Protein 8XTE (pdb70)

Radius of gyration: 47.85 Å; Cα contacts (8 Å, |Δi|>4): 4382; chains: 6; bounding box: 114×132×115 Å

Structure (mmCIF, N/CA/C/O backbone):
data_8XTE
#
_entry.id   8XTE
#
_cell.length_a   208.769
_cell.length_b   208.769
_cell.length_c   67.217
_cell.angle_alpha   90.000
_cell.angle_beta   90.000
_cell.angle_gamma   120.000
#
_symmetry.space_group_name_H-M   'P 32'
#
loop_
_entity.id
_entity.type
_entity.pdbx_description
1 polymer "O-methyltransferase mpaG'"
2 non-polymer S-ADENOSYL-L-HOMOCYSTEINE
3 non-polymer 4-farnesyl-3,5-dihydroxy-6-methylphthalide
4 water water
#
loop_
_atom_site.group_PDB
_atom_site.id
_atom_site.type_symbol
_atom_site.label_atom_id
_atom_site.label_alt_id
_atom_site.label_comp_id
_atom_site.label_asym_id
_atom_site.label_entity_id
_atom_site.label_seq_id
_atom_site.pdbx_PDB_ins_code
_atom_site.Cartn_x
_atom_site.Cartn_y
_atom_site.Cartn_z
_atom_site.occupancy
_atom_site.B_iso_or_equiv
_atom_site.auth_seq_id
_atom_site.auth_comp_id
_atom_site.auth_asym_id
_atom_site.auth_atom_id
_atom_site.pdbx_PDB_model_num
ATOM 1 N N . ALA A 1 6 ? -19.71713 111.66245 -2.69253 1.000 60.66825 4 ALA A N 1
ATOM 2 C CA . ALA A 1 6 ? -18.59711 112.50541 -3.09800 1.000 62.75660 4 ALA A CA 1
ATOM 3 C C . ALA A 1 6 ? -18.87600 113.16835 -4.44339 1.000 63.79447 4 ALA A C 1
ATOM 4 O O . ALA A 1 6 ? -19.73518 112.71767 -5.20360 1.000 67.73777 4 ALA A O 1
ATOM 6 N N . SER A 1 7 ? -18.14270 114.24305 -4.73486 1.000 55.00068 5 SER A N 1
ATOM 7 C CA . SER A 1 7 ? -18.35804 114.91350 -6.00693 1.000 53.09331 5 SER A CA 1
ATOM 8 C C . SER A 1 7 ? -17.42250 114.35691 -7.07757 1.000 54.03804 5 SER A C 1
ATOM 9 O O . SER A 1 7 ? -16.30640 113.91969 -6.77113 1.000 50.15952 5 SER A O 1
ATOM 12 N N . PRO A 1 8 ? -17.87021 114.34247 -8.33924 1.000 52.05337 6 PRO A N 1
ATOM 13 C CA . PRO A 1 8 ? -16.97698 113.90330 -9.42660 1.000 47.63390 6 PRO A CA 1
ATOM 14 C C . PRO A 1 8 ? -15.66363 114.66945 -9.47801 1.000 47.05310 6 PRO A C 1
ATOM 15 O O . PRO A 1 8 ? -14.60314 114.05770 -9.65712 1.000 42.99448 6 PRO A O 1
ATOM 19 N N . ALA A 1 9 ? -15.70555 115.99574 -9.31043 1.000 51.01301 7 ALA A N 1
ATOM 20 C CA . ALA A 1 9 ? -14.48200 116.79208 -9.34756 1.000 54.18463 7 ALA A CA 1
ATOM 21 C C . ALA A 1 9 ? -13.53567 116.43076 -8.20891 1.000 53.40944 7 ALA A C 1
ATOM 22 O O . ALA A 1 9 ? -12.31899 116.61442 -8.33230 1.000 54.30773 7 ALA A O 1
ATOM 24 N N . SER A 1 10 ? -14.07001 115.92085 -7.09678 1.000 45.78690 8 SER A N 1
ATOM 25 C CA . SER A 1 10 ? -13.22318 115.47172 -5.99857 1.000 47.02504 8 SER A CA 1
ATOM 26 C C . SER A 1 10 ? -12.70378 114.05523 -6.21879 1.000 49.62145 8 SER A C 1
ATOM 27 O O . SER A 1 10 ? -11.58308 113.74089 -5.79988 1.000 49.55969 8 SER A O 1
ATOM 30 N N . ILE A 1 11 ? -13.49649 113.18926 -6.85845 1.000 45.38002 9 ILE A N 1
ATOM 31 C CA . ILE A 1 11 ? -12.99951 111.86429 -7.21744 1.000 39.33212 9 ILE A CA 1
ATOM 32 C C . ILE A 1 11 ? -11.95953 111.97009 -8.32207 1.000 42.77007 9 ILE A C 1
ATOM 33 O O . ILE A 1 11 ? -10.99811 111.19078 -8.35775 1.000 41.34407 9 ILE A O 1
ATOM 38 N N . ILE A 1 12 ? -12.12747 112.93392 -9.23199 1.000 42.54811 10 ILE A N 1
ATOM 39 C CA . ILE A 1 12 ? -11.13849 113.16792 -10.28142 1.000 42.91209 10 ILE A CA 1
ATOM 40 C C . ILE A 1 12 ? -9.76366 113.42889 -9.67441 1.000 43.58183 10 ILE A C 1
ATOM 41 O O . ILE A 1 12 ? -8.74463 112.93519 -10.17456 1.000 39.14168 10 ILE A O 1
ATOM 46 N N . GLN A 1 13 ? -9.71538 114.18304 -8.57028 1.000 44.38252 11 GLN A N 1
ATOM 47 C CA . GLN A 1 13 ? -8.43421 114.50035 -7.94532 1.000 42.58935 11 GLN A CA 1
ATOM 48 C C . GLN A 1 13 ? -7.85648 113.29416 -7.21183 1.000 45.11284 11 GLN A C 1
ATOM 49 O O . GLN A 1 13 ? -6.65849 113.00863 -7.32754 1.000 48.42730 11 GLN A O 1
ATOM 55 N N . GLU A 1 14 ? -8.68624 112.57974 -6.44403 1.000 41.66718 12 GLU A N 1
ATOM 56 C CA . GLU A 1 14 ? -8.20531 111.38400 -5.75560 1.000 43.29373 12 GLU A CA 1
ATOM 57 C C . GLU A 1 14 ? -7.70717 110.33966 -6.74616 1.000 48.03212 12 GLU A C 1
ATOM 58 O O . GLU A 1 14 ? -6.66590 109.70815 -6.52228 1.000 46.11002 12 GLU A O 1
ATOM 64 N N . LEU A 1 15 ? -8.43570 110.14986 -7.85046 1.000 45.03961 13 LEU A N 1
ATOM 65 C CA . LEU A 1 15 ? -7.97213 109.25273 -8.90457 1.000 42.75945 13 LEU A CA 1
ATOM 66 C C . LEU A 1 15 ? -6.61483 109.69514 -9.44083 1.000 43.90455 13 LEU A C 1
ATOM 67 O O . LEU A 1 15 ? -5.73613 108.86110 -9.69077 1.000 44.29354 13 LEU A O 1
ATOM 72 N N . ALA A 1 16 ? -6.42214 111.00656 -9.61733 1.000 42.09722 14 ALA A N 1
ATOM 73 C CA . ALA A 1 16 ? -5.12841 111.50724 -10.07205 1.000 46.75624 14 ALA A CA 1
ATOM 74 C C . ALA A 1 16 ? -4.06159 111.33930 -8.99649 1.000 50.41311 14 ALA A C 1
ATOM 75 O O . ALA A 1 16 ? -2.89998 111.04932 -9.30744 1.000 53.92402 14 ALA A O 1
ATOM 77 N N . SER A 1 17 ? -4.43497 111.51422 -7.72658 1.000 55.02865 15 SER A N 1
ATOM 78 C CA . SER A 1 17 ? -3.48085 111.30906 -6.64073 1.000 56.67270 15 SER A CA 1
ATOM 79 C C . SER A 1 17 ? -3.04811 109.84923 -6.56254 1.000 58.06768 15 SER A C 1
ATOM 80 O O . SER A 1 17 ? -1.84894 109.54818 -6.51616 1.000 62.48383 15 SER A O 1
ATOM 83 N N . ALA A 1 18 ? -4.01457 108.92507 -6.55537 1.000 56.56519 16 ALA A N 1
ATOM 84 C CA . ALA A 1 18 ? -3.67724 107.50587 -6.52621 1.000 53.71725 16 ALA A CA 1
ATOM 85 C C . ALA A 1 18 ? -2.92829 107.08283 -7.78254 1.000 52.04822 16 ALA A C 1
ATOM 86 O O . ALA A 1 18 ? -2.16742 106.10855 -7.75010 1.000 52.16382 16 ALA A O 1
ATOM 88 N N . ALA A 1 19 ? -3.12833 107.79736 -8.89482 1.000 51.54811 17 ALA A N 1
ATOM 89 C CA . ALA A 1 19 ? -2.35578 107.51782 -10.10184 1.000 53.43798 17 ALA A CA 1
ATOM 90 C C . ALA A 1 19 ? -0.87330 107.78801 -9.87799 1.000 58.07279 17 ALA A C 1
ATOM 91 O O . ALA A 1 19 ? -0.02102 106.98829 -10.28367 1.000 60.53509 17 ALA A O 1
ATOM 93 N N . LYS A 1 20 ? -0.54746 108.91301 -9.23502 1.000 59.07549 18 LYS A N 1
ATOM 94 C CA . LYS A 1 20 ? 0.84006 109.19623 -8.87949 1.000 60.60744 18 LYS A CA 1
ATOM 95 C C . LYS A 1 20 ? 1.40610 108.10409 -7.98228 1.000 59.79931 18 LYS A C 1
ATOM 96 O O . LYS A 1 20 ? 2.53451 107.64050 -8.18176 1.000 64.22254 18 LYS A O 1
ATOM 102 N N . GLN A 1 21 ? 0.63049 107.68459 -6.98102 1.000 55.93178 19 GLN A N 1
ATOM 103 C CA . GLN A 1 21 ? 1.07627 106.62356 -6.08509 1.000 58.75668 19 GLN A CA 1
ATOM 104 C C . GLN A 1 21 ? 1.27881 105.31311 -6.83876 1.000 60.00146 19 GLN A C 1
ATOM 105 O O . GLN A 1 21 ? 2.21127 104.55564 -6.54300 1.000 57.35880 19 GLN A O 1
ATOM 111 N N . TYR A 1 22 ? 0.41747 105.03315 -7.82286 1.000 50.89205 20 TYR A N 1
ATOM 112 C CA . TYR A 1 22 ? 0.56026 103.81733 -8.61938 1.000 49.93514 20 TYR A CA 1
ATOM 113 C C . TYR A 1 22 ? 1.82304 103.85658 -9.46677 1.000 55.11182 20 TYR A C 1
ATOM 114 O O . TYR A 1 22 ? 2.50631 102.83814 -9.62602 1.000 50.70053 20 TYR A O 1
ATOM 123 N N . GLU A 1 23 ? 2.15117 105.02375 -10.01281 1.000 68.26544 21 GLU A N 1
ATOM 124 C CA . GLU A 1 23 ? 3.32086 105.15353 -10.86742 1.000 70.03314 21 GLU A CA 1
ATOM 125 C C . GLU A 1 23 ? 4.61952 105.16816 -10.06889 1.000 67.73328 21 GLU A C 1
ATOM 126 O O . GLU A 1 23 ? 5.69212 104.96656 -10.64855 1.000 78.69739 21 GLU A O 1
ATOM 132 N N . ASN A 1 24 ? 4.54116 105.38599 -8.75559 1.000 59.29768 22 ASN A N 1
ATOM 133 C CA . ASN A 1 24 ? 5.66257 105.20538 -7.84198 1.000 54.08663 22 ASN A CA 1
ATOM 134 C C . ASN A 1 24 ? 5.75350 103.78675 -7.29633 1.000 53.37799 22 ASN A C 1
ATOM 135 O O . ASN A 1 24 ? 6.63237 103.51288 -6.47124 1.000 50.54004 22 ASN A O 1
ATOM 140 N N . ASN A 1 25 ? 4.86008 102.89180 -7.72609 1.000 52.07702 23 ASN A N 1
ATOM 141 C CA . ASN A 1 25 ? 4.83281 101.49911 -7.27273 1.000 52.10542 23 ASN A CA 1
ATOM 142 C C . ASN A 1 25 ? 4.64953 101.40968 -5.75757 1.000 50.62487 23 ASN A C 1
ATOM 143 O O . ASN A 1 25 ? 5.37826 100.70268 -5.05824 1.000 46.52337 23 ASN A O 1
ATOM 148 N N . GLU A 1 26 ? 3.65735 102.13613 -5.25185 1.000 53.72188 24 GLU A N 1
ATOM 149 C CA . GLU A 1 26 ? 3.32410 102.10236 -3.83667 1.000 50.00664 24 GLU A CA 1
ATOM 150 C C . GLU A 1 26 ? 2.35533 100.95989 -3.55557 1.000 50.67889 24 GLU A C 1
ATOM 151 O O . GLU A 1 26 ? 1.52304 100.60395 -4.39561 1.000 52.68518 24 GLU A O 1
ATOM 157 N N . SER A 1 27 ? 2.48257 100.37979 -2.36276 1.000 46.65440 25 SER A N 1
ATOM 158 C CA . SER A 1 27 ? 1.71950 99.18640 -2.01371 1.000 40.84684 25 SER A CA 1
ATOM 159 C C . SER A 1 27 ? 0.22166 99.46036 -2.06277 1.000 32.75371 25 SER A C 1
ATOM 160 O O . SER A 1 27 ? -0.26855 100.41565 -1.45466 1.000 30.84201 25 SER A O 1
ATOM 163 N N . GLY A 1 28 ? -0.50621 98.61431 -2.79056 1.000 33.00784 26 GLY A N 1
ATOM 164 C CA . GLY A 1 28 ? -1.94237 98.75016 -2.90552 1.000 31.55158 26 GLY A CA 1
ATOM 165 C C . GLY A 1 28 ? -2.41970 99.85253 -3.82654 1.000 37.76898 26 GLY A C 1
ATOM 166 O O . GLY A 1 28 ? -3.63665 100.03650 -3.96370 1.000 32.78791 26 GLY A O 1
ATOM 167 N N . ALA A 1 29 ? -1.50671 100.58828 -4.46761 1.000 39.91427 27 ALA A N 1
ATOM 168 C CA . ALA A 1 29 ? -1.91250 101.72119 -5.29329 1.000 38.13359 27 ALA A CA 1
ATOM 169 C C . ALA A 1 29 ? -2.63113 101.27540 -6.55999 1.000 32.08290 27 ALA A C 1
ATOM 170 O O . ALA A 1 29 ? -3.49363 102.00193 -7.06586 1.000 33.62119 27 ALA A O 1
ATOM 172 N N . ARG A 1 30 ? -2.28744 100.09949 -7.09130 1.000 30.54739 28 ARG A N 1
ATOM 173 C CA . ARG A 1 30 ? -3.04664 99.54117 -8.20628 1.000 32.22528 28 ARG A CA 1
ATOM 174 C C . ARG A 1 30 ? -4.49809 99.31495 -7.80790 1.000 30.39452 28 ARG A C 1
ATOM 175 O O . ARG A 1 30 ? -5.42502 99.66743 -8.54683 1.000 25.68248 28 ARG A O 1
ATOM 183 N N . GLU A 1 31 ? -4.70878 98.73761 -6.62350 1.000 29.47993 29 GLU A N 1
ATOM 184 C CA . GLU A 1 31 ? -6.05402 98.42268 -6.15850 1.000 32.83950 29 GLU A CA 1
ATOM 185 C C . GLU A 1 31 ? -6.84571 99.68003 -5.81410 1.000 30.15835 29 GLU A C 1
ATOM 186 O O . GLU A 1 31 ? -8.06830 99.70867 -5.99823 1.000 28.86063 29 GLU A O 1
ATOM 192 N N . ALA A 1 32 ? -6.17129 100.72602 -5.32719 1.000 31.18009 30 ALA A N 1
ATOM 193 C CA . ALA A 1 32 ? -6.86007 101.97307 -5.00923 1.000 29.52288 30 ALA A CA 1
ATOM 194 C C . ALA A 1 32 ? -7.25340 102.74252 -6.26400 1.000 29.76714 30 ALA A C 1
ATOM 195 O O . ALA A 1 32 ? -8.22314 103.50919 -6.23956 1.000 29.78608 30 ALA A O 1
ATOM 197 N N . LEU A 1 33 ? -6.51232 102.56798 -7.36097 1.000 31.78066 31 LEU A N 1
ATOM 198 C CA . LEU A 1 33 ? -6.86523 103.25652 -8.59837 1.000 29.85785 31 LEU A CA 1
ATOM 199 C C . LEU A 1 33 ? -8.10292 102.63707 -9.23546 1.000 26.57542 31 LEU A C 1
ATOM 200 O O . LEU A 1 33 ? -8.97314 103.35731 -9.73860 1.000 24.83548 31 LEU A O 1
ATOM 205 N N . ILE A 1 34 ? -8.20539 101.30450 -9.21492 1.000 27.36453 32 ILE A N 1
ATOM 206 C CA . ILE A 1 34 ? -9.43548 100.64639 -9.65125 1.000 22.32691 32 ILE A CA 1
ATOM 207 C C . ILE A 1 34 ? -10.61549 101.12206 -8.81404 1.000 27.83022 32 ILE A C 1
ATOM 208 O O . ILE A 1 34 ? -11.70172 101.39533 -9.34109 1.000 27.37319 32 ILE A O 1
ATOM 213 N N . ALA A 1 35 ? -10.41429 101.24745 -7.49844 1.000 30.92715 33 ALA A N 1
ATOM 214 C CA . ALA A 1 35 ? -11.49525 101.66565 -6.61011 1.000 28.42763 33 ALA A CA 1
ATOM 215 C C . ALA A 1 35 ? -11.93154 103.09685 -6.89216 1.000 24.82788 33 ALA A C 1
ATOM 216 O O . ALA A 1 35 ? -13.13257 103.39189 -6.89484 1.000 24.25407 33 ALA A O 1
ATOM 218 N N . GLN A 1 36 ? -10.97488 104.00445 -7.11208 1.000 23.17939 34 GLN A N 1
ATOM 219 C CA . GLN A 1 36 ? -11.33691 105.37615 -7.46106 1.000 27.20751 34 GLN A CA 1
ATOM 220 C C . GLN A 1 36 ? -11.98672 105.44849 -8.83701 1.000 25.06847 34 GLN A C 1
ATOM 221 O O . GLN A 1 36 ? -12.83320 106.31920 -9.07648 1.000 22.40155 34 GLN A O 1
ATOM 227 N N . SER A 1 37 ? -11.60399 104.54776 -9.74850 1.000 24.98862 35 SER A N 1
ATOM 228 C CA . SER A 1 37 ? -12.23404 104.50274 -11.06537 1.000 27.60803 35 SER A CA 1
ATOM 229 C C . SER A 1 37 ? -13.68257 104.04617 -10.96723 1.000 23.91179 35 SER A C 1
ATOM 230 O O . SER A 1 37 ? -14.55945 104.58962 -11.64843 1.000 21.21334 35 SER A O 1
ATOM 233 N N . ARG A 1 38 ? -13.94912 103.04295 -10.12921 1.000 21.27602 36 ARG A N 1
ATOM 234 C CA . ARG A 1 38 ? -15.31685 102.58113 -9.93416 1.000 23.60147 36 ARG A CA 1
ATOM 235 C C . ARG A 1 38 ? -16.15109 103.61066 -9.18376 1.000 23.24933 36 ARG A C 1
ATOM 236 O O . ARG A 1 38 ? -17.37522 103.64902 -9.34634 1.000 23.10661 36 ARG A O 1
ATOM 244 N N . ALA A 1 39 ? -15.50955 104.45152 -8.36648 1.000 22.88421 37 ALA A N 1
ATOM 245 C CA . ALA A 1 39 ? -16.22383 105.50106 -7.64486 1.000 22.15123 37 ALA A CA 1
ATOM 246 C C . ALA A 1 39 ? -16.58716 106.66825 -8.55670 1.000 25.72598 37 ALA A C 1
ATOM 247 O O . ALA A 1 39 ? -17.66018 107.26337 -8.40594 1.000 24.78296 37 ALA A O 1
ATOM 249 N N . LEU A 1 40 ? -15.70562 107.01715 -9.49858 1.000 24.47785 38 LEU A N 1
ATOM 250 C CA . LEU A 1 40 ? -16.02064 108.07730 -10.45220 1.000 26.04691 38 LEU A CA 1
ATOM 251 C C . LEU A 1 40 ? -17.18371 107.67970 -11.35641 1.000 23.39804 38 LEU A C 1
ATOM 252 O O . LEU A 1 40 ? -18.10434 108.47393 -11.57954 1.000 24.38473 38 LEU A O 1
ATOM 257 N N . ILE A 1 41 ? -17.15029 106.45410 -11.89098 1.000 18.64017 39 ILE A N 1
ATOM 258 C CA . ILE A 1 41 ? -18.24337 105.94672 -12.72008 1.000 20.49907 39 ILE A CA 1
ATOM 259 C C . ILE A 1 41 ? -19.56790 106.02218 -11.97336 1.000 22.92960 39 ILE A C 1
ATOM 260 O O . ILE A 1 41 ? -20.61415 106.33232 -12.55960 1.000 19.24117 39 ILE A O 1
ATOM 265 N N . ALA A 1 42 ? -19.54581 105.72543 -10.67191 1.000 21.69165 40 ALA A N 1
ATOM 266 C CA . ALA A 1 42 ? -20.76258 105.77997 -9.86945 1.000 22.85734 40 ALA A CA 1
ATOM 267 C C . ALA A 1 42 ? -21.27106 107.20721 -9.72745 1.000 25.89752 40 ALA A C 1
ATOM 268 O O . ALA A 1 42 ? -22.48627 107.43987 -9.69320 1.000 26.79857 40 ALA A O 1
ATOM 270 N N . SER A 1 43 ? -20.35371 108.17422 -9.63325 1.000 27.61256 41 SER A N 1
ATOM 271 C CA . SER A 1 43 ? -20.71777 109.57824 -9.49626 1.000 26.06913 41 SER A CA 1
ATOM 272 C C . SER A 1 43 ? -21.20408 110.19697 -10.80083 1.000 25.46375 41 SER A C 1
ATOM 273 O O . SER A 1 43 ? -21.84968 111.25090 -10.76673 1.000 30.67080 41 SER A O 1
ATOM 276 N N . LEU A 1 44 ? -20.90661 109.57970 -11.94322 1.000 24.14612 42 LEU A N 1
ATOM 277 C CA . LEU A 1 44 ? -21.28150 110.12487 -13.24258 1.000 24.48792 42 LEU A CA 1
ATOM 278 C C . LEU A 1 44 ? -22.50502 109.44962 -13.84517 1.000 25.50173 42 LEU A C 1
ATOM 279 O O . LEU A 1 44 ? -23.31991 110.11903 -14.48877 1.000 30.00840 42 LEU A O 1
ATOM 284 N N . GLU A 1 45 ? -22.64906 108.14116 -13.65206 1.000 18.57076 43 GLU A N 1
ATOM 285 C CA . GLU A 1 45 ? -23.69485 107.38456 -14.32724 1.000 23.04553 43 GLU A CA 1
ATOM 286 C C . GLU A 1 45 ? -25.07766 107.74441 -13.79579 1.000 23.16199 43 GLU A C 1
ATOM 287 O O . GLU A 1 45 ? -25.30773 107.75626 -12.58150 1.000 22.83126 43 GLU A O 1
ATOM 293 N N . VAL A 1 46 ? -25.99524 108.04044 -14.71481 1.000 21.22698 44 VAL A N 1
ATOM 294 C CA . VAL A 1 46 ? -27.40246 108.25641 -14.38733 1.000 20.71844 44 VAL A CA 1
ATOM 295 C C . VAL A 1 46 ? -28.05678 106.89602 -14.17367 1.000 19.63779 44 VAL A C 1
ATOM 296 O O . VAL A 1 46 ? -27.52437 105.87916 -14.64343 1.000 18.67879 44 VAL A O 1
ATOM 300 N N . PRO A 1 47 ? -29.19562 106.82621 -13.46804 1.000 21.11802 45 PRO A N 1
ATOM 301 C CA . PRO A 1 47 ? -29.80770 105.51561 -13.17735 1.000 19.07622 45 PRO A CA 1
ATOM 302 C C . PRO A 1 47 ? -30.05948 104.62673 -14.39084 1.000 17.15411 45 PRO A C 1
ATOM 303 O O . PRO A 1 47 ? -29.90581 103.40438 -14.27596 1.000 20.25825 45 PRO A O 1
ATOM 307 N N . SER A 1 48 ? -30.44646 105.18470 -15.54196 1.000 17.41118 46 SER A N 1
ATOM 308 C CA . SER A 1 48 ? -30.68542 104.34090 -16.71274 1.000 17.02487 46 SER A CA 1
ATOM 309 C C . SER A 1 48 ? -29.40261 103.65349 -17.17943 1.000 19.57687 46 SER A C 1
ATOM 310 O O . SER A 1 48 ? -29.43481 102.49652 -17.61695 1.000 19.00260 46 SER A O 1
ATOM 313 N N . GLU A 1 49 ? -28.26297 104.34837 -17.09349 1.000 17.27047 47 GLU A N 1
ATOM 314 C CA . GLU A 1 49 ? -26.98771 103.72246 -17.43105 1.000 15.96008 47 GLU A CA 1
ATOM 315 C C . GLU A 1 49 ? -26.62035 102.63487 -16.42837 1.000 20.07075 47 GLU A C 1
ATOM 316 O O . GLU A 1 49 ? -26.08855 101.58602 -16.81313 1.000 21.03509 47 GLU A O 1
ATOM 322 N N . PHE A 1 50 ? -26.88440 102.86866 -15.13802 1.000 15.47151 48 PHE A N 1
ATOM 323 C CA . PHE A 1 50 ? -26.65449 101.83158 -14.13678 1.000 16.55887 48 PHE A CA 1
ATOM 324 C C . PHE A 1 50 ? -27.50691 100.60117 -14.41624 1.000 15.95186 48 PHE A C 1
ATOM 325 O O . PHE A 1 50 ? -27.04768 99.46749 -14.24297 1.000 17.76162 48 PHE A O 1
ATOM 333 N N . ILE A 1 51 ? -28.75563 100.80760 -14.84169 1.000 16.35733 49 ILE A N 1
ATOM 334 C CA . ILE A 1 51 ? -29.64689 99.68774 -15.13780 1.000 14.71454 49 ILE A CA 1
ATOM 335 C C . ILE A 1 51 ? -29.08779 98.85793 -16.28629 1.000 16.27123 49 ILE A C 1
ATOM 336 O O . ILE A 1 51 ? -29.01348 97.62443 -16.20957 1.000 17.84140 49 ILE A O 1
ATOM 341 N N . GLN A 1 52 ? -28.67738 99.52783 -17.36745 1.000 14.83469 50 GLN A N 1
ATOM 342 C CA . GLN A 1 52 ? -28.15717 98.82127 -18.53693 1.000 17.28246 50 GLN A CA 1
ATOM 343 C C . GLN A 1 52 ? -26.84498 98.10261 -18.23422 1.000 16.29774 50 GLN A C 1
ATOM 344 O O . GLN A 1 52 ? -26.58799 97.02503 -18.77850 1.000 16.63185 50 GLN A O 1
ATOM 350 N N . HIS A 1 53 ? -25.99138 98.67806 -17.38389 1.000 16.98910 51 HIS A N 1
ATOM 351 C CA . HIS A 1 53 ? -24.72251 98.01761 -17.08356 1.000 14.20380 51 HIS A CA 1
ATOM 352 C C . HIS A 1 53 ? -24.93288 96.82516 -16.15904 1.000 16.49487 51 HIS A C 1
ATOM 353 O O . HIS A 1 53 ? -24.44900 95.72010 -16.43314 1.000 17.01984 51 HIS A O 1
ATOM 360 N N . THR A 1 54 ? -25.67515 97.02920 -15.06694 1.000 16.91609 52 THR A N 1
ATOM 361 C CA . THR A 1 54 ? -25.89415 95.96986 -14.08613 1.000 15.46131 52 THR A CA 1
ATOM 362 C C . THR A 1 54 ? -26.73136 94.82852 -14.65706 1.000 16.32738 52 THR A C 1
ATOM 363 O O . THR A 1 54 ? -26.44907 93.65271 -14.39419 1.000 18.82564 52 THR A O 1
ATOM 367 N N . PHE A 1 55 ? -27.75703 95.14560 -15.44666 1.000 18.02969 53 PHE A N 1
ATOM 368 C CA . PHE A 1 55 ? -28.73287 94.14492 -15.85505 1.000 18.24108 53 PHE A CA 1
ATOM 369 C C . PHE A 1 55 ? -28.61982 93.70432 -17.31126 1.000 16.24047 53 PHE A C 1
ATOM 370 O O . PHE A 1 55 ? -29.23183 92.69408 -17.67596 1.000 17.79977 53 PHE A O 1
ATOM 378 N N . TRP A 1 56 ? -27.86535 94.41842 -18.15089 1.000 17.26081 54 TRP A N 1
ATOM 379 C CA . TRP A 1 56 ? -27.62075 93.99697 -19.52909 1.000 16.48007 54 TRP A CA 1
ATOM 380 C C . TRP A 1 56 ? -26.15243 93.65556 -19.75919 1.000 18.26729 54 TRP A C 1
ATOM 381 O O . TRP A 1 56 ? -25.83275 92.51493 -20.10226 1.000 16.79121 54 TRP A O 1
ATOM 392 N N . SER A 1 57 ? -25.24476 94.62107 -19.56846 1.000 15.56854 55 SER A N 1
ATOM 393 C CA . SER A 1 57 ? -23.84019 94.42572 -19.92893 1.000 16.57027 55 SER A CA 1
ATOM 394 C C . SER A 1 57 ? -23.21228 93.26008 -19.17245 1.000 18.27951 55 SER A C 1
ATOM 395 O O . SER A 1 57 ? -22.49978 92.43572 -19.75975 1.000 16.76313 55 SER A O 1
ATOM 398 N N . GLN A 1 58 ? -23.44765 93.18316 -17.86644 1.000 16.32263 56 GLN A N 1
ATOM 399 C CA . GLN A 1 58 ? -22.74088 92.21551 -17.03449 1.000 16.53113 56 GLN A CA 1
ATOM 400 C C . GLN A 1 58 ? -23.30393 90.80070 -17.18615 1.000 13.37595 56 GLN A C 1
ATOM 401 O O . GLN A 1 58 ? -22.52260 89.85875 -17.36875 1.000 16.13175 56 GLN A O 1
ATOM 407 N N . PRO A 1 59 ? -24.62397 90.58458 -17.12058 1.000 16.90203 57 PRO A N 1
ATOM 408 C CA . PRO A 1 59 ? -25.13119 89.22936 -17.40712 1.000 17.83380 57 PRO A CA 1
ATOM 409 C C . PRO A 1 59 ? -24.81152 88.75724 -18.81500 1.000 18.55282 57 PRO A C 1
ATOM 410 O O . PRO A 1 59 ? -24.58520 87.55576 -19.02641 1.000 16.21838 57 PRO A O 1
ATOM 414 N N . ALA A 1 60 ? -24.79818 89.66979 -19.79128 1.000 16.53734 58 ALA A N 1
ATOM 415 C CA . ALA A 1 60 ? -24.37557 89.29857 -21.13585 1.000 13.22775 58 ALA A CA 1
ATOM 416 C C . ALA A 1 60 ? -22.88955 88.97068 -21.16720 1.000 17.04573 58 ALA A C 1
ATOM 417 O O . ALA A 1 60 ? -22.47991 87.99330 -21.80206 1.000 17.23463 58 ALA A O 1
ATOM 419 N N . LEU A 1 61 ? -22.07156 89.77117 -20.47714 1.000 15.48791 59 LEU A N 1
ATOM 420 C CA . LEU A 1 61 ? -20.64225 89.48918 -20.38233 1.000 15.53096 59 LEU A CA 1
ATOM 421 C C . LEU A 1 61 ? -20.38236 88.11999 -19.76092 1.000 18.23697 59 LEU A C 1
ATOM 422 O O . LEU A 1 61 ? -19.56027 87.34589 -20.26622 1.000 17.71799 59 LEU A O 1
ATOM 427 N N . SER A 1 62 ? -21.06570 87.81031 -18.65290 1.000 13.77962 60 SER A N 1
ATOM 428 C CA . SER A 1 62 ? -20.87328 86.52262 -17.98629 1.000 17.14607 60 SER A CA 1
ATOM 429 C C . SER A 1 62 ? -21.12974 85.36518 -18.94201 1.000 18.27085 60 SER A C 1
ATOM 430 O O . SER A 1 62 ? -20.34276 84.41463 -19.01114 1.000 15.23940 60 SER A O 1
ATOM 433 N N . ALA A 1 63 ? -22.22991 85.43583 -19.69532 1.000 16.76369 61 ALA A N 1
ATOM 434 C CA . ALA A 1 63 ? -22.61508 84.33138 -20.56898 1.000 14.44598 61 ALA A CA 1
ATOM 435 C C . ALA A 1 63 ? -21.65929 84.18275 -21.74511 1.000 16.13024 61 ALA A C 1
ATOM 436 O O . ALA A 1 63 ? -21.34611 83.05842 -22.15331 1.000 17.00386 61 ALA A O 1
ATOM 438 N N . ILE A 1 64 ? -21.19707 85.30087 -22.31585 1.000 18.28497 62 ILE A N 1
ATOM 439 C CA . ILE A 1 64 ? -20.26494 85.22320 -23.43996 1.000 17.83655 62 ILE A CA 1
ATOM 440 C C . ILE A 1 64 ? -18.91704 84.67122 -22.98478 1.000 15.70282 62 ILE A C 1
ATOM 441 O O . ILE A 1 64 ? -18.27334 83.90125 -23.70749 1.000 19.16250 62 ILE A O 1
ATOM 446 N N . VAL A 1 65 ? -18.46890 85.04679 -21.78295 1.000 18.77103 63 VAL A N 1
ATOM 447 C CA . VAL A 1 65 ? -17.24156 84.46860 -21.24044 1.000 18.49866 63 VAL A CA 1
ATOM 448 C C . VAL A 1 65 ? -17.43596 82.98041 -20.96440 1.000 20.61636 63 VAL A C 1
ATOM 449 O O . VAL A 1 65 ? -16.52695 82.16917 -21.17989 1.000 19.86018 63 VAL A O 1
ATOM 453 N N . ARG A 1 66 ? -18.62855 82.59673 -20.49991 1.000 15.09797 64 ARG A N 1
ATOM 454 C CA . ARG A 1 66 ? -18.95464 81.18145 -20.34664 1.000 17.95219 64 ARG A CA 1
ATOM 455 C C . ARG A 1 66 ? -18.96231 80.46699 -21.69591 1.000 19.07304 64 ARG A C 1
ATOM 456 O O . ARG A 1 66 ? -18.36628 79.39168 -21.84855 1.000 16.18543 64 ARG A O 1
ATOM 464 N N . LEU A 1 67 ? -19.64920 81.04925 -22.68719 1.000 18.58983 65 LEU A N 1
ATOM 465 C CA . LEU A 1 67 ? -19.68911 80.45933 -24.02316 1.000 18.58573 65 LEU A CA 1
ATOM 466 C C . LEU A 1 67 ? -18.29489 80.36022 -24.63145 1.000 18.18612 65 LEU A C 1
ATOM 467 O O . LEU A 1 67 ? -18.01795 79.43521 -25.40470 1.000 18.21504 65 LEU A O 1
ATOM 472 N N . ALA A 1 68 ? -17.40802 81.30078 -24.29171 1.000 17.80661 66 ALA A N 1
ATOM 473 C CA . ALA A 1 68 ? -16.05122 81.28108 -24.82921 1.000 18.88929 66 ALA A CA 1
ATOM 474 C C . ALA A 1 68 ? -15.32162 79.98952 -24.47275 1.000 15.94063 66 ALA A C 1
ATOM 475 O O . ALA A 1 68 ? -14.54218 79.47437 -25.28006 1.000 16.78336 66 ALA A O 1
ATOM 477 N N . THR A 1 69 ? -15.55661 79.44977 -23.26848 1.000 18.38819 67 THR A N 1
ATOM 478 C CA . THR A 1 69 ? -14.87507 78.22129 -22.86219 1.000 19.21957 67 THR A CA 1
ATOM 479 C C . THR A 1 69 ? -15.37196 76.99865 -23.62477 1.000 19.49084 67 THR A C 1
ATOM 480 O O . THR A 1 69 ? -14.67381 75.97900 -23.65633 1.000 19.15004 67 THR A O 1
ATOM 484 N N . ASP A 1 70 ? -16.55533 77.06977 -24.23847 1.000 19.13643 68 ASP A N 1
ATOM 485 C CA . ASP A 1 70 ? -17.03639 75.95330 -25.04431 1.000 18.15824 68 ASP A CA 1
ATOM 486 C C . ASP A 1 70 ? -16.40388 75.90138 -26.42881 1.000 19.28114 68 ASP A C 1
ATOM 487 O O . ASP A 1 70 ? -16.35716 74.82165 -27.02833 1.000 23.59902 68 ASP A O 1
ATOM 492 N N . VAL A 1 71 ? -15.92497 77.02991 -26.95768 1.000 20.16863 69 VAL A N 1
ATOM 493 C CA . VAL A 1 71 ? -15.47803 77.10160 -28.34348 1.000 20.75562 69 VAL A CA 1
ATOM 494 C C . VAL A 1 71 ? -14.00989 77.50138 -28.46242 1.000 22.17779 69 VAL A C 1
ATOM 495 O O . VAL A 1 71 ? -13.55790 77.85668 -29.55424 1.000 20.37002 69 VAL A O 1
ATOM 499 N N . ASN A 1 72 ? -13.25557 77.45666 -27.35791 1.000 18.29758 70 ASN A N 1
ATOM 500 C CA . ASN A 1 72 ? -11.79853 77.64390 -27.37247 1.000 21.33087 70 ASN A CA 1
ATOM 501 C C . ASN A 1 72 ? -11.39411 79.04997 -27.81534 1.000 18.62388 70 ASN A C 1
ATOM 502 O O . ASN A 1 72 ? -10.33668 79.23521 -28.42227 1.000 18.41814 70 ASN A O 1
ATOM 507 N N . LEU A 1 73 ? -12.21024 80.05575 -27.48459 1.000 17.14470 71 LEU A N 1
ATOM 508 C CA . LEU A 1 73 ? -12.02482 81.39193 -28.04834 1.000 17.07156 71 LEU A CA 1
ATOM 509 C C . LEU A 1 73 ? -10.73274 82.03980 -27.56134 1.000 17.85153 71 LEU A C 1
ATOM 510 O O . LEU A 1 73 ? -9.88266 82.43451 -28.36792 1.000 18.30739 71 LEU A O 1
ATOM 515 N N . PHE A 1 74 ? -10.57894 82.18146 -26.24007 1.000 16.80938 72 PHE A N 1
ATOM 516 C CA . PHE A 1 74 ? -9.40535 82.85733 -25.69455 1.000 16.46525 72 PHE A CA 1
ATOM 517 C C . PHE A 1 74 ? -8.11711 82.14746 -26.08113 1.000 18.29869 72 PHE A C 1
ATOM 518 O O . PHE A 1 74 ? -7.07916 82.79491 -26.26112 1.000 20.59545 72 PHE A O 1
ATOM 526 N N . GLN A 1 75 ? -8.16542 80.82232 -26.21832 1.000 20.21495 73 GLN A N 1
ATOM 527 C CA . GLN A 1 75 ? -6.99390 80.07395 -26.65444 1.000 19.12945 73 GLN A CA 1
ATOM 528 C C . GLN A 1 75 ? -6.63471 80.40204 -28.10101 1.000 21.29686 73 GLN A C 1
ATOM 529 O O . GLN A 1 75 ? -5.45909 80.61228 -28.41916 1.000 21.53637 73 GLN A O 1
ATOM 535 N N . TYR A 1 76 ? -7.62995 80.46745 -28.99154 1.000 21.80247 74 TYR A N 1
ATOM 536 C CA . TYR A 1 76 ? -7.34673 80.84632 -30.37493 1.000 20.09207 74 TYR A CA 1
ATOM 537 C C . TYR A 1 76 ? -6.76221 82.25140 -30.45578 1.000 20.14550 74 TYR A C 1
ATOM 538 O O . TYR A 1 76 ? -5.85206 82.50531 -31.25200 1.000 22.73372 74 TYR A O 1
ATOM 547 N N . LEU A 1 77 ? -7.27914 83.18303 -29.64744 1.000 19.58290 75 LEU A N 1
ATOM 548 C CA . LEU A 1 77 ? -6.73478 84.53802 -29.64437 1.000 20.18728 75 LEU A CA 1
ATOM 549 C C . LEU A 1 77 ? -5.34235 84.58493 -29.02687 1.000 22.98825 75 LEU A C 1
ATOM 550 O O . LEU A 1 77 ? -4.52265 85.43264 -29.40261 1.000 22.18609 75 LEU A O 1
ATOM 555 N N . LYS A 1 78 ? -5.05535 83.68939 -28.08406 1.000 20.57973 76 LYS A N 1
ATOM 556 C CA . LYS A 1 78 ? -3.69704 83.58854 -27.56810 1.000 23.20288 76 LYS A CA 1
ATOM 557 C C . LYS A 1 78 ? -2.74273 83.05298 -28.62843 1.000 24.94653 76 LYS A C 1
ATOM 558 O O . LYS A 1 78 ? -1.63272 83.57695 -28.78730 1.000 26.23454 76 LYS A O 1
ATOM 564 N N . ASP A 1 79 ? -3.15567 82.01353 -29.36521 1.000 23.46809 77 ASP A N 1
ATOM 565 C CA . ASP A 1 79 ? -2.30486 81.46306 -30.42176 1.000 24.90025 77 ASP A CA 1
ATOM 566 C C . ASP A 1 79 ? -2.00072 82.50531 -31.49292 1.000 26.99708 77 ASP A C 1
ATOM 567 O O . ASP A 1 79 ? -0.88094 82.56351 -32.01237 1.000 28.67916 77 ASP A O 1
ATOM 572 N N . ALA A 1 80 ? -2.99098 83.32636 -31.84803 1.000 25.86200 78 ALA A N 1
ATOM 573 C CA . ALA A 1 80 ? -2.81614 84.33954 -32.88213 1.000 25.60928 78 ALA A CA 1
ATOM 574 C C . ALA A 1 80 ? -1.83347 85.43510 -32.48684 1.000 26.65083 78 ALA A C 1
ATOM 575 O O . ALA A 1 80 ? -1.40116 86.19144 -33.36233 1.000 28.97976 78 ALA A O 1
ATOM 577 N N . GLN A 1 81 ? -1.47607 85.53554 -31.20364 1.000 26.57877 79 GLN A N 1
ATOM 578 C CA . GLN A 1 81 ? -0.58277 86.57534 -30.69607 1.000 32.33874 79 GLN A CA 1
ATOM 579 C C . GLN A 1 81 ? -0.92999 87.94932 -31.26372 1.000 31.97293 79 GLN A C 1
ATOM 580 O O . GLN A 1 81 ? -2.09241 88.36365 -31.20992 1.000 33.71608 79 GLN A O 1
ATOM 586 N N . GLU A 1 82 ? 0.05155 88.66643 -31.80654 1.000 27.32804 80 GLU A N 1
ATOM 587 C CA . GLU A 1 82 ? -0.21875 90.01692 -32.28624 1.000 28.58252 80 GLU A CA 1
ATOM 588 C C . GLU A 1 82 ? -0.79797 90.05617 -33.69674 1.000 32.81790 80 GLU A C 1
ATOM 589 O O . GLU A 1 82 ? -1.09624 91.14831 -34.19096 1.000 39.55548 80 GLU A O 1
ATOM 595 N N . GLU A 1 83 ? -0.97958 88.90879 -34.35395 1.000 33.32631 81 GLU A N 1
ATOM 596 C CA . GLU A 1 83 ? -1.63491 88.90731 -35.65823 1.000 30.26528 81 GLU A CA 1
ATOM 597 C C . GLU A 1 83 ? -3.14899 89.02677 -35.53784 1.000 33.30472 81 GLU A C 1
ATOM 598 O O . GLU A 1 83 ? -3.79590 89.58692 -36.43035 1.000 31.40278 81 GLU A O 1
ATOM 604 N N . GLY A 1 84 ? -3.72648 88.51129 -34.45725 1.000 33.33917 82 GLY A N 1
ATOM 605 C CA . GLY A 1 84 ? -5.16669 88.53438 -34.28212 1.000 30.50627 82 GLY A CA 1
ATOM 606 C C . GLY A 1 84 ? -5.87519 87.62051 -35.26896 1.000 27.56733 82 GLY A C 1
ATOM 607 O O . GLY A 1 84 ? -5.26360 86.87848 -36.03718 1.000 25.13326 82 GLY A O 1
ATOM 608 N N . LEU A 1 85 ? -7.20759 87.67874 -35.22465 1.000 27.39281 83 LEU A N 1
ATOM 609 C CA . LEU A 1 85 ? -8.06382 86.94577 -36.15096 1.000 30.23180 83 LEU A CA 1
ATOM 610 C C . LEU A 1 85 ? -9.30943 87.77776 -36.42536 1.000 24.81881 83 LEU A C 1
ATOM 611 O O . LEU A 1 85 ? -9.87197 88.37428 -35.50392 1.000 21.26060 83 LEU A O 1
ATOM 616 N N . ASN A 1 86 ? -9.73832 87.81940 -37.68771 1.000 23.01037 84 ASN A N 1
ATOM 617 C CA . ASN A 1 86 ? -10.97620 88.51727 -38.00193 1.000 22.78921 84 ASN A CA 1
ATOM 618 C C . ASN A 1 86 ? -12.16958 87.60795 -37.70982 1.000 22.24518 84 ASN A C 1
ATOM 619 O O . ASN A 1 86 ? -12.02009 86.44256 -37.33207 1.000 23.80434 84 ASN A O 1
ATOM 624 N N . ALA A 1 87 ? -13.37675 88.15141 -37.87819 1.000 22.92976 85 ALA A N 1
ATOM 625 C CA . ALA A 1 87 ? -14.57750 87.42230 -37.47592 1.000 23.94325 85 ALA A CA 1
ATOM 626 C C . ALA A 1 87 ? -14.74949 86.13674 -38.27710 1.000 22.36287 85 ALA A C 1
ATOM 627 O O . ALA A 1 87 ? -15.08409 85.08854 -37.71338 1.000 25.18958 85 ALA A O 1
ATOM 629 N N . GLU A 1 88 ? -14.52621 86.19416 -39.59274 1.000 23.45078 86 GLU A N 1
ATOM 630 C CA . GLU A 1 88 ? -14.66450 84.99506 -40.41271 1.000 24.38302 86 GLU A CA 1
ATOM 631 C C . GLU A 1 88 ? -13.70669 83.89633 -39.96400 1.000 25.42435 86 GLU A C 1
ATOM 632 O O . GLU A 1 88 ? -14.07417 82.71501 -39.94801 1.000 28.50904 86 GLU A O 1
ATOM 638 N N . ALA A 1 89 ? -12.47438 84.26177 -39.59511 1.000 24.27553 87 ALA A N 1
ATOM 639 C CA . ALA A 1 89 ? -11.50625 83.25527 -39.16526 1.000 24.66181 87 ALA A CA 1
ATOM 640 C C . ALA A 1 89 ? -11.92558 82.61734 -37.84611 1.000 24.31282 87 ALA A C 1
ATOM 641 O O . ALA A 1 89 ? -11.97387 81.38655 -37.73024 1.000 23.57122 87 ALA A O 1
ATOM 643 N N . LEU A 1 90 ? -12.24641 83.44118 -36.84120 1.000 23.19806 88 LEU A N 1
ATOM 644 C CA . LEU A 1 90 ? -12.63016 82.90488 -35.53536 1.000 25.61347 88 LEU A CA 1
ATOM 645 C C . LEU A 1 90 ? -13.93835 82.12596 -35.60965 1.000 26.11412 88 LEU A C 1
ATOM 646 O O . LEU A 1 90 ? -14.07538 81.07380 -34.97344 1.000 22.73554 88 LEU A O 1
ATOM 651 N N . ALA A 1 91 ? -14.91256 82.62585 -36.37170 1.000 26.92567 89 ALA A N 1
ATOM 652 C CA . ALA A 1 91 ? -16.13771 81.86430 -36.58730 1.000 23.39201 89 ALA A CA 1
ATOM 653 C C . ALA A 1 91 ? -15.82277 80.48633 -37.14895 1.000 24.56038 89 ALA A C 1
ATOM 654 O O . ALA A 1 91 ? -16.35939 79.47469 -36.68400 1.000 24.83554 89 ALA A O 1
ATOM 656 N N . SER A 1 92 ? -14.93573 80.43195 -38.14552 1.000 25.54858 90 SER A N 1
ATOM 657 C CA . SER A 1 92 ? -14.50465 79.15412 -38.70535 1.000 26.32815 90 SER A CA 1
ATOM 658 C C . SER A 1 92 ? -13.86301 78.27395 -37.63767 1.000 24.27752 90 SER A C 1
ATOM 659 O O . SER A 1 92 ? -14.18782 77.08811 -37.51420 1.000 24.67473 90 SER A O 1
ATOM 662 N N . LYS A 1 93 ? -12.95457 78.84518 -36.84621 1.000 23.61417 91 LYS A N 1
ATOM 663 C CA . LYS A 1 93 ? -12.24713 78.05841 -35.84200 1.000 23.22787 91 LYS A CA 1
ATOM 664 C C . LYS A 1 93 ? -13.18736 77.58401 -34.74006 1.000 24.24617 91 LYS A C 1
ATOM 665 O O . LYS A 1 93 ? -13.10977 76.42886 -34.30464 1.000 27.49617 91 LYS A O 1
ATOM 671 N N . THR A 1 94 ? -14.07816 78.46065 -34.27083 1.000 25.86305 92 THR A N 1
ATOM 672 C CA . THR A 1 94 ? -14.97806 78.11097 -33.17695 1.000 24.50447 92 THR A CA 1
ATOM 673 C C . THR A 1 94 ? -16.19177 77.31280 -33.63736 1.000 26.82957 92 THR A C 1
ATOM 674 O O . THR A 1 94 ? -16.88000 76.71941 -32.79756 1.000 27.27306 92 THR A O 1
ATOM 678 N N . GLY A 1 95 ? -16.46841 77.28861 -34.93949 1.000 23.78860 93 GLY A N 1
ATOM 679 C CA . GLY A 1 95 ? -17.66302 76.64403 -35.44569 1.000 22.90557 93 GLY A CA 1
ATOM 680 C C . GLY A 1 95 ? -18.94592 77.41461 -35.22632 1.000 25.12145 93 GLY A C 1
ATOM 681 O O . GLY A 1 95 ? -20.01783 76.80773 -35.14394 1.000 27.65987 93 GLY A O 1
ATOM 682 N N . MET A 1 96 ? -18.87374 78.73683 -35.12957 1.000 26.38233 94 MET A N 1
ATOM 683 C CA . MET A 1 96 ? -20.05129 79.57560 -34.96599 1.000 24.02200 94 MET A CA 1
ATOM 684 C C . MET A 1 96 ? -20.37217 80.29942 -36.26375 1.000 27.13516 94 MET A C 1
ATOM 685 O O . MET A 1 96 ? -19.49118 80.54555 -37.09027 1.000 30.06023 94 MET A O 1
ATOM 690 N N . ASP A 1 97 ? -21.64979 80.62585 -36.43784 1.000 26.50748 95 ASP A N 1
ATOM 691 C CA . ASP A 1 97 ? -22.04289 81.56543 -37.47870 1.000 30.99438 95 ASP A CA 1
ATOM 692 C C . ASP A 1 97 ? -21.29089 82.88045 -37.28428 1.000 24.38004 95 ASP A C 1
ATOM 693 O O . ASP A 1 97 ? -21.20220 83.39649 -36.16691 1.000 21.59283 95 ASP A O 1
ATOM 698 N N . VAL A 1 98 ? -20.71390 83.40369 -38.37231 1.000 22.59225 96 VAL A N 1
ATOM 699 C CA . VAL A 1 98 ? -19.83347 84.56645 -38.25966 1.000 22.15590 96 VAL A CA 1
ATOM 700 C C . VAL A 1 98 ? -20.60096 85.78996 -37.77373 1.000 21.68916 96 VAL A C 1
ATOM 701 O O . VAL A 1 98 ? -20.04540 86.64626 -37.07334 1.000 21.46804 96 VAL A O 1
ATOM 705 N N . SER A 1 99 ? -21.88314 85.89145 -38.12284 1.000 21.82957 97 SER A N 1
ATOM 706 C CA . SER A 1 99 ? -22.68944 87.01128 -37.65369 1.000 21.30228 97 SER A CA 1
ATOM 707 C C . SER A 1 99 ? -22.87393 86.94838 -36.14406 1.000 24.55215 97 SER A C 1
ATOM 708 O O . SER A 1 99 ? -22.69474 87.95134 -35.44335 1.000 20.90875 97 SER A O 1
ATOM 711 N N . LEU A 1 100 ? -23.22642 85.76937 -35.62577 1.000 26.27155 98 LEU A N 1
ATOM 712 C CA . LEU A 1 100 ? -23.38698 85.60864 -34.18544 1.000 22.08508 98 LEU A CA 1
ATOM 713 C C . LEU A 1 100 ? -22.07332 85.85424 -33.46327 1.000 22.41184 98 LEU A C 1
ATOM 714 O O . LEU A 1 100 ? -22.03825 86.54777 -32.44052 1.000 22.48500 98 LEU A O 1
ATOM 719 N N . PHE A 1 101 ? -20.97674 85.28902 -33.97837 1.000 20.34143 99 PHE A N 1
ATOM 720 C CA . PHE A 1 101 ? -19.69667 85.45691 -33.30010 1.000 19.93113 99 PHE A CA 1
ATOM 721 C C . PHE A 1 101 ? -19.33207 86.92992 -33.16727 1.000 17.87722 99 PHE A C 1
ATOM 722 O O . PHE A 1 101 ? -18.99757 87.39891 -32.07325 1.000 19.73726 99 PHE A O 1
ATOM 730 N N . ALA A 1 102 ? -19.36449 87.66916 -34.28061 1.000 18.54159 100 ALA A N 1
ATOM 731 C CA . ALA A 1 102 ? -18.95838 89.07187 -34.25278 1.000 18.42219 100 ALA A CA 1
ATOM 732 C C . ALA A 1 102 ? -19.78783 89.87008 -33.25526 1.000 20.62122 100 ALA A C 1
ATOM 733 O O . ALA A 1 102 ? -19.24481 90.69138 -32.50661 1.000 19.80262 100 ALA A O 1
ATOM 735 N N . ARG A 1 103 ? -21.10488 89.63609 -33.22306 1.000 21.14206 101 ARG A N 1
ATOM 736 C CA . ARG A 1 103 ? -21.95652 90.31819 -32.25177 1.000 18.82028 101 ARG A CA 1
ATOM 737 C C . ARG A 1 103 ? -21.53108 90.00876 -30.82276 1.000 17.65858 101 ARG A C 1
ATOM 738 O O . ARG A 1 103 ? -21.46818 90.91164 -29.97771 1.000 19.87383 101 ARG A O 1
ATOM 746 N N . LEU A 1 104 ? -21.25044 88.73732 -30.52252 1.000 16.08706 102 LEU A N 1
ATOM 747 C CA . LEU A 1 104 ? -20.79267 88.40518 -29.17659 1.000 18.19734 102 LEU A CA 1
ATOM 748 C C . LEU A 1 104 ? -19.37502 88.91378 -28.93864 1.000 18.56616 102 LEU A C 1
ATOM 749 O O . LEU A 1 104 ? -19.06282 89.40691 -27.84796 1.000 20.01993 102 LEU A O 1
ATOM 754 N N . ALA A 1 105 ? -18.50460 88.81449 -29.95004 1.000 18.48019 103 ALA A N 1
ATOM 755 C CA . ALA A 1 105 ? -17.14168 89.31650 -29.80383 1.000 15.85062 103 ALA A CA 1
ATOM 756 C C . ALA A 1 105 ? -17.10391 90.83366 -29.64930 1.000 19.72493 103 ALA A C 1
ATOM 757 O O . ALA A 1 105 ? -16.22122 91.35736 -28.96064 1.000 23.16294 103 ALA A O 1
ATOM 759 N N . ARG A 1 106 ? -18.03582 91.55924 -30.27989 1.000 17.35143 104 ARG A N 1
ATOM 760 C CA . ARG A 1 106 ? -18.04170 93.01456 -30.14042 1.000 17.81239 104 ARG A CA 1
ATOM 761 C C . ARG A 1 106 ? -18.43581 93.45070 -28.73063 1.000 16.05495 104 ARG A C 1
ATOM 762 O O . ARG A 1 106 ? -17.99833 94.51081 -28.26836 1.000 15.41051 104 ARG A O 1
ATOM 770 N N . HIS A 1 107 ? -19.24681 92.65450 -28.02853 1.000 14.92161 105 HIS A N 1
ATOM 771 C CA . HIS A 1 107 ? -19.50502 92.94624 -26.62210 1.000 14.32662 105 HIS A CA 1
ATOM 772 C C . HIS A 1 107 ? -18.26437 92.71321 -25.75994 1.000 16.29782 105 HIS A C 1
ATOM 773 O O . HIS A 1 107 ? -18.03529 93.44954 -24.79256 1.000 16.39780 105 HIS A O 1
ATOM 780 N N . LEU A 1 108 ? -17.44555 91.71056 -26.08989 1.000 16.20286 106 LEU A N 1
ATOM 781 C CA . LEU A 1 108 ? -16.17480 91.55582 -25.38421 1.000 15.74864 106 LEU A CA 1
ATOM 782 C C . LEU A 1 108 ? -15.24405 92.73061 -25.65933 1.000 17.87655 106 LEU A C 1
ATOM 783 O O . LEU A 1 108 ? -14.46624 93.12283 -24.78242 1.000 21.19614 106 LEU A O 1
ATOM 788 N N . VAL A 1 109 ? -15.30781 93.29579 -26.86838 1.000 16.84064 107 VAL A N 1
ATOM 789 C CA . VAL A 1 109 ? -14.53123 94.48934 -27.19036 1.000 19.02582 107 VAL A CA 1
ATOM 790 C C . VAL A 1 109 ? -15.02518 95.68064 -26.38124 1.000 25.86925 107 VAL A C 1
ATOM 791 O O . VAL A 1 109 ? -14.23574 96.39434 -25.74917 1.000 25.60794 107 VAL A O 1
ATOM 795 N N . ALA A 1 110 ? -16.34180 95.91772 -26.39915 1.000 22.31372 108 ALA A N 1
ATOM 796 C CA . ALA A 1 110 ? -16.91128 97.05166 -25.67833 1.000 21.07057 108 ALA A CA 1
ATOM 797 C C . ALA A 1 110 ? -16.69814 96.92734 -24.17547 1.000 20.20362 108 ALA A C 1
ATOM 798 O O . ALA A 1 110 ? -16.60550 97.94318 -23.47637 1.000 24.37307 108 ALA A O 1
ATOM 800 N N . MET A 1 111 ? -16.61228 95.70137 -23.66219 1.000 20.39236 109 MET A N 1
ATOM 801 C CA . MET A 1 111 ? -16.41773 95.47072 -22.23935 1.000 22.16379 109 MET A CA 1
ATOM 802 C C . MET A 1 111 ? -14.94546 95.36657 -21.86541 1.000 22.57422 109 MET A C 1
ATOM 803 O O . MET A 1 111 ? -14.63689 95.09034 -20.70167 1.000 19.28867 109 MET A O 1
ATOM 808 N N . ASN A 1 112 ? -14.04213 95.55743 -22.83216 1.000 24.51890 110 ASN A N 1
ATOM 809 C CA . ASN A 1 112 ? -12.59490 95.63166 -22.63010 1.000 24.05852 110 ASN A CA 1
ATOM 810 C C . ASN A 1 112 ? -11.96049 94.26887 -22.36686 1.000 21.50443 110 ASN A C 1
ATOM 811 O O . ASN A 1 112 ? -10.86315 94.19528 -21.80500 1.000 23.82505 110 ASN A O 1
ATOM 816 N N . VAL A 1 113 ? -12.61687 93.18318 -22.78134 1.000 17.77359 111 VAL A N 1
ATOM 817 C CA . VAL A 1 113 ? -12.04828 91.85438 -22.57668 1.000 19.88386 111 VAL A CA 1
ATOM 818 C C . VAL A 1 113 ? -11.09246 91.49595 -23.71358 1.000 19.73505 111 VAL A C 1
ATOM 819 O O . VAL A 1 113 ? -10.06346 90.84077 -23.49530 1.000 18.60780 111 VAL A O 1
ATOM 823 N N . ILE A 1 114 ? -11.42163 91.91199 -24.93861 1.000 17.55237 112 ILE A N 1
ATOM 824 C CA . ILE A 1 114 ? -10.54164 91.82395 -26.09677 1.000 21.63963 112 ILE A CA 1
ATOM 825 C C . ILE A 1 114 ? -10.57269 93.17825 -26.79686 1.000 19.48665 112 ILE A C 1
ATOM 826 O O . ILE A 1 114 ? -11.36328 94.05641 -26.45290 1.000 19.14352 112 ILE A O 1
ATOM 831 N N . THR A 1 115 ? -9.69887 93.34844 -27.78510 1.000 17.49572 113 THR A N 1
ATOM 832 C CA . THR A 1 115 ? -9.64846 94.59263 -28.54432 1.000 22.73568 113 THR A CA 1
ATOM 833 C C . THR A 1 115 ? -9.95574 94.32656 -30.01291 1.000 22.82228 113 THR A C 1
ATOM 834 O O . THR A 1 115 ? -9.94629 93.18445 -30.47749 1.000 25.55271 113 THR A O 1
ATOM 838 N N . SER A 1 116 ? -10.23869 95.41056 -30.73944 1.000 21.57643 114 SER A N 1
ATOM 839 C CA . SER A 1 116 ? -10.51442 95.36385 -32.16879 1.000 23.37053 114 SER A CA 1
ATOM 840 C C . SER A 1 116 ? -9.91729 96.58148 -32.86164 1.000 25.87514 114 SER A C 1
ATOM 841 O O . SER A 1 116 ? -9.95014 97.69093 -32.32011 1.000 28.58967 114 SER A O 1
ATOM 844 N N . ARG A 1 117 ? -9.35692 96.35984 -34.05395 1.000 24.70689 115 ARG A N 1
ATOM 845 C CA . ARG A 1 117 ? -8.92644 97.42573 -34.95511 1.000 24.92011 115 ARG A CA 1
ATOM 846 C C . ARG A 1 117 ? -9.08140 96.93275 -36.38596 1.000 26.43426 115 ARG A C 1
ATOM 847 O O . ARG A 1 117 ? -8.52762 95.88706 -36.73857 1.000 32.98254 115 ARG A O 1
ATOM 855 N N . ASN A 1 118 ? -9.80911 97.69284 -37.20527 1.000 28.48739 116 ASN A N 1
ATOM 856 C CA . ASN A 1 118 ? -9.96164 97.40031 -38.63535 1.000 34.42656 116 ASN A CA 1
ATOM 857 C C . ASN A 1 118 ? -10.47390 95.98138 -38.86796 1.000 31.81654 116 ASN A C 1
ATOM 858 O O . ASN A 1 118 ? -9.96840 95.24761 -39.72068 1.000 37.46088 116 ASN A O 1
ATOM 863 N N . GLY A 1 119 ? -11.48378 95.58831 -38.09628 1.000 30.88129 117 GLY A N 1
ATOM 864 C CA . GLY A 1 119 ? -12.10871 94.29433 -38.27315 1.000 31.72857 117 GLY A CA 1
ATOM 865 C C . GLY A 1 119 ? -11.32606 93.10756 -37.75908 1.000 27.59744 117 GLY A C 1
ATOM 866 O O . GLY A 1 119 ? -11.73281 91.96689 -38.01255 1.000 27.21182 117 GLY A O 1
ATOM 867 N N . VAL A 1 120 ? -10.22142 93.32968 -37.04709 1.000 25.24226 118 VAL A N 1
ATOM 868 C CA . VAL A 1 120 ? -9.41330 92.25609 -36.47911 1.000 26.35911 118 VAL A CA 1
ATOM 869 C C . VAL A 1 120 ? -9.58775 92.27272 -34.96780 1.000 24.63815 118 VAL A C 1
ATOM 870 O O . VAL A 1 120 ? -9.58192 93.34093 -34.34854 1.000 25.47827 118 VAL A O 1
ATOM 874 N N . PHE A 1 121 ? -9.75920 91.09263 -34.37822 1.000 22.86086 119 PHE A N 1
ATOM 875 C CA . PHE A 1 121 ? -9.83731 90.94562 -32.93148 1.000 21.63768 119 PHE A CA 1
ATOM 876 C C . PHE A 1 121 ? -8.49812 90.45892 -32.39220 1.000 26.10703 119 PHE A C 1
ATOM 877 O O . PHE A 1 121 ? -7.83177 89.62561 -33.01385 1.000 24.38195 119 PHE A O 1
ATOM 885 N N . TYR A 1 122 ? -8.11169 90.97560 -31.22688 1.000 22.99824 120 TYR A N 1
ATOM 886 C CA . TYR A 1 122 ? -6.84376 90.62842 -30.60330 1.000 26.31478 120 TYR A CA 1
ATOM 887 C C . TYR A 1 122 ? -7.06839 90.27029 -29.14623 1.000 24.03598 120 TYR A C 1
ATOM 888 O O . TYR A 1 122 ? -7.90034 90.87975 -28.46749 1.000 21.84257 120 TYR A O 1
ATOM 897 N N . GLY A 1 123 ? -6.31893 89.27968 -28.67137 1.000 23.90392 121 GLY A N 1
ATOM 898 C CA . GLY A 1 123 ? -6.32371 88.97178 -27.26168 1.000 18.02099 121 GLY A CA 1
ATOM 899 C C . GLY A 1 123 ? -5.58859 90.02047 -26.44951 1.000 23.45357 121 GLY A C 1
ATOM 900 O O . GLY A 1 123 ? -4.74089 90.76424 -26.94814 1.000 22.48639 121 GLY A O 1
ATOM 901 N N . THR A 1 124 ? -5.93573 90.08472 -25.17061 1.000 19.29217 122 THR A N 1
ATOM 902 C CA . THR A 1 124 ? -5.30891 90.98745 -24.21885 1.000 21.09670 122 THR A CA 1
ATOM 903 C C . THR A 1 124 ? -4.57923 90.16785 -23.16365 1.000 21.06776 122 THR A C 1
ATOM 904 O O . THR A 1 124 ? -4.60547 88.93582 -23.17293 1.000 19.45983 122 THR A O 1
ATOM 908 N N . ALA A 1 125 ? -3.91983 90.86321 -22.23858 1.000 19.86082 123 ALA A N 1
ATOM 909 C CA . ALA A 1 125 ? -3.38900 90.16706 -21.07487 1.000 20.81992 123 ALA A CA 1
ATOM 910 C C . ALA A 1 125 ? -4.50238 89.44305 -20.32703 1.000 18.63829 123 ALA A C 1
ATOM 911 O O . ALA A 1 125 ? -4.30273 88.32744 -19.83286 1.000 21.09395 123 ALA A O 1
ATOM 913 N N . LEU A 1 126 ? -5.69418 90.04467 -20.26159 1.000 18.29464 124 LEU A N 1
ATOM 914 C CA . LEU A 1 126 ? -6.81324 89.39496 -19.58498 1.000 15.43898 124 LEU A CA 1
ATOM 915 C C . LEU A 1 126 ? -7.25203 88.13617 -20.32537 1.000 15.28560 124 LEU A C 1
ATOM 916 O O . LEU A 1 126 ? -7.26494 87.03957 -19.75489 1.000 15.44610 124 LEU A O 1
ATOM 921 N N . SER A 1 127 ? -7.63373 88.27648 -21.59929 1.000 16.94800 125 SER A N 1
ATOM 922 C CA . SER A 1 127 ? -8.15208 87.12950 -22.33923 1.000 16.17913 125 SER A CA 1
ATOM 923 C C . SER A 1 127 ? -7.09813 86.03124 -22.46471 1.000 21.37862 125 SER A C 1
ATOM 924 O O . SER A 1 127 ? -7.42253 84.84020 -22.38549 1.000 17.83061 125 SER A O 1
ATOM 927 N N . ASN A 1 128 ? -5.82760 86.41208 -22.64817 1.000 19.96833 126 ASN A N 1
ATOM 928 C CA . ASN A 1 128 ? -4.75537 85.42081 -22.67612 1.000 19.24762 126 ASN A CA 1
ATOM 929 C C . ASN A 1 128 ? -4.66394 84.67217 -21.35164 1.000 19.94265 126 ASN A C 1
ATOM 930 O O . ASN A 1 128 ? -4.44956 83.45461 -21.33081 1.000 21.84063 126 ASN A O 1
ATOM 935 N N . GLY A 1 129 ? -4.82486 85.38506 -20.23502 1.000 20.25726 127 GLY A N 1
ATOM 936 C CA . GLY A 1 129 ? -4.80029 84.72719 -18.93960 1.000 22.87040 127 GLY A CA 1
ATOM 937 C C . GLY A 1 129 ? -5.98750 83.80595 -18.72654 1.000 16.77710 127 GLY A C 1
ATOM 938 O O . GLY A 1 129 ? -5.85602 82.74707 -18.10815 1.000 15.86178 127 GLY A O 1
ATOM 939 N N . LEU A 1 130 ? -7.16010 84.19191 -19.23974 1.000 17.58251 128 LEU A N 1
ATOM 940 C CA . LEU A 1 130 ? -8.36999 83.38509 -19.09910 1.000 14.85450 128 LEU A CA 1
ATOM 941 C C . LEU A 1 130 ? -8.33732 82.11365 -19.93679 1.000 19.84147 128 LEU A C 1
ATOM 942 O O . LEU A 1 130 ? -9.18302 81.23628 -19.72666 1.000 15.73369 128 LEU A O 1
ATOM 947 N N . ALA A 1 131 ? -7.39886 82.00114 -20.88464 1.000 21.40636 129 ALA A N 1
ATOM 948 C CA . ALA A 1 131 ? -7.26874 80.79151 -21.68653 1.000 16.36884 129 ALA A CA 1
ATOM 949 C C . ALA A 1 131 ? -6.72554 79.61680 -20.88252 1.000 17.20694 129 ALA A C 1
ATOM 950 O O . ALA A 1 131 ? -6.95236 78.46570 -21.26791 1.000 22.71004 129 ALA A O 1
ATOM 952 N N . ALA A 1 132 ? -6.01409 79.88106 -19.78629 1.000 18.00527 130 ALA A N 1
ATOM 953 C CA . ALA A 1 132 ? -5.45373 78.81585 -18.96471 1.000 17.25139 130 ALA A CA 1
ATOM 954 C C . ALA A 1 132 ? -6.56273 77.94423 -18.38906 1.000 16.72248 130 ALA A C 1
ATOM 955 O O . ALA A 1 132 ? -7.65086 78.42385 -18.06345 1.000 16.04350 130 ALA A O 1
ATOM 957 N N . GLU A 1 133 ? -6.26954 76.64754 -18.24741 1.000 17.28688 131 GLU A N 1
ATOM 958 C CA . GLU A 1 133 ? -7.30934 75.69238 -17.86798 1.000 17.27782 131 GLU A CA 1
ATOM 959 C C . GLU A 1 133 ? -7.93331 76.03021 -16.51608 1.000 17.87993 131 GLU A C 1
ATOM 960 O O . GLU A 1 133 ? -9.14911 75.89304 -16.34177 1.000 16.15061 131 GLU A O 1
ATOM 966 N N . ASN A 1 134 ? -7.12986 76.47702 -15.54359 1.000 17.03041 132 ASN A N 1
ATOM 967 C CA . ASN A 1 134 ? -7.70775 76.70806 -14.22301 1.000 17.41919 132 ASN A CA 1
ATOM 968 C C . ASN A 1 134 ? -8.69469 77.87116 -14.24197 1.000 16.95025 132 ASN A C 1
ATOM 969 O O . ASN A 1 134 ? -9.67456 77.85269 -13.48879 1.000 15.03639 132 ASN A O 1
ATOM 974 N N . TYR A 1 135 ? -8.50359 78.84827 -15.13586 1.000 15.22055 133 TYR A N 1
ATOM 975 C CA . TYR A 1 135 ? -9.49945 79.90665 -15.27625 1.000 14.60024 133 TYR A CA 1
ATOM 976 C C . TYR A 1 135 ? -10.68965 79.44220 -16.09652 1.000 14.75983 133 TYR A C 1
ATOM 977 O O . TYR A 1 135 ? -11.82691 79.83445 -15.81579 1.000 14.70056 133 TYR A O 1
ATOM 986 N N . GLN A 1 136 ? -10.44620 78.61494 -17.11530 1.000 16.98110 134 GLN A N 1
ATOM 987 C CA . GLN A 1 136 ? -11.54558 78.02778 -17.87412 1.000 18.90215 134 GLN A CA 1
ATOM 988 C C . GLN A 1 136 ? -12.51031 77.29984 -16.94790 1.000 17.65851 134 GLN A C 1
ATOM 989 O O . GLN A 1 136 ? -13.73312 77.45367 -17.04905 1.000 19.01577 134 GLN A O 1
ATOM 995 N N . GLN A 1 137 ? -11.96903 76.51682 -16.01666 1.000 15.20054 135 GLN A N 1
ATOM 996 C CA . GLN A 1 137 ? -12.82079 75.75241 -15.11623 1.000 20.00116 135 GLN A CA 1
ATOM 997 C C . GLN A 1 137 ? -13.46209 76.63997 -14.05494 1.000 15.06199 135 GLN A C 1
ATOM 998 O O . GLN A 1 137 ? -14.59641 76.37338 -13.63866 1.000 17.71119 135 GLN A O 1
ATOM 1004 N N . SER A 1 138 ? -12.76085 77.69112 -13.61016 1.000 14.22967 136 SER A N 1
ATOM 1005 C CA . SER A 1 138 ? -13.37524 78.69229 -12.73807 1.000 15.14701 136 SER A CA 1
ATOM 1006 C C . SER A 1 138 ? -14.60910 79.30069 -13.39188 1.000 17.15757 136 SER A C 1
ATOM 1007 O O . SER A 1 138 ? -15.67661 79.39426 -12.77347 1.000 16.80771 136 SER A O 1
ATOM 1010 N N . ILE A 1 139 ? -14.46632 79.74250 -14.64409 1.000 22.55264 137 ILE A N 1
ATOM 1011 C CA . ILE A 1 139 ? -15.58612 80.31996 -15.38302 1.000 14.80226 137 ILE A CA 1
ATOM 1012 C C . ILE A 1 139 ? -16.74700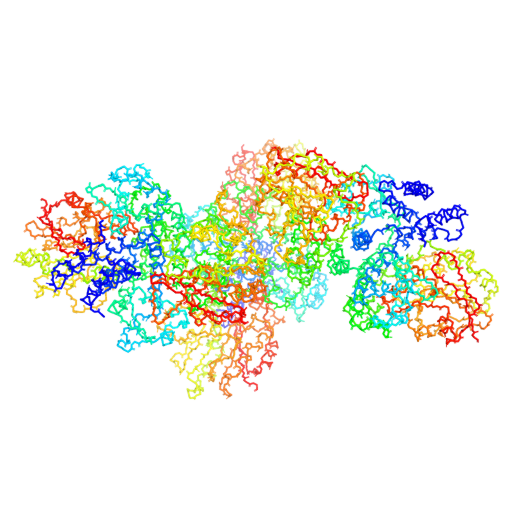 79.33520 -15.44211 1.000 16.21643 137 ILE A C 1
ATOM 1013 O O . ILE A 1 139 ? -17.90583 79.70013 -15.21191 1.000 19.48781 137 ILE A O 1
ATOM 1018 N N . ARG A 1 140 ? -16.45321 78.06816 -15.74690 1.000 17.56055 138 ARG A N 1
ATOM 1019 C CA . ARG A 1 140 ? -17.51246 77.06475 -15.81018 1.000 17.99411 138 ARG A CA 1
ATOM 1020 C C . ARG A 1 140 ? -18.19536 76.90689 -14.45708 1.000 17.64077 138 ARG A C 1
ATOM 1021 O O . ARG A 1 140 ? -19.42816 76.89696 -14.37034 1.000 15.92511 138 ARG A O 1
ATOM 1029 N N . PHE A 1 141 ? -17.40692 76.79644 -13.38518 1.000 15.14183 139 PHE A N 1
ATOM 1030 C CA . PHE A 1 141 ? -17.98799 76.69233 -12.05070 1.000 15.57036 139 PHE A CA 1
ATOM 1031 C C . PHE A 1 141 ? -18.85846 77.90268 -11.73011 1.000 17.84119 139 PHE A C 1
ATOM 1032 O O . PHE A 1 141 ? -19.97550 77.75946 -11.22188 1.000 17.91197 139 PHE A O 1
ATOM 1040 N N . CYS A 1 142 ? -18.36054 79.10817 -12.02311 1.000 18.76562 140 CYS A N 1
ATOM 1041 C CA . CYS A 1 142 ? -19.04893 80.32207 -11.58970 1.000 16.21241 140 CYS A CA 1
ATOM 1042 C C . CYS A 1 142 ? -20.37288 80.52177 -12.31564 1.000 17.30113 140 CYS A C 1
ATOM 1043 O O . CYS A 1 142 ? -21.36404 80.92428 -11.69795 1.000 15.83602 140 CYS A O 1
ATOM 1046 N N . HIS A 1 143 ? -20.41315 80.26414 -13.62432 1.000 17.42438 141 HIS A N 1
ATOM 1047 C CA . HIS A 1 143 ? -21.64936 80.48496 -14.36879 1.000 16.42986 141 HIS A CA 1
ATOM 1048 C C . HIS A 1 143 ? -22.65181 79.35067 -14.16710 1.000 16.29842 141 HIS A C 1
ATOM 1049 O O . HIS A 1 143 ? -23.86331 79.59057 -14.20045 1.000 14.27983 141 HIS A O 1
ATOM 1056 N N . ASP A 1 144 ? -22.17751 78.12059 -13.94716 1.000 16.79501 142 ASP A N 1
ATOM 1057 C CA . ASP A 1 144 ? -23.06939 76.97532 -13.79092 1.000 16.89788 142 ASP A CA 1
ATOM 1058 C C . ASP A 1 144 ? -23.54794 76.76672 -12.36132 1.000 16.82067 142 ASP A C 1
ATOM 1059 O O . ASP A 1 144 ? -24.66618 76.28178 -12.15820 1.000 16.14256 142 ASP A O 1
ATOM 1064 N N . VAL A 1 145 ? -22.72898 77.08891 -11.36684 1.000 17.23570 143 VAL A N 1
ATOM 1065 C CA . VAL A 1 145 ? -22.98741 76.71623 -9.98089 1.000 18.89793 143 VAL A CA 1
ATOM 1066 C C . VAL A 1 145 ? -23.31183 77.93525 -9.12042 1.000 18.56031 143 VAL A C 1
ATOM 1067 O O . VAL A 1 145 ? -24.32057 77.95384 -8.41192 1.000 17.29404 143 VAL A O 1
ATOM 1071 N N . SER A 1 146 ? -22.46667 78.96921 -9.17795 1.000 19.77088 144 SER A N 1
ATOM 1072 C CA . SER A 1 146 ? -22.64316 80.14097 -8.32423 1.000 15.08418 144 SER A CA 1
ATOM 1073 C C . SER A 1 146 ? -23.71250 81.07999 -8.86408 1.000 19.74157 144 SER A C 1
ATOM 1074 O O . SER A 1 146 ? -24.50726 81.62773 -8.09074 1.000 16.04135 144 SER A O 1
ATOM 1077 N N . ARG A 1 147 ? -23.72054 81.29271 -10.18152 1.000 17.56485 145 ARG A N 1
ATOM 1078 C CA . ARG A 1 147 ? -24.68902 82.17456 -10.83124 1.000 16.21518 145 ARG A CA 1
ATOM 1079 C C . ARG A 1 147 ? -26.13234 81.88272 -10.43689 1.000 19.41022 145 ARG A C 1
ATOM 1080 O O . ARG A 1 147 ? -26.82975 82.82113 -10.01688 1.000 18.31546 145 ARG A O 1
ATOM 1088 N N . PRO A 1 148 ? -26.64159 80.64438 -10.52484 1.000 18.64554 146 PRO A N 1
ATOM 1089 C CA . PRO A 1 148 ? -28.02388 80.40571 -10.07731 1.000 17.14048 146 PRO A CA 1
ATOM 1090 C C . PRO A 1 148 ? -28.22664 80.62111 -8.58567 1.000 17.33975 146 PRO A C 1
ATOM 1091 O O . PRO A 1 148 ? -29.33400 80.98123 -8.16614 1.000 15.17999 146 PRO A O 1
ATOM 1095 N N . SER A 1 149 ? -27.19767 80.40904 -7.76500 1.000 14.41298 147 SER A N 1
ATOM 1096 C CA . SER A 1 149 ? -27.35846 80.63700 -6.33352 1.000 18.01621 147 SER A CA 1
ATOM 1097 C C . SER A 1 149 ? -27.68443 82.09838 -6.05008 1.000 20.15187 147 SER A C 1
ATOM 1098 O O . SER A 1 149 ? -28.66563 82.40067 -5.36131 1.000 19.72189 147 SER A O 1
ATOM 1101 N N . PHE A 1 150 ? -26.87178 83.02280 -6.58190 1.000 18.90723 148 PHE A N 1
ATOM 1102 C CA . PHE A 1 150 ? -27.18872 84.44627 -6.46843 1.000 17.81096 148 PHE A CA 1
ATOM 1103 C C . PHE A 1 150 ? -28.55012 84.75463 -7.08069 1.000 20.99581 148 PHE A C 1
ATOM 1104 O O . PHE A 1 150 ? -29.33827 85.52069 -6.51087 1.000 22.75589 148 PHE A O 1
ATOM 1112 N N . GLY A 1 151 ? -28.84763 84.15987 -8.23986 1.000 19.26755 149 GLY A N 1
ATOM 1113 C CA . GLY A 1 151 ? -30.12107 84.39457 -8.90105 1.000 21.31483 149 GLY A CA 1
ATOM 1114 C C . GLY A 1 151 ? -31.33025 83.99084 -8.08147 1.000 17.09709 149 GLY A C 1
ATOM 1115 O O . GLY A 1 151 ? -32.42933 84.49646 -8.32691 1.000 15.30040 149 GLY A O 1
ATOM 1116 N N . ALA A 1 152 ? -31.15432 83.09481 -7.11042 1.000 19.75614 150 ALA A N 1
ATOM 1117 C CA . ALA A 1 152 ? -32.23447 82.66699 -6.23061 1.000 17.92731 150 ALA A CA 1
ATOM 1118 C C . ALA A 1 152 ? -32.31382 83.46988 -4.93765 1.000 17.51797 150 ALA A C 1
ATOM 1119 O O . ALA A 1 152 ? -33.18572 83.18321 -4.11210 1.000 21.48552 150 ALA A O 1
ATOM 1121 N N . PHE A 1 153 ? -31.43160 84.45696 -4.73786 1.000 16.02573 151 PHE A N 1
ATOM 1122 C CA . PHE A 1 153 ? -31.47572 85.25656 -3.51250 1.000 19.45449 151 PHE A CA 1
ATOM 1123 C C . PHE A 1 153 ? -32.83421 85.91139 -3.28123 1.000 18.86463 151 PHE A C 1
ATOM 1124 O O . PHE A 1 153 ? -33.37056 85.78182 -2.16521 1.000 21.93558 151 PHE A O 1
ATOM 1132 N N . PRO A 1 154 ? -33.43799 86.62309 -4.24851 1.000 17.24906 152 PRO A N 1
ATOM 1133 C CA . PRO A 1 154 ? -34.73422 87.26881 -3.96011 1.000 17.20294 152 PRO A CA 1
ATOM 1134 C C . PRO A 1 154 ? -35.81600 86.29818 -3.51982 1.000 20.37908 152 PRO A C 1
ATOM 1135 O O . PRO A 1 154 ? -36.45271 86.51526 -2.47956 1.000 20.68876 152 PRO A O 1
ATOM 1139 N N . SER A 1 155 ? -36.04220 85.22559 -4.28220 1.000 19.76704 153 SER A N 1
ATOM 1140 C CA . SER A 1 155 ? -37.11475 84.29654 -3.94108 1.000 21.19272 153 SER A CA 1
ATOM 1141 C C . SER A 1 155 ? -36.80326 83.52434 -2.66283 1.000 18.88729 153 SER A C 1
ATOM 1142 O O . SER A 1 155 ? -37.70094 83.28157 -1.84663 1.000 19.80063 153 SER A O 1
ATOM 1145 N N . PHE A 1 156 ? -35.54059 83.13846 -2.45770 1.000 19.63875 154 PHE A N 1
ATOM 1146 C CA . PHE A 1 156 ? -35.21934 82.32962 -1.28597 1.000 19.82038 154 PHE A CA 1
ATOM 1147 C C . PHE A 1 156 ? -35.45021 83.10221 0.00799 1.000 19.84289 154 PHE A C 1
ATOM 1148 O O . PHE A 1 156 ? -36.06275 82.58742 0.95048 1.000 23.19505 154 PHE A O 1
ATOM 1156 N N . PHE A 1 157 ? -34.95272 84.33496 0.08413 1.000 20.61303 155 PHE A N 1
ATOM 1157 C CA . PHE A 1 157 ? -35.08529 85.07544 1.33236 1.000 22.13846 155 PHE A CA 1
ATOM 1158 C C . PHE A 1 157 ? -36.48926 85.63319 1.51978 1.000 20.13627 155 PHE A C 1
ATOM 1159 O O . PHE A 1 157 ? -36.93842 85.78003 2.65889 1.000 20.98176 155 PHE A O 1
ATOM 1167 N N . LYS A 1 158 ? -37.19201 85.94348 0.42749 1.000 21.38986 156 LYS A N 1
ATOM 1168 C CA . LYS A 1 158 ? -38.63093 86.17535 0.50815 1.000 20.88511 156 LYS A CA 1
ATOM 1169 C C . LYS A 1 158 ? -39.32162 85.00937 1.20143 1.000 21.85152 156 LYS A C 1
ATOM 1170 O O . LYS A 1 158 ? -40.11856 85.20005 2.12646 1.000 26.02106 156 LYS A O 1
ATOM 1176 N N . GLY A 1 159 ? -38.99288 83.78507 0.78542 1.000 23.77183 157 GLY A N 1
ATOM 1177 C CA . GLY A 1 159 ? -39.67715 82.61894 1.31935 1.000 22.66799 157 GLY A CA 1
ATOM 1178 C C . GLY A 1 159 ? -39.26826 82.26626 2.73847 1.000 25.61968 157 GLY A C 1
ATOM 1179 O O . GLY A 1 159 ? -40.11446 81.90602 3.56188 1.000 26.00618 157 GLY A O 1
ATOM 1180 N N . ASN A 1 160 ? -37.97484 82.35658 3.05112 1.000 22.47413 158 ASN A N 1
ATOM 1181 C CA . ASN A 1 160 ? -37.52958 81.90709 4.36626 1.000 23.05021 158 ASN A CA 1
ATOM 1182 C C . ASN A 1 160 ? -37.73617 82.95263 5.45811 1.000 26.65453 158 ASN A C 1
ATOM 1183 O O . ASN A 1 160 ? -37.43395 82.67120 6.62296 1.000 29.47031 158 ASN A O 1
ATOM 1188 N N . GLY A 1 161 ? -38.25906 84.13026 5.11969 1.000 26.12474 159 GLY A N 1
ATOM 1189 C CA . GLY A 1 161 ? -38.53700 85.16971 6.08866 1.000 24.12475 159 GLY A CA 1
ATOM 1190 C C . GLY A 1 161 ? -37.48854 86.25347 6.20175 1.000 26.71590 159 GLY A C 1
ATOM 1191 O O . GLY A 1 161 ? -37.52658 87.02498 7.16953 1.000 24.61570 159 GLY A O 1
ATOM 1192 N N . TYR A 1 162 ? -36.56439 86.34285 5.24320 1.000 24.75254 160 TYR A N 1
ATOM 1193 C CA . TYR A 1 162 ? -35.42104 87.25880 5.31064 1.000 26.55366 160 TYR A CA 1
ATOM 1194 C C . TYR A 1 162 ? -34.59258 86.99589 6.56464 1.000 29.79746 160 TYR A C 1
ATOM 1195 O O . TYR A 1 162 ? -34.23345 87.90922 7.31112 1.000 29.10642 160 TYR A O 1
ATOM 1204 N N . LYS A 1 163 ? -34.28666 85.72164 6.78716 1.000 26.29851 161 LYS A N 1
ATOM 1205 C CA . LYS A 1 163 ? -33.53131 85.28557 7.94733 1.000 25.11689 161 LYS A CA 1
ATOM 1206 C C . LYS A 1 163 ? -32.20877 84.68311 7.50081 1.000 30.30041 161 LYS A C 1
ATOM 1207 O O . LYS A 1 163 ? -32.09597 84.13497 6.39914 1.000 28.34573 161 LYS A O 1
ATOM 1213 N N . THR A 1 164 ? -31.20363 84.81502 8.35706 1.000 30.86725 162 THR A N 1
ATOM 1214 C CA . THR A 1 164 ? -29.95331 84.11024 8.13537 1.000 32.36544 162 THR A CA 1
ATOM 1215 C C . THR A 1 164 ? -30.21767 82.60706 8.13109 1.000 31.86353 162 THR A C 1
ATOM 1216 O O . THR A 1 164 ? -30.99798 82.11622 8.95627 1.000 30.00499 162 THR A O 1
ATOM 1220 N N . PRO A 1 165 ? -29.62960 81.85255 7.18842 1.000 38.73131 163 PRO A N 1
ATOM 1221 C CA . PRO A 1 165 ? -29.74110 80.38773 7.24195 1.000 37.50446 163 PRO A CA 1
ATOM 1222 C C . PRO A 1 165 ? -29.34713 79.83678 8.60574 1.000 40.03086 163 PRO A C 1
ATOM 1223 O O . PRO A 1 165 ? -28.20904 80.02338 9.05065 1.000 43.36602 163 PRO A O 1
ATOM 1227 N N . ALA A 1 166 ? -30.28976 79.16551 9.27545 1.000 42.65063 164 ALA A N 1
ATOM 1228 C CA . ALA A 1 166 ? -30.08356 78.73857 10.65788 1.000 42.91613 164 ALA A CA 1
ATOM 1229 C C . ALA A 1 166 ? -28.92801 77.75175 10.76893 1.000 41.93146 164 ALA A C 1
ATOM 1230 O O . ALA A 1 166 ? -27.95532 77.99051 11.49423 1.000 46.33192 164 ALA A O 1
ATOM 1232 N N . LEU A 1 167 ? -29.02588 76.62380 10.06450 1.000 41.01816 165 LEU A N 1
ATOM 1233 C CA . LEU A 1 167 ? -27.92700 75.66786 10.02001 1.000 43.78846 165 LEU A CA 1
ATOM 1234 C C . LEU A 1 167 ? -26.84218 76.07574 9.03269 1.000 51.76774 165 LEU A C 1
ATOM 1235 O O . LEU A 1 167 ? -25.69362 75.64140 9.17737 1.000 51.00670 165 LEU A O 1
ATOM 1240 N N . GLY A 1 168 ? -27.17999 76.89419 8.03764 1.000 44.88840 166 GLY A N 1
ATOM 1241 C CA . GLY A 1 168 ? -26.21833 77.32589 7.04481 1.000 40.93850 166 GLY A CA 1
ATOM 1242 C C . GLY A 1 168 ? -25.99719 76.31223 5.94022 1.000 46.27446 166 GLY A C 1
ATOM 1243 O O . GLY A 1 168 ? -26.18753 76.62034 4.75913 1.000 41.84525 166 GLY A O 1
ATOM 1244 N N . THR A 1 169 ? -25.61297 75.08913 6.31779 1.000 57.80506 167 THR A N 1
ATOM 1245 C CA . THR A 1 169 ? -25.18571 74.09982 5.33086 1.000 56.91835 167 THR A CA 1
ATOM 1246 C C . THR A 1 169 ? -26.35151 73.58127 4.49076 1.000 53.49105 167 THR A C 1
ATOM 1247 O O . THR A 1 169 ? -26.21711 73.42798 3.27085 1.000 51.63861 167 THR A O 1
ATOM 1251 N N . THR A 1 170 ? -27.50173 73.31011 5.11395 1.000 46.95256 168 THR A N 1
ATOM 1252 C CA . THR A 1 170 ? -28.60731 72.64903 4.43000 1.000 42.56550 168 THR A CA 1
ATOM 1253 C C . THR A 1 170 ? -29.80552 73.54832 4.15792 1.000 38.94164 168 THR A C 1
ATOM 1254 O O . THR A 1 170 ? -30.73576 73.11495 3.46814 1.000 33.89515 168 THR A O 1
ATOM 1258 N N . ASP A 1 171 ? -29.81298 74.77758 4.66824 1.000 37.96094 169 ASP A N 1
ATOM 1259 C CA . ASP A 1 171 ? -30.98539 75.63558 4.54619 1.000 37.01240 169 ASP A CA 1
ATOM 1260 C C . ASP A 1 171 ? -30.64534 76.97444 3.89948 1.000 31.25112 169 ASP A C 1
ATOM 1261 O O . ASP A 1 171 ? -30.93730 78.03202 4.46722 1.000 34.33541 169 ASP A O 1
ATOM 1266 N N . GLY A 1 172 ? -30.04926 76.94590 2.70757 1.000 30.63557 170 GLY A N 1
ATOM 1267 C CA . GLY A 1 172 ? -29.56243 78.15314 2.07921 1.000 25.08988 170 GLY A CA 1
ATOM 1268 C C . GLY A 1 172 ? -29.99523 78.31947 0.63403 1.000 25.17496 170 GLY A C 1
ATOM 1269 O O . GLY A 1 172 ? -30.68001 77.46599 0.06004 1.000 24.26239 170 GLY A O 1
ATOM 1270 N N . PRO A 1 173 ? -29.60923 79.44280 0.01803 1.000 19.61644 171 PRO A N 1
ATOM 1271 C CA . PRO A 1 173 ? -29.98684 79.65862 -1.38793 1.000 18.04815 171 PRO A CA 1
ATOM 1272 C C . PRO A 1 173 ? -29.34148 78.67256 -2.34642 1.000 22.40162 171 PRO A C 1
ATOM 1273 O O . PRO A 1 173 ? -29.90503 78.42917 -3.42053 1.000 22.87233 171 PRO A O 1
ATOM 1277 N N . PHE A 1 174 ? -28.17908 78.10280 -2.01098 1.000 20.54032 172 PHE A N 1
ATOM 1278 C CA . PHE A 1 174 ? -27.60614 77.07770 -2.87871 1.000 22.08734 172 PHE A CA 1
ATOM 1279 C C . PHE A 1 174 ? -28.56357 75.90591 -3.04003 1.000 25.05890 172 PHE A C 1
ATOM 1280 O O . PHE A 1 174 ? -28.81047 75.43988 -4.15929 1.000 20.85789 172 PHE A O 1
ATOM 1288 N N . GLN A 1 175 ? -29.09588 75.40310 -1.92157 1.000 23.43947 173 GLN A N 1
ATOM 1289 C CA . GLN A 1 175 ? -30.02344 74.27969 -1.97860 1.000 24.61768 173 GLN A CA 1
ATOM 1290 C C . GLN A 1 175 ? -31.29692 74.65378 -2.72038 1.000 24.92566 173 GLN A C 1
ATOM 1291 O O . GLN A 1 175 ? -31.89085 73.81109 -3.40413 1.000 25.15429 173 GLN A O 1
ATOM 1297 N N . SER A 1 176 ? -31.72472 75.91230 -2.60785 1.000 21.29736 174 SER A N 1
ATOM 1298 C CA . SER A 1 176 ? -32.93384 76.34113 -3.29898 1.000 21.67064 174 SER A CA 1
ATOM 1299 C C . SER A 1 176 ? -32.69492 76.46363 -4.79857 1.000 24.33051 174 SER A C 1
ATOM 1300 O O . SER A 1 176 ? -33.53653 76.04533 -5.60132 1.000 30.73569 174 SER A O 1
ATOM 1303 N N . ALA A 1 177 ? -31.54812 77.02308 -5.19622 1.000 21.65387 175 ALA A N 1
ATOM 1304 C CA . ALA A 1 177 ? -31.25444 77.18707 -6.61698 1.000 24.82596 175 ALA A CA 1
ATOM 1305 C C . ALA A 1 177 ? -31.05749 75.84224 -7.30838 1.000 25.62659 175 ALA A C 1
ATOM 1306 O O . ALA A 1 177 ? -31.55476 75.63085 -8.42198 1.000 26.22720 175 ALA A O 1
ATOM 1308 N N . HIS A 1 178 ? -30.33770 74.92147 -6.67112 1.000 18.94325 176 HIS A N 1
ATOM 1309 C CA . HIS A 1 178 ? -29.98764 73.65599 -7.29800 1.000 22.74359 176 HIS A CA 1
ATOM 1310 C C . HIS A 1 178 ? -30.93530 72.52657 -6.92581 1.000 24.09235 176 HIS A C 1
ATOM 1311 O O . HIS A 1 178 ? -30.66140 71.37118 -7.26263 1.000 27.77820 176 HIS A O 1
ATOM 1318 N N . LYS A 1 179 ? -32.04455 72.83711 -6.24998 1.000 25.57494 177 LYS A N 1
ATOM 1319 C CA . LYS A 1 179 ? -33.14370 71.88955 -6.04036 1.000 29.00767 177 LYS A CA 1
ATOM 1320 C C . LYS A 1 179 ? -32.66439 70.61772 -5.33900 1.000 33.83020 177 LYS A C 1
ATOM 1321 O O . LYS A 1 179 ? -32.90679 69.49806 -5.79533 1.000 32.32660 177 LYS A O 1
ATOM 1327 N N . VAL A 1 180 ? -31.96448 70.79955 -4.21917 1.000 30.49168 178 VAL A N 1
ATOM 1328 C CA . VAL A 1 180 ? -31.43629 69.69935 -3.42178 1.000 31.46083 178 VAL A CA 1
ATOM 1329 C C . VAL A 1 180 ? -31.60189 70.05179 -1.94917 1.000 35.83035 178 VAL A C 1
ATOM 1330 O O . VAL A 1 180 ? -31.94708 71.17923 -1.59110 1.000 34.37964 178 VAL A O 1
ATOM 1334 N N . ASP A 1 181 ? -31.36091 69.05995 -1.08809 1.000 32.92200 179 ASP A N 1
ATOM 1335 C CA . ASP A 1 181 ? -31.34830 69.28254 0.35295 1.000 35.92749 179 ASP A CA 1
ATOM 1336 C C . ASP A 1 181 ? -30.10077 68.67803 0.98424 1.000 38.04137 179 ASP A C 1
ATOM 1337 O O . ASP A 1 181 ? -30.12292 68.26088 2.14560 1.000 44.31277 179 ASP A O 1
ATOM 1342 N N . ILE A 1 182 ? -29.01187 68.61057 0.22669 1.000 31.67426 180 ILE A N 1
ATOM 1343 C CA . ILE A 1 182 ? -27.72607 68.17931 0.74697 1.000 29.03495 180 ILE A CA 1
ATOM 1344 C C . ILE A 1 182 ? -26.79368 69.38594 0.80263 1.000 28.04854 180 ILE A C 1
ATOM 1345 O O . ILE A 1 182 ? -27.06880 70.44263 0.23446 1.000 27.63629 180 ILE A O 1
ATOM 1350 N N . SER A 1 183 ? -25.67562 69.21520 1.50099 1.000 26.02392 181 SER A N 1
ATOM 1351 C CA . SER A 1 183 ? -24.70049 70.28418 1.63984 1.000 22.37916 181 SER A CA 1
ATOM 1352 C C . SER A 1 183 ? -23.99970 70.55670 0.31027 1.000 27.04841 181 SER A C 1
ATOM 1353 O O . SER A 1 183 ? -23.96880 69.71533 -0.59480 1.000 24.71620 181 SER A O 1
ATOM 1356 N N . PHE A 1 184 ? -23.44206 71.76563 0.19750 1.000 19.31529 182 PHE A N 1
ATOM 1357 C CA . PHE A 1 184 ? -22.62130 72.10072 -0.96536 1.000 19.24344 182 PHE A CA 1
ATOM 1358 C C . PHE A 1 184 ? -21.44353 71.14732 -1.13157 1.000 18.97668 182 PHE A C 1
ATOM 1359 O O . PHE A 1 184 ? -21.22828 70.66370 -2.25638 1.000 18.08681 182 PHE A O 1
ATOM 1367 N N . PRO A 1 185 ? -20.66309 70.81804 -0.09027 1.000 21.42706 183 PRO A N 1
ATOM 1368 C CA . PRO A 1 185 ? -19.59762 69.81509 -0.28154 1.000 19.09652 183 PRO A CA 1
ATOM 1369 C C . PRO A 1 185 ? -20.10420 68.47306 -0.78182 1.000 22.43115 183 PRO A C 1
ATOM 1370 O O . PRO A 1 185 ? -19.44622 67.84324 -1.62009 1.000 24.38002 183 PRO A O 1
ATOM 1374 N N . GLN A 1 186 ? -21.25061 68.00699 -0.27956 1.000 20.44862 184 GLN A N 1
ATOM 1375 C CA . GLN A 1 186 ? -21.82858 66.76647 -0.78756 1.000 20.02250 184 GLN A CA 1
ATOM 1376 C C . GLN A 1 186 ? -22.32230 66.92610 -2.22006 1.000 21.64739 184 GLN A C 1
ATOM 1377 O O . GLN A 1 186 ? -22.16883 66.00962 -3.03733 1.000 23.23597 184 GLN A O 1
ATOM 1383 N N . TRP A 1 187 ? -22.93448 68.07331 -2.53772 1.000 22.61686 185 TRP A N 1
ATOM 1384 C CA . TRP A 1 187 ? -23.35892 68.33698 -3.91161 1.000 23.78672 185 TRP A CA 1
ATOM 1385 C C . TRP A 1 187 ? -22.17909 68.25991 -4.87141 1.000 21.29563 185 TRP A C 1
ATOM 1386 O O . TRP A 1 187 ? -22.30134 67.72007 -5.97719 1.000 21.76181 185 TRP A O 1
ATOM 1397 N N . LEU A 1 188 ? -21.02770 68.79831 -4.46126 1.000 23.34859 186 LEU A N 1
ATOM 1398 C CA . LEU A 1 188 ? -19.83472 68.76144 -5.30107 1.000 20.91239 186 LEU A CA 1
ATOM 1399 C C . LEU A 1 188 ? -19.45218 67.32588 -5.63934 1.000 21.34088 186 LEU A C 1
ATOM 1400 O O . LEU A 1 188 ? -19.21732 66.98846 -6.80630 1.000 22.25141 186 LEU A O 1
ATOM 1405 N N . VAL A 1 189 ? -19.39643 66.46297 -4.62161 1.000 21.91492 187 VAL A N 1
ATOM 1406 C CA . VAL A 1 189 ? -19.01709 65.06818 -4.83124 1.000 23.46723 187 VAL A CA 1
ATOM 1407 C C . VAL A 1 189 ? -20.03758 64.36651 -5.71887 1.000 27.19915 187 VAL A C 1
ATOM 1408 O O . VAL A 1 189 ? -19.68522 63.51638 -6.54777 1.000 28.61117 187 VAL A O 1
ATOM 1412 N N . GLY A 1 190 ? -21.31226 64.72036 -5.57458 1.000 24.83210 188 GLY A N 1
ATOM 1413 C CA . GLY A 1 190 ? -22.36638 64.08462 -6.33492 1.000 22.00635 188 GLY A CA 1
ATOM 1414 C C . GLY A 1 190 ? -22.62225 64.63860 -7.71719 1.000 27.68039 188 GLY A C 1
ATOM 1415 O O . GLY A 1 190 ? -23.51314 64.13818 -8.41015 1.000 21.77098 188 GLY A O 1
ATOM 1416 N N . ASN A 1 191 ? -21.87508 65.65148 -8.15512 1.000 23.29139 189 ASN A N 1
ATOM 1417 C CA . ASN A 1 191 ? -22.13270 66.31689 -9.43430 1.000 24.26742 189 ASN A CA 1
ATOM 1418 C C . ASN A 1 191 ? -20.82750 66.58665 -10.17078 1.000 21.79438 189 ASN A C 1
ATOM 1419 O O . ASN A 1 191 ? -20.42338 67.74189 -10.34354 1.000 19.56365 189 ASN A O 1
ATOM 1424 N N . PRO A 1 192 ? -20.15474 65.53987 -10.64989 1.000 25.06076 190 PRO A N 1
ATOM 1425 C CA . PRO A 1 192 ? -18.98712 65.76004 -11.49804 1.000 22.83606 190 PRO A CA 1
ATOM 1426 C C . PRO A 1 192 ? -19.38231 66.50747 -12.75457 1.000 22.63919 190 PRO A C 1
ATOM 1427 O O . PRO A 1 192 ? -20.52444 66.38660 -13.23714 1.000 23.55524 190 PRO A O 1
ATOM 1431 N N . PRO A 1 193 ? -18.46641 67.30017 -13.32671 1.000 22.79438 191 PRO A N 1
ATOM 1432 C CA . PRO A 1 193 ? -17.06195 67.49951 -12.95495 1.000 20.40386 191 PRO A CA 1
ATOM 1433 C C . PRO A 1 193 ? -16.83046 68.67550 -12.01577 1.000 20.25161 191 PRO A C 1
ATOM 1434 O O . PRO A 1 193 ? -15.71793 69.19528 -11.95415 1.000 20.55088 191 PRO A O 1
ATOM 1438 N N . TYR A 1 194 ? -17.83989 69.12262 -11.26314 1.000 19.00234 192 TYR A N 1
ATOM 1439 C CA . TYR A 1 194 ? -17.72206 70.40038 -10.57039 1.000 18.04720 192 TYR A CA 1
ATOM 1440 C C . TYR A 1 194 ? -16.84422 70.34048 -9.32736 1.000 17.39297 192 TYR A C 1
ATOM 1441 O O . TYR A 1 194 ? -16.28077 71.37236 -8.94586 1.000 15.62411 192 TYR A O 1
ATOM 1450 N N . LEU A 1 195 ? -16.68759 69.17340 -8.69617 1.000 18.71479 193 LEU A N 1
ATOM 1451 C CA . LEU A 1 195 ? -15.70403 69.07279 -7.62186 1.000 15.72637 193 LEU A CA 1
ATOM 1452 C C . LEU A 1 195 ? -14.31504 69.43455 -8.13307 1.000 15.42630 193 LEU A C 1
ATOM 1453 O O . LEU A 1 195 ? -13.62937 70.28702 -7.55731 1.000 12.29810 193 LEU A O 1
ATOM 1458 N N . GLN A 1 196 ? -13.89251 68.81122 -9.23501 1.000 14.67222 194 GLN A N 1
ATOM 1459 C CA . GLN A 1 196 ? -12.55827 69.07993 -9.75995 1.000 14.46765 194 GLN A CA 1
ATOM 1460 C C . GLN A 1 196 ? -12.46651 70.46141 -10.39803 1.000 14.18428 194 GLN A C 1
ATOM 1461 O O . GLN A 1 196 ? -11.39397 71.07528 -10.37388 1.000 15.97279 194 GLN A O 1
ATOM 1467 N N . TYR A 1 197 ? -13.56431 70.96626 -10.97539 1.000 15.37251 195 TYR A N 1
ATOM 1468 C CA . TYR A 1 197 ? -13.60386 72.37217 -11.37658 1.000 13.39886 195 TYR A CA 1
ATOM 1469 C C . TYR A 1 197 ? -13.30825 73.27486 -10.18630 1.000 15.19175 195 TYR A C 1
ATOM 1470 O O . TYR A 1 197 ? -12.47982 74.18850 -10.27116 1.000 13.47247 195 TYR A O 1
ATOM 1479 N N . PHE A 1 198 ? -13.99581 73.03346 -9.06566 1.000 15.77898 196 PHE A N 1
ATOM 1480 C CA . PHE A 1 198 ? -13.74312 73.78625 -7.84160 1.000 13.45600 196 PHE A CA 1
ATOM 1481 C C . PHE A 1 198 ? -12.27920 73.70232 -7.42727 1.000 15.29091 196 PHE A C 1
ATOM 1482 O O . PHE A 1 198 ? -11.68541 74.70597 -7.01812 1.000 17.92220 196 PHE A O 1
ATOM 1490 N N . ASN A 1 199 ? -11.67753 72.51348 -7.52637 1.000 14.08649 197 ASN A N 1
ATOM 1491 C CA . ASN A 1 199 ? -10.30440 72.34232 -7.06085 1.000 12.32298 197 ASN A CA 1
ATOM 1492 C C . ASN A 1 199 ? -9.31815 73.12233 -7.92569 1.000 17.88392 197 ASN A C 1
ATOM 1493 O O . ASN A 1 199 ? -8.33641 73.67120 -7.40909 1.000 15.75669 197 ASN A O 1
ATOM 1498 N N . SER A 1 200 ? -9.55758 73.18243 -9.24324 1.000 17.17846 198 SER A N 1
ATOM 1499 C CA . SER A 1 200 ? -8.77729 74.07478 -10.10024 1.000 16.44844 198 SER A CA 1
ATOM 1500 C C . SER A 1 200 ? -9.06368 75.53060 -9.76394 1.000 15.45738 198 SER A C 1
ATOM 1501 O O . SER A 1 200 ? -8.15209 76.36722 -9.72398 1.000 14.22969 198 SER A O 1
ATOM 1504 N N . TYR A 1 201 ? -10.33992 75.83826 -9.53882 1.000 14.41882 199 TYR A N 1
ATOM 1505 C CA . TYR A 1 201 ? -10.78828 77.17912 -9.18931 1.000 15.72856 199 TYR A CA 1
ATOM 1506 C C . TYR A 1 201 ? -10.02986 77.74341 -7.98940 1.000 16.42576 199 TYR A C 1
ATOM 1507 O O . TYR A 1 201 ? -9.75419 78.94673 -7.94077 1.000 16.07375 199 TYR A O 1
ATOM 1516 N N . MET A 1 202 ? -9.64738 76.89855 -7.02644 1.000 15.83761 200 MET A N 1
ATOM 1517 C CA . MET A 1 202 ? -8.97310 77.45807 -5.85762 1.000 18.15363 200 MET A CA 1
ATOM 1518 C C . MET A 1 202 ? -7.55577 77.92017 -6.15146 1.000 16.21318 200 MET A C 1
ATOM 1519 O O . MET A 1 202 ? -6.96423 78.60002 -5.30587 1.000 15.81627 200 MET A O 1
ATOM 1524 N N . SER A 1 203 ? -7.00348 77.59235 -7.31634 1.000 17.78244 201 SER A N 1
ATOM 1525 C CA . SER A 1 203 ? -5.72623 78.16551 -7.71145 1.000 16.29920 201 SER A CA 1
ATOM 1526 C C . SER A 1 203 ? -5.89148 79.49153 -8.43968 1.000 16.33423 201 SER A C 1
ATOM 1527 O O . SER A 1 203 ? -4.89616 80.18109 -8.67603 1.000 13.71119 201 SER A O 1
ATOM 1530 N N . ALA A 1 204 ? -7.12303 79.87753 -8.76997 1.000 17.13026 202 ALA A N 1
ATOM 1531 C CA . ALA A 1 204 ? -7.37279 81.08859 -9.53774 1.000 16.84917 202 ALA A CA 1
ATOM 1532 C C . ALA A 1 204 ? -8.06005 82.20057 -8.75674 1.000 14.59041 202 ALA A C 1
ATOM 1533 O O . ALA A 1 204 ? -7.81898 83.36977 -9.05660 1.000 14.48632 202 ALA A O 1
ATOM 1535 N N . TYR A 1 205 ? -8.88427 81.87970 -7.74996 1.000 15.97215 203 TYR A N 1
ATOM 1536 C CA . TYR A 1 205 ? -9.83377 82.86677 -7.23013 1.000 15.50693 203 TYR A CA 1
ATOM 1537 C C . TYR A 1 205 ? -9.16030 84.10202 -6.63731 1.000 14.22395 203 TYR A C 1
ATOM 1538 O O . TYR A 1 205 ? -9.80762 85.14905 -6.53668 1.000 17.71841 203 TYR A O 1
ATOM 1547 N N . ARG A 1 206 ? -7.88516 84.01298 -6.24329 1.000 13.50703 204 ARG A N 1
ATOM 1548 C CA . ARG A 1 206 ? -7.14272 85.19245 -5.80717 1.000 13.70734 204 ARG A CA 1
ATOM 1549 C C . ARG A 1 206 ? -5.71217 85.18410 -6.34629 1.000 19.19015 204 ARG A C 1
ATOM 1550 O O . ARG A 1 206 ? -4.82782 85.81761 -5.75176 1.000 17.06352 204 ARG A O 1
ATOM 1558 N N . ALA A 1 207 ? -5.47830 84.49826 -7.46553 1.000 12.31190 205 ALA A N 1
ATOM 1559 C CA . ALA A 1 207 ? -4.16145 84.43904 -8.08268 1.000 16.20824 205 ALA A CA 1
ATOM 1560 C C . ALA A 1 207 ? -3.72958 85.81150 -8.58760 1.000 17.51037 205 ALA A C 1
ATOM 1561 O O . ALA A 1 207 ? -4.54959 86.64433 -8.98434 1.000 17.18620 205 ALA A O 1
ATOM 1563 N N . GLY A 1 208 ? -2.41879 86.03602 -8.59611 1.000 17.84636 206 GLY A N 1
ATOM 1564 C CA . GLY A 1 208 ? -1.89229 87.31697 -9.01801 1.000 19.06306 206 GLY A CA 1
ATOM 1565 C C . GLY A 1 208 ? -1.92162 88.38662 -7.95450 1.000 19.52470 206 GLY A C 1
ATOM 1566 O O . GLY A 1 208 ? -1.70863 89.56257 -8.26964 1.000 17.63923 206 GLY A O 1
ATOM 1567 N N . LYS A 1 209 ? -2.18568 88.01710 -6.70731 1.000 19.12223 207 LYS A N 1
ATOM 1568 C CA . LYS A 1 209 ? -2.19753 88.93919 -5.59205 1.000 16.34509 207 LYS A CA 1
ATOM 1569 C C . LYS A 1 209 ? -1.11485 88.55989 -4.58937 1.000 19.71854 207 LYS A C 1
ATOM 1570 O O . LYS A 1 209 ? -0.70823 87.39358 -4.52333 1.000 16.50036 207 LYS A O 1
ATOM 1576 N N . PRO A 1 210 ? -0.60822 89.52454 -3.82103 1.000 19.94849 208 PRO A N 1
ATOM 1577 C CA . PRO A 1 210 ? 0.41042 89.20930 -2.81001 1.000 21.16282 208 PRO A CA 1
ATOM 1578 C C . PRO A 1 210 ? -0.05413 88.11562 -1.85803 1.000 16.84022 208 PRO A C 1
ATOM 1579 O O . PRO A 1 210 ? -1.18351 88.13285 -1.36025 1.000 13.73215 208 PRO A O 1
ATOM 1583 N N . ASN A 1 211 ? 0.82514 87.14724 -1.62565 1.000 13.90303 209 ASN A N 1
ATOM 1584 C CA . ASN A 1 211 ? 0.55189 86.04346 -0.72459 1.000 15.37275 209 ASN A CA 1
ATOM 1585 C C . ASN A 1 211 ? 0.91238 86.43712 0.70090 1.000 13.28742 209 ASN A C 1
ATOM 1586 O O . ASN A 1 211 ? 1.69423 87.36123 0.93569 1.000 12.72847 209 ASN A O 1
ATOM 1591 N N . TRP A 1 212 ? 0.33683 85.70087 1.65694 1.000 14.33479 210 TRP A N 1
ATOM 1592 C CA . TRP A 1 212 ? 0.60948 85.93530 3.07124 1.000 14.39967 210 TRP A CA 1
ATOM 1593 C C . TRP A 1 212 ? 2.09921 85.94917 3.37653 1.000 15.90935 210 TRP A C 1
ATOM 1594 O O . TRP A 1 212 ? 2.54357 86.66284 4.28201 1.000 15.78198 210 TRP A O 1
ATOM 1605 N N . CYS A 1 213 ? 2.88594 85.17488 2.63999 1.000 15.61091 211 CYS A N 1
ATOM 1606 C CA . CYS A 1 213 ? 4.29567 84.99820 2.94370 1.000 14.02241 211 CYS A CA 1
ATOM 1607 C C . CYS A 1 213 ? 5.20888 85.91090 2.13131 1.000 21.43555 211 CYS A C 1
ATOM 1608 O O . CYS A 1 213 ? 6.42820 85.86366 2.32047 1.000 20.76162 211 CYS A O 1
ATOM 1611 N N . ASP A 1 214 ? 4.65619 86.74387 1.24737 1.000 22.87262 212 ASP A N 1
ATOM 1612 C CA . ASP A 1 214 ? 5.46852 87.61678 0.41055 1.000 22.50723 212 ASP A CA 1
ATOM 1613 C C . ASP A 1 214 ? 6.18138 88.66750 1.26257 1.000 20.28942 212 ASP A C 1
ATOM 1614 O O . ASP A 1 214 ? 5.85032 88.89174 2.42846 1.000 18.61072 212 ASP A O 1
ATOM 1619 N N . ASN A 1 215 ? 7.17094 89.32609 0.65218 1.000 24.94458 213 ASN A N 1
ATOM 1620 C CA . ASN A 1 215 ? 7.93474 90.36067 1.34358 1.000 23.11723 213 ASN A CA 1
ATOM 1621 C C . ASN A 1 215 ? 7.03162 91.52138 1.73777 1.000 23.76697 213 ASN A C 1
ATOM 1622 O O . ASN A 1 215 ? 6.25202 92.01976 0.92224 1.000 26.97870 213 ASN A O 1
ATOM 1627 N N . GLY A 1 216 ? 7.14726 91.96086 2.98956 1.000 21.90001 214 GLY A N 1
ATOM 1628 C CA . GLY A 1 216 ? 6.32125 93.03952 3.48968 1.000 19.23737 214 GLY A CA 1
ATOM 1629 C C . GLY A 1 216 ? 4.95735 92.62393 3.99491 1.000 22.03851 214 GLY A C 1
ATOM 1630 O O . GLY A 1 216 ? 4.15981 93.49757 4.36570 1.000 23.08674 214 GLY A O 1
ATOM 1631 N N . PHE A 1 217 ? 4.65635 91.32491 4.00823 1.000 19.09761 215 PHE A N 1
ATOM 1632 C CA . PHE A 1 217 ? 3.41795 90.81464 4.58065 1.000 16.84647 215 PHE A CA 1
ATOM 1633 C C . PHE A 1 217 ? 3.75380 90.09649 5.88821 1.000 21.35065 215 PHE A C 1
ATOM 1634 O O . PHE A 1 217 ? 4.09937 90.74779 6.87869 1.000 25.96007 215 PHE A O 1
ATOM 1642 N N . TYR A 1 218 ? 3.67804 88.75651 5.91186 1.000 16.37253 216 TYR A N 1
ATOM 1643 C CA . TYR A 1 218 ? 4.01655 88.06685 7.15746 1.000 14.21628 216 TYR A CA 1
ATOM 1644 C C . TYR A 1 218 ? 5.51569 87.78229 7.20102 1.000 20.17237 216 TYR A C 1
ATOM 1645 O O . TYR A 1 218 ? 6.07796 87.30483 6.20673 1.000 18.16769 216 TYR A O 1
ATOM 1654 N N . PRO A 1 219 ? 6.20165 88.07944 8.31767 1.000 22.10403 217 PRO A N 1
ATOM 1655 C CA . PRO A 1 219 ? 7.66196 87.84077 8.41219 1.000 17.15189 217 PRO A CA 1
ATOM 1656 C C . PRO A 1 219 ? 7.99583 86.36978 8.63734 1.000 16.39534 217 PRO A C 1
ATOM 1657 O O . PRO A 1 219 ? 8.40621 85.94852 9.72759 1.000 13.07301 217 PRO A O 1
ATOM 1661 N N . VAL A 1 220 ? 7.82394 85.57273 7.57269 1.000 13.07714 218 VAL A N 1
ATOM 1662 C CA . VAL A 1 220 ? 8.02966 84.12331 7.64743 1.000 14.34076 218 VAL A CA 1
ATOM 1663 C C . VAL A 1 220 ? 9.40708 83.79003 8.20201 1.000 15.86334 218 VAL A C 1
ATOM 1664 O O . VAL A 1 220 ? 9.55296 82.90344 9.05240 1.000 15.30879 218 VAL A O 1
ATOM 1668 N N . ALA A 1 221 ? 10.43998 84.49303 7.73344 1.000 13.32260 219 ALA A N 1
ATOM 1669 C CA . ALA A 1 221 ? 11.80485 84.12724 8.10341 1.000 14.92838 219 ALA A CA 1
ATOM 1670 C C . ALA A 1 221 ? 12.04297 84.31397 9.59628 1.000 15.45999 219 ALA A C 1
ATOM 1671 O O . ALA A 1 221 ? 12.56469 83.41759 10.26869 1.000 16.69174 219 ALA A O 1
ATOM 1673 N N . ASP A 1 222 ? 11.65177 85.46874 10.14027 1.000 16.27206 220 ASP A N 1
ATOM 1674 C CA . ASP A 1 222 ? 11.92431 85.73239 11.54928 1.000 15.27946 220 ASP A CA 1
ATOM 1675 C C . ASP A 1 222 ? 11.03897 84.89674 12.46531 1.000 18.65836 220 ASP A C 1
ATOM 1676 O O . ASP A 1 222 ? 11.48996 84.45213 13.52823 1.000 19.84415 220 ASP A O 1
ATOM 1681 N N . ARG A 1 223 ? 9.78114 84.67113 12.08064 1.000 17.37538 221 ARG A N 1
ATOM 1682 C CA . ARG A 1 223 ? 8.85200 83.95836 12.95401 1.000 13.48655 221 ARG A CA 1
ATOM 1683 C C . ARG A 1 223 ? 8.96228 82.44087 12.83772 1.000 15.82738 221 ARG A C 1
ATOM 1684 O O . ARG A 1 223 ? 8.83183 81.74005 13.84839 1.000 16.74482 221 ARG A O 1
ATOM 1692 N N . LEU A 1 224 ? 9.20797 81.91005 11.63449 1.000 17.12090 222 LEU A N 1
ATOM 1693 C CA . LEU A 1 224 ? 9.18940 80.46619 11.39699 1.000 15.20205 222 LEU A CA 1
ATOM 1694 C C . LEU A 1 224 ? 10.58228 79.87821 11.20091 1.000 16.91639 222 LEU A C 1
ATOM 1695 O O . LEU A 1 224 ? 10.97574 78.97307 11.94163 1.000 15.60417 222 LEU A O 1
ATOM 1700 N N . LEU A 1 225 ? 11.34022 80.35601 10.20733 1.000 16.12009 223 LEU A N 1
ATOM 1701 C CA . LEU A 1 225 ? 12.65522 79.78077 9.92737 1.000 13.33545 223 LEU A CA 1
ATOM 1702 C C . LEU A 1 225 ? 13.61900 80.01968 11.08416 1.000 17.58671 223 LEU A C 1
ATOM 1703 O O . LEU A 1 225 ? 14.28577 79.08905 11.55292 1.000 16.80548 223 LEU A O 1
ATOM 1708 N N . ASN A 1 226 ? 13.71582 81.26495 11.54499 1.000 14.26573 224 ASN A N 1
ATOM 1709 C CA . ASN A 1 226 ? 14.43879 81.57299 12.77098 1.000 15.16154 224 ASN A CA 1
ATOM 1710 C C . ASN A 1 226 ? 13.80078 80.83259 13.94305 1.000 14.50383 224 ASN A C 1
ATOM 1711 O O . ASN A 1 226 ? 12.61572 81.01582 14.23332 1.000 14.05665 224 ASN A O 1
ATOM 1716 N N . GLY A 1 227 ? 14.59000 79.97973 14.60335 1.000 15.15823 225 GLY A N 1
ATOM 1717 C CA . GLY A 1 227 ? 14.11704 79.16244 15.69920 1.000 14.79477 225 GLY A CA 1
ATOM 1718 C C . GLY A 1 227 ? 13.57640 77.80155 15.31160 1.000 15.84312 225 GLY A C 1
ATOM 1719 O O . GLY A 1 227 ? 13.17137 77.04054 16.20280 1.000 14.39377 225 GLY A O 1
ATOM 1720 N N . PHE A 1 228 ? 13.53284 77.47289 14.01893 1.000 18.54710 226 PHE A N 1
ATOM 1721 C CA . PHE A 1 228 ? 13.11715 76.13520 13.61141 1.000 18.92963 226 PHE A CA 1
ATOM 1722 C C . PHE A 1 228 ? 14.01256 75.10629 14.28798 1.000 15.94207 226 PHE A C 1
ATOM 1723 O O . PHE A 1 228 ? 15.23601 75.25758 14.31739 1.000 14.93886 226 PHE A O 1
ATOM 1731 N N . ASP A 1 229 ? 13.39694 74.06152 14.83970 1.000 18.48161 227 ASP A N 1
ATOM 1732 C CA . ASP A 1 229 ? 14.09003 73.12034 15.72078 1.000 17.74844 227 ASP A CA 1
ATOM 1733 C C . ASP A 1 229 ? 13.68438 71.70772 15.31284 1.000 19.81208 227 ASP A C 1
ATOM 1734 O O . ASP A 1 229 ? 12.62421 71.22157 15.71890 1.000 18.78419 227 ASP A O 1
ATOM 1739 N N . ALA A 1 230 ? 14.53552 71.04727 14.52227 1.000 19.84704 228 ALA A N 1
ATOM 1740 C CA . ALA A 1 230 ? 14.22078 69.69927 14.05871 1.000 23.53721 228 ALA A CA 1
ATOM 1741 C C . ALA A 1 230 ? 14.15837 68.69309 15.20178 1.000 23.30269 228 ALA A C 1
ATOM 1742 O O . ALA A 1 230 ? 13.56570 67.61998 15.03756 1.000 22.56747 228 ALA A O 1
ATOM 1744 N N . SER A 1 231 ? 14.74797 69.01198 16.35549 1.000 21.17596 229 SER A N 1
ATOM 1745 C CA . SER A 1 231 ? 14.63290 68.12306 17.50506 1.000 23.98690 229 SER A CA 1
ATOM 1746 C C . SER A 1 231 ? 13.23789 68.16426 18.11580 1.000 25.63565 229 SER A C 1
ATOM 1747 O O . SER A 1 231 ? 12.85339 67.22149 18.81536 1.000 25.35104 229 SER A O 1
ATOM 1750 N N . VAL A 1 232 ? 12.48095 69.23662 17.87352 1.000 21.56654 230 VAL A N 1
ATOM 1751 C CA . VAL A 1 232 ? 11.07351 69.27410 18.25837 1.000 18.50473 230 VAL A CA 1
ATOM 1752 C C . VAL A 1 232 ? 10.23316 68.49310 17.25696 1.000 22.33816 230 VAL A C 1
ATOM 1753 O O . VAL A 1 232 ? 9.43059 67.62916 17.63002 1.000 20.87013 230 VAL A O 1
ATOM 1757 N N . SER A 1 233 ? 10.41878 68.78446 15.97169 1.000 19.16357 231 SER A N 1
ATOM 1758 C CA . SER A 1 233 ? 9.72319 68.15295 14.85918 1.000 21.81157 231 SER A CA 1
ATOM 1759 C C . SER A 1 233 ? 10.46235 68.52148 13.58059 1.000 21.73962 231 SER A C 1
ATOM 1760 O O . SER A 1 233 ? 11.04755 69.60540 13.48519 1.000 18.94594 231 SER A O 1
ATOM 1763 N N . ASP A 1 234 ? 10.43993 67.61620 12.60422 1.000 18.59866 232 ASP A N 1
ATOM 1764 C CA . ASP A 1 234 ? 11.07308 67.88816 11.31879 1.000 19.18230 232 ASP A CA 1
ATOM 1765 C C . ASP A 1 234 ? 10.11871 68.51300 10.30616 1.000 17.88478 232 ASP A C 1
ATOM 1766 O O . ASP A 1 234 ? 10.46682 68.61227 9.12370 1.000 19.43467 232 ASP A O 1
ATOM 1771 N N . VAL A 1 235 ? 8.94262 68.95730 10.74510 1.000 15.47187 233 VAL A N 1
ATOM 1772 C CA . VAL A 1 235 ? 7.93908 69.55809 9.87032 1.000 13.75477 233 VAL A CA 1
ATOM 1773 C C . VAL A 1 235 ? 7.95468 71.07112 10.07078 1.000 13.36956 233 VAL A C 1
ATOM 1774 O O . VAL A 1 235 ? 7.80516 71.56524 11.19647 1.000 14.25739 233 VAL A O 1
ATOM 1778 N N . LEU A 1 236 ? 8.13971 71.80593 8.97201 1.000 13.94376 234 LEU A N 1
ATOM 1779 C CA . LEU A 1 236 ? 8.14643 73.26404 9.01328 1.000 12.39175 234 LEU A CA 1
ATOM 1780 C C . LEU A 1 236 ? 6.73809 73.84122 8.92271 1.000 12.79369 234 LEU A C 1
ATOM 1781 O O . LEU A 1 236 ? 6.40761 74.78639 9.64887 1.000 14.12328 234 LEU A O 1
ATOM 1786 N N . LEU A 1 237 ? 5.89400 73.30000 8.04253 1.000 12.42849 235 LEU A N 1
ATOM 1787 C CA . LEU A 1 237 ? 4.56587 73.87045 7.84244 1.000 13.34983 235 LEU A CA 1
ATOM 1788 C C . LEU A 1 237 ? 3.58607 72.80788 7.36906 1.000 16.65487 235 LEU A C 1
ATOM 1789 O O . LEU A 1 237 ? 3.88705 72.04076 6.44793 1.000 16.46391 235 LEU A O 1
ATOM 1794 N N . VAL A 1 238 ? 2.41349 72.78029 7.99927 1.000 15.03916 236 VAL A N 1
ATOM 1795 C CA . VAL A 1 238 ? 1.26926 71.99970 7.54445 1.000 12.51762 236 VAL A CA 1
ATOM 1796 C C . VAL A 1 238 ? 0.24865 72.97449 6.97848 1.000 13.21958 236 VAL A C 1
ATOM 1797 O O . VAL A 1 238 ? -0.12618 73.94317 7.65113 1.000 13.06758 236 VAL A O 1
ATOM 1801 N N . ASP A 1 239 ? -0.18435 72.74026 5.73714 1.000 13.60919 237 ASP A N 1
ATOM 1802 C CA . ASP A 1 239 ? -1.26549 73.52448 5.13405 1.000 16.30164 237 ASP A CA 1
ATOM 1803 C C . ASP A 1 239 ? -2.53896 72.70231 5.31430 1.000 12.53340 237 ASP A C 1
ATOM 1804 O O . ASP A 1 239 ? -2.75533 71.71095 4.61390 1.000 14.23282 237 ASP A O 1
ATOM 1809 N N . VAL A 1 240 ? -3.36746 73.11527 6.26989 1.000 10.57485 238 VAL A N 1
ATOM 1810 C CA . VAL A 1 240 ? -4.58495 72.39990 6.64157 1.000 11.00156 238 VAL A CA 1
ATOM 1811 C C . VAL A 1 240 ? -5.70875 72.88018 5.72928 1.000 12.20827 238 VAL A C 1
ATOM 1812 O O . VAL A 1 240 ? -6.17427 74.01637 5.85258 1.000 16.42084 238 VAL A O 1
ATOM 1816 N N . GLY A 1 241 ? -6.14810 72.01525 4.81874 1.000 14.51648 239 GLY A N 1
ATOM 1817 C CA . GLY A 1 241 ? -7.14641 72.39464 3.83192 1.000 13.09887 239 GLY A CA 1
ATOM 1818 C C . GLY A 1 241 ? -6.58678 73.16190 2.65327 1.000 15.40252 239 GLY A C 1
ATOM 1819 O O . GLY A 1 241 ? -7.24046 74.08413 2.14897 1.000 12.84151 239 GLY A O 1
ATOM 1820 N N . GLY A 1 242 ? -5.38641 72.80535 2.19598 1.000 12.44822 240 GLY A N 1
ATOM 1821 C CA . GLY A 1 242 ? -4.68683 73.50097 1.13912 1.000 12.72437 240 GLY A CA 1
ATOM 1822 C C . GLY A 1 242 ? -5.04557 73.10095 -0.27378 1.000 15.31885 240 GLY A C 1
ATOM 1823 O O . GLY A 1 242 ? -4.33052 73.47147 -1.21060 1.000 13.56485 240 GLY A O 1
ATOM 1824 N N . GLY A 1 243 ? -6.13458 72.36047 -0.45880 1.000 12.22414 241 GLY A N 1
ATOM 1825 C CA . GLY A 1 243 ? -6.55479 71.99999 -1.79888 1.000 12.57463 241 GLY A CA 1
ATOM 1826 C C . GLY A 1 243 ? -5.51405 71.14865 -2.49464 1.000 19.67702 241 GLY A C 1
ATOM 1827 O O . GLY A 1 243 ? -4.94779 70.21386 -1.91480 1.000 16.22038 241 GLY A O 1
ATOM 1828 N N . ARG A 1 244 ? -5.25059 71.47762 -3.76154 1.000 18.60362 242 ARG A N 1
ATOM 1829 C CA . ARG A 1 244 ? -4.25185 70.77556 -4.55786 1.000 14.39189 242 ARG A CA 1
ATOM 1830 C C . ARG A 1 244 ? -2.82871 71.23675 -4.26502 1.000 13.28262 242 ARG A C 1
ATOM 1831 O O . ARG A 1 244 ? -1.89804 70.79221 -4.94757 1.000 15.45402 242 ARG A O 1
ATOM 1839 N N . GLY A 1 245 ? -2.64027 72.12003 -3.28751 1.000 15.18122 243 GLY A N 1
ATOM 1840 C CA . GLY A 1 245 ? -1.31715 72.46884 -2.81179 1.000 14.37751 243 GLY A CA 1
ATOM 1841 C C . GLY A 1 245 ? -0.68005 73.69266 -3.43118 1.000 15.74802 243 GLY A C 1
ATOM 1842 O O . GLY A 1 245 ? 0.52336 73.90013 -3.23575 1.000 16.56433 243 GLY A O 1
ATOM 1843 N N . HIS A 1 246 ? -1.43903 74.51334 -4.16343 1.000 14.04924 244 HIS A N 1
ATOM 1844 C CA . HIS A 1 246 ? -0.84675 75.68440 -4.80536 1.000 13.59363 244 HIS A CA 1
ATOM 1845 C C . HIS A 1 246 ? -0.20904 76.62353 -3.78629 1.000 16.41375 244 HIS A C 1
ATOM 1846 O O . HIS A 1 246 ? 0.87710 77.16393 -4.02919 1.000 19.26211 244 HIS A O 1
ATOM 1853 N N . ASP A 1 247 ? -0.86532 76.82932 -2.63878 1.000 12.01603 245 ASP A N 1
ATOM 1854 C CA . ASP A 1 247 ? -0.33431 77.73884 -1.62404 1.000 12.79847 245 ASP A CA 1
ATOM 1855 C C . ASP A 1 247 ? 0.94368 77.19314 -1.00382 1.000 16.24740 245 ASP A C 1
ATOM 1856 O O . ASP A 1 247 ? 1.92445 77.92824 -0.82777 1.000 16.54356 245 ASP A O 1
ATOM 1861 N N . ILE A 1 248 ? 0.94085 75.90929 -0.63564 1.000 12.55527 246 ILE A N 1
ATOM 1862 C CA . ILE A 1 248 ? 2.11464 75.33059 0.01069 1.000 14.12168 246 ILE A CA 1
ATOM 1863 C C . ILE A 1 248 ? 3.25988 75.19793 -0.98774 1.000 11.98190 246 ILE A C 1
ATOM 1864 O O . ILE A 1 248 ? 4.43381 75.25698 -0.60620 1.000 14.33690 246 ILE A O 1
ATOM 1869 N N . ALA A 1 249 ? 2.94354 75.04863 -2.27728 1.000 15.89919 247 ALA A N 1
ATOM 1870 C CA . ALA A 1 249 ? 3.97877 75.04277 -3.30591 1.000 16.70807 247 ALA A CA 1
ATOM 1871 C C . ALA A 1 249 ? 4.61701 76.41922 -3.45548 1.000 19.33358 247 ALA A C 1
ATOM 1872 O O . ALA A 1 249 ? 5.84453 76.53036 -3.57254 1.000 21.84629 247 ALA A O 1
ATOM 1874 N N . THR A 1 250 ? 3.79770 77.47688 -3.46833 1.000 17.40962 248 THR A N 1
ATOM 1875 C CA . THR A 1 250 ? 4.33144 78.83519 -3.48043 1.000 19.82448 248 THR A CA 1
ATOM 1876 C C . THR A 1 250 ? 5.25910 79.06758 -2.29530 1.000 22.42269 248 THR A C 1
ATOM 1877 O O . THR A 1 250 ? 6.33125 79.66805 -2.44195 1.000 23.08214 248 THR A O 1
ATOM 1881 N N . PHE A 1 251 ? 4.86144 78.59545 -1.11198 1.000 15.52532 249 PHE A N 1
ATOM 1882 C CA . PHE A 1 251 ? 5.68814 78.76376 0.07875 1.000 17.80570 249 PHE A CA 1
ATOM 1883 C C . PHE A 1 251 ? 7.03760 78.07255 -0.08764 1.000 19.25281 249 PHE A C 1
ATOM 1884 O O . PHE A 1 251 ? 8.09157 78.67263 0.15871 1.000 16.66488 249 PHE A O 1
ATOM 1892 N N . GLY A 1 252 ? 7.02253 76.80972 -0.52109 1.000 17.75710 250 GLY A N 1
ATOM 1893 C CA . GLY A 1 252 ? 8.26539 76.06267 -0.64956 1.000 20.88862 250 GLY A CA 1
ATOM 1894 C C . GLY A 1 252 ? 9.25763 76.71475 -1.59334 1.000 23.23091 250 GLY A C 1
ATOM 1895 O O . GLY A 1 252 ? 10.46485 76.72185 -1.33334 1.000 21.55553 250 GLY A O 1
ATOM 1896 N N . SER A 1 253 ? 8.76290 77.28791 -2.69330 1.000 22.53798 251 SER A N 1
ATOM 1897 C CA . SER A 1 253 ? 9.65942 77.87843 -3.67990 1.000 24.38331 251 SER A CA 1
ATOM 1898 C C . SER A 1 253 ? 10.28134 79.18164 -3.18255 1.000 25.15220 251 SER A C 1
ATOM 1899 O O . SER A 1 253 ? 11.43492 79.47765 -3.51652 1.000 30.13370 251 SER A O 1
ATOM 1902 N N . GLN A 1 254 ? 9.55085 79.96777 -2.38412 1.000 18.30460 252 GLN A N 1
ATOM 1903 C CA . GLN A 1 254 ? 10.09523 81.22632 -1.88243 1.000 21.37182 252 GLN A CA 1
ATOM 1904 C C . GLN A 1 254 ? 11.10632 81.04251 -0.75653 1.000 19.55946 252 GLN A C 1
ATOM 1905 O O . GLN A 1 254 ? 11.89791 81.95700 -0.50942 1.000 23.62558 252 GLN A O 1
ATOM 1911 N N . PHE A 1 255 ? 11.09772 79.90502 -0.05602 1.000 20.15580 253 PHE A N 1
ATOM 1912 C CA . PHE A 1 255 ? 11.91444 79.74630 1.14493 1.000 23.24514 253 PHE A CA 1
ATOM 1913 C C . PHE A 1 255 ? 12.84388 78.53815 1.06728 1.000 19.54645 253 PHE A C 1
ATOM 1914 O O . PHE A 1 255 ? 13.23068 77.97583 2.09320 1.000 18.14150 253 PHE A O 1
ATOM 1922 N N . SER A 1 256 ? 13.23054 78.15078 -0.14016 1.000 18.97383 254 SER A N 1
ATOM 1923 C CA . SER A 1 256 ? 14.16361 77.05381 -0.31380 1.000 17.87038 254 SER A CA 1
ATOM 1924 C C . SER A 1 256 ? 15.59724 77.55091 -0.12816 1.000 21.67056 254 SER A C 1
ATOM 1925 O O . SER A 1 256 ? 15.88198 78.73313 -0.34695 1.000 18.97788 254 SER A O 1
ATOM 1928 N N . PRO A 1 257 ? 16.52311 76.67278 0.30533 1.000 18.66369 255 PRO A N 1
ATOM 1929 C CA . PRO A 1 257 ? 16.33118 75.27086 0.72283 1.000 21.42275 255 PRO A CA 1
ATOM 1930 C C . PRO A 1 257 ? 15.58912 75.16224 2.05198 1.000 22.22523 255 PRO A C 1
ATOM 1931 O O . PRO A 1 257 ? 15.96913 75.78652 3.04290 1.000 21.55936 255 PRO A O 1
ATOM 1935 N N . LEU A 1 258 ? 14.53060 74.35651 2.08586 1.000 20.18976 256 LEU A N 1
ATOM 1936 C CA . LEU A 1 258 ? 13.66923 74.28441 3.25841 1.000 17.32140 256 LEU A CA 1
ATOM 1937 C C . LEU A 1 258 ? 14.35763 73.52735 4.39439 1.000 21.56219 256 LEU A C 1
ATOM 1938 O O . LEU A 1 258 ? 14.99831 72.49960 4.15934 1.000 19.46197 256 LEU A O 1
ATOM 1943 N N . PRO A 1 259 ? 14.23235 74.00211 5.63855 1.000 19.33673 257 PRO A N 1
ATOM 1944 C CA . PRO A 1 259 ? 14.86342 73.30348 6.76794 1.000 16.88323 257 PRO A CA 1
ATOM 1945 C C . PRO A 1 259 ? 14.03847 72.15470 7.32442 1.000 19.79356 257 PRO A C 1
ATOM 1946 O O . PRO A 1 259 ? 14.56652 71.36918 8.12389 1.000 18.82405 257 PRO A O 1
ATOM 1950 N N . GLY A 1 260 ? 12.76860 72.03683 6.93658 1.000 21.68606 258 GLY A N 1
ATOM 1951 C CA . GLY A 1 260 ? 11.90377 70.97414 7.40269 1.000 16.27396 258 GLY A CA 1
ATOM 1952 C C . GLY A 1 260 ? 10.84156 70.66771 6.36763 1.000 19.50650 258 GLY A C 1
ATOM 1953 O O . GLY A 1 260 ? 10.77323 71.29995 5.31027 1.000 18.84461 258 GLY A O 1
ATOM 1954 N N . ARG A 1 261 ? 9.99255 69.69706 6.69576 1.000 17.15250 259 ARG A N 1
ATOM 1955 C CA . ARG A 1 261 ? 9.00499 69.18490 5.75530 1.000 14.29520 259 ARG A CA 1
ATOM 1956 C C . ARG A 1 261 ? 7.80720 70.11628 5.61692 1.000 13.19071 259 ARG A C 1
ATOM 1957 O O . ARG A 1 261 ? 7.40773 70.79702 6.56550 1.000 12.08345 259 ARG A O 1
ATOM 1965 N N . LEU A 1 262 ? 7.22475 70.12054 4.41621 1.000 14.98216 260 LEU A N 1
ATOM 1966 C CA . LEU A 1 262 ? 5.93726 70.74590 4.13665 1.000 13.41704 260 LEU A CA 1
ATOM 1967 C C . LEU A 1 262 ? 4.89954 69.65504 3.91523 1.000 14.83764 260 LEU A C 1
ATOM 1968 O O . LEU A 1 262 ? 5.09523 68.77457 3.06895 1.000 17.94804 260 LEU A O 1
ATOM 1973 N N . VAL A 1 263 ? 3.79975 69.71111 4.66325 1.000 12.30116 261 VAL A N 1
ATOM 1974 C CA . VAL A 1 263 ? 2.75511 68.69225 4.59456 1.000 15.34519 261 VAL A CA 1
ATOM 1975 C C . VAL A 1 263 ? 1.44097 69.35381 4.19805 1.000 13.15790 261 VAL A C 1
ATOM 1976 O O . VAL A 1 263 ? 0.97235 70.27938 4.87329 1.000 10.37581 261 VAL A O 1
ATOM 1980 N N . LEU A 1 264 ? 0.85003 68.87044 3.10844 1.000 11.14097 262 LEU A N 1
ATOM 1981 C CA . LEU A 1 264 ? -0.47296 69.28250 2.66312 1.000 12.35801 262 LEU A CA 1
ATOM 1982 C C . LEU A 1 264 ? -1.51755 68.32027 3.21528 1.000 14.50997 262 LEU A C 1
ATOM 1983 O O . LEU A 1 264 ? -1.27831 67.11121 3.28808 1.000 12.04750 262 LEU A O 1
ATOM 1988 N N . GLN A 1 265 ? -2.67860 68.85910 3.59949 1.000 16.05891 263 GLN A N 1
ATOM 1989 C CA . GLN A 1 265 ? -3.78487 68.04447 4.09845 1.000 12.33592 263 GLN A CA 1
ATOM 1990 C C . GLN A 1 265 ? -5.09404 68.50827 3.47922 1.000 13.15535 263 GLN A C 1
ATOM 1991 O O . GLN A 1 265 ? -5.42308 69.69605 3.53682 1.000 11.02616 263 GLN A O 1
ATOM 1997 N N . ASP A 1 266 ? -5.84371 67.57376 2.90521 1.000 10.99749 264 ASP A N 1
ATOM 1998 C CA . ASP A 1 266 ? -7.17844 67.86503 2.39120 1.000 12.68635 264 ASP A CA 1
ATOM 1999 C C . ASP A 1 266 ? -7.96144 66.55599 2.34489 1.000 15.18897 264 ASP A C 1
ATOM 2000 O O . ASP A 1 266 ? -7.51188 65.52778 2.86128 1.000 15.33231 264 ASP A O 1
ATOM 2005 N N . ARG A 1 267 ? -9.14037 66.59689 1.72995 1.000 13.67350 265 ARG A N 1
ATOM 2006 C CA . ARG A 1 267 ? -9.92551 65.38999 1.50885 1.000 18.88880 265 ARG A CA 1
ATOM 2007 C C . ARG A 1 267 ? -9.26439 64.50468 0.45659 1.000 15.18025 265 ARG A C 1
ATOM 2008 O O . ARG A 1 267 ? -8.60446 64.98959 -0.46566 1.000 14.84088 265 ARG A O 1
ATOM 2016 N N . GLU A 1 268 ? -9.46364 63.18841 0.59236 1.000 13.63999 266 GLU A N 1
ATOM 2017 C CA . GLU A 1 268 ? -8.80487 62.24895 -0.31210 1.000 20.43258 266 GLU A CA 1
ATOM 2018 C C . GLU A 1 268 ? -9.19405 62.50253 -1.76563 1.000 18.36915 266 GLU A C 1
ATOM 2019 O O . GLU A 1 268 ? -8.36692 62.34484 -2.67207 1.000 17.23766 266 GLU A O 1
ATOM 2025 N N . GLN A 1 269 ? -10.44756 62.90127 -2.00631 1.000 18.07201 267 GLN A N 1
ATOM 2026 C CA . GLN A 1 269 ? -10.91251 63.18327 -3.36211 1.000 20.62124 267 GLN A CA 1
ATOM 2027 C C . GLN A 1 269 ? -10.25997 64.42903 -3.94950 1.000 20.65616 267 GLN A C 1
ATOM 2028 O O . GLN A 1 269 ? -10.33820 64.64353 -5.16528 1.000 18.96871 267 GLN A O 1
ATOM 2034 N N . VAL A 1 270 ? -9.64690 65.26112 -3.11324 1.000 15.64877 268 VAL A N 1
ATOM 2035 C CA . VAL A 1 270 ? -8.85727 66.39235 -3.58381 1.000 13.77832 268 VAL A CA 1
ATOM 2036 C C . VAL A 1 270 ? -7.40014 65.99716 -3.76605 1.000 14.42235 268 VAL A C 1
ATOM 2037 O O . VAL A 1 270 ? -6.80742 66.23279 -4.82318 1.000 17.06305 268 VAL A O 1
ATOM 2041 N N . ILE A 1 271 ? -6.82529 65.36602 -2.73932 1.000 12.57975 269 ILE A N 1
ATOM 2042 C CA . ILE A 1 271 ? -5.42700 64.93777 -2.77817 1.000 14.35131 269 ILE A CA 1
ATOM 2043 C C . ILE A 1 271 ? -5.15373 64.04074 -3.98308 1.000 17.66357 269 ILE A C 1
ATOM 2044 O O . ILE A 1 271 ? -4.11839 64.17290 -4.64803 1.000 16.88885 269 ILE A O 1
ATOM 2049 N N . ASN A 1 272 ? -6.05381 63.10011 -4.27341 1.000 16.71114 270 ASN A N 1
ATOM 2050 C CA . ASN A 1 272 ? -5.79909 62.16816 -5.36817 1.000 18.75803 270 ASN A CA 1
ATOM 2051 C C . ASN A 1 272 ? -6.07395 62.76979 -6.74498 1.000 20.53986 270 ASN A C 1
ATOM 2052 O O . ASN A 1 272 ? -5.96035 62.05627 -7.74636 1.000 21.11509 270 ASN A O 1
ATOM 2057 N N . SER A 1 273 ? -6.41065 64.05950 -6.81641 1.000 17.73963 271 SER A N 1
ATOM 2058 C CA . SER A 1 273 ? -6.53205 64.78703 -8.07276 1.000 23.38764 271 SER A CA 1
ATOM 2059 C C . SER A 1 273 ? -5.28311 65.59717 -8.41271 1.000 25.78178 271 SER A C 1
ATOM 2060 O O . SER A 1 273 ? -5.24177 66.23888 -9.46899 1.000 25.35543 271 SER A O 1
ATOM 2063 N N . ILE A 1 274 ? -4.27025 65.57626 -7.55643 1.000 22.99508 272 ILE A N 1
ATOM 2064 C CA . ILE A 1 274 ? -3.04472 66.33961 -7.80128 1.000 25.48650 272 ILE A CA 1
ATOM 2065 C C . ILE A 1 274 ? -2.20495 65.60391 -8.84272 1.000 27.70956 272 ILE A C 1
ATOM 2066 O O . ILE A 1 274 ? -1.94961 64.39960 -8.67954 1.000 20.98370 272 ILE A O 1
ATOM 2071 N N . PRO A 1 275 ? -1.77540 66.27560 -9.91431 1.000 31.25819 273 PRO A N 1
ATOM 2072 C CA . PRO A 1 275 ? -0.92049 65.61636 -10.91127 1.000 26.92519 273 PRO A CA 1
ATOM 2073 C C . PRO A 1 275 ? 0.38909 65.15994 -10.28758 1.000 36.03526 273 PRO A C 1
ATOM 2074 O O . PRO A 1 275 ? 1.03471 65.90648 -9.54668 1.000 38.95641 273 PRO A O 1
ATOM 2078 N N . ALA A 1 276 ? 0.77755 63.92146 -10.59053 1.000 36.75042 274 ALA A N 1
ATOM 2079 C CA . ALA A 1 276 ? 2.04047 63.39272 -10.09075 1.000 36.97497 274 ALA A CA 1
ATOM 2080 C C . ALA A 1 276 ? 3.19954 64.25493 -10.57720 1.000 40.86838 274 ALA A C 1
ATOM 2081 O O . ALA A 1 276 ? 3.26559 64.62170 -11.75457 1.000 40.54446 274 ALA A O 1
ATOM 2083 N N . ASP A 1 277 ? 4.11098 64.58654 -9.66428 1.000 38.10025 275 ASP A N 1
ATOM 2084 C CA . ASP A 1 277 ? 5.17536 65.53986 -9.96244 1.000 41.78667 275 ASP A CA 1
ATOM 2085 C C . ASP A 1 277 ? 6.37461 65.22389 -9.08153 1.000 39.51727 275 ASP A C 1
ATOM 2086 O O . ASP A 1 277 ? 6.29013 65.34086 -7.85540 1.000 37.56476 275 ASP A O 1
ATOM 2091 N N . GLU A 1 278 ? 7.48906 64.83015 -9.70117 1.000 43.17328 276 GLU A N 1
ATOM 2092 C CA . GLU A 1 278 ? 8.68746 64.48594 -8.94390 1.000 49.81795 276 GLU A CA 1
ATOM 2093 C C . GLU A 1 278 ? 9.44295 65.70431 -8.42201 1.000 39.27348 276 GLU A C 1
ATOM 2094 O O . GLU A 1 278 ? 10.33631 65.54139 -7.58515 1.000 40.86875 276 GLU A O 1
ATOM 2100 N N . SER A 1 279 ? 9.11369 66.90927 -8.88448 1.000 37.51043 277 SER A N 1
ATOM 2101 C CA . SER A 1 279 ? 9.74320 68.13014 -8.39671 1.000 33.54084 277 SER A CA 1
ATOM 2102 C C . SER A 1 279 ? 8.96266 68.78879 -7.26241 1.000 38.67412 277 SER A C 1
ATOM 2103 O O . SER A 1 279 ? 9.42019 69.80112 -6.71864 1.000 30.56579 277 SER A O 1
ATOM 2106 N N . ARG A 1 280 ? 7.80226 68.24117 -6.90327 1.000 28.99623 278 ARG A N 1
ATOM 2107 C CA . ARG A 1 280 ? 6.99566 68.77914 -5.81615 1.000 28.90371 278 ARG A CA 1
ATOM 2108 C C . ARG A 1 280 ? 7.79016 68.80607 -4.51110 1.000 25.72558 278 ARG A C 1
ATOM 2109 O O . ARG A 1 280 ? 8.58791 67.90759 -4.23119 1.000 26.97026 278 ARG A O 1
ATOM 2117 N N . GLN A 1 281 ? 7.58082 69.85463 -3.71284 1.000 24.80397 279 GLN A N 1
ATOM 2118 C CA . GLN A 1 281 ? 8.30745 70.03762 -2.45969 1.000 20.47112 279 GLN A CA 1
ATOM 2119 C C . GLN A 1 281 ? 7.48261 69.70882 -1.22228 1.000 24.48240 279 GLN A C 1
ATOM 2120 O O . GLN A 1 281 ? 7.98959 69.85075 -0.10516 1.000 24.50077 279 GLN A O 1
ATOM 2126 N N . PHE A 1 282 ? 6.23421 69.27966 -1.38292 1.000 22.26334 280 PHE A N 1
ATOM 2127 C CA . PHE A 1 282 ? 5.37437 68.97827 -0.25182 1.000 20.20615 280 PHE A CA 1
ATOM 2128 C C . PHE A 1 282 ? 4.91203 67.52678 -0.30901 1.000 21.78571 280 PHE A C 1
ATOM 2129 O O . PHE A 1 282 ? 4.96764 66.86863 -1.35214 1.000 20.24953 280 PHE A O 1
ATOM 2137 N N . GLU A 1 283 ? 4.46867 67.03069 0.84035 1.000 19.06215 281 GLU A N 1
ATOM 2138 C CA . GLU A 1 283 ? 3.89850 65.69713 0.96289 1.000 16.22528 281 GLU A CA 1
ATOM 2139 C C . GLU A 1 283 ? 2.38230 65.83528 0.98478 1.000 17.81591 281 GLU A C 1
ATOM 2140 O O . GLU A 1 283 ? 1.83921 66.58522 1.80310 1.000 21.08757 281 GLU A O 1
ATOM 2146 N N . ALA A 1 284 ? 1.70379 65.12950 0.08129 1.000 18.36333 282 ALA A N 1
ATOM 2147 C CA . ALA A 1 284 ? 0.25524 65.24650 -0.07572 1.000 15.14065 282 ALA A CA 1
ATOM 2148 C C . ALA A 1 284 ? -0.42348 64.15286 0.74419 1.000 17.99046 282 ALA A C 1
ATOM 2149 O O . ALA A 1 284 ? -0.26874 62.96326 0.45038 1.000 19.72957 282 ALA A O 1
ATOM 2151 N N . THR A 1 285 ? -1.18036 64.55393 1.77002 1.000 15.71878 283 THR A N 1
ATOM 2152 C CA . THR A 1 285 ? -1.82068 63.62125 2.69089 1.000 15.48321 283 THR A CA 1
ATOM 2153 C C . THR A 1 285 ? -3.30560 63.93129 2.83597 1.000 16.99593 283 THR A C 1
ATOM 2154 O O . THR A 1 285 ? -3.74452 65.06985 2.65385 1.000 14.74616 283 THR A O 1
ATOM 2158 N N . THR A 1 286 ? -4.06908 62.89540 3.18175 1.000 15.24408 284 THR A N 1
ATOM 2159 C CA . THR A 1 286 ? -5.48727 63.01467 3.48956 1.000 14.56575 284 THR A CA 1
ATOM 2160 C C . THR A 1 286 ? -5.66062 63.25991 4.98573 1.000 16.66080 284 THR A C 1
ATOM 2161 O O . THR A 1 286 ? -5.05394 62.56315 5.80545 1.000 17.93580 284 THR A O 1
ATOM 2165 N N . HIS A 1 287 ? -6.48426 64.24536 5.34071 1.000 14.83347 285 HIS A N 1
ATOM 2166 C CA . HIS A 1 287 ? -6.79493 64.49724 6.74422 1.000 16.33213 285 HIS A CA 1
ATOM 2167 C C . HIS A 1 287 ? -8.08213 65.30699 6.83280 1.000 19.72852 285 HIS A C 1
ATOM 2168 O O . HIS A 1 287 ? -8.25557 66.28546 6.09849 1.000 16.26704 285 HIS A O 1
ATOM 2175 N N . ASP A 1 288 ? -8.96982 64.89101 7.73603 1.000 17.13522 286 ASP A N 1
ATOM 2176 C CA . ASP A 1 288 ? -10.24828 65.54847 7.99120 1.000 15.99755 286 ASP A CA 1
ATOM 2177 C C . ASP A 1 288 ? -10.06557 66.63234 9.05296 1.000 14.43187 286 ASP A C 1
ATOM 2178 O O . ASP A 1 288 ? -9.65342 66.33407 10.17916 1.000 16.81487 286 ASP A O 1
ATOM 2183 N N . ILE A 1 289 ? -10.39793 67.88177 8.71036 1.000 14.61420 287 ILE A N 1
ATOM 2184 C CA . ILE A 1 289 ? -10.23153 68.99245 9.64647 1.000 18.01782 287 ILE A CA 1
ATOM 2185 C C . ILE A 1 289 ? -11.09881 68.85576 10.89158 1.000 16.36145 287 ILE A C 1
ATOM 2186 O O . ILE A 1 289 ? -10.88510 69.58185 11.86775 1.000 19.77428 287 ILE A O 1
ATOM 2191 N N . PHE A 1 290 ? -12.07069 67.94815 10.89200 1.000 16.72657 288 PHE A N 1
ATOM 2192 C CA . PHE A 1 290 ? -12.90385 67.72612 12.06444 1.000 17.67485 288 PHE A CA 1
ATOM 2193 C C . PHE A 1 290 ? -12.40569 66.57317 12.93017 1.000 19.40705 288 PHE A C 1
ATOM 2194 O O . PHE A 1 290 ? -13.09617 66.17093 13.87209 1.000 17.90101 288 PHE A O 1
ATOM 2202 N N . THR A 1 291 ? -11.21338 66.05383 12.64710 1.000 18.20014 289 THR A N 1
ATOM 2203 C CA . THR A 1 291 ? -10.50917 65.13802 13.53197 1.000 18.82971 289 THR A CA 1
ATOM 2204 C C . THR A 1 291 ? -9.23818 65.80496 14.04961 1.000 17.58556 289 THR A C 1
ATOM 2205 O O . THR A 1 291 ? -8.74615 66.78570 13.48011 1.000 15.17561 289 THR A O 1
ATOM 2209 N N . THR A 1 292 ? -8.71861 65.26255 15.14943 1.000 15.33318 290 THR A N 1
ATOM 2210 C CA . THR A 1 292 ? -7.50057 65.78598 15.75525 1.000 15.43579 290 THR A CA 1
ATOM 2211 C C . THR A 1 292 ? -6.35169 65.80430 14.75126 1.000 19.43105 290 THR A C 1
ATOM 2212 O O . THR A 1 292 ? -6.12431 64.83215 14.02508 1.000 16.68072 290 THR A O 1
ATOM 2216 N N . GLN A 1 293 ? -5.63310 66.92063 14.71993 1.000 16.94000 291 GLN A N 1
ATOM 2217 C CA . GLN A 1 293 ? -4.49309 67.11748 13.83541 1.000 15.25986 291 GLN A CA 1
ATOM 2218 C C . GLN A 1 293 ? -3.43526 66.03680 14.06326 1.000 17.70694 291 GLN A C 1
ATOM 2219 O O . GLN A 1 293 ? -2.87106 65.95691 15.16541 1.000 20.06399 291 GLN A O 1
ATOM 2225 N N . PRO A 1 294 ? -3.13091 65.19234 13.05964 1.000 18.93146 292 PRO A N 1
ATOM 2226 C CA . PRO A 1 294 ? -2.22422 64.05811 13.29448 1.000 18.77459 292 PRO A CA 1
ATOM 2227 C C . PRO A 1 294 ? -0.74637 64.42824 13.32673 1.000 19.83967 292 PRO A C 1
ATOM 2228 O O . PRO A 1 294 ? 0.03288 63.77534 14.02780 1.000 22.35477 292 PRO A O 1
ATOM 2232 N N . VAL A 1 295 ? -0.33447 65.44419 12.57339 1.000 19.79975 293 VAL A N 1
ATOM 2233 C CA . VAL A 1 295 ? 1.06018 65.87743 12.59315 1.000 19.40140 293 VAL A CA 1
ATOM 2234 C C . VAL A 1 295 ? 1.29527 66.67415 13.86951 1.000 14.90956 293 VAL A C 1
ATOM 2235 O O . VAL A 1 295 ? 0.60769 67.66763 14.12563 1.000 15.03070 293 VAL A O 1
ATOM 2239 N N . LYS A 1 296 ? 2.27587 66.24751 14.66217 1.000 15.75582 294 LYS A N 1
ATOM 2240 C CA . LYS A 1 296 ? 2.47868 66.74344 16.01812 1.000 17.39101 294 LYS A CA 1
ATOM 2241 C C . LYS A 1 296 ? 3.68969 67.66752 16.09441 1.000 17.67317 294 LYS A C 1
ATOM 2242 O O . LYS A 1 296 ? 4.77001 67.32477 15.60181 1.000 13.85067 294 LYS A O 1
ATOM 2248 N N . HIS A 1 297 ? 3.49835 68.83324 16.72219 1.000 13.74179 295 HIS A N 1
ATOM 2249 C CA . HIS A 1 297 ? 4.57674 69.72458 17.15562 1.000 16.77993 295 HIS A CA 1
ATOM 2250 C C . HIS A 1 297 ? 5.27705 70.42973 15.99251 1.000 15.78188 295 HIS A C 1
ATOM 2251 O O . HIS A 1 297 ? 6.44635 70.80044 16.10318 1.000 17.04237 295 HIS A O 1
ATOM 2258 N N . ALA A 1 298 ? 4.56977 70.66178 14.88895 1.000 17.32488 296 ALA A N 1
ATOM 2259 C CA . ALA A 1 298 ? 5.16574 71.33529 13.74407 1.000 13.58634 296 ALA A CA 1
ATOM 2260 C C . ALA A 1 298 ? 5.38641 72.81731 14.04483 1.000 17.03643 296 ALA A C 1
ATOM 2261 O O . ALA A 1 298 ? 4.79729 73.38980 14.96767 1.000 13.32439 296 ALA A O 1
ATOM 2263 N N . ARG A 1 299 ? 6.25955 73.44099 13.24672 1.000 13.31571 297 ARG A N 1
ATOM 2264 C CA . ARG A 1 299 ? 6.56666 74.84982 13.46110 1.000 14.47347 297 ARG A CA 1
ATOM 2265 C C . ARG A 1 299 ? 5.38166 75.73957 13.11368 1.000 17.63189 297 ARG A C 1
ATOM 2266 O O . ARG A 1 299 ? 5.21802 76.80927 13.71099 1.000 13.91431 297 ARG A O 1
ATOM 2274 N N . ALA A 1 300 ? 4.54441 75.31624 12.16832 1.000 14.58491 298 ALA A N 1
ATOM 2275 C CA . ALA A 1 300 ? 3.42634 76.13167 11.72163 1.000 17.73004 298 ALA A CA 1
ATOM 2276 C C . ALA A 1 300 ? 2.30728 75.23047 11.22926 1.000 17.21916 298 ALA A C 1
ATOM 2277 O O . ALA A 1 300 ? 2.56035 74.21420 10.57561 1.000 14.43894 298 ALA A O 1
ATOM 2279 N N . TYR A 1 301 ? 1.07593 75.61505 11.56458 1.000 15.41263 299 TYR A N 1
ATOM 2280 C CA . TYR A 1 301 ? -0.15050 75.02443 11.03693 1.000 13.84431 299 TYR A CA 1
ATOM 2281 C C . TYR A 1 301 ? -0.91337 76.14518 10.34781 1.000 16.86288 299 TYR A C 1
ATOM 2282 O O . TYR A 1 301 ? -1.37338 77.08329 11.00771 1.000 19.40894 299 TYR A O 1
ATOM 2291 N N . TYR A 1 302 ? -1.04123 76.05487 9.02895 1.000 11.59596 300 TYR A N 1
ATOM 2292 C CA . TYR A 1 302 ? -1.54884 77.14996 8.21832 1.000 13.42720 300 TYR A CA 1
ATOM 2293 C C . TYR A 1 302 ? -2.90602 76.78355 7.63139 1.000 11.20193 300 TYR A C 1
ATOM 2294 O O . TYR A 1 302 ? -3.12835 75.64175 7.22131 1.000 13.62935 300 TYR A O 1
ATOM 2303 N N . MET A 1 303 ? -3.81195 77.75959 7.60609 1.000 12.76797 301 MET A N 1
ATOM 2304 C CA . MET A 1 303 ? -5.15048 77.60173 7.04852 1.000 13.81243 301 MET A CA 1
ATOM 2305 C C . MET A 1 303 ? -5.48541 78.81320 6.19347 1.000 15.07967 301 MET A C 1
ATOM 2306 O O . MET A 1 303 ? -5.31734 79.95111 6.63920 1.000 15.51946 301 MET A O 1
ATOM 2311 N N . HIS A 1 304 ? -5.97873 78.57066 4.98171 1.000 14.04727 302 HIS A N 1
ATOM 2312 C CA . HIS A 1 304 ? -6.37511 79.63457 4.06495 1.000 13.46423 302 HIS A CA 1
ATOM 2313 C C . HIS A 1 304 ? -7.77007 79.33265 3.54234 1.000 14.41424 302 HIS A C 1
ATOM 2314 O O . HIS A 1 304 ? -7.98754 78.27640 2.93882 1.000 13.37069 302 HIS A O 1
ATOM 2321 N N . SER A 1 305 ? -8.70581 80.25719 3.76919 1.000 13.04159 303 SER A N 1
ATOM 2322 C CA . SER A 1 305 ? -10.08390 80.13576 3.28014 1.000 15.22706 303 SER A CA 1
ATOM 2323 C C . SER A 1 305 ? -10.71748 78.80861 3.68896 1.000 13.73002 303 SER A C 1
ATOM 2324 O O . SER A 1 305 ? -11.31393 78.10522 2.87042 1.000 13.16819 303 SER A O 1
ATOM 2327 N N . VAL A 1 306 ? -10.59612 78.45891 4.96745 1.000 13.04586 304 VAL A N 1
ATOM 2328 C CA . VAL A 1 306 ? -11.17901 77.19308 5.41075 1.000 13.43140 304 VAL A CA 1
ATOM 2329 C C . VAL A 1 306 ? -12.29072 77.45708 6.42979 1.000 14.56542 304 VAL A C 1
ATOM 2330 O O . VAL A 1 306 ? -13.46367 77.30597 6.06162 1.000 12.39421 304 VAL A O 1
ATOM 2334 N N . PRO A 1 307 ? -12.02793 77.86096 7.68651 1.000 17.39879 305 PRO A N 1
ATOM 2335 C CA . PRO A 1 307 ? -13.15326 78.03252 8.62708 1.000 15.84338 305 PRO A CA 1
ATOM 2336 C C . PRO A 1 307 ? -14.10776 79.17369 8.27265 1.000 15.36951 305 PRO A C 1
ATOM 2337 O O . PRO A 1 307 ? -15.15259 79.29983 8.92606 1.000 13.96298 305 PRO A O 1
ATOM 2341 N N . HIS A 1 308 ? -13.80150 80.00861 7.27622 1.000 15.49156 306 HIS A N 1
ATOM 2342 C CA . HIS A 1 308 ? -14.78047 81.01091 6.86979 1.000 15.51068 306 HIS A CA 1
ATOM 2343 C C . HIS A 1 308 ? -16.01391 80.38239 6.23371 1.000 16.65564 306 HIS A C 1
ATOM 2344 O O . HIS A 1 308 ? -17.05467 81.04218 6.14303 1.000 13.76896 306 HIS A O 1
ATOM 2351 N N . GLY A 1 309 ? -15.92354 79.12863 5.79827 1.000 16.71401 307 GLY A N 1
ATOM 2352 C CA . GLY A 1 309 ? -17.04825 78.44274 5.20542 1.000 15.65813 307 GLY A CA 1
ATOM 2353 C C . GLY A 1 309 ? -17.95182 77.73349 6.18149 1.000 17.29481 307 GLY A C 1
ATOM 2354 O O . GLY A 1 309 ? -18.91721 77.08626 5.76218 1.000 17.14662 307 GLY A O 1
ATOM 2355 N N . PHE A 1 310 ? -17.69476 77.86137 7.48098 1.000 15.71386 308 PHE A N 1
ATOM 2356 C CA . PHE A 1 310 ? -18.39611 77.08786 8.49167 1.000 16.73904 308 PHE A CA 1
ATOM 2357 C C . PHE A 1 310 ? -18.94989 78.01005 9.56921 1.000 17.92634 308 PHE A C 1
ATOM 2358 O O . PHE A 1 310 ? -18.42181 79.09986 9.80677 1.000 15.20811 308 PHE A O 1
ATOM 2366 N N . GLY A 1 311 ? -20.02434 77.56262 10.21718 1.000 16.18701 309 GLY A N 1
ATOM 2367 C CA . GLY A 1 311 ? -20.58095 78.29106 11.33893 1.000 16.80602 309 GLY A CA 1
ATOM 2368 C C . GLY A 1 311 ? -19.65949 78.27572 12.54671 1.000 18.83677 309 GLY A C 1
ATOM 2369 O O . GLY A 1 311 ? -18.61739 77.62014 12.56869 1.000 23.43985 309 GLY A O 1
ATOM 2370 N N . ASP A 1 312 ? -20.07224 79.01018 13.58491 1.000 17.34557 310 ASP A N 1
ATOM 2371 C CA . ASP A 1 312 ? -19.20178 79.22896 14.74146 1.000 18.71995 310 ASP A CA 1
ATOM 2372 C C . ASP A 1 312 ? -18.80227 77.91517 15.40751 1.000 20.18071 310 ASP A C 1
ATOM 2373 O O . ASP A 1 312 ? -17.62219 77.69352 15.70022 1.000 21.10994 310 ASP A O 1
ATOM 2378 N N . GLU A 1 313 ? -19.77516 77.03364 15.66452 1.000 20.34248 311 GLU A N 1
ATOM 2379 C CA . GLU A 1 313 ? -19.48144 75.79673 16.38606 1.000 20.92533 311 GLU A CA 1
ATOM 2380 C C . GLU A 1 313 ? -18.51615 74.91135 15.60914 1.000 23.05223 311 GLU A C 1
ATOM 2381 O O . GLU A 1 313 ? -17.63352 74.27541 16.19964 1.000 23.46727 311 GLU A O 1
ATOM 2387 N N . ASP A 1 314 ? -18.67517 74.84237 14.28570 1.000 18.92517 312 ASP A N 1
ATOM 2388 C CA . ASP A 1 314 ? -17.74475 74.06023 13.47905 1.000 18.82253 312 ASP A CA 1
ATOM 2389 C C . ASP A 1 314 ? -16.37491 74.72433 13.42656 1.000 18.09144 312 ASP A C 1
ATOM 2390 O O . ASP A 1 314 ? -15.34781 74.06337 13.62078 1.000 19.21068 312 ASP A O 1
ATOM 2395 N N . ALA A 1 315 ? -16.34096 76.03572 13.16322 1.000 16.55410 313 ALA A N 1
ATOM 2396 C CA . ALA A 1 315 ? -15.06604 76.74229 13.07441 1.000 16.55438 313 ALA A CA 1
ATOM 2397 C C . ALA A 1 315 ? -14.26237 76.62006 14.36689 1.000 17.80835 313 ALA A C 1
ATOM 2398 O O . ALA A 1 315 ? -13.02761 76.55190 14.32469 1.000 17.67865 313 ALA A O 1
ATOM 2400 N N . VAL A 1 316 ? -14.93727 76.57843 15.51987 1.000 16.93309 314 VAL A N 1
ATOM 2401 C CA . VAL A 1 316 ? -14.23076 76.35316 16.77930 1.000 17.27463 314 VAL A CA 1
ATOM 2402 C C . VAL A 1 316 ? -13.58971 74.96863 16.78435 1.000 18.16923 314 VAL A C 1
ATOM 2403 O O . VAL A 1 316 ? -12.41927 74.81132 17.14888 1.000 18.31216 314 VAL A O 1
ATOM 2407 N N . LYS A 1 317 ? -14.34011 73.94687 16.35748 1.000 17.46268 315 LYS A N 1
ATOM 2408 C CA . LYS A 1 317 ? -13.78504 72.59634 16.28438 1.000 15.14213 315 LYS A CA 1
ATOM 2409 C C . LYS A 1 317 ? -12.60048 72.52986 15.32622 1.000 18.96594 315 LYS A C 1
ATOM 2410 O O . LYS A 1 317 ? -11.63278 71.80474 15.58104 1.000 17.50307 315 LYS A O 1
ATOM 2416 N N . ILE A 1 318 ? -12.66719 73.26313 14.20858 1.000 13.49982 316 ILE A N 1
ATOM 2417 C CA . ILE A 1 318 ? -11.58281 73.23589 13.22619 1.000 14.93904 316 ILE A CA 1
ATOM 2418 C C . ILE A 1 318 ? -10.29399 73.77025 13.84132 1.000 16.51996 316 ILE A C 1
ATOM 2419 O O . ILE A 1 318 ? -9.21955 73.16934 13.70683 1.000 17.84527 316 ILE A O 1
ATOM 2424 N N . MET A 1 319 ? -10.38588 74.91789 14.51804 1.000 20.08322 317 MET A N 1
ATOM 2425 C CA . MET A 1 319 ? -9.23692 75.48470 15.22017 1.000 17.96546 317 MET A CA 1
ATOM 2426 C C . MET A 1 319 ? -8.83999 74.63756 16.42601 1.000 15.95082 317 MET A C 1
ATOM 2427 O O . MET A 1 319 ? -7.64716 74.41888 16.67073 1.000 19.77103 317 MET A O 1
ATOM 2432 N N . ALA A 1 320 ? -9.82448 74.15952 17.19662 1.000 18.56820 318 ALA A N 1
ATOM 2433 C CA . ALA A 1 320 ? -9.52760 73.39099 18.40526 1.000 15.51686 318 ALA A CA 1
ATOM 2434 C C . ALA A 1 320 ? -8.82151 72.07917 18.09222 1.000 19.95575 318 ALA A C 1
ATOM 2435 O O . ALA A 1 320 ? -8.02687 71.59291 18.90588 1.000 19.67469 318 ALA A O 1
ATOM 2437 N N . ASN A 1 321 ? -9.09856 71.48539 16.93082 1.000 21.23690 319 ASN A N 1
ATOM 2438 C CA . ASN A 1 321 ? -8.47623 70.21270 16.59389 1.000 19.32545 319 ASN A CA 1
ATOM 2439 C C . ASN A 1 321 ? -6.97794 70.34353 16.32936 1.000 18.55622 319 ASN A C 1
ATOM 2440 O O . ASN A 1 321 ? -6.28675 69.32090 16.28780 1.000 20.67631 319 ASN A O 1
ATOM 2445 N N . LEU A 1 322 ? -6.45538 71.56722 16.17932 1.000 19.52514 320 LEU A N 1
ATOM 2446 C CA . LEU A 1 322 ? -5.01017 71.77799 16.13820 1.000 18.36195 320 LEU A CA 1
ATOM 2447 C C . LEU A 1 322 ? -4.38183 71.79343 17.52699 1.000 20.22436 320 LEU A C 1
ATOM 2448 O O . LEU A 1 322 ? -3.18235 71.51661 17.65581 1.000 15.63663 320 LEU A O 1
ATOM 2453 N N . VAL A 1 323 ? -5.16780 72.11871 18.55823 1.000 16.73095 321 VAL A N 1
ATOM 2454 C CA . VAL A 1 323 ? -4.59881 72.36181 19.88680 1.000 18.31556 321 VAL A CA 1
ATOM 2455 C C . VAL A 1 323 ? -3.81484 71.16693 20.42340 1.000 21.52688 321 VAL A C 1
ATOM 2456 O O . VAL A 1 323 ? -2.69197 71.36767 20.91796 1.000 22.09473 321 VAL A O 1
ATOM 2460 N N . PRO A 1 324 ? -4.31837 69.92596 20.36811 1.000 19.56551 322 PRO A N 1
ATOM 2461 C CA . PRO A 1 324 ? -3.52887 68.80563 20.91383 1.000 17.07552 322 PRO A CA 1
ATOM 2462 C C . PRO A 1 324 ? -2.18806 68.59363 20.22137 1.000 20.81520 322 PRO A C 1
ATOM 2463 O O . PRO A 1 324 ? -1.30396 67.95868 20.80959 1.000 20.85314 322 PRO A O 1
ATOM 2467 N N . ALA A 1 325 ? -1.99998 69.11174 19.00504 1.000 19.87091 323 ALA A N 1
ATOM 2468 C CA . ALA A 1 325 ? -0.76823 68.90904 18.24958 1.000 16.47460 323 ALA A CA 1
ATOM 2469 C C . ALA A 1 325 ? 0.26571 70.00970 18.45530 1.000 16.83334 323 ALA A C 1
ATOM 2470 O O . ALA A 1 325 ? 1.41694 69.83751 18.03752 1.000 17.41976 323 ALA A O 1
ATOM 2472 N N . LEU A 1 326 ? -0.10725 71.12578 19.08131 1.000 18.30838 324 LEU A N 1
ATOM 2473 C CA . LEU A 1 326 ? 0.76939 72.28768 19.17232 1.000 18.74255 324 LEU A CA 1
ATOM 2474 C C . LEU A 1 326 ? 1.82067 72.10315 20.26017 1.000 22.21135 324 LEU A C 1
ATOM 2475 O O . LEU A 1 326 ? 1.50133 71.69905 21.38393 1.000 21.23634 324 LEU A O 1
ATOM 2480 N N . ALA A 1 327 ? 3.07257 72.42109 19.93260 1.000 18.20114 325 ALA A N 1
ATOM 2481 C CA . ALA A 1 327 ? 4.15145 72.41965 20.91501 1.000 21.25469 325 ALA A CA 1
ATOM 2482 C C . ALA A 1 327 ? 4.21828 73.79319 21.57701 1.000 18.35980 325 ALA A C 1
ATOM 2483 O O . ALA A 1 327 ? 4.50401 74.79358 20.91054 1.000 15.70233 325 ALA A O 1
ATOM 2485 N N . LYS A 1 328 ? 3.94941 73.83631 22.88246 1.000 23.03675 326 LYS A N 1
ATOM 2486 C CA . LYS A 1 328 ? 3.91428 75.09475 23.62305 1.000 27.72856 326 LYS A CA 1
ATOM 2487 C C . LYS A 1 328 ? 5.20241 75.88950 23.43667 1.000 23.03030 326 LYS A C 1
ATOM 2488 O O . LYS A 1 328 ? 6.30520 75.35869 23.59353 1.000 21.51782 326 LYS A O 1
ATOM 2494 N N . GLY A 1 329 ? 5.05188 77.17008 23.09843 1.000 18.89296 327 GLY A N 1
ATOM 2495 C CA . GLY A 1 329 ? 6.19241 78.03027 22.85767 1.000 23.78850 327 GLY A CA 1
ATOM 2496 C C . GLY A 1 329 ? 6.90186 77.81302 21.53936 1.000 22.09573 327 GLY A C 1
ATOM 2497 O O . GLY A 1 329 ? 7.95401 78.41951 21.31027 1.000 21.72704 327 GLY A O 1
ATOM 2498 N N . TYR A 1 330 ? 6.36227 76.97340 20.65945 1.000 19.16806 328 TYR A N 1
ATOM 2499 C CA . TYR A 1 330 ? 7.04787 76.64596 19.41590 1.000 19.10093 328 TYR A CA 1
ATOM 2500 C C . TYR A 1 330 ? 6.08980 76.67278 18.22524 1.000 17.27382 328 TYR A C 1
ATOM 2501 O O . TYR A 1 330 ? 6.36390 77.33449 17.21898 1.000 16.32657 328 TYR A O 1
ATOM 2510 N N . SER A 1 331 ? 4.96034 75.97594 18.32849 1.000 15.29841 329 SER A N 1
ATOM 2511 C CA . SER A 1 331 ? 4.05687 75.84469 17.19143 1.000 15.21162 329 SER A CA 1
ATOM 2512 C C . SER A 1 331 ? 3.27951 77.13534 16.95367 1.000 16.11067 329 SER A C 1
ATOM 2513 O O . SER A 1 331 ? 2.65774 77.67688 17.87302 1.000 17.74410 329 SER A O 1
ATOM 2516 N N . ARG A 1 332 ? 3.31704 77.62418 15.71361 1.000 15.67695 330 ARG A N 1
ATOM 2517 C CA . ARG A 1 332 ? 2.54095 78.77940 15.28243 1.000 14.62301 330 ARG A CA 1
ATOM 2518 C C . ARG A 1 332 ? 1.28444 78.30983 14.55955 1.000 17.40104 330 ARG A C 1
ATOM 2519 O O . ARG A 1 332 ? 1.33061 77.36265 13.77164 1.000 18.87859 330 ARG A O 1
ATOM 2527 N N . VAL A 1 333 ? 0.16337 78.97367 14.82921 1.000 16.39464 331 VAL A N 1
ATOM 2528 C CA . VAL A 1 333 ? -1.07667 78.77460 14.08293 1.000 14.24144 331 VAL A CA 1
ATOM 2529 C C . VAL A 1 333 ? -1.27235 79.99372 13.19063 1.000 18.61266 331 VAL A C 1
ATOM 2530 O O . VAL A 1 333 ? -1.33531 81.12671 13.68420 1.000 16.64090 331 VAL A O 1
ATOM 2534 N N . LEU A 1 334 ? -1.36228 79.76588 11.87956 1.000 15.33541 332 LEU A N 1
ATOM 2535 C CA . LEU A 1 334 ? -1.43651 80.83678 10.88852 1.000 14.78614 332 LEU A CA 1
ATOM 2536 C C . LEU A 1 334 ? -2.76096 80.73118 10.14283 1.000 14.84379 332 LEU A C 1
ATOM 2537 O O . LEU A 1 334 ? -2.93319 79.84988 9.29526 1.000 13.52635 332 LEU A O 1
ATOM 2542 N N . LEU A 1 335 ? -3.69420 81.62696 10.45508 1.000 13.85127 333 LEU A N 1
ATOM 2543 C CA . LEU A 1 335 ? -5.02628 81.62324 9.85940 1.000 16.32410 333 LEU A CA 1
ATOM 2544 C C . LEU A 1 335 ? -5.10395 82.76118 8.84851 1.000 14.83569 333 LEU A C 1
ATOM 2545 O O . LEU A 1 335 ? -5.01623 83.93702 9.21924 1.000 15.42375 333 LEU A O 1
ATOM 2550 N N . ASN A 1 336 ? -5.26279 82.40993 7.57798 1.000 14.72100 334 ASN A N 1
ATOM 2551 C CA . ASN A 1 336 ? -5.15587 83.35513 6.47147 1.000 15.67890 334 ASN A CA 1
ATOM 2552 C C . ASN A 1 336 ? -6.58266 83.57288 5.95810 1.000 17.15963 334 ASN A C 1
ATOM 2553 O O . ASN A 1 336 ? -7.05893 82.86389 5.06960 1.000 15.35805 334 ASN A O 1
ATOM 2558 N N . GLU A 1 337 ? -7.28123 84.53943 6.55720 1.000 20.57299 335 GLU A N 1
ATOM 2559 C CA . GLU A 1 337 ? -8.69273 84.76000 6.27111 1.000 16.29416 335 GLU A CA 1
ATOM 2560 C C . GLU A 1 337 ? -8.99274 86.24884 6.23225 1.000 15.95784 335 GLU A C 1
ATOM 2561 O O . GLU A 1 337 ? -8.26491 87.07102 6.79714 1.000 14.98298 335 GLU A O 1
ATOM 2567 N N . ILE A 1 338 ? -10.10029 86.57511 5.56571 1.000 13.85689 336 ILE A N 1
ATOM 2568 C CA . ILE A 1 338 ? -10.60703 87.93877 5.54440 1.000 16.21072 336 ILE A CA 1
ATOM 2569 C C . ILE A 1 338 ? -11.03352 88.35125 6.94595 1.000 19.24460 336 ILE A C 1
ATOM 2570 O O . ILE A 1 338 ? -11.68901 87.58703 7.67027 1.000 15.03030 336 ILE A O 1
ATOM 2575 N N . VAL A 1 339 ? -10.64177 89.55855 7.34196 1.000 15.15567 337 VAL A N 1
ATOM 2576 C CA . VAL A 1 339 ? -11.06453 90.16580 8.59785 1.000 19.38369 337 VAL A CA 1
ATOM 2577 C C . VAL A 1 339 ? -11.91384 91.37438 8.21873 1.000 21.24829 337 VAL A C 1
ATOM 2578 O O . VAL A 1 339 ? -11.38983 92.42855 7.83573 1.000 22.39322 337 VAL A O 1
ATOM 2582 N N . VAL A 1 340 ? -13.23503 91.21413 8.30475 1.000 19.54835 338 VAL A N 1
ATOM 2583 C CA . VAL A 1 340 ? -14.15646 92.26660 7.89479 1.000 21.26022 338 VAL A CA 1
ATOM 2584 C C . VAL A 1 340 ? -14.00149 93.47134 8.81053 1.000 26.54657 338 VAL A C 1
ATOM 2585 O O . VAL A 1 340 ? -14.01309 93.34452 10.04276 1.000 22.60778 338 VAL A O 1
ATOM 2589 N N . ASP A 1 341 ? -13.84155 94.64691 8.20616 1.000 23.35353 339 ASP A N 1
ATOM 2590 C CA . ASP A 1 341 ? -13.85888 95.92576 8.91168 1.000 26.91453 339 ASP A CA 1
ATOM 2591 C C . ASP A 1 341 ? -15.23751 96.52478 8.66004 1.000 33.33597 339 ASP A C 1
ATOM 2592 O O . ASP A 1 341 ? -15.48269 97.12318 7.60888 1.000 31.91441 339 ASP A O 1
ATOM 2597 N N . GLU A 1 342 ? -16.15292 96.34961 9.61013 1.000 31.78825 340 GLU A N 1
ATOM 2598 C CA . GLU A 1 342 ? -17.50186 96.84024 9.35688 1.000 39.01732 340 GLU A CA 1
ATOM 2599 C C . GLU A 1 342 ? -17.62485 98.35130 9.50309 1.000 32.13603 340 GLU A C 1
ATOM 2600 O O . GLU A 1 342 ? -18.70451 98.89251 9.25037 1.000 35.93365 340 GLU A O 1
ATOM 2606 N N . GLU A 1 343 ? -16.54858 99.04432 9.86695 1.000 42.15606 341 GLU A N 1
ATOM 2607 C CA . GLU A 1 343 ? -16.48465 100.48914 9.70329 1.000 48.58610 341 GLU A CA 1
ATOM 2608 C C . GLU A 1 343 ? -15.98324 100.90533 8.32396 1.000 50.22696 341 GLU A C 1
ATOM 2609 O O . GLU A 1 343 ? -15.97203 102.10336 8.02107 1.000 48.52899 341 GLU A O 1
ATOM 2615 N N . ARG A 1 344 ? -15.57071 99.95501 7.48579 1.000 39.61127 342 ARG A N 1
ATOM 2616 C CA . ARG A 1 344 ? -15.09835 100.26328 6.13548 1.000 39.83265 342 ARG A CA 1
ATOM 2617 C C . ARG A 1 344 ? -15.43257 99.09205 5.22146 1.000 28.57240 342 ARG A C 1
ATOM 2618 O O . ARG A 1 344 ? -14.63252 98.16113 5.05418 1.000 30.69300 342 ARG A O 1
ATOM 2626 N N . PRO A 1 345 ? -16.62143 99.09855 4.61795 1.000 26.44425 343 PRO A N 1
ATOM 2627 C CA . PRO A 1 345 ? -16.97673 98.03378 3.66753 1.000 30.31711 343 PRO A CA 1
ATOM 2628 C C . PRO A 1 345 ? -16.13022 98.12522 2.40382 1.000 28.92902 343 PRO A C 1
ATOM 2629 O O . PRO A 1 345 ? -15.99508 99.19733 1.80766 1.000 26.54073 343 PRO A O 1
ATOM 2633 N N . VAL A 1 346 ? -15.56205 96.98977 1.99303 1.000 26.06856 344 VAL A N 1
ATOM 2634 C CA . VAL A 1 346 ? -14.76072 96.92334 0.77685 1.000 23.42728 344 VAL A CA 1
ATOM 2635 C C . VAL A 1 346 ? -15.17400 95.70626 -0.03462 1.000 19.02412 344 VAL A C 1
ATOM 2636 O O . VAL A 1 346 ? -15.53633 94.66058 0.51592 1.000 15.84319 344 VAL A O 1
ATOM 2640 N N . MET A 1 347 ? -15.10665 95.85855 -1.36307 1.000 17.73924 345 MET A N 1
ATOM 2641 C CA . MET A 1 347 ? -15.52965 94.80684 -2.28938 1.000 18.04859 345 MET A CA 1
ATOM 2642 C C . MET A 1 347 ? -14.85730 93.47086 -2.00483 1.000 16.90390 345 MET A C 1
ATOM 2643 O O . MET A 1 347 ? -15.47819 92.41439 -2.15956 1.000 15.45594 345 MET A O 1
ATOM 2648 N N . SER A 1 348 ? -13.58139 93.49368 -1.60775 1.000 14.56231 346 SER A N 1
ATOM 2649 C CA . SER A 1 348 ? -12.84558 92.24615 -1.40804 1.000 20.22676 346 SER A CA 1
ATOM 2650 C C . SER A 1 348 ? -13.50022 91.37541 -0.33828 1.000 20.48032 346 SER A C 1
ATOM 2651 O O . SER A 1 348 ? -13.50766 90.14166 -0.44714 1.000 20.47221 346 SER A O 1
ATOM 2654 N N . ALA A 1 349 ? -14.06718 92.00028 0.69514 1.000 15.43621 347 ALA A N 1
ATOM 2655 C CA . ALA A 1 349 ? -14.73253 91.27081 1.76695 1.000 14.08897 347 ALA A CA 1
ATOM 2656 C C . ALA A 1 349 ? -16.19983 91.00272 1.45861 1.000 15.95533 347 ALA A C 1
ATOM 2657 O O . ALA A 1 349 ? -16.69685 89.91208 1.75977 1.000 14.07375 347 ALA A O 1
ATOM 2659 N N . THR A 1 350 ? -16.90277 91.96836 0.84922 1.000 14.53233 348 THR A N 1
ATOM 2660 C CA . THR A 1 350 ? -18.31043 91.74915 0.52024 1.000 18.54215 348 THR A CA 1
ATOM 2661 C C . THR A 1 350 ? -18.46236 90.69837 -0.57370 1.000 16.38968 348 THR A C 1
ATOM 2662 O O . THR A 1 350 ? -19.41671 89.91509 -0.54836 1.000 16.35262 348 THR A O 1
ATOM 2666 N N . ASN A 1 351 ? -17.53885 90.66845 -1.54341 1.000 17.07098 349 ASN A N 1
ATOM 2667 C CA . ASN A 1 351 ? -17.51627 89.59166 -2.53493 1.000 19.22560 349 ASN A CA 1
ATOM 2668 C C . ASN A 1 351 ? -17.54809 88.22883 -1.86298 1.000 19.19608 349 ASN A C 1
ATOM 2669 O O . ASN A 1 351 ? -18.44136 87.41065 -2.11189 1.000 17.65664 349 ASN A O 1
ATOM 2674 N N . MET A 1 352 ? -16.55394 87.96687 -1.01140 1.000 15.87819 350 MET A N 1
ATOM 2675 C CA . MET A 1 352 ? -16.38310 86.62760 -0.47336 1.000 15.99878 350 MET A CA 1
ATOM 2676 C C . MET A 1 352 ? -17.41355 86.33861 0.61233 1.000 14.01546 350 MET A C 1
ATOM 2677 O O . MET A 1 352 ? -17.80916 85.18227 0.79782 1.000 15.27679 350 MET A O 1
ATOM 2682 N N . ASP A 1 353 ? -17.87138 87.37271 1.32294 1.000 13.86914 351 ASP A N 1
ATOM 2683 C CA . ASP A 1 353 ? -18.97093 87.19069 2.26365 1.000 14.59299 351 ASP A CA 1
ATOM 2684 C C . ASP A 1 353 ? -20.20832 86.64178 1.56190 1.000 13.93585 351 ASP A C 1
ATOM 2685 O O . ASP A 1 353 ? -20.82063 85.67000 2.02168 1.000 13.33933 351 ASP A O 1
ATOM 2690 N N . LEU A 1 354 ? -20.58599 87.25220 0.43587 1.000 14.47394 352 LEU A N 1
ATOM 2691 C CA . LEU A 1 354 ? -21.77507 86.81498 -0.28845 1.000 13.89886 352 LEU A CA 1
ATOM 2692 C C . LEU A 1 354 ? -21.54542 85.47322 -0.97724 1.000 13.63847 352 LEU A C 1
ATOM 2693 O O . LEU A 1 354 ? -22.45370 84.63634 -1.03226 1.000 17.30435 352 LEU A O 1
ATOM 2698 N N . ILE A 1 355 ? -20.34133 85.24968 -1.50856 1.000 13.47450 353 ILE A N 1
ATOM 2699 C CA . ILE A 1 355 ? -19.97560 83.92012 -1.99270 1.000 16.64037 353 ILE A CA 1
ATOM 2700 C C . ILE A 1 355 ? -20.14047 82.89040 -0.88002 1.000 18.54743 353 ILE A C 1
ATOM 2701 O O . ILE A 1 355 ? -20.62228 81.77260 -1.11001 1.000 18.26788 353 ILE A O 1
ATOM 2706 N N . MET A 1 356 ? -19.76697 83.25877 0.34988 1.000 16.86119 354 MET A N 1
ATOM 2707 C CA . MET A 1 356 ? -19.88271 82.31580 1.45402 1.000 18.53918 354 MET A CA 1
ATOM 2708 C C . MET A 1 356 ? -21.35322 82.01844 1.73141 1.000 18.89187 354 MET A C 1
ATOM 2709 O O . MET A 1 356 ? -21.72198 80.87695 2.03337 1.000 17.45844 354 MET A O 1
ATOM 2714 N N . LEU A 1 357 ? -22.20735 83.04111 1.60121 1.000 17.73723 355 LEU A N 1
ATOM 2715 C CA . LEU A 1 357 ? -23.64058 82.88511 1.82631 1.000 19.39211 355 LEU A CA 1
ATOM 2716 C C . LEU A 1 357 ? -24.29746 82.04315 0.73737 1.000 18.03562 355 LEU A C 1
ATOM 2717 O O . LEU A 1 357 ? -25.17969 81.22712 1.02825 1.000 19.30119 355 LEU A O 1
ATOM 2722 N N . ALA A 1 358 ? -23.89364 82.23295 -0.52149 1.000 19.02619 356 ALA A N 1
ATOM 2723 C CA . ALA A 1 358 ? -24.55022 81.58144 -1.64989 1.000 16.73110 356 ALA A CA 1
ATOM 2724 C C . ALA A 1 358 ? -24.12360 80.12946 -1.85569 1.000 20.41825 356 ALA A C 1
ATOM 2725 O O . ALA A 1 358 ? -24.77425 79.41703 -2.62770 1.000 20.48076 356 ALA A O 1
ATOM 2727 N N . HIS A 1 359 ? -23.05734 79.67123 -1.20232 1.000 19.11786 357 HIS A N 1
ATOM 2728 C CA . HIS A 1 359 ? -22.60431 78.28884 -1.32172 1.000 19.61749 357 HIS A CA 1
ATOM 2729 C C . HIS A 1 359 ? -22.70577 77.52605 -0.01147 1.000 18.70976 357 HIS A C 1
ATOM 2730 O O . HIS A 1 359 ? -23.26219 76.42236 0.02169 1.000 17.08836 357 HIS A O 1
ATOM 2737 N N . MET A 1 360 ? -22.18576 78.09428 1.07416 1.000 19.47951 358 MET A N 1
ATOM 2738 C CA . MET A 1 360 ? -22.04053 77.40484 2.34442 1.000 19.01574 358 MET A CA 1
ATOM 2739 C C . MET A 1 360 ? -23.05083 77.86357 3.38616 1.000 21.89069 358 MET A C 1
ATOM 2740 O O . MET A 1 360 ? -23.13861 77.25128 4.45831 1.000 21.24932 358 MET A O 1
ATOM 2745 N N . GLY A 1 361 ? -23.79432 78.93480 3.11084 1.000 20.21095 359 GLY A N 1
ATOM 2746 C CA . GLY A 1 361 ? -24.65410 79.54916 4.10360 1.000 16.68140 359 GLY A CA 1
ATOM 2747 C C . GLY A 1 361 ? -23.84831 80.21192 5.20190 1.000 22.08212 359 GLY A C 1
ATOM 2748 O O . GLY A 1 361 ? -24.38994 80.56205 6.25577 1.000 31.38864 359 GLY A O 1
ATOM 2749 N N . ALA A 1 362 ? -22.54868 80.39749 4.96464 1.000 21.23965 360 ALA A N 1
ATOM 2750 C CA . ALA A 1 362 ? -21.61938 80.91448 5.95518 1.000 18.21740 360 ALA A CA 1
ATOM 2751 C C . ALA A 1 362 ? -21.35112 82.40355 5.71531 1.000 18.66599 360 ALA A C 1
ATOM 2752 O O . ALA A 1 362 ? -22.04610 83.06515 4.93703 1.000 18.96511 360 ALA A O 1
ATOM 2754 N N . LYS A 1 363 ? -20.32440 82.94109 6.38142 1.000 20.82162 361 LYS A N 1
ATOM 2755 C CA . LYS A 1 363 ? -20.05739 84.37564 6.34219 1.000 16.42745 361 LYS A CA 1
ATOM 2756 C C . LYS A 1 363 ? -18.58846 84.65291 6.63360 1.000 19.46024 361 LYS A C 1
ATOM 2757 O O . LYS A 1 363 ? -17.87478 83.81659 7.19613 1.000 21.55337 361 LYS A O 1
ATOM 2763 N N . GLU A 1 364 ? -18.15230 85.85621 6.25934 1.000 17.92731 362 GLU A N 1
ATOM 2764 C CA . GLU A 1 364 ? -16.87519 86.37060 6.73164 1.000 17.11403 362 GLU A CA 1
ATOM 2765 C C . GLU A 1 364 ? -17.04968 87.02772 8.10302 1.000 18.60989 362 GLU A C 1
ATOM 2766 O O . GLU A 1 364 ? -18.15960 87.37666 8.52129 1.000 15.11079 362 GLU A O 1
ATOM 2772 N N . ARG A 1 365 ? -15.92937 87.21031 8.80110 1.000 20.96306 363 ARG A N 1
ATOM 2773 C CA . ARG A 1 365 ? -15.95638 87.56579 10.21218 1.000 20.68578 363 ARG A CA 1
ATOM 2774 C C . ARG A 1 365 ? -15.11244 88.79914 10.49846 1.000 17.47811 363 ARG A C 1
ATOM 2775 O O . ARG A 1 365 ? -14.12264 89.07438 9.81734 1.000 15.52455 363 ARG A O 1
ATOM 2783 N N . THR A 1 366 ? -15.51249 89.52658 11.53682 1.000 20.14996 364 THR A N 1
ATOM 2784 C CA . THR A 1 366 ? -14.74831 90.64622 12.05920 1.000 18.48080 364 THR A CA 1
ATOM 2785 C C . THR A 1 366 ? -13.59573 90.14589 12.92680 1.000 22.59805 364 THR A C 1
ATOM 2786 O O . THR A 1 366 ? -13.48461 88.95488 13.23588 1.000 19.14898 364 THR A O 1
ATOM 2790 N N . GLU A 1 367 ? -12.73022 91.07986 13.33733 1.000 17.23142 365 GLU A N 1
ATOM 2791 C CA . GLU A 1 367 ? -11.65403 90.70770 14.24945 1.000 21.74252 365 GLU A CA 1
ATOM 2792 C C . GLU A 1 367 ? -12.20761 90.24871 15.59208 1.000 20.22476 365 GLU A C 1
ATOM 2793 O O . GLU A 1 367 ? -11.64681 89.34214 16.21976 1.000 21.27497 365 GLU A O 1
ATOM 2799 N N . ALA A 1 368 ? -13.31270 90.84913 16.03946 1.000 21.77544 366 ALA A N 1
ATOM 2800 C CA . ALA A 1 368 ? -13.95555 90.39706 17.26918 1.000 19.35769 366 ALA A CA 1
ATOM 2801 C C . ALA A 1 368 ? -14.47634 88.97101 17.12366 1.000 21.66577 366 ALA A C 1
ATOM 2802 O O . ALA A 1 368 ? -14.28218 88.13874 18.01674 1.000 24.04447 366 ALA A O 1
ATOM 2804 N N . ASP A 1 369 ? -15.14337 88.67129 15.99998 1.000 23.46707 367 ASP A N 1
ATOM 2805 C CA . ASP A 1 369 ? -15.62921 87.31313 15.75039 1.000 20.59352 367 ASP A CA 1
ATOM 2806 C C . ASP A 1 369 ? -14.49560 86.29611 15.79501 1.000 18.09580 367 ASP A C 1
ATOM 2807 O O . ASP A 1 369 ? -14.62570 85.23878 16.42297 1.000 21.30370 367 ASP A O 1
ATOM 2812 N N . TRP A 1 370 ? -13.38582 86.58384 15.10190 1.000 15.41716 368 TRP A N 1
ATOM 2813 C CA . TRP A 1 370 ? -12.28347 85.62623 15.02959 1.000 16.52669 368 TRP A CA 1
ATOM 2814 C C . TRP A 1 370 ? -11.63581 85.42591 16.39193 1.000 19.53354 368 TRP A C 1
ATOM 2815 O O . TRP A 1 370 ? -11.31061 84.29462 16.77010 1.000 22.02169 368 TRP A O 1
ATOM 2826 N N . ARG A 1 371 ? -11.42947 86.51449 17.13780 1.000 19.90735 369 ARG A N 1
ATOM 2827 C CA . ARG A 1 371 ? -10.87214 86.39332 18.48089 1.000 19.88828 369 ARG A CA 1
ATOM 2828 C C . ARG A 1 371 ? -11.76023 85.52789 19.36676 1.000 19.13031 369 ARG A C 1
ATOM 2829 O O . ARG A 1 371 ? -11.26287 84.73884 20.17867 1.000 19.36524 369 ARG A O 1
ATOM 2837 N N . SER A 1 372 ? -13.07939 85.64535 19.21033 1.000 21.30802 370 SER A N 1
ATOM 2838 C CA . SER A 1 372 ? -13.99006 84.85983 20.03580 1.000 20.73672 370 SER A CA 1
ATOM 2839 C C . SER A 1 372 ? -13.94519 83.38068 19.65544 1.000 19.78476 370 SER A C 1
ATOM 2840 O O . SER A 1 372 ? -13.98474 82.50829 20.53133 1.000 22.22197 370 SER A O 1
ATOM 2843 N N . ILE A 1 373 ? -13.84768 83.07609 18.35816 1.000 19.27042 371 ILE A N 1
ATOM 2844 C CA . ILE A 1 373 ? -13.70774 81.68335 17.92818 1.000 19.29528 371 ILE A CA 1
ATOM 2845 C C . ILE A 1 373 ? -12.38724 81.10403 18.41544 1.000 17.10601 371 ILE A C 1
ATOM 2846 O O . ILE A 1 373 ? -12.33723 79.98921 18.94919 1.000 17.34857 371 ILE A O 1
ATOM 2851 N N . LEU A 1 374 ? -11.29629 81.85286 18.23199 1.000 17.93167 372 LEU A N 1
ATOM 2852 C CA . LEU A 1 374 ? -9.98007 81.36284 18.63251 1.000 18.65792 372 LEU A CA 1
ATOM 2853 C C . LEU A 1 374 ? -9.90751 81.13920 20.13916 1.000 17.21751 372 LEU A C 1
ATOM 2854 O O . LEU A 1 374 ? -9.38722 80.11574 20.59809 1.000 17.24331 372 LEU A O 1
ATOM 2859 N N . THR A 1 375 ? -10.44173 82.07595 20.92417 1.000 18.12493 373 THR A N 1
ATOM 2860 C CA . THR A 1 375 ? -10.45789 81.90227 22.37316 1.000 19.32757 373 THR A CA 1
ATOM 2861 C C . THR A 1 375 ? -11.25331 80.66306 22.76992 1.000 19.17238 373 THR A C 1
ATOM 2862 O O . THR A 1 375 ? -10.85190 79.91931 23.67419 1.000 24.12473 373 THR A O 1
ATOM 2866 N N . ARG A 1 376 ? -12.38009 80.41691 22.09509 1.000 22.05771 374 ARG A N 1
ATOM 2867 C CA . ARG A 1 376 ? -13.18317 79.23645 22.39833 1.000 22.18910 374 ARG A CA 1
ATOM 2868 C C . ARG A 1 376 ? -12.46358 77.94919 22.01034 1.000 21.22031 374 ARG A C 1
ATOM 2869 O O . ARG A 1 376 ? -12.69026 76.90268 22.62911 1.000 20.76642 374 ARG A O 1
ATOM 2877 N N . ALA A 1 377 ? -11.59348 78.00654 21.00398 1.000 18.22752 375 ALA A N 1
ATOM 2878 C CA . ALA A 1 377 ? -10.79555 76.85743 20.59806 1.000 17.44606 375 ALA A CA 1
ATOM 2879 C C . ALA A 1 377 ? -9.58406 76.62951 21.49283 1.000 21.04381 375 ALA A C 1
ATOM 2880 O O . ALA A 1 377 ? -8.85842 75.65211 21.28085 1.000 19.49656 375 ALA A O 1
ATOM 2882 N N . GLY A 1 378 ? -9.35123 77.49347 22.48054 1.000 20.16490 376 GLY A N 1
ATOM 2883 C CA . GLY A 1 378 ? -8.17248 77.37707 23.31540 1.000 17.35440 376 GLY A CA 1
ATOM 2884 C C . GLY A 1 378 ? -6.93545 78.02419 22.73584 1.000 19.28547 376 GLY A C 1
ATOM 2885 O O . GLY A 1 378 ? -5.81918 77.59389 23.03918 1.000 16.26075 376 GLY A O 1
ATOM 2886 N N . LEU A 1 379 ? -7.10132 79.05047 21.90621 1.000 20.39703 377 LEU A N 1
ATOM 2887 C CA . LEU A 1 379 ? -5.99570 79.75776 21.27986 1.000 18.66749 377 LEU A CA 1
ATOM 2888 C C . LEU A 1 379 ? -6.07144 81.23977 21.63295 1.000 22.77503 377 LEU A C 1
ATOM 2889 O O . LEU A 1 379 ? -7.12427 81.74846 22.03167 1.000 21.93681 377 LEU A O 1
ATOM 2894 N N . LYS A 1 380 ? -4.93919 81.93633 21.49949 1.000 18.75048 378 LYS A N 1
ATOM 2895 C CA . LYS A 1 380 ? -4.90659 83.38514 21.66581 1.000 21.07385 378 LYS A CA 1
ATOM 2896 C C . LYS A 1 380 ? -4.09077 84.01569 20.54369 1.000 21.19218 378 LYS A C 1
ATOM 2897 O O . LYS A 1 380 ? -3.13147 83.42275 20.04368 1.000 16.83312 378 LYS A O 1
ATOM 2903 N N . VAL A 1 381 ? -4.49091 85.22588 20.15262 1.000 19.98121 379 VAL A N 1
ATOM 2904 C CA . VAL A 1 381 ? -3.92009 85.90514 18.99040 1.000 19.60630 379 VAL A CA 1
ATOM 2905 C C . VAL A 1 381 ? -2.60815 86.57565 19.37689 1.000 19.51502 379 VAL A C 1
ATOM 2906 O O . VAL A 1 381 ? -2.55329 87.36450 20.32777 1.000 18.75326 379 VAL A O 1
ATOM 2910 N N . VAL A 1 382 ? -1.54902 86.27572 18.62681 1.000 17.08497 380 VAL A N 1
ATOM 2911 C CA . VAL A 1 382 ? -0.27215 86.94975 18.83503 1.000 18.10162 380 VAL A CA 1
ATOM 2912 C C . VAL A 1 382 ? -0.26313 88.30343 18.13681 1.000 22.98827 380 VAL A C 1
ATOM 2913 O O . VAL A 1 382 ? 0.04711 89.33368 18.74618 1.000 21.43005 380 VAL A O 1
ATOM 2917 N N . ASN A 1 383 ? -0.61703 88.31594 16.85380 1.000 20.74580 381 ASN A N 1
ATOM 2918 C CA . ASN A 1 383 ? -0.60824 89.51024 16.01845 1.000 22.22508 381 ASN A CA 1
ATOM 2919 C C . ASN A 1 383 ? -1.47946 89.23973 14.80210 1.000 20.63477 381 ASN A C 1
ATOM 2920 O O . ASN A 1 383 ? -1.74855 88.08766 14.45356 1.000 20.08731 381 ASN A O 1
ATOM 2925 N N . ILE A 1 384 ? -1.91438 90.31651 14.15703 1.000 21.03368 382 ILE A N 1
ATOM 2926 C CA . ILE A 1 384 ? -2.67098 90.23793 12.91312 1.000 21.47077 382 ILE A CA 1
ATOM 2927 C C . ILE A 1 384 ? -1.94307 91.06392 11.86289 1.000 23.04398 382 ILE A C 1
ATOM 2928 O O . ILE A 1 384 ? -1.62558 92.23648 12.09652 1.000 23.40056 382 ILE A O 1
ATOM 2933 N N . TYR A 1 385 ? -1.66882 90.44858 10.71800 1.000 17.54450 383 TYR A N 1
ATOM 2934 C CA . TYR A 1 385 ? -0.93011 91.08508 9.64012 1.000 16.74653 383 TYR A CA 1
ATOM 2935 C C . TYR A 1 385 ? -1.86314 91.32863 8.46438 1.000 15.70742 383 TYR A C 1
ATOM 2936 O O . TYR A 1 385 ? -2.72501 90.49949 8.16275 1.000 17.50053 383 TYR A O 1
ATOM 2945 N N . SER A 1 386 ? -1.68659 92.46536 7.80220 1.000 15.88229 384 SER A N 1
ATOM 2946 C CA . SER A 1 386 ? -2.46958 92.79901 6.62562 1.000 17.00473 384 SER A CA 1
ATOM 2947 C C . SER A 1 386 ? -1.54717 93.40981 5.57703 1.000 19.37204 384 SER A C 1
ATOM 2948 O O . SER A 1 386 ? -0.37907 93.71461 5.83778 1.000 18.66765 384 SER A O 1
ATOM 2951 N N . TYR A 1 387 ? -2.08692 93.59222 4.37458 1.000 16.31540 385 TYR A N 1
ATOM 2952 C CA . TYR A 1 387 ? -1.29942 94.07607 3.26457 1.000 16.02734 385 TYR A CA 1
ATOM 2953 C C . TYR A 1 387 ? -2.20128 94.93185 2.38979 1.000 22.05253 385 TYR A C 1
ATOM 2954 O O . TYR A 1 387 ? -3.34541 94.53255 2.12645 1.000 18.76548 385 TYR A O 1
ATOM 2963 N N . PRO A 1 388 ? -1.72945 96.09464 1.93382 1.000 20.09740 386 PRO A N 1
ATOM 2964 C CA . PRO A 1 388 ? -2.57686 96.96351 1.10458 1.000 24.68666 386 PRO A CA 1
ATOM 2965 C C . PRO A 1 388 ? -3.07067 96.23782 -0.13918 1.000 25.22178 386 PRO A C 1
ATOM 2966 O O . PRO A 1 388 ? -2.29425 95.61440 -0.86892 1.000 22.65092 386 PRO A O 1
ATOM 2970 N N . GLY A 1 389 ? -4.38273 96.30655 -0.36243 1.000 22.76949 387 GLY A N 1
ATOM 2971 C CA . GLY A 1 389 ? -4.99451 95.70986 -1.52649 1.000 23.87960 387 GLY A CA 1
ATOM 2972 C C . GLY A 1 389 ? -5.25722 94.21999 -1.44881 1.000 23.30396 387 GLY A C 1
ATOM 2973 O O . GLY A 1 389 ? -5.89588 93.67647 -2.35792 1.000 25.08799 387 GLY A O 1
ATOM 2974 N N . VAL A 1 390 ? -4.79629 93.53289 -0.40880 1.000 21.72682 388 VAL A N 1
ATOM 2975 C CA . VAL A 1 390 ? -4.99731 92.09447 -0.28035 1.000 16.72540 388 VAL A CA 1
ATOM 2976 C C . VAL A 1 390 ? -6.21288 91.85314 0.60108 1.000 17.85589 388 VAL A C 1
ATOM 2977 O O . VAL A 1 390 ? -6.30988 92.40753 1.70339 1.000 17.12067 388 VAL A O 1
ATOM 2981 N N . ALA A 1 391 ? -7.13883 91.01853 0.11577 1.000 18.20024 389 ALA A N 1
ATOM 2982 C CA . ALA A 1 391 ? -8.39324 90.78843 0.82878 1.000 14.93701 389 ALA A CA 1
ATOM 2983 C C . ALA A 1 391 ? -8.16087 90.19363 2.21439 1.000 17.82851 389 ALA A C 1
ATOM 2984 O O . ALA A 1 391 ? -8.77714 90.62956 3.19610 1.000 20.41622 389 ALA A O 1
ATOM 2986 N N . GLU A 1 392 ? -7.27695 89.20355 2.31514 1.000 12.90557 390 GLU A N 1
ATOM 2987 C CA . GLU A 1 392 ? -7.09956 88.43175 3.53614 1.000 11.84904 390 GLU A CA 1
ATOM 2988 C C . GLU A 1 392 ? -6.06952 89.06801 4.46223 1.000 17.36322 390 GLU A C 1
ATOM 2989 O O . GLU A 1 392 ? -5.15063 89.76753 4.02574 1.000 15.61044 390 GLU A O 1
ATOM 2995 N N . SER A 1 393 ? -6.23181 88.80705 5.75363 1.000 14.90659 391 SER A N 1
ATOM 2996 C CA . SER A 1 393 ? -5.21416 89.08999 6.75041 1.000 17.55342 391 SER A CA 1
ATOM 2997 C C . SER A 1 393 ? -4.49530 87.79505 7.10958 1.000 17.97441 391 SER A C 1
ATOM 2998 O O . SER A 1 393 ? -4.87881 86.70278 6.68297 1.000 21.22228 391 SER A O 1
ATOM 3001 N N . LEU A 1 394 ? -3.43603 87.92715 7.90372 1.000 19.34125 392 LEU A N 1
ATOM 3002 C CA . LEU A 1 394 ? -2.73395 86.78080 8.47316 1.000 15.47603 392 LEU A CA 1
ATOM 3003 C C . LEU A 1 394 ? -2.78915 86.91473 9.99132 1.000 15.87284 392 LEU A C 1
ATOM 3004 O O . LEU A 1 394 ? -2.10650 87.76691 10.57028 1.000 15.84024 392 LEU A O 1
ATOM 3009 N N . ILE A 1 395 ? -3.60184 86.07789 10.63117 1.000 17.82080 393 ILE A N 1
ATOM 3010 C CA . ILE A 1 395 ? -3.69917 86.03849 12.08781 1.000 16.13599 393 ILE A CA 1
ATOM 3011 C C . ILE A 1 395 ? -2.72482 84.98572 12.60525 1.000 12.83279 393 ILE A C 1
ATOM 3012 O O . ILE A 1 395 ? -2.83316 83.80808 12.25114 1.000 15.08356 393 ILE A O 1
ATOM 3017 N N . GLU A 1 396 ? -1.76753 85.39539 13.43646 1.000 17.09267 394 GLU A N 1
ATOM 3018 C CA . GLU A 1 396 ? -0.90870 84.43832 14.12690 1.000 15.16906 394 GLU A CA 1
ATOM 3019 C C . GLU A 1 396 ? -1.48873 84.17322 15.50735 1.000 14.08133 394 GLU A C 1
ATOM 3020 O O . GLU A 1 396 ? -1.76011 85.11208 16.26083 1.000 17.24177 394 GLU A O 1
ATOM 3026 N N . ALA A 1 397 ? -1.68349 82.89937 15.83249 1.000 16.62377 395 ALA A N 1
ATOM 3027 C CA . ALA A 1 397 ? -2.21942 82.50312 17.12404 1.000 15.34709 395 ALA A CA 1
ATOM 3028 C C . ALA A 1 397 ? -1.29039 81.48122 17.76649 1.000 17.20822 395 ALA A C 1
ATOM 3029 O O . ALA A 1 397 ? -0.36586 80.95211 17.14037 1.000 17.57897 395 ALA A O 1
ATOM 3031 N N . GLU A 1 398 ? -1.55690 81.20963 19.03916 1.000 18.58945 396 GLU A N 1
ATOM 3032 C CA . GLU A 1 398 ? -0.72927 80.32611 19.84347 1.000 21.73959 396 GLU A CA 1
ATOM 3033 C C . GLU A 1 398 ? -1.62323 79.67597 20.88751 1.000 17.76428 396 GLU A C 1
ATOM 3034 O O . GLU A 1 398 ? -2.73976 80.13705 21.14222 1.000 18.34851 396 GLU A O 1
ATOM 3040 N N . LEU A 1 399 ? -1.12581 78.59222 21.48196 1.000 19.80639 397 LEU A N 1
ATOM 3041 C CA . LEU A 1 399 ? -1.82591 77.94580 22.58611 1.000 19.64533 397 LEU A CA 1
ATOM 3042 C C . LEU A 1 399 ? -2.18770 78.96086 23.66272 1.000 24.41620 397 LEU A C 1
ATOM 3043 O O . LEU A 1 399 ? -1.36083 79.78790 24.05640 1.000 21.48426 397 LEU A O 1
ATOM 3048 N N . ALA A 1 400 ? -3.42791 78.89633 24.13532 1.000 22.15431 398 ALA A N 1
ATOM 3049 C CA . ALA A 1 400 ? -3.87283 79.78314 25.20335 1.000 26.10920 398 ALA A CA 1
ATOM 3050 C C . ALA A 1 400 ? -3.15909 79.43288 26.50502 1.000 31.06756 398 ALA A C 1
ATOM 3051 O O . ALA A 1 400 ? -2.84773 78.26585 26.76086 1.000 31.80269 398 ALA A O 1
ATOM 3054 N N . ALA B 1 6 ? -2.99460 100.43553 -25.27713 1.000 53.06867 4 ALA B N 1
ATOM 3055 C CA . ALA B 1 6 ? -3.05463 101.56030 -24.35158 1.000 47.34965 4 ALA B CA 1
ATOM 3056 C C . ALA B 1 6 ? -2.59742 101.14282 -22.95599 1.000 51.28259 4 ALA B C 1
ATOM 3057 O O . ALA B 1 6 ? -3.26381 100.35666 -22.28127 1.000 59.61618 4 ALA B O 1
ATOM 3059 N N . SER B 1 7 ? -1.45256 101.67286 -22.53088 1.000 48.99169 5 SER B N 1
ATOM 3060 C CA . SER B 1 7 ? -0.93103 101.38284 -21.20736 1.000 45.25396 5 SER B CA 1
ATOM 3061 C C . SER B 1 7 ? -1.74716 102.11164 -20.14144 1.000 44.96595 5 SER B C 1
ATOM 3062 O O . SER B 1 7 ? -2.47739 103.05828 -20.44516 1.000 47.11352 5 SER B O 1
ATOM 3065 N N . PRO B 1 8 ? -1.66116 101.66566 -18.88144 1.000 50.29047 6 PRO B N 1
ATOM 3066 C CA . PRO B 1 8 ? -2.32841 102.41324 -17.80281 1.000 43.24714 6 PRO B CA 1
ATOM 3067 C C . PRO B 1 8 ? -1.90180 103.87014 -17.72176 1.000 42.93450 6 PRO B C 1
ATOM 3068 O O . PRO B 1 8 ? -2.74048 104.74108 -17.45699 1.000 38.63909 6 PRO B O 1
ATOM 3072 N N . ALA B 1 9 ? -0.61716 104.16189 -17.94893 1.000 43.74867 7 ALA B N 1
ATOM 3073 C CA . ALA B 1 9 ? -0.16451 105.55029 -17.95147 1.000 48.59847 7 ALA B CA 1
ATOM 3074 C C . ALA B 1 9 ? -0.81315 106.33933 -19.08290 1.000 46.46633 7 ALA B C 1
ATOM 3075 O O . ALA B 1 9 ? -1.13555 107.52274 -18.92086 1.000 42.91609 7 ALA B O 1
ATOM 3077 N N . SER B 1 10 ? -1.01847 105.69652 -20.23557 1.000 43.25724 8 SER B N 1
ATOM 3078 C CA . SER B 1 10 ? -1.67613 106.36357 -21.35395 1.000 41.78175 8 SER B CA 1
ATOM 3079 C C . SER B 1 10 ? -3.15032 106.63192 -21.05725 1.000 45.44491 8 SER B C 1
ATOM 3080 O O . SER B 1 10 ? -3.67284 107.69949 -21.40275 1.000 45.35601 8 SER B O 1
ATOM 3083 N N . ILE B 1 11 ? -3.83687 105.67997 -20.41699 1.000 41.96902 9 ILE B N 1
ATOM 3084 C CA . ILE B 1 11 ? -5.24921 105.87103 -20.09256 1.000 38.35248 9 ILE B CA 1
ATOM 3085 C C . ILE B 1 11 ? -5.41494 106.92885 -19.00632 1.000 41.01731 9 ILE B C 1
ATOM 3086 O O . ILE B 1 11 ? -6.35423 107.73388 -19.04583 1.000 40.15925 9 ILE B O 1
ATOM 3091 N N . ILE B 1 12 ? -4.50831 106.94653 -18.02287 1.000 42.80270 10 ILE B N 1
ATOM 3092 C CA . ILE B 1 12 ? -4.56738 107.94974 -16.96017 1.000 40.56125 10 ILE B CA 1
ATOM 3093 C C . ILE B 1 12 ? -4.52854 109.35588 -17.54946 1.000 39.64663 10 ILE B C 1
ATOM 3094 O O . ILE B 1 12 ? -5.23019 110.26081 -17.07939 1.000 41.46113 10 ILE B O 1
ATOM 3099 N N . GLN B 1 13 ? -3.72657 109.55717 -18.60144 1.000 41.58199 11 GLN B N 1
ATOM 3100 C CA . GLN B 1 13 ? -3.70514 110.84969 -19.28292 1.000 38.77788 11 GLN B CA 1
ATOM 3101 C C . GLN B 1 13 ? -5.00966 111.11215 -20.02724 1.000 41.67278 11 GLN B C 1
ATOM 3102 O O . GLN B 1 13 ? -5.54452 112.22654 -19.97715 1.000 40.58632 11 GLN B O 1
ATOM 3108 N N . GLU B 1 14 ? -5.52724 110.10731 -20.74003 1.000 39.19552 12 GLU B N 1
ATOM 3109 C CA . GLU B 1 14 ? -6.75588 110.30682 -21.50173 1.000 37.58395 12 GLU B CA 1
ATOM 3110 C C . GLU B 1 14 ? -7.95547 110.50222 -20.58760 1.000 37.67911 12 GLU B C 1
ATOM 3111 O O . GLU B 1 14 ? -8.92585 111.16678 -20.96952 1.000 41.78280 12 GLU B O 1
ATOM 3117 N N . LEU B 1 15 ? -7.91115 109.93215 -19.38485 1.000 38.35134 13 LEU B N 1
ATOM 3118 C CA . LEU B 1 15 ? -8.94567 110.21776 -18.39975 1.000 35.81455 13 LEU B CA 1
ATOM 3119 C C . LEU B 1 15 ? -8.84625 111.66064 -17.91382 1.000 39.15763 13 LEU B C 1
ATOM 3120 O O . LEU B 1 15 ? -9.85874 112.36715 -17.83017 1.000 36.49851 13 LEU B O 1
ATOM 3125 N N . ALA B 1 16 ? -7.62742 112.12005 -17.61229 1.000 35.67886 14 ALA B N 1
ATOM 3126 C CA . ALA B 1 16 ? -7.43620 113.49231 -17.15729 1.000 40.13478 14 ALA B CA 1
ATOM 3127 C C . ALA B 1 16 ? -7.84412 114.50494 -18.21916 1.000 41.23785 14 ALA B C 1
ATOM 3128 O O . ALA B 1 16 ? -8.30640 115.60059 -17.88087 1.000 44.24718 14 ALA B O 1
ATOM 3130 N N . SER B 1 17 ? -7.67734 114.16796 -19.50165 1.000 42.57149 15 SER B N 1
ATOM 3131 C CA . SER B 1 17 ? -8.12798 115.06283 -20.56257 1.000 40.03813 15 SER B CA 1
ATOM 3132 C C . SER B 1 17 ? -9.64100 115.02511 -20.73033 1.000 40.11905 15 SER B C 1
ATOM 3133 O O . SER B 1 17 ? -10.24844 116.05592 -21.03786 1.000 40.47615 15 SER B O 1
ATOM 3136 N N . ALA B 1 18 ? -10.26052 113.85618 -20.53404 1.000 40.85025 16 ALA B N 1
ATOM 3137 C CA . ALA B 1 18 ? -11.71735 113.76984 -20.55873 1.000 42.90544 16 ALA B CA 1
ATOM 3138 C C . ALA B 1 18 ? -12.34193 114.48208 -19.36661 1.000 43.84951 16 ALA B C 1
ATOM 3139 O O . ALA B 1 18 ? -13.43549 115.04684 -19.48842 1.000 45.40395 16 ALA B O 1
ATOM 3141 N N . ALA B 1 19 ? -11.67169 114.46045 -18.21111 1.000 38.73291 17 ALA B N 1
ATOM 3142 C CA . ALA B 1 19 ? -12.17938 115.18054 -17.04855 1.000 39.88518 17 ALA B CA 1
ATOM 3143 C C . ALA B 1 19 ? -12.25739 116.67809 -17.31946 1.000 47.29624 17 ALA B C 1
ATOM 3144 O O . ALA B 1 19 ? -13.23031 117.33611 -16.93266 1.000 51.47179 17 ALA B O 1
ATOM 3146 N N . LYS B 1 20 ? -11.24269 117.23127 -17.99180 1.000 48.13463 18 LYS B N 1
ATOM 3147 C CA . LYS B 1 20 ? -11.23794 118.65742 -18.30856 1.000 49.32410 18 LYS B CA 1
ATOM 3148 C C . LYS B 1 20 ? -12.39877 119.02746 -19.22602 1.000 52.27486 18 LYS B C 1
ATOM 3149 O O . LYS B 1 20 ? -13.02834 120.07790 -19.05236 1.000 49.16061 18 LYS B O 1
ATOM 3155 N N . GLN B 1 21 ? -12.69802 118.17320 -20.20690 1.000 50.67320 19 GLN B N 1
ATOM 3156 C CA . GLN B 1 21 ? -13.82567 118.42294 -21.10010 1.000 49.70155 19 GLN B CA 1
ATOM 3157 C C . GLN B 1 21 ? -15.15214 118.29527 -20.36100 1.000 53.10578 19 GLN B C 1
ATOM 3158 O O . GLN B 1 21 ? -16.09787 119.04491 -20.63395 1.000 53.28277 19 GLN B O 1
ATOM 3164 N N . TYR B 1 22 ? -15.23956 117.34228 -19.42847 1.000 53.16856 20 TYR B N 1
ATOM 3165 C CA . TYR B 1 22 ? -16.40735 117.24435 -18.55812 1.000 53.16053 20 TYR B CA 1
ATOM 3166 C C . TYR B 1 22 ? -16.56570 118.50170 -17.71150 1.000 58.79458 20 TYR B C 1
ATOM 3167 O O . TYR B 1 22 ? -17.68809 118.96345 -17.46868 1.000 56.15157 20 TYR B O 1
ATOM 3176 N N . GLU B 1 23 ? -15.44719 119.07228 -17.25901 1.000 58.66225 21 GLU B N 1
ATOM 3177 C CA . GLU B 1 23 ? -15.49753 120.31884 -16.50477 1.000 61.81822 21 GLU B CA 1
ATOM 3178 C C . GLU B 1 23 ? -15.90744 121.47942 -17.40265 1.000 64.23074 21 GLU B C 1
ATOM 3179 O O . GLU B 1 23 ? -16.61241 122.39496 -16.96358 1.000 65.61752 21 GLU B O 1
ATOM 3185 N N . ASN B 1 24 ? -15.48200 121.44988 -18.66847 1.000 67.60674 22 ASN B N 1
ATOM 3186 C CA . ASN B 1 24 ? -15.92024 122.40581 -19.67950 1.000 66.96808 22 ASN B CA 1
ATOM 3187 C C . ASN B 1 24 ? -17.34908 122.15389 -20.14649 1.000 63.62410 22 ASN B C 1
ATOM 3188 O O . ASN B 1 24 ? -17.85372 122.92413 -20.97151 1.000 64.75677 22 ASN B O 1
ATOM 3193 N N . ASN B 1 25 ? -17.99439 121.09192 -19.65505 1.000 63.60506 23 ASN B N 1
ATOM 3194 C CA . ASN B 1 25 ? -19.40184 120.79555 -19.92415 1.000 64.00785 23 ASN B CA 1
ATOM 3195 C C . ASN B 1 25 ? -19.66069 120.47056 -21.39461 1.000 61.80766 23 ASN B C 1
ATOM 3196 O O . ASN B 1 25 ? -20.75762 120.71084 -21.90675 1.000 55.75825 23 ASN B O 1
ATOM 3201 N N . GLU B 1 26 ? -18.66507 119.91199 -22.07873 1.000 56.31835 24 GLU B N 1
ATOM 3202 C CA . GLU B 1 26 ? -18.82975 119.52540 -23.47266 1.000 48.76537 24 GLU B CA 1
ATOM 3203 C C . GLU B 1 26 ? -19.75989 118.32117 -23.59094 1.000 47.43174 24 GLU B C 1
ATOM 3204 O O . GLU B 1 26 ? -19.85359 117.48793 -22.68506 1.000 43.55471 24 GLU B O 1
ATOM 3210 N N . SER B 1 27 ? -20.45521 118.23688 -24.72466 1.000 45.14106 25 SER B N 1
ATOM 3211 C CA . SER B 1 27 ? -21.44526 117.18384 -24.91865 1.000 42.20564 25 SER B CA 1
ATOM 3212 C C . SER B 1 27 ? -20.76751 115.81976 -24.96939 1.000 37.74946 25 SER B C 1
ATOM 3213 O O . SER B 1 27 ? -19.75297 115.64077 -25.65113 1.000 40.92009 25 SER B O 1
ATOM 3216 N N . GLY B 1 28 ? -21.32684 114.85870 -24.23765 1.000 35.28634 26 GLY B N 1
ATOM 3217 C CA . GLY B 1 28 ? -20.79240 113.51443 -24.20950 1.000 31.68103 26 GLY B CA 1
ATOM 3218 C C . GLY B 1 28 ? -19.51648 113.33236 -23.41645 1.000 35.95483 26 GLY B C 1
ATOM 3219 O O . GLY B 1 28 ? -18.98506 112.21491 -23.38764 1.000 34.44991 26 GLY B O 1
ATOM 3220 N N . ALA B 1 29 ? -19.00121 114.38516 -22.77168 1.000 31.97824 27 ALA B N 1
ATOM 3221 C CA . ALA B 1 29 ? -17.76306 114.24491 -22.00953 1.000 35.53888 27 ALA B CA 1
ATOM 3222 C C . ALA B 1 29 ? -17.97319 113.42513 -20.74200 1.000 36.99104 27 ALA B C 1
ATOM 3223 O O . ALA B 1 29 ? -17.04914 112.73631 -20.29046 1.000 33.52522 27 ALA B O 1
ATOM 3225 N N . ARG B 1 30 ? -19.17147 113.48907 -20.15379 1.000 37.89820 28 ARG B N 1
ATOM 3226 C CA . ARG B 1 30 ? -19.49343 112.61347 -19.03178 1.000 32.46862 28 ARG B CA 1
ATOM 3227 C C . ARG B 1 30 ? -19.41088 111.15114 -19.45110 1.000 35.58989 28 ARG B C 1
ATOM 3228 O O . ARG B 1 30 ? -18.80530 110.32448 -18.75877 1.000 34.13967 28 ARG B O 1
ATOM 3236 N N . GLU B 1 31 ? -20.01132 110.81864 -20.59740 1.000 34.92587 29 GLU B N 1
ATOM 3237 C CA . GLU B 1 31 ? -19.97254 109.44829 -21.09704 1.000 34.10616 29 GLU B CA 1
ATOM 3238 C C . GLU B 1 31 ? -18.55558 109.03488 -21.47746 1.000 31.29979 29 GLU B C 1
ATOM 3239 O O . GLU B 1 31 ? -18.15710 107.88625 -21.25056 1.000 27.29030 29 GLU B O 1
ATOM 3245 N N . ALA B 1 32 ? -17.77935 109.95483 -22.05669 1.000 29.90004 30 ALA B N 1
ATOM 3246 C CA . ALA B 1 32 ? -16.38751 109.64689 -22.37222 1.000 29.84424 30 ALA B CA 1
ATOM 3247 C C . ALA B 1 32 ? -15.56910 109.42412 -21.10362 1.000 29.17331 30 ALA B C 1
ATOM 3248 O O . ALA B 1 32 ? -14.70875 108.53567 -21.06175 1.000 27.43570 30 ALA B O 1
ATOM 3250 N N . LEU B 1 33 ? -15.82638 110.21856 -20.05831 1.000 28.56871 31 LEU B N 1
ATOM 3251 C CA . LEU B 1 33 ? -15.11641 110.04073 -18.79389 1.000 29.25424 31 LEU B CA 1
ATOM 3252 C C . LEU B 1 33 ? -15.42767 108.68637 -18.17080 1.000 26.80798 31 LEU B C 1
ATOM 3253 O O . LEU B 1 33 ? -14.55286 108.06039 -17.56082 1.000 25.47565 31 LEU B O 1
ATOM 3258 N N . ILE B 1 34 ? -16.67085 108.21815 -18.31611 1.000 28.82695 32 ILE B N 1
ATOM 3259 C CA . ILE B 1 34 ? -17.04085 106.89333 -17.82374 1.000 26.70833 32 ILE B CA 1
ATOM 3260 C C . ILE B 1 34 ? -16.29308 105.80491 -18.58466 1.000 23.80297 32 ILE B C 1
ATOM 3261 O O . ILE B 1 34 ? -15.78036 104.85429 -17.98402 1.000 21.76312 32 ILE B O 1
ATOM 3266 N N . ALA B 1 35 ? -16.21121 105.92511 -19.91281 1.000 22.77651 33 ALA B N 1
ATOM 3267 C CA . ALA B 1 35 ? -15.57032 104.88048 -20.70812 1.000 26.74989 33 ALA B CA 1
ATOM 3268 C C . ALA B 1 35 ? -14.06165 104.84212 -20.49144 1.000 28.39588 33 ALA B C 1
ATOM 3269 O O . ALA B 1 35 ? -13.45301 103.76941 -20.58394 1.000 31.69128 33 ALA B O 1
ATOM 3271 N N . GLN B 1 36 ? -13.43967 105.99342 -20.22422 1.000 26.07064 34 GLN B N 1
ATOM 3272 C CA . GLN B 1 36 ? -12.02535 105.99681 -19.86328 1.000 26.59897 34 GLN B CA 1
ATOM 3273 C C . GLN B 1 36 ? -11.80598 105.34222 -18.50432 1.000 28.95501 34 GLN B C 1
ATOM 3274 O O . GLN B 1 36 ? -10.82278 104.61597 -18.30643 1.000 26.43806 34 GLN B O 1
ATOM 3280 N N . SER B 1 37 ? -12.71095 105.58990 -17.55533 1.000 24.03802 35 SER B N 1
ATOM 3281 C CA . SER B 1 37 ? -12.61290 104.94120 -16.25407 1.000 22.66503 35 SER B CA 1
ATOM 3282 C C . SER B 1 37 ? -12.74492 103.42716 -16.37178 1.000 21.28401 35 SER B C 1
ATOM 3283 O O . SER B 1 37 ? -12.09776 102.68732 -15.62186 1.000 26.16501 35 SER B O 1
ATOM 3286 N N . ARG B 1 38 ? -13.56881 102.94653 -17.30587 1.000 21.32640 36 ARG B N 1
ATOM 3287 C CA . ARG B 1 38 ? -13.72177 101.50540 -17.47794 1.000 26.55100 36 ARG B CA 1
ATOM 3288 C C . ARG B 1 38 ? -12.49958 100.90441 -18.15939 1.000 25.15868 36 ARG B C 1
ATOM 3289 O O . ARG B 1 38 ? -12.06617 99.79973 -17.81163 1.000 22.73138 36 ARG B O 1
ATOM 3297 N N . ALA B 1 39 ? -11.93227 101.61702 -19.13465 1.000 25.12672 37 ALA B N 1
ATOM 3298 C CA . ALA B 1 39 ? -10.70936 101.14593 -19.77030 1.000 24.52493 37 ALA B CA 1
ATOM 3299 C C . ALA B 1 39 ? -9.54674 101.11012 -18.78585 1.000 26.20152 37 ALA B C 1
ATOM 3300 O O . ALA B 1 39 ? -8.67301 100.24203 -18.89448 1.000 27.29101 37 ALA B O 1
ATOM 3302 N N . LEU B 1 40 ? -9.51866 102.03387 -17.81931 1.000 23.00811 38 LEU B N 1
ATOM 3303 C CA . LEU B 1 40 ? -8.45207 102.02680 -16.82150 1.000 24.29588 38 LEU B CA 1
ATOM 3304 C C . LEU B 1 40 ? -8.57784 100.82946 -15.88952 1.000 24.87614 38 LEU B C 1
ATOM 3305 O O . LEU B 1 40 ? -7.56915 100.22860 -15.50377 1.000 24.03426 38 LEU B O 1
ATOM 3310 N N . ILE B 1 41 ? -9.80795 100.47582 -15.51268 1.000 27.02387 39 ILE B N 1
ATOM 3311 C CA . ILE B 1 41 ? -10.03035 99.30778 -14.66492 1.000 22.40940 39 ILE B CA 1
ATOM 3312 C C . ILE B 1 41 ? -9.52272 98.04685 -15.35344 1.000 24.29191 39 ILE B C 1
ATOM 3313 O O . ILE B 1 41 ? -8.84840 97.20926 -14.74268 1.000 26.92214 39 ILE B O 1
ATOM 3318 N N . ALA B 1 42 ? -9.83877 97.89315 -16.63906 1.000 24.16166 40 ALA B N 1
ATOM 3319 C CA . ALA B 1 42 ? -9.45135 96.68014 -17.35034 1.000 25.38713 40 ALA B CA 1
ATOM 3320 C C . ALA B 1 42 ? -7.94569 96.60511 -17.56923 1.000 26.50572 40 ALA B C 1
ATOM 3321 O O . ALA B 1 42 ? -7.38115 95.50663 -17.60837 1.000 27.97761 40 ALA B O 1
ATOM 3323 N N . SER B 1 43 ? -7.27872 97.75074 -17.71075 1.000 26.22481 41 SER B N 1
ATOM 3324 C CA . SER B 1 43 ? -5.83020 97.75580 -17.87667 1.000 28.87080 41 SER B CA 1
ATOM 3325 C C . SER B 1 43 ? -5.08784 97.46497 -16.57869 1.000 29.66470 41 SER B C 1
ATOM 3326 O O . SER B 1 43 ? -3.86161 97.30807 -16.61107 1.000 31.25331 41 SER B O 1
ATOM 3329 N N . LEU B 1 44 ? -5.79294 97.37983 -15.45211 1.000 26.32121 42 LEU B N 1
ATOM 3330 C CA . LEU B 1 44 ? -5.18123 97.20936 -14.13860 1.000 28.89394 42 LEU B CA 1
ATOM 3331 C C . LEU B 1 44 ? -5.55977 95.90570 -13.45312 1.000 25.38859 42 LEU B C 1
ATOM 3332 O O . LEU B 1 44 ? -4.71566 95.30475 -12.78837 1.000 29.04151 42 LEU B O 1
ATOM 3337 N N . GLU B 1 45 ? -6.80305 95.44751 -13.59442 1.000 23.13173 43 GLU B N 1
ATOM 3338 C CA . GLU B 1 45 ? -7.23651 94.24665 -12.89109 1.000 24.75409 43 GLU B CA 1
ATOM 3339 C C . GLU B 1 45 ? -6.46357 93.02552 -13.36872 1.000 24.57511 43 GLU B C 1
ATOM 3340 O O . GLU B 1 45 ? -6.27351 92.82087 -14.57124 1.000 27.24567 43 GLU B O 1
ATOM 3346 N N . VAL B 1 46 ? -6.01573 92.21631 -12.41446 1.000 22.83324 44 VAL B N 1
ATOM 3347 C CA . VAL B 1 46 ? -5.43645 90.91009 -12.70746 1.000 17.97715 44 VAL B CA 1
ATOM 3348 C C . VAL B 1 46 ? -6.61047 89.99002 -13.03007 1.000 15.58553 44 VAL B C 1
ATOM 3349 O O . VAL B 1 46 ? -7.75523 90.33050 -12.69881 1.000 17.45156 44 VAL B O 1
ATOM 3353 N N . PRO B 1 47 ? -6.40047 88.85377 -13.70231 1.000 18.77789 45 PRO B N 1
ATOM 3354 C CA . PRO B 1 47 ? -7.54994 88.01053 -14.07805 1.000 15.18822 45 PRO B CA 1
ATOM 3355 C C . PRO B 1 47 ? -8.41677 87.55727 -12.90907 1.000 17.23821 45 PRO B C 1
ATOM 3356 O O . PRO B 1 47 ? -9.64092 87.45390 -13.07828 1.000 14.47094 45 PRO B O 1
ATOM 3360 N N . SER B 1 48 ? -7.83867 87.28944 -11.72839 1.000 14.46915 46 SER B N 1
ATOM 3361 C CA . SER B 1 48 ? -8.66485 86.83384 -10.60994 1.000 13.70183 46 SER B CA 1
ATOM 3362 C C . SER B 1 48 ? -9.66282 87.90631 -10.19357 1.000 15.05498 46 SER B C 1
ATOM 3363 O O . SER B 1 48 ? -10.80535 87.59550 -9.83936 1.000 13.44953 46 SER B O 1
ATOM 3366 N N . GLU B 1 49 ? -9.24911 89.17698 -10.23112 1.000 16.73636 47 GLU B N 1
ATOM 3367 C CA . GLU B 1 49 ? -10.16147 90.26329 -9.88833 1.000 15.13214 47 GLU B CA 1
ATOM 3368 C C . GLU B 1 49 ? -11.26883 90.40729 -10.92740 1.000 14.70582 47 GLU B C 1
ATOM 3369 O O . GLU B 1 49 ? -12.40454 90.75122 -10.58502 1.000 15.49963 47 GLU B O 1
ATOM 3375 N N . PHE B 1 50 ? -10.95781 90.16397 -12.20254 1.000 14.50667 48 PHE B N 1
ATOM 3376 C CA . PHE B 1 50 ? -12.00173 90.16518 -13.22076 1.000 14.78752 48 PHE B CA 1
ATOM 3377 C C . PHE B 1 50 ? -13.00905 89.05591 -12.96215 1.000 14.38747 48 PHE B C 1
ATOM 3378 O O . PHE B 1 50 ? -14.21108 89.23312 -13.18533 1.000 18.33337 48 PHE B O 1
ATOM 3386 N N . ILE B 1 51 ? -12.53530 87.89675 -12.50724 1.000 14.10237 49 ILE B N 1
ATOM 3387 C CA . ILE B 1 51 ? -13.44267 86.79344 -12.20196 1.000 16.92336 49 ILE B CA 1
ATOM 3388 C C . ILE B 1 51 ? -14.35284 87.16897 -11.03937 1.000 16.47839 49 ILE B C 1
ATOM 3389 O O . ILE B 1 51 ? -15.57293 86.96455 -11.08669 1.000 13.62361 49 ILE B O 1
ATOM 3394 N N . GLN B 1 52 ? -13.76850 87.73149 -9.97722 1.000 14.01569 50 GLN B N 1
ATOM 3395 C CA . GLN B 1 52 ? -14.55625 88.10096 -8.80503 1.000 17.49112 50 GLN B CA 1
ATOM 3396 C C . GLN B 1 52 ? -15.55989 89.20382 -9.12471 1.000 17.03008 50 GLN B C 1
ATOM 3397 O O . GLN B 1 52 ? -16.69369 89.17663 -8.63515 1.000 17.39731 50 GLN B O 1
ATOM 3403 N N . HIS B 1 53 ? -15.17415 90.18594 -9.94078 1.000 16.05127 51 HIS B N 1
ATOM 3404 C CA . HIS B 1 53 ? -16.12968 91.24436 -10.26230 1.000 15.52778 51 HIS B CA 1
ATOM 3405 C C . HIS B 1 53 ? -17.23815 90.73915 -11.18095 1.000 17.37405 51 HIS B C 1
ATOM 3406 O O . HIS B 1 53 ? -18.41349 91.06167 -10.97607 1.000 16.70679 51 HIS B O 1
ATOM 3413 N N . THR B 1 54 ? -16.88762 89.94029 -12.19292 1.000 17.88299 52 THR B N 1
ATOM 3414 C CA . THR B 1 54 ? -17.87586 89.51938 -13.18401 1.000 16.05251 52 THR B CA 1
ATOM 3415 C C . THR B 1 54 ? -18.84686 88.48772 -12.61806 1.000 16.17222 52 THR B C 1
ATOM 3416 O O . THR B 1 54 ? -20.05686 88.57100 -12.86102 1.000 14.25856 52 THR B O 1
ATOM 3420 N N . PHE B 1 55 ? -18.34409 87.51178 -11.85920 1.000 16.13782 53 PHE B N 1
ATOM 3421 C CA . PHE B 1 55 ? -19.15947 86.38378 -11.43165 1.000 15.75955 53 PHE B CA 1
ATOM 3422 C C . PHE B 1 55 ? -19.52163 86.38609 -9.95115 1.000 17.24935 53 PHE B C 1
ATOM 3423 O O . PHE B 1 55 ? -20.38312 85.59671 -9.54840 1.000 16.53193 53 PHE B O 1
ATOM 3431 N N . TRP B 1 56 ? -18.89772 87.23241 -9.12996 1.000 16.50230 54 TRP B N 1
ATOM 3432 C CA . TRP B 1 56 ? -19.29853 87.38707 -7.73499 1.000 16.62168 54 TRP B CA 1
ATOM 3433 C C . TRP B 1 56 ? -20.00253 88.71789 -7.49867 1.000 18.92730 54 TRP B C 1
ATOM 3434 O O . TRP B 1 56 ? -21.16701 88.74429 -7.08610 1.000 17.41645 54 TRP B O 1
ATOM 3445 N N . SER B 1 57 ? -19.31569 89.83501 -7.75516 1.000 15.03077 55 SER B N 1
ATOM 3446 C CA . SER B 1 57 ? -19.83139 91.14043 -7.35291 1.000 16.83948 55 SER B CA 1
ATOM 3447 C C . SER B 1 57 ? -21.09778 91.50510 -8.11358 1.000 17.16168 55 SER B C 1
ATOM 3448 O O . SER B 1 57 ? -22.09194 91.92664 -7.51284 1.000 17.17048 55 SER B O 1
ATOM 3451 N N . GLN B 1 58 ? -21.07988 91.36031 -9.44182 1.000 15.28227 56 GLN B N 1
ATOM 3452 C CA . GLN B 1 58 ? -22.22125 91.82125 -10.23133 1.000 16.46205 56 GLN B CA 1
ATOM 3453 C C . GLN B 1 58 ? -23.44885 90.93765 -10.05160 1.000 15.38545 56 GLN B C 1
ATOM 3454 O O . GLN B 1 58 ? -24.55332 91.48536 -9.89030 1.000 15.01502 56 GLN B O 1
ATOM 3460 N N . PRO B 1 59 ? -23.35683 89.60082 -10.08336 1.000 16.04863 57 PRO B N 1
ATOM 3461 C CA . PRO B 1 59 ? -24.57071 88.80573 -9.82365 1.000 17.87308 57 PRO B CA 1
ATOM 3462 C C . PRO B 1 59 ? -25.15323 89.04823 -8.44369 1.000 17.49168 57 PRO B C 1
ATOM 3463 O O . PRO B 1 59 ? -26.38048 89.04296 -8.27892 1.000 16.10919 57 PRO B O 1
ATOM 3467 N N . ALA B 1 60 ? -24.29935 89.27209 -7.44403 1.000 14.72016 58 ALA B N 1
ATOM 3468 C CA . ALA B 1 60 ? -24.79468 89.57845 -6.10746 1.000 14.86931 58 ALA B CA 1
ATOM 3469 C C . ALA B 1 60 ? -25.44209 90.95955 -6.06354 1.000 18.23486 58 ALA B C 1
ATOM 3470 O O . ALA B 1 60 ? -26.46850 91.14977 -5.39810 1.000 16.03855 58 ALA B O 1
ATOM 3472 N N . LEU B 1 61 ? -24.86174 91.93326 -6.77166 1.000 15.82899 59 LEU B N 1
ATOM 3473 C CA . LEU B 1 61 ? -25.48830 93.24709 -6.88571 1.000 14.93001 59 LEU B CA 1
ATOM 3474 C C . LEU B 1 61 ? -26.86445 93.14135 -7.53092 1.000 16.35820 59 LEU B C 1
ATOM 3475 O O . LEU B 1 61 ? -27.84012 93.71818 -7.03470 1.000 14.98710 59 LEU B O 1
ATOM 3480 N N . SER B 1 62 ? -26.95801 92.41139 -8.64927 1.000 16.09886 60 SER B N 1
ATOM 3481 C CA . SER B 1 62 ? -28.24853 92.20970 -9.30667 1.000 17.07759 60 SER B CA 1
ATOM 3482 C C . SER B 1 62 ? -29.26910 91.61520 -8.34407 1.000 16.95847 60 SER B C 1
ATOM 3483 O O . SER B 1 62 ? -30.41687 92.07144 -8.27733 1.000 14.28553 60 SER B O 1
ATOM 3486 N N . ALA B 1 63 ? -28.86085 90.58964 -7.58867 1.000 17.24692 61 ALA B N 1
ATOM 3487 C CA . ALA B 1 63 ? -29.77545 89.90813 -6.67691 1.000 18.20923 61 ALA B CA 1
ATOM 3488 C C . ALA B 1 63 ? -30.24069 90.83063 -5.55739 1.000 14.57745 61 ALA B C 1
ATOM 3489 O O . ALA B 1 63 ? -31.43156 90.86336 -5.22514 1.000 18.22394 61 ALA B O 1
ATOM 3491 N N . ILE B 1 64 ? -29.31419 91.57883 -4.95284 1.000 16.67219 62 ILE B N 1
ATOM 3492 C CA . ILE B 1 64 ? -29.67448 92.44905 -3.83360 1.000 15.68172 62 ILE B CA 1
ATOM 3493 C C . ILE B 1 64 ? -30.56907 93.59215 -4.29915 1.000 14.35525 62 ILE B C 1
ATOM 3494 O O . ILE B 1 64 ? -31.57348 93.90900 -3.65365 1.000 15.12844 62 ILE B O 1
ATOM 3499 N N . VAL B 1 65 ? -30.22340 94.22850 -5.42225 1.000 16.44757 63 VAL B N 1
ATOM 3500 C CA . VAL B 1 65 ? -31.03695 95.32979 -5.93621 1.000 16.53232 63 VAL B CA 1
ATOM 3501 C C . VAL B 1 65 ? -32.44617 94.84492 -6.26400 1.000 18.20535 63 VAL B C 1
ATOM 3502 O O . VAL B 1 65 ? -33.43564 95.53816 -5.99589 1.000 16.78647 63 VAL B O 1
ATOM 3506 N N . ARG B 1 66 ? -32.56112 93.64363 -6.83812 1.000 17.17551 64 ARG B N 1
ATOM 3507 C CA . ARG B 1 66 ? -33.87355 93.03117 -7.02884 1.000 17.13264 64 ARG B CA 1
ATOM 3508 C C . ARG B 1 66 ? -34.58229 92.84070 -5.69119 1.000 16.66379 64 ARG B C 1
ATOM 3509 O O . ARG B 1 66 ? -35.74530 93.23009 -5.52986 1.000 15.29079 64 ARG B O 1
ATOM 3517 N N . LEU B 1 67 ? -33.88323 92.26014 -4.71018 1.000 14.47356 65 LEU B N 1
ATOM 3518 C CA . LEU B 1 67 ? -34.46205 92.08193 -3.38088 1.000 15.15477 65 LEU B CA 1
ATOM 3519 C C . LEU B 1 67 ? -34.85157 93.41751 -2.75205 1.000 17.05739 65 LEU B C 1
ATOM 3520 O O . LEU B 1 67 ? -35.80302 93.47813 -1.96156 1.000 17.27654 65 LEU B O 1
ATOM 3525 N N . ALA B 1 68 ? -34.13560 94.49388 -3.09261 1.000 15.42194 66 ALA B N 1
ATOM 3526 C CA . ALA B 1 68 ? -34.49628 95.82326 -2.60248 1.000 19.22711 66 ALA B CA 1
ATOM 3527 C C . ALA B 1 68 ? -35.92681 96.20286 -2.98232 1.000 20.14363 66 ALA B C 1
ATOM 3528 O O . ALA B 1 68 ? -36.64768 96.80321 -2.17671 1.000 16.69659 66 ALA B O 1
ATOM 3530 N N . THR B 1 69 ? -36.36015 95.87437 -4.20593 1.000 17.90763 67 THR B N 1
ATOM 3531 C CA . THR B 1 69 ? -37.72359 96.22961 -4.60159 1.000 20.53402 67 THR B CA 1
ATOM 3532 C C . THR B 1 69 ? -38.78590 95.45648 -3.82262 1.000 19.88051 67 THR B C 1
ATOM 3533 O O . THR B 1 69 ? -39.94040 95.89349 -3.78580 1.000 22.42888 67 THR B O 1
ATOM 3537 N N . ASP B 1 70 ? -38.43513 94.32478 -3.20378 1.000 18.75665 68 ASP B N 1
ATOM 3538 C CA . ASP B 1 70 ? -39.41903 93.58638 -2.41454 1.000 20.70497 68 ASP B CA 1
ATOM 3539 C C . ASP B 1 70 ? -39.63089 94.17923 -1.02771 1.000 19.42657 68 ASP B C 1
ATOM 3540 O O . ASP B 1 70 ? -40.70762 93.99485 -0.44721 1.000 19.22619 68 ASP B O 1
ATOM 3545 N N . VAL B 1 71 ? -38.63007 94.87141 -0.47394 1.000 19.11273 69 VAL B N 1
ATOM 3546 C CA . VAL B 1 71 ? -38.65473 95.29846 0.91942 1.000 17.45352 69 VAL B CA 1
ATOM 3547 C C . VAL B 1 71 ? -38.56859 96.81364 1.07536 1.000 21.22322 69 VAL B C 1
ATOM 3548 O O . VAL B 1 71 ? -38.32760 97.29900 2.18304 1.000 22.73568 69 VAL B O 1
ATOM 3552 N N . ASN B 1 72 ? -38.73872 97.57543 -0.00972 1.000 22.19641 70 ASN B N 1
ATOM 3553 C CA . ASN B 1 72 ? -38.89551 99.03000 0.06921 1.000 23.69378 70 ASN B CA 1
ATOM 3554 C C . ASN B 1 72 ? -37.60840 99.73216 0.51649 1.000 23.47918 70 ASN B C 1
ATOM 3555 O O . ASN B 1 72 ? -37.65855 100.82640 1.08480 1.000 22.42588 70 ASN B O 1
ATOM 3560 N N . LEU B 1 73 ? -36.44801 99.12247 0.24951 1.000 20.70015 71 LEU B N 1
ATOM 3561 C CA . LEU B 1 73 ? -35.18548 99.62602 0.79430 1.000 19.95717 71 LEU B CA 1
ATOM 3562 C C . LEU B 1 73 ? -34.86198 101.02527 0.27741 1.000 21.66778 71 LEU B C 1
ATOM 3563 O O . LEU B 1 73 ? -34.51879 101.92378 1.05717 1.000 20.80775 71 LEU B O 1
ATOM 3568 N N . PHE B 1 74 ? -34.94919 101.22662 -1.04050 1.000 20.27581 72 PHE B N 1
ATOM 3569 C CA . PHE B 1 74 ? -34.56880 102.51666 -1.60753 1.000 23.73606 72 PHE B CA 1
ATOM 3570 C C . PHE B 1 74 ? -35.58054 103.60746 -1.27101 1.000 22.04549 72 PHE B C 1
ATOM 3571 O O . PHE B 1 74 ? -35.22085 104.79049 -1.22857 1.000 22.95010 72 PHE B O 1
ATOM 3579 N N . GLN B 1 75 ? -36.83941 103.23740 -1.02390 1.000 22.58817 73 GLN B N 1
ATOM 3580 C CA . GLN B 1 75 ? -37.82161 104.22473 -0.58122 1.000 24.09785 73 GLN B CA 1
ATOM 3581 C C . GLN B 1 75 ? -37.58594 104.64761 0.86972 1.000 24.45952 73 GLN B C 1
ATOM 3582 O O . GLN B 1 75 ? -37.76916 105.82034 1.21237 1.000 25.79596 73 GLN B O 1
ATOM 3588 N N . TYR B 1 76 ? -37.17207 103.71864 1.73592 1.000 23.56425 74 TYR B N 1
ATOM 3589 C CA . TYR B 1 76 ? -36.85625 104.09600 3.11345 1.000 26.32381 74 TYR B CA 1
ATOM 3590 C C . TYR B 1 76 ? -35.63737 105.01295 3.17974 1.000 25.44673 74 TYR B C 1
ATOM 3591 O O . TYR B 1 76 ? -35.61836 105.97192 3.95942 1.000 25.35756 74 TYR B O 1
ATOM 3600 N N . LEU B 1 77 ? -34.60115 104.72751 2.38738 1.000 23.02022 75 LEU B N 1
ATOM 3601 C CA . LEU B 1 77 ? -33.41828 105.58190 2.40628 1.000 23.30632 75 LEU B CA 1
ATOM 3602 C C . LEU B 1 77 ? -33.69135 106.94254 1.77225 1.000 24.72662 75 LEU B C 1
ATOM 3603 O O . LEU B 1 77 ? -33.10455 107.94655 2.18991 1.000 28.10259 75 LEU B O 1
ATOM 3608 N N . LYS B 1 78 ? -34.56532 106.99891 0.76593 1.000 24.95332 76 LYS B N 1
ATOM 3609 C CA . LYS B 1 78 ? -34.97745 108.28525 0.21382 1.000 26.68042 76 LYS B CA 1
ATOM 3610 C C . LYS B 1 78 ? -35.70365 109.12016 1.26224 1.000 28.44194 76 LYS B C 1
ATOM 3611 O O . LYS B 1 78 ? -35.39718 110.30306 1.45255 1.000 30.10455 76 LYS B O 1
ATOM 3617 N N . ASP B 1 79 ? -36.66866 108.51084 1.96247 1.000 28.39331 77 ASP B N 1
ATOM 3618 C CA . ASP B 1 79 ? -37.43208 109.22627 2.98296 1.000 30.31274 77 ASP B CA 1
ATOM 3619 C C . ASP B 1 79 ? -36.57120 109.60835 4.18356 1.000 30.77677 77 ASP B C 1
ATOM 3620 O O . ASP B 1 79 ? -36.88289 110.58023 4.88121 1.000 32.89090 77 ASP B O 1
ATOM 3625 N N . ALA B 1 80 ? -35.49573 108.86210 4.44671 1.000 29.12129 78 ALA B N 1
ATOM 3626 C CA . ALA B 1 80 ? -34.60637 109.19658 5.55108 1.000 31.32570 78 ALA B CA 1
ATOM 3627 C C . ALA B 1 80 ? -33.69673 110.37532 5.23144 1.000 33.24055 78 ALA B C 1
ATOM 3628 O O . ALA B 1 80 ? -33.14689 110.98216 6.15782 1.000 36.65133 78 ALA B O 1
ATOM 3630 N N . GLN B 1 81 ? -33.52288 110.69733 3.94803 1.000 30.76095 79 GLN B N 1
ATOM 3631 C CA . GLN B 1 81 ? -32.78294 111.87116 3.49071 1.000 37.77707 79 GLN B CA 1
ATOM 3632 C C . GLN B 1 81 ? -31.39335 111.95996 4.11198 1.000 37.58755 79 GLN B C 1
ATOM 3633 O O . GLN B 1 81 ? -30.72290 110.93814 4.28959 1.000 36.45140 79 GLN B O 1
ATOM 3639 N N . GLU B 1 82 ? -30.95141 113.17354 4.44937 1.000 36.17581 80 GLU B N 1
ATOM 3640 C CA . GLU B 1 82 ? -29.61070 113.35975 4.99193 1.000 37.69708 80 GLU B CA 1
ATOM 3641 C C . GLU B 1 82 ? -29.43037 112.70649 6.35845 1.000 42.37392 80 GLU B C 1
ATOM 3642 O O . GLU B 1 82 ? -28.30648 112.68812 6.87216 1.000 38.08054 80 GLU B O 1
ATOM 3648 N N . GLU B 1 83 ? -30.50054 112.16558 6.94935 1.000 39.72436 81 GLU B N 1
ATOM 3649 C CA . GLU B 1 83 ? -30.41417 111.52301 8.25728 1.000 40.60618 81 GLU B CA 1
ATOM 3650 C C . GLU B 1 83 ? -29.95971 110.07113 8.14711 1.000 36.57999 81 GLU B C 1
ATOM 3651 O O . GLU B 1 83 ? -29.19474 109.58958 8.99110 1.000 33.09201 81 GLU B O 1
ATOM 3657 N N . GLY B 1 84 ? -30.43238 109.35617 7.13365 1.000 32.67007 82 GLY B N 1
ATOM 3658 C CA . GLY B 1 84 ? -30.06825 107.96526 6.97738 1.000 30.31538 82 GLY B CA 1
ATOM 3659 C C . GLY B 1 84 ? -30.70706 107.06817 8.02874 1.000 30.28510 82 GLY B C 1
ATOM 3660 O O . GLY B 1 84 ? -31.54030 107.48326 8.83542 1.000 35.07125 82 GLY B O 1
ATOM 3661 N N . LEU B 1 85 ? -30.28768 105.80318 8.00216 1.000 29.92895 83 LEU B N 1
ATOM 3662 C CA . LEU B 1 85 ? -30.80436 104.79372 8.91959 1.000 30.31511 83 LEU B CA 1
ATOM 3663 C C . LEU B 1 85 ? -29.72298 103.75262 9.16896 1.000 27.13794 83 LEU B C 1
ATOM 3664 O O . LEU B 1 85 ? -29.08985 103.28389 8.21831 1.000 26.46892 83 LEU B O 1
ATOM 3669 N N . ASN B 1 86 ? -29.52093 103.37819 10.43226 1.000 26.69350 84 ASN B N 1
ATOM 3670 C CA . ASN B 1 86 ? -28.55006 102.33503 10.72600 1.000 25.47318 84 ASN B CA 1
ATOM 3671 C C . ASN B 1 86 ? -29.14407 100.96496 10.39980 1.000 24.09590 84 ASN B C 1
ATOM 3672 O O . ASN B 1 86 ? -30.30930 100.83818 10.01039 1.000 23.43960 84 ASN B O 1
ATOM 3677 N N . ALA B 1 87 ? -28.32512 99.92028 10.55154 1.000 23.49698 85 ALA B N 1
ATOM 3678 C CA . ALA B 1 87 ? -28.76646 98.58066 10.17451 1.000 23.43996 85 ALA B CA 1
ATOM 3679 C C . ALA B 1 87 ? -29.97011 98.13706 10.99691 1.000 23.42603 85 ALA B C 1
ATOM 3680 O O . ALA B 1 87 ? -30.88933 97.50399 10.46719 1.000 25.36035 85 ALA B O 1
ATOM 3682 N N . GLU B 1 88 ? -29.98519 98.46207 12.29228 1.000 24.75877 86 GLU B N 1
ATOM 3683 C CA . GLU B 1 88 ? -31.10632 98.07282 13.14221 1.000 25.76624 86 GLU B CA 1
ATOM 3684 C C . GLU B 1 88 ? -32.40644 98.71712 12.67656 1.000 27.14022 86 GLU B C 1
ATOM 3685 O O . GLU B 1 88 ? -33.44457 98.05119 12.58469 1.000 31.70748 86 GLU B O 1
ATOM 3691 N N . ALA B 1 89 ? -32.37256 100.02039 12.39144 1.000 25.83189 87 ALA B N 1
ATOM 3692 C CA . ALA B 1 89 ? -33.57698 100.71105 11.93882 1.000 26.12099 87 ALA B CA 1
ATOM 3693 C C . ALA B 1 89 ? -34.07975 100.13417 10.62020 1.000 27.76114 87 ALA B C 1
ATOM 3694 O O . ALA B 1 89 ? -35.24539 99.73520 10.51218 1.000 30.02685 87 ALA B O 1
ATOM 3696 N N . LEU B 1 90 ? -33.20313 100.06260 9.60914 1.000 25.43814 88 LEU B N 1
ATOM 3697 C CA . LEU B 1 90 ? -33.60563 99.54722 8.30067 1.000 22.44853 88 LEU B CA 1
ATOM 3698 C C . LEU B 1 90 ? -34.04398 98.09141 8.37317 1.000 22.38523 88 LEU B C 1
ATOM 3699 O O . LEU B 1 90 ? -34.95081 97.67754 7.64329 1.000 22.30258 88 LEU B O 1
ATOM 3704 N N . ALA B 1 91 ? -33.40347 97.29178 9.22951 1.000 22.68818 89 ALA B N 1
ATOM 3705 C CA . ALA B 1 91 ? -33.85479 95.91584 9.41158 1.000 26.42593 89 ALA B CA 1
ATOM 3706 C C . ALA B 1 91 ? -35.25089 95.88111 10.01577 1.000 26.94901 89 ALA B C 1
ATOM 3707 O O . ALA B 1 91 ? -36.06576 95.01530 9.67526 1.000 27.39306 89 ALA B O 1
ATOM 3709 N N . SER B 1 92 ? -35.55069 96.83019 10.90265 1.000 33.80294 90 SER B N 1
ATOM 3710 C CA . SER B 1 92 ? -36.87173 96.87804 11.51528 1.000 32.08983 90 SER B CA 1
ATOM 3711 C C . SER B 1 92 ? -37.93545 97.27860 10.49666 1.000 34.94126 90 SER B C 1
ATOM 3712 O O . SER B 1 92 ? -39.02829 96.69991 10.47331 1.000 37.95388 90 SER B O 1
ATOM 3715 N N . LYS B 1 93 ? -37.63202 98.25468 9.63559 1.000 25.78495 91 LYS B N 1
ATOM 3716 C CA . LYS B 1 93 ? -38.60349 98.67057 8.62728 1.000 27.52738 91 LYS B CA 1
ATOM 3717 C C . LYS B 1 93 ? -38.79017 97.60386 7.55435 1.000 25.52394 91 LYS B C 1
ATOM 3718 O O . LYS B 1 93 ? -39.91979 97.33523 7.12923 1.000 26.36692 91 LYS B O 1
ATOM 3724 N N . THR B 1 94 ? -37.69736 96.99686 7.09345 1.000 23.85579 92 THR B N 1
ATOM 3725 C CA . THR B 1 94 ? -37.76356 96.02730 6.00674 1.000 26.65561 92 THR B CA 1
ATOM 3726 C C . THR B 1 94 ? -38.22776 94.64386 6.45442 1.000 25.77922 92 THR B C 1
ATOM 3727 O O . THR B 1 94 ? -38.52612 93.80496 5.59612 1.000 24.44564 92 THR B O 1
ATOM 3731 N N . GLY B 1 95 ? -38.30881 94.38897 7.75867 1.000 25.30728 93 GLY B N 1
ATOM 3732 C CA . GLY B 1 95 ? -38.64711 93.06289 8.23977 1.000 26.51781 93 GLY B CA 1
ATOM 3733 C C . GLY B 1 95 ? -37.55543 92.03627 8.03279 1.000 26.14321 93 GLY B C 1
ATOM 3734 O O . GLY B 1 95 ? -37.84856 90.84089 7.91403 1.000 27.07530 93 GLY B O 1
ATOM 3735 N N . MET B 1 96 ? -36.29945 92.47204 7.99108 1.000 24.71185 94 MET B N 1
ATOM 3736 C CA . MET B 1 96 ? -35.16540 91.61060 7.70754 1.000 24.31760 94 MET B CA 1
ATOM 3737 C C . MET B 1 96 ? -34.36065 91.34566 8.97123 1.000 26.53815 94 MET B C 1
ATOM 3738 O O . MET B 1 96 ? -34.30947 92.17333 9.88532 1.000 27.58980 94 MET B O 1
ATOM 3743 N N . ASP B 1 97 ? -33.73617 90.17337 9.01008 1.000 27.22421 95 ASP B N 1
ATOM 3744 C CA . ASP B 1 97 ? -32.73154 89.88985 10.02237 1.000 27.17644 95 ASP B CA 1
ATOM 3745 C C . ASP B 1 97 ? -31.62098 90.93235 9.92600 1.000 26.06748 95 ASP B C 1
ATOM 3746 O O . ASP B 1 97 ? -31.17045 91.27087 8.82774 1.000 23.69962 95 ASP B O 1
ATOM 3751 N N . VAL B 1 98 ? -31.19793 91.46200 11.07827 1.000 25.01764 96 VAL B N 1
ATOM 3752 C CA . VAL B 1 98 ? -30.26741 92.59090 11.07847 1.000 25.48861 96 VAL B CA 1
ATOM 3753 C C . VAL B 1 98 ? -28.93612 92.19582 10.45465 1.000 23.78321 96 VAL B C 1
ATOM 3754 O O . VAL B 1 98 ? -28.35417 92.95778 9.67172 1.000 22.77033 96 VAL B O 1
ATOM 3758 N N . SER B 1 99 ? -28.42554 91.00831 10.79497 1.000 21.34395 97 SER B N 1
ATOM 3759 C CA . SER B 1 99 ? -27.13663 90.58433 10.25061 1.000 24.47593 97 SER B CA 1
ATOM 3760 C C . SER B 1 99 ? -27.22696 90.35053 8.74898 1.000 24.54976 97 SER B C 1
ATOM 3761 O O . SER B 1 99 ? -26.32609 90.74729 7.99703 1.000 23.45033 97 SER B O 1
ATOM 3764 N N . LEU B 1 100 ? -28.30522 89.70341 8.29717 1.000 24.30019 98 LEU B N 1
ATOM 3765 C CA . LEU B 1 100 ? -28.55381 89.56513 6.86794 1.000 22.42255 98 LEU B CA 1
ATOM 3766 C C . LEU B 1 100 ? -28.56494 90.92608 6.18459 1.000 24.50532 98 LEU B C 1
ATOM 3767 O O . LEU B 1 100 ? -27.82135 91.15900 5.22276 1.000 20.77629 98 LEU B O 1
ATOM 3772 N N . PHE B 1 101 ? -29.40942 91.84180 6.67693 1.000 22.56380 99 PHE B N 1
ATOM 3773 C CA . PHE B 1 101 ? -29.51134 93.16289 6.06414 1.000 21.03955 99 PHE B CA 1
ATOM 3774 C C . PHE B 1 101 ? -28.15923 93.85159 5.98730 1.000 20.47100 99 PHE B C 1
ATOM 3775 O O . PHE B 1 101 ? -27.78042 94.38300 4.93678 1.000 21.10030 99 PHE B O 1
ATOM 3783 N N . ALA B 1 102 ? -27.44414 93.89997 7.11392 1.000 18.26045 100 ALA B N 1
ATOM 3784 C CA . ALA B 1 102 ? -26.16537 94.59957 7.15109 1.000 19.84781 100 ALA B CA 1
ATOM 3785 C C . ALA B 1 102 ? -25.21717 94.04844 6.09626 1.000 17.40551 100 ALA B C 1
ATOM 3786 O O . ALA B 1 102 ? -24.59172 94.80922 5.35277 1.000 19.52937 100 ALA B O 1
ATOM 3788 N N . ARG B 1 103 ? -25.13258 92.71822 5.99332 1.000 18.37177 101 ARG B N 1
ATOM 3789 C CA . ARG B 1 103 ? -24.25123 92.08748 5.01401 1.000 17.78904 101 ARG B CA 1
ATOM 3790 C C . ARG B 1 103 ? -24.63448 92.46498 3.58830 1.000 19.82125 101 ARG B C 1
ATOM 3791 O O . ARG B 1 103 ? -23.76281 92.72768 2.74862 1.000 18.36866 101 ARG B O 1
ATOM 3799 N N . LEU B 1 104 ? -25.93569 92.47150 3.28839 1.000 18.65832 102 LEU B N 1
ATOM 3800 C CA . LEU B 1 104 ? -26.37997 92.81639 1.94230 1.000 17.71595 102 LEU B CA 1
ATOM 3801 C C . LEU B 1 104 ? -26.17161 94.29904 1.66319 1.000 19.61051 102 LEU B C 1
ATOM 3802 O O . LEU B 1 104 ? -25.67289 94.67018 0.59557 1.000 19.57589 102 LEU B O 1
ATOM 3807 N N . ALA B 1 105 ? -26.53184 95.15839 2.62218 1.000 17.12454 103 ALA B N 1
ATOM 3808 C CA . ALA B 1 105 ? -26.31813 96.59316 2.46801 1.000 18.30746 103 ALA B CA 1
ATOM 3809 C C . ALA B 1 105 ? -24.83807 96.93888 2.36816 1.000 19.90088 103 ALA B C 1
ATOM 3810 O O . ALA B 1 105 ? -24.47289 97.91606 1.70494 1.000 19.23711 103 ALA B O 1
ATOM 3812 N N A ARG B 1 106 ? -23.97178 96.15690 3.01458 0.681 18.74812 104 ARG B N 1
ATOM 3813 N N B ARG B 1 106 ? -23.97271 96.16368 3.02412 0.319 19.15883 104 ARG B N 1
ATOM 3814 C CA A ARG B 1 106 ? -22.54381 96.43655 2.93140 0.681 19.92429 104 ARG B CA 1
ATOM 3815 C CA B ARG B 1 106 ? -22.54283 96.43067 2.92604 0.319 19.93774 104 ARG B CA 1
ATOM 3816 C C A ARG B 1 106 ? -22.00518 96.17077 1.52864 0.681 18.96040 104 ARG B C 1
ATOM 3817 C C B ARG B 1 106 ? -22.02647 96.19067 1.51444 0.319 19.27720 104 ARG B C 1
ATOM 3818 O O A ARG B 1 106 ? -21.07120 96.85133 1.08835 0.681 21.51176 104 ARG B O 1
ATOM 3819 O O B ARG B 1 106 ? -21.12156 96.90000 1.05892 0.319 20.31705 104 ARG B O 1
ATOM 3834 N N . HIS B 1 107 ? -22.58501 95.20490 0.80758 1.000 17.70424 105 HIS B N 1
ATOM 3835 C CA . HIS B 1 107 ? -22.23237 95.02786 -0.59784 1.000 18.08557 105 HIS B CA 1
ATOM 3836 C C . HIS B 1 107 ? -22.69301 96.22053 -1.42673 1.000 19.80345 105 HIS B C 1
ATOM 3837 O O . HIS B 1 107 ? -21.97233 96.67458 -2.32304 1.000 18.69909 105 HIS B O 1
ATOM 3844 N N . LEU B 1 108 ? -23.88789 96.74725 -1.13440 1.000 16.18010 106 LEU B N 1
ATOM 3845 C CA . LEU B 1 108 ? -24.36235 97.95151 -1.81401 1.000 19.47033 106 LEU B CA 1
ATOM 3846 C C . LEU B 1 108 ? -23.40998 99.12190 -1.59277 1.000 19.64105 106 LEU B C 1
ATOM 3847 O O . LEU B 1 108 ? -23.08937 99.85566 -2.53420 1.000 16.92138 106 LEU B O 1
ATOM 3852 N N . VAL B 1 109 ? -22.95838 99.31580 -0.35019 1.000 17.51412 107 VAL B N 1
ATOM 3853 C CA . VAL B 1 109 ? -21.93705 100.32102 -0.06194 1.000 20.93084 107 VAL B CA 1
ATOM 3854 C C . VAL B 1 109 ? -20.70503 100.08276 -0.92604 1.000 22.07119 107 VAL B C 1
ATOM 3855 O O . VAL B 1 109 ? -20.21809 100.99070 -1.61156 1.000 19.97479 107 VAL B O 1
ATOM 3859 N N . ALA B 1 110 ? -20.19282 98.84668 -0.91226 1.000 18.50691 108 ALA B N 1
ATOM 3860 C CA . ALA B 1 110 ? -18.97862 98.51810 -1.65192 1.000 19.61988 108 ALA B CA 1
ATOM 3861 C C . ALA B 1 110 ? -19.14744 98.73484 -3.15026 1.000 20.96340 108 ALA B C 1
ATOM 3862 O O . ALA B 1 110 ? -18.19034 99.12098 -3.82836 1.000 25.51372 108 ALA B O 1
ATOM 3864 N N . MET B 1 111 ? -20.34749 98.48650 -3.68244 1.000 21.82434 109 MET B N 1
ATOM 3865 C CA . MET B 1 111 ? -20.65892 98.66631 -5.09642 1.000 17.35975 109 MET B CA 1
ATOM 3866 C C . MET B 1 111 ? -21.03203 100.09764 -5.45119 1.000 17.84311 109 MET B C 1
ATOM 3867 O O . MET B 1 111 ? -21.35723 100.35692 -6.61364 1.000 22.60047 109 MET B O 1
ATOM 3872 N N . ASN B 1 112 ? -21.01627 101.01471 -4.48161 1.000 19.20486 110 ASN B N 1
ATOM 3873 C CA . ASN B 1 112 ? -21.26563 102.44021 -4.70126 1.000 21.04334 110 ASN B CA 1
ATOM 3874 C C . ASN B 1 112 ? -22.73209 102.74435 -5.02061 1.000 18.82108 110 ASN B C 1
ATOM 3875 O O . ASN B 1 112 ? -23.02437 103.70611 -5.73132 1.000 21.23139 110 ASN B O 1
ATOM 3880 N N . VAL B 1 113 ? -23.66853 101.95160 -4.50721 1.000 18.03724 111 VAL B N 1
ATOM 3881 C CA . VAL B 1 113 ? -25.09268 102.18027 -4.73485 1.000 19.32964 111 VAL B CA 1
ATOM 3882 C C . VAL B 1 113 ? -25.72175 102.97097 -3.59270 1.000 22.17166 111 VAL B C 1
ATOM 3883 O O . VAL B 1 113 ? -26.61389 103.79206 -3.81460 1.000 19.06508 111 VAL B O 1
ATOM 3887 N N . ILE B 1 114 ? -25.27452 102.71387 -2.36392 1.000 18.04477 112 ILE B N 1
ATOM 3888 C CA . ILE B 1 114 ? -25.59100 103.51953 -1.19409 1.000 19.26102 112 ILE B CA 1
ATOM 3889 C C . ILE B 1 114 ? -24.27034 103.80882 -0.48855 1.000 18.50572 112 ILE B C 1
ATOM 3890 O O . ILE B 1 114 ? -23.22889 103.24845 -0.83104 1.000 17.69278 112 ILE B O 1
ATOM 3895 N N . THR B 1 115 ? -24.31323 104.70485 0.49647 1.000 21.47534 113 THR B N 1
ATOM 3896 C CA . THR B 1 115 ? -23.12469 105.04761 1.26552 1.000 18.37619 113 THR B CA 1
ATOM 3897 C C . THR B 1 115 ? -23.33642 104.72484 2.73870 1.000 21.66779 113 THR B C 1
ATOM 3898 O O . THR B 1 115 ? -24.46365 104.52039 3.20162 1.000 23.91313 113 THR B O 1
ATOM 3902 N N . SER B 1 116 ? -22.22839 104.67322 3.47273 1.000 21.05815 114 SER B N 1
ATOM 3903 C CA . SER B 1 116 ? -22.26909 104.44832 4.90692 1.000 23.29246 114 SER B CA 1
ATOM 3904 C C . SER B 1 116 ? -21.25984 105.35214 5.59643 1.000 27.31370 114 SER B C 1
ATOM 3905 O O . SER B 1 116 ? -20.26739 105.77256 4.99820 1.000 27.61851 114 SER B O 1
ATOM 3908 N N . ARG B 1 117 ? -21.53487 105.64558 6.86682 1.000 25.32633 115 ARG B N 1
ATOM 3909 C CA . ARG B 1 117 ? -20.67284 106.49932 7.67822 1.000 29.87162 115 ARG B CA 1
ATOM 3910 C C . ARG B 1 117 ? -21.03362 106.25159 9.13652 1.000 31.69271 115 ARG B C 1
ATOM 3911 O O . ARG B 1 117 ? -22.15844 106.55330 9.54879 1.000 35.80459 115 ARG B O 1
ATOM 3919 N N . ASN B 1 118 ? -20.09037 105.70274 9.90535 1.000 35.09961 116 ASN B N 1
ATOM 3920 C CA . ASN B 1 118 ? -20.27581 105.47118 11.33929 1.000 39.50819 116 ASN B CA 1
ATOM 3921 C C . ASN B 1 118 ? -21.51882 104.62191 11.61266 1.000 39.26959 116 ASN B C 1
ATOM 3922 O O . ASN B 1 118 ? -22.32923 104.92592 12.49247 1.000 36.42805 116 ASN B O 1
ATOM 3927 N N . GLY B 1 119 ? -21.66845 103.54777 10.83514 1.000 39.76045 117 GLY B N 1
ATOM 3928 C CA . GLY B 1 119 ? -22.76332 102.61400 11.00017 1.000 32.68102 117 GLY B CA 1
ATOM 3929 C C . GLY B 1 119 ? -24.07118 103.00947 10.35022 1.000 29.61391 117 GLY B C 1
ATOM 3930 O O . GLY B 1 119 ? -24.99280 102.18274 10.30629 1.000 29.13304 117 GLY B O 1
ATOM 3931 N N . VAL B 1 120 ? -24.18743 104.23236 9.83492 1.000 27.09838 118 VAL B N 1
ATOM 3932 C CA . VAL B 1 120 ? -25.42580 104.72970 9.24689 1.000 25.34170 118 VAL B CA 1
ATOM 3933 C C . VAL B 1 120 ? -25.36506 104.54992 7.73720 1.000 27.70433 118 VAL B C 1
ATOM 3934 O O . VAL B 1 120 ? -24.30480 104.71289 7.12391 1.000 26.88942 118 VAL B O 1
ATOM 3938 N N . PHE B 1 121 ? -26.50149 104.20588 7.13578 1.000 25.62826 119 PHE B N 1
ATOM 3939 C CA . PHE B 1 121 ? -26.63193 104.06300 5.69158 1.000 22.03525 119 PHE B CA 1
ATOM 3940 C C . PHE B 1 121 ? -27.40437 105.24615 5.12137 1.000 22.03308 119 PHE B C 1
ATOM 3941 O O . PHE B 1 121 ? -28.35644 105.73142 5.73915 1.000 22.50658 119 PHE B O 1
ATOM 3949 N N . TYR B 1 122 ? -26.99301 105.70447 3.93924 1.000 19.42972 120 TYR B N 1
ATOM 3950 C CA . TYR B 1 122 ? -27.52967 106.91736 3.33933 1.000 19.95990 120 TYR B CA 1
ATOM 3951 C C . TYR B 1 122 ? -27.84719 106.68321 1.87345 1.000 19.75714 120 TYR B C 1
ATOM 3952 O O . TYR B 1 122 ? -27.09001 106.01753 1.16253 1.000 19.17128 120 TYR B O 1
ATOM 3961 N N . GLY B 1 123 ? -28.96131 107.24902 1.42512 1.000 21.78553 121 GLY B N 1
ATOM 3962 C CA . GLY B 1 123 ? -29.28958 107.20197 0.02046 1.000 19.55123 121 GLY B CA 1
ATOM 3963 C C . GLY B 1 123 ? -28.30771 107.99054 -0.82320 1.000 19.87116 121 GLY B C 1
ATOM 3964 O O . GLY B 1 123 ? -27.59485 108.87758 -0.35205 1.000 21.38656 121 GLY B O 1
ATOM 3965 N N . THR B 1 124 ? -28.25587 107.62651 -2.09768 1.000 23.67918 122 THR B N 1
ATOM 3966 C CA . THR B 1 124 ? -27.52515 108.35559 -3.12011 1.000 19.37780 122 THR B CA 1
ATOM 3967 C C . THR B 1 124 ? -28.52026 108.85533 -4.15645 1.000 18.80921 122 THR B C 1
ATOM 3968 O O . THR B 1 124 ? -29.69161 108.47225 -4.15324 1.000 22.96014 122 THR B O 1
ATOM 3972 N N . ALA B 1 125 ? -28.04890 109.73237 -5.04559 1.000 20.93708 123 ALA B N 1
ATOM 3973 C CA . ALA B 1 125 ? -28.86215 110.10571 -6.19798 1.000 19.63944 123 ALA B CA 1
ATOM 3974 C C . ALA B 1 125 ? -29.28796 108.86984 -6.97853 1.000 20.89692 123 ALA B C 1
ATOM 3975 O O . ALA B 1 125 ? -30.42487 108.78783 -7.45569 1.000 23.17613 123 ALA B O 1
ATOM 3977 N N . LEU B 1 126 ? -28.38952 107.88547 -7.09584 1.000 19.15551 124 LEU B N 1
ATOM 3978 C CA . LEU B 1 126 ? -28.72979 106.62874 -7.75712 1.000 19.96904 124 LEU B CA 1
ATOM 3979 C C . LEU B 1 126 ? -29.81898 105.87681 -6.99993 1.000 18.88276 124 LEU B C 1
ATOM 3980 O O . LEU B 1 126 ? -30.84289 105.50051 -7.58180 1.000 17.78852 124 LEU B O 1
ATOM 3985 N N . SER B 1 127 ? -29.61004 105.63465 -5.70003 1.000 18.12810 125 SER B N 1
ATOM 3986 C CA . SER B 1 127 ? -30.58288 104.86016 -4.93147 1.000 22.65918 125 SER B CA 1
ATOM 3987 C C . SER B 1 127 ? -31.89726 105.61989 -4.77669 1.000 20.08933 125 SER B C 1
ATOM 3988 O O . SER B 1 127 ? -32.97498 105.01326 -4.80944 1.000 18.94216 125 SER B O 1
ATOM 3991 N N . ASN B 1 128 ? -31.83170 106.94573 -4.60240 1.000 21.04849 126 ASN B N 1
ATOM 3992 C CA . ASN B 1 128 ? -33.05354 107.74724 -4.61707 1.000 19.70569 126 ASN B CA 1
ATOM 3993 C C . ASN B 1 128 ? -33.76261 107.63752 -5.96216 1.000 23.12543 126 ASN B C 1
ATOM 3994 O O . ASN B 1 128 ? -34.99447 107.54137 -6.01740 1.000 19.18811 126 ASN B O 1
ATOM 3999 N N . GLY B 1 129 ? -33.00111 107.65260 -7.05836 1.000 21.97418 127 GLY B N 1
ATOM 4000 C CA . GLY B 1 129 ? -33.60977 107.49400 -8.36944 1.000 16.97559 127 GLY B CA 1
ATOM 4001 C C . GLY B 1 129 ? -34.20974 106.11611 -8.57267 1.000 17.63669 127 GLY B C 1
ATOM 4002 O O . GLY B 1 129 ? -35.25917 105.97529 -9.20606 1.000 20.47089 127 GLY B O 1
ATOM 4003 N N . LEU B 1 130 ? -33.56152 105.08253 -8.03033 1.000 15.20316 128 LEU B N 1
ATOM 4004 C CA . LEU B 1 130 ? -34.06421 103.71893 -8.15543 1.000 20.23559 128 LEU B CA 1
ATOM 4005 C C . LEU B 1 130 ? -35.30063 103.46407 -7.30433 1.000 19.58479 128 LEU B C 1
ATOM 4006 O O . LEU B 1 130 ? -35.92258 102.40749 -7.45672 1.000 17.16895 128 LEU B O 1
ATOM 4011 N N . ALA B 1 131 ? -35.66889 104.39816 -6.42119 1.000 18.18256 129 ALA B N 1
ATOM 4012 C CA . ALA B 1 131 ? -36.87472 104.26160 -5.61438 1.000 18.47994 129 ALA B CA 1
ATOM 4013 C C . ALA B 1 131 ? -38.15081 104.56921 -6.38941 1.000 23.91148 129 ALA B C 1
ATOM 4014 O O . ALA B 1 131 ? -39.23962 104.20728 -5.92532 1.000 18.91777 129 ALA B O 1
ATOM 4016 N N . ALA B 1 132 ? -38.04943 105.23197 -7.54227 1.000 17.24672 130 ALA B N 1
ATOM 4017 C CA . ALA B 1 132 ? -39.23165 105.50916 -8.34756 1.000 19.98817 130 ALA B CA 1
ATOM 4018 C C . ALA B 1 132 ? -39.83663 104.21294 -8.87337 1.000 21.79862 130 ALA B C 1
ATOM 4019 O O . ALA B 1 132 ? -39.13382 103.23001 -9.12923 1.000 20.91422 130 ALA B O 1
ATOM 4021 N N . GLU B 1 133 ? -41.15927 104.22789 -9.05353 1.000 21.25568 131 GLU B N 1
ATOM 4022 C CA . GLU B 1 133 ? -41.87643 103.00559 -9.40054 1.000 20.63534 131 GLU B CA 1
ATOM 4023 C C . GLU B 1 133 ? -41.51189 102.49968 -10.79668 1.000 19.11966 131 GLU B C 1
ATOM 4024 O O . GLU B 1 133 ? -41.55250 101.28792 -11.03819 1.000 19.51948 131 GLU B O 1
ATOM 4030 N N . ASN B 1 134 ? -41.14146 103.38826 -11.72688 1.000 15.82944 132 ASN B N 1
ATOM 4031 C CA . ASN B 1 134 ? -40.76689 102.89391 -13.04916 1.000 17.71326 132 ASN B CA 1
ATOM 4032 C C . ASN B 1 134 ? -39.42916 102.16201 -13.00919 1.000 16.45916 132 ASN B C 1
ATOM 4033 O O . ASN B 1 134 ? -39.23669 101.19230 -13.75014 1.000 17.06625 132 ASN B O 1
ATOM 4038 N N . TYR B 1 135 ? -38.51640 102.57181 -12.12301 1.000 18.22157 133 TYR B N 1
ATOM 4039 C CA . TYR B 1 135 ? -37.27120 101.83362 -11.93829 1.000 15.03527 133 TYR B CA 1
ATOM 4040 C C . TYR B 1 135 ? -37.46862 100.57136 -11.10920 1.000 16.42069 133 TYR B C 1
ATOM 4041 O O . TYR B 1 135 ? -36.79150 99.56506 -11.35533 1.000 14.12545 133 TYR B O 1
ATOM 4050 N N . GLN B 1 136 ? -38.37356 100.60351 -10.12737 1.000 15.64875 134 GLN B N 1
ATOM 4051 C CA . GLN B 1 136 ? -38.71398 99.38564 -9.39607 1.000 19.83146 134 GLN B CA 1
ATOM 4052 C C . GLN B 1 136 ? -39.16836 98.28897 -10.35271 1.000 21.08170 134 GLN B C 1
ATOM 4053 O O . GLN B 1 136 ? -38.71247 97.14280 -10.26788 1.000 23.26359 134 GLN B O 1
ATOM 4059 N N . GLN B 1 137 ? -40.05694 98.63549 -11.28709 1.000 15.85652 135 GLN B N 1
ATOM 4060 C CA . GLN B 1 137 ? -40.59309 97.65835 -12.22647 1.000 15.56819 135 GLN B CA 1
ATOM 4061 C C . GLN B 1 137 ? -39.57208 97.28896 -13.29808 1.000 17.15447 135 GLN B C 1
ATOM 4062 O O . GLN B 1 137 ? -39.61909 96.17705 -13.83473 1.000 19.12685 135 GLN B O 1
ATOM 4068 N N . SER B 1 138 ? -38.64113 98.19574 -13.61779 1.000 13.70474 136 SER B N 1
ATOM 4069 C CA . SER B 1 138 ? -37.54977 97.84537 -14.52681 1.000 18.91967 136 SER B CA 1
ATOM 4070 C C . SER B 1 138 ? -36.63626 96.79600 -13.90663 1.000 18.81451 136 SER B C 1
ATOM 4071 O O . SER B 1 138 ? -36.24313 95.82847 -14.57298 1.000 18.08311 136 SER B O 1
ATOM 4074 N N . ILE B 1 139 ? -36.28373 96.98150 -12.63157 1.000 17.15842 137 ILE B N 1
ATOM 4075 C CA . ILE B 1 139 ? -35.43492 96.02618 -11.92503 1.000 12.60563 137 ILE B CA 1
ATOM 4076 C C . ILE B 1 139 ? -36.10269 94.65941 -11.87583 1.000 15.68218 137 ILE B C 1
ATOM 4077 O O . ILE B 1 139 ? -35.45445 93.62767 -12.09603 1.000 16.23823 137 ILE B O 1
ATOM 4082 N N . ARG B 1 140 ? -37.40999 94.62996 -11.59291 1.000 13.26907 138 ARG B N 1
ATOM 4083 C CA . ARG B 1 140 ? -38.14177 93.36420 -11.54471 1.000 16.46177 138 ARG B CA 1
ATOM 4084 C C . ARG B 1 140 ? -38.16024 92.67756 -12.90518 1.000 15.63378 138 ARG B C 1
ATOM 4085 O O . ARG B 1 140 ? -37.88973 91.47576 -13.00723 1.000 17.34954 138 ARG B O 1
ATOM 4093 N N . PHE B 1 141 ? -38.48632 93.42158 -13.96425 1.000 16.78781 139 PHE B N 1
ATOM 4094 C CA . PHE B 1 141 ? -38.44542 92.84270 -15.30405 1.000 16.97396 139 PHE B CA 1
ATOM 4095 C C . PHE B 1 141 ? -37.05813 92.29398 -15.62104 1.000 19.19136 139 PHE B C 1
ATOM 4096 O O . PHE B 1 141 ? -36.91920 91.15467 -16.07941 1.000 18.11013 139 PHE B O 1
ATOM 4104 N N . CYS B 1 142 ? -36.01536 93.09329 -15.37480 1.000 17.85790 140 CYS B N 1
ATOM 4105 C CA . CYS B 1 142 ? -34.66531 92.69167 -15.75777 1.000 15.59441 140 CYS B CA 1
ATOM 4106 C C . CYS B 1 142 ? -34.21888 91.43017 -15.02886 1.000 17.54553 140 CYS B C 1
ATOM 4107 O O . CYS B 1 142 ? -33.59120 90.54992 -15.62924 1.000 20.43299 140 CYS B O 1
ATOM 4110 N N . HIS B 1 143 ? -34.51553 91.32311 -13.73422 1.000 16.06326 141 HIS B N 1
ATOM 4111 C CA . HIS B 1 143 ? -34.00846 90.18078 -12.97948 1.000 14.12639 141 HIS B CA 1
ATOM 4112 C C . HIS B 1 143 ? -34.85578 88.92426 -13.16533 1.000 17.74162 141 HIS B C 1
ATOM 4113 O O . HIS B 1 143 ? -34.30570 87.81556 -13.17302 1.000 17.04401 141 HIS B O 1
ATOM 4120 N N . ASP B 1 144 ? -36.17600 89.06488 -13.32231 1.000 19.46965 142 ASP B N 1
ATOM 4121 C CA . ASP B 1 144 ? -37.06267 87.91181 -13.48183 1.000 18.78032 142 ASP B CA 1
ATOM 4122 C C . ASP B 1 144 ? -37.18671 87.42771 -14.91888 1.000 18.68830 142 ASP B C 1
ATOM 4123 O O . ASP B 1 144 ? -37.50077 86.25139 -15.13694 1.000 18.26227 142 ASP B O 1
ATOM 4128 N N . VAL B 1 145 ? -36.96846 88.29641 -15.90526 1.000 18.15939 143 VAL B N 1
ATOM 4129 C CA . VAL B 1 145 ? -37.25456 87.98719 -17.30630 1.000 17.81148 143 VAL B CA 1
ATOM 4130 C C . VAL B 1 145 ? -35.97677 87.92853 -18.14511 1.000 18.39153 143 VAL B C 1
ATOM 4131 O O . VAL B 1 145 ? -35.68216 86.90798 -18.76937 1.000 19.99831 143 VAL B O 1
ATOM 4135 N N . SER B 1 146 ? -35.20495 89.01956 -18.17221 1.000 19.90885 144 SER B N 1
ATOM 4136 C CA . SER B 1 146 ? -34.02734 89.09045 -19.03460 1.000 16.64079 144 SER B CA 1
ATOM 4137 C C . SER B 1 146 ? -32.87343 88.24008 -18.51797 1.000 17.35493 144 SER B C 1
ATOM 4138 O O . SER B 1 146 ? -32.22837 87.53569 -19.30111 1.000 17.57567 144 SER B O 1
ATOM 4141 N N . ARG B 1 147 ? -32.58902 88.30349 -17.21699 1.000 16.81711 145 ARG B N 1
ATOM 4142 C CA . ARG B 1 147 ? -31.45410 87.57697 -16.64356 1.000 16.98963 145 ARG B CA 1
ATOM 4143 C C . ARG B 1 147 ? -31.43596 86.08893 -16.98163 1.000 18.02455 145 ARG B C 1
ATOM 4144 O O . ARG B 1 147 ? -30.37199 85.58966 -17.38350 1.000 17.69526 145 ARG B O 1
ATOM 4152 N N . PRO B 1 148 ? -32.53049 85.32665 -16.84098 1.000 16.44680 146 PRO B N 1
ATOM 4153 C CA . PRO B 1 148 ? -32.46373 83.90821 -17.23720 1.000 15.83447 146 PRO B CA 1
ATOM 4154 C C . PRO B 1 148 ? -32.19976 83.70987 -18.71894 1.000 18.14886 146 PRO B C 1
ATOM 4155 O O . PRO B 1 148 ? -31.56856 82.71291 -19.09544 1.000 19.40789 146 PRO B O 1
ATOM 4159 N N . SER B 1 149 ? -32.65879 84.62885 -19.57463 1.000 15.31406 147 SER B N 1
ATOM 4160 C CA . SER B 1 149 ? -32.37264 84.50817 -21.00087 1.000 16.93419 147 SER B CA 1
ATOM 4161 C C . SER B 1 149 ? -30.88153 84.62684 -21.27798 1.000 15.57772 147 SER B C 1
ATOM 4162 O O . SER B 1 149 ? -30.33441 83.88097 -22.09877 1.000 19.04653 147 SER B O 1
ATOM 4165 N N . PHE B 1 150 ? -30.20877 85.56648 -20.61126 1.000 13.69813 148 PHE B N 1
ATOM 4166 C CA . PHE B 1 150 ? -28.75868 85.66345 -20.73875 1.000 14.46527 148 PHE B CA 1
ATOM 4167 C C . PHE B 1 150 ? -28.07109 84.43121 -20.16203 1.000 17.60858 148 PHE B C 1
ATOM 4168 O O . PHE B 1 150 ? -27.08939 83.94088 -20.72914 1.000 19.23698 148 PHE B O 1
ATOM 4176 N N . GLY B 1 151 ? -28.56886 83.91414 -19.03606 1.000 17.62676 149 GLY B N 1
ATOM 4177 C CA . GLY B 1 151 ? -27.97643 82.72103 -18.45447 1.000 19.63450 149 GLY B CA 1
ATOM 4178 C C . GLY B 1 151 ? -28.05060 81.50988 -19.35764 1.000 19.29480 149 GLY B C 1
ATOM 4179 O O . GLY B 1 151 ? -27.25419 80.57676 -19.20486 1.000 17.67569 149 GLY B O 1
ATOM 4180 N N . ALA B 1 152 ? -28.97850 81.51383 -20.30942 1.000 19.63706 150 ALA B N 1
ATOM 4181 C CA . ALA B 1 152 ? -29.18207 80.39771 -21.21344 1.000 17.01140 150 ALA B CA 1
ATOM 4182 C C . ALA B 1 152 ? -28.40814 80.52538 -22.51727 1.000 14.63340 150 ALA B C 1
ATOM 4183 O O . ALA B 1 152 ? -28.44079 79.58661 -23.31573 1.000 21.80207 150 ALA B O 1
ATOM 4185 N N . PHE B 1 153 ? -27.73248 81.65283 -22.76561 1.000 15.40606 151 PHE B N 1
ATOM 4186 C CA . PHE B 1 153 ? -26.93262 81.79278 -23.98559 1.000 17.91003 151 PHE B CA 1
ATOM 4187 C C . PHE B 1 153 ? -25.97874 80.62326 -24.21365 1.000 16.98060 151 PHE B C 1
ATOM 4188 O O . PHE B 1 153 ? -25.97531 80.07340 -25.32525 1.000 17.28932 151 PHE B O 1
ATOM 4196 N N . PRO B 1 154 ? -25.15786 80.19511 -23.24083 1.000 20.20054 152 PRO B N 1
ATOM 4197 C CA . PRO B 1 154 ? -24.18968 79.12111 -23.53639 1.000 17.94953 152 PRO B CA 1
ATOM 4198 C C . PRO B 1 154 ? -24.83022 77.78906 -23.89481 1.000 20.58787 152 PRO B C 1
ATOM 4199 O O . PRO B 1 154 ? -24.38000 77.12271 -24.83960 1.000 18.82922 152 PRO B O 1
ATOM 4203 N N . SER B 1 155 ? -25.86278 77.36978 -23.15840 1.000 19.48488 153 SER B N 1
ATOM 4204 C CA . SER B 1 155 ? -26.48924 76.08560 -23.45590 1.000 21.88816 153 SER B CA 1
ATOM 4205 C C . SER B 1 155 ? -27.33465 76.16541 -24.71872 1.000 22.69751 153 SER B C 1
ATOM 4206 O O . SER B 1 155 ? -27.33692 75.22794 -25.52671 1.000 23.56793 153 SER B O 1
ATOM 4209 N N . PHE B 1 156 ? -28.05927 77.27177 -24.91022 1.000 20.47776 154 PHE B N 1
ATOM 4210 C CA . PHE B 1 156 ? -28.88601 77.39551 -26.10618 1.000 22.25935 154 PHE B CA 1
ATOM 4211 C C . PHE B 1 156 ? -28.03480 77.36179 -27.36610 1.000 19.04539 154 PHE B C 1
ATOM 4212 O O . PHE B 1 156 ? -28.32953 76.61684 -28.30624 1.000 20.15472 154 PHE B O 1
ATOM 4220 N N . PHE B 1 157 ? -26.98406 78.18627 -27.41302 1.000 20.20296 155 PHE B N 1
ATOM 4221 C CA . PHE B 1 157 ? -26.19067 78.29535 -28.63324 1.000 18.65805 155 PHE B CA 1
ATOM 4222 C C . PHE B 1 157 ? -25.31754 77.06756 -28.85804 1.000 21.06710 155 PHE B C 1
ATOM 4223 O O . PHE B 1 157 ? -25.03707 76.71974 -30.01070 1.000 21.85819 155 PHE B O 1
ATOM 4231 N N . LYS B 1 158 ? -24.89237 76.38551 -27.79010 1.000 21.41901 156 LYS B N 1
ATOM 4232 C CA . LYS B 1 158 ? -24.31807 75.05713 -27.98210 1.000 20.71253 156 LYS B CA 1
ATOM 4233 C C . LYS B 1 158 ? -25.34954 74.10970 -28.58125 1.000 22.43598 156 LYS B C 1
ATOM 4234 O O . LYS B 1 158 ? -25.02342 73.28547 -29.44373 1.000 26.63352 156 LYS B O 1
ATOM 4240 N N . GLY B 1 159 ? -26.61018 74.23728 -28.15700 1.000 22.53991 157 GLY B N 1
ATOM 4241 C CA . GLY B 1 159 ? -27.64330 73.32281 -28.60941 1.000 19.17313 157 GLY B CA 1
ATOM 4242 C C . GLY B 1 159 ? -28.15231 73.57174 -30.01433 1.000 24.31891 157 GLY B C 1
ATOM 4243 O O . GLY B 1 159 ? -28.64474 72.64423 -30.66235 1.000 25.32256 157 GLY B O 1
ATOM 4244 N N . ASN B 1 160 ? -28.05735 74.80664 -30.50767 1.000 26.51432 158 ASN B N 1
ATOM 4245 C CA . ASN B 1 160 ? -28.53162 75.13641 -31.84662 1.000 25.20134 158 ASN B CA 1
ATOM 4246 C C . ASN B 1 160 ? -27.40334 75.19410 -32.88028 1.000 29.62765 158 ASN B C 1
ATOM 4247 O O . ASN B 1 160 ? -27.63191 75.63015 -34.01423 1.000 27.08056 158 ASN B O 1
ATOM 4252 N N . GLY B 1 161 ? -26.20499 74.73202 -32.52597 1.000 25.12615 159 GLY B N 1
ATOM 4253 C CA . GLY B 1 161 ? -25.09045 74.75295 -33.45076 1.000 25.66655 159 GLY B CA 1
ATOM 4254 C C . GLY B 1 161 ? -24.40892 76.09247 -33.59320 1.000 25.91384 159 GLY B C 1
ATOM 4255 O O . GLY B 1 161 ? -23.74428 76.32708 -34.60914 1.000 25.35269 159 GLY B O 1
ATOM 4256 N N . TYR B 1 162 ? -24.54246 76.97194 -32.59531 1.000 22.72416 160 TYR B N 1
ATOM 4257 C CA . TYR B 1 162 ? -24.00891 78.33491 -32.63972 1.000 21.73080 160 TYR B CA 1
ATOM 4258 C C . TYR B 1 162 ? -24.50461 79.06589 -33.88561 1.000 25.67680 160 TYR B C 1
ATOM 4259 O O . TYR B 1 162 ? -23.74353 79.68682 -34.63349 1.000 24.12082 160 TYR B O 1
ATOM 4268 N N . LYS B 1 163 ? -25.81474 78.97698 -34.09490 1.000 23.57736 161 LYS B N 1
ATOM 4269 C CA . LYS B 1 163 ? -26.49686 79.61305 -35.20782 1.000 25.77316 161 LYS B CA 1
ATOM 4270 C C . LYS B 1 163 ? -27.24722 80.83745 -34.70496 1.000 31.02645 161 LYS B C 1
ATOM 4271 O O . LYS B 1 163 ? -27.79871 80.83055 -33.59901 1.000 27.18574 161 LYS B O 1
ATOM 4277 N N . THR B 1 164 ? -27.25711 81.88890 -35.51063 1.000 26.58606 162 THR B N 1
ATOM 4278 C CA . THR B 1 164 ? -28.16136 82.99389 -35.24491 1.000 32.16479 162 THR B CA 1
ATOM 4279 C C . THR B 1 164 ? -29.59550 82.48638 -35.37083 1.000 36.36762 162 THR B C 1
ATOM 4280 O O . THR B 1 164 ? -29.90771 81.77329 -36.33595 1.000 36.42279 162 THR B O 1
ATOM 4284 N N . PRO B 1 165 ? -30.47384 82.78310 -34.41109 1.000 38.20417 163 PRO B N 1
ATOM 4285 C CA . PRO B 1 165 ? -31.86202 82.30252 -34.49773 1.000 38.95117 163 PRO B CA 1
ATOM 4286 C C . PRO B 1 165 ? -32.49790 82.64058 -35.84038 1.000 40.61778 163 PRO B C 1
ATOM 4287 O O . PRO B 1 165 ? -32.44559 83.78173 -36.30701 1.000 41.95309 163 PRO B O 1
ATOM 4291 N N . ALA B 1 166 ? -33.09726 81.62448 -36.46656 1.000 41.57099 164 ALA B N 1
ATOM 4292 C CA . ALA B 1 166 ? -33.55200 81.75005 -37.84939 1.000 46.63427 164 ALA B CA 1
ATOM 4293 C C . ALA B 1 166 ? -34.71925 82.72283 -37.96954 1.000 51.43450 164 ALA B C 1
ATOM 4294 O O . ALA B 1 166 ? -34.63260 83.73018 -38.68091 1.000 57.25235 164 ALA B O 1
ATOM 4296 N N . LEU B 1 167 ? -35.83063 82.42865 -37.29228 1.000 52.72042 165 LEU B N 1
ATOM 4297 C CA . LEU B 1 167 ? -36.98637 83.31856 -37.32098 1.000 59.02106 165 LEU B CA 1
ATOM 4298 C C . LEU B 1 167 ? -36.90891 84.40963 -36.26270 1.000 59.13388 165 LEU B C 1
ATOM 4299 O O . LEU B 1 167 ? -37.62105 85.41580 -36.37339 1.000 58.67875 165 LEU B O 1
ATOM 4304 N N . GLY B 1 168 ? -36.07365 84.23174 -35.24303 1.000 45.13760 166 GLY B N 1
ATOM 4305 C CA . GLY B 1 168 ? -35.94629 85.22254 -34.19695 1.000 42.43106 166 GLY B CA 1
ATOM 4306 C C . GLY B 1 168 ? -37.09816 85.17844 -33.21660 1.000 44.71652 166 GLY B C 1
ATOM 4307 O O . GLY B 1 168 ? -36.88625 85.11530 -32.00114 1.000 48.16599 166 GLY B O 1
ATOM 4308 N N . THR B 1 169 ? -38.32765 85.17059 -33.74135 1.000 53.87466 167 THR B N 1
ATOM 4309 C CA . THR B 1 169 ? -39.50530 85.33667 -32.89484 1.000 51.24284 167 THR B CA 1
ATOM 4310 C C . THR B 1 169 ? -39.71164 84.14678 -31.96276 1.000 51.17152 167 THR B C 1
ATOM 4311 O O . THR B 1 169 ? -40.14436 84.32593 -30.81824 1.000 47.43159 167 THR B O 1
ATOM 4315 N N . THR B 1 170 ? -39.41024 82.92253 -32.42280 1.000 44.49619 168 THR B N 1
ATOM 4316 C CA . THR B 1 170 ? -39.79162 81.74505 -31.64941 1.000 43.34329 168 THR B CA 1
ATOM 4317 C C . THR B 1 170 ? -38.70415 80.68312 -31.51103 1.000 45.28676 168 THR B C 1
ATOM 4318 O O . THR B 1 170 ? -39.01969 79.56118 -31.09360 1.000 49.78666 168 THR B O 1
ATOM 4322 N N . ASP B 1 171 ? -37.44651 80.98138 -31.83121 1.000 44.65801 169 ASP B N 1
ATOM 4323 C CA . ASP B 1 171 ? -36.37985 79.97875 -31.77924 1.000 43.28951 169 ASP B CA 1
ATOM 4324 C C . ASP B 1 171 ? -35.10296 80.59765 -31.22356 1.000 33.03120 169 ASP B C 1
ATOM 4325 O O . ASP B 1 171 ? -34.03788 80.54079 -31.83774 1.000 35.45909 169 ASP B O 1
ATOM 4330 N N . GLY B 1 172 ? -35.19736 81.19478 -30.03906 1.000 35.64638 170 GLY B N 1
ATOM 4331 C CA . GLY B 1 172 ? -34.07899 81.90351 -29.46660 1.000 28.84598 170 GLY B CA 1
ATOM 4332 C C . GLY B 1 172 ? -33.80742 81.54070 -28.02132 1.000 26.42770 170 GLY B C 1
ATOM 4333 O O . GLY B 1 172 ? -34.36717 80.58599 -27.47385 1.000 22.34058 170 GLY B O 1
ATOM 4334 N N . PRO B 1 173 ? -32.91765 82.30155 -27.37636 1.000 27.59626 171 PRO B N 1
ATOM 4335 C CA . PRO B 1 173 ? -32.62664 82.03173 -25.95896 1.000 24.65119 171 PRO B CA 1
ATOM 4336 C C . PRO B 1 173 ? -33.78003 82.36053 -25.02547 1.000 19.93131 171 PRO B C 1
ATOM 4337 O O . PRO B 1 173 ? -33.89771 81.71277 -23.97775 1.000 26.71037 171 PRO B O 1
ATOM 4341 N N . PHE B 1 174 ? -34.62974 83.33961 -25.35960 1.000 19.21506 172 PHE B N 1
ATOM 4342 C CA . PHE B 1 174 ? -35.76310 83.66067 -24.49071 1.000 23.98782 172 PHE B CA 1
ATOM 4343 C C . PHE B 1 174 ? -36.67767 82.46014 -24.30159 1.000 21.30114 172 PHE B C 1
ATOM 4344 O O . PHE B 1 174 ? -37.08968 82.15222 -23.17857 1.000 20.34837 172 PHE B O 1
ATOM 4352 N N . GLN B 1 175 ? -37.02778 81.78830 -25.40020 1.000 24.62608 173 GLN B N 1
ATOM 4353 C CA . GLN B 1 175 ? -37.96190 80.67008 -25.33382 1.000 22.68691 173 GLN B CA 1
ATOM 4354 C C . GLN B 1 175 ? -37.37606 79.49073 -24.57157 1.000 23.61973 173 GLN B C 1
ATOM 4355 O O . GLN B 1 175 ? -38.10432 78.78770 -23.86246 1.000 26.26018 173 GLN B O 1
ATOM 4361 N N . SER B 1 176 ? -36.06814 79.26762 -24.69304 1.000 22.16677 174 SER B N 1
ATOM 4362 C CA . SER B 1 176 ? -35.43437 78.16536 -23.97788 1.000 23.86819 174 SER B CA 1
ATOM 4363 C C . SER B 1 176 ? -35.31571 78.46211 -22.48718 1.000 21.31853 174 SER B C 1
ATOM 4364 O O . SER B 1 176 ? -35.48276 77.56269 -21.65682 1.000 22.18574 174 SER B O 1
ATOM 4367 N N . ALA B 1 177 ? -35.02984 79.71661 -22.12644 1.000 20.81367 175 ALA B N 1
ATOM 4368 C CA . ALA B 1 177 ? -34.87493 80.06118 -20.71551 1.000 23.86522 175 ALA B CA 1
ATOM 4369 C C . ALA B 1 177 ? -36.20120 79.96995 -19.96891 1.000 25.59133 175 ALA B C 1
ATOM 4370 O O . ALA B 1 177 ? -36.25837 79.45085 -18.84669 1.000 20.92894 175 ALA B O 1
ATOM 4372 N N . HIS B 1 178 ? -37.27775 80.46060 -20.57656 1.000 23.06315 176 HIS B N 1
ATOM 4373 C CA . HIS B 1 178 ? -38.57519 80.53517 -19.92598 1.000 23.43321 176 HIS B CA 1
ATOM 4374 C C . HIS B 1 178 ? -39.48030 79.36915 -20.29622 1.000 26.95398 176 HIS B C 1
ATOM 4375 O O . HIS B 1 178 ? -40.66974 79.39238 -19.96112 1.000 23.02229 176 HIS B O 1
ATOM 4382 N N . LYS B 1 179 ? -38.93795 78.35497 -20.97686 1.000 31.13816 177 LYS B N 1
ATOM 4383 C CA . LYS B 1 179 ? -39.62400 77.08840 -21.24597 1.000 29.89171 177 LYS B CA 1
ATOM 4384 C C . LYS B 1 179 ? -40.96408 77.31107 -21.95352 1.000 31.38793 177 LYS B C 1
ATOM 4385 O O . LYS B 1 179 ? -42.02266 76.87374 -21.49345 1.000 27.36670 177 LYS B O 1
ATOM 4391 N N . VAL B 1 180 ? -40.90166 78.00739 -23.09276 1.000 27.54760 178 VAL B N 1
ATOM 4392 C CA . VAL B 1 180 ? -42.08211 78.29909 -23.89847 1.000 30.51920 178 VAL B CA 1
ATOM 4393 C C . VAL B 1 180 ? -41.73498 78.15792 -25.37578 1.000 35.65229 178 VAL B C 1
ATOM 4394 O O . VAL B 1 180 ? -40.56629 78.15323 -25.76853 1.000 35.82563 178 VAL B O 1
ATOM 4398 N N . ASP B 1 181 ? -42.77797 78.03301 -26.20071 1.000 35.25131 179 ASP B N 1
ATOM 4399 C CA . ASP B 1 181 ? -42.63738 78.05567 -27.65301 1.000 37.67781 179 ASP B CA 1
ATOM 4400 C C . ASP B 1 181 ? -43.45060 79.19012 -28.26746 1.000 29.48090 179 ASP B C 1
ATOM 4401 O O . ASP B 1 181 ? -43.92064 79.08714 -29.40170 1.000 35.23103 179 ASP B O 1
ATOM 4406 N N . ILE B 1 182 ? -43.61862 80.28062 -27.52401 1.000 31.17535 180 ILE B N 1
ATOM 4407 C CA . ILE B 1 182 ? -44.33161 81.45723 -27.99680 1.000 27.85178 180 ILE B CA 1
ATOM 4408 C C . ILE B 1 182 ? -43.36416 82.63273 -28.01362 1.000 26.70277 180 ILE B C 1
ATOM 4409 O O . ILE B 1 182 ? -42.35819 82.65060 -27.30134 1.000 28.21872 180 ILE B O 1
ATOM 4414 N N . SER B 1 183 ? -43.68164 83.62430 -28.84226 1.000 26.43809 181 SER B N 1
ATOM 4415 C CA . SER B 1 183 ? -42.82164 84.79074 -28.97677 1.000 26.58969 181 SER B CA 1
ATOM 4416 C C . SER B 1 183 ? -42.83112 85.62634 -27.69583 1.000 26.95538 181 SER B C 1
ATOM 4417 O O . SER B 1 183 ? -43.70369 85.48640 -26.83293 1.000 28.03689 181 SER B O 1
ATOM 4420 N N . PHE B 1 184 ? -41.83518 86.50705 -27.58200 1.000 22.13866 182 PHE B N 1
ATOM 4421 C CA . PHE B 1 184 ? -41.72396 87.35523 -26.39648 1.000 22.07446 182 PHE B CA 1
ATOM 4422 C C . PHE B 1 184 ? -42.91685 88.28986 -26.21240 1.000 20.19755 182 PHE B C 1
ATOM 4423 O O . PHE B 1 184 ? -43.38322 88.42433 -25.06645 1.000 20.81587 182 PHE B O 1
ATOM 4431 N N . PRO B 1 185 ? -43.44874 88.95769 -27.24591 1.000 19.93565 183 PRO B N 1
ATOM 4432 C CA . PRO B 1 185 ? -44.67201 89.75210 -27.02533 1.000 19.10826 183 PRO B CA 1
ATOM 4433 C C . PRO B 1 185 ? -45.84599 88.91643 -26.54311 1.000 19.40499 183 PRO B C 1
ATOM 4434 O O . PRO B 1 185 ? -46.56554 89.33522 -25.62904 1.000 19.09837 183 PRO B O 1
ATOM 4438 N N . GLN B 1 186 ? -46.05129 87.73315 -27.12970 1.000 23.83304 184 GLN B N 1
ATOM 4439 C CA . GLN B 1 186 ? -47.10840 86.84135 -26.66080 1.000 22.05712 184 GLN B CA 1
ATOM 4440 C C . GLN B 1 186 ? -46.84551 86.37524 -25.23269 1.000 25.75188 184 GLN B C 1
ATOM 4441 O O . GLN B 1 186 ? -47.78185 86.23426 -24.43612 1.000 24.98511 184 GLN B O 1
ATOM 4447 N N . TRP B 1 187 ? -45.57633 86.12278 -24.89326 1.000 24.14263 185 TRP B N 1
ATOM 4448 C CA . TRP B 1 187 ? -45.22688 85.79944 -23.51295 1.000 21.80768 185 TRP B CA 1
ATOM 4449 C C . TRP B 1 187 ? -45.62513 86.92545 -22.57068 1.000 22.54283 185 TRP B C 1
ATOM 4450 O O . TRP B 1 187 ? -46.15347 86.67373 -21.48149 1.000 23.42178 185 TRP B O 1
ATOM 4461 N N . LEU B 1 188 ? -45.36539 88.17485 -22.97344 1.000 18.31468 186 LEU B N 1
ATOM 4462 C CA . LEU B 1 188 ? -45.70534 89.32870 -22.14475 1.000 23.48479 186 LEU B CA 1
ATOM 4463 C C . LEU B 1 188 ? -47.19631 89.34976 -21.82460 1.000 25.80800 186 LEU B C 1
ATOM 4464 O O . LEU B 1 188 ? -47.59689 89.48827 -20.66157 1.000 25.23145 186 LEU B O 1
ATOM 4469 N N . VAL B 1 189 ? -48.03329 89.20010 -22.85387 1.000 20.48418 187 VAL B N 1
ATOM 4470 C CA . VAL B 1 189 ? -49.48214 89.20735 -22.67163 1.000 23.03257 187 VAL B CA 1
ATOM 4471 C C . VAL B 1 189 ? -49.93071 88.02848 -21.81701 1.000 24.86823 187 VAL B C 1
ATOM 4472 O O . VAL B 1 189 ? -50.89555 88.13554 -21.04789 1.000 31.13802 187 VAL B O 1
ATOM 4476 N N . GLY B 1 190 ? -49.23471 86.90002 -21.91054 1.000 24.83050 188 GLY B N 1
ATOM 4477 C CA . GLY B 1 190 ? -49.63798 85.72075 -21.17124 1.000 27.41313 188 GLY B CA 1
ATOM 4478 C C . GLY B 1 190 ? -49.08554 85.59201 -19.77162 1.000 26.59625 188 GLY B C 1
ATOM 4479 O O . GLY B 1 190 ? -49.48831 84.68191 -19.04290 1.000 24.70592 188 GLY B O 1
ATOM 4480 N N . ASN B 1 191 ? -48.18316 86.47994 -19.35986 1.000 25.39871 189 ASN B N 1
ATOM 4481 C CA . ASN B 1 191 ? -47.50355 86.37388 -18.06906 1.000 24.74912 189 ASN B CA 1
ATOM 4482 C C . ASN B 1 191 ? -47.53604 87.70457 -17.32605 1.000 32.59242 189 ASN B C 1
ATOM 4483 O O . ASN B 1 191 ? -46.49361 88.34414 -17.13136 1.000 29.24556 189 ASN B O 1
ATOM 4488 N N . PRO B 1 192 ? -48.71163 88.14450 -16.87835 1.000 27.87102 190 PRO B N 1
ATOM 4489 C CA . PRO B 1 192 ? -48.75460 89.29162 -15.98048 1.000 27.30026 190 PRO B CA 1
ATOM 4490 C C . PRO B 1 192 ? -47.96989 88.99586 -14.71684 1.000 32.71185 190 PRO B C 1
ATOM 4491 O O . PRO B 1 192 ? -47.84822 87.82768 -14.29947 1.000 25.18266 190 PRO B O 1
ATOM 4495 N N . PRO B 1 193 ? -47.41116 90.02878 -14.07269 1.000 29.91229 191 PRO B N 1
ATOM 4496 C CA . PRO B 1 193 ? -47.52750 91.46063 -14.37604 1.000 23.47175 191 PRO B CA 1
ATOM 4497 C C . PRO B 1 193 ? -46.47154 91.99528 -15.34205 1.000 24.52020 191 PRO B C 1
ATOM 4498 O O . PRO B 1 193 ? -46.21881 93.19749 -15.35227 1.000 19.73089 191 PRO B O 1
ATOM 4502 N N . TYR B 1 194 ? -45.84920 91.15559 -16.17311 1.000 22.16701 192 TYR B N 1
ATOM 4503 C CA . TYR B 1 194 ? -44.64376 91.57588 -16.87992 1.000 20.56764 192 TYR B CA 1
ATOM 4504 C C . TYR B 1 194 ? -44.91352 92.42292 -18.11542 1.000 19.51590 192 TYR B C 1
ATOM 4505 O O . TYR B 1 194 ? -44.03048 93.19094 -18.51002 1.000 19.78288 192 TYR B O 1
ATOM 4514 N N . LEU B 1 195 ? -46.09502 92.32769 -18.72870 1.000 16.53448 193 LEU B N 1
ATOM 4515 C CA . LEU B 1 195 ? -46.45669 93.32707 -19.73320 1.000 21.46529 193 LEU B CA 1
ATOM 4516 C C . LEU B 1 195 ? -46.44024 94.72671 -19.13019 1.000 19.06515 193 LEU B C 1
ATOM 4517 O O . LEU B 1 195 ? -45.85522 95.65769 -19.69866 1.000 19.69412 193 LEU B O 1
ATOM 4522 N N . GLN B 1 196 ? -47.06150 94.88625 -17.96005 1.000 15.55618 194 GLN B N 1
ATOM 4523 C CA . GLN B 1 196 ? -47.11902 96.19844 -17.32645 1.000 16.09920 194 GLN B CA 1
ATOM 4524 C C . GLN B 1 196 ? -45.74662 96.65334 -16.84239 1.000 17.03447 194 GLN B C 1
ATOM 4525 O O . GLN B 1 196 ? -45.42126 97.84210 -16.94059 1.000 17.17169 194 GLN B O 1
ATOM 4531 N N . TYR B 1 197 ? -44.92884 95.73189 -16.31399 1.000 15.77359 195 TYR B N 1
ATOM 4532 C CA . TYR B 1 197 ? -43.55702 96.09176 -15.94801 1.000 17.02564 195 TYR B CA 1
ATOM 4533 C C . TYR B 1 197 ? -42.77454 96.55894 -17.16708 1.000 14.55475 195 TYR B C 1
ATOM 4534 O O . TYR B 1 197 ? -42.00650 97.52456 -17.08991 1.000 16.46949 195 TYR B O 1
ATOM 4543 N N . PHE B 1 198 ? -42.94498 95.87470 -18.30002 1.000 13.75809 196 PHE B N 1
ATOM 4544 C CA . PHE B 1 198 ? -42.28370 96.30793 -19.52806 1.000 18.36938 196 PHE B CA 1
ATOM 4545 C C . PHE B 1 198 ? -42.73389 97.71087 -19.92828 1.000 17.25233 196 PHE B C 1
ATOM 4546 O O . PHE B 1 198 ? -41.90635 98.55214 -20.29962 1.000 19.02295 196 PHE B O 1
ATOM 4554 N N . ASN B 1 199 ? -44.04046 97.98537 -19.84780 1.000 13.75762 197 ASN B N 1
ATOM 4555 C CA . ASN B 1 199 ? -44.54475 99.31550 -20.18850 1.000 17.47556 197 ASN B CA 1
ATOM 4556 C C . ASN B 1 199 ? -43.94292 100.39427 -19.28658 1.000 16.26815 197 ASN B C 1
ATOM 4557 O O . ASN B 1 199 ? -43.60243 101.48658 -19.75791 1.000 16.62313 197 ASN B O 1
ATOM 4562 N N . SER B 1 200 ? -43.80170 100.10904 -17.98766 1.000 13.81581 198 SER B N 1
ATOM 4563 C CA . SER B 1 200 ? -43.10317 101.03626 -17.09805 1.000 17.92764 198 SER B CA 1
ATOM 4564 C C . SER B 1 200 ? -41.62724 101.12590 -17.45459 1.000 16.15195 198 SER B C 1
ATOM 4565 O O . SER B 1 200 ? -41.05364 102.22171 -17.49337 1.000 15.91363 198 SER B O 1
ATOM 4568 N N . TYR B 1 201 ? -41.00595 99.96753 -17.70119 1.000 16.13729 199 TYR B N 1
ATOM 4569 C CA . TYR B 1 201 ? -39.60318 99.86605 -18.09635 1.000 15.82309 199 TYR B CA 1
ATOM 4570 C C . TYR B 1 201 ? -39.27222 100.74058 -19.30083 1.000 14.83227 199 TYR B C 1
ATOM 4571 O O . TYR B 1 201 ? -38.15176 101.25812 -19.40274 1.000 15.35802 199 TYR B O 1
ATOM 4580 N N . MET B 1 202 ? -40.22596 100.93865 -20.21900 1.000 15.67895 200 MET B N 1
ATOM 4581 C CA . MET B 1 202 ? -39.85291 101.65698 -21.42746 1.000 16.86989 200 MET B CA 1
ATOM 4582 C C . MET B 1 202 ? -39.63821 103.13714 -21.14957 1.000 18.29626 200 MET B C 1
ATOM 4583 O O . MET B 1 202 ? -38.91388 103.80001 -21.89978 1.000 17.07036 200 MET B O 1
ATOM 4588 N N . SER B 1 203 ? -40.23375 103.66327 -20.07846 1.000 18.98452 201 SER B N 1
ATOM 4589 C CA . SER B 1 203 ? -39.99435 105.03737 -19.66297 1.000 16.69584 201 SER B CA 1
ATOM 4590 C C . SER B 1 203 ? -38.70290 105.19525 -18.87218 1.000 20.88964 201 SER B C 1
ATOM 4591 O O . SER B 1 203 ? -38.39796 106.30875 -18.43557 1.000 27.22697 201 SER B O 1
ATOM 4594 N N . ALA B 1 204 ? -37.92613 104.12125 -18.69809 1.000 23.55915 202 ALA B N 1
ATOM 4595 C CA . ALA B 1 204 ? -36.73973 104.15209 -17.85875 1.000 18.25216 202 ALA B CA 1
ATOM 4596 C C . ALA B 1 204 ? -35.45254 103.71265 -18.54796 1.000 17.81391 202 ALA B C 1
ATOM 4597 O O . ALA B 1 204 ? -34.37385 104.10633 -18.08900 1.000 20.02597 202 ALA B O 1
ATOM 4599 N N . TYR B 1 205 ? -35.52289 102.92917 -19.63089 1.000 14.94014 203 TYR B N 1
ATOM 4600 C CA . TYR B 1 205 ? -34.31645 102.26574 -20.12954 1.000 15.00610 203 TYR B CA 1
ATOM 4601 C C . TYR B 1 205 ? -33.27030 103.24863 -20.65980 1.000 14.86113 203 TYR B C 1
ATOM 4602 O O . TYR B 1 205 ? -32.07516 102.92799 -20.65249 1.000 15.36350 203 TYR B O 1
ATOM 4611 N N . ARG B 1 206 ? -33.67285 104.43773 -21.11910 1.000 14.53185 204 ARG B N 1
ATOM 4612 C CA . ARG B 1 206 ? -32.68766 105.40435 -21.59700 1.000 15.72114 204 ARG B CA 1
ATOM 4613 C C . ARG B 1 206 ? -32.96011 106.79486 -21.03023 1.000 18.52149 204 ARG B C 1
ATOM 4614 O O . ARG B 1 206 ? -32.56274 107.80228 -21.62208 1.000 17.47359 204 ARG B O 1
ATOM 4622 N N . ALA B 1 207 ? -33.61155 106.86238 -19.87112 1.000 17.14154 205 ALA B N 1
ATOM 4623 C CA . ALA B 1 207 ? -33.97777 108.14182 -19.27729 1.000 18.50520 205 ALA B CA 1
ATOM 4624 C C . ALA B 1 207 ? -32.74956 108.88359 -18.75736 1.000 22.50540 205 ALA B C 1
ATOM 4625 O O . ALA B 1 207 ? -31.73911 108.27983 -18.38062 1.000 20.47082 205 ALA B O 1
ATOM 4627 N N . GLY B 1 208 ? -32.85274 110.21389 -18.72691 1.000 21.17363 206 GLY B N 1
ATOM 4628 C CA . GLY B 1 208 ? -31.75923 111.06448 -18.29844 1.000 21.66523 206 GLY B CA 1
ATOM 4629 C C . GLY B 1 208 ? -30.71124 111.34099 -19.35438 1.000 20.06523 206 GLY B C 1
ATOM 4630 O O . GLY B 1 208 ? -29.68613 111.95978 -19.04378 1.000 19.02076 206 GLY B O 1
ATOM 4631 N N . LYS B 1 209 ? -30.92318 110.89571 -20.57344 1.000 21.78977 207 LYS B N 1
ATOM 4632 C CA . LYS B 1 209 ? -30.04011 111.14152 -21.69228 1.000 20.72409 207 LYS B CA 1
ATOM 4633 C C . LYS B 1 209 ? -30.72122 112.09230 -22.66850 1.000 17.32586 207 LYS B C 1
ATOM 4634 O O . LYS B 1 209 ? -31.95339 112.17983 -22.68649 1.000 21.93660 207 LYS B O 1
ATOM 4640 N N . PRO B 1 210 ? -29.96228 112.84799 -23.46113 1.000 19.83917 208 PRO B N 1
ATOM 4641 C CA . PRO B 1 210 ? -30.59711 113.75723 -24.42326 1.000 17.46966 208 PRO B CA 1
ATOM 4642 C C . PRO B 1 210 ? -31.54194 113.01059 -25.35799 1.000 18.66798 208 PRO B C 1
ATOM 4643 O O . PRO B 1 210 ? -31.26845 111.88740 -25.78684 1.000 15.12527 208 PRO B O 1
ATOM 4647 N N . ASN B 1 211 ? -32.67944 113.63762 -25.63917 1.000 17.97395 209 ASN B N 1
ATOM 4648 C CA . ASN B 1 211 ? -33.67080 113.10013 -26.55621 1.000 16.31858 209 ASN B CA 1
ATOM 4649 C C . ASN B 1 211 ? -33.35875 113.53985 -27.98035 1.000 16.90227 209 ASN B C 1
ATOM 4650 O O . ASN B 1 211 ? -32.69712 114.55486 -28.20972 1.000 17.96915 209 ASN B O 1
ATOM 4655 N N . TRP B 1 212 ? -33.85457 112.75531 -28.94228 1.000 15.69942 210 TRP B N 1
ATOM 4656 C CA . TRP B 1 212 ? -33.68043 113.08273 -30.35646 1.000 15.77666 210 TRP B CA 1
ATOM 4657 C C . TRP B 1 212 ? -34.04303 114.53010 -30.66215 1.000 18.96758 210 TRP B C 1
ATOM 4658 O O . TRP B 1 212 ? -33.42217 115.16027 -31.52503 1.000 19.26994 210 TRP B O 1
ATOM 4669 N N . CYS B 1 213 ? -35.03316 115.07528 -29.96289 1.000 20.23015 211 CYS B N 1
ATOM 4670 C CA . CYS B 1 213 ? -35.55293 116.40345 -30.24577 1.000 18.57604 211 CYS B CA 1
ATOM 4671 C C . CYS B 1 213 ? -34.90768 117.49465 -29.40375 1.000 20.59344 211 CYS B C 1
ATOM 4672 O O . CYS B 1 213 ? -35.25552 118.66739 -29.57554 1.000 21.36964 211 CYS B O 1
ATOM 4675 N N . ASP B 1 214 ? -33.98111 117.14725 -28.50990 1.000 21.57936 212 ASP B N 1
ATOM 4676 C CA . ASP B 1 214 ? -33.33514 118.15099 -27.67677 1.000 22.54980 212 ASP B CA 1
ATOM 4677 C C . ASP B 1 214 ? -32.51402 119.11529 -28.53318 1.000 23.14070 212 ASP B C 1
ATOM 4678 O O . ASP B 1 214 ? -32.25754 118.88541 -29.71759 1.000 25.70330 212 ASP B O 1
ATOM 4683 N N . ASN B 1 215 ? -32.10615 120.21895 -27.91280 1.000 23.36533 213 ASN B N 1
ATOM 4684 C CA . ASN B 1 215 ? -31.29054 121.19645 -28.61622 1.000 25.29859 213 ASN B CA 1
ATOM 4685 C C . ASN B 1 215 ? -29.94156 120.59475 -28.98642 1.000 27.47780 213 ASN B C 1
ATOM 4686 O O . ASN B 1 215 ? -29.34591 119.83736 -28.21466 1.000 23.18100 213 ASN B O 1
ATOM 4691 N N . GLY B 1 216 ? -29.46551 120.93321 -30.18621 1.000 24.51475 214 GLY B N 1
ATOM 4692 C CA . GLY B 1 216 ? -28.23589 120.38374 -30.71040 1.000 23.22582 214 GLY B CA 1
ATOM 4693 C C . GLY B 1 216 ? -28.36509 119.02149 -31.35373 1.000 25.40835 214 GLY B C 1
ATOM 4694 O O . GLY B 1 216 ? -27.39251 118.54471 -31.95474 1.000 29.08631 214 GLY B O 1
ATOM 4695 N N . PHE B 1 217 ? -29.52864 118.37860 -31.25721 1.000 23.14911 215 PHE B N 1
ATOM 4696 C CA . PHE B 1 217 ? -29.73188 117.05554 -31.83784 1.000 21.57453 215 PHE B CA 1
ATOM 4697 C C . PHE B 1 217 ? -30.50929 117.18659 -33.15053 1.000 25.65297 215 PHE B C 1
ATOM 4698 O O . PHE B 1 217 ? -29.97073 117.70090 -34.13689 1.000 24.20383 215 PHE B O 1
ATOM 4706 N N . TYR B 1 218 ? -31.77188 116.74441 -33.18816 1.000 18.33933 216 TYR B N 1
ATOM 4707 C CA . TYR B 1 218 ? -32.49417 116.88990 -34.45527 1.000 20.05888 216 TYR B CA 1
ATOM 4708 C C . TYR B 1 218 ? -33.15902 118.26001 -34.53875 1.000 20.53096 216 TYR B C 1
ATOM 4709 O O . TYR B 1 218 ? -33.85168 118.66353 -33.59728 1.000 20.46245 216 TYR B O 1
ATOM 4718 N N . PRO B 1 219 ? -32.97395 118.99955 -35.64450 1.000 21.00502 217 PRO B N 1
ATOM 4719 C CA . PRO B 1 219 ? -33.55638 120.34497 -35.74225 1.000 19.41814 217 PRO B CA 1
ATOM 4720 C C . PRO B 1 219 ? -35.06599 120.31709 -35.93422 1.000 18.34743 217 PRO B C 1
ATOM 4721 O O . PRO B 1 219 ? -35.56041 120.54894 -37.04199 1.000 18.16996 217 PRO B O 1
ATOM 4725 N N . VAL B 1 220 ? -35.79670 120.04341 -34.84760 1.000 15.39216 218 VAL B N 1
ATOM 4726 C CA . VAL B 1 220 ? -37.25351 119.92151 -34.90587 1.000 14.02377 218 VAL B CA 1
ATOM 4727 C C . VAL B 1 220 ? -37.88412 121.18907 -35.46774 1.000 19.19472 218 VAL B C 1
ATOM 4728 O O . VAL B 1 220 ? -38.74530 121.13481 -36.35449 1.000 17.96187 218 VAL B O 1
ATOM 4732 N N . ALA B 1 221 ? -37.47732 122.35041 -34.94844 1.000 17.27233 219 ALA B N 1
ATOM 4733 C CA . ALA B 1 221 ? -38.15277 123.59083 -35.31439 1.000 19.49449 219 ALA B CA 1
ATOM 4734 C C . ALA B 1 221 ? -37.97387 123.91093 -36.79320 1.000 17.09306 219 ALA B C 1
ATOM 4735 O O . ALA B 1 221 ? -38.91357 124.36267 -37.45458 1.000 18.56455 219 ALA B O 1
ATOM 4737 N N . ASP B 1 222 ? -36.77883 123.68633 -37.33430 1.000 18.40375 220 ASP B N 1
ATOM 4738 C CA . ASP B 1 222 ? -36.55945 124.01167 -38.73797 1.000 17.92317 220 ASP B CA 1
ATOM 4739 C C . ASP B 1 222 ? -37.20009 122.98912 -39.67204 1.000 20.48181 220 ASP B C 1
ATOM 4740 O O . ASP B 1 222 ? -37.80265 123.36722 -40.68303 1.000 20.19354 220 ASP B O 1
ATOM 4745 N N . ARG B 1 223 ? -37.10301 121.69768 -39.34316 1.000 15.10258 221 ARG B N 1
ATOM 4746 C CA . ARG B 1 223 ? -37.58250 120.65564 -40.24411 1.000 17.64692 221 ARG B CA 1
ATOM 4747 C C . ARG B 1 223 ? -39.08105 120.39381 -40.11122 1.000 19.43346 221 ARG B C 1
ATOM 4748 O O . ARG B 1 223 ? -39.72158 120.02622 -41.10051 1.000 17.96401 221 ARG B O 1
ATOM 4756 N N . LEU B 1 224 ? -39.66000 120.55659 -38.91835 1.000 14.89714 222 LEU B N 1
ATOM 4757 C CA . LEU B 1 224 ? -41.05040 120.17912 -38.68076 1.000 16.29982 222 LEU B CA 1
ATOM 4758 C C . LEU B 1 224 ? -41.96474 121.38359 -38.48932 1.000 17.03297 222 LEU B C 1
ATOM 4759 O O . LEU B 1 224 ? -42.96495 121.51513 -39.20362 1.000 12.31899 222 LEU B O 1
ATOM 4764 N N . LEU B 1 225 ? -41.66588 122.26230 -37.52579 1.000 15.71128 223 LEU B N 1
ATOM 4765 C CA . LEU B 1 225 ? -42.55620 123.39127 -37.26064 1.000 16.08828 223 LEU B CA 1
ATOM 4766 C C . LEU B 1 225 ? -42.56070 124.36576 -38.42881 1.000 18.52765 223 LEU B C 1
ATOM 4767 O O . LEU B 1 225 ? -43.62603 124.75664 -38.92275 1.000 16.50266 223 LEU B O 1
ATOM 4772 N N . ASN B 1 226 ? -41.37433 124.77015 -38.88094 1.000 17.76410 224 ASN B N 1
ATOM 4773 C CA . ASN B 1 226 ? -41.23878 125.62828 -40.04974 1.000 17.44445 224 ASN B CA 1
ATOM 4774 C C . ASN B 1 226 ? -41.80809 124.92289 -41.27715 1.000 14.45246 224 ASN B C 1
ATOM 4775 O O . ASN B 1 226 ? -41.26448 123.90978 -41.73165 1.000 13.03460 224 ASN B O 1
ATOM 4780 N N . GLY B 1 227 ? -42.91275 125.44715 -41.80982 1.000 13.09823 225 GLY B N 1
ATOM 4781 C CA . GLY B 1 227 ? -43.58307 124.84528 -42.93808 1.000 14.12159 225 GLY B CA 1
ATOM 4782 C C . GLY B 1 227 ? -44.72747 123.91849 -42.59115 1.000 14.37413 225 GLY B C 1
ATOM 4783 O O . GLY B 1 227 ? -45.36912 123.39452 -43.51037 1.000 13.57169 225 GLY B O 1
ATOM 4784 N N . PHE B 1 228 ? -44.99361 123.68146 -41.30246 1.000 13.41412 226 PHE B N 1
ATOM 4785 C CA . PHE B 1 228 ? -46.18237 122.93212 -40.91141 1.000 16.19885 226 PHE B CA 1
ATOM 4786 C C . PHE B 1 228 ? -47.42258 123.58877 -41.50508 1.000 17.16671 226 PHE B C 1
ATOM 4787 O O . PHE B 1 228 ? -47.54635 124.81543 -41.52247 1.000 18.39987 226 PHE B O 1
ATOM 4795 N N . ASP B 1 229 ? -48.34519 122.76847 -41.99977 1.000 15.40767 227 ASP B N 1
ATOM 4796 C CA . ASP B 1 229 ? -49.44855 123.27719 -42.80887 1.000 16.98909 227 ASP B CA 1
ATOM 4797 C C . ASP B 1 229 ? -50.71699 122.51778 -42.44240 1.000 18.58832 227 ASP B C 1
ATOM 4798 O O . ASP B 1 229 ? -50.87657 121.35042 -42.81518 1.000 18.87480 227 ASP B O 1
ATOM 4803 N N . ALA B 1 230 ? -51.62273 123.19005 -41.72263 1.000 21.09799 228 ALA B N 1
ATOM 4804 C CA . ALA B 1 230 ? -52.86672 122.56632 -41.28205 1.000 22.51902 228 ALA B CA 1
ATOM 4805 C C . ALA B 1 230 ? -53.81775 122.27243 -42.43450 1.000 22.01031 228 ALA B C 1
ATOM 4806 O O . ALA B 1 230 ? -54.74750 121.47781 -42.26202 1.000 27.67587 228 ALA B O 1
ATOM 4808 N N . SER B 1 231 ? -53.62091 122.90306 -43.59493 1.000 23.31095 229 SER B N 1
ATOM 4809 C CA . SER B 1 231 ? -54.41308 122.55713 -44.76888 1.000 25.13116 229 SER B CA 1
ATOM 4810 C C . SER B 1 231 ? -54.02715 121.19640 -45.33414 1.000 22.49598 229 SER B C 1
ATOM 4811 O O . SER B 1 231 ? -54.84690 120.56158 -46.00658 1.000 23.83192 229 SER B O 1
ATOM 4814 N N . VAL B 1 232 ? -52.80439 120.73274 -45.07350 1.000 23.91722 230 VAL B N 1
ATOM 4815 C CA . VAL B 1 232 ? -52.42878 119.37777 -45.46279 1.000 18.94294 230 VAL B CA 1
ATOM 4816 C C . VAL B 1 232 ? -52.87832 118.37036 -44.41031 1.000 19.81159 230 VAL B C 1
ATOM 4817 O O . VAL B 1 232 ? -53.32843 117.27039 -44.74522 1.000 18.68557 230 VAL B O 1
ATOM 4821 N N . SER B 1 233 ? -52.76856 118.72886 -43.13239 1.000 17.04430 231 SER B N 1
ATOM 4822 C CA . SER B 1 233 ? -53.12805 117.85330 -42.02632 1.000 21.38333 231 SER B CA 1
ATOM 4823 C C . SER B 1 233 ? -52.92708 118.62780 -40.73622 1.000 21.66766 231 SER B C 1
ATOM 4824 O O . SER B 1 233 ? -51.94583 119.36741 -40.60517 1.000 21.26129 231 SER B O 1
ATOM 4827 N N . ASP B 1 234 ? -53.84876 118.45153 -39.79021 1.000 21.27242 232 ASP B N 1
ATOM 4828 C CA . ASP B 1 234 ? -53.73618 119.10282 -38.49031 1.000 20.90077 232 ASP B CA 1
ATOM 4829 C C . ASP B 1 234 ? -52.92832 118.28208 -37.49065 1.000 21.06823 232 ASP B C 1
ATOM 4830 O O . ASP B 1 234 ? -52.88357 118.63905 -36.30797 1.000 19.29545 232 ASP B O 1
ATOM 4835 N N . VAL B 1 235 ? -52.29455 117.19751 -37.93338 1.000 18.94749 233 VAL B N 1
ATOM 4836 C CA . VAL B 1 235 ? -51.45131 116.37284 -37.07498 1.000 18.55318 233 VAL B CA 1
ATOM 4837 C C . VAL B 1 235 ? -50.00052 116.78730 -37.28381 1.000 17.59193 233 VAL B C 1
ATOM 4838 O O . VAL B 1 235 ? -49.49761 116.77935 -38.41574 1.000 17.14281 233 VAL B O 1
ATOM 4842 N N . LEU B 1 236 ? -49.32639 117.14207 -36.18807 1.000 13.72328 234 LEU B N 1
ATOM 4843 C CA . LEU B 1 236 ? -47.92140 117.53371 -36.25388 1.000 16.60788 234 LEU B CA 1
ATOM 4844 C C . LEU B 1 236 ? -46.99691 116.32088 -36.19781 1.000 16.37428 234 LEU B C 1
ATOM 4845 O O . LEU B 1 236 ? -46.07256 116.19930 -37.01018 1.000 16.91458 234 LEU B O 1
ATOM 4850 N N . LEU B 1 237 ? -47.22771 115.41512 -35.24819 1.000 14.10738 235 LEU B N 1
ATOM 4851 C CA . LEU B 1 237 ? -46.35780 114.26092 -35.06796 1.000 15.21947 235 LEU B CA 1
ATOM 4852 C C . LEU B 1 237 ? -47.17201 113.07161 -34.57551 1.000 16.14644 235 LEU B C 1
ATOM 4853 O O . LEU B 1 237 ? -48.04905 113.21853 -33.71885 1.000 17.01969 235 LEU B O 1
ATOM 4858 N N . VAL B 1 238 ? -46.87094 111.89729 -35.13061 1.000 16.28462 236 VAL B N 1
ATOM 4859 C CA . VAL B 1 238 ? -47.40955 110.61727 -34.68403 1.000 13.51649 236 VAL B CA 1
ATOM 4860 C C . VAL B 1 238 ? -46.24688 109.78389 -34.15690 1.000 16.08822 236 VAL B C 1
ATOM 4861 O O . VAL B 1 238 ? -45.22532 109.64613 -34.83997 1.000 13.74590 236 VAL B O 1
ATOM 4865 N N . ASP B 1 239 ? -46.39558 109.22807 -32.94945 1.000 13.22519 237 ASP B N 1
ATOM 4866 C CA . ASP B 1 239 ? -45.38215 108.33883 -32.36890 1.000 16.45119 237 ASP B CA 1
ATOM 4867 C C . ASP B 1 239 ? -45.85736 106.89755 -32.54971 1.000 15.86596 237 ASP B C 1
ATOM 4868 O O . ASP B 1 239 ? -46.70734 106.41083 -31.79771 1.000 15.36308 237 ASP B O 1
ATOM 4873 N N . VAL B 1 240 ? -45.29151 106.21330 -33.54135 1.000 14.11072 238 VAL B N 1
ATOM 4874 C CA . VAL B 1 240 ? -45.71931 104.86418 -33.90930 1.000 14.50608 238 VAL B CA 1
ATOM 4875 C C . VAL B 1 240 ? -45.00547 103.86290 -33.00299 1.000 14.42375 238 VAL B C 1
ATOM 4876 O O . VAL B 1 240 ? -43.78979 103.67768 -33.10221 1.000 15.69352 238 VAL B O 1
ATOM 4880 N N . GLY B 1 241 ? -45.76453 103.20611 -32.12541 1.000 16.71538 239 GLY B N 1
ATOM 4881 C CA . GLY B 1 241 ? -45.17723 102.35223 -31.10949 1.000 14.69967 239 GLY B CA 1
ATOM 4882 C C . GLY B 1 241 ? -44.63052 103.09898 -29.91335 1.000 15.53869 239 GLY B C 1
ATOM 4883 O O . GLY B 1 241 ? -43.65666 102.64835 -29.29964 1.000 14.58800 239 GLY B O 1
ATOM 4884 N N . GLY B 1 242 ? -45.23353 104.23304 -29.55494 1.000 15.06001 240 GLY B N 1
ATOM 4885 C CA . GLY B 1 242 ? -44.70192 105.09143 -28.51746 1.000 15.65653 240 GLY B CA 1
ATOM 4886 C C . GLY B 1 242 ? -44.95737 104.67126 -27.08895 1.000 15.63764 240 GLY B C 1
ATOM 4887 O O . GLY B 1 242 ? -44.66261 105.44501 -26.17304 1.000 15.36827 240 GLY B O 1
ATOM 4888 N N . GLY B 1 243 ? -45.50315 103.47801 -26.86316 1.000 14.86720 241 GLY B N 1
ATOM 4889 C CA . GLY B 1 243 ? -45.70755 103.01344 -25.49846 1.000 15.47732 241 GLY B CA 1
ATOM 4890 C C . GLY B 1 243 ? -46.76748 103.82738 -24.77979 1.000 21.44182 241 GLY B C 1
ATOM 4891 O O . GLY B 1 243 ? -47.77266 104.24714 -25.36690 1.000 21.13664 241 GLY B O 1
ATOM 4892 N N . ARG B 1 244 ? -46.53778 104.06224 -23.48390 1.000 19.89195 242 ARG B N 1
ATOM 4893 C CA . ARG B 1 244 ? -47.46840 104.85010 -22.68236 1.000 18.02740 242 ARG B CA 1
ATOM 4894 C C . ARG B 1 244 ? -47.44355 106.33665 -23.01927 1.000 16.75956 242 ARG B C 1
ATOM 4895 O O . ARG B 1 244 ? -48.28114 107.08140 -22.50046 1.000 22.05648 242 ARG B O 1
ATOM 4903 N N . GLY B 1 245 ? -46.52045 106.79046 -23.86580 1.000 19.75234 243 GLY B N 1
ATOM 4904 C CA . GLY B 1 245 ? -46.49894 108.17384 -24.30560 1.000 19.47104 243 GLY B CA 1
ATOM 4905 C C . GLY B 1 245 ? -45.37085 109.02452 -23.75825 1.000 15.93293 243 GLY B C 1
ATOM 4906 O O . GLY B 1 245 ? -45.33676 110.22497 -24.05317 1.000 16.39594 243 GLY B O 1
ATOM 4907 N N . HIS B 1 246 ? -44.44077 108.45072 -22.98776 1.000 16.77618 244 HIS B N 1
ATOM 4908 C CA . HIS B 1 246 ? -43.37422 109.24601 -22.37825 1.000 19.14970 244 HIS B CA 1
ATOM 4909 C C . HIS B 1 246 ? -42.62422 110.08462 -23.41094 1.000 19.06284 244 HIS B C 1
ATOM 4910 O O . HIS B 1 246 ? -42.28336 111.24568 -23.15010 1.000 16.46979 244 HIS B O 1
ATOM 4917 N N . ASP B 1 247 ? -42.36865 109.51988 -24.59390 1.000 14.93832 245 ASP B N 1
ATOM 4918 C CA . ASP B 1 247 ? -41.58996 110.23395 -25.60407 1.000 14.69949 245 ASP B CA 1
ATOM 4919 C C . ASP B 1 247 ? -42.38644 111.38734 -26.20324 1.000 19.52600 245 ASP B C 1
ATOM 4920 O O . ASP B 1 247 ? -41.88285 112.51292 -26.30316 1.000 15.90993 245 ASP B O 1
ATOM 4925 N N . ILE B 1 248 ? -43.62960 111.12201 -26.62694 1.000 15.34797 246 ILE B N 1
ATOM 4926 C CA . ILE B 1 248 ? -44.45137 112.17655 -27.21969 1.000 18.97006 246 ILE B CA 1
ATOM 4927 C C . ILE B 1 248 ? -44.81719 113.23039 -26.18207 1.000 16.11951 246 ILE B C 1
ATOM 4928 O O . ILE B 1 248 ? -45.03543 114.39722 -26.52832 1.000 18.78049 246 ILE B O 1
ATOM 4933 N N . ALA B 1 249 ? -44.88414 112.85300 -24.90288 1.000 14.65840 247 ALA B N 1
ATOM 4934 C CA . ALA B 1 249 ? -45.15438 113.83809 -23.86050 1.000 16.02026 247 ALA B CA 1
ATOM 4935 C C . ALA B 1 249 ? -44.00825 114.83525 -23.73782 1.000 17.89862 247 ALA B C 1
ATOM 4936 O O . ALA B 1 249 ? -44.24165 116.04273 -23.59677 1.000 16.82867 247 ALA B O 1
ATOM 4938 N N . THR B 1 250 ? -42.76439 114.34669 -23.79793 1.000 18.42698 248 THR B N 1
ATOM 4939 C CA . THR B 1 250 ? -41.60025 115.22924 -23.76306 1.000 17.82424 248 THR B CA 1
ATOM 4940 C C . THR B 1 250 ? -41.60371 116.19379 -24.94191 1.000 18.67761 248 THR B C 1
ATOM 4941 O O . THR B 1 250 ? -41.39237 117.40177 -24.77308 1.000 19.44480 248 THR B O 1
ATOM 4945 N N . PHE B 1 251 ? -41.82992 115.66872 -26.14983 1.000 17.17782 249 PHE B N 1
ATOM 4946 C CA . PHE B 1 251 ? -41.89465 116.50463 -27.34670 1.000 17.31293 249 PHE B CA 1
ATOM 4947 C C . PHE B 1 251 ? -42.89827 117.64541 -27.18301 1.000 19.47835 249 PHE B C 1
ATOM 4948 O O . PHE B 1 251 ? -42.58174 118.81006 -27.45492 1.000 19.94717 249 PHE B O 1
ATOM 4956 N N . GLY B 1 252 ? -44.11414 117.33028 -26.72700 1.000 19.51405 250 GLY B N 1
ATOM 4957 C CA . GLY B 1 252 ? -45.11058 118.37359 -26.52546 1.000 19.37508 250 GLY B CA 1
ATOM 4958 C C . GLY B 1 252 ? -44.65863 119.44603 -25.54966 1.000 22.01572 250 GLY B C 1
ATOM 4959 O O . GLY B 1 252 ? -44.86590 120.64015 -25.78193 1.000 24.31858 250 GLY B O 1
ATOM 4960 N N . SER B 1 253 ? -44.02382 119.03763 -24.44964 1.000 23.41526 251 SER B N 1
ATOM 4961 C CA . SER B 1 253 ? -43.55063 120.00704 -23.46743 1.000 22.51606 251 SER B CA 1
ATOM 4962 C C . SER B 1 253 ? -42.46561 120.91422 -24.04140 1.000 24.31807 251 SER B C 1
ATOM 4963 O O . SER B 1 253 ? -42.41255 122.10565 -23.70728 1.000 25.24496 251 SER B O 1
ATOM 4966 N N . GLN B 1 254 ? -41.61015 120.38086 -24.91680 1.000 20.31144 252 GLN B N 1
ATOM 4967 C CA . GLN B 1 254 ? -40.51628 121.16502 -25.48115 1.000 21.10390 252 GLN B CA 1
ATOM 4968 C C . GLN B 1 254 ? -40.96687 122.17291 -26.53261 1.000 18.35592 252 GLN B C 1
ATOM 4969 O O . GLN B 1 254 ? -40.29577 123.19251 -26.72321 1.000 24.49528 252 GLN B O 1
ATOM 4975 N N . PHE B 1 255 ? -42.06414 121.91980 -27.23804 1.000 16.77129 253 PHE B N 1
ATOM 4976 C CA . PHE B 1 255 ? -42.37405 122.70263 -28.43112 1.000 19.19425 253 PHE B CA 1
ATOM 4977 C C . PHE B 1 255 ? -43.77953 123.27286 -28.37351 1.000 22.13109 253 PHE B C 1
ATOM 4978 O O . PHE B 1 255 ? -44.47994 123.35554 -29.38728 1.000 20.03787 253 PHE B O 1
ATOM 4986 N N . SER B 1 256 ? -44.19920 123.70786 -27.18515 1.000 23.18034 254 SER B N 1
ATOM 4987 C CA . SER B 1 256 ? -45.48893 124.35576 -27.01930 1.000 23.77228 254 SER B CA 1
ATOM 4988 C C . SER B 1 256 ? -45.35381 125.86901 -27.15648 1.000 23.26869 254 SER B C 1
ATOM 4989 O O . SER B 1 256 ? -44.27560 126.43286 -26.93001 1.000 22.20907 254 SER B O 1
ATOM 4992 N N . PRO B 1 257 ? -46.43325 126.56698 -27.55337 1.000 21.45789 255 PRO B N 1
ATOM 4993 C CA . PRO B 1 257 ? -47.74250 126.05926 -28.00615 1.000 21.39588 255 PRO B CA 1
ATOM 4994 C C . PRO B 1 257 ? -47.61716 125.23632 -29.27847 1.000 20.93778 255 PRO B C 1
ATOM 4995 O O . PRO B 1 257 ? -46.90677 125.63100 -30.20016 1.000 19.50318 255 PRO B O 1
ATOM 4999 N N . LEU B 1 258 ? -48.29506 124.09249 -29.35503 1.000 18.72118 256 LEU B N 1
ATOM 5000 C CA . LEU B 1 258 ? -48.15369 123.20013 -30.49784 1.000 20.06531 256 LEU B CA 1
ATOM 5001 C C . LEU B 1 258 ? -49.00813 123.69139 -31.66653 1.000 21.73599 256 LEU B C 1
ATOM 5002 O O . LEU B 1 258 ? -50.14984 124.11634 -31.46522 1.000 23.51580 256 LEU B O 1
ATOM 5007 N N . PRO B 1 259 ? -48.47829 123.65838 -32.89467 1.000 16.42792 257 PRO B N 1
ATOM 5008 C CA . PRO B 1 259 ? -49.26885 124.10508 -34.05134 1.000 19.06724 257 PRO B CA 1
ATOM 5009 C C . PRO B 1 259 ? -50.21086 123.04521 -34.59878 1.000 21.14488 257 PRO B C 1
ATOM 5010 O O . PRO B 1 259 ? -51.07781 123.37794 -35.42135 1.000 18.87021 257 PRO B O 1
ATOM 5014 N N . GLY B 1 260 ? -50.07165 121.79353 -34.16716 1.000 19.44654 258 GLY B N 1
ATOM 5015 C CA . GLY B 1 260 ? -50.93419 120.71573 -34.60662 1.000 18.20543 258 GLY B CA 1
ATOM 5016 C C . GLY B 1 260 ? -50.93935 119.60392 -33.57821 1.000 19.94539 258 GLY B C 1
ATOM 5017 O O . GLY B 1 260 ? -50.26568 119.67682 -32.54762 1.000 16.62542 258 GLY B O 1
ATOM 5018 N N . ARG B 1 261 ? -51.69987 118.55473 -33.88897 1.000 19.20741 259 ARG B N 1
ATOM 5019 C CA . ARG B 1 261 ? -51.98269 117.47501 -32.94949 1.000 20.91579 259 ARG B CA 1
ATOM 5020 C C . ARG B 1 261 ? -50.79444 116.53846 -32.76041 1.000 16.80661 259 ARG B C 1
ATOM 5021 O O . ARG B 1 261 ? -49.95433 116.37400 -33.64802 1.000 18.28417 259 ARG B O 1
ATOM 5029 N N . LEU B 1 262 ? -50.75489 115.89871 -31.59071 1.000 14.08884 260 LEU B N 1
ATOM 5030 C CA . LEU B 1 262 ? -49.81416 114.82447 -31.27941 1.000 20.37550 260 LEU B CA 1
ATOM 5031 C C . LEU B 1 262 ? -50.60874 113.53348 -31.09282 1.000 18.26883 260 LEU B C 1
ATOM 5032 O O . LEU B 1 262 ? -51.52759 113.48440 -30.26713 1.000 15.77186 260 LEU B O 1
ATOM 5037 N N . VAL B 1 263 ? -50.26234 112.49581 -31.85351 1.000 16.74723 261 VAL B N 1
ATOM 5038 C CA . VAL B 1 263 ? -50.99204 111.22957 -31.83596 1.000 15.86957 261 VAL B CA 1
ATOM 5039 C C . VAL B 1 263 ? -50.04756 110.12065 -31.39104 1.000 15.88311 261 VAL B C 1
ATOM 5040 O O . VAL B 1 263 ? -49.04529 109.84187 -32.06146 1.000 15.10802 261 VAL B O 1
ATOM 5044 N N . LEU B 1 264 ? -50.37630 109.48012 -30.27156 1.000 15.84909 262 LEU B N 1
ATOM 5045 C CA . LEU B 1 264 ? -49.67290 108.28808 -29.81670 1.000 16.99340 262 LEU B CA 1
ATOM 5046 C C . LEU B 1 264 ? -50.36250 107.04841 -30.37870 1.000 18.02963 262 LEU B C 1
ATOM 5047 O O . LEU B 1 264 ? -51.59423 106.94858 -30.34459 1.000 17.52739 262 LEU B O 1
ATOM 5052 N N . GLN B 1 265 ? -49.57217 106.11495 -30.90629 1.000 16.60677 263 GLN B N 1
ATOM 5053 C CA . GLN B 1 265 ? -50.07709 104.83213 -31.37757 1.000 15.65045 263 GLN B CA 1
ATOM 5054 C C . GLN B 1 265 ? -49.32054 103.70562 -30.68927 1.000 15.52711 263 GLN B C 1
ATOM 5055 O O . GLN B 1 265 ? -48.08729 103.73667 -30.61606 1.000 16.05444 263 GLN B O 1
ATOM 5061 N N . ASP B 1 266 ? -50.06115 102.72068 -30.18565 1.000 12.08167 264 ASP B N 1
ATOM 5062 C CA . ASP B 1 266 ? -49.48107 101.48713 -29.66571 1.000 18.01193 264 ASP B CA 1
ATOM 5063 C C . ASP B 1 266 ? -50.58016 100.43328 -29.63171 1.000 17.56350 264 ASP B C 1
ATOM 5064 O O . ASP B 1 266 ? -51.70680 100.67118 -30.07749 1.000 19.21211 264 ASP B O 1
ATOM 5069 N N . ARG B 1 267 ? -50.24298 99.25733 -29.10513 1.000 19.11608 265 ARG B N 1
ATOM 5070 C CA . ARG B 1 267 ? -51.22536 98.18936 -28.97772 1.000 19.66737 265 ARG B CA 1
ATOM 5071 C C . ARG B 1 267 ? -52.23484 98.51424 -27.88117 1.000 18.35990 265 ARG B C 1
ATOM 5072 O O . ARG B 1 267 ? -51.92923 99.21817 -26.91549 1.000 14.45490 265 ARG B O 1
ATOM 5080 N N . GLU B 1 268 ? -53.44522 97.96171 -28.03408 1.000 15.52584 266 GLU B N 1
ATOM 5081 C CA . GLU B 1 268 ? -54.56749 98.32044 -27.16784 1.000 16.23766 266 GLU B CA 1
ATOM 5082 C C . GLU B 1 268 ? -54.27419 98.03467 -25.69410 1.000 18.08919 266 GLU B C 1
ATOM 5083 O O . GLU B 1 268 ? -54.63054 98.83650 -24.82237 1.000 17.75410 266 GLU B O 1
ATOM 5089 N N . GLN B 1 269 ? -53.62907 96.89873 -25.39238 1.000 20.85050 267 GLN B N 1
ATOM 5090 C CA . GLN B 1 269 ? -53.30407 96.57584 -24.00175 1.000 20.72382 267 GLN B CA 1
ATOM 5091 C C . GLN B 1 269 ? -52.35205 97.59449 -23.39088 1.000 18.50487 267 GLN B C 1
ATOM 5092 O O . GLN B 1 269 ? -52.41047 97.85439 -22.18386 1.000 22.97563 267 GLN B O 1
ATOM 5098 N N . VAL B 1 270 ? -51.46271 98.16446 -24.20133 1.000 16.68174 268 VAL B N 1
ATOM 5099 C CA . VAL B 1 270 ? -50.55346 99.19760 -23.71947 1.000 15.21496 268 VAL B CA 1
ATOM 5100 C C . VAL B 1 270 ? -51.30480 100.51257 -23.53407 1.000 18.29366 268 VAL B C 1
ATOM 5101 O O . VAL B 1 270 ? -51.20816 101.16333 -22.48456 1.000 17.96957 268 VAL B O 1
ATOM 5105 N N . ILE B 1 271 ? -52.08679 100.90404 -24.54742 1.000 18.03010 269 ILE B N 1
ATOM 5106 C CA . ILE B 1 271 ? -52.82766 102.16598 -24.51968 1.000 17.86714 269 ILE B CA 1
ATOM 5107 C C . ILE B 1 271 ? -53.78336 102.22241 -23.33002 1.000 16.68273 269 ILE B C 1
ATOM 5108 O O . ILE B 1 271 ? -53.96089 103.27938 -22.71400 1.000 16.45792 269 ILE B O 1
ATOM 5113 N N . ASN B 1 272 ? -54.41465 101.09454 -22.98563 1.000 18.07225 270 ASN B N 1
ATOM 5114 C CA . ASN B 1 272 ? -55.34411 101.07680 -21.85470 1.000 22.39130 270 ASN B CA 1
ATOM 5115 C C . ASN B 1 272 ? -54.65563 101.32067 -20.51952 1.000 26.06609 270 ASN B C 1
ATOM 5116 O O . ASN B 1 272 ? -55.33276 101.65376 -19.54018 1.000 24.72195 270 ASN B O 1
ATOM 5121 N N . SER B 1 273 ? -53.33814 101.15120 -20.45559 1.000 21.47376 271 SER B N 1
ATOM 5122 C CA . SER B 1 273 ? -52.59621 101.27576 -19.21136 1.000 25.63594 271 SER B CA 1
ATOM 5123 C C . SER B 1 273 ? -52.18060 102.70586 -18.89790 1.000 26.05326 271 SER B C 1
ATOM 5124 O O . SER B 1 273 ? -51.64011 102.95182 -17.81284 1.000 23.61326 271 SER B O 1
ATOM 5127 N N . ILE B 1 274 ? -52.41654 103.64426 -19.80977 1.000 21.71823 272 ILE B N 1
ATOM 5128 C CA . ILE B 1 274 ? -51.99344 105.03099 -19.63297 1.000 28.23415 272 ILE B CA 1
ATOM 5129 C C . ILE B 1 274 ? -52.84981 105.70161 -18.56674 1.000 33.87936 272 ILE B C 1
ATOM 5130 O O . ILE B 1 274 ? -54.08326 105.74323 -18.69719 1.000 35.50409 272 ILE B O 1
ATOM 5135 N N . PRO B 1 275 ? -52.24594 106.22548 -17.49919 1.000 35.82929 273 PRO B N 1
ATOM 5136 C CA . PRO B 1 275 ? -53.03093 106.94119 -16.48689 1.000 42.43734 273 PRO B CA 1
ATOM 5137 C C . PRO B 1 275 ? -53.73924 108.14133 -17.09580 1.000 41.73827 273 PRO B C 1
ATOM 5138 O O . PRO B 1 275 ? -53.16851 108.88203 -17.89911 1.000 47.27394 273 PRO B O 1
ATOM 5142 N N . ALA B 1 276 ? -55.00154 108.31707 -16.71628 1.000 52.43949 274 ALA B N 1
ATOM 5143 C CA . ALA B 1 276 ? -55.77852 109.44922 -17.20120 1.000 57.95843 274 ALA B CA 1
ATOM 5144 C C . ALA B 1 276 ? -55.19297 110.75182 -16.66862 1.000 60.57484 274 ALA B C 1
ATOM 5145 O O . ALA B 1 276 ? -54.87360 110.86339 -15.48015 1.000 61.56549 274 ALA B O 1
ATOM 5147 N N . ASP B 1 277 ? -55.04328 111.73636 -17.55146 1.000 59.44654 275 ASP B N 1
ATOM 5148 C CA . ASP B 1 277 ? -54.47048 113.02241 -17.16870 1.000 59.64672 275 ASP B CA 1
ATOM 5149 C C . ASP B 1 277 ? -55.06895 114.08725 -18.07370 1.000 60.50997 275 ASP B C 1
ATOM 5150 O O . ASP B 1 277 ? -54.94123 113.99977 -19.29868 1.000 56.56386 275 ASP B O 1
ATOM 5155 N N . GLU B 1 278 ? -55.72800 115.08212 -17.47484 1.000 63.87848 276 GLU B N 1
ATOM 5156 C CA . GLU B 1 278 ? -56.34069 116.15968 -18.24324 1.000 67.99246 276 GLU B CA 1
ATOM 5157 C C . GLU B 1 278 ? -55.32786 117.18522 -18.73906 1.000 56.99652 276 GLU B C 1
ATOM 5158 O O . GLU B 1 278 ? -55.67945 118.02108 -19.57900 1.000 58.59053 276 GLU B O 1
ATOM 5164 N N . SER B 1 279 ? -54.09043 117.14607 -18.24015 1.000 50.80902 277 SER B N 1
ATOM 5165 C CA . SER B 1 279 ? -53.01550 117.97687 -18.76826 1.000 55.76765 277 SER B CA 1
ATOM 5166 C C . SER B 1 279 ? -52.35527 117.37550 -20.00305 1.000 44.82023 277 SER B C 1
ATOM 5167 O O . SER B 1 279 ? -51.53715 118.05433 -20.63451 1.000 38.90890 277 SER B O 1
ATOM 5170 N N . ARG B 1 280 ? -52.69557 116.13078 -20.34764 1.000 36.74488 278 ARG B N 1
ATOM 5171 C CA . ARG B 1 280 ? -52.09344 115.42545 -21.47286 1.000 30.55630 278 ARG B CA 1
ATOM 5172 C C . ARG B 1 280 ? -52.16686 116.24643 -22.75519 1.000 28.18409 278 ARG B C 1
ATOM 5173 O O . ARG B 1 280 ? -53.17062 116.90416 -23.03773 1.000 26.54531 278 ARG B O 1
ATOM 5181 N N . GLN B 1 281 ? -51.08776 116.20632 -23.53372 1.000 27.00767 279 GLN B N 1
ATOM 5182 C CA . GLN B 1 281 ? -51.00743 116.93918 -24.78860 1.000 24.72059 279 GLN B CA 1
ATOM 5183 C C . GLN B 1 281 ? -51.09700 116.04052 -26.01301 1.000 24.31866 279 GLN B C 1
ATOM 5184 O O . GLN B 1 281 ? -51.01706 116.54326 -27.14058 1.000 25.91653 279 GLN B O 1
ATOM 5190 N N . PHE B 1 282 ? -51.25278 114.73346 -25.83047 1.000 16.89847 280 PHE B N 1
ATOM 5191 C CA . PHE B 1 282 ? -51.31135 113.79750 -26.93974 1.000 19.17052 280 PHE B CA 1
ATOM 5192 C C . PHE B 1 282 ? -52.60664 112.99782 -26.88143 1.000 22.89132 280 PHE B C 1
ATOM 5193 O O . PHE B 1 282 ? -53.23888 112.87160 -25.82856 1.000 20.79173 280 PHE B O 1
ATOM 5201 N N . GLU B 1 283 ? -52.99684 112.45864 -28.03344 1.000 19.53185 281 GLU B N 1
ATOM 5202 C CA . GLU B 1 283 ? -54.16681 111.59836 -28.14556 1.000 19.34219 281 GLU B CA 1
ATOM 5203 C C . GLU B 1 283 ? -53.69059 110.15115 -28.20442 1.000 21.18923 281 GLU B C 1
ATOM 5204 O O . GLU B 1 283 ? -52.94707 109.77888 -29.11782 1.000 21.01791 281 GLU B O 1
ATOM 5210 N N . ALA B 1 284 ? -54.10526 109.34433 -27.22766 1.000 20.12400 282 ALA B N 1
ATOM 5211 C CA . ALA B 1 284 ? -53.66015 107.95830 -27.12023 1.000 21.61293 282 ALA B CA 1
ATOM 5212 C C . ALA B 1 284 ? -54.56165 107.07005 -27.97197 1.000 21.34615 282 ALA B C 1
ATOM 5213 O O . ALA B 1 284 ? -55.76180 106.95661 -27.70144 1.000 22.36225 282 ALA B O 1
ATOM 5215 N N . THR B 1 285 ? -53.98626 106.44298 -29.00089 1.000 23.96091 283 THR B N 1
ATOM 5216 C CA . THR B 1 285 ? -54.75906 105.69244 -29.98302 1.000 23.23508 283 THR B CA 1
ATOM 5217 C C . THR B 1 285 ? -54.17280 104.30189 -30.18368 1.000 19.37747 283 THR B C 1
ATOM 5218 O O . THR B 1 285 ? -52.97762 104.07439 -29.98245 1.000 20.75342 283 THR B O 1
ATOM 5222 N N . THR B 1 286 ? -55.04035 103.38148 -30.59894 1.000 20.73072 284 THR B N 1
ATOM 5223 C CA . THR B 1 286 ? -54.67574 101.99982 -30.88829 1.000 20.86981 284 THR B CA 1
ATOM 5224 C C . THR B 1 286 ? -54.31119 101.86771 -32.36525 1.000 21.04443 284 THR B C 1
ATOM 5225 O O . THR B 1 286 ? -55.11894 102.20435 -33.23668 1.000 19.98467 284 THR B O 1
ATOM 5229 N N . HIS B 1 287 ? -53.10778 101.37003 -32.65026 1.000 16.27236 285 HIS B N 1
ATOM 5230 C CA . HIS B 1 287 ? -52.74350 101.05108 -34.02681 1.000 16.06670 285 HIS B CA 1
ATOM 5231 C C . HIS B 1 287 ? -51.66841 99.97352 -34.04287 1.000 17.93877 285 HIS B C 1
ATOM 5232 O O . HIS B 1 287 ? -50.69725 100.05051 -33.28668 1.000 17.89309 285 HIS B O 1
ATOM 5239 N N . ASP B 1 288 ? -51.84376 98.98595 -34.91880 1.000 13.92017 286 ASP B N 1
ATOM 5240 C CA . ASP B 1 288 ? -50.90707 97.88476 -35.09343 1.000 16.72320 286 ASP B CA 1
ATOM 5241 C C . ASP B 1 288 ? -49.98924 98.23222 -36.26431 1.000 17.86066 286 ASP B C 1
ATOM 5242 O O . ASP B 1 288 ? -50.45977 98.39905 -37.39572 1.000 17.77295 286 ASP B O 1
ATOM 5247 N N . ILE B 1 289 ? -48.68286 98.32571 -35.99751 1.000 15.40677 287 ILE B N 1
ATOM 5248 C CA . ILE B 1 289 ? -47.70678 98.72494 -37.01045 1.000 16.81523 287 ILE B CA 1
ATOM 5249 C C . ILE B 1 289 ? -47.65521 97.78881 -38.21523 1.000 21.09236 287 ILE B C 1
ATOM 5250 O O . ILE B 1 289 ? -47.01917 98.12358 -39.22007 1.000 19.54567 287 ILE B O 1
ATOM 5255 N N . PHE B 1 290 ? -48.28815 96.62024 -38.14418 1.000 18.72375 288 PHE B N 1
ATOM 5256 C CA . PHE B 1 290 ? -48.33018 95.70983 -39.27993 1.000 20.95877 288 PHE B CA 1
ATOM 5257 C C . PHE B 1 290 ? -49.57487 95.90305 -40.14077 1.000 18.86667 288 PHE B C 1
ATOM 5258 O O . PHE B 1 290 ? -49.85199 95.07282 -41.01049 1.000 21.30569 288 PHE B O 1
ATOM 5266 N N . THR B 1 291 ? -50.31491 96.98583 -39.92657 1.000 18.56813 289 THR B N 1
ATOM 5267 C CA . THR B 1 291 ? -51.35143 97.43707 -40.84067 1.000 17.43782 289 THR B CA 1
ATOM 5268 C C . THR B 1 291 ? -50.97642 98.81474 -41.37704 1.000 20.10213 289 THR B C 1
ATOM 5269 O O . THR B 1 291 ? -50.12282 99.51142 -40.81659 1.000 18.83806 289 THR B O 1
ATOM 5273 N N . THR B 1 292 ? -51.61734 99.20052 -42.47930 1.000 19.50147 290 THR B N 1
ATOM 5274 C CA . THR B 1 292 ? -51.33143 100.49306 -43.08910 1.000 18.17294 290 THR B CA 1
ATOM 5275 C C . THR B 1 292 ? -51.63002 101.62148 -42.10803 1.000 19.51664 290 THR B C 1
ATOM 5276 O O . THR B 1 292 ? -52.61902 101.58075 -41.37089 1.000 17.24955 290 THR B O 1
ATOM 5280 N N . GLN B 1 293 ? -50.74618 102.61722 -42.09059 1.000 16.65915 291 GLN B N 1
ATOM 5281 C CA . GLN B 1 293 ? -50.83981 103.75991 -41.18811 1.000 14.47434 291 GLN B CA 1
ATOM 5282 C C . GLN B 1 293 ? -52.13611 104.52900 -41.43642 1.000 16.47222 291 GLN B C 1
ATOM 5283 O O . GLN B 1 293 ? -52.36030 104.99384 -42.56461 1.000 15.76703 291 GLN B O 1
ATOM 5289 N N . PRO B 1 294 ? -53.01159 104.68531 -40.43169 1.000 16.38629 292 PRO B N 1
ATOM 5290 C CA . PRO B 1 294 ? -54.31358 105.32906 -40.68469 1.000 19.30382 292 PRO B CA 1
ATOM 5291 C C . PRO B 1 294 ? -54.29007 106.85130 -40.66456 1.000 18.60475 292 PRO B C 1
ATOM 5292 O O . PRO B 1 294 ? -55.17381 107.46377 -41.27933 1.000 20.35165 292 PRO B O 1
ATOM 5296 N N . VAL B 1 295 ? -53.33855 107.48232 -39.97912 1.000 17.11591 293 VAL B N 1
ATOM 5297 C CA . VAL B 1 295 ? -53.24713 108.94126 -39.96127 1.000 16.50981 293 VAL B CA 1
ATOM 5298 C C . VAL B 1 295 ? -52.51808 109.39488 -41.22119 1.000 19.82204 293 VAL B C 1
ATOM 5299 O O . VAL B 1 295 ? -51.36291 109.01842 -41.44946 1.000 16.78078 293 VAL B O 1
ATOM 5303 N N . LYS B 1 296 ? -53.18510 110.21920 -42.03165 1.000 16.33806 294 LYS B N 1
ATOM 5304 C CA . LYS B 1 296 ? -52.72348 110.55172 -43.37492 1.000 21.33836 294 LYS B CA 1
ATOM 5305 C C . LYS B 1 296 ? -52.10821 111.94422 -43.41638 1.000 18.77019 294 LYS B C 1
ATOM 5306 O O . LYS B 1 296 ? -52.67576 112.89787 -42.87121 1.000 21.56349 294 LYS B O 1
ATOM 5312 N N . HIS B 1 297 ? -50.94859 112.04826 -44.06896 1.000 18.12919 295 HIS B N 1
ATOM 5313 C CA . HIS B 1 297 ? -50.30191 113.30760 -44.43863 1.000 19.74388 295 HIS B CA 1
ATOM 5314 C C . HIS B 1 297 ? -49.83841 114.13283 -43.24417 1.000 21.05497 295 HIS B C 1
ATOM 5315 O O . HIS B 1 297 ? -49.66647 115.35184 -43.36722 1.000 15.99823 295 HIS B O 1
ATOM 5322 N N . ALA B 1 298 ? -49.60242 113.49940 -42.09675 1.000 15.95494 296 ALA B N 1
ATOM 5323 C CA . ALA B 1 298 ? -49.06567 114.21815 -40.95221 1.000 16.26948 296 ALA B CA 1
ATOM 5324 C C . ALA B 1 298 ? -47.67989 114.77718 -41.27878 1.000 17.98987 296 ALA B C 1
ATOM 5325 O O . ALA B 1 298 ? -46.99438 114.31944 -42.19661 1.000 15.92653 296 ALA B O 1
ATOM 5327 N N . ARG B 1 299 ? -47.27511 115.79862 -40.51735 1.000 14.81757 297 ARG B N 1
ATOM 5328 C CA . ARG B 1 299 ? -45.96981 116.41435 -40.74141 1.000 17.01039 297 ARG B CA 1
ATOM 5329 C C . ARG B 1 299 ? -44.82406 115.48062 -40.35259 1.000 16.02035 297 ARG B C 1
ATOM 5330 O O . ARG B 1 299 ? -43.72878 115.57831 -40.91978 1.000 14.63637 297 ARG B O 1
ATOM 5338 N N . ALA B 1 300 ? -45.05023 114.55900 -39.41733 1.000 12.03548 298 ALA B N 1
ATOM 5339 C CA . ALA B 1 300 ? -43.96472 113.71345 -38.93916 1.000 16.21855 298 ALA B CA 1
ATOM 5340 C C . ALA B 1 300 ? -44.50925 112.39002 -38.42378 1.000 18.53506 298 ALA B C 1
ATOM 5341 O O . ALA B 1 300 ? -45.51052 112.36098 -37.70352 1.000 14.91171 298 ALA B O 1
ATOM 5343 N N . TYR B 1 301 ? -43.83434 111.30096 -38.79622 1.000 18.23993 299 TYR B N 1
ATOM 5344 C CA . TYR B 1 301 ? -44.10718 109.96346 -38.28095 1.000 15.50187 299 TYR B CA 1
ATOM 5345 C C . TYR B 1 301 ? -42.85661 109.47427 -37.56530 1.000 17.49121 299 TYR B C 1
ATOM 5346 O O . TYR B 1 301 ? -41.79027 109.35928 -38.18103 1.000 17.94474 299 TYR B O 1
ATOM 5355 N N . TYR B 1 302 ? -42.98389 109.19548 -36.27094 1.000 12.04599 300 TYR B N 1
ATOM 5356 C CA . TYR B 1 302 ? -41.84062 108.93695 -35.40678 1.000 14.90500 300 TYR B CA 1
ATOM 5357 C C . TYR B 1 302 ? -41.89388 107.51160 -34.86620 1.000 14.74247 300 TYR B C 1
ATOM 5358 O O . TYR B 1 302 ? -42.95767 107.02794 -34.46957 1.000 14.81722 300 TYR B O 1
ATOM 5367 N N . MET B 1 303 ? -40.74017 106.83870 -34.86419 1.000 14.28379 301 MET B N 1
ATOM 5368 C CA . MET B 1 303 ? -40.57577 105.53569 -34.23039 1.000 14.22471 301 MET B CA 1
ATOM 5369 C C . MET B 1 303 ? -39.30953 105.55090 -33.39232 1.000 16.18420 301 MET B C 1
ATOM 5370 O O . MET B 1 303 ? -38.27652 106.07218 -33.82530 1.000 16.94021 301 MET B O 1
ATOM 5375 N N . HIS B 1 304 ? -39.38487 104.96243 -32.20260 1.000 15.74966 302 HIS B N 1
ATOM 5376 C CA . HIS B 1 304 ? -38.22782 104.85714 -31.32221 1.000 14.83937 302 HIS B CA 1
ATOM 5377 C C . HIS B 1 304 ? -38.19120 103.44496 -30.76501 1.000 14.67455 302 HIS B C 1
ATOM 5378 O O . HIS B 1 304 ? -39.14780 103.01086 -30.11629 1.000 15.06857 302 HIS B O 1
ATOM 5385 N N . SER B 1 305 ? -37.10504 102.72441 -31.04454 1.000 16.93987 303 SER B N 1
ATOM 5386 C CA . SER B 1 305 ? -36.90986 101.35898 -30.54986 1.000 18.03774 303 SER B CA 1
ATOM 5387 C C . SER B 1 305 ? -38.08009 100.44951 -30.92309 1.000 17.02231 303 SER B C 1
ATOM 5388 O O . SER B 1 305 ? -38.63246 99.73432 -30.08484 1.000 17.08439 303 SER B O 1
ATOM 5391 N N . VAL B 1 306 ? -38.46047 100.46608 -32.19724 1.000 12.38603 304 VAL B N 1
ATOM 5392 C CA . VAL B 1 306 ? -39.54105 99.57851 -32.62502 1.000 13.28451 304 VAL B CA 1
ATOM 5393 C C . VAL B 1 306 ? -39.03281 98.58771 -33.67781 1.000 16.48188 304 VAL B C 1
ATOM 5394 O O . VAL B 1 306 ? -38.91728 97.39542 -33.34823 1.000 13.77604 304 VAL B O 1
ATOM 5398 N N . PRO B 1 307 ? -38.69421 98.97701 -34.91931 1.000 13.05413 305 PRO B N 1
ATOM 5399 C CA . PRO B 1 307 ? -38.27557 97.95498 -35.90027 1.000 13.60526 305 PRO B CA 1
ATOM 5400 C C . PRO B 1 307 ? -36.99706 97.21078 -35.52517 1.000 15.19413 305 PRO B C 1
ATOM 5401 O O . PRO B 1 307 ? -36.73077 96.15481 -36.11703 1.000 13.03491 305 PRO B O 1
ATOM 5405 N N . HIS B 1 308 ? -36.20598 97.71314 -34.56647 1.000 12.87209 306 HIS B N 1
ATOM 5406 C CA . HIS B 1 308 ? -35.00885 96.99972 -34.13286 1.000 12.39485 306 HIS B CA 1
ATOM 5407 C C . HIS B 1 308 ? -35.32895 95.68227 -33.44706 1.000 14.85538 306 HIS B C 1
ATOM 5408 O O . HIS B 1 308 ? -34.42157 94.85907 -33.26796 1.000 16.69597 306 HIS B O 1
ATOM 5415 N N . GLY B 1 309 ? -36.58012 95.45963 -33.06365 1.000 16.07289 307 GLY B N 1
ATOM 5416 C CA . GLY B 1 309 ? -36.96642 94.19849 -32.47309 1.000 16.83406 307 GLY B CA 1
ATOM 5417 C C . GLY B 1 309 ? -37.45698 93.16597 -33.46127 1.000 17.84159 307 GLY B C 1
ATOM 5418 O O . GLY B 1 309 ? -37.91019 92.09629 -33.04159 1.000 18.78030 307 GLY B O 1
ATOM 5419 N N . PHE B 1 310 ? -37.36500 93.44094 -34.76265 1.000 17.07165 308 PHE B N 1
ATOM 5420 C CA . PHE B 1 310 ? -37.95582 92.59148 -35.78639 1.000 19.99668 308 PHE B CA 1
ATOM 5421 C C . PHE B 1 310 ? -36.94213 92.30100 -36.88409 1.000 20.91288 308 PHE B C 1
ATOM 5422 O O . PHE B 1 310 ? -36.01267 93.08210 -37.11746 1.000 20.11584 308 PHE B O 1
ATOM 5430 N N . GLY B 1 311 ? -37.13167 91.16200 -37.55124 1.000 22.71445 309 GLY B N 1
ATOM 5431 C CA . GLY B 1 311 ? -36.29428 90.77603 -38.66889 1.000 20.46176 309 GLY B CA 1
ATOM 5432 C C . GLY B 1 311 ? -36.53236 91.65176 -39.88910 1.000 22.99288 309 GLY B C 1
ATOM 5433 O O . GLY B 1 311 ? -37.41716 92.50660 -39.92452 1.000 19.60885 309 GLY B O 1
ATOM 5434 N N . ASP B 1 312 ? -35.72131 91.40279 -40.92624 1.000 27.16339 310 ASP B N 1
ATOM 5435 C CA . ASP B 1 312 ? -35.70127 92.26623 -42.10909 1.000 23.78767 310 ASP B CA 1
ATOM 5436 C C . ASP B 1 312 ? -37.07893 92.38652 -42.75445 1.000 25.37230 310 ASP B C 1
ATOM 5437 O O . ASP B 1 312 ? -37.50752 93.48670 -43.12600 1.000 22.63495 310 ASP B O 1
ATOM 5442 N N . GLU B 1 313 ? -37.78394 91.26396 -42.91867 1.000 24.47613 311 GLU B N 1
ATOM 5443 C CA . GLU B 1 313 ? -39.08376 91.32973 -43.58237 1.000 22.25371 311 GLU B CA 1
ATOM 5444 C C . GLU B 1 313 ? -40.09738 92.11617 -42.75842 1.000 23.51052 311 GLU B C 1
ATOM 5445 O O . GLU B 1 313 ? -40.84342 92.93393 -43.31004 1.000 25.27572 311 GLU B O 1
ATOM 5451 N N . ASP B 1 314 ? -40.14376 91.88774 -41.43990 1.000 23.50125 312 ASP B N 1
ATOM 5452 C CA . ASP B 1 314 ? -41.03479 92.67888 -40.59134 1.000 22.12547 312 ASP B CA 1
ATOM 5453 C C . ASP B 1 314 ? -40.58317 94.13256 -40.51266 1.000 22.99971 312 ASP B C 1
ATOM 5454 O O . ASP B 1 314 ? -41.41754 95.04513 -40.48213 1.000 16.75171 312 ASP B O 1
ATOM 5459 N N . ALA B 1 315 ? -39.26809 94.36947 -40.46651 1.000 21.57440 313 ALA B N 1
ATOM 5460 C CA . ALA B 1 315 ? -38.77342 95.74176 -40.44252 1.000 17.01736 313 ALA B CA 1
ATOM 5461 C C . ALA B 1 315 ? -39.06807 96.46457 -41.75119 1.000 20.01501 313 ALA B C 1
ATOM 5462 O O . ALA B 1 315 ? -39.27911 97.68236 -41.74838 1.000 20.35527 313 ALA B O 1
ATOM 5464 N N . VAL B 1 316 ? -39.09554 95.74168 -42.87390 1.000 18.78662 314 VAL B N 1
ATOM 5465 C CA . VAL B 1 316 ? -39.48378 96.37146 -44.13276 1.000 17.89716 314 VAL B CA 1
ATOM 5466 C C . VAL B 1 316 ? -40.98398 96.65742 -44.15014 1.000 21.15131 314 VAL B C 1
ATOM 5467 O O . VAL B 1 316 ? -41.41774 97.72150 -44.60913 1.000 23.53051 314 VAL B O 1
ATOM 5471 N N . LYS B 1 317 ? -41.79851 95.72962 -43.63434 1.000 20.00437 315 LYS B N 1
ATOM 5472 C CA . LYS B 1 317 ? -43.24158 95.96264 -43.56127 1.000 21.35202 315 LYS B CA 1
ATOM 5473 C C . LYS B 1 317 ? -43.56281 97.14885 -42.66181 1.000 17.92919 315 LYS B C 1
ATOM 5474 O O . LYS B 1 317 ? -44.36218 98.02001 -43.02225 1.000 17.83726 315 LYS B O 1
ATOM 5480 N N . ILE B 1 318 ? -42.96325 97.17877 -41.46926 1.000 15.22442 316 ILE B N 1
ATOM 5481 C CA . ILE B 1 318 ? -43.23479 98.23747 -40.50097 1.000 17.29466 316 ILE B CA 1
ATOM 5482 C C . ILE B 1 318 ? -43.00429 99.60465 -41.12518 1.000 17.42452 316 ILE B C 1
ATOM 5483 O O . ILE B 1 318 ? -43.78848 100.54209 -40.92509 1.000 16.81370 316 ILE B O 1
ATOM 5488 N N . MET B 1 319 ? -41.93816 99.73400 -41.91020 1.000 16.79553 317 MET B N 1
ATOM 5489 C CA . MET B 1 319 ? -41.63031 101.02018 -42.51328 1.000 17.77990 317 MET B CA 1
ATOM 5490 C C . MET B 1 319 ? -42.50004 101.26108 -43.74511 1.000 19.92525 317 MET B C 1
ATOM 5491 O O . MET B 1 319 ? -42.96600 102.38385 -43.97357 1.000 17.02815 317 MET B O 1
ATOM 5496 N N . ALA B 1 320 ? -42.75671 100.20538 -44.52802 1.000 17.64118 318 ALA B N 1
ATOM 5497 C CA . ALA B 1 320 ? -43.57324 100.33724 -45.72988 1.000 17.42777 318 ALA B CA 1
ATOM 5498 C C . ALA B 1 320 ? -45.02072 100.67871 -45.40531 1.000 18.35127 318 ALA B C 1
ATOM 5499 O O . ALA B 1 320 ? -45.70817 101.29014 -46.22997 1.000 18.89029 318 ALA B O 1
ATOM 5501 N N . ASN B 1 321 ? -45.50718 100.28983 -44.22823 1.000 14.66049 319 ASN B N 1
ATOM 5502 C CA . ASN B 1 321 ? -46.87865 100.61334 -43.85256 1.000 19.71799 319 ASN B CA 1
ATOM 5503 C C . ASN B 1 321 ? -47.08821 102.09928 -43.57852 1.000 19.74629 319 ASN B C 1
ATOM 5504 O O . ASN B 1 321 ? -48.24297 102.53513 -43.49443 1.000 16.98335 319 ASN B O 1
ATOM 5509 N N . LEU B 1 322 ? -46.01104 102.88274 -43.44787 1.000 18.87803 320 LEU B N 1
ATOM 5510 C CA . LEU B 1 322 ? -46.14172 104.33648 -43.39589 1.000 16.97708 320 LEU B CA 1
ATOM 5511 C C . LEU B 1 322 ? -46.33121 104.94358 -44.78124 1.000 18.30050 320 LEU B C 1
ATOM 5512 O O . LEU B 1 322 ? -46.95762 106.00434 -44.90470 1.000 19.81801 320 LEU B O 1
ATOM 5517 N N . VAL B 1 323 ? -45.80588 104.28321 -45.82234 1.000 15.32321 321 VAL B N 1
ATOM 5518 C CA . VAL B 1 323 ? -45.73109 104.90030 -47.15156 1.000 18.14017 321 VAL B CA 1
ATOM 5519 C C . VAL B 1 323 ? -47.08375 105.41290 -47.64666 1.000 22.34418 321 VAL B C 1
ATOM 5520 O O . VAL B 1 323 ? -47.15413 106.57070 -48.08252 1.000 23.00647 321 VAL B O 1
ATOM 5524 N N . PRO B 1 324 ? -48.17580 104.63748 -47.60243 1.000 17.84948 322 PRO B N 1
ATOM 5525 C CA . PRO B 1 324 ? -49.44579 105.13861 -48.16080 1.000 16.63352 322 PRO B CA 1
ATOM 5526 C C . PRO B 1 324 ? -49.98229 106.39175 -47.48783 1.000 20.28901 322 PRO B C 1
ATOM 5527 O O . PRO B 1 324 ? -50.85789 107.05203 -48.05995 1.000 24.46127 322 PRO B O 1
ATOM 5531 N N . ALA B 1 325 ? -49.49802 106.74288 -46.29848 1.000 20.46982 323 ALA B N 1
ATOM 5532 C CA . ALA B 1 325 ? -49.98288 107.91260 -45.57929 1.000 19.67443 323 ALA B CA 1
ATOM 5533 C C . ALA B 1 325 ? -49.10018 109.14284 -45.75372 1.000 19.22330 323 ALA B C 1
ATOM 5534 O O . ALA B 1 325 ? -49.49533 110.23220 -45.32528 1.000 20.80138 323 ALA B O 1
ATOM 5536 N N . LEU B 1 326 ? -47.92592 109.00159 -46.36342 1.000 17.30669 324 LEU B N 1
ATOM 5537 C CA . LEU B 1 326 ? -46.99489 110.11342 -46.49375 1.000 17.93972 324 LEU B CA 1
ATOM 5538 C C . LEU B 1 326 ? -47.44151 111.06582 -47.59550 1.000 19.19807 324 LEU B C 1
ATOM 5539 O O . LEU B 1 326 ? -47.73514 110.63890 -48.71793 1.000 18.69794 324 LEU B O 1
ATOM 5544 N N . ALA B 1 327 ? -47.48363 112.35621 -47.27491 1.000 18.59654 325 ALA B N 1
ATOM 5545 C CA . ALA B 1 327 ? -47.71329 113.39622 -48.26859 1.000 23.08299 325 ALA B CA 1
ATOM 5546 C C . ALA B 1 327 ? -46.37282 113.77692 -48.88532 1.000 22.49485 325 ALA B C 1
ATOM 5547 O O . ALA B 1 327 ? -45.46899 114.23099 -48.17620 1.000 22.79263 325 ALA B O 1
ATOM 5549 N N . LYS B 1 328 ? -46.24441 113.57553 -50.19685 1.000 22.52087 326 LYS B N 1
ATOM 5550 C CA . LYS B 1 328 ? -45.00845 113.88821 -50.90546 1.000 26.30376 326 LYS B CA 1
ATOM 5551 C C . LYS B 1 328 ? -44.58760 115.33148 -50.65802 1.000 27.32797 326 LYS B C 1
ATOM 5552 O O . LYS B 1 328 ? -45.39999 116.25614 -50.75864 1.000 31.55616 326 LYS B O 1
ATOM 5558 N N . GLY B 1 329 ? -43.30969 115.51766 -50.33164 1.000 26.58193 327 GLY B N 1
ATOM 5559 C CA . GLY B 1 329 ? -42.79238 116.84577 -50.06734 1.000 27.21512 327 GLY B CA 1
ATOM 5560 C C . GLY B 1 329 ? -43.25643 117.47816 -48.77208 1.000 30.38654 327 GLY B C 1
ATOM 5561 O O . GLY B 1 329 ? -43.12253 118.69258 -48.61049 1.000 26.85090 327 GLY B O 1
ATOM 5562 N N . TYR B 1 330 ? -43.79343 116.69317 -47.83542 1.000 28.03869 328 TYR B N 1
ATOM 5563 C CA . TYR B 1 330 ? -44.30019 117.25638 -46.58724 1.000 25.25838 328 TYR B CA 1
ATOM 5564 C C . TYR B 1 330 ? -44.00149 116.36735 -45.38375 1.000 18.71736 328 TYR B C 1
ATOM 5565 O O . TYR B 1 330 ? -43.38978 116.81917 -44.41056 1.000 17.50524 328 TYR B O 1
ATOM 5574 N N . SER B 1 331 ? -44.43566 115.10985 -45.43669 1.000 18.91755 329 SER B N 1
ATOM 5575 C CA . SER B 1 331 ? -44.32162 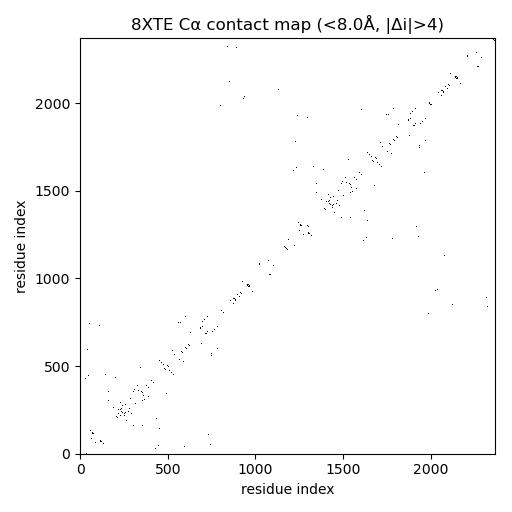114.20583 -44.29852 1.000 19.21405 329 SER B CA 1
ATOM 5576 C C . SER B 1 331 ? -42.88331 113.74120 -44.10952 1.000 20.75888 329 SER B C 1
ATOM 5577 O O . SER B 1 331 ? -42.25019 113.24633 -45.04894 1.000 20.03346 329 SER B O 1
ATOM 5580 N N . ARG B 1 332 ? -42.37773 113.88963 -42.88757 1.000 19.18592 330 ARG B N 1
ATOM 5581 C CA . ARG B 1 332 ? -41.07281 113.37296 -42.50114 1.000 17.91083 330 ARG B CA 1
ATOM 5582 C C . ARG B 1 332 ? -41.25707 112.01912 -41.83194 1.000 17.71686 330 ARG B C 1
ATOM 5583 O O . ARG B 1 332 ? -42.21549 111.81349 -41.08144 1.000 19.50884 330 ARG B O 1
ATOM 5591 N N . VAL B 1 333 ? -40.34875 111.09068 -42.11733 1.000 18.62544 331 VAL B N 1
ATOM 5592 C CA . VAL B 1 333 ? -40.27423 109.81990 -41.40287 1.000 17.15815 331 VAL B CA 1
ATOM 5593 C C . VAL B 1 333 ? -39.05990 109.89990 -40.49163 1.000 13.67573 331 VAL B C 1
ATOM 5594 O O . VAL B 1 333 ? -37.93652 110.10913 -40.96353 1.000 15.29302 331 VAL B O 1
ATOM 5598 N N . LEU B 1 334 ? -39.28585 109.75565 -39.18869 1.000 15.05672 332 LEU B N 1
ATOM 5599 C CA . LEU B 1 334 ? -38.25483 109.97568 -38.17541 1.000 17.35988 332 LEU B CA 1
ATOM 5600 C C . LEU B 1 334 ? -38.00928 108.65826 -37.44418 1.000 16.75453 332 LEU B C 1
ATOM 5601 O O . LEU B 1 334 ? -38.81695 108.25011 -36.60365 1.000 15.63897 332 LEU B O 1
ATOM 5606 N N . LEU B 1 335 ? -36.89343 107.99500 -37.75775 1.000 14.48813 333 LEU B N 1
ATOM 5607 C CA . LEU B 1 335 ? -36.54755 106.70495 -37.16239 1.000 13.78069 333 LEU B CA 1
ATOM 5608 C C . LEU B 1 335 ? -35.46370 106.92310 -36.10878 1.000 14.37479 333 LEU B C 1
ATOM 5609 O O . LEU B 1 335 ? -34.32284 107.25993 -36.44038 1.000 15.48056 333 LEU B O 1
ATOM 5614 N N . ASN B 1 336 ? -35.82633 106.72320 -34.84302 1.000 14.24062 334 ASN B N 1
ATOM 5615 C CA . ASN B 1 336 ? -34.95813 106.97426 -33.69191 1.000 12.22787 334 ASN B CA 1
ATOM 5616 C C . ASN B 1 336 ? -34.42232 105.61645 -33.24355 1.000 14.67033 334 ASN B C 1
ATOM 5617 O O . ASN B 1 336 ? -35.03837 104.92145 -32.43442 1.000 14.38756 334 ASN B O 1
ATOM 5622 N N . GLU B 1 337 ? -33.27225 105.22617 -33.79243 1.000 11.44281 335 GLU B N 1
ATOM 5623 C CA . GLU B 1 337 ? -32.75259 103.88501 -33.57644 1.000 17.34379 335 GLU B CA 1
ATOM 5624 C C . GLU B 1 337 ? -31.23174 103.92806 -33.53290 1.000 17.10084 335 GLU B C 1
ATOM 5625 O O . GLU B 1 337 ? -30.59632 104.82579 -34.09123 1.000 13.73911 335 GLU B O 1
ATOM 5631 N N . ILE B 1 338 ? -30.65661 102.92457 -32.86815 1.000 16.37437 336 ILE B N 1
ATOM 5632 C CA . ILE B 1 338 ? -29.21029 102.76039 -32.84216 1.000 15.58158 336 ILE B CA 1
ATOM 5633 C C . ILE B 1 338 ? -28.70557 102.41552 -34.23648 1.000 18.17003 336 ILE B C 1
ATOM 5634 O O . ILE B 1 338 ? -29.32731 101.63358 -34.97407 1.000 14.37515 336 ILE B O 1
ATOM 5639 N N . VAL B 1 339 ? -27.57628 103.01392 -34.60909 1.000 18.18585 337 VAL B N 1
ATOM 5640 C CA . VAL B 1 339 ? -26.87970 102.71838 -35.85595 1.000 15.57467 337 VAL B CA 1
ATOM 5641 C C . VAL B 1 339 ? -25.51391 102.16194 -35.47344 1.000 18.82496 337 VAL B C 1
ATOM 5642 O O . VAL B 1 339 ? -24.64271 102.90577 -35.00242 1.000 21.02186 337 VAL B O 1
ATOM 5646 N N . VAL B 1 340 ? -25.33023 100.85489 -35.65880 1.000 18.02795 338 VAL B N 1
ATOM 5647 C CA . VAL B 1 340 ? -24.09108 100.19011 -35.26526 1.000 18.63838 338 VAL B CA 1
ATOM 5648 C C . VAL B 1 340 ? -22.95278 100.64446 -36.17035 1.000 25.62575 338 VAL B C 1
ATOM 5649 O O . VAL B 1 340 ? -23.02171 100.51259 -37.39867 1.000 20.91864 338 VAL B O 1
ATOM 5653 N N . ASP B 1 341 ? -21.89680 101.18194 -35.56125 1.000 25.66834 339 ASP B N 1
ATOM 5654 C CA . ASP B 1 341 ? -20.62810 101.44280 -36.23794 1.000 29.95107 339 ASP B CA 1
ATOM 5655 C C . ASP B 1 341 ? -19.74730 100.24583 -35.89962 1.000 32.97873 339 ASP B C 1
ATOM 5656 O O . ASP B 1 341 ? -19.04349 100.23411 -34.89254 1.000 40.19944 339 ASP B O 1
ATOM 5661 N N . GLU B 1 342 ? -19.80499 99.21681 -36.74011 1.000 41.18475 340 GLU B N 1
ATOM 5662 C CA . GLU B 1 342 ? -19.21383 97.93707 -36.37135 1.000 46.72337 340 GLU B CA 1
ATOM 5663 C C . GLU B 1 342 ? -17.69212 97.93072 -36.44956 1.000 51.89153 340 GLU B C 1
ATOM 5664 O O . GLU B 1 342 ? -17.07204 96.96142 -35.99755 1.000 40.97783 340 GLU B O 1
ATOM 5670 N N . GLU B 1 343 ? -17.07971 98.98662 -36.98606 1.000 46.27184 341 GLU B N 1
ATOM 5671 C CA . GLU B 1 343 ? -15.64594 99.18778 -36.83301 1.000 52.10741 341 GLU B CA 1
ATOM 5672 C C . GLU B 1 343 ? -15.28920 99.86633 -35.51510 1.000 53.93547 341 GLU B C 1
ATOM 5673 O O . GLU B 1 343 ? -14.11497 99.85938 -35.12997 1.000 53.72080 341 GLU B O 1
ATOM 5679 N N . ARG B 1 344 ? -16.26546 100.44376 -34.81571 1.000 41.44518 342 ARG B N 1
ATOM 5680 C CA . ARG B 1 344 ? -16.04851 101.08179 -33.51846 1.000 40.66347 342 ARG B CA 1
ATOM 5681 C C . ARG B 1 344 ? -17.14457 100.58999 -32.57818 1.000 36.10800 342 ARG B C 1
ATOM 5682 O O . ARG B 1 344 ? -18.18983 101.23857 -32.42022 1.000 34.05059 342 ARG B O 1
ATOM 5690 N N . PRO B 1 345 ? -16.95291 99.42377 -31.95828 1.000 33.02031 343 PRO B N 1
ATOM 5691 C CA . PRO B 1 345 ? -17.99055 98.88533 -31.06763 1.000 30.25603 343 PRO B CA 1
ATOM 5692 C C . PRO B 1 345 ? -18.01252 99.61724 -29.73218 1.000 28.34308 343 PRO B C 1
ATOM 5693 O O . PRO B 1 345 ? -16.96800 99.89137 -29.13551 1.000 29.34521 343 PRO B O 1
ATOM 5697 N N . VAL B 1 346 ? -19.22406 99.93754 -29.26869 1.000 25.56189 344 VAL B N 1
ATOM 5698 C CA . VAL B 1 346 ? -19.42739 100.60563 -27.98881 1.000 25.70708 344 VAL B CA 1
ATOM 5699 C C . VAL B 1 346 ? -20.57111 99.92272 -27.24724 1.000 24.44327 344 VAL B C 1
ATOM 5700 O O . VAL B 1 346 ? -21.41984 99.25522 -27.84244 1.000 23.10543 344 VAL B O 1
ATOM 5704 N N . MET B 1 347 ? -20.58676 100.11149 -25.92327 1.000 19.33586 345 MET B N 1
ATOM 5705 C CA . MET B 1 347 ? -21.46886 99.32314 -25.06861 1.000 18.86206 345 MET B CA 1
ATOM 5706 C C . MET B 1 347 ? -22.92863 99.69769 -25.27886 1.000 17.93320 345 MET B C 1
ATOM 5707 O O . MET B 1 347 ? -23.81005 98.85194 -25.11158 1.000 16.77182 345 MET B O 1
ATOM 5712 N N . SER B 1 348 ? -23.20535 100.95474 -25.64227 1.000 20.54195 346 SER B N 1
ATOM 5713 C CA . SER B 1 348 ? -24.58789 101.36883 -25.83367 1.000 16.99258 346 SER B CA 1
ATOM 5714 C C . SER B 1 348 ? -25.24664 100.55888 -26.93633 1.000 18.76835 346 SER B C 1
ATOM 5715 O O . SER B 1 348 ? -26.43790 100.23841 -26.84696 1.000 18.76023 346 SER B O 1
ATOM 5718 N N . ALA B 1 349 ? -24.47685 100.19736 -27.96662 1.000 17.23722 347 ALA B N 1
ATOM 5719 C CA . ALA B 1 349 ? -24.99813 99.41214 -29.07768 1.000 16.70848 347 ALA B CA 1
ATOM 5720 C C . ALA B 1 349 ? -25.00583 97.92015 -28.76057 1.000 16.62328 347 ALA B C 1
ATOM 5721 O O . ALA B 1 349 ? -25.98886 97.23201 -29.05752 1.000 17.33850 347 ALA B O 1
ATOM 5723 N N . THR B 1 350 ? -23.92928 97.40256 -28.15299 1.000 15.90608 348 THR B N 1
ATOM 5724 C CA . THR B 1 350 ? -23.86514 95.96834 -27.87724 1.000 16.63589 348 THR B CA 1
ATOM 5725 C C . THR B 1 350 ? -24.87548 95.56801 -26.80993 1.000 18.80934 348 THR B C 1
ATOM 5726 O O . THR B 1 350 ? -25.48482 94.49593 -26.90682 1.000 17.80908 348 THR B O 1
ATOM 5730 N N . ASN B 1 351 ? -25.06150 96.40894 -25.78192 1.000 16.57178 349 ASN B N 1
ATOM 5731 C CA . ASN B 1 351 ? -26.08803 96.13965 -24.77340 1.000 16.95960 349 ASN B CA 1
ATOM 5732 C C . ASN B 1 351 ? -27.44427 95.89611 -25.42495 1.000 16.91798 349 ASN B C 1
ATOM 5733 O O . ASN B 1 351 ? -28.09963 94.88275 -25.16003 1.000 17.82747 349 ASN B O 1
ATOM 5738 N N . MET B 1 352 ? -27.87906 96.82196 -26.28729 1.000 16.29039 350 MET B N 1
ATOM 5739 C CA . MET B 1 352 ? -29.18561 96.69326 -26.93097 1.000 14.69053 350 MET B CA 1
ATOM 5740 C C . MET B 1 352 ? -29.21501 95.53243 -27.91812 1.000 15.74243 350 MET B C 1
ATOM 5741 O O . MET B 1 352 ? -30.21820 94.81656 -28.01233 1.000 15.83684 350 MET B O 1
ATOM 5746 N N . ASP B 1 353 ? -28.12901 95.33627 -28.66777 1.000 15.49539 351 ASP B N 1
ATOM 5747 C CA . ASP B 1 353 ? -28.06167 94.21841 -29.60378 1.000 16.34621 351 ASP B CA 1
ATOM 5748 C C . ASP B 1 353 ? -28.25432 92.88534 -28.88892 1.000 18.34418 351 ASP B C 1
ATOM 5749 O O . ASP B 1 353 ? -28.98448 92.00888 -29.37216 1.000 14.18609 351 ASP B O 1
ATOM 5754 N N . LEU B 1 354 ? -27.60141 92.71347 -27.73545 1.000 14.17901 352 LEU B N 1
ATOM 5755 C CA . LEU B 1 354 ? -27.72361 91.46445 -26.99121 1.000 14.78237 352 LEU B CA 1
ATOM 5756 C C . LEU B 1 354 ? -29.08505 91.35478 -26.30967 1.000 17.63796 352 LEU B C 1
ATOM 5757 O O . LEU B 1 354 ? -29.66969 90.26448 -26.25334 1.000 13.45396 352 LEU B O 1
ATOM 5762 N N . ILE B 1 355 ? -29.60038 92.47297 -25.78366 1.000 14.83795 353 ILE B N 1
ATOM 5763 C CA . ILE B 1 355 ? -30.97819 92.52266 -25.29660 1.000 17.04625 353 ILE B CA 1
ATOM 5764 C C . ILE B 1 355 ? -31.95179 92.17642 -26.41595 1.000 18.60531 353 ILE B C 1
ATOM 5765 O O . ILE B 1 355 ? -32.98981 91.53879 -26.17742 1.000 17.87995 353 ILE B O 1
ATOM 5770 N N . MET B 1 356 ? -31.63311 92.56988 -27.65532 1.000 16.56420 354 MET B N 1
ATOM 5771 C CA . MET B 1 356 ? -32.51259 92.21721 -28.76214 1.000 19.12357 354 MET B CA 1
ATOM 5772 C C . MET B 1 356 ? -32.42658 90.72428 -29.04868 1.000 19.39142 354 MET B C 1
ATOM 5773 O O . MET B 1 356 ? -33.44074 90.07698 -29.33723 1.000 18.21580 354 MET B O 1
ATOM 5778 N N . LEU B 1 357 ? -31.21657 90.16124 -28.95116 1.000 14.53442 355 LEU B N 1
ATOM 5779 C CA . LEU B 1 357 ? -31.03180 88.72775 -29.13401 1.000 16.03918 355 LEU B CA 1
ATOM 5780 C C . LEU B 1 357 ? -31.66460 87.93832 -27.99718 1.000 16.25066 355 LEU B C 1
ATOM 5781 O O . LEU B 1 357 ? -32.22711 86.86049 -28.22269 1.000 17.48669 355 LEU B O 1
ATOM 5786 N N . ALA B 1 358 ? -31.58212 88.45842 -26.76895 1.000 14.54731 356 ALA B N 1
ATOM 5787 C CA . ALA B 1 358 ? -32.08841 87.73934 -25.60822 1.000 16.07217 356 ALA B CA 1
ATOM 5788 C C . ALA B 1 358 ? -33.61192 87.73523 -25.52302 1.000 17.46740 356 ALA B C 1
ATOM 5789 O O . ALA B 1 358 ? -34.17373 86.85183 -24.86738 1.000 19.59384 356 ALA B O 1
ATOM 5791 N N . HIS B 1 359 ? -34.29827 88.69294 -26.14759 1.000 15.68151 357 HIS B N 1
ATOM 5792 C CA . HIS B 1 359 ? -35.75370 88.77040 -26.05041 1.000 15.10528 357 HIS B CA 1
ATOM 5793 C C . HIS B 1 359 ? -36.47499 88.47110 -27.35719 1.000 18.99116 357 HIS B C 1
ATOM 5794 O O . HIS B 1 359 ? -37.36968 87.62054 -27.38381 1.000 19.90460 357 HIS B O 1
ATOM 5801 N N . MET B 1 360 ? -36.11910 89.15170 -28.44618 1.000 17.55607 358 MET B N 1
ATOM 5802 C CA . MET B 1 360 ? -36.81187 89.01417 -29.72124 1.000 18.74631 358 MET B CA 1
ATOM 5803 C C . MET B 1 360 ? -36.03153 88.23574 -30.76831 1.000 20.92583 358 MET B C 1
ATOM 5804 O O . MET B 1 360 ? -36.50376 88.12189 -31.90416 1.000 20.83372 358 MET B O 1
ATOM 5809 N N . GLY B 1 361 ? -34.86410 87.69429 -30.42574 1.000 20.56191 359 GLY B N 1
ATOM 5810 C CA . GLY B 1 361 ? -34.02013 87.06977 -31.43067 1.000 20.91162 359 GLY B CA 1
ATOM 5811 C C . GLY B 1 361 ? -33.64327 87.99939 -32.56313 1.000 22.36849 359 GLY B C 1
ATOM 5812 O O . GLY B 1 361 ? -33.37639 87.53478 -33.67768 1.000 24.53334 359 GLY B O 1
ATOM 5813 N N . ALA B 1 362 ? -33.62134 89.30953 -32.30732 1.000 17.91776 360 ALA B N 1
ATOM 5814 C CA . ALA B 1 362 ? -33.37994 90.33682 -33.30938 1.000 18.89716 360 ALA B CA 1
ATOM 5815 C C . ALA B 1 362 ? -31.97773 90.92439 -33.12523 1.000 18.60405 360 ALA B C 1
ATOM 5816 O O . ALA B 1 362 ? -31.15856 90.40274 -32.35965 1.000 16.55716 360 ALA B O 1
ATOM 5818 N N . LYS B 1 363 ? -31.69762 92.01780 -33.83720 1.000 19.37921 361 LYS B N 1
ATOM 5819 C CA . LYS B 1 363 ? -30.36761 92.61291 -33.81946 1.000 21.24193 361 LYS B CA 1
ATOM 5820 C C . LYS B 1 363 ? -30.45633 94.10834 -34.09207 1.000 20.48407 361 LYS B C 1
ATOM 5821 O O . LYS B 1 363 ? -31.43648 94.60621 -34.65364 1.000 15.09985 361 LYS B O 1
ATOM 5827 N N . GLU B 1 364 ? -29.40623 94.81924 -33.69354 1.000 19.19370 362 GLU B N 1
ATOM 5828 C CA . GLU B 1 364 ? -29.23244 96.20855 -34.08617 1.000 18.08268 362 GLU B CA 1
ATOM 5829 C C . GLU B 1 364 ? -28.52813 96.26270 -35.43991 1.000 15.34597 362 GLU B C 1
ATOM 5830 O O . GLU B 1 364 ? -27.88550 95.30242 -35.87091 1.000 15.48877 362 GLU B O 1
ATOM 5836 N N . ARG B 1 365 ? -28.65055 97.40018 -36.11483 1.000 18.89155 363 ARG B N 1
ATOM 5837 C CA . ARG B 1 365 ? -28.25990 97.48631 -37.51371 1.000 16.58067 363 ARG B CA 1
ATOM 5838 C C . ARG B 1 365 ? -27.24741 98.59433 -37.76229 1.000 18.46947 363 ARG B C 1
ATOM 5839 O O . ARG B 1 365 ? -27.20525 99.59955 -37.04630 1.000 14.71033 363 ARG B O 1
ATOM 5847 N N . THR B 1 366 ? -26.42659 98.38032 -38.78876 1.000 16.24861 364 THR B N 1
ATOM 5848 C CA . THR B 1 366 ? -25.53221 99.39022 -39.32523 1.000 20.95756 364 THR B CA 1
ATOM 5849 C C . THR B 1 366 ? -26.30712 100.35485 -40.22327 1.000 18.08734 364 THR B C 1
ATOM 5850 O O . THR B 1 366 ? -27.45640 100.10870 -40.59998 1.000 17.33027 364 THR B O 1
ATOM 5854 N N . GLU B 1 367 ? -25.65630 101.46665 -40.58027 1.000 18.17042 365 GLU B N 1
ATOM 5855 C CA . GLU B 1 367 ? -26.28451 102.41319 -41.49797 1.000 19.03915 365 GLU B CA 1
ATOM 5856 C C . GLU B 1 367 ? -26.62675 101.74300 -42.82575 1.000 15.63530 365 GLU B C 1
ATOM 5857 O O . GLU B 1 367 ? -27.66109 102.04064 -43.43170 1.000 16.90556 365 GLU B O 1
ATOM 5863 N N . ALA B 1 368 ? -25.78010 100.81572 -43.28241 1.000 17.33198 366 ALA B N 1
ATOM 5864 C CA . ALA B 1 368 ? -26.06289 100.10556 -44.52724 1.000 19.10242 366 ALA B CA 1
ATOM 5865 C C . ALA B 1 368 ? -27.31362 99.23492 -44.41016 1.000 22.87841 366 ALA B C 1
ATOM 5866 O O . ALA B 1 368 ? -28.13571 99.20172 -45.33670 1.000 17.17697 366 ALA B O 1
ATOM 5868 N N . ASP B 1 369 ? -27.47400 98.51749 -43.28896 1.000 19.25110 367 ASP B N 1
ATOM 5869 C CA . ASP B 1 369 ? -28.66076 97.68227 -43.10710 1.000 16.68452 367 ASP B CA 1
ATOM 5870 C C . ASP B 1 369 ? -29.92608 98.52947 -43.08703 1.000 18.13179 367 ASP B C 1
ATOM 5871 O O . ASP B 1 369 ? -30.92542 98.18958 -43.73064 1.000 19.34468 367 ASP B O 1
ATOM 5876 N N . TRP B 1 370 ? -29.90659 99.62948 -42.32840 1.000 17.20957 368 TRP B N 1
ATOM 5877 C CA . TRP B 1 370 ? -31.05714 100.52750 -42.28233 1.000 17.89387 368 TRP B CA 1
ATOM 5878 C C . TRP B 1 370 ? -31.37489 101.09193 -43.66386 1.000 17.12559 368 TRP B C 1
ATOM 5879 O O . TRP B 1 370 ? -32.53694 101.12735 -44.08103 1.000 17.73163 368 TRP B O 1
ATOM 5890 N N . ARG B 1 371 ? -30.35023 101.55334 -44.38362 1.000 18.86602 369 ARG B N 1
ATOM 5891 C CA . ARG B 1 371 ? -30.56197 102.08587 -45.72554 1.000 18.00144 369 ARG B CA 1
ATOM 5892 C C . ARG B 1 371 ? -31.22358 101.06008 -46.63302 1.000 20.20012 369 ARG B C 1
ATOM 5893 O O . ARG B 1 371 ? -32.01554 101.42140 -47.51270 1.000 21.93049 369 ARG B O 1
ATOM 5901 N N . SER B 1 372 ? -30.91381 99.78059 -46.42951 1.000 19.76862 370 SER B N 1
ATOM 5902 C CA . SER B 1 372 ? -31.46228 98.71753 -47.26248 1.000 21.91007 370 SER B CA 1
ATOM 5903 C C . SER B 1 372 ? -32.91896 98.42931 -46.91091 1.000 21.98437 370 SER B C 1
ATOM 5904 O O . SER B 1 372 ? -33.76268 98.28372 -47.80303 1.000 20.45022 370 SER B O 1
ATOM 5907 N N . ILE B 1 373 ? -33.22713 98.33513 -45.61306 1.000 21.11597 371 ILE B N 1
ATOM 5908 C CA . ILE B 1 373 ? -34.61262 98.16396 -45.17768 1.000 21.98025 371 ILE B CA 1
ATOM 5909 C C . ILE B 1 373 ? -35.47244 99.34372 -45.60532 1.000 20.92206 371 ILE B C 1
ATOM 5910 O O . ILE B 1 373 ? -36.60789 99.16488 -46.06560 1.000 22.28925 371 ILE B O 1
ATOM 5915 N N . LEU B 1 374 ? -34.95332 100.56373 -45.46051 1.000 16.00455 372 LEU B N 1
ATOM 5916 C CA . LEU B 1 374 ? -35.71833 101.73738 -45.86656 1.000 18.37146 372 LEU B CA 1
ATOM 5917 C C . LEU B 1 374 ? -35.97968 101.72079 -47.36796 1.000 18.32942 372 LEU B C 1
ATOM 5918 O O . LEU B 1 374 ? -37.12105 101.88595 -47.81360 1.000 18.78146 372 LEU B O 1
ATOM 5923 N N . THR B 1 375 ? -34.93272 101.50266 -48.16580 1.000 18.32630 373 THR B N 1
ATOM 5924 C CA . THR B 1 375 ? -35.10518 101.49962 -49.61604 1.000 21.93096 373 THR B CA 1
ATOM 5925 C C . THR B 1 375 ? -36.10007 100.42864 -50.05148 1.000 21.26959 373 THR B C 1
ATOM 5926 O O . THR B 1 375 ? -36.95038 100.67805 -50.91310 1.000 22.99338 373 THR B O 1
ATOM 5930 N N . ARG B 1 376 ? -36.02945 99.23796 -49.44686 1.000 21.53473 374 ARG B N 1
ATOM 5931 C CA . ARG B 1 376 ? -37.00077 98.19405 -49.76184 1.000 26.02690 374 ARG B CA 1
ATOM 5932 C C . ARG B 1 376 ? -38.41017 98.59224 -49.33435 1.000 22.96752 374 ARG B C 1
ATOM 5933 O O . ARG B 1 376 ? -39.38982 98.17106 -49.95878 1.000 24.12080 374 ARG B O 1
ATOM 5941 N N . ALA B 1 377 ? -38.53465 99.41598 -48.29518 1.000 21.83467 375 ALA B N 1
ATOM 5942 C CA . ALA B 1 377 ? -39.84372 99.88169 -47.85500 1.000 19.46672 375 ALA B CA 1
ATOM 5943 C C . ALA B 1 377 ? -40.42625 100.96055 -48.75497 1.000 20.03702 375 ALA B C 1
ATOM 5944 O O . ALA B 1 377 ? -41.60352 101.30080 -48.60105 1.000 20.15973 375 ALA B O 1
ATOM 5946 N N . GLY B 1 378 ? -39.64645 101.49928 -49.68717 1.000 19.11230 376 GLY B N 1
ATOM 5947 C CA . GLY B 1 378 ? -40.10079 102.61138 -50.49434 1.000 19.95172 376 GLY B CA 1
ATOM 5948 C C . GLY B 1 378 ? -39.73087 103.96396 -49.93999 1.000 20.18438 376 GLY B C 1
ATOM 5949 O O . GLY B 1 378 ? -40.34981 104.96817 -50.31499 1.000 19.50546 376 GLY B O 1
ATOM 5950 N N . LEU B 1 379 ? -38.74531 104.02019 -49.05123 1.000 17.77301 377 LEU B N 1
ATOM 5951 C CA . LEU B 1 379 ? -38.28778 105.25451 -48.44281 1.000 19.84571 377 LEU B CA 1
ATOM 5952 C C . LEU B 1 379 ? -36.83065 105.48828 -48.81235 1.000 22.64750 377 LEU B C 1
ATOM 5953 O O . LEU B 1 379 ? -36.12388 104.57675 -49.25182 1.000 23.06705 377 LEU B O 1
ATOM 5958 N N . LYS B 1 380 ? -36.38334 106.72674 -48.64143 1.000 21.88177 378 LYS B N 1
ATOM 5959 C CA . LYS B 1 380 ? -34.98307 107.04734 -48.85706 1.000 24.80764 378 LYS B CA 1
ATOM 5960 C C . LYS B 1 380 ? -34.53236 108.02004 -47.77861 1.000 22.05081 378 LYS B C 1
ATOM 5961 O O . LYS B 1 380 ? -35.33065 108.79218 -47.24110 1.000 21.32787 378 LYS B O 1
ATOM 5967 N N . VAL B 1 381 ? -33.24733 107.95194 -47.45156 1.000 25.41974 379 VAL B N 1
ATOM 5968 C CA . VAL B 1 381 ? -32.68815 108.72732 -46.35214 1.000 18.99347 379 VAL B CA 1
ATOM 5969 C C . VAL B 1 381 ? -32.48252 110.16796 -46.79320 1.000 15.86226 379 VAL B C 1
ATOM 5970 O O . VAL B 1 381 ? -31.99769 110.43380 -47.89685 1.000 16.92024 379 VAL B O 1
ATOM 5974 N N . VAL B 1 382 ? -32.86699 111.10304 -45.92994 1.000 17.44645 380 VAL B N 1
ATOM 5975 C CA . VAL B 1 382 ? -32.54821 112.51290 -46.12322 1.000 15.92296 380 VAL B CA 1
ATOM 5976 C C . VAL B 1 382 ? -31.25741 112.87707 -45.40369 1.000 16.40382 380 VAL B C 1
ATOM 5977 O O . VAL B 1 382 ? -30.34012 113.45060 -45.99497 1.000 17.72746 380 VAL B O 1
ATOM 5981 N N . ASN B 1 383 ? -31.16865 112.52414 -44.12254 1.000 17.07148 381 ASN B N 1
ATOM 5982 C CA . ASN B 1 383 ? -30.01972 112.82704 -43.28377 1.000 16.96319 381 ASN B CA 1
ATOM 5983 C C . ASN B 1 383 ? -30.08730 111.94025 -42.05098 1.000 17.80293 381 ASN B C 1
ATOM 5984 O O . ASN B 1 383 ? -31.16872 111.50211 -41.65058 1.000 17.96163 381 ASN B O 1
ATOM 5989 N N . ILE B 1 384 ? -28.92316 111.67372 -41.46007 1.000 16.74092 382 ILE B N 1
ATOM 5990 C CA . ILE B 1 384 ? -28.82131 110.96574 -40.18781 1.000 16.75221 382 ILE B CA 1
ATOM 5991 C C . ILE B 1 384 ? -28.19799 111.90502 -39.16143 1.000 19.74292 382 ILE B C 1
ATOM 5992 O O . ILE B 1 384 ? -27.18793 112.56302 -39.44367 1.000 20.63084 382 ILE B O 1
ATOM 5997 N N . TYR B 1 385 ? -28.80616 111.97221 -37.97756 1.000 22.07354 383 TYR B N 1
ATOM 5998 C CA . TYR B 1 385 ? -28.37064 112.85642 -36.90432 1.000 19.67389 383 TYR B CA 1
ATOM 5999 C C . TYR B 1 385 ? -27.95065 112.03211 -35.69617 1.000 19.60286 383 TYR B C 1
ATOM 6000 O O . TYR B 1 385 ? -28.58392 111.02358 -35.36956 1.000 16.25854 383 TYR B O 1
ATOM 6009 N N . SER B 1 386 ? -26.88583 112.46913 -35.02909 1.000 20.74910 384 SER B N 1
ATOM 6010 C CA . SER B 1 386 ? -26.38219 111.78409 -33.84912 1.000 22.50698 384 SER B CA 1
ATOM 6011 C C . SER B 1 386 ? -25.92321 112.81429 -32.82633 1.000 25.50065 384 SER B C 1
ATOM 6012 O O . SER B 1 386 ? -25.72804 113.99170 -33.14085 1.000 23.40305 384 SER B O 1
ATOM 6015 N N . TYR B 1 387 ? -25.75171 112.35404 -31.58511 1.000 20.83246 385 TYR B N 1
ATOM 6016 C CA . TYR B 1 387 ? -25.38764 113.23079 -30.48845 1.000 21.64741 385 TYR B CA 1
ATOM 6017 C C . TYR B 1 387 ? -24.41024 112.46634 -29.60071 1.000 24.91890 385 TYR B C 1
ATOM 6018 O O . TYR B 1 387 ? -24.64355 111.27812 -29.30479 1.000 25.32894 385 TYR B O 1
ATOM 6027 N N . PRO B 1 388 ? -23.30868 113.09065 -29.18654 1.000 25.29185 386 PRO B N 1
ATOM 6028 C CA . PRO B 1 388 ? -22.31264 112.37621 -28.38076 1.000 24.70149 386 PRO B CA 1
ATOM 6029 C C . PRO B 1 388 ? -22.90430 111.87735 -27.07081 1.000 23.40840 386 PRO B C 1
ATOM 6030 O O . PRO B 1 388 ? -23.60593 112.60570 -26.36532 1.000 25.28324 386 PRO B O 1
ATOM 6034 N N . GLY B 1 389 ? -22.61595 110.61822 -26.75242 1.000 23.36213 387 GLY B N 1
ATOM 6035 C CA . GLY B 1 389 ? -23.04933 110.01488 -25.52067 1.000 24.03855 387 GLY B CA 1
ATOM 6036 C C . GLY B 1 389 ? -24.36270 109.26251 -25.60035 1.000 27.12568 387 GLY B C 1
ATOM 6037 O O . GLY B 1 389 ? -24.59054 108.35868 -24.79011 1.000 27.26655 387 GLY B O 1
ATOM 6038 N N . VAL B 1 390 ? -25.23936 109.61109 -26.55120 1.000 22.08521 388 VAL B N 1
ATOM 6039 C CA . VAL B 1 390 ? -26.54074 108.96000 -26.66611 1.000 21.83105 388 VAL B CA 1
ATOM 6040 C C . VAL B 1 390 ? -26.42179 107.76287 -27.60204 1.000 20.32636 388 VAL B C 1
ATOM 6041 O O . VAL B 1 390 ? -25.67100 107.78856 -28.58552 1.000 21.42162 388 VAL B O 1
ATOM 6045 N N . ALA B 1 391 ? -27.16289 106.69748 -27.28275 1.000 19.73779 389 ALA B N 1
ATOM 6046 C CA . ALA B 1 391 ? -27.01886 105.43648 -28.00487 1.000 19.30660 389 ALA B CA 1
ATOM 6047 C C . ALA B 1 391 ? -27.58719 105.52464 -29.41499 1.000 19.58323 389 ALA B C 1
ATOM 6048 O O . ALA B 1 391 ? -26.97391 105.03253 -30.37056 1.000 13.60862 389 ALA B O 1
ATOM 6050 N N . GLU B 1 392 ? -28.75207 106.14817 -29.56082 1.000 17.26528 390 GLU B N 1
ATOM 6051 C CA . GLU B 1 392 ? -29.51659 106.11798 -30.79711 1.000 17.47050 390 GLU B CA 1
ATOM 6052 C C . GLU B 1 392 ? -29.15554 107.27706 -31.72228 1.000 17.64814 390 GLU B C 1
ATOM 6053 O O . GLU B 1 392 ? -28.70203 108.33753 -31.28634 1.000 18.27032 390 GLU B O 1
ATOM 6059 N N . SER B 1 393 ? -29.35362 107.05396 -33.01440 1.000 15.48644 391 SER B N 1
ATOM 6060 C CA . SER B 1 393 ? -29.34208 108.11843 -34.00095 1.000 16.61978 391 SER B CA 1
ATOM 6061 C C . SER B 1 393 ? -30.77486 108.44479 -34.40702 1.000 15.94847 391 SER B C 1
ATOM 6062 O O . SER B 1 393 ? -31.72859 107.75698 -34.03672 1.000 16.35366 391 SER B O 1
ATOM 6065 N N . LEU B 1 394 ? -30.92088 109.52174 -35.16876 1.000 12.78431 392 LEU B N 1
ATOM 6066 C CA . LEU B 1 394 ? -32.20994 109.92280 -35.71745 1.000 15.29240 392 LEU B CA 1
ATOM 6067 C C . LEU B 1 394 ? -32.04503 109.96331 -37.23206 1.000 15.80153 392 LEU B C 1
ATOM 6068 O O . LEU B 1 394 ? -31.32028 110.81415 -37.76152 1.000 15.79663 392 LEU B O 1
ATOM 6073 N N . ILE B 1 395 ? -32.70011 109.0388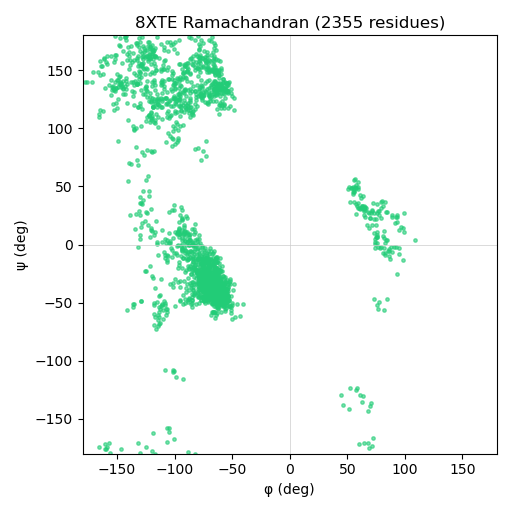6 -37.92282 1.000 13.40060 393 ILE B N 1
ATOM 6074 C CA . ILE B 1 395 ? -32.63144 108.94040 -39.37515 1.000 15.70799 393 ILE B CA 1
ATOM 6075 C C . ILE B 1 395 ? -33.88215 109.59603 -39.94521 1.000 15.19546 393 ILE B C 1
ATOM 6076 O O . ILE B 1 395 ? -34.99706 109.10161 -39.74694 1.000 14.24336 393 ILE B O 1
ATOM 6081 N N . GLU B 1 396 ? -33.70990 110.71396 -40.64833 1.000 12.45949 394 GLU B N 1
ATOM 6082 C CA . GLU B 1 396 ? -34.82420 111.31320 -41.36747 1.000 16.42953 394 GLU B CA 1
ATOM 6083 C C . GLU B 1 396 ? -34.97052 110.64929 -42.72749 1.000 15.34910 394 GLU B C 1
ATOM 6084 O O . GLU B 1 396 ? -33.98802 110.49189 -43.45852 1.000 16.05471 394 GLU B O 1
ATOM 6090 N N . ALA B 1 397 ? -36.19631 110.26111 -43.06609 1.000 13.61178 395 ALA B N 1
ATOM 6091 C CA . ALA B 1 397 ? -36.47156 109.60230 -44.32916 1.000 14.28112 395 ALA B CA 1
ATOM 6092 C C . ALA B 1 397 ? -37.67218 110.25661 -44.99901 1.000 19.54533 395 ALA B C 1
ATOM 6093 O O . ALA B 1 397 ? -38.45526 110.97554 -44.37204 1.000 21.24694 395 ALA B O 1
ATOM 6095 N N . GLU B 1 398 ? -37.79756 110.00110 -46.29703 1.000 18.36591 396 GLU B N 1
ATOM 6096 C CA . GLU B 1 398 ? -38.86723 110.56354 -47.10543 1.000 21.37775 396 GLU B CA 1
ATOM 6097 C C . GLU B 1 398 ? -39.26653 109.53171 -48.14817 1.000 17.42258 396 GLU B C 1
ATOM 6098 O O . GLU B 1 398 ? -38.56666 108.53941 -48.36440 1.000 19.03503 396 GLU B O 1
ATOM 6104 N N . LEU B 1 399 ? -40.41069 109.77213 -48.78523 1.000 19.85787 397 LEU B N 1
ATOM 6105 C CA . LEU B 1 399 ? -40.83678 108.96488 -49.92355 1.000 22.63665 397 LEU B CA 1
ATOM 6106 C C . LEU B 1 399 ? -39.71519 108.84565 -50.94861 1.000 27.42440 397 LEU B C 1
ATOM 6107 O O . LEU B 1 399 ? -39.14937 109.85206 -51.38548 1.000 26.26523 397 LEU B O 1
ATOM 6112 N N . ALA B 1 400 ? -39.39547 107.61037 -51.32809 1.000 24.89112 398 ALA B N 1
ATOM 6113 C CA . ALA B 1 400 ? -38.38711 107.36480 -52.35505 1.000 23.59948 398 ALA B CA 1
ATOM 6114 C C . ALA B 1 400 ? -38.77997 108.02169 -53.67769 1.000 38.27682 398 ALA B C 1
ATOM 6115 O O . ALA B 1 400 ? -39.91767 107.89234 -54.13814 1.000 38.72639 398 ALA B O 1
ATOM 6118 N N . ALA C 1 6 ? -19.77883 7.47510 12.32237 1.000 36.66094 4 ALA C N 1
ATOM 6119 C CA . ALA C 1 6 ? -18.51943 7.11260 12.95981 1.000 39.78086 4 ALA C CA 1
ATOM 6120 C C . ALA C 1 6 ? -18.73310 6.74973 14.42265 1.000 45.29492 4 ALA C C 1
ATOM 6121 O O . ALA C 1 6 ? -19.39063 7.47807 15.16961 1.000 41.40884 4 ALA C O 1
ATOM 6123 N N . SER C 1 7 ? -18.16200 5.61884 14.82290 1.000 43.33235 5 SER C N 1
ATOM 6124 C CA . SER C 1 7 ? -18.34217 5.12970 16.17602 1.000 35.84492 5 SER C CA 1
ATOM 6125 C C . SER C 1 7 ? -17.50594 5.94653 17.15950 1.000 37.84026 5 SER C C 1
ATOM 6126 O O . SER C 1 7 ? -16.48030 6.52453 16.78614 1.000 36.38365 5 SER C O 1
ATOM 6129 N N . PRO C 1 8 ? -17.93793 6.02897 18.42205 1.000 36.30481 6 PRO C N 1
ATOM 6130 C CA . PRO C 1 8 ? -17.05760 6.61094 19.44705 1.000 35.56106 6 PRO C CA 1
ATOM 6131 C C . PRO C 1 8 ? -15.73155 5.88096 19.56229 1.000 34.58721 6 PRO C C 1
ATOM 6132 O O . PRO C 1 8 ? -14.69465 6.51461 19.79451 1.000 35.12313 6 PRO C O 1
ATOM 6136 N N . ALA C 1 9 ? -15.74055 4.55422 19.40119 1.000 33.78300 7 ALA C N 1
ATOM 6137 C CA . ALA C 1 9 ? -14.49589 3.79429 19.38264 1.000 37.44634 7 ALA C CA 1
ATOM 6138 C C . ALA C 1 9 ? -13.58143 4.24380 18.25093 1.000 36.39515 7 ALA C C 1
ATOM 6139 O O . ALA C 1 9 ? -12.35438 4.20862 18.39301 1.000 34.59654 7 ALA C O 1
ATOM 6141 N N . SER C 1 10 ? -14.15675 4.67777 17.12770 1.000 36.37653 8 SER C N 1
ATOM 6142 C CA . SER C 1 10 ? -13.34178 5.14236 16.01168 1.000 30.50833 8 SER C CA 1
ATOM 6143 C C . SER C 1 10 ? -12.71755 6.50022 16.30617 1.000 38.80746 8 SER C C 1
ATOM 6144 O O . SER C 1 10 ? -11.53566 6.72281 16.01279 1.000 37.62132 8 SER C O 1
ATOM 6147 N N . ILE C 1 11 ? -13.49640 7.42220 16.87835 1.000 31.07229 9 ILE C N 1
ATOM 6148 C CA . ILE C 1 11 ? -12.97655 8.75132 17.17732 1.000 30.23613 9 ILE C CA 1
ATOM 6149 C C . ILE C 1 11 ? -11.93512 8.67893 18.28474 1.000 28.87335 9 ILE C C 1
ATOM 6150 O O . ILE C 1 11 ? -10.95623 9.43521 18.28545 1.000 33.71088 9 ILE C O 1
ATOM 6155 N N . ILE C 1 12 ? -12.12941 7.77285 19.24510 1.000 29.66264 10 ILE C N 1
ATOM 6156 C CA . ILE C 1 12 ? -11.13114 7.56188 20.28940 1.000 30.77461 10 ILE C CA 1
ATOM 6157 C C . ILE C 1 12 ? -9.78914 7.19719 19.66726 1.000 32.28956 10 ILE C C 1
ATOM 6158 O O . ILE C 1 12 ? -8.73869 7.72245 20.05998 1.000 31.90168 10 ILE C O 1
ATOM 6163 N N . GLN C 1 13 ? -9.80846 6.31062 18.66760 1.000 36.11396 11 GLN C N 1
ATOM 6164 C CA . GLN C 1 13 ? -8.58138 5.92002 17.98169 1.000 32.44771 11 GLN C CA 1
ATOM 6165 C C . GLN C 1 13 ? -8.01328 7.07573 17.16995 1.000 30.96376 11 GLN C C 1
ATOM 6166 O O . GLN C 1 13 ? -6.79899 7.30335 17.16855 1.000 32.65945 11 GLN C O 1
ATOM 6172 N N . GLU C 1 14 ? -8.87625 7.80762 16.46194 1.000 32.48144 12 GLU C N 1
ATOM 6173 C CA . GLU C 1 14 ? -8.41292 8.94982 15.68187 1.000 31.19431 12 GLU C CA 1
ATOM 6174 C C . GLU C 1 14 ? -7.82605 10.02658 16.58366 1.000 34.98478 12 GLU C C 1
ATOM 6175 O O . GLU C 1 14 ? -6.81331 10.65001 16.24224 1.000 31.07504 12 GLU C O 1
ATOM 6181 N N . LEU C 1 15 ? -8.44437 10.24801 17.74763 1.000 34.61225 13 LEU C N 1
ATOM 6182 C CA . LEU C 1 15 ? -7.93283 11.23479 18.69242 1.000 28.06205 13 LEU C CA 1
ATOM 6183 C C . LEU C 1 15 ? -6.58414 10.80926 19.25649 1.000 29.77266 13 LEU C C 1
ATOM 6184 O O . LEU C 1 15 ? -5.69517 11.64671 19.44858 1.000 35.62833 13 LEU C O 1
ATOM 6189 N N . ALA C 1 16 ? -6.41618 9.51571 19.54390 1.000 33.07844 14 ALA C N 1
ATOM 6190 C CA . ALA C 1 16 ? -5.12379 9.03602 20.02094 1.000 33.39676 14 ALA C CA 1
ATOM 6191 C C . ALA C 1 16 ? -4.04572 9.17592 18.95211 1.000 36.30242 14 ALA C C 1
ATOM 6192 O O . ALA C 1 16 ? -2.86916 9.36509 19.28179 1.000 41.06929 14 ALA C O 1
ATOM 6194 N N . SER C 1 17 ? -4.42233 9.08819 17.67388 1.000 33.93802 15 SER C N 1
ATOM 6195 C CA . SER C 1 17 ? -3.45914 9.33045 16.60466 1.000 34.82140 15 SER C CA 1
ATOM 6196 C C . SER C 1 17 ? -3.07813 10.80253 16.53363 1.000 35.78589 15 SER C C 1
ATOM 6197 O O . SER C 1 17 ? -1.89536 11.13881 16.39802 1.000 36.17011 15 SER C O 1
ATOM 6200 N N . ALA C 1 18 ? -4.06816 11.69403 16.62369 1.000 35.33240 16 ALA C N 1
ATOM 6201 C CA . ALA C 1 18 ? -3.78169 13.12312 16.61095 1.000 30.33809 16 ALA C CA 1
ATOM 6202 C C . ALA C 1 18 ? -2.96584 13.54057 17.82643 1.000 34.22736 16 ALA C C 1
ATOM 6203 O O . ALA C 1 18 ? -2.24063 14.54099 17.77249 1.000 32.12029 16 ALA C O 1
ATOM 6205 N N . ALA C 1 19 ? -3.05960 12.78361 18.92412 1.000 35.38212 17 ALA C N 1
ATOM 6206 C CA . ALA C 1 19 ? -2.30457 13.12520 20.12542 1.000 35.79557 17 ALA C CA 1
ATOM 6207 C C . ALA C 1 19 ? -0.80770 12.93099 19.91318 1.000 34.41594 17 ALA C C 1
ATOM 6208 O O . ALA C 1 19 ? -0.00101 13.75762 20.35696 1.000 35.05262 17 ALA C O 1
ATOM 6210 N N . LYS C 1 20 ? -0.41365 11.84747 19.23775 1.000 36.09063 18 LYS C N 1
ATOM 6211 C CA . LYS C 1 20 ? 1.00289 11.65599 18.94131 1.000 38.37512 18 LYS C CA 1
ATOM 6212 C C . LYS C 1 20 ? 1.51280 12.73372 17.99423 1.000 36.55237 18 LYS C C 1
ATOM 6213 O O . LYS C 1 20 ? 2.60919 13.27181 18.18812 1.000 35.31753 18 LYS C O 1
ATOM 6219 N N . GLN C 1 21 ? 0.72917 13.05841 16.96405 1.000 38.56317 19 GLN C N 1
ATOM 6220 C CA . GLN C 1 21 ? 1.08494 14.15553 16.07170 1.000 32.50895 19 GLN C CA 1
ATOM 6221 C C . GLN C 1 21 ? 1.24530 15.45817 16.84731 1.000 35.72711 19 GLN C C 1
ATOM 6222 O O . GLN C 1 21 ? 2.12882 16.26818 16.54452 1.000 36.36473 19 GLN C O 1
ATOM 6228 N N . TYR C 1 22 ? 0.40470 15.66836 17.86333 1.000 35.59064 20 TYR C N 1
ATOM 6229 C CA . TYR C 1 22 ? 0.53036 16.85283 18.70545 1.000 35.23735 20 TYR C CA 1
ATOM 6230 C C . TYR C 1 22 ? 1.80277 16.80302 19.54039 1.000 36.94113 20 TYR C C 1
ATOM 6231 O O . TYR C 1 22 ? 2.48403 17.82061 19.70857 1.000 39.89139 20 TYR C O 1
ATOM 6240 N N . GLU C 1 23 ? 2.14411 15.62988 20.06582 1.000 39.81512 21 GLU C N 1
ATOM 6241 C CA . GLU C 1 23 ? 3.35254 15.49504 20.86362 1.000 38.54990 21 GLU C CA 1
ATOM 6242 C C . GLU C 1 23 ? 4.60703 15.35802 20.00864 1.000 38.59903 21 GLU C C 1
ATOM 6243 O O . GLU C 1 23 ? 5.71590 15.40217 20.55185 1.000 43.20905 21 GLU C O 1
ATOM 6249 N N . ASN C 1 24 ? 4.45833 15.20099 18.69327 1.000 38.49030 22 ASN C N 1
ATOM 6250 C CA . ASN C 1 24 ? 5.55348 15.36535 17.74560 1.000 38.82381 22 ASN C CA 1
ATOM 6251 C C . ASN C 1 24 ? 5.69376 16.80410 17.26494 1.000 41.22358 22 ASN C C 1
ATOM 6252 O O . ASN C 1 24 ? 6.53739 17.07487 16.40382 1.000 42.16965 22 ASN C O 1
ATOM 6257 N N . ASN C 1 25 ? 4.87488 17.71954 17.78964 1.000 40.64936 23 ASN C N 1
ATOM 6258 C CA . ASN C 1 25 ? 4.93240 19.14472 17.46036 1.000 39.84414 23 ASN C CA 1
ATOM 6259 C C . ASN C 1 25 ? 4.64074 19.40569 15.98425 1.000 37.99315 23 ASN C C 1
ATOM 6260 O O . ASN C 1 25 ? 5.17867 20.34457 15.39318 1.000 40.48471 23 ASN C O 1
ATOM 6265 N N . GLU C 1 26 ? 3.78342 18.59068 15.37593 1.000 35.59619 24 GLU C N 1
ATOM 6266 C CA . GLU C 1 26 ? 3.46933 18.75441 13.96399 1.000 36.33508 24 GLU C CA 1
ATOM 6267 C C . GLU C 1 26 ? 2.45294 19.87370 13.76358 1.000 30.29173 24 GLU C C 1
ATOM 6268 O O . GLU C 1 26 ? 1.64573 20.17764 14.64630 1.000 31.11273 24 GLU C O 1
ATOM 6274 N N . SER C 1 27 ? 2.51051 20.49887 12.59070 1.000 28.76730 25 SER C N 1
ATOM 6275 C CA . SER C 1 27 ? 1.67426 21.66119 12.32563 1.000 25.64022 25 SER C CA 1
ATOM 6276 C C . SER C 1 27 ? 0.20667 21.26193 12.23653 1.000 23.88299 25 SER C C 1
ATOM 6277 O O . SER C 1 27 ? -0.14329 20.24215 11.63669 1.000 24.09595 25 SER C O 1
ATOM 6280 N N . GLY C 1 28 ? -0.65310 22.07131 12.85503 1.000 25.98611 26 GLY C N 1
ATOM 6281 C CA . GLY C 1 28 ? -2.07864 21.81978 12.87131 1.000 25.87854 26 GLY C CA 1
ATOM 6282 C C . GLY C 1 28 ? -2.53545 20.69881 13.77796 1.000 23.92969 26 GLY C C 1
ATOM 6283 O O . GLY C 1 28 ? -3.74510 20.47178 13.88452 1.000 25.56578 26 GLY C O 1
ATOM 6284 N N . ALA C 1 29 ? -1.61563 19.99262 14.44113 1.000 28.09406 27 ALA C N 1
ATOM 6285 C CA . ALA C 1 29 ? -2.01003 18.85253 15.26324 1.000 28.58125 27 ALA C CA 1
ATOM 6286 C C . ALA C 1 29 ? -2.76187 19.28585 16.51550 1.000 26.19152 27 ALA C C 1
ATOM 6287 O O . ALA C 1 29 ? -3.65488 18.56647 16.97808 1.000 26.25346 27 ALA C O 1
ATOM 6289 N N . ARG C 1 30 ? -2.41357 20.44335 17.08240 1.000 27.62430 28 ARG C N 1
ATOM 6290 C CA . ARG C 1 30 ? -3.19225 20.98712 18.19136 1.000 27.41375 28 ARG C CA 1
ATOM 6291 C C . ARG C 1 30 ? -4.64850 21.17787 17.78512 1.000 25.33582 28 ARG C C 1
ATOM 6292 O O . ARG C 1 30 ? -5.56438 20.67367 18.44681 1.000 23.93358 28 ARG C O 1
ATOM 6300 N N . GLU C 1 31 ? -4.87594 21.88655 16.67548 1.000 24.79602 29 GLU C N 1
ATOM 6301 C CA . GLU C 1 31 ? -6.23592 22.12610 16.20440 1.000 24.31780 29 GLU C CA 1
ATOM 6302 C C . GLU C 1 31 ? -6.93311 20.82524 15.82260 1.000 21.83708 29 GLU C C 1
ATOM 6303 O O . GLU C 1 31 ? -8.12752 20.65193 16.09461 1.000 22.29253 29 GLU C O 1
ATOM 6309 N N . ALA C 1 32 ? -6.20407 19.89855 15.19300 1.000 20.76587 30 ALA C N 1
ATOM 6310 C CA . ALA C 1 32 ? -6.79452 18.61657 14.81911 1.000 22.56257 30 ALA C CA 1
ATOM 6311 C C . ALA C 1 32 ? -7.19331 17.81060 16.04915 1.000 24.69460 30 ALA C C 1
ATOM 6312 O O . ALA C 1 32 ? -8.21900 17.12009 16.04283 1.000 29.19109 30 ALA C O 1
ATOM 6314 N N . LEU C 1 33 ? -6.38962 17.87906 17.11345 1.000 24.89753 31 LEU C N 1
ATOM 6315 C CA . LEU C 1 33 ? -6.74606 17.19851 18.35300 1.000 23.01845 31 LEU C CA 1
ATOM 6316 C C . LEU C 1 33 ? -7.96441 17.83804 19.00745 1.000 23.71185 31 LEU C C 1
ATOM 6317 O O . LEU C 1 33 ? -8.71878 17.15660 19.71183 1.000 25.48540 31 LEU C O 1
ATOM 6322 N N . ILE C 1 34 ? -8.17872 19.13619 18.77878 1.000 24.73375 32 ILE C N 1
ATOM 6323 C CA . ILE C 1 34 ? -9.35329 19.80757 19.32695 1.000 18.56133 32 ILE C CA 1
ATOM 6324 C C . ILE C 1 34 ? -10.60986 19.38960 18.57376 1.000 21.02286 32 ILE C C 1
ATOM 6325 O O . ILE C 1 34 ? -11.67508 19.20059 19.17492 1.000 21.21505 32 ILE C O 1
ATOM 6330 N N . ALA C 1 35 ? -10.51058 19.22690 17.25119 1.000 21.58098 33 ALA C N 1
ATOM 6331 C CA . ALA C 1 35 ? -11.67950 18.81467 16.47761 1.000 22.16303 33 ALA C CA 1
ATOM 6332 C C . ALA C 1 35 ? -12.03893 17.35681 16.74824 1.000 23.80216 33 ALA C C 1
ATOM 6333 O O . ALA C 1 35 ? -13.22253 16.99676 16.76414 1.000 24.04796 33 ALA C O 1
ATOM 6335 N N . GLN C 1 36 ? -11.03472 16.50274 16.96650 1.000 23.43600 34 GLN C N 1
ATOM 6336 C CA . GLN C 1 36 ? -11.31516 15.11221 17.31815 1.000 23.78595 34 GLN C CA 1
ATOM 6337 C C . GLN C 1 36 ? -12.00662 15.01426 18.67268 1.000 22.15631 34 GLN C C 1
ATOM 6338 O O . GLN C 1 36 ? -12.87411 14.15492 18.87331 1.000 19.74651 34 GLN C O 1
ATOM 6344 N N . SER C 1 37 ? -11.62894 15.87894 19.61806 1.000 25.11750 35 SER C N 1
ATOM 6345 C CA . SER C 1 37 ? -12.27109 15.86321 20.92803 1.000 21.64314 35 SER C CA 1
ATOM 6346 C C . SER C 1 37 ? -13.71385 16.33421 20.83716 1.000 23.31873 35 SER C C 1
ATOM 6347 O O . SER C 1 37 ? -14.60003 15.76352 21.48419 1.000 23.18976 35 SER C O 1
ATOM 6350 N N . ARG C 1 38 ? -13.96837 17.37629 20.04135 1.000 22.03092 36 ARG C N 1
ATOM 6351 C CA . ARG C 1 38 ? -15.33733 17.84783 19.86494 1.000 23.00968 36 ARG C CA 1
ATOM 6352 C C . ARG C 1 38 ? -16.18878 16.79803 19.16611 1.000 23.21144 36 ARG C C 1
ATOM 6353 O O . ARG C 1 38 ? -17.35279 16.59414 19.52601 1.000 21.57849 36 ARG C O 1
ATOM 6361 N N . ALA C 1 39 ? -15.62368 16.11446 18.16613 1.000 22.17335 37 ALA C N 1
ATOM 6362 C CA . ALA C 1 39 ? -16.35872 15.03733 17.51210 1.000 20.65986 37 ALA C CA 1
ATOM 6363 C C . ALA C 1 39 ? -16.65348 13.90549 18.48817 1.000 24.26411 37 ALA C C 1
ATOM 6364 O O . ALA C 1 39 ? -17.71833 13.28097 18.42205 1.000 23.91413 37 ALA C O 1
ATOM 6366 N N . LEU C 1 40 ? -15.72498 13.63328 19.40989 1.000 22.89591 38 LEU C N 1
ATOM 6367 C CA . LEU C 1 40 ? -15.96763 12.61132 20.42390 1.000 24.24265 38 LEU C CA 1
ATOM 6368 C C . LEU C 1 40 ? -17.12953 12.99847 21.32849 1.000 23.07623 38 LEU C C 1
ATOM 6369 O O . LEU C 1 40 ? -17.97445 12.15956 21.66036 1.000 25.11304 38 LEU C O 1
ATOM 6374 N N . ILE C 1 41 ? -17.18930 14.26769 21.73153 1.000 23.91434 39 ILE C N 1
ATOM 6375 C CA . ILE C 1 41 ? -18.27375 14.73746 22.58996 1.000 24.87455 39 ILE C CA 1
ATOM 6376 C C . ILE C 1 41 ? -19.62012 14.54203 21.90422 1.000 25.59475 39 ILE C C 1
ATOM 6377 O O . ILE C 1 41 ? -20.56429 13.99964 22.49096 1.000 24.68010 39 ILE C O 1
ATOM 6382 N N . ALA C 1 42 ? -19.72803 14.98848 20.64921 1.000 22.08319 40 ALA C N 1
ATOM 6383 C CA . ALA C 1 42 ? -20.99979 14.91467 19.94080 1.000 22.94831 40 ALA C CA 1
ATOM 6384 C C . ALA C 1 42 ? -21.43397 13.47383 19.70192 1.000 24.93791 40 ALA C C 1
ATOM 6385 O O . ALA C 1 42 ? -22.63592 13.18283 19.69269 1.000 27.68976 40 ALA C O 1
ATOM 6387 N N . SER C 1 43 ? -20.47981 12.56191 19.50978 1.000 25.05223 41 SER C N 1
ATOM 6388 C CA . SER C 1 43 ? -20.81718 11.15942 19.31318 1.000 19.46930 41 SER C CA 1
ATOM 6389 C C . SER C 1 43 ? -21.27484 10.48466 20.59790 1.000 22.85743 41 SER C C 1
ATOM 6390 O O . SER C 1 43 ? -21.89519 9.41862 20.53339 1.000 25.94928 41 SER C O 1
ATOM 6393 N N . LEU C 1 44 ? -20.98531 11.07328 21.75730 1.000 22.99753 42 LEU C N 1
ATOM 6394 C CA . LEU C 1 44 ? -21.32600 10.46707 23.03695 1.000 23.06200 42 LEU C CA 1
ATOM 6395 C C . LEU C 1 44 ? -22.53228 11.10502 23.70924 1.000 24.35079 42 LEU C C 1
ATOM 6396 O O . LEU C 1 44 ? -23.28992 10.39882 24.38344 1.000 24.52647 42 LEU C O 1
ATOM 6401 N N . GLU C 1 45 ? -22.72400 12.41446 23.54341 1.000 21.68553 43 GLU C N 1
ATOM 6402 C CA . GLU C 1 45 ? -23.80900 13.11947 24.21829 1.000 21.95218 43 GLU C CA 1
ATOM 6403 C C . GLU C 1 45 ? -25.17127 12.57886 23.79614 1.000 18.69076 43 GLU C C 1
ATOM 6404 O O . GLU C 1 45 ? -25.38464 12.22039 22.63636 1.000 25.18907 43 GLU C O 1
ATOM 6410 N N . VAL C 1 46 ? -26.09749 12.52795 24.74908 1.000 23.55856 44 VAL C N 1
ATOM 6411 C CA . VAL C 1 46 ? -27.51216 12.29684 24.45828 1.000 23.42784 44 VAL C CA 1
ATOM 6412 C C . VAL C 1 46 ? -28.15566 13.66038 24.21691 1.000 20.10163 44 VAL C C 1
ATOM 6413 O O . VAL C 1 46 ? -27.62314 14.67817 24.68169 1.000 20.35751 44 VAL C O 1
ATOM 6417 N N . PRO C 1 47 ? -29.27772 13.73733 23.49113 1.000 20.60844 45 PRO C N 1
ATOM 6418 C CA . PRO C 1 47 ? -29.82345 15.05668 23.11635 1.000 17.24859 45 PRO C CA 1
ATOM 6419 C C . PRO C 1 47 ? -30.14254 15.97907 24.28494 1.000 16.90212 45 PRO C C 1
ATOM 6420 O O . PRO C 1 47 ? -30.12105 17.20144 24.10462 1.000 16.52226 45 PRO C O 1
ATOM 6424 N N . SER C 1 48 ? -30.45801 15.45192 25.47038 1.000 17.47404 46 SER C N 1
ATOM 6425 C CA . SER C 1 48 ? -30.71378 16.34193 26.60054 1.000 16.79822 46 SER C CA 1
ATOM 6426 C C . SER C 1 48 ? -29.43286 17.03605 27.04672 1.000 17.08708 46 SER C C 1
ATOM 6427 O O . SER C 1 48 ? -29.45151 18.22090 27.40296 1.000 16.50988 46 SER C O 1
ATOM 6430 N N . GLU C 1 49 ? -28.30864 16.31523 27.02063 1.000 16.63452 47 GLU C N 1
ATOM 6431 C CA . GLU C 1 49 ? -27.02457 16.92618 27.33648 1.000 17.15650 47 GLU C CA 1
ATOM 6432 C C . GLU C 1 49 ? -26.61208 17.94923 26.28492 1.000 18.41747 47 GLU C C 1
ATOM 6433 O O . GLU C 1 49 ? -25.95371 18.94266 26.61387 1.000 15.60454 47 GLU C O 1
ATOM 6439 N N . PHE C 1 50 ? -26.98409 17.73117 25.02164 1.000 16.00019 48 PHE C N 1
ATOM 6440 C CA . PHE C 1 50 ? -26.71628 18.73802 24.00088 1.000 15.72350 48 PHE C CA 1
ATOM 6441 C C . PHE C 1 50 ? -27.55931 19.98689 24.23320 1.000 15.89626 48 PHE C C 1
ATOM 6442 O O . PHE C 1 50 ? -27.06826 21.11135 24.08016 1.000 15.13027 48 PHE C O 1
ATOM 6450 N N . ILE C 1 51 ? -28.83027 19.80722 24.60320 1.000 15.60757 49 ILE C N 1
ATOM 6451 C CA . ILE C 1 51 ? -29.69414 20.94447 24.91979 1.000 17.00952 49 ILE C CA 1
ATOM 6452 C C . ILE C 1 51 ? -29.11716 21.74615 26.08252 1.000 15.15940 49 ILE C C 1
ATOM 6453 O O . ILE C 1 51 ? -29.02641 22.97692 26.02340 1.000 17.96839 49 ILE C O 1
ATOM 6458 N N . GLN C 1 52 ? -28.71548 21.06044 27.15779 1.000 16.30530 50 GLN C N 1
ATOM 6459 C CA . GLN C 1 52 ? -28.16896 21.76192 28.31890 1.000 15.96240 50 GLN C CA 1
ATOM 6460 C C . GLN C 1 52 ? -26.88205 22.50174 27.96738 1.000 14.83799 50 GLN C C 1
ATOM 6461 O O . GLN C 1 52 ? -26.73073 23.68203 28.29202 1.000 14.90128 50 GLN C O 1
ATOM 6467 N N . HIS C 1 53 ? -25.93905 21.83246 27.29919 1.000 16.68377 51 HIS C N 1
ATOM 6468 C CA . HIS C 1 53 ? -24.68626 22.50547 26.95810 1.000 18.87981 51 HIS C CA 1
ATOM 6469 C C . HIS C 1 53 ? -24.92509 23.68730 26.02567 1.000 14.95467 51 HIS C C 1
ATOM 6470 O O . HIS C 1 53 ? -24.39051 24.77876 26.24408 1.000 14.98633 51 HIS C O 1
ATOM 6477 N N . THR C 1 54 ? -25.74220 23.49266 24.98713 1.000 16.32888 52 THR C N 1
ATOM 6478 C CA . THR C 1 54 ? -25.93932 24.54112 23.99097 1.000 14.45461 52 THR C CA 1
ATOM 6479 C C . THR C 1 54 ? -26.73374 25.71536 24.55028 1.000 14.19591 52 THR C C 1
ATOM 6480 O O . THR C 1 54 ? -26.38666 26.87640 24.30621 1.000 15.70232 52 THR C O 1
ATOM 6484 N N . PHE C 1 55 ? -27.79812 25.44336 25.30370 1.000 15.62171 53 PHE C N 1
ATOM 6485 C CA . PHE C 1 55 ? -28.72277 26.49154 25.71403 1.000 15.58280 53 PHE C CA 1
ATOM 6486 C C . PHE C 1 55 ? -28.62882 26.88160 27.18514 1.000 14.33376 53 PHE C C 1
ATOM 6487 O O . PHE C 1 55 ? -29.26068 27.86697 27.58278 1.000 14.25126 53 PHE C O 1
ATOM 6495 N N . TRP C 1 56 ? -27.88466 26.13985 28.00546 1.000 16.20893 54 TRP C N 1
ATOM 6496 C CA . TRP C 1 56 ? -27.67636 26.49908 29.40581 1.000 14.81344 54 TRP C CA 1
ATOM 6497 C C . TRP C 1 56 ? -26.21999 26.88504 29.63035 1.000 14.21934 54 TRP C C 1
ATOM 6498 O O . TRP C 1 56 ? -25.92661 28.04568 29.91551 1.000 14.10832 54 TRP C O 1
ATOM 6509 N N . SER C 1 57 ? -25.29613 25.92748 29.51311 1.000 14.28004 55 SER C N 1
ATOM 6510 C CA . SER C 1 57 ? -23.91532 26.16453 29.92153 1.000 16.56444 55 SER C CA 1
ATOM 6511 C C . SER C 1 57 ? -23.27793 27.29356 29.13060 1.000 15.73723 55 SER C C 1
ATOM 6512 O O . SER C 1 57 ? -22.52186 28.09775 29.68781 1.000 16.13808 55 SER C O 1
ATOM 6515 N N . GLN C 1 58 ? -23.56377 27.37187 27.83575 1.000 14.70250 56 GLN C N 1
ATOM 6516 C CA . GLN C 1 58 ? -22.86694 28.34081 27.00327 1.000 13.74447 56 GLN C CA 1
ATOM 6517 C C . GLN C 1 58 ? -23.43695 29.75222 27.13811 1.000 13.63416 56 GLN C C 1
ATOM 6518 O O . GLN C 1 58 ? -22.65432 30.70527 27.24610 1.000 13.56842 56 GLN C O 1
ATOM 6524 N N . PRO C 1 59 ? -24.76289 29.95698 27.12029 1.000 14.41075 57 PRO C N 1
ATOM 6525 C CA . PRO C 1 59 ? -25.25973 31.31245 27.42015 1.000 13.62930 57 PRO C CA 1
ATOM 6526 C C . PRO C 1 59 ? -24.84813 31.78724 28.80047 1.000 15.19673 57 PRO C C 1
ATOM 6527 O O . PRO C 1 59 ? -24.54875 32.97516 28.98554 1.000 13.68689 57 PRO C O 1
ATOM 6531 N N . ALA C 1 60 ? -24.81532 30.87466 29.77694 1.000 13.84039 58 ALA C N 1
ATOM 6532 C CA . ALA C 1 60 ? -24.38876 31.23059 31.12482 1.000 13.98667 58 ALA C CA 1
ATOM 6533 C C . ALA C 1 60 ? -22.90206 31.56110 31.16494 1.000 13.95710 58 ALA C C 1
ATOM 6534 O O . ALA C 1 60 ? -22.48657 32.48029 31.87828 1.000 14.83326 58 ALA C O 1
ATOM 6536 N N . LEU C 1 61 ? -22.08534 30.82462 30.40748 1.000 13.88272 59 LEU C N 1
ATOM 6537 C CA . LEU C 1 61 ? -20.65683 31.12163 30.34687 1.000 14.34639 59 LEU C CA 1
ATOM 6538 C C . LEU C 1 61 ? -20.40099 32.48742 29.71675 1.000 14.09976 59 LEU C C 1
ATOM 6539 O O . LEU C 1 61 ? -19.60457 33.28146 30.23253 1.000 14.86468 59 LEU C O 1
ATOM 6544 N N . SER C 1 62 ? -21.06698 32.77779 28.59263 1.000 13.62063 60 SER C N 1
ATOM 6545 C CA . SER C 1 62 ? -20.88431 34.06929 27.93396 1.000 13.55007 60 SER C CA 1
ATOM 6546 C C . SER C 1 62 ? -21.31247 35.22721 28.82620 1.000 14.12543 60 SER C C 1
ATOM 6547 O O . SER C 1 62 ? -20.72304 36.31156 28.75653 1.000 13.69801 60 SER C O 1
ATOM 6550 N N . ALA C 1 63 ? -22.34225 35.02504 29.65537 1.000 14.85398 61 ALA C N 1
ATOM 6551 C CA . ALA C 1 63 ? -22.80922 36.09122 30.53756 1.000 14.92916 61 ALA C CA 1
ATOM 6552 C C . ALA C 1 63 ? -21.83597 36.32686 31.68341 1.000 15.94073 61 ALA C C 1
ATOM 6553 O O . ALA C 1 63 ? -21.56604 37.47671 32.04981 1.000 16.13549 61 ALA C O 1
ATOM 6555 N N . ILE C 1 64 ? -21.30065 35.24910 32.26295 1.000 19.63048 62 ILE C N 1
ATOM 6556 C CA . ILE C 1 64 ? -20.35590 35.39058 33.36575 1.000 16.59284 62 ILE C CA 1
ATOM 6557 C C . ILE C 1 64 ? -19.01566 35.91720 32.86911 1.000 15.08364 62 ILE C C 1
ATOM 6558 O O . ILE C 1 64 ? -18.34370 36.67961 33.57604 1.000 14.67781 62 ILE C O 1
ATOM 6563 N N . VAL C 1 65 ? -18.59987 35.53075 31.65892 1.000 14.20979 63 VAL C N 1
ATOM 6564 C CA . VAL C 1 65 ? -17.38314 36.09927 31.08617 1.000 14.23683 63 VAL C CA 1
ATOM 6565 C C . VAL C 1 65 ? -17.55454 37.59904 30.88043 1.000 14.61175 63 VAL C C 1
ATOM 6566 O O . VAL C 1 65 ? -16.65586 38.39260 31.18600 1.000 14.47791 63 VAL C O 1
ATOM 6570 N N . ARG C 1 66 ? -18.72270 38.01242 30.38735 1.000 14.12745 64 ARG C N 1
ATOM 6571 C CA . ARG C 1 66 ? -18.99418 39.43536 30.20751 1.000 14.55631 64 ARG C CA 1
ATOM 6572 C C . ARG C 1 66 ? -19.05521 40.16661 31.54762 1.000 14.73517 64 ARG C C 1
ATOM 6573 O O . ARG C 1 66 ? -18.55064 41.28988 31.67109 1.000 15.77315 64 ARG C O 1
ATOM 6581 N N . LEU C 1 67 ? -19.65669 39.54400 32.56634 1.000 14.62571 65 LEU C N 1
ATOM 6582 C CA . LEU C 1 67 ? -19.71647 40.17089 33.88643 1.000 15.40606 65 LEU C CA 1
ATOM 6583 C C . LEU C 1 67 ? -18.33044 40.33017 34.49411 1.000 15.25756 65 LEU C C 1
ATOM 6584 O O . LEU C 1 67 ? -18.07122 41.31062 35.20354 1.000 15.60643 65 LEU C O 1
ATOM 6589 N N . ALA C 1 68 ? -17.43034 39.37905 34.22759 1.000 15.15352 66 ALA C N 1
ATOM 6590 C CA . ALA C 1 68 ? -16.08663 39.43850 34.79194 1.000 15.45561 66 ALA C CA 1
ATOM 6591 C C . ALA C 1 68 ? -15.32399 40.66654 34.31612 1.000 15.58407 66 ALA C C 1
ATOM 6592 O O . ALA C 1 68 ? -14.45512 41.16937 35.03314 1.000 15.97341 66 ALA C O 1
ATOM 6594 N N . THR C 1 69 ? -15.61593 41.15482 33.10935 1.000 18.37572 67 THR C N 1
ATOM 6595 C CA . THR C 1 69 ? -14.97635 42.37553 32.63862 1.000 16.71881 67 THR C CA 1
ATOM 6596 C C . THR C 1 69 ? -15.48901 43.61863 33.35643 1.000 18.16758 67 THR C C 1
ATOM 6597 O O . THR C 1 69 ? -14.86714 44.68087 33.23809 1.000 16.72314 67 THR C O 1
ATOM 6601 N N . ASP C 1 70 ? -16.58841 43.51320 34.10397 1.000 17.88466 68 ASP C N 1
ATOM 6602 C CA . ASP C 1 70 ? -17.09232 44.63792 34.88063 1.000 16.21477 68 ASP C CA 1
ATOM 6603 C C . ASP C 1 70 ? -16.54240 44.68407 36.29740 1.000 18.23635 68 ASP C C 1
ATOM 6604 O O . ASP C 1 70 ? -16.53137 45.76083 36.90224 1.000 19.64622 68 ASP C O 1
ATOM 6609 N N . VAL C 1 71 ? -16.10036 43.55283 36.84799 1.000 20.04674 69 VAL C N 1
ATOM 6610 C CA . VAL C 1 71 ? -15.64048 43.48857 38.22901 1.000 17.51983 69 VAL C CA 1
ATOM 6611 C C . VAL C 1 71 ? -14.16587 43.11569 38.33196 1.000 17.46547 69 VAL C C 1
ATOM 6612 O O . VAL C 1 71 ? -13.68622 42.81791 39.42622 1.000 17.93589 69 VAL C O 1
ATOM 6616 N N . ASN C 1 72 ? -13.43660 43.11435 37.21029 1.000 17.12309 70 ASN C N 1
ATOM 6617 C CA . ASN C 1 72 ? -11.98248 42.92023 37.19988 1.000 17.36278 70 ASN C CA 1
ATOM 6618 C C . ASN C 1 72 ? -11.57802 41.52591 37.68184 1.000 17.37953 70 ASN C C 1
ATOM 6619 O O . ASN C 1 72 ? -10.50579 41.35604 38.26026 1.000 17.79940 70 ASN C O 1
ATOM 6624 N N . LEU C 1 73 ? -12.41310 40.51276 37.42315 1.000 16.97215 71 LEU C N 1
ATOM 6625 C CA . LEU C 1 73 ? -12.20505 39.19318 38.02031 1.000 17.05216 71 LEU C CA 1
ATOM 6626 C C . LEU C 1 73 ? -10.93419 38.52432 37.50331 1.000 17.09184 71 LEU C C 1
ATOM 6627 O O . LEU C 1 73 ? -10.15258 37.97212 38.28706 1.000 17.95271 71 LEU C O 1
ATOM 6632 N N . PHE C 1 74 ? -10.72476 38.52375 36.18239 1.000 18.28725 72 PHE C N 1
ATOM 6633 C CA . PHE C 1 74 ? -9.55278 37.83786 35.64347 1.000 18.38450 72 PHE C CA 1
ATOM 6634 C C . PHE C 1 74 ? -8.25983 38.53907 36.03927 1.000 17.32051 72 PHE C C 1
ATOM 6635 O O . PHE C 1 74 ? -7.23252 37.87936 36.22815 1.000 18.74444 72 PHE C O 1
ATOM 6643 N N . GLN C 1 75 ? -8.28587 39.86468 36.17999 1.000 17.48914 73 GLN C N 1
ATOM 6644 C CA . GLN C 1 75 ? -7.09725 40.56952 36.64526 1.000 18.06849 73 GLN C CA 1
ATOM 6645 C C . GLN C 1 75 ? -6.76641 40.20979 38.09105 1.000 20.23849 73 GLN C C 1
ATOM 6646 O O . GLN C 1 75 ? -5.59090 40.05122 38.44066 1.000 19.17560 73 GLN C O 1
ATOM 6652 N N . TYR C 1 76 ? -7.78413 40.06700 38.94594 1.000 19.71406 74 TYR C N 1
ATOM 6653 C CA . TYR C 1 76 ? -7.53219 39.66574 40.32843 1.000 21.00987 74 TYR C CA 1
ATOM 6654 C C . TYR C 1 76 ? -6.92430 38.27058 40.39044 1.000 19.22898 74 TYR C C 1
ATOM 6655 O O . TYR C 1 76 ? -5.94622 38.03964 41.10754 1.000 21.75442 74 TYR C O 1
ATOM 6664 N N . LEU C 1 77 ? -7.50018 37.31787 39.65555 1.000 18.68365 75 LEU C N 1
ATOM 6665 C CA . LEU C 1 77 ? -6.92883 35.97656 39.65261 1.000 21.03522 75 LEU C CA 1
ATOM 6666 C C . LEU C 1 77 ? -5.55231 35.95885 38.99763 1.000 20.82011 75 LEU C C 1
ATOM 6667 O O . LEU C 1 77 ? -4.68163 35.17973 39.40936 1.000 19.43234 75 LEU C O 1
ATOM 6672 N N . LYS C 1 78 ? -5.33087 36.81595 37.99594 1.000 18.75920 76 LYS C N 1
ATOM 6673 C CA . LYS C 1 78 ? -4.00599 36.92236 37.39675 1.000 19.03608 76 LYS C CA 1
ATOM 6674 C C . LYS C 1 78 ? -2.98370 37.41449 38.40881 1.000 23.01062 76 LYS C C 1
ATOM 6675 O O . LYS C 1 78 ? -1.87784 36.86864 38.50663 1.000 22.72331 76 LYS C O 1
ATOM 6681 N N . ASP C 1 79 ? -3.33185 38.46290 39.16075 1.000 22.09372 77 ASP C N 1
ATOM 6682 C CA . ASP C 1 79 ? -2.40925 38.99621 40.15680 1.000 22.30690 77 ASP C CA 1
ATOM 6683 C C . ASP C 1 79 ? -2.14422 37.97856 41.25694 1.000 24.22787 77 ASP C C 1
ATOM 6684 O O . ASP C 1 79 ? -1.02696 37.89440 41.78070 1.000 30.61633 77 ASP C O 1
ATOM 6689 N N . ALA C 1 80 ? -3.16359 37.19819 41.62474 1.000 21.53618 78 ALA C N 1
ATOM 6690 C CA . ALA C 1 80 ? -3.02788 36.26357 42.73318 1.000 22.69753 78 ALA C CA 1
ATOM 6691 C C . ALA C 1 80 ? -2.01607 35.16220 42.44275 1.000 28.24619 78 ALA C C 1
ATOM 6692 O O . ALA C 1 80 ? -1.44608 34.60327 43.38572 1.000 30.54363 78 ALA C O 1
ATOM 6694 N N . GLN C 1 81 ? -1.77048 34.85624 41.16640 1.000 24.82474 79 GLN C N 1
ATOM 6695 C CA . GLN C 1 81 ? -0.82719 33.81892 40.75356 1.000 26.69611 79 GLN C CA 1
ATOM 6696 C C . GLN C 1 81 ? -1.00119 32.52207 41.53849 1.000 22.81602 79 GLN C C 1
ATOM 6697 O O . GLN C 1 81 ? -2.13101 32.09292 41.79223 1.000 27.77031 79 GLN C O 1
ATOM 6703 N N . GLU C 1 82 ? 0.11067 31.89518 41.93179 1.000 24.71753 80 GLU C N 1
ATOM 6704 C CA . GLU C 1 82 ? 0.05236 30.54361 42.47838 1.000 26.16720 80 GLU C CA 1
ATOM 6705 C C . GLU C 1 82 ? -0.69582 30.47224 43.80310 1.000 31.85869 80 GLU C C 1
ATOM 6706 O O . GLU C 1 82 ? -1.12872 29.38153 44.19208 1.000 33.74091 80 GLU C O 1
ATOM 6712 N N . GLU C 1 83 ? -0.86116 31.59731 44.50433 1.000 31.96228 81 GLU C N 1
ATOM 6713 C CA . GLU C 1 83 ? -1.63076 31.56562 45.74378 1.000 29.95812 81 GLU C CA 1
ATOM 6714 C C . GLU C 1 83 ? -3.11425 31.40210 45.46284 1.000 30.32809 81 GLU C C 1
ATOM 6715 O O . GLU C 1 83 ? -3.81524 30.68967 46.19170 1.000 29.16661 81 GLU C O 1
ATOM 6721 N N . GLY C 1 84 ? -3.60807 32.05214 44.41514 1.000 25.66745 82 GLY C N 1
ATOM 6722 C CA . GLY C 1 84 ? -5.02386 32.03758 44.14883 1.000 25.83582 82 GLY C CA 1
ATOM 6723 C C . GLY C 1 84 ? -5.77942 32.89357 45.15355 1.000 27.59774 82 GLY C C 1
ATOM 6724 O O . GLY C 1 84 ? -5.21226 33.68597 45.90953 1.000 25.44968 82 GLY C O 1
ATOM 6725 N N . LEU C 1 85 ? -7.09721 32.70880 45.14727 1.000 22.86402 83 LEU C N 1
ATOM 6726 C CA . LEU C 1 85 ? -7.99612 33.44667 46.02155 1.000 22.95422 83 LEU C CA 1
ATOM 6727 C C . LEU C 1 85 ? -9.16727 32.54376 46.37126 1.000 25.97012 83 LEU C C 1
ATOM 6728 O O . LEU C 1 85 ? -9.59974 31.74094 45.54058 1.000 26.15223 83 LEU C O 1
ATOM 6733 N N . ASN C 1 86 ? -9.67769 32.66930 47.59417 1.000 24.76872 84 ASN C N 1
ATOM 6734 C CA . ASN C 1 86 ? -10.90743 31.97341 47.93483 1.000 22.52773 84 ASN C CA 1
ATOM 6735 C C . ASN C 1 86 ? -12.10885 32.84588 47.56950 1.000 21.69623 84 ASN C C 1
ATOM 6736 O O . ASN C 1 86 ? -11.96953 33.96515 47.07031 1.000 21.28089 84 ASN C O 1
ATOM 6741 N N . ALA C 1 87 ? -13.31203 32.31992 47.80213 1.000 20.60481 85 ALA C N 1
ATOM 6742 C CA . ALA C 1 87 ? -14.51256 33.06276 47.43527 1.000 20.17890 85 ALA C CA 1
ATOM 6743 C C . ALA C 1 87 ? -14.63964 34.33700 48.25561 1.000 21.24313 85 ALA C C 1
ATOM 6744 O O . ALA C 1 87 ? -15.08861 35.36924 47.74421 1.000 23.80831 85 ALA C O 1
ATOM 6746 N N . GLU C 1 88 ? -14.23965 34.28357 49.52688 1.000 21.41041 86 GLU C N 1
ATOM 6747 C CA . GLU C 1 88 ? -14.36069 35.44535 50.39766 1.000 22.09936 86 GLU C CA 1
ATOM 6748 C C . GLU C 1 88 ? -13.50205 36.59589 49.89502 1.000 21.95221 86 GLU C C 1
ATOM 6749 O O . GLU C 1 88 ? -13.95899 37.74125 49.82283 1.000 21.93939 86 GLU C O 1
ATOM 6755 N N . ALA C 1 89 ? -12.25209 36.30381 49.52850 1.000 22.58117 87 ALA C N 1
ATOM 6756 C CA . ALA C 1 89 ? -11.34475 37.35317 49.07795 1.000 22.06772 87 ALA C CA 1
ATOM 6757 C C . ALA C 1 89 ? -11.72992 37.88178 47.70439 1.000 21.85568 87 ALA C C 1
ATOM 6758 O O . ALA C 1 89 ? -11.53145 39.06815 47.42021 1.000 22.67449 87 ALA C O 1
ATOM 6760 N N . LEU C 1 90 ? -12.28426 37.02929 46.84433 1.000 20.59380 88 LEU C N 1
ATOM 6761 C CA . LEU C 1 90 ? -12.70535 37.49416 45.53133 1.000 22.66655 88 LEU C CA 1
ATOM 6762 C C . LEU C 1 90 ? -14.01230 38.26854 45.59866 1.000 20.34608 88 LEU C C 1
ATOM 6763 O O . LEU C 1 90 ? -14.20331 39.21821 44.83303 1.000 21.07701 88 LEU C O 1
ATOM 6768 N N . ALA C 1 91 ? -14.91395 37.88959 46.50335 1.000 21.43223 89 ALA C N 1
ATOM 6769 C CA . ALA C 1 91 ? -16.16601 38.62497 46.64317 1.000 23.04229 89 ALA C CA 1
ATOM 6770 C C . ALA C 1 91 ? -15.92101 40.03700 47.16106 1.000 22.10332 89 ALA C C 1
ATOM 6771 O O . ALA C 1 91 ? -16.58987 40.98657 46.73593 1.000 22.29038 89 ALA C O 1
ATOM 6773 N N . SER C 1 92 ? -14.95551 40.19432 48.06910 1.000 22.80640 90 SER C N 1
ATOM 6774 C CA . SER C 1 92 ? -14.64379 41.51067 48.61547 1.000 21.69804 90 SER C CA 1
ATOM 6775 C C . SER C 1 92 ? -13.86340 42.36853 47.62204 1.000 24.71935 90 SER C C 1
ATOM 6776 O O . SER C 1 92 ? -14.00519 43.59878 47.61801 1.000 24.21217 90 SER C O 1
ATOM 6779 N N . LYS C 1 93 ? -13.03999 41.74670 46.77551 1.000 25.46611 91 LYS C N 1
ATOM 6780 C CA . LYS C 1 93 ? -12.29476 42.51295 45.78142 1.000 22.69360 91 LYS C CA 1
ATOM 6781 C C . LYS C 1 93 ? -13.20519 42.99878 44.66717 1.000 20.19082 91 LYS C C 1
ATOM 6782 O O . LYS C 1 93 ? -13.10867 44.15258 44.23606 1.000 20.33197 91 LYS C O 1
ATOM 6788 N N . THR C 1 94 ? -14.09086 42.12943 44.18730 1.000 23.05238 92 THR C N 1
ATOM 6789 C CA . THR C 1 94 ? -14.96354 42.46055 43.07081 1.000 19.02240 92 THR C CA 1
ATOM 6790 C C . THR C 1 94 ? -16.21406 43.20739 43.50493 1.000 19.18090 92 THR C C 1
ATOM 6791 O O . THR C 1 94 ? -16.89524 43.78861 42.65380 1.000 22.32146 92 THR C O 1
ATOM 6795 N N . GLY C 1 95 ? -16.52529 43.20670 44.79967 1.000 19.74646 93 GLY C N 1
ATOM 6796 C CA . GLY C 1 95 ? -17.68219 43.92483 45.29623 1.000 20.00511 93 GLY C CA 1
ATOM 6797 C C . GLY C 1 95 ? -18.99844 43.20279 45.13257 1.000 19.63466 93 GLY C C 1
ATOM 6798 O O . GLY C 1 95 ? -20.03090 43.84717 44.92828 1.000 20.73420 93 GLY C O 1
ATOM 6799 N N . MET C 1 96 ? -18.99776 41.87883 45.22156 1.000 20.62964 94 MET C N 1
ATOM 6800 C CA . MET C 1 96 ? -20.20589 41.09245 45.05149 1.000 19.08590 94 MET C CA 1
ATOM 6801 C C . MET C 1 96 ? -20.51876 40.31744 46.32220 1.000 20.12523 94 MET C C 1
ATOM 6802 O O . MET C 1 96 ? -19.65554 40.10224 47.17678 1.000 22.63282 94 MET C O 1
ATOM 6807 N N . ASP C 1 97 ? -21.78142 39.91868 46.44259 1.000 22.72063 95 ASP C N 1
ATOM 6808 C CA . ASP C 1 97 ? -22.18333 39.04037 47.52933 1.000 23.71212 95 ASP C CA 1
ATOM 6809 C C . ASP C 1 97 ? -21.42850 37.71947 47.41903 1.000 25.01840 95 ASP C C 1
ATOM 6810 O O . ASP C 1 97 ? -21.10648 37.25571 46.32192 1.000 21.56441 95 ASP C O 1
ATOM 6815 N N . VAL C 1 98 ? -21.11821 37.12731 48.57531 1.000 20.21685 96 VAL C N 1
ATOM 6816 C CA . VAL C 1 98 ? -20.24430 35.95337 48.61026 1.000 22.90297 96 VAL C CA 1
ATOM 6817 C C . VAL C 1 98 ? -20.89084 34.77312 47.88748 1.000 26.39016 96 VAL C C 1
ATOM 6818 O O . VAL C 1 98 ? -20.25867 34.10187 47.06189 1.000 20.39150 96 VAL C O 1
ATOM 6822 N N . SER C 1 99 ? -22.15841 34.49568 48.19330 1.000 24.13846 97 SER C N 1
ATOM 6823 C CA . SER C 1 99 ? -22.82461 33.35310 47.57870 1.000 22.90703 97 SER C CA 1
ATOM 6824 C C . SER C 1 99 ? -22.97630 33.54704 46.07782 1.000 22.48439 97 SER C C 1
ATOM 6825 O O . SER C 1 99 ? -22.78418 32.60331 45.30278 1.000 19.89805 97 SER C O 1
ATOM 6828 N N . LEU C 1 100 ? -23.31279 34.76689 45.64826 1.000 23.52229 98 LEU C N 1
ATOM 6829 C CA . LEU C 1 100 ? -23.46743 35.03046 44.22180 1.000 20.91527 98 LEU C CA 1
ATOM 6830 C C . LEU C 1 100 ? -22.15424 34.82139 43.48538 1.000 23.69128 98 LEU C C 1
ATOM 6831 O O . LEU C 1 100 ? -22.11906 34.17605 42.43079 1.000 22.55880 98 LEU C O 1
ATOM 6836 N N . PHE C 1 101 ? -21.05603 35.35905 44.02586 1.000 23.06545 99 PHE C N 1
ATOM 6837 C CA . PHE C 1 101 ? -19.77605 35.18575 43.34867 1.000 23.75893 99 PHE C CA 1
ATOM 6838 C C . PHE C 1 101 ? -19.40542 33.71363 43.23859 1.000 19.78561 99 PHE C C 1
ATOM 6839 O O . PHE C 1 101 ? -18.94159 33.26562 42.18469 1.000 18.41377 99 PHE C O 1
ATOM 6847 N N . ALA C 1 102 ? -19.57859 32.95147 44.32399 1.000 18.29419 100 ALA C N 1
ATOM 6848 C CA . ALA C 1 102 ? -19.17152 31.54982 44.31720 1.000 19.04715 100 ALA C CA 1
ATOM 6849 C C . ALA C 1 102 ? -19.96851 30.73925 43.29905 1.000 19.45158 100 ALA C C 1
ATOM 6850 O O . ALA C 1 102 ? -19.42758 29.82316 42.67102 1.000 19.99923 100 ALA C O 1
ATOM 6852 N N . ARG C 1 103 ? -21.25326 31.06192 43.11654 1.000 20.35198 101 ARG C N 1
ATOM 6853 C CA . ARG C 1 103 ? -22.06915 30.32983 42.14823 1.000 19.52090 101 ARG C CA 1
ATOM 6854 C C . ARG C 1 103 ? -21.58488 30.56306 40.72327 1.000 18.99878 101 ARG C C 1
ATOM 6855 O O . ARG C 1 103 ? -21.49531 29.62106 39.92710 1.000 19.63662 101 ARG C O 1
ATOM 6863 N N . LEU C 1 104 ? -21.28324 31.81130 40.37450 1.000 17.10302 102 LEU C N 1
ATOM 6864 C CA . LEU C 1 104 ? -20.81613 32.08794 39.02270 1.000 17.61919 102 LEU C CA 1
ATOM 6865 C C . LEU C 1 104 ? -19.39679 31.56610 38.81459 1.000 20.40197 102 LEU C C 1
ATOM 6866 O O . LEU C 1 104 ? -19.07670 31.03038 37.74488 1.000 18.00447 102 LEU C O 1
ATOM 6871 N N . ALA C 1 105 ? -18.53633 31.69462 39.83017 1.000 18.12588 103 ALA C N 1
ATOM 6872 C CA . ALA C 1 105 ? -17.17547 31.17951 39.70910 1.000 17.31228 103 ALA C CA 1
ATOM 6873 C C . ALA C 1 105 ? -17.16833 29.66276 39.57275 1.000 18.69656 103 ALA C C 1
ATOM 6874 O O . ALA C 1 105 ? -16.35681 29.10585 38.82360 1.000 19.32691 103 ALA C O 1
ATOM 6876 N N . ARG C 1 106 ? -18.06538 28.97562 40.28977 1.000 16.93071 104 ARG C N 1
ATOM 6877 C CA . ARG C 1 106 ? -18.14375 27.52011 40.18618 1.000 17.11053 104 ARG C CA 1
ATOM 6878 C C . ARG C 1 106 ? -18.52542 27.07021 38.77851 1.000 16.22992 104 ARG C C 1
ATOM 6879 O O . ARG C 1 106 ? -18.12978 25.98174 38.34577 1.000 20.78220 104 ARG C O 1
ATOM 6887 N N . HIS C 1 107 ? -19.27685 27.88879 38.04222 1.000 15.85765 105 HIS C N 1
ATOM 6888 C CA . HIS C 1 107 ? -19.54178 27.56002 36.64664 1.000 18.14382 105 HIS C CA 1
ATOM 6889 C C . HIS C 1 107 ? -18.31224 27.78840 35.76837 1.000 18.74681 105 HIS C C 1
ATOM 6890 O O . HIS C 1 107 ? -18.08896 27.03743 34.81233 1.000 18.23678 105 HIS C O 1
ATOM 6897 N N . LEU C 1 108 ? -17.50281 28.80674 36.07327 1.000 19.81203 106 LEU C N 1
ATOM 6898 C CA . LEU C 1 108 ? -16.25373 29.00283 35.34092 1.000 16.20258 106 LEU C CA 1
ATOM 6899 C C . LEU C 1 108 ? -15.30397 27.83223 35.55022 1.000 18.89864 106 LEU C C 1
ATOM 6900 O O . LEU C 1 108 ? -14.56234 27.45457 34.63423 1.000 20.01831 106 LEU C O 1
ATOM 6905 N N . VAL C 1 109 ? -15.28866 27.26995 36.76429 1.000 17.16766 107 VAL C N 1
ATOM 6906 C CA . VAL C 1 109 ? -14.53254 26.04692 37.02662 1.000 16.41811 107 VAL C CA 1
ATOM 6907 C C . VAL C 1 109 ? -15.10546 24.89557 36.21363 1.000 18.49832 107 VAL C C 1
ATOM 6908 O O . VAL C 1 109 ? -14.37336 24.16105 35.53779 1.000 22.84315 107 VAL C O 1
ATOM 6912 N N . ALA C 1 110 ? -16.43458 24.73616 36.25402 1.000 20.01795 108 ALA C N 1
ATOM 6913 C CA . ALA C 1 110 ? -17.10795 23.68024 35.50559 1.000 20.39437 108 ALA C CA 1
ATOM 6914 C C . ALA C 1 110 ? -16.91871 23.81027 33.99845 1.000 20.64201 108 ALA C C 1
ATOM 6915 O O . ALA C 1 110 ? -17.03974 22.80681 33.28538 1.000 15.69233 108 ALA C O 1
ATOM 6917 N N . MET C 1 111 ? -16.64024 25.01307 33.49306 1.000 20.73141 109 MET C N 1
ATOM 6918 C CA . MET C 1 111 ? -16.32662 25.20527 32.08311 1.000 19.15886 109 MET C CA 1
ATOM 6919 C C . MET C 1 111 ? -14.83408 25.25848 31.80806 1.000 16.37744 109 MET C C 1
ATOM 6920 O O . MET C 1 111 ? -14.43985 25.62895 30.70156 1.000 17.53692 109 MET C O 1
ATOM 6925 N N . ASN C 1 112 ? -13.99999 24.90471 32.78420 1.000 16.41187 110 ASN C N 1
ATOM 6926 C CA . ASN C 1 112 ? -12.55188 24.82781 32.59494 1.000 22.19465 110 ASN C CA 1
ATOM 6927 C C . ASN C 1 112 ? -11.95138 26.18146 32.20724 1.000 21.54232 110 ASN C C 1
ATOM 6928 O O . ASN C 1 112 ? -10.95055 26.24603 31.48452 1.000 19.55619 110 ASN C O 1
ATOM 6933 N N . VAL C 1 113 ? -12.55667 27.27547 32.66559 1.000 17.92551 111 VAL C N 1
ATOM 6934 C CA . VAL C 1 113 ? -12.00134 28.60311 32.41479 1.000 15.54490 111 VAL C CA 1
ATOM 6935 C C . VAL C 1 113 ? -11.03775 29.00683 33.52268 1.000 15.95531 111 VAL C C 1
ATOM 6936 O O . VAL C 1 113 ? -9.98152 29.59015 33.25953 1.000 16.10909 111 VAL C O 1
ATOM 6940 N N . ILE C 1 114 ? -11.40172 28.70701 34.76898 1.000 19.16087 112 ILE C N 1
ATOM 6941 C CA . ILE C 1 114 ? -10.51454 28.79420 35.91868 1.000 18.99208 112 ILE C CA 1
ATOM 6942 C C . ILE C 1 114 ? -10.56348 27.44447 36.62835 1.000 20.34121 112 ILE C C 1
ATOM 6943 O O . ILE C 1 114 ? -11.37873 26.58112 36.30165 1.000 20.87429 112 ILE C O 1
ATOM 6948 N N . THR C 1 115 ? -9.66702 27.25796 37.59493 1.000 21.89979 113 THR C N 1
ATOM 6949 C CA . THR C 1 115 ? -9.62095 26.02873 38.37876 1.000 20.97745 113 THR C CA 1
ATOM 6950 C C . THR C 1 115 ? -9.87068 26.33002 39.85267 1.000 22.55604 113 THR C C 1
ATOM 6951 O O . THR C 1 115 ? -9.82161 27.47843 40.30164 1.000 19.43918 113 THR C O 1
ATOM 6955 N N . SER C 1 116 ? -10.13114 25.26579 40.60858 1.000 26.39953 114 SER C N 1
ATOM 6956 C CA . SER C 1 116 ? -10.46226 25.37983 42.02225 1.000 26.34007 114 SER C CA 1
ATOM 6957 C C . SER C 1 116 ? -9.88259 24.18774 42.76668 1.000 28.96810 114 SER C C 1
ATOM 6958 O O . SER C 1 116 ? -10.01841 23.04759 42.31153 1.000 30.95095 114 SER C O 1
ATOM 6961 N N . ARG C 1 117 ? -9.23706 24.45317 43.90231 1.000 31.60695 115 ARG C N 1
ATOM 6962 C CA . ARG C 1 117 ? -8.71617 23.39816 44.76527 1.000 28.74439 115 ARG C CA 1
ATOM 6963 C C . ARG C 1 117 ? -8.92875 23.80459 46.21500 1.000 32.29202 115 ARG C C 1
ATOM 6964 O O . ARG C 1 117 ? -8.43695 24.85417 46.64288 1.000 31.92682 115 ARG C O 1
ATOM 6972 N N . ASN C 1 118 ? -9.65841 22.97141 46.96210 1.000 31.94488 116 ASN C N 1
ATOM 6973 C CA . ASN C 1 118 ? -9.89941 23.17717 48.39446 1.000 35.47489 116 ASN C CA 1
ATOM 6974 C C . ASN C 1 118 ? -10.51054 24.54891 48.67625 1.000 33.54610 116 ASN C C 1
ATOM 6975 O O . ASN C 1 118 ? -10.11516 25.24138 49.61535 1.000 29.02961 116 ASN C O 1
ATOM 6980 N N . GLY C 1 119 ? -11.48558 24.94352 47.86013 1.000 32.38610 117 GLY C N 1
ATOM 6981 C CA . GLY C 1 119 ? -12.16545 26.20634 48.05153 1.000 25.12615 117 GLY C CA 1
ATOM 6982 C C . GLY C 1 119 ? -11.39496 27.43689 47.62838 1.000 30.82924 117 GLY C C 1
ATOM 6983 O O . GLY C 1 119 ? -11.86635 28.55401 47.87243 1.000 32.45259 117 GLY C O 1
ATOM 6984 N N . VAL C 1 120 ? -10.22978 27.27984 47.00474 1.000 28.45755 118 VAL C N 1
ATOM 6985 C CA . VAL C 1 120 ? -9.43448 28.40238 46.51815 1.000 25.41776 118 VAL C CA 1
ATOM 6986 C C . VAL C 1 120 ? -9.48513 28.40489 44.99808 1.000 25.02878 118 VAL C C 1
ATOM 6987 O O . VAL C 1 120 ? -9.31238 27.35840 44.36325 1.000 27.15585 118 VAL C O 1
ATOM 6991 N N . PHE C 1 121 ? -9.71972 29.57678 44.41689 1.000 21.57082 119 PHE C N 1
ATOM 6992 C CA . PHE C 1 121 ? -9.82343 29.72536 42.97504 1.000 20.57479 119 PHE C CA 1
ATOM 6993 C C . PHE C 1 121 ? -8.47979 30.15057 42.40838 1.000 20.88843 119 PHE C C 1
ATOM 6994 O O . PHE C 1 121 ? -7.74635 30.91844 43.03601 1.000 21.23438 119 PHE C O 1
ATOM 7002 N N . TYR C 1 122 ? -8.16255 29.64307 41.21884 1.000 24.02030 120 TYR C N 1
ATOM 7003 C CA . TYR C 1 122 ? -6.88157 29.88412 40.57359 1.000 20.58484 120 TYR C CA 1
ATOM 7004 C C . TYR C 1 122 ? -7.09966 30.31954 39.13472 1.000 20.55790 120 TYR C C 1
ATOM 7005 O O . TYR C 1 122 ? -8.02715 29.85372 38.46818 1.000 18.65787 120 TYR C O 1
ATOM 7014 N N . GLY C 1 123 ? -6.24066 31.21678 38.66159 1.000 21.82885 121 GLY C N 1
ATOM 7015 C CA . GLY C 1 123 ? -6.25904 31.57761 37.26378 1.000 18.16136 121 GLY C CA 1
ATOM 7016 C C . GLY C 1 123 ? -5.67709 30.48402 36.39216 1.000 18.15225 121 GLY C C 1
ATOM 7017 O O . GLY C 1 123 ? -4.94529 29.60326 36.84576 1.000 18.61398 121 GLY C O 1
ATOM 7018 N N . THR C 1 124 ? -6.03762 30.52930 35.11465 1.000 19.64340 122 THR C N 1
ATOM 7019 C CA . THR C 1 124 ? -5.48851 29.63181 34.11510 1.000 17.66529 122 THR C CA 1
ATOM 7020 C C . THR C 1 124 ? -4.74421 30.46008 33.07925 1.000 17.61396 122 THR C C 1
ATOM 7021 O O . THR C 1 124 ? -4.85627 31.68648 33.04026 1.000 17.54118 122 THR C O 1
ATOM 7025 N N . ALA C 1 125 ? -3.95564 29.78197 32.24220 1.000 18.04902 123 ALA C N 1
ATOM 7026 C CA . ALA C 1 125 ? -3.37512 30.46498 31.09115 1.000 17.70322 123 ALA C CA 1
ATOM 7027 C C . ALA C 1 125 ? -4.45414 31.14865 30.26861 1.000 20.00758 123 ALA C C 1
ATOM 7028 O O . ALA C 1 125 ? -4.22323 32.22717 29.70907 1.000 19.89051 123 ALA C O 1
ATOM 7030 N N . LEU C 1 126 ? -5.64488 30.54901 30.20674 1.000 16.72692 124 LEU C N 1
ATOM 7031 C CA . LEU C 1 126 ? -6.76813 31.17680 29.52381 1.000 16.20916 124 LEU C CA 1
ATOM 7032 C C . LEU C 1 126 ? -7.19757 32.45812 30.23297 1.000 16.35697 124 LEU C C 1
ATOM 7033 O O . LEU C 1 126 ? -7.10477 33.55272 29.66719 1.000 18.48395 124 LEU C O 1
ATOM 7038 N N . SER C 1 127 ? -7.66503 32.34492 31.48107 1.000 16.21157 125 SER C N 1
ATOM 7039 C CA . SER C 1 127 ? -8.18416 33.51903 32.17794 1.000 16.16846 125 SER C CA 1
ATOM 7040 C C . SER C 1 127 ? -7.12041 34.59875 32.34182 1.000 17.52143 125 SER C C 1
ATOM 7041 O O . SER C 1 127 ? -7.44649 35.78981 32.35057 1.000 20.39906 125 SER C O 1
ATOM 7044 N N . ASN C 1 128 ? -5.84827 34.21146 32.47115 1.000 18.97055 126 ASN C N 1
ATOM 7045 C CA . ASN C 1 128 ? -4.78864 35.21054 32.57160 1.000 17.32473 126 ASN C CA 1
ATOM 7046 C C . ASN C 1 128 ? -4.64927 36.00543 31.27799 1.000 17.66515 126 ASN C C 1
ATOM 7047 O O . ASN C 1 128 ? -4.30934 37.19193 31.31602 1.000 19.53213 126 ASN C O 1
ATOM 7052 N N . GLY C 1 129 ? -4.91437 35.37459 30.13047 1.000 18.02101 127 GLY C N 1
ATOM 7053 C CA . GLY C 1 129 ? -4.92668 36.09977 28.87177 1.000 21.21832 127 GLY C CA 1
ATOM 7054 C C . GLY C 1 129 ? -6.19245 36.89448 28.62652 1.000 16.14854 127 GLY C C 1
ATOM 7055 O O . GLY C 1 129 ? -6.15633 37.91248 27.93140 1.000 16.10212 127 GLY C O 1
ATOM 7056 N N . LEU C 1 130 ? -7.32522 36.44526 29.17342 1.000 16.35161 128 LEU C N 1
ATOM 7057 C CA . LEU C 1 130 ? -8.55741 37.22546 29.11319 1.000 16.75328 128 LEU C CA 1
ATOM 7058 C C . LEU C 1 130 ? -8.51134 38.46067 29.99853 1.000 16.17344 128 LEU C C 1
ATOM 7059 O O . LEU C 1 130 ? -9.38942 39.32308 29.87855 1.000 16.71605 128 LEU C O 1
ATOM 7064 N N . ALA C 1 131 ? -7.52386 38.56052 30.88978 1.000 16.72288 129 ALA C N 1
ATOM 7065 C CA . ALA C 1 131 ? -7.35490 39.77019 31.67923 1.000 16.55072 129 ALA C CA 1
ATOM 7066 C C . ALA C 1 131 ? -6.86084 40.94520 30.84215 1.000 17.79256 129 ALA C C 1
ATOM 7067 O O . ALA C 1 131 ? -7.07923 42.09617 31.23114 1.000 21.04727 129 ALA C O 1
ATOM 7069 N N . ALA C 1 132 ? -6.20810 40.68298 29.70939 1.000 16.58868 130 ALA C N 1
ATOM 7070 C CA . ALA C 1 132 ? -5.63550 41.74881 28.89699 1.000 19.71386 130 ALA C CA 1
ATOM 7071 C C . ALA C 1 132 ? -6.72667 42.65973 28.34487 1.000 17.56016 130 ALA C C 1
ATOM 7072 O O . ALA C 1 132 ? -7.84830 42.22684 28.06839 1.000 22.26327 130 ALA C O 1
ATOM 7074 N N . GLU C 1 133 ? -6.37952 43.93755 28.17362 1.000 16.71378 131 GLU C N 1
ATOM 7075 C CA . GLU C 1 133 ? -7.37611 44.93690 27.79266 1.000 16.54602 131 GLU C CA 1
ATOM 7076 C C . GLU C 1 133 ? -8.00633 44.62344 26.44059 1.000 16.13972 131 GLU C C 1
ATOM 7077 O O . GLU C 1 133 ? -9.19917 44.87236 26.23860 1.000 15.86862 131 GLU C O 1
ATOM 7083 N N . ASN C 1 134 ? -7.23101 44.07241 25.50081 1.000 16.14739 132 ASN C N 1
ATOM 7084 C CA . ASN C 1 134 ? -7.80230 43.79462 24.18639 1.000 15.83961 132 ASN C CA 1
ATOM 7085 C C . ASN C 1 134 ? -8.77861 42.62695 24.23250 1.000 15.43487 132 ASN C C 1
ATOM 7086 O O . ASN C 1 134 ? -9.76867 42.62872 23.49356 1.000 15.99434 132 ASN C O 1
ATOM 7091 N N . TYR C 1 135 ? -8.54660 41.64031 25.10191 1.000 15.43489 133 TYR C N 1
ATOM 7092 C CA . TYR C 1 135 ? -9.54530 40.58881 25.26151 1.000 15.13103 133 TYR C CA 1
ATOM 7093 C C . TYR C 1 135 ? -10.72594 41.06360 26.09611 1.000 15.30928 133 TYR C C 1
ATOM 7094 O O . TYR C 1 135 ? -11.86233 40.65217 25.83703 1.000 16.40082 133 TYR C O 1
ATOM 7103 N N . GLN C 1 136 ? -10.48202 41.93537 27.07984 1.000 15.22719 134 GLN C N 1
ATOM 7104 C CA . GLN C 1 136 ? -11.57568 42.54914 27.82974 1.000 15.18561 134 GLN C CA 1
ATOM 7105 C C . GLN C 1 136 ? -12.56998 43.23631 26.90065 1.000 14.99106 134 GLN C C 1
ATOM 7106 O O . GLN C 1 136 ? -13.78585 43.04098 27.00768 1.000 14.77973 134 GLN C O 1
ATOM 7112 N N . GLN C 1 137 ? -12.06430 44.05893 25.98537 1.000 16.79632 135 GLN C N 1
ATOM 7113 C CA . GLN C 1 137 ? -12.93478 44.81051 25.09445 1.000 15.08718 135 GLN C CA 1
ATOM 7114 C C . GLN C 1 137 ? -13.50390 43.94118 23.98047 1.000 14.70621 135 GLN C C 1
ATOM 7115 O O . GLN C 1 137 ? -14.58080 44.24999 23.45642 1.000 16.33615 135 GLN C O 1
ATOM 7121 N N . SER C 1 138 ? -12.80637 42.86001 23.61159 1.000 14.62863 136 SER C N 1
ATOM 7122 C CA . SER C 1 138 ? -13.39105 41.86512 22.71605 1.000 14.37737 136 SER C CA 1
ATOM 7123 C C . SER C 1 138 ? -14.61413 41.21693 23.35005 1.000 14.53552 136 SER C C 1
ATOM 7124 O O . SER C 1 138 ? -15.63607 41.01430 22.68412 1.000 13.99567 136 SER C O 1
ATOM 7127 N N . ILE C 1 139 ? -14.52055 40.87681 24.63844 1.000 15.08684 137 ILE C N 1
ATOM 7128 C CA . ILE C 1 139 ? -15.63759 40.25744 25.34725 1.000 14.02738 137 ILE C CA 1
ATOM 7129 C C . ILE C 1 139 ? -16.83728 41.19689 25.38557 1.000 14.01596 137 ILE C C 1
ATOM 7130 O O . ILE C 1 139 ? -17.97699 40.78204 25.15043 1.000 13.86464 137 ILE C O 1
ATOM 7135 N N . ARG C 1 140 ? -16.60352 42.47528 25.68967 1.000 14.23082 138 ARG C N 1
ATOM 7136 C CA . ARG C 1 140 ? -17.70539 43.42942 25.74207 1.000 14.29710 138 ARG C CA 1
ATOM 7137 C C . ARG C 1 140 ? -18.35267 43.59929 24.37377 1.000 14.19616 138 ARG C C 1
ATOM 7138 O O . ARG C 1 140 ? -19.58315 43.60088 24.26171 1.000 14.14280 138 ARG C O 1
ATOM 7146 N N . PHE C 1 141 ? -17.54260 43.72060 23.31920 1.000 14.21929 139 PHE C N 1
ATOM 7147 C CA . PHE C 1 141 ? -18.09326 43.82809 21.97108 1.000 14.18236 139 PHE C CA 1
ATOM 7148 C C . PHE C 1 141 ? -18.94704 42.61426 21.62611 1.000 13.96196 139 PHE C C 1
ATOM 7149 O O . PHE C 1 141 ? -20.06413 42.75173 21.11562 1.000 13.96382 139 PHE C O 1
ATOM 7157 N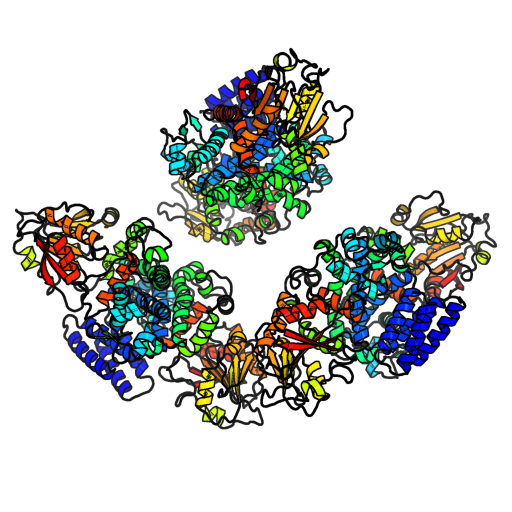 N . CYS C 1 142 ? -18.43203 41.41328 21.89989 1.000 15.00641 140 CYS C N 1
ATOM 7158 C CA . CYS C 1 142 ? -19.12542 40.19281 21.50016 1.000 15.13102 140 CYS C CA 1
ATOM 7159 C C . CYS C 1 142 ? -20.46490 40.05492 22.21363 1.000 13.61493 140 CYS C C 1
ATOM 7160 O O . CYS C 1 142 ? -21.48298 39.73063 21.59301 1.000 13.59354 140 CYS C O 1
ATOM 7163 N N . HIS C 1 143 ? -20.48731 40.30058 23.52175 1.000 13.64736 141 HIS C N 1
ATOM 7164 C CA . HIS C 1 143 ? -21.72579 40.11765 24.26926 1.000 14.19138 141 HIS C CA 1
ATOM 7165 C C . HIS C 1 143 ? -22.69943 41.27086 24.06618 1.000 13.79417 141 HIS C C 1
ATOM 7166 O O . HIS C 1 143 ? -23.91442 41.04948 24.06302 1.000 13.81685 141 HIS C O 1
ATOM 7173 N N . ASP C 1 144 ? -22.19702 42.49820 23.89811 1.000 13.94789 142 ASP C N 1
ATOM 7174 C CA . ASP C 1 144 ? -23.08175 43.65616 23.79631 1.000 14.16187 142 ASP C CA 1
ATOM 7175 C C . ASP C 1 144 ? -23.57179 43.87371 22.36952 1.000 14.77306 142 ASP C C 1
ATOM 7176 O O . ASP C 1 144 ? -24.70829 44.31699 22.16330 1.000 14.36123 142 ASP C O 1
ATOM 7181 N N . VAL C 1 145 ? -22.72711 43.59070 21.37613 1.000 14.27965 143 VAL C N 1
ATOM 7182 C CA . VAL C 1 145 ? -23.01454 43.90184 19.97629 1.000 14.70824 143 VAL C CA 1
ATOM 7183 C C . VAL C 1 145 ? -23.34907 42.64065 19.17906 1.000 14.11225 143 VAL C C 1
ATOM 7184 O O . VAL C 1 145 ? -24.41287 42.55044 18.56304 1.000 15.46259 143 VAL C O 1
ATOM 7188 N N . SER C 1 146 ? -22.45047 41.65120 19.18605 1.000 15.34669 144 SER C N 1
ATOM 7189 C CA . SER C 1 146 ? -22.60152 40.48900 18.31209 1.000 15.43431 144 SER C CA 1
ATOM 7190 C C . SER C 1 146 ? -23.70776 39.55704 18.79050 1.000 16.01389 144 SER C C 1
ATOM 7191 O O . SER C 1 146 ? -24.49569 39.05652 17.98007 1.000 16.36594 144 SER C O 1
ATOM 7194 N N . ARG C 1 147 ? -23.77479 39.30597 20.09686 1.000 15.42802 145 ARG C N 1
ATOM 7195 C CA . ARG C 1 147 ? -24.73837 38.34497 20.63201 1.000 14.56421 145 ARG C CA 1
ATOM 7196 C C . ARG C 1 147 ? -26.18415 38.67991 20.27953 1.000 18.70116 145 ARG C C 1
ATOM 7197 O O . ARG C 1 147 ? -26.90431 37.77410 19.82087 1.000 17.25742 145 ARG C O 1
ATOM 7205 N N . PRO C 1 148 ? -26.67464 39.91819 20.44840 1.000 15.37037 146 PRO C N 1
ATOM 7206 C CA . PRO C 1 148 ? -28.06422 40.20535 20.04719 1.000 16.22213 146 PRO C CA 1
ATOM 7207 C C . PRO C 1 148 ? -28.34026 39.98753 18.56720 1.000 18.40448 146 PRO C C 1
ATOM 7208 O O . PRO C 1 148 ? -29.48340 39.68695 18.19918 1.000 15.19400 146 PRO C O 1
ATOM 7212 N N . SER C 1 149 ? -27.33767 40.14585 17.70069 1.000 14.32982 147 SER C N 1
ATOM 7213 C CA . SER C 1 149 ? -27.56057 39.90048 16.27960 1.000 18.23172 147 SER C CA 1
ATOM 7214 C C . SER C 1 149 ? -27.78648 38.41758 15.99930 1.000 16.13438 147 SER C C 1
ATOM 7215 O O . SER C 1 149 ? -28.67206 38.05512 15.21440 1.000 15.71679 147 SER C O 1
ATOM 7218 N N . PHE C 1 150 ? -26.99148 37.54468 16.62385 1.000 15.62162 148 PHE C N 1
ATOM 7219 C CA . PHE C 1 150 ? -27.23974 36.11145 16.50473 1.000 14.49536 148 PHE C CA 1
ATOM 7220 C C . PHE C 1 150 ? -28.59709 35.74148 17.08548 1.000 14.33466 148 PHE C C 1
ATOM 7221 O O . PHE C 1 150 ? -29.30285 34.88765 16.53790 1.000 16.51014 148 PHE C O 1
ATOM 7229 N N . GLY C 1 151 ? -28.98059 36.37179 18.19753 1.000 16.10446 149 GLY C N 1
ATOM 7230 C CA . GLY C 1 151 ? -30.29034 36.10608 18.76660 1.000 16.86414 149 GLY C CA 1
ATOM 7231 C C . GLY C 1 151 ? -31.42200 36.46056 17.82406 1.000 16.71975 149 GLY C C 1
ATOM 7232 O O . GLY C 1 151 ? -32.51217 35.89040 17.91316 1.000 18.67796 149 GLY C O 1
ATOM 7233 N N . ALA C 1 152 ? -31.17772 37.39119 16.89923 1.000 18.14259 150 ALA C N 1
ATOM 7234 C CA . ALA C 1 152 ? -32.20634 37.84190 15.97348 1.000 17.95684 150 ALA C CA 1
ATOM 7235 C C . ALA C 1 152 ? -32.35153 36.95061 14.74828 1.000 18.44694 150 ALA C C 1
ATOM 7236 O O . ALA C 1 152 ? -33.33024 37.11341 14.01365 1.000 22.48229 150 ALA C O 1
ATOM 7238 N N . PHE C 1 153 ? -31.41626 36.02407 14.50946 1.000 22.24286 151 PHE C N 1
ATOM 7239 C CA . PHE C 1 153 ? -31.45750 35.18649 13.30735 1.000 16.77579 151 PHE C CA 1
ATOM 7240 C C . PHE C 1 153 ? -32.79995 34.49821 13.09175 1.000 20.79224 151 PHE C C 1
ATOM 7241 O O . PHE C 1 153 ? -33.35233 34.61745 11.98598 1.000 16.98880 151 PHE C O 1
ATOM 7249 N N . PRO C 1 154 ? -33.36785 33.76193 14.06076 1.000 18.36595 152 PRO C N 1
ATOM 7250 C CA . PRO C 1 154 ? -34.63210 33.06283 13.77046 1.000 22.84119 152 PRO C CA 1
ATOM 7251 C C . PRO C 1 154 ? -35.75994 33.99748 13.37334 1.000 20.36647 152 PRO C C 1
ATOM 7252 O O . PRO C 1 154 ? -36.47485 33.71043 12.40551 1.000 18.87362 152 PRO C O 1
ATOM 7256 N N . SER C 1 155 ? -35.92280 35.12313 14.07804 1.000 20.84802 153 SER C N 1
ATOM 7257 C CA . SER C 1 155 ? -37.05069 36.01421 13.82352 1.000 19.06870 153 SER C CA 1
ATOM 7258 C C . SER C 1 155 ? -36.79300 36.96715 12.66608 1.000 20.82405 153 SER C C 1
ATOM 7259 O O . SER C 1 155 ? -37.74565 37.39476 12.00356 1.000 24.84138 153 SER C O 1
ATOM 7262 N N . PHE C 1 156 ? -35.53084 37.31933 12.40709 1.000 21.07211 154 PHE C N 1
ATOM 7263 C CA . PHE C 1 156 ? -35.24194 38.16989 11.25821 1.000 20.23162 154 PHE C CA 1
ATOM 7264 C C . PHE C 1 156 ? -35.40767 37.40934 9.95164 1.000 19.73370 154 PHE C C 1
ATOM 7265 O O . PHE C 1 156 ? -35.94915 37.94418 8.97716 1.000 18.04920 154 PHE C O 1
ATOM 7273 N N . PHE C 1 157 ? -34.92969 36.16839 9.90336 1.000 20.46766 155 PHE C N 1
ATOM 7274 C CA . PHE C 1 157 ? -35.00757 35.40220 8.67118 1.000 17.91179 155 PHE C CA 1
ATOM 7275 C C . PHE C 1 157 ? -36.39485 34.83178 8.42801 1.000 18.42589 155 PHE C C 1
ATOM 7276 O O . PHE C 1 157 ? -36.73753 34.54967 7.27829 1.000 25.16112 155 PHE C O 1
ATOM 7284 N N . LYS C 1 158 ? -37.21208 34.67813 9.46892 1.000 19.41809 156 LYS C N 1
ATOM 7285 C CA . LYS C 1 158 ? -38.62340 34.39864 9.23084 1.000 20.07335 156 LYS C CA 1
ATOM 7286 C C . LYS C 1 158 ? -39.32501 35.62936 8.67325 1.000 19.26225 156 LYS C C 1
ATOM 7287 O O . LYS C 1 158 ? -40.12958 35.52389 7.74238 1.000 22.22825 156 LYS C O 1
ATOM 7293 N N . GLY C 1 159 ? -38.99448 36.80940 9.20058 1.000 23.58845 157 GLY C N 1
ATOM 7294 C CA . GLY C 1 159 ? -39.65798 38.02797 8.75969 1.000 23.77244 157 GLY C CA 1
ATOM 7295 C C . GLY C 1 159 ? -39.41552 38.35872 7.29727 1.000 25.69171 157 GLY C C 1
ATOM 7296 O O . GLY C 1 159 ? -40.31044 38.85828 6.61153 1.000 25.85902 157 GLY C O 1
ATOM 7297 N N . ASN C 1 160 ? -38.21014 38.08577 6.79447 1.000 25.43588 158 ASN C N 1
ATOM 7298 C CA . ASN C 1 160 ? -37.86402 38.43927 5.42127 1.000 26.18136 158 ASN C CA 1
ATOM 7299 C C . ASN C 1 160 ? -38.03287 37.28246 4.43537 1.000 27.00339 158 ASN C C 1
ATOM 7300 O O . ASN C 1 160 ? -37.60032 37.39755 3.28429 1.000 32.75511 158 ASN C O 1
ATOM 7305 N N . GLY C 1 161 ? -38.66983 36.18735 4.84747 1.000 22.38701 159 GLY C N 1
ATOM 7306 C CA . GLY C 1 161 ? -38.86687 35.05830 3.96146 1.000 22.72093 159 GLY C CA 1
ATOM 7307 C C . GLY C 1 161 ? -37.65826 34.17355 3.76265 1.000 27.08564 159 GLY C C 1
ATOM 7308 O O . GLY C 1 161 ? -37.56027 33.51351 2.72185 1.000 23.44738 159 GLY C O 1
ATOM 7309 N N . TYR C 1 162 ? -36.72989 34.15034 4.72606 1.000 22.58109 160 TYR C N 1
ATOM 7310 C CA . TYR C 1 162 ? -35.53298 33.30192 4.70206 1.000 21.44417 160 TYR C CA 1
ATOM 7311 C C . TYR C 1 162 ? -34.70299 33.54435 3.44066 1.000 24.07895 160 TYR C C 1
ATOM 7312 O O . TYR C 1 162 ? -34.39993 32.63135 2.66959 1.000 22.34897 160 TYR C O 1
ATOM 7321 N N . LYS C 1 163 ? -34.32101 34.80324 3.25770 1.000 22.03081 161 LYS C N 1
ATOM 7322 C CA . LYS C 1 163 ? -33.57737 35.23554 2.08829 1.000 23.15288 161 LYS C CA 1
ATOM 7323 C C . LYS C 1 163 ? -32.25095 35.84300 2.51586 1.000 22.89575 161 LYS C C 1
ATOM 7324 O O . LYS C 1 163 ? -32.14547 36.45941 3.57899 1.000 21.96017 161 LYS C O 1
ATOM 7330 N N . THR C 1 164 ? -31.23711 35.64656 1.68325 1.000 26.85898 162 THR C N 1
ATOM 7331 C CA . THR C 1 164 ? -29.97142 36.32750 1.88987 1.000 26.67275 162 THR C CA 1
ATOM 7332 C C . THR C 1 164 ? -30.20180 37.83565 1.82069 1.000 25.41678 162 THR C C 1
ATOM 7333 O O . THR C 1 164 ? -30.98085 38.30106 0.98149 1.000 26.12039 162 THR C O 1
ATOM 7337 N N . PRO C 1 165 ? -29.59625 38.61798 2.71549 1.000 31.28956 163 PRO C N 1
ATOM 7338 C CA . PRO C 1 165 ? -29.76028 40.08073 2.65439 1.000 31.53096 163 PRO C CA 1
ATOM 7339 C C . PRO C 1 165 ? -29.31903 40.62668 1.30468 1.000 29.68568 163 PRO C C 1
ATOM 7340 O O . PRO C 1 165 ? -28.16768 40.46504 0.89508 1.000 35.25271 163 PRO C O 1
ATOM 7344 N N . ALA C 1 166 ? -30.25495 41.28567 0.61483 1.000 40.65864 164 ALA C N 1
ATOM 7345 C CA . ALA C 1 166 ? -30.05029 41.66533 -0.78223 1.000 40.36673 164 ALA C CA 1
ATOM 7346 C C . ALA C 1 166 ? -28.96591 42.72823 -0.92407 1.000 41.45549 164 ALA C C 1
ATOM 7347 O O . ALA C 1 166 ? -27.97615 42.52933 -1.63705 1.000 46.15928 164 ALA C O 1
ATOM 7349 N N . LEU C 1 167 ? -29.14475 43.87798 -0.26853 1.000 40.81280 165 LEU C N 1
ATOM 7350 C CA . LEU C 1 167 ? -28.11007 44.90711 -0.29071 1.000 45.42611 165 LEU C CA 1
ATOM 7351 C C . LEU C 1 167 ? -26.94554 44.55466 0.62094 1.000 44.59507 165 LEU C C 1
ATOM 7352 O O . LEU C 1 167 ? -25.80295 44.92973 0.33247 1.000 53.88748 165 LEU C O 1
ATOM 7357 N N . GLY C 1 168 ? -27.21378 43.85014 1.71802 1.000 41.59458 166 GLY C N 1
ATOM 7358 C CA . GLY C 1 168 ? -26.17188 43.44112 2.63842 1.000 42.55825 166 GLY C CA 1
ATOM 7359 C C . GLY C 1 168 ? -25.82280 44.51590 3.64498 1.000 41.56386 166 GLY C C 1
ATOM 7360 O O . GLY C 1 168 ? -25.73697 44.24757 4.84776 1.000 39.44355 166 GLY C O 1
ATOM 7361 N N . THR C 1 169 ? -25.64129 45.74791 3.16345 1.000 35.67140 167 THR C N 1
ATOM 7362 C CA . THR C 1 169 ? -25.15126 46.81759 4.02545 1.000 36.53388 167 THR C CA 1
ATOM 7363 C C . THR C 1 169 ? -26.15678 47.17492 5.11524 1.000 36.41640 167 THR C C 1
ATOM 7364 O O . THR C 1 169 ? -25.77259 47.37300 6.27445 1.000 33.51928 167 THR C O 1
ATOM 7368 N N . THR C 1 170 ? -27.44708 47.25231 4.77211 1.000 38.58890 168 THR C N 1
ATOM 7369 C CA . THR C 1 170 ? -28.45258 47.77269 5.68943 1.000 30.55734 168 THR C CA 1
ATOM 7370 C C . THR C 1 170 ? -29.68377 46.89278 5.85402 1.000 34.00743 168 THR C C 1
ATOM 7371 O O . THR C 1 170 ? -30.62122 47.30470 6.54793 1.000 31.86400 168 THR C O 1
ATOM 7375 N N . ASP C 1 171 ? -29.71569 45.70401 5.25245 1.000 33.19343 169 ASP C N 1
ATOM 7376 C CA . ASP C 1 171 ? -30.92100 44.88260 5.28576 1.000 34.27058 169 ASP C CA 1
ATOM 7377 C C . ASP C 1 171 ? -30.65300 43.50849 5.88968 1.000 32.20859 169 ASP C C 1
ATOM 7378 O O . ASP C 1 171 ? -31.10649 42.48979 5.35741 1.000 28.76010 169 ASP C O 1
ATOM 7383 N N . GLY C 1 172 ? -29.93838 43.47034 7.01133 1.000 26.15679 170 GLY C N 1
ATOM 7384 C CA . GLY C 1 172 ? -29.55264 42.22098 7.61709 1.000 21.78028 170 GLY C CA 1
ATOM 7385 C C . GLY C 1 172 ? -29.97883 42.09742 9.06506 1.000 22.98736 170 GLY C C 1
ATOM 7386 O O . GLY C 1 172 ? -30.68144 42.95436 9.61112 1.000 22.85507 170 GLY C O 1
ATOM 7387 N N . PRO C 1 173 ? -29.55494 41.01062 9.71837 1.000 22.09056 171 PRO C N 1
ATOM 7388 C CA . PRO C 1 173 ? -29.96252 40.80157 11.11853 1.000 23.88065 171 PRO C CA 1
ATOM 7389 C C . PRO C 1 173 ? -29.39112 41.82897 12.08478 1.000 20.35529 171 PRO C C 1
ATOM 7390 O O . PRO C 1 173 ? -29.99512 42.05524 13.14042 1.000 18.74301 171 PRO C O 1
ATOM 7394 N N . PHE C 1 174 ? -28.25302 42.45720 11.76400 1.000 21.69030 172 PHE C N 1
ATOM 7395 C CA . PHE C 1 174 ? -27.69166 43.46727 12.65869 1.000 17.76464 172 PHE C CA 1
ATOM 7396 C C . PHE C 1 174 ? -28.63243 44.65432 12.81460 1.000 20.21226 172 PHE C C 1
ATOM 7397 O O . PHE C 1 174 ? -28.72447 45.24678 13.89695 1.000 22.06121 172 PHE C O 1
ATOM 7405 N N . GLN C 1 175 ? -29.32666 45.02644 11.73833 1.000 20.89573 173 GLN C N 1
ATOM 7406 C CA . GLN C 1 175 ? -30.18543 46.20382 11.77875 1.000 20.13978 173 GLN C CA 1
ATOM 7407 C C . GLN C 1 175 ? -31.42094 45.95701 12.62952 1.000 23.67841 173 GLN C C 1
ATOM 7408 O O . GLN C 1 175 ? -31.89684 46.86189 13.32652 1.000 23.31039 173 GLN C O 1
ATOM 7414 N N . SER C 1 176 ? -31.94546 44.73468 12.59484 1.000 22.90584 174 SER C N 1
ATOM 7415 C CA . SER C 1 176 ? -33.15561 44.42219 13.34136 1.000 21.59399 174 SER C CA 1
ATOM 7416 C C . SER C 1 176 ? -32.86790 44.25264 14.82686 1.000 19.24348 174 SER C C 1
ATOM 7417 O O . SER C 1 176 ? -33.65979 44.68820 15.66956 1.000 20.57887 174 SER C O 1
ATOM 7420 N N . ALA C 1 177 ? -31.74240 43.61873 15.16093 1.000 21.21228 175 ALA C N 1
ATOM 7421 C CA . ALA C 1 177 ? -31.39757 43.36243 16.55302 1.000 21.48140 175 ALA C CA 1
ATOM 7422 C C . ALA C 1 177 ? -31.00088 44.62617 17.29730 1.000 25.62292 175 ALA C C 1
ATOM 7423 O O . ALA C 1 177 ? -31.08822 44.65847 18.53017 1.000 28.27343 175 ALA C O 1
ATOM 7425 N N . HIS C 1 178 ? -30.56174 45.65943 16.58394 1.000 20.85254 176 HIS C N 1
ATOM 7426 C CA . HIS C 1 178 ? -30.13847 46.90362 17.20277 1.000 22.41555 176 HIS C CA 1
ATOM 7427 C C . HIS C 1 178 ? -31.08629 48.05689 16.91391 1.000 24.55983 176 HIS C C 1
ATOM 7428 O O . HIS C 1 178 ? -30.82565 49.17960 17.35903 1.000 25.49079 176 HIS C O 1
ATOM 7435 N N . LYS C 1 179 ? -32.17814 47.80428 16.18674 1.000 24.08791 177 LYS C N 1
ATOM 7436 C CA . LYS C 1 179 ? -33.23805 48.78869 15.95618 1.000 25.79489 177 LYS C CA 1
ATOM 7437 C C . LYS C 1 179 ? -32.72085 50.01752 15.20883 1.000 26.43390 177 LYS C C 1
ATOM 7438 O O . LYS C 1 179 ? -33.09291 51.15241 15.51444 1.000 24.57571 177 LYS C O 1
ATOM 7444 N N . VAL C 1 180 ? -31.85566 49.79352 14.21727 1.000 27.76836 178 VAL C N 1
ATOM 7445 C CA . VAL C 1 180 ? -31.32940 50.86695 13.38547 1.000 26.65418 178 VAL C CA 1
ATOM 7446 C C . VAL C 1 180 ? -31.53827 50.50024 11.92333 1.000 26.32085 178 VAL C C 1
ATOM 7447 O O . VAL C 1 180 ? -31.75902 49.34001 11.57202 1.000 27.03347 178 VAL C O 1
ATOM 7451 N N . ASP C 1 181 ? -31.47837 51.51851 11.06513 1.000 28.22104 179 ASP C N 1
ATOM 7452 C CA . ASP C 1 181 ? -31.51502 51.32041 9.62083 1.000 23.49670 179 ASP C CA 1
ATOM 7453 C C . ASP C 1 181 ? -30.21977 51.77818 8.95833 1.000 28.75718 179 ASP C C 1
ATOM 7454 O O . ASP C 1 181 ? -30.19717 52.04215 7.75109 1.000 28.22723 179 ASP C O 1
ATOM 7459 N N . ILE C 1 182 ? -29.14064 51.87297 9.72843 1.000 27.70059 180 ILE C N 1
ATOM 7460 C CA . ILE C 1 182 ? -27.84520 52.28249 9.21650 1.000 21.34936 180 ILE C CA 1
ATOM 7461 C C . ILE C 1 182 ? -26.94264 51.05430 9.12748 1.000 20.61374 180 ILE C C 1
ATOM 7462 O O . ILE C 1 182 ? -27.23808 49.99277 9.67833 1.000 19.83264 180 ILE C O 1
ATOM 7467 N N . SER C 1 183 ? -25.82924 51.20863 8.41585 1.000 21.21871 181 SER C N 1
ATOM 7468 C CA . SER C 1 183 ? -24.87722 50.11970 8.27347 1.000 20.93735 181 SER C CA 1
ATOM 7469 C C . SER C 1 183 ? -24.12373 49.88533 9.58252 1.000 19.67907 181 SER C C 1
ATOM 7470 O O . SER C 1 183 ? -24.11677 50.72405 10.48725 1.000 19.12539 181 SER C O 1
ATOM 7473 N N . PHE C 1 184 ? -23.49139 48.71369 9.67331 1.000 11.73980 182 PHE C N 1
ATOM 7474 C CA . PHE C 1 184 ? -22.66013 48.40075 10.83345 1.000 14.64658 182 PHE C CA 1
ATOM 7475 C C . PHE C 1 184 ? -21.49715 49.37129 11.02230 1.000 13.46456 182 PHE C C 1
ATOM 7476 O O . PHE C 1 184 ? -21.27411 49.80181 12.16849 1.000 14.83764 182 PHE C O 1
ATOM 7484 N N . PRO C 1 185 ? -20.73385 49.75749 9.99095 1.000 13.00588 183 PRO C N 1
ATOM 7485 C CA . PRO C 1 185 ? -19.67183 50.74917 10.22817 1.000 13.87753 183 PRO C CA 1
ATOM 7486 C C . PRO C 1 185 ? -20.19445 52.09915 10.68756 1.000 15.07384 183 PRO C C 1
ATOM 7487 O O . PRO C 1 185 ? -19.55413 52.74617 11.52715 1.000 12.57265 183 PRO C O 1
ATOM 7491 N N . GLN C 1 186 ? -21.33674 52.54784 10.15443 1.000 13.11767 184 GLN C N 1
ATOM 7492 C CA . GLN C 1 186 ? -21.96976 53.76398 10.65584 1.000 13.44897 184 GLN C CA 1
ATOM 7493 C C . GLN C 1 186 ? -22.46083 53.59832 12.08833 1.000 15.48515 184 GLN C C 1
ATOM 7494 O O . GLN C 1 186 ? -22.47383 54.56995 12.85368 1.000 14.62796 184 GLN C O 1
ATOM 7500 N N . TRP C 1 187 ? -22.88448 52.38887 12.46292 1.000 16.81345 185 TRP C N 1
ATOM 7501 C CA . TRP C 1 187 ? -23.32474 52.14935 13.83341 1.000 16.17239 185 TRP C CA 1
ATOM 7502 C C . TRP C 1 187 ? -22.16530 52.26203 14.81714 1.000 14.91267 185 TRP C C 1
ATOM 7503 O O . TRP C 1 187 ? -22.33026 52.80275 15.91745 1.000 17.19069 185 TRP C O 1
ATOM 7514 N N . LEU C 1 188 ? -20.99111 51.73894 14.44751 1.000 15.64292 186 LEU C N 1
ATOM 7515 C CA . LEU C 1 188 ? -19.83029 51.82354 15.32896 1.000 13.31477 186 LEU C CA 1
ATOM 7516 C C . LEU C 1 188 ? -19.45849 53.27346 15.60620 1.000 14.90904 186 LEU C C 1
ATOM 7517 O O . LEU C 1 188 ? -19.14966 53.63783 16.74600 1.000 17.22076 186 LEU C O 1
ATOM 7522 N N . VAL C 1 189 ? -19.48303 54.11670 14.57400 1.000 17.03561 187 VAL C N 1
ATOM 7523 C CA . VAL C 1 189 ? -19.18938 55.53294 14.76646 1.000 16.74511 187 VAL C CA 1
ATOM 7524 C C . VAL C 1 189 ? -20.25987 56.18923 15.62778 1.000 13.32197 187 VAL C C 1
ATOM 7525 O O . VAL C 1 189 ? -19.95892 57.02854 16.48392 1.000 15.92622 187 VAL C O 1
ATOM 7529 N N . GLY C 1 190 ? -21.51953 55.79837 15.44039 1.000 15.89560 188 GLY C N 1
ATOM 7530 C CA . GLY C 1 190 ? -22.59954 56.39333 16.20383 1.000 15.61556 188 GLY C CA 1
ATOM 7531 C C . GLY C 1 190 ? -22.66553 55.96168 17.65610 1.000 19.92193 188 GLY C C 1
ATOM 7532 O O . GLY C 1 190 ? -23.31356 56.64169 18.45848 1.000 23.87990 188 GLY C O 1
ATOM 7533 N N . ASN C 1 191 ? -22.01257 54.85599 18.01931 1.000 18.21532 189 ASN C N 1
ATOM 7534 C CA . ASN C 1 191 ? -22.16814 54.24968 19.34365 1.000 15.32528 189 ASN C CA 1
ATOM 7535 C C . ASN C 1 191 ? -20.81622 54.00783 20.00169 1.000 18.83047 189 ASN C C 1
ATOM 7536 O O . ASN C 1 191 ? -20.31484 52.87585 20.01169 1.000 17.80690 189 ASN C O 1
ATOM 7541 N N . PRO C 1 192 ? -20.20619 55.04192 20.57914 1.000 19.30343 190 PRO C N 1
ATOM 7542 C CA . PRO C 1 192 ? -19.06396 54.80794 21.45659 1.000 15.92515 190 PRO C CA 1
ATOM 7543 C C . PRO C 1 192 ? -19.49124 54.01919 22.67752 1.000 15.13409 190 PRO C C 1
ATOM 7544 O O . PRO C 1 192 ? -20.64629 54.12290 23.13255 1.000 20.23906 190 PRO C O 1
ATOM 7548 N N . PRO C 1 193 ? -18.58945 53.20902 23.24908 1.000 16.04797 191 PRO C N 1
ATOM 7549 C CA . PRO C 1 193 ? -17.18346 52.99944 22.89918 1.000 13.47777 191 PRO C CA 1
ATOM 7550 C C . PRO C 1 193 ? -16.97560 51.82168 21.95668 1.000 15.94514 191 PRO C C 1
ATOM 7551 O O . PRO C 1 193 ? -15.92983 51.18235 21.97749 1.000 16.71913 191 PRO C O 1
ATOM 7555 N N . TYR C 1 194 ? -17.94250 51.49875 21.10320 1.000 17.05888 192 TYR C N 1
ATOM 7556 C CA . TYR C 1 194 ? -17.88129 50.21892 20.41275 1.000 15.26627 192 TYR C CA 1
ATOM 7557 C C . TYR C 1 194 ? -17.00790 50.24588 19.16303 1.000 11.88217 192 TYR C C 1
ATOM 7558 O O . TYR C 1 194 ? -16.56972 49.18068 18.71810 1.000 14.90752 192 TYR C O 1
ATOM 7567 N N . LEU C 1 195 ? -16.71283 51.42028 18.59921 1.000 14.97471 193 LEU C N 1
ATOM 7568 C CA . LEU C 1 195 ? -15.66097 51.46920 17.58587 1.000 16.64281 193 LEU C CA 1
ATOM 7569 C C . LEU C 1 195 ? -14.29149 51.21356 18.20921 1.000 15.56576 193 LEU C C 1
ATOM 7570 O O . LEU C 1 195 ? -13.45809 50.51495 17.62043 1.000 13.23133 193 LEU C O 1
ATOM 7575 N N . GLN C 1 196 ? -14.04284 51.77149 19.40045 1.000 14.64591 194 GLN C N 1
ATOM 7576 C CA . GLN C 1 196 ? -12.78519 51.51850 20.10108 1.000 17.04292 194 GLN C CA 1
ATOM 7577 C C . GLN C 1 196 ? -12.65819 50.05347 20.50271 1.000 16.99849 194 GLN C C 1
ATOM 7578 O O . GLN C 1 196 ? -11.57549 49.46610 20.38785 1.000 16.97994 194 GLN C O 1
ATOM 7584 N N . TYR C 1 197 ? -13.74580 49.45624 21.00326 1.000 15.29703 195 TYR C N 1
ATOM 7585 C CA . TYR C 1 197 ? -13.72528 48.03422 21.33199 1.000 14.62020 195 TYR C CA 1
ATOM 7586 C C . TYR C 1 197 ? -13.43711 47.19521 20.09346 1.000 15.67261 195 TYR C C 1
ATOM 7587 O O . TYR C 1 197 ? -12.65148 46.24128 20.15094 1.000 15.80847 195 TYR C O 1
ATOM 7596 N N . PHE C 1 198 ? -14.06443 47.54102 18.96153 1.000 16.10930 196 PHE C N 1
ATOM 7597 C CA . PHE C 1 198 ? -13.81051 46.82639 17.71318 1.000 13.79706 196 PHE C CA 1
ATOM 7598 C C . PHE C 1 198 ? -12.34997 46.94047 17.29929 1.000 12.34855 196 PHE C C 1
ATOM 7599 O O . PHE C 1 198 ? -11.75441 45.96508 16.83096 1.000 11.54358 196 PHE C O 1
ATOM 7607 N N . ASN C 1 199 ? -11.75273 48.12252 17.47065 1.000 11.24615 197 ASN C N 1
ATOM 7608 C CA . ASN C 1 199 ? -10.35837 48.30971 17.07824 1.000 12.47253 197 ASN C CA 1
ATOM 7609 C C . ASN C 1 199 ? -9.41973 47.46555 17.93661 1.000 11.80655 197 ASN C C 1
ATOM 7610 O O . ASN C 1 199 ? -8.43490 46.91293 17.43060 1.000 13.75723 197 ASN C O 1
ATOM 7615 N N . SER C 1 200 ? -9.70788 47.35664 19.23643 1.000 11.93507 198 SER C N 1
ATOM 7616 C CA . SER C 1 200 ? -8.95090 46.45757 20.10439 1.000 12.95796 198 SER C CA 1
ATOM 7617 C C . SER C 1 200 ? -9.24315 45.00344 19.76736 1.000 15.21401 198 SER C C 1
ATOM 7618 O O . SER C 1 200 ? -8.36137 44.14155 19.86330 1.000 13.57853 198 SER C O 1
ATOM 7621 N N . TYR C 1 201 ? -10.49151 44.72426 19.38886 1.000 13.34319 199 TYR C N 1
ATOM 7622 C CA . TYR C 1 201 ? -10.94256 43.37682 19.06190 1.000 12.18037 199 TYR C CA 1
ATOM 7623 C C . TYR C 1 201 ? -10.13952 42.76512 17.91640 1.000 11.95036 199 TYR C C 1
ATOM 7624 O O . TYR C 1 201 ? -9.87452 41.55927 17.92292 1.000 13.89673 199 TYR C O 1
ATOM 7633 N N . MET C 1 202 ? -9.71164 43.57144 16.94153 1.000 14.40046 200 MET C N 1
ATOM 7634 C CA . MET C 1 202 ? -9.02046 42.98246 15.80042 1.000 15.06352 200 MET C CA 1
ATOM 7635 C C . MET C 1 202 ? -7.61298 42.52805 16.12461 1.000 13.45816 200 MET C C 1
ATOM 7636 O O . MET C 1 202 ? -7.07359 41.69002 15.39392 1.000 11.87123 200 MET C O 1
ATOM 7641 N N . SER C 1 203 ? -7.00885 43.04779 17.18530 1.000 12.87788 201 SER C N 1
ATOM 7642 C CA . SER C 1 203 ? -5.74450 42.49841 17.65106 1.000 12.40060 201 SER C CA 1
ATOM 7643 C C . SER C 1 203 ? -5.93213 41.21067 18.44154 1.000 14.26013 201 SER C C 1
ATOM 7644 O O . SER C 1 203 ? -4.94363 40.63788 18.90976 1.000 18.80790 201 SER C O 1
ATOM 7647 N N . ALA C 1 204 ? -7.16891 40.73882 18.59013 1.000 12.86517 202 ALA C N 1
ATOM 7648 C CA . ALA C 1 204 ? -7.45376 39.57620 19.41387 1.000 13.45367 202 ALA C CA 1
ATOM 7649 C C . ALA C 1 204 ? -8.20712 38.46176 18.70580 1.000 13.99185 202 ALA C C 1
ATOM 7650 O O . ALA C 1 204 ? -8.10246 37.31293 19.15230 1.000 15.40283 202 ALA C O 1
ATOM 7652 N N . TYR C 1 205 ? -8.94428 38.73956 17.62232 1.000 14.35021 203 TYR C N 1
ATOM 7653 C CA . TYR C 1 205 ? -9.87213 37.73851 17.09221 1.000 16.25154 203 TYR C CA 1
ATOM 7654 C C . TYR C 1 205 ? -9.15711 36.49439 16.56851 1.000 14.91809 203 TYR C C 1
ATOM 7655 O O . TYR C 1 205 ? -9.71558 35.39450 16.62813 1.000 16.03771 203 TYR C O 1
ATOM 7664 N N . ARG C 1 206 ? -7.92898 36.63041 16.06245 1.000 14.43665 204 ARG C N 1
ATOM 7665 C CA . ARG C 1 206 ? -7.19234 35.46862 15.57325 1.000 16.39591 204 ARG C CA 1
ATOM 7666 C C . ARG C 1 206 ? -5.78363 35.38404 16.15725 1.000 14.37081 204 ARG C C 1
ATOM 7667 O O . ARG C 1 206 ? -4.95038 34.62659 15.64389 1.000 14.36057 204 ARG C O 1
ATOM 7675 N N . ALA C 1 207 ? -5.50812 36.13074 17.22377 1.000 14.09687 205 ALA C N 1
ATOM 7676 C CA . ALA C 1 207 ? -4.18080 36.14493 17.82079 1.000 14.48758 205 ALA C CA 1
ATOM 7677 C C . ALA C 1 207 ? -3.81894 34.77793 18.38887 1.000 15.92513 205 ALA C C 1
ATOM 7678 O O . ALA C 1 207 ? -4.67460 34.01990 18.85516 1.000 16.58460 205 ALA C O 1
ATOM 7680 N N . GLY C 1 208 ? -2.52429 34.47465 18.36678 1.000 17.76215 206 GLY C N 1
ATOM 7681 C CA . GLY C 1 208 ? -2.03467 33.18486 18.79684 1.000 17.04674 206 GLY C CA 1
ATOM 7682 C C . GLY C 1 208 ? -1.99182 32.13859 17.70950 1.000 16.70908 206 GLY C C 1
ATOM 7683 O O . GLY C 1 208 ? -1.48750 31.03670 17.94923 1.000 20.05185 206 GLY C O 1
ATOM 7684 N N . LYS C 1 209 ? -2.48674 32.43020 16.57720 1.000 16.05390 207 LYS C N 1
ATOM 7685 C CA . LYS C 1 209 ? -2.38217 31.51957 15.45231 1.000 18.92721 207 LYS C CA 1
ATOM 7686 C C . LYS C 1 209 ? -1.29490 31.98625 14.49018 1.000 16.24763 207 LYS C C 1
ATOM 7687 O O . LYS C 1 209 ? -1.02144 33.18573 14.39090 1.000 16.41883 207 LYS C O 1
ATOM 7693 N N . PRO C 1 210 ? -0.63736 31.05593 13.79941 1.000 16.27949 208 PRO C N 1
ATOM 7694 C CA . PRO C 1 210 ? 0.42600 31.43939 12.86420 1.000 15.99392 208 PRO C CA 1
ATOM 7695 C C . PRO C 1 210 ? -0.04158 32.47333 11.85038 1.000 15.09441 208 PRO C C 1
ATOM 7696 O O . PRO C 1 210 ? -1.09791 32.33549 11.22876 1.000 17.28601 208 PRO C O 1
ATOM 7700 N N . ASN C 1 211 ? 0.75873 33.52068 11.69211 1.000 16.43460 209 ASN C N 1
ATOM 7701 C CA . ASN C 1 211 ? 0.48404 34.57011 10.72759 1.000 16.81810 209 ASN C CA 1
ATOM 7702 C C . ASN C 1 211 ? 0.87112 34.11789 9.32460 1.000 14.49876 209 ASN C C 1
ATOM 7703 O O . ASN C 1 211 ? 1.64605 33.17543 9.13934 1.000 20.13511 209 ASN C O 1
ATOM 7708 N N . TRP C 1 212 ? 0.32564 34.82377 8.32936 1.000 13.65479 210 TRP C N 1
ATOM 7709 C CA . TRP C 1 212 ? 0.63156 34.53692 6.92990 1.000 13.36784 210 TRP C CA 1
ATOM 7710 C C . TRP C 1 212 ? 2.12750 34.58706 6.64893 1.000 15.25555 210 TRP C C 1
ATOM 7711 O O . TRP C 1 212 ? 2.60957 33.91629 5.72854 1.000 14.06984 210 TRP C O 1
ATOM 7722 N N . CYS C 1 213 ? 2.87550 35.37618 7.41693 1.000 19.52681 211 CYS C N 1
ATOM 7723 C CA . CYS C 1 213 ? 4.29674 35.58947 7.17612 1.000 18.67684 211 CYS C CA 1
ATOM 7724 C C . CYS C 1 213 ? 5.19105 34.71611 8.05408 1.000 21.55470 211 CYS C C 1
ATOM 7725 O O . CYS C 1 213 ? 6.41046 34.91557 8.06990 1.000 22.74323 211 CYS C O 1
ATOM 7728 N N . ASP C 1 214 ? 4.62305 33.75995 8.78421 1.000 19.59243 212 ASP C N 1
ATOM 7729 C CA . ASP C 1 214 ? 5.45133 32.87349 9.58501 1.000 22.83833 212 ASP C CA 1
ATOM 7730 C C . ASP C 1 214 ? 6.09139 31.79959 8.70688 1.000 22.61283 212 ASP C C 1
ATOM 7731 O O . ASP C 1 214 ? 5.67055 31.55134 7.57293 1.000 22.17319 212 ASP C O 1
ATOM 7736 N N . ASN C 1 215 ? 7.12166 31.15556 9.25473 1.000 25.08630 213 ASN C N 1
ATOM 7737 C CA . ASN C 1 215 ? 7.86848 30.15223 8.50606 1.000 27.45188 213 ASN C CA 1
ATOM 7738 C C . ASN C 1 215 ? 6.98004 28.96967 8.13757 1.000 27.68216 213 ASN C C 1
ATOM 7739 O O . ASN C 1 215 ? 6.21338 28.46244 8.96200 1.000 24.52531 213 ASN C O 1
ATOM 7744 N N . GLY C 1 216 ? 7.09722 28.52235 6.88696 1.000 22.07021 214 GLY C N 1
ATOM 7745 C CA . GLY C 1 216 ? 6.24643 27.47603 6.36204 1.000 22.27710 214 GLY C CA 1
ATOM 7746 C C . GLY C 1 216 ? 4.94204 27.95838 5.76356 1.000 23.61921 214 GLY C C 1
ATOM 7747 O O . GLY C 1 216 ? 4.25669 27.17137 5.09609 1.000 23.06036 214 GLY C O 1
ATOM 7748 N N . PHE C 1 217 ? 4.57561 29.22296 5.98291 1.000 23.81383 215 PHE C N 1
ATOM 7749 C CA . PHE C 1 217 ? 3.36794 29.79963 5.40304 1.000 22.81806 215 PHE C CA 1
ATOM 7750 C C . PHE C 1 217 ? 3.71168 30.48714 4.08388 1.000 20.38456 215 PHE C C 1
ATOM 7751 O O . PHE C 1 217 ? 4.14638 29.82727 3.13527 1.000 24.69654 215 PHE C O 1
ATOM 7759 N N . TYR C 1 218 ? 3.53954 31.80317 4.00818 1.000 16.43041 216 TYR C N 1
ATOM 7760 C CA . TYR C 1 218 ? 3.85791 32.46067 2.74124 1.000 16.85128 216 TYR C CA 1
ATOM 7761 C C . TYR C 1 218 ? 5.34185 32.81360 2.69429 1.000 17.85841 216 TYR C C 1
ATOM 7762 O O . TYR C 1 218 ? 5.87785 33.32160 3.68441 1.000 15.79627 216 TYR C O 1
ATOM 7771 N N . PRO C 1 219 ? 6.04766 32.53097 1.57938 1.000 18.12374 217 PRO C N 1
ATOM 7772 C CA . PRO C 1 219 ? 7.49776 32.83079 1.46222 1.000 16.13805 217 PRO C CA 1
ATOM 7773 C C . PRO C 1 219 ? 7.83050 34.30987 1.25360 1.000 18.95198 217 PRO C C 1
ATOM 7774 O O . PRO C 1 219 ? 8.10489 34.78978 0.14989 1.000 18.02686 217 PRO C O 1
ATOM 7778 N N . VAL C 1 220 ? 7.82771 35.05522 2.36409 1.000 18.86636 218 VAL C N 1
ATOM 7779 C CA . VAL C 1 220 ? 8.04906 36.49969 2.31104 1.000 16.93927 218 VAL C CA 1
ATOM 7780 C C . VAL C 1 220 ? 9.41327 36.81349 1.71464 1.000 14.59428 218 VAL C C 1
ATOM 7781 O O . VAL C 1 220 ? 9.53284 37.62035 0.78667 1.000 15.50106 218 VAL C O 1
ATOM 7785 N N . ALA C 1 221 ? 10.46258 36.18073 2.23959 1.000 15.84901 219 ALA C N 1
ATOM 7786 C CA . ALA C 1 221 ? 11.81549 36.51684 1.80874 1.000 16.53217 219 ALA C CA 1
ATOM 7787 C C . ALA C 1 221 ? 12.03695 36.16218 0.34473 1.000 15.09979 219 ALA C C 1
ATOM 7788 O O . ALA C 1 221 ? 12.69683 36.90689 -0.38924 1.000 16.49848 219 ALA C O 1
ATOM 7790 N N . ASP C 1 222 ? 11.48426 35.03491 -0.10252 1.000 15.15590 220 ASP C N 1
ATOM 7791 C CA . ASP C 1 222 ? 11.71090 34.60002 -1.47674 1.000 17.45258 220 ASP C CA 1
ATOM 7792 C C . ASP C 1 222 ? 10.95653 35.47313 -2.47509 1.000 18.82164 220 ASP C C 1
ATOM 7793 O O . ASP C 1 222 ? 11.47864 35.78708 -3.55333 1.000 17.56953 220 ASP C O 1
ATOM 7798 N N . ARG C 1 223 ? 9.73338 35.87899 -2.13679 1.000 17.27473 221 ARG C N 1
ATOM 7799 C CA . ARG C 1 223 ? 8.86645 36.58019 -3.07548 1.000 15.16559 221 ARG C CA 1
ATOM 7800 C C . ARG C 1 223 ? 8.93713 38.09183 -2.96122 1.000 13.48181 221 ARG C C 1
ATOM 7801 O O . ARG C 1 223 ? 8.76157 38.78567 -3.96795 1.000 14.33944 221 ARG C O 1
ATOM 7809 N N . LEU C 1 224 ? 9.19024 38.62251 -1.76666 1.000 20.42123 222 LEU C N 1
ATOM 7810 C CA . LEU C 1 224 ? 9.14779 40.06007 -1.52557 1.000 16.29377 222 LEU C CA 1
ATOM 7811 C C . LEU C 1 224 ? 10.52537 40.66918 -1.31924 1.000 15.22331 222 LEU C C 1
ATOM 7812 O O . LEU C 1 224 ? 10.85498 41.68025 -1.94777 1.000 16.61968 222 LEU C O 1
ATOM 7817 N N . LEU C 1 225 ? 11.34094 40.08378 -0.43983 1.000 14.40383 223 LEU C N 1
ATOM 7818 C CA . LEU C 1 225 ? 12.64054 40.67121 -0.13119 1.000 19.01686 223 LEU C CA 1
ATOM 7819 C C . LEU C 1 225 ? 13.64305 40.44476 -1.25606 1.000 20.65551 223 LEU C C 1
ATOM 7820 O O . LEU C 1 225 ? 14.46154 41.32729 -1.54203 1.000 21.39292 223 LEU C O 1
ATOM 7825 N N . ASN C 1 226 ? 13.57555 39.27856 -1.90736 1.000 18.10755 224 ASN C N 1
ATOM 7826 C CA . ASN C 1 226 ? 14.58984 38.86404 -2.87465 1.000 18.61926 224 ASN C CA 1
ATOM 7827 C C . ASN C 1 226 ? 14.87377 39.95718 -3.90304 1.000 23.70496 224 ASN C C 1
ATOM 7828 O O . ASN C 1 226 ? 15.98974 40.48560 -3.97678 1.000 33.82865 224 ASN C O 1
ATOM 7833 N N . GLY C 1 227 ? 13.87688 40.30985 -4.70643 1.000 22.52362 225 GLY C N 1
ATOM 7834 C CA . GLY C 1 227 ? 14.08357 41.31912 -5.72763 1.000 17.77036 225 GLY C CA 1
ATOM 7835 C C . GLY C 1 227 ? 13.56818 42.69648 -5.36142 1.000 18.38348 225 GLY C C 1
ATOM 7836 O O . GLY C 1 227 ? 13.10933 43.44151 -6.23482 1.000 15.47326 225 GLY C O 1
ATOM 7837 N N . PHE C 1 228 ? 13.63822 43.05459 -4.08005 1.000 15.96939 226 PHE C N 1
ATOM 7838 C CA . PHE C 1 228 ? 13.19830 44.37832 -3.66552 1.000 14.66014 226 PHE C CA 1
ATOM 7839 C C . PHE C 1 228 ? 14.07091 45.44397 -4.31354 1.000 16.33159 226 PHE C C 1
ATOM 7840 O O . PHE C 1 228 ? 15.30216 45.38402 -4.25219 1.000 17.67999 226 PHE C O 1
ATOM 7848 N N . ASP C 1 229 ? 13.42600 46.43415 -4.92022 1.000 16.18813 227 ASP C N 1
ATOM 7849 C CA . ASP C 1 229 ? 14.10890 47.44030 -5.72888 1.000 13.59129 227 ASP C CA 1
ATOM 7850 C C . ASP C 1 229 ? 13.66465 48.81512 -5.24287 1.000 13.42178 227 ASP C C 1
ATOM 7851 O O . ASP C 1 229 ? 12.56770 49.27232 -5.57297 1.000 15.47629 227 ASP C O 1
ATOM 7856 N N . ALA C 1 230 ? 14.52072 49.47031 -4.45906 1.000 16.28427 228 ALA C N 1
ATOM 7857 C CA . ALA C 1 230 ? 14.22182 50.81716 -3.99333 1.000 13.65916 228 ALA C CA 1
ATOM 7858 C C . ALA C 1 230 ? 14.13350 51.81561 -5.13452 1.000 16.02533 228 ALA C C 1
ATOM 7859 O O . ALA C 1 230 ? 13.52090 52.87366 -4.96568 1.000 17.01011 228 ALA C O 1
ATOM 7861 N N . SER C 1 231 ? 14.72964 51.50946 -6.29082 1.000 18.41610 229 SER C N 1
ATOM 7862 C CA . SER C 1 231 ? 14.61947 52.40917 -7.43509 1.000 14.98236 229 SER C CA 1
ATOM 7863 C C . SER C 1 231 ? 13.22344 52.37274 -8.04534 1.000 19.27888 229 SER C C 1
ATOM 7864 O O . SER C 1 231 ? 12.80329 53.34129 -8.68986 1.000 21.09118 229 SER C O 1
ATOM 7867 N N . VAL C 1 232 ? 12.49580 51.27127 -7.86399 1.000 16.04805 230 VAL C N 1
ATOM 7868 C CA . VAL C 1 232 ? 11.09330 51.23824 -8.26247 1.000 14.60270 230 VAL C CA 1
ATOM 7869 C C . VAL C 1 232 ? 10.23281 51.95721 -7.23041 1.000 16.41424 230 VAL C C 1
ATOM 7870 O O . VAL C 1 232 ? 9.31901 52.70965 -7.58525 1.000 17.72871 230 VAL C O 1
ATOM 7874 N N . SER C 1 233 ? 10.53176 51.75708 -5.94406 1.000 15.25984 231 SER C N 1
ATOM 7875 C CA . SER C 1 233 ? 9.81380 52.38195 -4.83821 1.000 13.71410 231 SER C CA 1
ATOM 7876 C C . SER C 1 233 ? 10.48199 52.01645 -3.51836 1.000 14.24455 231 SER C C 1
ATOM 7877 O O . SER C 1 233 ? 10.89664 50.86756 -3.32820 1.000 14.88396 231 SER C O 1
ATOM 7880 N N . ASP C 1 234 ? 10.58974 52.97104 -2.59671 1.000 16.12720 232 ASP C N 1
ATOM 7881 C CA . ASP C 1 234 ? 11.17330 52.68332 -1.29166 1.000 17.12960 232 ASP C CA 1
ATOM 7882 C C . ASP C 1 234 ? 10.17324 52.07599 -0.30526 1.000 14.59098 232 ASP C C 1
ATOM 7883 O O . ASP C 1 234 ? 10.47708 52.00668 0.89150 1.000 15.29302 232 ASP C O 1
ATOM 7888 N N . VAL C 1 235 ? 9.00489 51.62829 -0.77184 1.000 13.35977 233 VAL C N 1
ATOM 7889 C CA . VAL C 1 235 ? 7.98750 51.02086 0.08389 1.000 11.67206 233 VAL C CA 1
ATOM 7890 C C . VAL C 1 235 ? 8.04094 49.50588 -0.07468 1.000 12.49739 233 VAL C C 1
ATOM 7891 O O . VAL C 1 235 ? 7.95690 48.98436 -1.19340 1.000 11.66918 233 VAL C O 1
ATOM 7895 N N . LEU C 1 236 ? 8.16758 48.79769 1.04934 1.000 14.70381 234 LEU C N 1
ATOM 7896 C CA . LEU C 1 236 ? 8.17482 47.33832 1.03495 1.000 11.56047 234 LEU C CA 1
ATOM 7897 C C . LEU C 1 236 ? 6.76014 46.76789 1.06370 1.000 11.20877 234 LEU C C 1
ATOM 7898 O O . LEU C 1 236 ? 6.40103 45.93970 0.21990 1.000 11.82102 234 LEU C O 1
ATOM 7903 N N . LEU C 1 237 ? 5.94619 47.17766 2.03407 1.000 11.09779 235 LEU C N 1
ATOM 7904 C CA . LEU C 1 237 ? 4.62025 46.59404 2.17000 1.000 12.84229 235 LEU C CA 1
ATOM 7905 C C . LEU C 1 237 ? 3.63732 47.64715 2.64509 1.000 13.59691 235 LEU C C 1
ATOM 7906 O O . LEU C 1 237 ? 3.96158 48.46632 3.50824 1.000 13.51584 235 LEU C O 1
ATOM 7911 N N . VAL C 1 238 ? 2.42940 47.59044 2.08870 1.000 13.66386 236 VAL C N 1
ATOM 7912 C CA . VAL C 1 238 ? 1.31672 48.45607 2.45579 1.000 10.41535 236 VAL C CA 1
ATOM 7913 C C . VAL C 1 238 ? 0.21839 47.56292 3.01463 1.000 15.34633 236 VAL C C 1
ATOM 7914 O O . VAL C 1 238 ? -0.24343 46.64049 2.33057 1.000 12.55054 236 VAL C O 1
ATOM 7918 N N . ASP C 1 239 ? -0.19351 47.82385 4.25281 1.000 12.47367 237 ASP C N 1
ATOM 7919 C CA . ASP C 1 239 ? -1.30309 47.10153 4.87132 1.000 13.49264 237 ASP C CA 1
ATOM 7920 C C . ASP C 1 239 ? -2.56876 47.93091 4.66478 1.000 10.67219 237 ASP C C 1
ATOM 7921 O O . ASP C 1 239 ? -2.79849 48.91588 5.36939 1.000 9.86519 237 ASP C O 1
ATOM 7926 N N . VAL C 1 240 ? -3.38774 47.52046 3.69839 1.000 11.05633 238 VAL C N 1
ATOM 7927 C CA . VAL C 1 240 ? -4.61595 48.22744 3.33506 1.000 13.96312 238 VAL C CA 1
ATOM 7928 C C . VAL C 1 240 ? -5.73694 47.76653 4.26391 1.000 11.09845 238 VAL C C 1
ATOM 7929 O O . VAL C 1 240 ? -6.15405 46.60716 4.22153 1.000 12.08154 238 VAL C O 1
ATOM 7933 N N . GLY C 1 241 ? -6.23972 48.67899 5.09193 1.000 12.62358 239 GLY C N 1
ATOM 7934 C CA . GLY C 1 241 ? -7.24081 48.31744 6.07850 1.000 11.58413 239 GLY C CA 1
ATOM 7935 C C . GLY C 1 241 ? -6.69957 47.57759 7.28110 1.000 11.10194 239 GLY C C 1
ATOM 7936 O O . GLY C 1 241 ? -7.38946 46.71639 7.83413 1.000 9.67485 239 GLY C O 1
ATOM 7937 N N . GLY C 1 242 ? -5.48630 47.90047 7.71590 1.000 11.35814 240 GLY C N 1
ATOM 7938 C CA . GLY C 1 242 ? -4.80076 47.13375 8.73225 1.000 11.03174 240 GLY C CA 1
ATOM 7939 C C . GLY C 1 242 ? -5.14786 47.45673 10.16368 1.000 10.53826 240 GLY C C 1
ATOM 7940 O O . GLY C 1 242 ? -4.48089 46.95948 11.07203 1.000 10.82034 240 GLY C O 1
ATOM 7941 N N . GLY C 1 243 ? -6.17264 48.27118 10.40165 1.000 11.94710 241 GLY C N 1
ATOM 7942 C CA . GLY C 1 243 ? -6.53366 48.59566 11.76951 1.000 13.57176 241 GLY C CA 1
ATOM 7943 C C . GLY C 1 243 ? -5.48502 49.47255 12.42637 1.000 13.07587 241 GLY C C 1
ATOM 7944 O O . GLY C 1 243 ? -4.94641 50.40743 11.82257 1.000 11.28398 241 GLY C O 1
ATOM 7945 N N . ARG C 1 244 ? -5.19359 49.16786 13.68814 1.000 12.79300 242 ARG C N 1
ATOM 7946 C CA . ARG C 1 244 ? -4.19310 49.88995 14.45900 1.000 11.07147 242 ARG C CA 1
ATOM 7947 C C . ARG C 1 244 ? -2.77352 49.40884 14.18222 1.000 11.19041 242 ARG C C 1
ATOM 7948 O O . ARG C 1 244 ? -1.83446 49.88157 14.83224 1.000 11.58310 242 ARG C O 1
ATOM 7956 N N . GLY C 1 245 ? -2.59449 48.47644 13.25688 1.000 10.93787 243 GLY C N 1
ATOM 7957 C CA . GLY C 1 245 ? -1.27759 48.08075 12.81381 1.000 11.04767 243 GLY C CA 1
ATOM 7958 C C . GLY C 1 245 ? -0.68688 46.85285 13.46373 1.000 11.50520 243 GLY C C 1
ATOM 7959 O O . GLY C 1 245 ? 0.52172 46.63909 13.33297 1.000 11.58075 243 GLY C O 1
ATOM 7960 N N . HIS C 1 246 ? -1.49398 46.03783 14.14817 1.000 13.27249 244 HIS C N 1
ATOM 7961 C CA . HIS C 1 246 ? -0.96726 44.85112 14.81350 1.000 11.84002 244 HIS C CA 1
ATOM 7962 C C . HIS C 1 246 ? -0.34374 43.86651 13.82988 1.000 13.02027 244 HIS C C 1
ATOM 7963 O O . HIS C 1 246 ? 0.62791 43.18585 14.17562 1.000 18.61337 244 HIS C O 1
ATOM 7970 N N . ASP C 1 247 ? -0.88596 43.76110 12.61147 1.000 14.13162 245 ASP C N 1
ATOM 7971 C CA . ASP C 1 247 ? -0.31800 42.83595 11.63227 1.000 15.57818 245 ASP C CA 1
ATOM 7972 C C . ASP C 1 247 ? 0.95986 43.37933 11.01129 1.000 14.38080 245 ASP C C 1
ATOM 7973 O O . ASP C 1 247 ? 1.93732 42.63931 10.84900 1.000 11.68427 245 ASP C O 1
ATOM 7978 N N . ILE C 1 248 ? 0.96900 44.65510 10.62798 1.000 11.14222 246 ILE C N 1
ATOM 7979 C CA . ILE C 1 248 ? 2.15988 45.17416 9.96789 1.000 11.94005 246 ILE C CA 1
ATOM 7980 C C . ILE C 1 248 ? 3.30187 45.32109 10.96360 1.000 11.68547 246 ILE C C 1
ATOM 7981 O O . ILE C 1 248 ? 4.47573 45.23538 10.58644 1.000 13.24021 246 ILE C O 1
ATOM 7986 N N . ALA C 1 249 ? 2.99002 45.51173 12.24675 1.000 11.92947 247 ALA C N 1
ATOM 7987 C CA . ALA C 1 249 ? 4.04204 45.52468 13.25663 1.000 12.51867 247 ALA C CA 1
ATOM 7988 C C . ALA C 1 249 ? 4.69530 44.15199 13.38985 1.000 15.87538 247 ALA C C 1
ATOM 7989 O O . ALA C 1 249 ? 5.91535 44.05450 13.57587 1.000 15.45633 247 ALA C O 1
ATOM 7991 N N . THR C 1 250 ? 3.90230 43.07908 13.29045 1.000 16.53932 248 THR C N 1
ATOM 7992 C CA . THR C 1 250 ? 4.46739 41.73205 13.33334 1.000 16.91828 248 THR C CA 1
ATOM 7993 C C . THR C 1 250 ? 5.36606 41.47533 12.12906 1.000 15.79981 248 THR C C 1
ATOM 7994 O O . THR C 1 250 ? 6.42250 40.84765 12.25607 1.000 15.69414 248 THR C O 1
ATOM 7998 N N . PHE C 1 251 ? 4.95593 41.94573 10.95023 1.000 13.33781 249 PHE C N 1
ATOM 7999 C CA . PHE C 1 251 ? 5.79569 41.82872 9.76337 1.000 14.08914 249 PHE C CA 1
ATOM 8000 C C . PHE C 1 251 ? 7.12248 42.54911 9.95572 1.000 16.12558 249 PHE C C 1
ATOM 8001 O O . PHE C 1 251 ? 8.18652 42.02130 9.60930 1.000 16.35866 249 PHE C O 1
ATOM 8009 N N . GLY C 1 252 ? 7.07533 43.76911 10.49242 1.000 14.12193 250 GLY C N 1
ATOM 8010 C CA . GLY C 1 252 ? 8.30170 44.51804 10.71043 1.000 16.97295 250 GLY C CA 1
ATOM 8011 C C . GLY C 1 252 ? 9.22204 43.85226 11.71321 1.000 17.85519 250 GLY C C 1
ATOM 8012 O O . GLY C 1 252 ? 10.44287 43.83228 11.53353 1.000 20.88312 250 GLY C O 1
ATOM 8013 N N . SER C 1 253 ? 8.64918 43.29089 12.77935 1.000 15.45287 251 SER C N 1
ATOM 8014 C CA . SER C 1 253 ? 9.44402 42.59055 13.77768 1.000 18.82542 251 SER C CA 1
ATOM 8015 C C . SER C 1 253 ? 10.03949 41.29146 13.24672 1.000 16.66417 251 SER C C 1
ATOM 8016 O O . SER C 1 253 ? 11.05814 40.83055 13.77278 1.000 23.06647 251 SER C O 1
ATOM 8019 N N . GLN C 1 254 ? 9.43936 40.69362 12.21953 1.000 18.87153 252 GLN C N 1
ATOM 8020 C CA . GLN C 1 254 ? 9.92159 39.42374 11.69787 1.000 15.06167 252 GLN C CA 1
ATOM 8021 C C . GLN C 1 254 ? 10.95934 39.57885 10.59582 1.000 18.22352 252 GLN C C 1
ATOM 8022 O O . GLN C 1 254 ? 11.72742 38.64190 10.35781 1.000 17.80211 252 GLN C O 1
ATOM 8028 N N . PHE C 1 255 ? 11.00503 40.72073 9.91294 1.000 17.52604 253 PHE C N 1
ATOM 8029 C CA . PHE C 1 255 ? 11.82559 40.84821 8.71325 1.000 19.01056 253 PHE C CA 1
ATOM 8030 C C . PHE C 1 255 ? 12.69590 42.09429 8.75877 1.000 19.84707 253 PHE C C 1
ATOM 8031 O O . PHE C 1 255 ? 12.88714 42.77766 7.74753 1.000 22.34810 253 PHE C O 1
ATOM 8039 N N . SER C 1 256 ? 13.27790 42.39301 9.95315 1.000 17.28615 254 SER C N 1
ATOM 8040 C CA . SER C 1 256 ? 14.23763 43.45683 10.21559 1.000 21.32404 254 SER C CA 1
ATOM 8041 C C . SER C 1 256 ? 15.66737 42.96053 10.00076 1.000 25.59287 254 SER C C 1
ATOM 8042 O O . SER C 1 256 ? 15.95620 41.77457 10.19516 1.000 22.78572 254 SER C O 1
ATOM 8045 N N . PRO C 1 257 ? 16.59472 43.83622 9.57375 1.000 25.39171 255 PRO C N 1
ATOM 8046 C CA . PRO C 1 257 ? 16.39801 45.23732 9.15452 1.000 19.93828 255 PRO C CA 1
ATOM 8047 C C . PRO C 1 257 ? 15.56832 45.33219 7.88208 1.000 18.71784 255 PRO C C 1
ATOM 8048 O O . PRO C 1 257 ? 15.81162 44.61213 6.91977 1.000 19.02112 255 PRO C O 1
ATOM 8052 N N . LEU C 1 258 ? 14.57297 46.20897 7.86219 1.000 21.42944 256 LEU C N 1
ATOM 8053 C CA . LEU C 1 258 ? 13.65239 46.28340 6.73433 1.000 18.76947 256 LEU C CA 1
ATOM 8054 C C . LEU C 1 258 ? 14.31473 47.00167 5.56614 1.000 15.93722 256 LEU C C 1
ATOM 8055 O O . LEU C 1 258 ? 14.81362 48.11616 5.73912 1.000 19.33634 256 LEU C O 1
ATOM 8060 N N . PRO C 1 259 ? 14.33191 46.40704 4.36925 1.000 18.72295 257 PRO C N 1
ATOM 8061 C CA . PRO C 1 259 ? 14.89640 47.11555 3.20979 1.000 16.05682 257 PRO C CA 1
ATOM 8062 C C . PRO C 1 259 ? 14.03310 48.26458 2.72049 1.000 17.13758 257 PRO C C 1
ATOM 8063 O O . PRO C 1 259 ? 14.54793 49.14950 2.02384 1.000 15.04087 257 PRO C O 1
ATOM 8067 N N . GLY C 1 260 ? 12.74171 48.28076 3.05843 1.000 15.77273 258 GLY C N 1
ATOM 8068 C CA . GLY C 1 260 ? 11.83955 49.31801 2.60528 1.000 16.04322 258 GLY C CA 1
ATOM 8069 C C . GLY C 1 260 ? 10.85077 49.70423 3.68922 1.000 16.02025 258 GLY C C 1
ATOM 8070 O O . GLY C 1 260 ? 10.80892 49.10473 4.76741 1.000 13.28148 258 GLY C O 1
ATOM 8071 N N . ARG C 1 261 ? 10.04973 50.71603 3.37418 1.000 13.23228 259 ARG C N 1
ATOM 8072 C CA . ARG C 1 261 ? 9.10676 51.27811 4.32856 1.000 14.00928 259 ARG C CA 1
ATOM 8073 C C . ARG C 1 261 ? 7.88026 50.39272 4.49504 1.000 11.79119 259 ARG C C 1
ATOM 8074 O O . ARG C 1 261 ? 7.47452 49.67337 3.57990 1.000 11.63896 259 ARG C O 1
ATOM 8082 N N . LEU C 1 262 ? 7.27300 50.48118 5.67576 1.000 14.40596 260 LEU C N 1
ATOM 8083 C CA . LEU C 1 262 ? 5.99517 49.84923 5.97196 1.000 13.07089 260 LEU C CA 1
ATOM 8084 C C . LEU C 1 262 ? 4.93846 50.92998 6.14597 1.000 13.66979 260 LEU C C 1
ATOM 8085 O O . LEU C 1 262 ? 5.11394 51.85176 6.95243 1.000 12.53265 260 LEU C O 1
ATOM 8090 N N . VAL C 1 263 ? 3.85186 50.82151 5.38459 1.000 13.46421 261 VAL C N 1
ATOM 8091 C CA . VAL C 1 263 ? 2.79981 51.83213 5.35287 1.000 11.31348 261 VAL C CA 1
ATOM 8092 C C . VAL C 1 263 ? 1.49531 51.17401 5.77603 1.000 12.79107 261 VAL C C 1
ATOM 8093 O O . VAL C 1 263 ? 1.05968 50.19343 5.15941 1.000 14.15937 261 VAL C O 1
ATOM 8097 N N . LEU C 1 264 ? 0.87593 51.71451 6.82139 1.000 13.47406 262 LEU C N 1
ATOM 8098 C CA . LEU C 1 264 ? -0.42981 51.27593 7.29344 1.000 12.14746 262 LEU C CA 1
ATOM 8099 C C . LEU C 1 264 ? -1.49767 52.23123 6.78028 1.000 11.21763 262 LEU C C 1
ATOM 8100 O O . LEU C 1 264 ? -1.33975 53.45125 6.87909 1.000 14.39924 262 LEU C O 1
ATOM 8105 N N . GLN C 1 265 ? -2.58549 51.67842 6.24886 1.000 10.03488 263 GLN C N 1
ATOM 8106 C CA . GLN C 1 265 ? -3.71697 52.47471 5.79094 1.000 12.19573 263 GLN C CA 1
ATOM 8107 C C . GLN C 1 265 ? -4.99104 51.99290 6.46627 1.000 9.89195 263 GLN C C 1
ATOM 8108 O O . GLN C 1 265 ? -5.23271 50.78853 6.55621 1.000 10.85819 263 GLN C O 1
ATOM 8114 N N . ASP C 1 266 ? -5.80336 52.93215 6.93094 1.000 10.03044 264 ASP C N 1
ATOM 8115 C CA . ASP C 1 266 ? -7.11973 52.63067 7.49027 1.000 11.52827 264 ASP C CA 1
ATOM 8116 C C . ASP C 1 266 ? -7.89269 53.94071 7.57007 1.000 10.99311 264 ASP C C 1
ATOM 8117 O O . ASP C 1 266 ? -7.42229 54.98277 7.09952 1.000 10.95041 264 ASP C O 1
ATOM 8122 N N . ARG C 1 267 ? -9.08298 53.89254 8.16483 1.000 14.19615 265 ARG C N 1
ATOM 8123 C CA . ARG C 1 267 ? -9.86071 55.10704 8.36418 1.000 14.63378 265 ARG C CA 1
ATOM 8124 C C . ARG C 1 267 ? -9.23289 55.96723 9.45513 1.000 13.84204 265 ARG C C 1
ATOM 8125 O O . ARG C 1 267 ?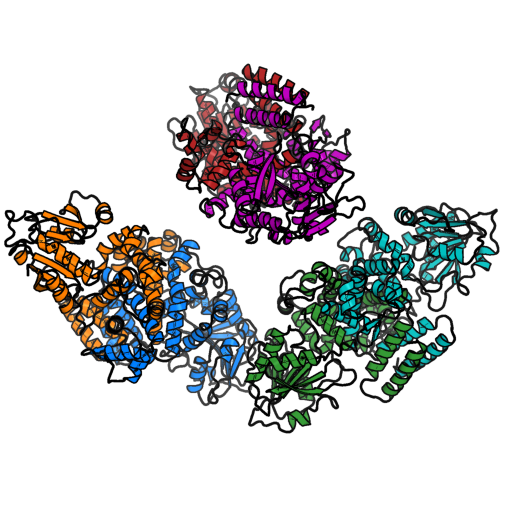 -8.59136 55.46261 10.37849 1.000 12.60094 265 ARG C O 1
ATOM 8133 N N . GLU C 1 268 ? -9.42564 57.28701 9.33768 1.000 12.37710 266 GLU C N 1
ATOM 8134 C CA . GLU C 1 268 ? -8.75113 58.21577 10.24071 1.000 14.73532 266 GLU C CA 1
ATOM 8135 C C . GLU C 1 268 ? -9.13000 57.97806 11.69477 1.000 14.96620 266 GLU C C 1
ATOM 8136 O O . GLU C 1 268 ? -8.29030 58.15293 12.58658 1.000 15.66663 266 GLU C O 1
ATOM 8142 N N . GLN C 1 269 ? -10.38211 57.58808 11.95662 1.000 13.13068 267 GLN C N 1
ATOM 8143 C CA . GLN C 1 269 ? -10.81262 57.36827 13.33368 1.000 14.42250 267 GLN C CA 1
ATOM 8144 C C . GLN C 1 269 ? -10.12350 56.15589 13.94367 1.000 17.54256 267 GLN C C 1
ATOM 8145 O O . GLN C 1 269 ? -9.95214 56.08889 15.16624 1.000 19.06100 267 GLN C O 1
ATOM 8151 N N . VAL C 1 270 ? -9.73028 55.19185 13.11349 1.000 15.30918 268 VAL C N 1
ATOM 8152 C CA . VAL C 1 270 ? -8.93253 54.06965 13.59048 1.000 11.57758 268 VAL C CA 1
ATOM 8153 C C . VAL C 1 270 ? -7.46672 54.47104 13.70771 1.000 14.28386 268 VAL C C 1
ATOM 8154 O O . VAL C 1 270 ? -6.79193 54.12294 14.68389 1.000 14.86539 268 VAL C O 1
ATOM 8158 N N . ILE C 1 271 ? -6.96528 55.22972 12.72675 1.000 13.34090 269 ILE C N 1
ATOM 8159 C CA . ILE C 1 271 ? -5.55635 55.62506 12.69718 1.000 12.40115 269 ILE C CA 1
ATOM 8160 C C . ILE C 1 271 ? -5.21141 56.50489 13.89184 1.000 14.11302 269 ILE C C 1
ATOM 8161 O O . ILE C 1 271 ? -4.17060 56.32264 14.53438 1.000 13.69357 269 ILE C O 1
ATOM 8166 N N . ASN C 1 272 ? -6.06649 57.48202 14.20186 1.000 14.98831 270 ASN C N 1
ATOM 8167 C CA . ASN C 1 272 ? -5.77595 58.41390 15.28709 1.000 19.15745 270 ASN C CA 1
ATOM 8168 C C . ASN C 1 272 ? -5.96005 57.79552 16.66998 1.000 16.81999 270 ASN C C 1
ATOM 8169 O O . ASN C 1 272 ? -5.65101 58.45648 17.66502 1.000 13.67368 270 ASN C O 1
ATOM 8174 N N . SER C 1 273 ? -6.43553 56.55511 16.76312 1.000 17.90872 271 SER C N 1
ATOM 8175 C CA . SER C 1 273 ? -6.53915 55.85626 18.03814 1.000 16.46346 271 SER C CA 1
ATOM 8176 C C . SER C 1 273 ? -5.29317 55.04241 18.36760 1.000 18.60813 271 SER C C 1
ATOM 8177 O O . SER C 1 273 ? -5.21417 54.46613 19.46058 1.000 19.26169 271 SER C O 1
ATOM 8180 N N . ILE C 1 274 ? -4.32516 54.98563 17.45744 1.000 14.01829 272 ILE C N 1
ATOM 8181 C CA . ILE C 1 274 ? -3.09624 54.22139 17.64754 1.000 16.70925 272 ILE C CA 1
ATOM 8182 C C . ILE C 1 274 ? -2.22435 54.90875 18.69296 1.000 21.40805 272 ILE C C 1
ATOM 8183 O O . ILE C 1 274 ? -1.84435 56.07613 18.51085 1.000 16.53439 272 ILE C O 1
ATOM 8188 N N . PRO C 1 275 ? -1.89176 54.23223 19.79642 1.000 20.57481 273 PRO C N 1
ATOM 8189 C CA . PRO C 1 275 ? -1.02474 54.84421 20.80956 1.000 24.69569 273 PRO C CA 1
ATOM 8190 C C . PRO C 1 275 ? 0.32863 55.22793 20.23441 1.000 23.98105 273 PRO C C 1
ATOM 8191 O O . PRO C 1 275 ? 0.83708 54.60012 19.30254 1.000 27.93851 273 PRO C O 1
ATOM 8195 N N . ALA C 1 276 ? 0.91216 56.27560 20.80553 1.000 25.19377 274 ALA C N 1
ATOM 8196 C CA . ALA C 1 276 ? 2.18467 56.77762 20.31280 1.000 31.40376 274 ALA C CA 1
ATOM 8197 C C . ALA C 1 276 ? 3.30432 55.77418 20.57585 1.000 32.13268 274 ALA C C 1
ATOM 8198 O O . ALA C 1 276 ? 3.27310 55.00773 21.54362 1.000 32.98937 274 ALA C O 1
ATOM 8200 N N . ASP C 1 277 ? 4.29773 55.77976 19.68670 1.000 31.45557 275 ASP C N 1
ATOM 8201 C CA . ASP C 1 277 ? 5.45736 54.90358 19.80861 1.000 35.52929 275 ASP C CA 1
ATOM 8202 C C . ASP C 1 277 ? 6.57333 55.37710 18.88728 1.000 32.68592 275 ASP C C 1
ATOM 8203 O O . ASP C 1 277 ? 6.42531 55.36198 17.66129 1.000 30.32357 275 ASP C O 1
ATOM 8208 N N . GLU C 1 278 ? 7.69685 55.80111 19.46590 1.000 39.07312 276 GLU C N 1
ATOM 8209 C CA . GLU C 1 278 ? 8.83602 56.18726 18.64120 1.000 39.25907 276 GLU C CA 1
ATOM 8210 C C . GLU C 1 278 ? 9.48923 54.97634 17.98497 1.000 26.55395 276 GLU C C 1
ATOM 8211 O O . GLU C 1 278 ? 10.02995 55.09190 16.88142 1.000 36.29642 276 GLU C O 1
ATOM 8217 N N . SER C 1 279 ? 9.43497 53.81205 18.63222 1.000 31.90726 277 SER C N 1
ATOM 8218 C CA . SER C 1 279 ? 9.99315 52.57930 18.08486 1.000 28.16903 277 SER C CA 1
ATOM 8219 C C . SER C 1 279 ? 9.08275 51.91248 17.05826 1.000 25.63799 277 SER C C 1
ATOM 8220 O O . SER C 1 279 ? 9.43256 50.84469 16.54331 1.000 25.72569 277 SER C O 1
ATOM 8223 N N . ARG C 1 280 ? 7.92648 52.50443 16.76657 1.000 27.25744 278 ARG C N 1
ATOM 8224 C CA . ARG C 1 280 ? 7.05316 52.01338 15.70959 1.000 24.24741 278 ARG C CA 1
ATOM 8225 C C . ARG C 1 280 ? 7.81630 51.89179 14.39601 1.000 19.88108 278 ARG C C 1
ATOM 8226 O O . ARG C 1 280 ? 8.62250 52.75659 14.04481 1.000 20.49471 278 ARG C O 1
ATOM 8234 N N . GLN C 1 281 ? 7.56294 50.80664 13.66744 1.000 22.64294 279 GLN C N 1
ATOM 8235 C CA . GLN C 1 281 ? 8.26443 50.54430 12.41779 1.000 19.70361 279 GLN C CA 1
ATOM 8236 C C . GLN C 1 281 ? 7.41876 50.81807 11.18235 1.000 14.59103 279 GLN C C 1
ATOM 8237 O O . GLN C 1 281 ? 7.89697 50.60195 10.06513 1.000 19.79293 279 GLN C O 1
ATOM 8243 N N . PHE C 1 282 ? 6.18511 51.28442 11.34503 1.000 13.52914 280 PHE C N 1
ATOM 8244 C CA . PHE C 1 282 ? 5.31611 51.55635 10.21401 1.000 12.62325 280 PHE C CA 1
ATOM 8245 C C . PHE C 1 282 ? 4.87100 53.01336 10.22321 1.000 15.81758 280 PHE C C 1
ATOM 8246 O O . PHE C 1 282 ? 4.93963 53.70591 11.24478 1.000 13.94679 280 PHE C O 1
ATOM 8254 N N . GLU C 1 283 ? 4.41901 53.46655 9.05506 1.000 15.86943 281 GLU C N 1
ATOM 8255 C CA . GLU C 1 283 ? 3.83448 54.78981 8.87914 1.000 13.73310 281 GLU C CA 1
ATOM 8256 C C . GLU C 1 283 ? 2.31774 54.66322 8.90724 1.000 14.22142 281 GLU C C 1
ATOM 8257 O O . GLU C 1 283 ? 1.73608 53.93868 8.09240 1.000 13.39538 281 GLU C O 1
ATOM 8263 N N . ALA C 1 284 ? 1.68256 55.35332 9.84839 1.000 13.22098 282 ALA C N 1
ATOM 8264 C CA . ALA C 1 284 ? 0.23463 55.30291 9.99493 1.000 14.25126 282 ALA C CA 1
ATOM 8265 C C . ALA C 1 284 ? -0.38742 56.40206 9.13996 1.000 15.21080 282 ALA C C 1
ATOM 8266 O O . ALA C 1 284 ? -0.12558 57.58734 9.36721 1.000 15.56607 282 ALA C O 1
ATOM 8268 N N . THR C 1 285 ? -1.19756 56.01238 8.14995 1.000 12.49170 283 THR C N 1
ATOM 8269 C CA . THR C 1 285 ? -1.79329 56.96097 7.21619 1.000 14.17957 283 THR C CA 1
ATOM 8270 C C . THR C 1 285 ? -3.28505 56.69254 7.04541 1.000 11.05847 283 THR C C 1
ATOM 8271 O O . THR C 1 285 ? -3.78058 55.59917 7.31923 1.000 12.15084 283 THR C O 1
ATOM 8275 N N . THR C 1 286 ? -3.99233 57.71460 6.56273 1.000 13.12128 284 THR C N 1
ATOM 8276 C CA . THR C 1 286 ? -5.43281 57.66774 6.32994 1.000 11.14004 284 THR C CA 1
ATOM 8277 C C . THR C 1 286 ? -5.70300 57.39967 4.85160 1.000 11.01302 284 THR C C 1
ATOM 8278 O O . THR C 1 286 ? -5.23870 58.15148 3.98632 1.000 11.28559 284 THR C O 1
ATOM 8282 N N . HIS C 1 287 ? -6.45865 56.33929 4.56158 1.000 10.88171 285 HIS C N 1
ATOM 8283 C CA . HIS C 1 287 ? -6.81886 56.03033 3.18208 1.000 10.65445 285 HIS C CA 1
ATOM 8284 C C . HIS C 1 287 ? -8.14132 55.28110 3.14568 1.000 12.47972 285 HIS C C 1
ATOM 8285 O O . HIS C 1 287 ? -8.34438 54.33023 3.90823 1.000 16.17224 285 HIS C O 1
ATOM 8292 N N . ASP C 1 288 ? -9.02476 55.71518 2.24992 1.000 11.82001 286 ASP C N 1
ATOM 8293 C CA . ASP C 1 288 ? -10.30353 55.06262 1.98745 1.000 12.57047 286 ASP C CA 1
ATOM 8294 C C . ASP C 1 288 ? -10.10267 53.99255 0.91420 1.000 11.37409 286 ASP C C 1
ATOM 8295 O O . ASP C 1 288 ? -9.70022 54.30830 -0.21183 1.000 13.43936 286 ASP C O 1
ATOM 8300 N N . ILE C 1 289 ? -10.38563 52.73095 1.25501 1.000 14.43482 287 ILE C N 1
ATOM 8301 C CA . ILE C 1 289 ? -10.19399 51.62335 0.32100 1.000 11.78689 287 ILE C CA 1
ATOM 8302 C C . ILE C 1 289 ? -11.07450 51.72483 -0.91358 1.000 12.20628 287 ILE C C 1
ATOM 8303 O O . ILE C 1 289 ? -10.88893 50.95635 -1.86067 1.000 12.16077 287 ILE C O 1
ATOM 8308 N N . PHE C 1 290 ? -12.04063 52.63760 -0.92503 1.000 10.96146 288 PHE C N 1
ATOM 8309 C CA . PHE C 1 290 ? -12.87588 52.85705 -2.09415 1.000 12.29766 288 PHE C CA 1
ATOM 8310 C C . PHE C 1 290 ? -12.37766 54.00275 -2.96294 1.000 11.75773 288 PHE C C 1
ATOM 8311 O O . PHE C 1 290 ? -13.11096 54.46877 -3.83695 1.000 15.09374 288 PHE C O 1
ATOM 8319 N N . THR C 1 291 ? -11.14737 54.45814 -2.74772 1.000 11.76669 289 THR C N 1
ATOM 8320 C CA . THR C 1 291 ? -10.47664 55.37905 -3.64779 1.000 14.40662 289 THR C CA 1
ATOM 8321 C C . THR C 1 291 ? -9.20736 54.72173 -4.17652 1.000 13.29423 289 THR C C 1
ATOM 8322 O O . THR C 1 291 ? -8.72377 53.72589 -3.62560 1.000 15.98882 289 THR C O 1
ATOM 8326 N N . THR C 1 292 ? -8.68674 55.28177 -5.26882 1.000 15.16812 290 THR C N 1
ATOM 8327 C CA . THR C 1 292 ? -7.48339 54.75004 -5.89551 1.000 13.29363 290 THR C CA 1
ATOM 8328 C C . THR C 1 292 ? -6.32744 54.73817 -4.90456 1.000 13.48940 290 THR C C 1
ATOM 8329 O O . THR C 1 292 ? -6.13938 55.68321 -4.13577 1.000 16.76492 290 THR C O 1
ATOM 8333 N N . GLN C 1 293 ? -5.55191 53.65996 -4.93435 1.000 13.49282 291 GLN C N 1
ATOM 8334 C CA . GLN C 1 293 ? -4.43851 53.46167 -4.01821 1.000 13.02761 291 GLN C CA 1
ATOM 8335 C C . GLN C 1 293 ? -3.37154 54.53437 -4.24095 1.000 12.17541 291 GLN C C 1
ATOM 8336 O O . GLN C 1 293 ? -2.88156 54.68636 -5.37043 1.000 11.72148 291 GLN C O 1
ATOM 8342 N N . PRO C 1 294 ? -2.99883 55.30633 -3.21381 1.000 11.35017 292 PRO C N 1
ATOM 8343 C CA . PRO C 1 294 ? -2.06652 56.42264 -3.42968 1.000 11.70241 292 PRO C CA 1
ATOM 8344 C C . PRO C 1 294 ? -0.58586 56.06276 -3.34553 1.000 12.84468 292 PRO C C 1
ATOM 8345 O O . PRO C 1 294 ? 0.25270 56.80327 -3.86733 1.000 13.10841 292 PRO C O 1
ATOM 8349 N N . VAL C 1 295 ? -0.22889 54.95886 -2.69673 1.000 11.28494 293 VAL C N 1
ATOM 8350 C CA . VAL C 1 295 ? 1.17311 54.55451 -2.63668 1.000 14.00160 293 VAL C CA 1
ATOM 8351 C C . VAL C 1 295 ? 1.48600 53.77889 -3.91292 1.000 14.28063 293 VAL C C 1
ATOM 8352 O O . VAL C 1 295 ? 0.94809 52.69151 -4.13419 1.000 11.52304 293 VAL C O 1
ATOM 8356 N N . LYS C 1 296 ? 2.36420 54.33444 -4.74879 1.000 13.93258 294 LYS C N 1
ATOM 8357 C CA . LYS C 1 296 ? 2.59190 53.84516 -6.10326 1.000 12.83635 294 LYS C CA 1
ATOM 8358 C C . LYS C 1 296 ? 3.77709 52.88681 -6.15275 1.000 14.54047 294 LYS C C 1
ATOM 8359 O O . LYS C 1 296 ? 4.85173 53.19033 -5.62174 1.000 13.63225 294 LYS C O 1
ATOM 8365 N N . HIS C 1 297 ? 3.56879 51.73262 -6.79680 1.000 14.83753 295 HIS C N 1
ATOM 8366 C CA . HIS C 1 297 ? 4.63005 50.80260 -7.19321 1.000 12.00109 295 HIS C CA 1
ATOM 8367 C C . HIS C 1 297 ? 5.30482 50.12217 -6.00609 1.000 12.84495 295 HIS C C 1
ATOM 8368 O O . HIS C 1 297 ? 6.47089 49.72659 -6.09741 1.000 14.55934 295 HIS C O 1
ATOM 8375 N N . ALA C 1 298 ? 4.58919 49.95174 -4.89668 1.000 11.84215 296 ALA C N 1
ATOM 8376 C CA . ALA C 1 298 ? 5.15995 49.25626 -3.75381 1.000 11.27508 296 ALA C CA 1
ATOM 8377 C C . ALA C 1 298 ? 5.40914 47.78751 -4.09212 1.000 13.83394 296 ALA C C 1
ATOM 8378 O O . ALA C 1 298 ? 4.84778 47.23139 -5.04357 1.000 13.41612 296 ALA C O 1
ATOM 8380 N N . ARG C 1 299 ? 6.28326 47.15719 -3.30366 1.000 12.63611 297 ARG C N 1
ATOM 8381 C CA . ARG C 1 299 ? 6.59066 45.75207 -3.54096 1.000 11.53559 297 ARG C CA 1
ATOM 8382 C C . ARG C 1 299 ? 5.38455 44.87180 -3.24147 1.000 12.35937 297 ARG C C 1
ATOM 8383 O O . ARG C 1 299 ? 5.13356 43.89189 -3.95218 1.000 14.23398 297 ARG C O 1
ATOM 8391 N N . ALA C 1 300 ? 4.61933 45.21054 -2.20527 1.000 12.13153 298 ALA C N 1
ATOM 8392 C CA . ALA C 1 300 ? 3.49661 44.38857 -1.78244 1.000 12.89356 298 ALA C CA 1
ATOM 8393 C C . ALA C 1 300 ? 2.37587 45.27188 -1.25496 1.000 13.23268 298 ALA C C 1
ATOM 8394 O O . ALA C 1 300 ? 2.62292 46.21657 -0.49758 1.000 10.56593 298 ALA C O 1
ATOM 8396 N N . TYR C 1 301 ? 1.14913 44.94988 -1.66550 1.000 12.18625 299 TYR C N 1
ATOM 8397 C CA . TYR C 1 301 ? -0.07628 45.48654 -1.08333 1.000 12.50579 299 TYR C CA 1
ATOM 8398 C C . TYR C 1 301 ? -0.81630 44.33423 -0.42423 1.000 12.68655 299 TYR C C 1
ATOM 8399 O O . TYR C 1 301 ? -1.16274 43.35214 -1.09080 1.000 14.00842 299 TYR C O 1
ATOM 8408 N N . TYR C 1 302 ? -1.05767 44.45545 0.87435 1.000 11.33920 300 TYR C N 1
ATOM 8409 C CA . TYR C 1 302 ? -1.53350 43.34854 1.68682 1.000 12.74966 300 TYR C CA 1
ATOM 8410 C C . TYR C 1 302 ? -2.87685 43.70346 2.30067 1.000 10.70659 300 TYR C C 1
ATOM 8411 O O . TYR C 1 302 ? -3.14654 44.86278 2.61169 1.000 13.49621 300 TYR C O 1
ATOM 8420 N N . MET C 1 303 ? -3.71143 42.68837 2.48967 1.000 14.94417 301 MET C N 1
ATOM 8421 C CA . MET C 1 303 ? -5.09933 42.92505 2.85800 1.000 14.60450 301 MET C CA 1
ATOM 8422 C C . MET C 1 303 ? -5.60227 41.70787 3.62432 1.000 14.89564 301 MET C C 1
ATOM 8423 O O . MET C 1 303 ? -5.54756 40.58752 3.11107 1.000 12.52790 301 MET C O 1
ATOM 8428 N N . HIS C 1 304 ? -6.04725 41.92923 4.86251 1.000 11.71914 302 HIS C N 1
ATOM 8429 C CA . HIS C 1 304 ? -6.42656 40.87423 5.79846 1.000 10.51469 302 HIS C CA 1
ATOM 8430 C C . HIS C 1 304 ? -7.81894 41.17219 6.33290 1.000 12.67466 302 HIS C C 1
ATOM 8431 O O . HIS C 1 304 ? -8.02142 42.19375 6.99840 1.000 11.94718 302 HIS C O 1
ATOM 8438 N N . SER C 1 305 ? -8.77165 40.28559 6.04168 1.000 11.52367 303 SER C N 1
ATOM 8439 C CA . SER C 1 305 ? -10.14430 40.39475 6.54749 1.000 12.77767 303 SER C CA 1
ATOM 8440 C C . SER C 1 305 ? -10.77666 41.74092 6.19069 1.000 15.05747 303 SER C C 1
ATOM 8441 O O . SER C 1 305 ? -11.38856 42.40449 7.03008 1.000 15.53473 303 SER C O 1
ATOM 8444 N N . VAL C 1 306 ? -10.62733 42.15412 4.93520 1.000 16.12782 304 VAL C N 1
ATOM 8445 C CA . VAL C 1 306 ? -11.24058 43.41678 4.51913 1.000 18.75969 304 VAL C CA 1
ATOM 8446 C C . VAL C 1 306 ? -12.29269 43.16887 3.43628 1.000 16.18650 304 VAL C C 1
ATOM 8447 O O . VAL C 1 306 ? -13.47404 43.44905 3.69156 1.000 15.81649 304 VAL C O 1
ATOM 8451 N N . PRO C 1 307 ? -11.96011 42.64867 2.24098 1.000 18.13696 305 PRO C N 1
ATOM 8452 C CA . PRO C 1 307 ? -13.02883 42.38196 1.25529 1.000 14.13865 305 PRO C CA 1
ATOM 8453 C C . PRO C 1 307 ? -14.05719 41.34898 1.70620 1.000 17.96023 305 PRO C C 1
ATOM 8454 O O . PRO C 1 307 ? -15.18626 41.36416 1.19713 1.000 15.46010 305 PRO C O 1
ATOM 8458 N N . HIS C 1 308 ? -13.71492 40.45990 2.64251 1.000 11.86957 306 HIS C N 1
ATOM 8459 C CA . HIS C 1 308 ? -14.66340 39.45104 3.09424 1.000 11.82053 306 HIS C CA 1
ATOM 8460 C C . HIS C 1 308 ? -15.88727 40.05157 3.78064 1.000 13.10550 306 HIS C C 1
ATOM 8461 O O . HIS C 1 308 ? -16.86423 39.33000 4.00559 1.000 16.10334 306 HIS C O 1
ATOM 8468 N N . GLY C 1 309 ? -15.86546 41.34119 4.11088 1.000 17.73111 307 GLY C N 1
ATOM 8469 C CA . GLY C 1 309 ? -17.00621 42.02653 4.67754 1.000 12.24186 307 GLY C CA 1
ATOM 8470 C C . GLY C 1 309 ? -17.87480 42.75893 3.67789 1.000 15.95137 307 GLY C C 1
ATOM 8471 O O . GLY C 1 309 ? -18.77874 43.49445 4.09236 1.000 13.95760 307 GLY C O 1
ATOM 8472 N N . PHE C 1 310 ? -17.64661 42.57730 2.37602 1.000 14.41499 308 PHE C N 1
ATOM 8473 C CA . PHE C 1 310 ? -18.32642 43.35553 1.35432 1.000 14.30563 308 PHE C CA 1
ATOM 8474 C C . PHE C 1 310 ? -18.91197 42.44545 0.28919 1.000 15.33828 308 PHE C C 1
ATOM 8475 O O . PHE C 1 310 ? -18.36925 41.37701 -0.00688 1.000 15.35906 308 PHE C O 1
ATOM 8483 N N . GLY C 1 311 ? -20.02952 42.88920 -0.28564 1.000 13.93500 309 GLY C N 1
ATOM 8484 C CA . GLY C 1 311 ? -20.60995 42.20501 -1.42255 1.000 19.31406 309 GLY C CA 1
ATOM 8485 C C . GLY C 1 311 ? -19.70716 42.27170 -2.63985 1.000 14.40383 309 GLY C C 1
ATOM 8486 O O . GLY C 1 311 ? -18.69035 42.96354 -2.66091 1.000 13.85102 309 GLY C O 1
ATOM 8487 N N . ASP C 1 312 ? -20.11793 41.54255 -3.68169 1.000 15.41454 310 ASP C N 1
ATOM 8488 C CA . ASP C 1 312 ? -19.26036 41.31079 -4.84403 1.000 16.59003 310 ASP C CA 1
ATOM 8489 C C . ASP C 1 312 ? -18.82229 42.61388 -5.50444 1.000 15.26904 310 ASP C C 1
ATOM 8490 O O . ASP C 1 312 ? -17.63237 42.80867 -5.77556 1.000 14.73058 310 ASP C O 1
ATOM 8495 N N . GLU C 1 313 ? -19.77463 43.51162 -5.79089 1.000 18.31196 311 GLU C N 1
ATOM 8496 C CA . GLU C 1 313 ? -19.44038 44.76884 -6.46179 1.000 19.43809 311 GLU C CA 1
ATOM 8497 C C . GLU C 1 313 ? -18.48371 45.61806 -5.63108 1.000 15.15022 311 GLU C C 1
ATOM 8498 O O . GLU C 1 313 ? -17.58780 46.26905 -6.18030 1.000 16.92608 311 GLU C O 1
ATOM 8504 N N . ASP C 1 314 ? -18.65743 45.63308 -4.30713 1.000 17.11511 312 ASP C N 1
ATOM 8505 C CA . ASP C 1 314 ? -17.74205 46.39678 -3.46182 1.000 17.24158 312 ASP C CA 1
ATOM 8506 C C . ASP C 1 314 ? -16.37955 45.71955 -3.36147 1.000 14.51438 312 ASP C C 1
ATOM 8507 O O . ASP C 1 314 ? -15.34409 46.39650 -3.35468 1.000 13.04516 312 ASP C O 1
ATOM 8512 N N . ALA C 1 315 ? -16.35472 44.38663 -3.28896 1.000 13.77282 313 ALA C N 1
ATOM 8513 C CA . ALA C 1 315 ? -15.07597 43.68380 -3.24593 1.000 14.60225 313 ALA C CA 1
ATOM 8514 C C . ALA C 1 315 ? -14.31111 43.82369 -4.55723 1.000 12.62123 313 ALA C C 1
ATOM 8515 O O . ALA C 1 315 ? -13.07533 43.86481 -4.54674 1.000 16.58929 313 ALA C O 1
ATOM 8517 N N . VAL C 1 316 ? -15.01180 43.90621 -5.69020 1.000 13.49289 314 VAL C N 1
ATOM 8518 C CA . VAL C 1 316 ? -14.32107 44.13810 -6.95833 1.000 13.51431 314 VAL C CA 1
ATOM 8519 C C . VAL C 1 316 ? -13.65699 45.51122 -6.95644 1.000 13.92789 314 VAL C C 1
ATOM 8520 O O . VAL C 1 316 ? -12.51160 45.66350 -7.39738 1.000 13.49090 314 VAL C O 1
ATOM 8524 N N . LYS C 1 317 ? -14.35445 46.52830 -6.44197 1.000 15.27005 315 LYS C N 1
ATOM 8525 C CA . LYS C 1 317 ? -13.80333 47.88115 -6.43795 1.000 12.80394 315 LYS C CA 1
ATOM 8526 C C . LYS C 1 317 ? -12.63731 48.01150 -5.46597 1.000 12.16461 315 LYS C C 1
ATOM 8527 O O . LYS C 1 317 ? -11.67524 48.73661 -5.74674 1.000 12.06602 315 LYS C O 1
ATOM 8533 N N . ILE C 1 318 ? -12.71707 47.34729 -4.30483 1.000 11.79889 316 ILE C N 1
ATOM 8534 C CA . ILE C 1 318 ? -11.61374 47.39197 -3.34402 1.000 12.52486 316 ILE C CA 1
ATOM 8535 C C . ILE C 1 318 ? -10.34548 46.83497 -3.98053 1.000 14.78839 316 ILE C C 1
ATOM 8536 O O . ILE C 1 318 ? -9.25464 47.41082 -3.85657 1.000 14.19756 316 ILE C O 1
ATOM 8541 N N . MET C 1 319 ? -10.47685 45.71177 -4.68523 1.000 11.64133 317 MET C N 1
ATOM 8542 C CA . MET C 1 319 ? -9.33863 45.10667 -5.35758 1.000 13.11328 317 MET C CA 1
ATOM 8543 C C . MET C 1 319 ? -8.91064 45.93466 -6.56412 1.000 12.49846 317 MET C C 1
ATOM 8544 O O . MET C 1 319 ? -7.71281 46.08632 -6.82610 1.000 14.14065 317 MET C O 1
ATOM 8549 N N . ALA C 1 320 ? -9.87850 46.47664 -7.31221 1.000 12.41764 318 ALA C N 1
ATOM 8550 C CA . ALA C 1 320 ? -9.55762 47.22615 -8.52289 1.000 14.02939 318 ALA C CA 1
ATOM 8551 C C . ALA C 1 320 ? -8.87213 48.54855 -8.21349 1.000 14.37525 318 ALA C C 1
ATOM 8552 O O . ALA C 1 320 ? -8.13117 49.06199 -9.05623 1.000 15.38236 318 ALA C O 1
ATOM 8554 N N . ASN C 1 321 ? -9.10833 49.11963 -7.02706 1.000 12.57287 319 ASN C N 1
ATOM 8555 C CA . ASN C 1 321 ? -8.48467 50.39372 -6.68610 1.000 16.57660 319 ASN C CA 1
ATOM 8556 C C . ASN C 1 321 ? -6.98832 50.25059 -6.43719 1.000 14.55254 319 ASN C C 1
ATOM 8557 O O . ASN C 1 321 ? -6.26811 51.25481 -6.45846 1.000 11.67764 319 ASN C O 1
ATOM 8562 N N . LEU C 1 322 ? -6.50597 49.02469 -6.22606 1.000 14.62731 320 LEU C N 1
ATOM 8563 C CA . LEU C 1 322 ? -5.06988 48.77476 -6.16225 1.000 14.61852 320 LEU C CA 1
ATOM 8564 C C . LEU C 1 322 ? -4.42491 48.75250 -7.54309 1.000 13.70357 320 LEU C C 1
ATOM 8565 O O . LEU C 1 322 ? -3.23750 49.06869 -7.67318 1.000 11.75846 320 LEU C O 1
ATOM 8570 N N . VAL C 1 323 ? -5.19215 48.38133 -8.57276 1.000 12.21036 321 VAL C N 1
ATOM 8571 C CA . VAL C 1 323 ? -4.59887 48.11905 -9.88814 1.000 18.22386 321 VAL C CA 1
ATOM 8572 C C . VAL C 1 323 ? -3.80524 49.29794 -10.43694 1.000 16.44194 321 VAL C C 1
ATOM 8573 O O . VAL C 1 323 ? -2.69718 49.07830 -10.94966 1.000 18.81357 321 VAL C O 1
ATOM 8577 N N . PRO C 1 324 ? -4.27837 50.55116 -10.38226 1.000 16.37067 322 PRO C N 1
ATOM 8578 C CA . PRO C 1 324 ? -3.48202 51.64290 -10.96795 1.000 13.60116 322 PRO C CA 1
ATOM 8579 C C . PRO C 1 324 ? -2.15904 51.90059 -10.26381 1.000 16.21376 322 PRO C C 1
ATOM 8580 O O . PRO C 1 324 ? -1.29896 52.57982 -10.84077 1.000 17.38688 322 PRO C O 1
ATOM 8584 N N . ALA C 1 325 ? -1.96297 51.39251 -9.04912 1.000 14.41302 323 ALA C N 1
ATOM 8585 C CA . ALA C 1 325 ? -0.72320 51.59745 -8.31257 1.000 12.09249 323 ALA C CA 1
ATOM 8586 C C . ALA C 1 325 ? 0.28448 50.47161 -8.50493 1.000 13.48986 323 ALA C C 1
ATOM 8587 O O . ALA C 1 325 ? 1.41101 50.58117 -8.01044 1.000 15.16243 323 ALA C O 1
ATOM 8589 N N . LEU C 1 326 ? -0.08002 49.40440 -9.21051 1.000 12.23791 324 LEU C N 1
ATOM 8590 C CA . LEU C 1 326 ? 0.78366 48.23557 -9.31746 1.000 17.04974 324 LEU C CA 1
ATOM 8591 C C . LEU C 1 326 ? 1.84778 48.43928 -10.39218 1.000 13.49608 324 LEU C C 1
ATOM 8592 O O . LEU C 1 326 ? 1.54724 48.87060 -11.51013 1.000 13.10698 324 LEU C O 1
ATOM 8597 N N . ALA C 1 327 ? 3.09419 48.13165 -10.04667 1.000 14.48206 325 ALA C N 1
ATOM 8598 C CA . ALA C 1 327 ? 4.18142 48.08743 -11.01534 1.000 15.95582 325 ALA C CA 1
ATOM 8599 C C . ALA C 1 327 ? 4.21660 46.69875 -11.64139 1.000 15.36257 325 ALA C C 1
ATOM 8600 O O . ALA C 1 327 ? 4.33974 45.69492 -10.93033 1.000 16.05779 325 ALA C O 1
ATOM 8602 N N . LYS C 1 328 ? 4.10500 46.64550 -12.96732 1.000 17.44898 326 LYS C N 1
ATOM 8603 C CA . LYS C 1 328 ? 4.06582 45.37293 -13.67772 1.000 16.43037 326 LYS C CA 1
ATOM 8604 C C . LYS C 1 328 ? 5.36021 44.59343 -13.47439 1.000 21.36833 326 LYS C C 1
ATOM 8605 O O . LYS C 1 328 ? 6.45755 45.14679 -13.59010 1.000 19.87559 326 LYS C O 1
ATOM 8611 N N . GLY C 1 329 ? 5.22573 43.29929 -13.17635 1.000 16.17559 327 GLY C N 1
ATOM 8612 C CA . GLY C 1 329 ? 6.36496 42.45285 -12.89239 1.000 16.05381 327 GLY C CA 1
ATOM 8613 C C . GLY C 1 329 ? 7.01090 42.66274 -11.53852 1.000 18.37923 327 GLY C C 1
ATOM 8614 O O . GLY C 1 329 ? 7.98412 41.96491 -11.22316 1.000 16.77306 327 GLY C O 1
ATOM 8615 N N . TYR C 1 330 ? 6.50106 43.58581 -10.72137 1.000 14.28791 328 TYR C N 1
ATOM 8616 C CA . TYR C 1 330 ? 7.15161 43.92820 -9.46258 1.000 16.77781 328 TYR C CA 1
ATOM 8617 C C . TYR C 1 330 ? 6.19261 43.89798 -8.27557 1.000 14.42339 328 TYR C C 1
ATOM 8618 O O . TYR C 1 330 ? 6.50550 43.30975 -7.23563 1.000 13.23303 328 TYR C O 1
ATOM 8627 N N . SER C 1 331 ? 5.02992 44.52611 -8.40829 1.000 14.79694 329 SER C N 1
ATOM 8628 C CA . SER C 1 331 ? 4.12554 44.66703 -7.27547 1.000 12.22852 329 SER C CA 1
ATOM 8629 C C . SER C 1 331 ? 3.29952 43.40090 -7.07950 1.000 14.80952 329 SER C C 1
ATOM 8630 O O . SER C 1 331 ? 2.69959 42.88491 -8.02874 1.000 13.46919 329 SER C O 1
ATOM 8633 N N . ARG C 1 332 ? 3.29242 42.89811 -5.84374 1.000 12.69501 330 ARG C N 1
ATOM 8634 C CA . ARG C 1 332 ? 2.49306 41.75329 -5.43135 1.000 11.92668 330 ARG C CA 1
ATOM 8635 C C . ARG C 1 332 ? 1.24189 42.23254 -4.70644 1.000 11.90149 330 ARG C C 1
ATOM 8636 O O . ARG C 1 332 ? 1.29852 43.16399 -3.89757 1.000 11.24254 330 ARG C O 1
ATOM 8644 N N . VAL C 1 333 ? 0.11686 41.58446 -4.99908 1.000 12.80284 331 VAL C N 1
ATOM 8645 C CA . VAL C 1 333 ? -1.10373 41.70626 -4.21194 1.000 12.29175 331 VAL C CA 1
ATOM 8646 C C . VAL C 1 333 ? -1.19287 40.47623 -3.31850 1.000 13.04836 331 VAL C C 1
ATOM 8647 O O . VAL C 1 333 ? -1.11243 39.34350 -3.80743 1.000 12.12674 331 VAL C O 1
ATOM 8651 N N . LEU C 1 334 ? -1.33742 40.69456 -2.01097 1.000 11.48761 332 LEU C N 1
ATOM 8652 C CA . LEU C 1 334 ? -1.36713 39.62418 -1.01517 1.000 12.06359 332 LEU C CA 1
ATOM 8653 C C . LEU C 1 334 ? -2.68205 39.69615 -0.25509 1.000 11.26537 332 LEU C C 1
ATOM 8654 O O . LEU C 1 334 ? -2.85405 40.56351 0.60865 1.000 11.95001 332 LEU C O 1
ATOM 8659 N N . LEU C 1 335 ? -3.59763 38.77546 -0.55599 1.000 13.88174 333 LEU C N 1
ATOM 8660 C CA . LEU C 1 335 ? -4.93413 38.77679 0.02983 1.000 14.87779 333 LEU C CA 1
ATOM 8661 C C . LEU C 1 335 ? -5.01453 37.67658 1.08539 1.000 12.90648 333 LEU C C 1
ATOM 8662 O O . LEU C 1 335 ? -5.03499 36.48748 0.75441 1.000 13.53016 333 LEU C O 1
ATOM 8667 N N . ASN C 1 336 ? -5.07377 38.08557 2.35305 1.000 12.97832 334 ASN C N 1
ATOM 8668 C CA . ASN C 1 336 ? -5.11890 37.18779 3.50709 1.000 11.84528 334 ASN C CA 1
ATOM 8669 C C . ASN C 1 336 ? -6.57896 37.03120 3.93555 1.000 13.01356 334 ASN C C 1
ATOM 8670 O O . ASN C 1 336 ? -7.09731 37.80366 4.74413 1.000 13.05824 334 ASN C O 1
ATOM 8675 N N . GLU C 1 337 ? -7.24999 36.01767 3.38897 1.000 13.23415 335 GLU C N 1
ATOM 8676 C CA . GLU C 1 337 ? -8.65641 35.77362 3.68318 1.000 13.09165 335 GLU C CA 1
ATOM 8677 C C . GLU C 1 337 ? -8.90087 34.28065 3.82493 1.000 15.37492 335 GLU C C 1
ATOM 8678 O O . GLU C 1 337 ? -8.08285 33.44815 3.42162 1.000 13.59648 335 GLU C O 1
ATOM 8684 N N . ILE C 1 338 ? -10.06764 33.95133 4.38091 1.000 14.93373 336 ILE C N 1
ATOM 8685 C CA . ILE C 1 338 ? -10.53844 32.57205 4.39748 1.000 14.95541 336 ILE C CA 1
ATOM 8686 C C . ILE C 1 338 ? -10.91242 32.14377 2.98346 1.000 14.47097 336 ILE C C 1
ATOM 8687 O O . ILE C 1 338 ? -11.44759 32.93450 2.19219 1.000 15.80309 336 ILE C O 1
ATOM 8692 N N . VAL C 1 339 ? -10.60666 30.89507 2.64799 1.000 14.51757 337 VAL C N 1
ATOM 8693 C CA . VAL C 1 339 ? -11.01439 30.28915 1.38610 1.000 16.99096 337 VAL C CA 1
ATOM 8694 C C . VAL C 1 339 ? -11.88003 29.08581 1.72655 1.000 16.03267 337 VAL C C 1
ATOM 8695 O O . VAL C 1 339 ? -11.38156 28.07323 2.23617 1.000 20.50734 337 VAL C O 1
ATOM 8699 N N . VAL C 1 340 ? -13.17166 29.19117 1.43376 1.000 19.21577 338 VAL C N 1
ATOM 8700 C CA . VAL C 1 340 ? -14.15117 28.20719 1.87582 1.000 17.65376 338 VAL C CA 1
ATOM 8701 C C . VAL C 1 340 ? -14.11662 26.98853 0.96489 1.000 20.98844 338 VAL C C 1
ATOM 8702 O O . VAL C 1 340 ? -14.20654 27.10828 -0.26274 1.000 21.07511 338 VAL C O 1
ATOM 8706 N N . ASP C 1 341 ? -13.99129 25.81028 1.57107 1.000 21.24967 339 ASP C N 1
ATOM 8707 C CA . ASP C 1 341 ? -14.21979 24.52957 0.90520 1.000 20.59546 339 ASP C CA 1
ATOM 8708 C C . ASP C 1 341 ? -15.60015 24.07465 1.36651 1.000 27.21892 339 ASP C C 1
ATOM 8709 O O . ASP C 1 341 ? -15.74043 23.42239 2.39949 1.000 31.85014 339 ASP C O 1
ATOM 8714 N N . GLU C 1 342 ? -16.63601 24.43959 0.60418 1.000 31.70349 340 GLU C N 1
ATOM 8715 C CA . GLU C 1 342 ? -18.00327 24.19288 1.06012 1.000 35.52029 340 GLU C CA 1
ATOM 8716 C C . GLU C 1 342 ? -18.35050 22.71297 1.13927 1.000 32.08779 340 GLU C C 1
ATOM 8717 O O . GLU C 1 342 ? -19.35423 22.36561 1.77086 1.000 28.57681 340 GLU C O 1
ATOM 8723 N N . GLU C 1 343 ? -17.55883 21.83729 0.51766 1.000 34.68457 341 GLU C N 1
ATOM 8724 C CA . GLU C 1 343 ? -17.75024 20.40404 0.69966 1.000 32.43608 341 GLU C CA 1
ATOM 8725 C C . GLU C 1 343 ? -17.12749 19.89257 1.99032 1.000 33.35869 341 GLU C C 1
ATOM 8726 O O . GLU C 1 343 ? -17.50144 18.81220 2.45822 1.000 29.60240 341 GLU C O 1
ATOM 8732 N N . ARG C 1 344 ? -16.19056 20.64185 2.57517 1.000 34.98828 342 ARG C N 1
ATOM 8733 C CA . ARG C 1 344 ? -15.54415 20.28242 3.83351 1.000 31.91563 342 ARG C CA 1
ATOM 8734 C C . ARG C 1 344 ? -15.75085 21.43232 4.81172 1.000 28.04635 342 ARG C C 1
ATOM 8735 O O . ARG C 1 344 ? -14.86397 22.28107 4.99146 1.000 24.79854 342 ARG C O 1
ATOM 8743 N N . PRO C 1 345 ? -16.91611 21.49579 5.45597 1.000 32.01455 343 PRO C N 1
ATOM 8744 C CA . PRO C 1 345 ? -17.16923 22.56568 6.42747 1.000 25.99667 343 PRO C CA 1
ATOM 8745 C C . PRO C 1 345 ? -16.25783 22.42498 7.63803 1.000 26.28478 343 PRO C C 1
ATOM 8746 O O . PRO C 1 345 ? -16.15749 21.34940 8.23300 1.000 23.08494 343 PRO C O 1
ATOM 8750 N N . VAL C 1 346 ? -15.59240 23.52086 8.00510 1.000 23.48879 344 VAL C N 1
ATOM 8751 C CA . VAL C 1 346 ? -14.83062 23.57188 9.24498 1.000 19.25453 344 VAL C CA 1
ATOM 8752 C C . VAL C 1 346 ? -15.27902 24.79060 10.03694 1.000 18.61162 344 VAL C C 1
ATOM 8753 O O . VAL C 1 346 ? -15.80043 25.76192 9.48563 1.000 18.60476 344 VAL C O 1
ATOM 8757 N N . MET C 1 347 ? -15.05953 24.71933 11.35313 1.000 18.90883 345 MET C N 1
ATOM 8758 C CA . MET C 1 347 ? -15.51546 25.76494 12.26728 1.000 18.50712 345 MET C CA 1
ATOM 8759 C C . MET C 1 347 ? -14.88513 27.11710 11.95782 1.000 17.64387 345 MET C C 1
ATOM 8760 O O . MET C 1 347 ? -15.55463 28.14979 12.04613 1.000 17.17462 345 MET C O 1
ATOM 8765 N N . SER C 1 348 ? -13.59698 27.14029 11.60923 1.000 17.51173 346 SER C N 1
ATOM 8766 C CA . SER C 1 348 ? -12.92975 28.42387 11.40459 1.000 19.71554 346 SER C CA 1
ATOM 8767 C C . SER C 1 348 ? -13.55220 29.20496 10.25143 1.000 18.40611 346 SER C C 1
ATOM 8768 O O . SER C 1 348 ? -13.52645 30.44260 10.25073 1.000 15.68707 346 SER C O 1
ATOM 8771 N N . ALA C 1 349 ? -14.13487 28.50644 9.27863 1.000 17.30127 347 ALA C N 1
ATOM 8772 C CA . ALA C 1 349 ? -14.75153 29.15251 8.12936 1.000 15.89775 347 ALA C CA 1
ATOM 8773 C C . ALA C 1 349 ? -16.19791 29.55183 8.40632 1.000 17.98134 347 ALA C C 1
ATOM 8774 O O . ALA C 1 349 ? -16.57410 30.70630 8.18012 1.000 18.64490 347 ALA C O 1
ATOM 8776 N N . THR C 1 350 ? -17.01835 28.61607 8.90131 1.000 18.65951 348 THR C N 1
ATOM 8777 C CA . THR C 1 350 ? -18.41964 28.93833 9.16061 1.000 21.08382 348 THR C CA 1
ATOM 8778 C C . THR C 1 350 ? -18.56298 29.96719 10.27780 1.000 16.30616 348 THR C C 1
ATOM 8779 O O . THR C 1 350 ? -19.52676 30.73998 10.28156 1.000 16.15783 348 THR C O 1
ATOM 8783 N N . ASN C 1 351 ? -17.61762 29.99909 11.22182 1.000 16.88828 349 ASN C N 1
ATOM 8784 C CA . ASN C 1 351 ? -17.68139 30.97151 12.31222 1.000 18.23124 349 ASN C CA 1
ATOM 8785 C C . ASN C 1 351 ? -17.61276 32.39452 11.78122 1.000 17.18919 349 ASN C C 1
ATOM 8786 O O . ASN C 1 351 ? -18.46926 33.23056 12.09305 1.000 16.34635 349 ASN C O 1
ATOM 8791 N N . MET C 1 352 ? -16.57773 32.69543 10.99503 1.000 15.25618 350 MET C N 1
ATOM 8792 C CA . MET C 1 352 ? -16.44966 34.03371 10.43632 1.000 15.40653 350 MET C CA 1
ATOM 8793 C C . MET C 1 352 ? -17.53464 34.30957 9.40649 1.000 14.65256 350 MET C C 1
ATOM 8794 O O . MET C 1 352 ? -17.95425 35.45978 9.24291 1.000 14.95446 350 MET C O 1
ATOM 8799 N N . ASP C 1 353 ? -18.00473 33.27106 8.71463 1.000 16.01478 351 ASP C N 1
ATOM 8800 C CA . ASP C 1 353 ? -19.04929 33.45431 7.71260 1.000 14.87916 351 ASP C CA 1
ATOM 8801 C C . ASP C 1 353 ? -20.35256 33.92873 8.34930 1.000 17.90235 351 ASP C C 1
ATOM 8802 O O . ASP C 1 353 ? -21.03790 34.80407 7.80484 1.000 17.76109 351 ASP C O 1
ATOM 8807 N N . LEU C 1 354 ? -20.71354 33.36551 9.50244 1.000 15.42944 352 LEU C N 1
ATOM 8808 C CA . LEU C 1 354 ? -21.91726 33.80277 10.19149 1.000 15.67568 352 LEU C CA 1
ATOM 8809 C C . LEU C 1 354 ? -21.69564 35.07956 10.98695 1.000 15.47017 352 LEU C C 1
ATOM 8810 O O . LEU C 1 354 ? -22.66493 35.79885 11.25266 1.000 17.58977 352 LEU C O 1
ATOM 8815 N N . ILE C 1 355 ? -20.44958 35.37292 11.36960 1.000 15.23832 353 ILE C N 1
ATOM 8816 C CA . ILE C 1 355 ? -20.12203 36.68790 11.91415 1.000 15.26490 353 ILE C CA 1
ATOM 8817 C C . ILE C 1 355 ? -20.25733 37.74586 10.82817 1.000 14.82100 353 ILE C C 1
ATOM 8818 O O . ILE C 1 355 ? -20.71012 38.86848 11.08292 1.000 14.90378 353 ILE C O 1
ATOM 8823 N N . MET C 1 356 ? -19.89276 37.39439 9.59150 1.000 16.61288 354 MET C N 1
ATOM 8824 C CA . MET C 1 356 ? -20.03460 38.33812 8.49214 1.000 17.77850 354 MET C CA 1
ATOM 8825 C C . MET C 1 356 ? -21.50661 38.60707 8.22234 1.000 17.90383 354 MET C C 1
ATOM 8826 O O . MET C 1 356 ? -21.90988 39.75552 8.00212 1.000 20.71543 354 MET C O 1
ATOM 8831 N N . LEU C 1 357 ? -22.32035 37.54856 8.24389 1.000 14.94215 355 LEU C N 1
ATOM 8832 C CA . LEU C 1 357 ? -23.76016 37.69767 8.09558 1.000 15.49194 355 LEU C CA 1
ATOM 8833 C C . LEU C 1 357 ? -24.34686 38.52729 9.22813 1.000 16.93416 355 LEU C C 1
ATOM 8834 O O . LEU C 1 357 ? -25.23066 39.36129 8.99846 1.000 19.55906 355 LEU C O 1
ATOM 8839 N N . ALA C 1 358 ? -23.85267 38.32943 10.45800 1.000 17.37327 356 ALA C N 1
ATOM 8840 C CA . ALA C 1 358 ? -24.43197 38.99166 11.62346 1.000 15.85624 356 ALA C CA 1
ATOM 8841 C C . ALA C 1 358 ? -24.07712 40.47346 11.71359 1.000 17.90700 356 ALA C C 1
ATOM 8842 O O . ALA C 1 358 ? -24.84931 41.24630 12.28835 1.000 21.15414 356 ALA C O 1
ATOM 8844 N N . HIS C 1 359 ? -22.92968 40.89724 11.18554 1.000 16.11845 357 HIS C N 1
ATOM 8845 C CA . HIS C 1 359 ? -22.52944 42.29947 11.27646 1.000 18.12850 357 HIS C CA 1
ATOM 8846 C C . HIS C 1 359 ? -22.60741 43.02866 9.94602 1.000 15.42461 357 HIS C C 1
ATOM 8847 O O . HIS C 1 359 ? -23.22027 44.09656 9.86113 1.000 15.76421 357 HIS C O 1
ATOM 8854 N N . MET C 1 360 ? -21.98979 42.48689 8.90084 1.000 19.91922 358 MET C N 1
ATOM 8855 C CA . MET C 1 360 ? -21.94937 43.16373 7.61387 1.000 23.84997 358 MET C CA 1
ATOM 8856 C C . MET C 1 360 ? -22.96767 42.62347 6.62216 1.000 20.67311 358 MET C C 1
ATOM 8857 O O . MET C 1 360 ? -23.13889 43.21651 5.55206 1.000 21.69844 358 MET C O 1
ATOM 8862 N N . GLY C 1 361 ? -23.66333 41.54041 6.95624 1.000 20.54498 359 GLY C N 1
ATOM 8863 C CA . GLY C 1 361 ? -24.55003 40.91940 5.98812 1.000 20.61012 359 GLY C CA 1
ATOM 8864 C C . GLY C 1 361 ? -23.82209 40.36101 4.78874 1.000 23.09451 359 GLY C C 1
ATOM 8865 O O . GLY C 1 361 ? -24.37639 40.34318 3.68473 1.000 24.76563 359 GLY C O 1
ATOM 8866 N N . ALA C 1 362 ? -22.58087 39.90814 4.97639 1.000 22.25197 360 ALA C N 1
ATOM 8867 C CA . ALA C 1 362 ? -21.76975 39.38732 3.88254 1.000 20.64781 360 ALA C CA 1
ATOM 8868 C C . ALA C 1 362 ? -21.41597 37.92542 4.12868 1.000 19.96913 360 ALA C C 1
ATOM 8869 O O . ALA C 1 362 ? -22.05081 37.25648 4.95252 1.000 16.66368 360 ALA C O 1
ATOM 8871 N N . LYS C 1 363 ? -20.40081 37.42056 3.43094 1.000 21.42154 361 LYS C N 1
ATOM 8872 C CA . LYS C 1 363 ? -20.14379 35.98844 3.41206 1.000 18.74660 361 LYS C CA 1
ATOM 8873 C C . LYS C 1 363 ? -18.66492 35.73160 3.17050 1.000 18.86782 361 LYS C C 1
ATOM 8874 O O . LYS C 1 363 ? -17.94653 36.57447 2.62786 1.000 17.45080 361 LYS C O 1
ATOM 8880 N N . GLU C 1 364 ? -18.21639 34.55088 3.58859 1.000 20.44956 362 GLU C N 1
ATOM 8881 C CA . GLU C 1 364 ? -16.88968 34.08021 3.22133 1.000 16.70100 362 GLU C CA 1
ATOM 8882 C C . GLU C 1 364 ? -16.94683 33.41618 1.84904 1.000 16.86275 362 GLU C C 1
ATOM 8883 O O . GLU C 1 364 ? -17.99285 32.92363 1.41355 1.000 19.48044 362 GLU C O 1
ATOM 8889 N N . ARG C 1 365 ? -15.81289 33.40898 1.16028 1.000 16.48642 363 ARG C N 1
ATOM 8890 C CA . ARG C 1 365 ? -15.78550 33.08938 -0.25804 1.000 14.43757 363 ARG C CA 1
ATOM 8891 C C . ARG C 1 365 ? -14.95490 31.84695 -0.53698 1.000 16.25289 363 ARG C C 1
ATOM 8892 O O . ARG C 1 365 ? -13.89198 31.64848 0.06040 1.000 14.57138 363 ARG C O 1
ATOM 8900 N N . THR C 1 366 ? -15.45646 31.02206 -1.45850 1.000 18.83492 364 THR C N 1
ATOM 8901 C CA . THR C 1 366 ? -14.71033 29.90361 -2.00807 1.000 17.04951 364 THR C CA 1
ATOM 8902 C C . THR C 1 366 ? -13.61441 30.41252 -2.93873 1.000 17.04538 364 THR C C 1
ATOM 8903 O O . THR C 1 366 ? -13.60793 31.57204 -3.36002 1.000 15.00672 364 THR C O 1
ATOM 8907 N N . GLU C 1 367 ? -12.68020 29.51475 -3.27033 1.000 18.86891 365 GLU C N 1
ATOM 8908 C CA . GLU C 1 367 ? -11.60827 29.87590 -4.19256 1.000 17.35306 365 GLU C CA 1
ATOM 8909 C C . GLU C 1 367 ? -12.16994 30.32223 -5.53519 1.000 20.05059 365 GLU C C 1
ATOM 8910 O O . GLU C 1 367 ? -11.65111 31.26270 -6.15208 1.000 16.39146 365 GLU C O 1
ATOM 8916 N N . ALA C 1 368 ? -13.23570 29.66000 -6.00133 1.000 16.30829 366 ALA C N 1
ATOM 8917 C CA . ALA C 1 368 ? -13.88396 30.08397 -7.23734 1.000 17.35727 366 ALA C CA 1
ATOM 8918 C C . ALA C 1 368 ? -14.48260 31.47547 -7.08849 1.000 18.88044 366 ALA C C 1
ATOM 8919 O O . ALA C 1 368 ? -14.39366 32.29718 -8.00838 1.000 17.84430 366 ALA C O 1
ATOM 8921 N N . ASP C 1 369 ? -15.09387 31.75765 -5.93229 1.000 19.32204 367 ASP C N 1
ATOM 8922 C CA . ASP C 1 369 ? -15.63553 33.08937 -5.67297 1.000 20.69614 367 ASP C CA 1
ATOM 8923 C C . ASP C 1 369 ? -14.54215 34.15145 -5.74010 1.000 15.68664 367 ASP C C 1
ATOM 8924 O O . ASP C 1 369 ? -14.70230 35.17659 -6.41193 1.000 17.70597 367 ASP C O 1
ATOM 8929 N N . TRP C 1 370 ? -13.42448 33.92759 -5.03239 1.000 15.22416 368 TRP C N 1
ATOM 8930 C CA . TRP C 1 370 ? -12.34128 34.91160 -5.00589 1.000 14.15738 368 TRP C CA 1
ATOM 8931 C C . TRP C 1 370 ? -11.69612 35.07238 -6.37613 1.000 14.94667 368 TRP C C 1
ATOM 8932 O O . TRP C 1 370 ? -11.28227 36.17549 -6.74488 1.000 15.94636 368 TRP C O 1
ATOM 8943 N N . ARG C 1 371 ? -11.56085 33.97797 -7.12838 1.000 17.02046 369 ARG C N 1
ATOM 8944 C CA . ARG C 1 371 ? -10.97594 34.07679 -8.46106 1.000 15.37521 369 ARG C CA 1
ATOM 8945 C C . ARG C 1 371 ? -11.81887 34.97266 -9.35729 1.000 16.82204 369 ARG C C 1
ATOM 8946 O O . ARG C 1 371 ? -11.28598 35.78759 -10.12003 1.000 16.50368 369 ARG C O 1
ATOM 8954 N N . SER C 1 372 ? -13.14239 34.83946 -9.26832 1.000 20.12124 370 SER C N 1
ATOM 8955 C CA . SER C 1 372 ? -14.03644 35.67093 -10.06359 1.000 15.79448 370 SER C CA 1
ATOM 8956 C C . SER C 1 372 ? -13.91320 37.13867 -9.67224 1.000 17.96387 370 SER C C 1
ATOM 8957 O O . SER C 1 372 ? -13.85826 38.01842 -10.54135 1.000 17.08586 370 SER C O 1
ATOM 8960 N N . ILE C 1 373 ? -13.85693 37.41839 -8.36498 1.000 14.89010 371 ILE C N 1
ATOM 8961 C CA . ILE C 1 373 ? -13.67563 38.78790 -7.88462 1.000 14.58642 371 ILE C CA 1
ATOM 8962 C C . ILE C 1 373 ? -12.37453 39.37634 -8.41715 1.000 14.47564 371 ILE C C 1
ATOM 8963 O O . ILE C 1 373 ? -12.33656 40.51481 -8.89965 1.000 14.61189 371 ILE C O 1
ATOM 8968 N N . LEU C 1 374 ? -11.28702 38.60873 -8.33448 1.000 14.31170 372 LEU C N 1
ATOM 8969 C CA . LEU C 1 374 ? -9.97956 39.14200 -8.70082 1.000 14.21967 372 LEU C CA 1
ATOM 8970 C C . LEU C 1 374 ? -9.87146 39.36580 -10.20351 1.000 14.65559 372 LEU C C 1
ATOM 8971 O O . LEU C 1 374 ? -9.23237 40.32635 -10.64930 1.000 14.71619 372 LEU C O 1
ATOM 8976 N N . THR C 1 375 ? -10.49418 38.49917 -11.00018 1.000 15.05836 373 THR C N 1
ATOM 8977 C CA . THR C 1 375 ? -10.46116 38.68150 -12.44717 1.000 15.58787 373 THR C CA 1
ATOM 8978 C C . THR C 1 375 ? -11.24070 39.92473 -12.86245 1.000 15.84813 373 THR C C 1
ATOM 8979 O O . THR C 1 375 ? -10.75314 40.73907 -13.65442 1.000 16.09692 373 THR C O 1
ATOM 8983 N N . ARG C 1 376 ? -12.45362 40.09450 -12.32777 1.000 16.39207 374 ARG C N 1
ATOM 8984 C CA . ARG C 1 376 ? -13.23576 41.29059 -12.62831 1.000 16.89154 374 ARG C CA 1
ATOM 8985 C C . ARG C 1 376 ? -12.52504 42.55891 -12.17120 1.000 16.87188 374 ARG C C 1
ATOM 8986 O O . ARG C 1 376 ? -12.75391 43.63504 -12.73369 1.000 19.49388 374 ARG C O 1
ATOM 8994 N N . ALA C 1 377 ? -11.67093 42.45544 -11.15116 1.000 15.58042 375 ALA C N 1
ATOM 8995 C CA . ALA C 1 377 ? -10.88174 43.58348 -10.67594 1.000 15.22068 375 ALA C CA 1
ATOM 8996 C C . ALA C 1 377 ? -9.66744 43.87587 -11.54617 1.000 16.65627 375 ALA C C 1
ATOM 8997 O O . ALA C 1 377 ? -9.00709 44.89973 -11.33192 1.000 17.25264 375 ALA C O 1
ATOM 8999 N N . GLY C 1 378 ? -9.35918 43.01658 -12.51471 1.000 15.58292 376 GLY C N 1
ATOM 9000 C CA . GLY C 1 378 ? -8.15903 43.17454 -13.31057 1.000 16.77630 376 GLY C CA 1
ATOM 9001 C C . GLY C 1 378 ? -6.92892 42.50794 -12.74631 1.000 15.35646 376 GLY C C 1
ATOM 9002 O O . GLY C 1 378 ? -5.81286 42.94075 -13.05108 1.000 15.44990 376 GLY C O 1
ATOM 9003 N N . LEU C 1 379 ? -7.09307 41.46751 -11.93505 1.000 15.14700 377 LEU C N 1
ATOM 9004 C CA . LEU C 1 379 ? -5.98377 40.76540 -11.31646 1.000 15.05095 377 LEU C CA 1
ATOM 9005 C C . LEU C 1 379 ? -6.03778 39.29492 -11.70118 1.000 15.81365 377 LEU C C 1
ATOM 9006 O O . LEU C 1 379 ? -7.05943 38.80318 -12.18369 1.000 19.20580 377 LEU C O 1
ATOM 9011 N N . LYS C 1 380 ? -4.92354 38.59133 -11.49561 1.000 17.04210 378 LYS C N 1
ATOM 9012 C CA . LYS C 1 380 ? -4.89704 37.14676 -11.69660 1.000 20.58955 378 LYS C CA 1
ATOM 9013 C C . LYS C 1 380 ? -4.12219 36.47646 -10.57395 1.000 18.26137 378 LYS C C 1
ATOM 9014 O O . LYS C 1 380 ? -3.08216 36.97737 -10.13786 1.000 17.18593 378 LYS C O 1
ATOM 9020 N N . VAL C 1 381 ? -4.64361 35.33547 -10.11936 1.000 17.06998 379 VAL C N 1
ATOM 9021 C CA . VAL C 1 381 ? -4.04281 34.59492 -9.01682 1.000 19.02537 379 VAL C CA 1
ATOM 9022 C C . VAL C 1 381 ? -2.72488 33.97652 -9.46633 1.000 21.43989 379 VAL C C 1
ATOM 9023 O O . VAL C 1 381 ? -2.63235 33.38397 -10.54914 1.000 23.66844 379 VAL C O 1
ATOM 9027 N N . VAL C 1 382 ? -1.69742 34.11264 -8.63628 1.000 17.31538 380 VAL C N 1
ATOM 9028 C CA . VAL C 1 382 ? -0.41242 33.46736 -8.86775 1.000 17.46594 380 VAL C CA 1
ATOM 9029 C C . VAL C 1 382 ? -0.31668 32.15140 -8.11197 1.000 18.18723 380 VAL C C 1
ATOM 9030 O O . VAL C 1 382 ? 0.04591 31.12183 -8.68044 1.000 21.93948 380 VAL C O 1
ATOM 9034 N N . ASN C 1 383 ? -0.65691 32.17000 -6.82741 1.000 18.96488 381 ASN C N 1
ATOM 9035 C CA . ASN C 1 383 ? -0.56207 30.99896 -5.97210 1.000 17.92493 381 ASN C CA 1
ATOM 9036 C C . ASN C 1 383 ? -1.41135 31.25371 -4.73675 1.000 15.16577 381 ASN C C 1
ATOM 9037 O O . ASN C 1 383 ? -1.63377 32.40273 -4.35617 1.000 14.71091 381 ASN C O 1
ATOM 9042 N N . ILE C 1 384 ? -1.89180 30.17729 -4.12075 1.000 19.16592 382 ILE C N 1
ATOM 9043 C CA . ILE C 1 384 ? -2.67780 30.25809 -2.89120 1.000 20.48178 382 ILE C CA 1
ATOM 9044 C C . ILE C 1 384 ? -1.97444 29.43150 -1.82549 1.000 17.30938 382 ILE C C 1
ATOM 9045 O O . ILE C 1 384 ? -1.73220 28.23388 -2.02326 1.000 18.49757 382 ILE C O 1
ATOM 9050 N N . TYR C 1 385 ? -1.65536 30.06509 -0.69956 1.000 15.44290 383 TYR C N 1
ATOM 9051 C CA . TYR C 1 385 ? -0.92661 29.43079 0.38621 1.000 15.89174 383 TYR C CA 1
ATOM 9052 C C . TYR C 1 385 ? -1.83641 29.24700 1.59129 1.000 15.87864 383 TYR C C 1
ATOM 9053 O O . TYR C 1 385 ? -2.61271 30.14050 1.93985 1.000 16.59835 383 TYR C O 1
ATOM 9062 N N . SER C 1 386 ? -1.73415 28.08727 2.22804 1.000 16.61856 384 SER C N 1
ATOM 9063 C CA . SER C 1 386 ? -2.46377 27.81226 3.45372 1.000 21.34502 384 SER C CA 1
ATOM 9064 C C . SER C 1 386 ? -1.50380 27.21414 4.47214 1.000 17.36241 384 SER C C 1
ATOM 9065 O O . SER C 1 386 ? -0.34047 26.93491 4.17328 1.000 17.67357 384 SER C O 1
ATOM 9068 N N . TYR C 1 387 ? -2.00038 27.03626 5.69612 1.000 18.26492 385 TYR C N 1
ATOM 9069 C CA . TYR C 1 387 ? -1.22584 26.46380 6.78283 1.000 18.23598 385 TYR C CA 1
ATOM 9070 C C . TYR C 1 387 ? -2.15964 25.59156 7.60777 1.000 18.70077 385 TYR C C 1
ATOM 9071 O O . TYR C 1 387 ? -3.30030 25.99375 7.87885 1.000 18.27248 385 TYR C O 1
ATOM 9080 N N . PRO C 1 388 ? -1.71494 24.39898 8.00449 1.000 20.80349 386 PRO C N 1
ATOM 9081 C CA . PRO C 1 388 ? -2.58938 23.48935 8.76328 1.000 20.23656 386 PRO C CA 1
ATOM 9082 C C . PRO C 1 388 ? -3.08073 24.12380 10.05539 1.000 20.07307 386 PRO C C 1
ATOM 9083 O O . PRO C 1 388 ? -2.29182 24.51286 10.92029 1.000 20.96320 386 PRO C O 1
ATOM 9087 N N . GLY C 1 389 ? -4.39997 24.23484 10.17775 1.000 19.73979 387 GLY C N 1
ATOM 9088 C CA . GLY C 1 389 ? -5.00863 24.72719 11.39251 1.000 19.68251 387 GLY C CA 1
ATOM 9089 C C . GLY C 1 389 ? -5.27037 26.21786 11.44589 1.000 18.76653 387 GLY C C 1
ATOM 9090 O O . GLY C 1 389 ? -5.82353 26.69400 12.44632 1.000 24.51036 387 GLY C O 1
ATOM 9091 N N . VAL C 1 390 ? -4.89753 26.97356 10.42006 1.000 19.15803 388 VAL C N 1
ATOM 9092 C CA . VAL C 1 390 ? -5.15840 28.40710 10.40397 1.000 17.33953 388 VAL C CA 1
ATOM 9093 C C . VAL C 1 390 ? -6.35831 28.66369 9.50643 1.000 17.94194 388 VAL C C 1
ATOM 9094 O O . VAL C 1 390 ? -6.57584 27.96837 8.50367 1.000 16.79119 388 VAL C O 1
ATOM 9098 N N . ALA C 1 391 ? -7.15647 29.66964 9.88252 1.000 16.39126 389 ALA C N 1
ATOM 9099 C CA . ALA C 1 391 ? -8.41934 29.93513 9.19521 1.000 17.53316 389 ALA C CA 1
ATOM 9100 C C . ALA C 1 391 ? -8.19279 30.51182 7.80249 1.000 15.46645 389 ALA C C 1
ATOM 9101 O O . ALA C 1 391 ? -8.78257 30.04467 6.81924 1.000 16.14959 389 ALA C O 1
ATOM 9103 N N . GLU C 1 392 ? -7.34790 31.52885 7.69832 1.000 15.05043 390 GLU C N 1
ATOM 9104 C CA . GLU C 1 392 ? -7.17354 32.23274 6.44348 1.000 14.60085 390 GLU C CA 1
ATOM 9105 C C . GLU C 1 392 ? -6.17049 31.51650 5.54776 1.000 15.36232 390 GLU C C 1
ATOM 9106 O O . GLU C 1 392 ? -5.33248 30.73185 5.99845 1.000 17.61068 390 GLU C O 1
ATOM 9112 N N . SER C 1 393 ? -6.27534 31.79771 4.25694 1.000 16.09371 391 SER C N 1
ATOM 9113 C CA . SER C 1 393 ? -5.22276 31.51780 3.29852 1.000 14.80392 391 SER C CA 1
ATOM 9114 C C . SER C 1 393 ? -4.55469 32.82757 2.90652 1.000 15.11699 391 SER C C 1
ATOM 9115 O O . SER C 1 393 ? -4.97405 33.91519 3.31122 1.000 13.96035 391 SER C O 1
ATOM 9118 N N . LEU C 1 394 ? -3.49150 32.71050 2.11903 1.000 14.37147 392 LEU C N 1
ATOM 9119 C CA . LEU C 1 394 ? -2.81418 33.85970 1.53255 1.000 15.28185 392 LEU C CA 1
ATOM 9120 C C . LEU C 1 394 ? -2.87514 33.69461 0.01880 1.000 14.58580 392 LEU C C 1
ATOM 9121 O O . LEU C 1 394 ? -2.20302 32.82252 -0.54489 1.000 14.39270 392 LEU C O 1
ATOM 9126 N N . ILE C 1 395 ? -3.68508 34.52157 -0.63333 1.000 13.74770 393 ILE C N 1
ATOM 9127 C CA . ILE C 1 395 ? -3.79981 34.51123 -2.08762 1.000 14.12140 393 ILE C CA 1
ATOM 9128 C C . ILE C 1 395 ? -2.84595 35.56059 -2.64415 1.000 13.68039 393 ILE C C 1
ATOM 9129 O O . ILE C 1 395 ? -3.01941 36.75559 -2.39053 1.000 14.03338 393 ILE C O 1
ATOM 9134 N N . GLU C 1 396 ? -1.83447 35.12855 -3.39563 1.000 16.07377 394 GLU C N 1
ATOM 9135 C CA . GLU C 1 396 ? -0.97531 36.07449 -4.09675 1.000 13.94178 394 GLU C CA 1
ATOM 9136 C C . GLU C 1 396 ? -1.54797 36.33233 -5.48227 1.000 13.93133 394 GLU C C 1
ATOM 9137 O O . GLU C 1 396 ? -1.82173 35.39092 -6.23058 1.000 14.78296 394 GLU C O 1
ATOM 9143 N N . ALA C 1 397 ? -1.73305 37.60500 -5.81817 1.000 13.79838 395 ALA C N 1
ATOM 9144 C CA . ALA C 1 397 ? -2.26710 37.98798 -7.11425 1.000 14.91604 395 ALA C CA 1
ATOM 9145 C C . ALA C 1 397 ? -1.35599 39.02378 -7.76258 1.000 16.04604 395 ALA C C 1
ATOM 9146 O O . ALA C 1 397 ? -0.48467 39.62065 -7.12195 1.000 14.04831 395 ALA C O 1
ATOM 9148 N N . GLU C 1 398 ? -1.56573 39.21626 -9.06153 1.000 16.35933 396 GLU C N 1
ATOM 9149 C CA . GLU C 1 398 ? -0.77846 40.14604 -9.85592 1.000 19.39404 396 GLU C CA 1
ATOM 9150 C C . GLU C 1 398 ? -1.68020 40.71857 -10.94048 1.000 17.64497 396 GLU C C 1
ATOM 9151 O O . GLU C 1 398 ? -2.81088 40.26400 -11.13798 1.000 17.95734 396 GLU C O 1
ATOM 9157 N N . LEU C 1 399 ? -1.17246 41.73541 -11.63645 1.000 19.44319 397 LEU C N 1
ATOM 9158 C CA . LEU C 1 399 ? -1.90458 42.31728 -12.75592 1.000 18.41849 397 LEU C CA 1
ATOM 9159 C C . LEU C 1 399 ? -2.20646 41.24702 -13.79410 1.000 19.19725 397 LEU C C 1
ATOM 9160 O O . LEU C 1 399 ? -1.33136 40.45644 -14.15685 1.000 22.66675 397 LEU C O 1
ATOM 9165 N N . ALA C 1 400 ? -3.44961 41.21315 -14.26142 1.000 17.36359 398 ALA C N 1
ATOM 9166 C CA . ALA C 1 400 ? -3.83743 40.27071 -15.30316 1.000 17.65729 398 ALA C CA 1
ATOM 9167 C C . ALA C 1 400 ? -3.17348 40.63389 -16.62903 1.000 29.69335 398 ALA C C 1
ATOM 9168 O O . ALA C 1 400 ? -2.81244 41.78985 -16.86881 1.000 30.25035 398 ALA C O 1
ATOM 9171 N N . ALA D 1 6 ? -83.78590 53.34499 26.80495 1.000 49.44813 4 ALA D N 1
ATOM 9172 C CA . ALA D 1 6 ? -85.19397 53.01043 26.62516 1.000 51.22643 4 ALA D CA 1
ATOM 9173 C C . ALA D 1 6 ? -85.44122 52.40201 25.24973 1.000 50.95430 4 ALA D C 1
ATOM 9174 O O . ALA D 1 6 ? -84.50139 52.11942 24.50409 1.000 51.28525 4 ALA D O 1
ATOM 9176 N N . SER D 1 7 ? -86.71595 52.21038 24.91747 1.000 48.41939 5 SER D N 1
ATOM 9177 C CA . SER D 1 7 ? -87.14835 51.59804 23.66676 1.000 45.96934 5 SER D CA 1
ATOM 9178 C C . SER D 1 7 ? -87.41364 52.66395 22.60536 1.000 39.94216 5 SER D C 1
ATOM 9179 O O . SER D 1 7 ? -87.86715 53.76536 22.93173 1.000 41.82841 5 SER D O 1
ATOM 9182 N N . PRO D 1 8 ? -87.09848 52.36292 21.34210 1.000 38.53811 6 PRO D N 1
ATOM 9183 C CA . PRO D 1 8 ? -87.51449 53.25699 20.24794 1.000 34.59627 6 PRO D CA 1
ATOM 9184 C C . PRO D 1 8 ? -88.99180 53.61105 20.27702 1.000 36.95629 6 PRO D C 1
ATOM 9185 O O . PRO D 1 8 ? -89.34537 54.78093 20.08555 1.000 35.23808 6 PRO D O 1
ATOM 9189 N N . ALA D 1 9 ? -89.86659 52.62865 20.51592 1.000 42.07674 7 ALA D N 1
ATOM 9190 C CA . ALA D 1 9 ? -91.29767 52.90804 20.58127 1.000 37.68995 7 ALA D CA 1
ATOM 9191 C C . ALA D 1 9 ? -91.63055 53.89221 21.69488 1.000 37.94573 7 ALA D C 1
ATOM 9192 O O . ALA D 1 9 ? -92.57172 54.68074 21.56186 1.000 41.08728 7 ALA D O 1
ATOM 9194 N N . SER D 1 10 ? -90.87086 53.87039 22.79173 1.000 41.00530 8 SER D N 1
ATOM 9195 C CA . SER D 1 10 ? -91.09557 54.82881 23.86982 1.000 37.76034 8 SER D CA 1
ATOM 9196 C C . SER D 1 10 ? -90.66336 56.23352 23.46358 1.000 35.56940 8 SER D C 1
ATOM 9197 O O . SER D 1 10 ? -91.40341 57.20345 23.66703 1.000 37.42578 8 SER D O 1
ATOM 9200 N N . ILE D 1 11 ? -89.46075 56.36312 22.89490 1.000 35.05677 9 ILE D N 1
ATOM 9201 C CA . ILE D 1 11 ? -88.93591 57.67970 22.54398 1.000 30.10342 9 ILE D CA 1
ATOM 9202 C C . ILE D 1 11 ? -89.76297 58.31651 21.43559 1.000 30.95246 9 ILE D C 1
ATOM 9203 O O . ILE D 1 11 ? -89.87950 59.54741 21.36730 1.000 34.93480 9 ILE D O 1
ATOM 9208 N N . ILE D 1 12 ? -90.35538 57.50250 20.55925 1.000 30.62084 10 ILE D N 1
ATOM 9209 C CA . ILE D 1 12 ? -91.20190 58.03991 19.49813 1.000 31.20829 10 ILE D CA 1
ATOM 9210 C C . ILE D 1 12 ? -92.41214 58.75354 20.09293 1.000 32.15062 10 ILE D C 1
ATOM 9211 O O . ILE D 1 12 ? -92.79273 59.84154 19.64278 1.000 31.56384 10 ILE D O 1
ATOM 9216 N N . GLN D 1 13 ? -93.02607 58.16202 21.12354 1.000 34.25744 11 GLN D N 1
ATOM 9217 C CA . GLN D 1 13 ? -94.13225 58.82532 21.81095 1.000 31.79152 11 GLN D CA 1
ATOM 9218 C C . GLN D 1 13 ? -93.65538 60.05789 22.56658 1.000 32.76452 11 GLN D C 1
ATOM 9219 O O . GLN D 1 13 ? -94.30471 61.10928 22.52005 1.000 34.60315 11 GLN D O 1
ATOM 9225 N N . GLU D 1 14 ? -92.52881 59.94389 23.27735 1.000 36.35613 12 GLU D N 1
ATOM 9226 C CA . GLU D 1 14 ? -91.98500 61.09038 23.99868 1.000 32.43263 12 GLU D CA 1
ATOM 9227 C C . GLU D 1 14 ? -91.67217 62.24099 23.05022 1.000 31.75548 12 GLU D C 1
ATOM 9228 O O . GLU D 1 14 ? -91.86036 63.41357 23.39811 1.000 30.89472 12 GLU D O 1
ATOM 9234 N N . LEU D 1 15 ? -91.19725 61.92387 21.84404 1.000 34.09938 13 LEU D N 1
ATOM 9235 C CA . LEU D 1 15 ? -90.91395 62.96236 20.85880 1.000 31.53082 13 LEU D CA 1
ATOM 9236 C C . LEU D 1 15 ? -92.19754 63.62699 20.37414 1.000 34.90027 13 LEU D C 1
ATOM 9237 O O . LEU D 1 15 ? -92.25731 64.85686 20.24955 1.000 34.90970 13 LEU D O 1
ATOM 9242 N N . ALA D 1 16 ? -93.23396 62.83094 20.09209 1.000 29.86511 14 ALA D N 1
ATOM 9243 C CA . ALA D 1 16 ? -94.51318 63.40398 19.68604 1.000 32.17983 14 ALA D CA 1
ATOM 9244 C C . ALA D 1 16 ? -95.12889 64.23161 20.80834 1.000 33.56047 14 ALA D C 1
ATOM 9245 O O . ALA D 1 16 ? -95.76893 65.25800 20.55168 1.000 38.76002 14 ALA D O 1
ATOM 9247 N N . SER D 1 17 ? -94.95365 63.79748 22.05963 1.000 31.92495 15 SER D N 1
ATOM 9248 C CA . SER D 1 17 ? -95.40235 64.59998 23.19376 1.000 30.91624 15 SER D CA 1
ATOM 9249 C C . SER D 1 17 ? -94.65840 65.92570 23.24710 1.000 32.09314 15 SER D C 1
ATOM 9250 O O . SER D 1 17 ? -95.26767 66.98893 23.41570 1.000 34.23964 15 SER D O 1
ATOM 9253 N N . ALA D 1 18 ? -93.33145 65.87709 23.10883 1.000 34.61634 16 ALA D N 1
ATOM 9254 C CA . ALA D 1 18 ? -92.53937 67.10189 23.08909 1.000 32.47359 16 ALA D CA 1
ATOM 9255 C C . ALA D 1 18 ? -92.91605 67.97890 21.90444 1.000 31.69965 16 ALA D C 1
ATOM 9256 O O . ALA D 1 18 ? -92.94252 69.20981 22.01692 1.000 31.52370 16 ALA D O 1
ATOM 9258 N N . ALA D 1 19 ? -93.21365 67.36150 20.75885 1.000 33.89932 17 ALA D N 1
ATOM 9259 C CA . ALA D 1 19 ? -93.61488 68.13023 19.58614 1.000 31.52451 17 ALA D CA 1
ATOM 9260 C C . ALA D 1 19 ? -94.86974 68.94291 19.87369 1.000 33.91800 17 ALA D C 1
ATOM 9261 O O . ALA D 1 19 ? -94.92234 70.14393 19.58919 1.000 36.26573 17 ALA D O 1
ATOM 9263 N N . LYS D 1 20 ? -95.88482 68.30338 20.46296 1.000 34.10928 18 LYS D N 1
ATOM 9264 C CA . LYS D 1 20 ? -97.11327 69.00744 20.81850 1.000 34.94746 18 LYS D CA 1
ATOM 9265 C C . LYS D 1 20 ? -96.82890 70.21444 21.70390 1.000 35.01087 18 LYS D C 1
ATOM 9266 O O . LYS D 1 20 ? -97.45045 71.27176 21.54527 1.000 37.94723 18 LYS D O 1
ATOM 9272 N N . GLN D 1 21 ? -95.89166 70.07530 22.64218 1.000 33.66282 19 GLN D N 1
ATOM 9273 C CA . GLN D 1 21 ? -95.55657 71.18359 23.53006 1.000 33.94682 19 GLN D CA 1
ATOM 9274 C C . GLN D 1 21 ? -94.79212 72.27094 22.78529 1.000 31.46317 19 GLN D C 1
ATOM 9275 O O . GLN D 1 21 ? -94.97456 73.46334 23.05370 1.000 34.40009 19 GLN D O 1
ATOM 9281 N N . TYR D 1 22 ? -93.93553 71.87523 21.84238 1.000 32.40495 20 TYR D N 1
ATOM 9282 C CA . TYR D 1 22 ? -93.21591 72.84802 21.02789 1.000 34.20528 20 TYR D CA 1
ATOM 9283 C C . TYR D 1 22 ? -94.16211 73.61802 20.11338 1.000 35.66450 20 TYR D C 1
ATOM 9284 O O . TYR D 1 22 ? -93.99866 74.82926 19.92074 1.000 33.52273 20 TYR D O 1
ATOM 9293 N N . GLU D 1 23 ? -95.15638 72.93703 19.53696 1.000 31.82085 21 GLU D N 1
ATOM 9294 C CA . GLU D 1 23 ? -96.13039 73.63668 18.71071 1.000 34.40787 21 GLU D CA 1
ATOM 9295 C C . GLU D 1 23 ? -97.03839 74.53581 19.54011 1.000 35.00729 21 GLU D C 1
ATOM 9296 O O . GLU D 1 23 ? -97.71124 75.40511 18.97745 1.000 39.74305 21 GLU D O 1
ATOM 9302 N N . ASN D 1 24 ? -97.06672 74.34915 20.85914 1.000 37.59387 22 ASN D N 1
ATOM 9303 C CA . ASN D 1 24 ? -97.79904 75.21483 21.77186 1.000 35.42646 22 ASN D CA 1
ATOM 9304 C C . ASN D 1 24 ? -96.91187 76.28891 22.39086 1.000 37.53707 22 ASN D C 1
ATOM 9305 O O . ASN D 1 24 ? -97.31833 76.92828 23.36670 1.000 41.43190 22 ASN D O 1
ATOM 9310 N N . ASN D 1 25 ? -95.70603 76.48552 21.85426 1.000 33.89863 23 ASN D N 1
ATOM 9311 C CA . ASN D 1 25 ? -94.79776 77.55502 22.27885 1.000 37.11642 23 ASN D CA 1
ATOM 9312 C C . ASN D 1 25 ? -94.48220 77.47600 23.77319 1.000 37.04132 23 ASN D C 1
ATOM 9313 O O . ASN D 1 25 ? -94.30136 78.49503 24.44319 1.000 33.21247 23 ASN D O 1
ATOM 9318 N N . GLU D 1 26 ? -94.39704 76.25656 24.29806 1.000 34.56676 24 GLU D N 1
ATOM 9319 C CA . GLU D 1 26 ? -94.10733 76.06569 25.71090 1.000 31.74603 24 GLU D CA 1
ATOM 9320 C C . GLU D 1 26 ? -92.61460 76.22118 25.98703 1.000 35.07049 24 GLU D C 1
ATOM 9321 O O . GLU D 1 26 ? -91.76336 75.86328 25.16523 1.000 27.74922 24 GLU D O 1
ATOM 9327 N N . SER D 1 27 ? -92.30641 76.77209 27.16220 1.000 29.56977 25 SER D N 1
ATOM 9328 C CA . SER D 1 27 ? -90.92580 77.06812 27.52248 1.000 25.89951 25 SER D CA 1
ATOM 9329 C C . SER D 1 27 ? -90.10085 75.79096 27.60282 1.000 26.89084 25 SER D C 1
ATOM 9330 O O . SER D 1 27 ? -90.48638 74.82538 28.27001 1.000 25.02905 25 SER D O 1
ATOM 9333 N N . GLY D 1 28 ? -88.95728 75.79304 26.91972 1.000 27.19852 26 GLY D N 1
ATOM 9334 C CA . GLY D 1 28 ? -88.05746 74.66025 26.92024 1.000 25.80132 26 GLY D CA 1
ATOM 9335 C C . GLY D 1 28 ? -88.45423 73.50811 26.02401 1.000 23.93985 26 GLY D C 1
ATOM 9336 O O . GLY D 1 28 ? -87.69655 72.53464 25.92820 1.000 24.89246 26 GLY D O 1
ATOM 9337 N N . ALA D 1 29 ? -89.60819 73.58107 25.35881 1.000 24.61463 27 ALA D N 1
ATOM 9338 C CA . ALA D 1 29 ? -90.05198 72.45765 24.54177 1.000 24.70338 27 ALA D CA 1
ATOM 9339 C C . ALA D 1 29 ? -89.20323 72.29766 23.28555 1.000 27.04842 27 ALA D C 1
ATOM 9340 O O . ALA D 1 29 ? -88.97464 71.16751 22.83953 1.000 27.55074 27 ALA D O 1
ATOM 9342 N N . ARG D 1 30 ? -88.73580 73.40312 22.69821 1.000 24.66092 28 ARG D N 1
ATOM 9343 C CA . ARG D 1 30 ? -87.82859 73.30475 21.55789 1.000 22.07718 28 ARG D CA 1
ATOM 9344 C C . ARG D 1 30 ? -86.59190 72.49344 21.91625 1.000 23.19927 28 ARG D C 1
ATOM 9345 O O . ARG D 1 30 ? -86.21863 71.56005 21.19832 1.000 21.97080 28 ARG D O 1
ATOM 9353 N N . GLU D 1 31 ? -85.94788 72.83417 23.03513 1.000 23.55191 29 GLU D N 1
ATOM 9354 C CA . GLU D 1 31 ? -84.76626 72.09808 23.47514 1.000 25.58655 29 GLU D CA 1
ATOM 9355 C C . GLU D 1 31 ? -85.10567 70.65449 23.83292 1.000 23.96406 29 GLU D C 1
ATOM 9356 O O . GLU D 1 31 ? -84.30332 69.74323 23.59597 1.000 20.56316 29 GLU D O 1
ATOM 9362 N N . ALA D 1 32 ? -86.28306 70.42683 24.42125 1.000 21.81222 30 ALA D N 1
ATOM 9363 C CA . ALA D 1 32 ? -86.66417 69.06825 24.79598 1.000 23.25857 30 ALA D CA 1
ATOM 9364 C C . ALA D 1 32 ? -86.96100 68.21336 23.57340 1.000 25.33739 30 ALA D C 1
ATOM 9365 O O . ALA D 1 32 ? -86.70811 67.00313 23.58750 1.000 27.33499 30 ALA D O 1
ATOM 9367 N N . LEU D 1 33 ? -87.50225 68.81868 22.51458 1.000 26.81608 31 LEU D N 1
ATOM 9368 C CA . LEU D 1 33 ? -87.69763 68.08898 21.26796 1.000 26.39658 31 LEU D CA 1
ATOM 9369 C C . LEU D 1 33 ? -86.36064 67.67268 20.66767 1.000 24.15368 31 LEU D C 1
ATOM 9370 O O . LEU D 1 33 ? -86.22265 66.55656 20.15312 1.000 24.17817 31 LEU D O 1
ATOM 9375 N N . ILE D 1 34 ? -85.35915 68.55393 20.73725 1.000 21.54699 32 ILE D N 1
ATOM 9376 C CA . ILE D 1 34 ? -84.02328 68.21138 20.25338 1.000 26.53971 32 ILE D CA 1
ATOM 9377 C C . ILE D 1 34 ? -83.44737 67.04637 21.05065 1.000 22.83081 32 ILE D C 1
ATOM 9378 O O . ILE D 1 34 ? -82.83609 66.12927 20.48729 1.000 24.81922 32 ILE D O 1
ATOM 9383 N N . ALA D 1 35 ? -83.63636 67.05939 22.37124 1.000 24.17073 33 ALA D N 1
ATOM 9384 C CA . ALA D 1 35 ? -83.07827 66.00271 23.20759 1.000 22.84246 33 ALA D CA 1
ATOM 9385 C C . ALA D 1 35 ? -83.76129 64.66476 22.95916 1.000 23.18543 33 ALA D C 1
ATOM 9386 O O . ALA D 1 35 ? -83.12552 63.61299 23.08838 1.000 20.48182 33 ALA D O 1
ATOM 9388 N N . GLN D 1 36 ? -85.04871 64.68080 22.61030 1.000 24.76600 34 GLN D N 1
ATOM 9389 C CA . GLN D 1 36 ? -85.74514 63.43371 22.31457 1.000 22.71720 34 GLN D CA 1
ATOM 9390 C C . GLN D 1 36 ? -85.30438 62.86785 20.97108 1.000 22.22494 34 GLN D C 1
ATOM 9391 O O . GLN D 1 36 ? -85.18266 61.64671 20.81277 1.000 21.98081 34 GLN D O 1
ATOM 9397 N N . SER D 1 37 ? -85.06382 63.74188 19.99259 1.000 18.77189 35 SER D N 1
ATOM 9398 C CA . SER D 1 37 ? -84.58723 63.29209 18.69046 1.000 21.28463 35 SER D CA 1
ATOM 9399 C C . SER D 1 37 ? -83.23234 62.60994 18.82010 1.000 20.18714 35 SER D C 1
ATOM 9400 O O . SER D 1 37 ? -83.00101 61.53632 18.25145 1.000 19.24012 35 SER D O 1
ATOM 9403 N N . ARG D 1 38 ? -82.32466 63.22320 19.57935 1.000 19.18898 36 ARG D N 1
ATOM 9404 C CA . ARG D 1 38 ? -81.00791 62.63660 19.78690 1.000 22.35991 36 ARG D CA 1
ATOM 9405 C C . ARG D 1 38 ? -81.11236 61.28963 20.49034 1.000 23.93950 36 ARG D C 1
ATOM 9406 O O . ARG D 1 38 ? -80.40454 60.33930 20.13595 1.000 25.50407 36 ARG D O 1
ATOM 9414 N N . ALA D 1 39 ? -82.00156 61.18596 21.48181 1.000 19.40948 37 ALA D N 1
ATOM 9415 C CA . ALA D 1 39 ? -82.22858 59.90766 22.14624 1.000 22.18043 37 ALA D CA 1
ATOM 9416 C C . ALA D 1 39 ? -82.69136 58.84911 21.15391 1.000 21.18696 37 ALA D C 1
ATOM 9417 O O . ALA D 1 39 ? -82.13703 57.74519 21.10875 1.000 20.49154 37 ALA D O 1
ATOM 9419 N N . LEU D 1 40 ? -83.70690 59.17236 20.34512 1.000 21.85143 38 LEU D N 1
ATOM 9420 C CA . LEU D 1 40 ? -84.19204 58.23326 19.33533 1.000 21.69199 38 LEU D CA 1
ATOM 9421 C C . LEU D 1 40 ? -83.06007 57.75346 18.43740 1.000 22.34276 38 LEU D C 1
ATOM 9422 O O . LEU D 1 40 ? -82.95038 56.55583 18.14881 1.000 25.65675 38 LEU D O 1
ATOM 9427 N N . ILE D 1 41 ? -82.19874 58.67726 18.00223 1.000 22.04587 39 ILE D N 1
ATOM 9428 C CA . ILE D 1 41 ? -81.06962 58.32509 17.14364 1.000 21.83316 39 ILE D CA 1
ATOM 9429 C C . ILE D 1 41 ? -80.15948 57.31117 17.82786 1.000 22.38452 39 ILE D C 1
ATOM 9430 O O . ILE D 1 41 ? -79.70905 56.33888 17.20828 1.000 17.85357 39 ILE D O 1
ATOM 9435 N N . ALA D 1 42 ? -79.86608 57.52237 19.11134 1.000 21.93685 40 ALA D N 1
ATOM 9436 C CA . ALA D 1 42 ? -78.99342 56.59400 19.82050 1.000 20.03400 40 ALA D CA 1
ATOM 9437 C C . ALA D 1 42 ? -79.64933 55.23037 19.99956 1.000 22.95173 40 ALA D C 1
ATOM 9438 O O . ALA D 1 42 ? -78.95888 54.20407 19.99833 1.000 24.36524 40 ALA D O 1
ATOM 9440 N N . SER D 1 43 ? -80.97497 55.19809 20.13706 1.000 22.05722 41 SER D N 1
ATOM 9441 C CA . SER D 1 43 ? -81.68928 53.93953 20.30450 1.000 24.72276 41 SER D CA 1
ATOM 9442 C C . SER D 1 43 ? -81.78546 53.14901 19.00695 1.000 27.15380 41 SER D C 1
ATOM 9443 O O . SER D 1 43 ? -81.95457 51.92440 19.05114 1.000 27.02067 41 SER D O 1
ATOM 9446 N N . LEU D 1 44 ? -81.66719 53.81091 17.85777 1.000 24.53583 42 LEU D N 1
ATOM 9447 C CA . LEU D 1 44 ? -81.76602 53.13213 16.57232 1.000 22.63588 42 LEU D CA 1
ATOM 9448 C C . LEU D 1 44 ? -80.41574 52.82765 15.93853 1.000 25.13967 42 LEU D C 1
ATOM 9449 O O . LEU D 1 44 ? -80.30016 51.84582 15.19989 1.000 27.69473 42 LEU D O 1
ATOM 9454 N N . GLU D 1 45 ? -79.39836 53.64272 16.19925 1.000 22.46885 43 GLU D N 1
ATOM 9455 C CA . GLU D 1 45 ? -78.10993 53.46158 15.54937 1.000 24.81651 43 GLU D CA 1
ATOM 9456 C C . GLU D 1 45 ? -77.46592 52.14904 15.97043 1.000 24.69861 43 GLU D C 1
ATOM 9457 O O . GLU D 1 45 ? -77.60359 51.69780 17.11078 1.000 29.98378 43 GLU D O 1
ATOM 9463 N N . VAL D 1 46 ? -76.75145 51.53854 15.03145 1.000 23.40018 44 VAL D N 1
ATOM 9464 C CA . VAL D 1 46 ? -75.93003 50.37400 15.33791 1.000 20.92181 44 VAL D CA 1
ATOM 9465 C C . VAL D 1 46 ? -74.51914 50.89214 15.59410 1.000 21.21423 44 VAL D C 1
ATOM 9466 O O . VAL D 1 46 ? -74.17882 51.99276 15.13472 1.000 18.16818 44 VAL D O 1
ATOM 9470 N N . PRO D 1 47 ? -73.68951 50.16682 16.35054 1.000 18.36136 45 PRO D N 1
ATOM 9471 C CA . PRO D 1 47 ? -72.34219 50.66929 16.66787 1.000 17.65988 45 PRO D CA 1
ATOM 9472 C C . PRO D 1 47 ? -71.51782 51.12166 15.46790 1.000 20.01391 45 PRO D C 1
ATOM 9473 O O . PRO D 1 47 ? -70.73158 52.06791 15.60619 1.000 19.28448 45 PRO D O 1
ATOM 9477 N N . SER D 1 48 ? -71.65573 50.48863 14.29667 1.000 17.16490 46 SER D N 1
ATOM 9478 C CA . SER D 1 48 ? -70.85222 50.92933 13.15876 1.000 17.72884 46 SER D CA 1
ATOM 9479 C C . SER D 1 48 ? -71.30600 52.29083 12.64724 1.000 17.08774 46 SER D C 1
ATOM 9480 O O . SER D 1 48 ? -70.49259 53.05323 12.11516 1.000 16.21888 46 SER D O 1
ATOM 9483 N N . GLU D 1 49 ? -72.59232 52.61247 12.79726 1.000 18.82144 47 GLU D N 1
ATOM 9484 C CA . GLU D 1 49 ? -73.08192 53.93511 12.42817 1.000 18.15073 47 GLU D CA 1
ATOM 9485 C C . GLU D 1 49 ? -72.65863 54.98881 13.44752 1.000 16.01400 47 GLU D C 1
ATOM 9486 O O . GLU D 1 49 ? -72.34972 56.12618 13.07683 1.000 15.61283 47 GLU D O 1
ATOM 9492 N N . PHE D 1 50 ? -72.64354 54.63029 14.73354 1.000 17.95494 48 PHE D N 1
ATOM 9493 C CA . PHE D 1 50 ? -72.10024 55.52988 15.74661 1.000 16.17430 48 PHE D CA 1
ATOM 9494 C C . PHE D 1 50 ? -70.62924 55.81887 15.48763 1.000 15.52672 48 PHE D C 1
ATOM 9495 O O . PHE D 1 50 ? -70.18414 56.96247 15.61858 1.000 15.78912 48 PHE D O 1
ATOM 9503 N N . ILE D 1 51 ? -69.85373 54.79236 15.13136 1.000 15.56055 49 ILE D N 1
ATOM 9504 C CA . ILE D 1 51 ? -68.44150 55.00706 14.82474 1.000 16.06156 49 ILE D CA 1
ATOM 9505 C C . ILE D 1 51 ? -68.29103 55.98904 13.66849 1.000 16.76028 49 ILE D C 1
ATOM 9506 O O . ILE D 1 51 ? -67.51300 56.94755 13.74242 1.000 18.34194 49 ILE D O 1
ATOM 9511 N N . GLN D 1 52 ? -69.04488 55.77464 12.58774 1.000 16.12721 50 GLN D N 1
ATOM 9512 C CA . GLN D 1 52 ? -68.92291 56.64995 11.42674 1.000 17.21062 50 GLN D CA 1
ATOM 9513 C C . GLN D 1 52 ? -69.33293 58.07897 11.77082 1.000 17.32500 50 GLN D C 1
ATOM 9514 O O . GLN D 1 52 ? -68.60902 59.03040 11.46337 1.000 21.19831 50 GLN D O 1
ATOM 9520 N N . HIS D 1 53 ? -70.47465 58.25508 12.43824 1.000 16.27519 51 HIS D N 1
ATOM 9521 C CA . HIS D 1 53 ? -70.92385 59.61176 12.74416 1.000 16.58383 51 HIS D CA 1
ATOM 9522 C C . HIS D 1 53 ? -69.96295 60.30892 13.70019 1.000 16.66239 51 HIS D C 1
ATOM 9523 O O . HIS D 1 53 ? -69.59513 61.47001 13.49187 1.000 19.07524 51 HIS D O 1
ATOM 9530 N N . THR D 1 54 ? -69.53720 59.60564 14.75139 1.000 17.00337 52 THR D N 1
ATOM 9531 C CA . THR D 1 54 ? -68.69255 60.21270 15.77390 1.000 14.79558 52 THR D CA 1
ATOM 9532 C C . THR D 1 54 ? -67.27857 60.46246 15.26608 1.000 14.05787 52 THR D C 1
ATOM 9533 O O . THR D 1 54 ? -66.66903 61.48956 15.58735 1.000 13.91126 52 THR D O 1
ATOM 9537 N N . PHE D 1 55 ? -66.73746 59.54103 14.47421 1.000 14.04254 53 PHE D N 1
ATOM 9538 C CA . PHE D 1 55 ? -65.34052 59.61562 14.08374 1.000 13.99421 53 PHE D CA 1
ATOM 9539 C C . PHE D 1 55 ? -65.11304 59.98857 12.62289 1.000 14.49060 53 PHE D C 1
ATOM 9540 O O . PHE D 1 55 ? -63.96167 60.22163 12.24081 1.000 14.44629 53 PHE D O 1
ATOM 9548 N N . TRP D 1 56 ? -66.15797 60.04131 11.79502 1.000 14.61248 54 TRP D N 1
ATOM 9549 C CA . TRP D 1 56 ? -66.02034 60.50026 10.41426 1.000 15.86727 54 TRP D CA 1
ATOM 9550 C C . TRP D 1 56 ? -66.84582 61.75272 10.15769 1.000 17.19506 54 TRP D C 1
ATOM 9551 O O . TRP D 1 56 ? -66.28824 62.78792 9.78114 1.000 16.15904 54 TRP D O 1
ATOM 9562 N N . SER D 1 57 ? -68.16681 61.68216 10.35158 1.000 17.34266 55 SER D N 1
ATOM 9563 C CA . SER D 1 57 ? -69.05487 62.75428 9.90958 1.000 18.44463 55 SER D CA 1
ATOM 9564 C C . SER D 1 57 ? -68.77405 64.06286 10.63349 1.000 13.51254 55 SER D C 1
ATOM 9565 O O . SER D 1 57 ? -68.90640 65.14297 10.04668 1.000 13.46449 55 SER D O 1
ATOM 9568 N N . GLN D 1 58 ? -68.40381 63.99168 11.90744 1.000 14.65929 56 GLN D N 1
ATOM 9569 C CA . GLN D 1 58 ? -68.29659 65.20867 12.69707 1.000 13.47523 56 GLN D CA 1
ATOM 9570 C C . GLN D 1 58 ? -66.91200 65.83708 12.56946 1.000 13.70101 56 GLN D C 1
ATOM 9571 O O . GLN D 1 58 ? -66.82227 67.05791 12.38027 1.000 13.24719 56 GLN D O 1
ATOM 9577 N N . PRO D 1 59 ? -65.81302 65.07444 12.67326 1.000 13.25195 57 PRO D N 1
ATOM 9578 C CA . PRO D 1 59 ? -64.50313 65.68630 12.39553 1.000 14.80369 57 PRO D CA 1
ATOM 9579 C C . PRO D 1 59 ? -64.41185 66.29111 11.00207 1.000 15.60556 57 PRO D C 1
ATOM 9580 O O . PRO D 1 59 ? -63.76373 67.33352 10.82491 1.000 13.10438 57 PRO D O 1
ATOM 9584 N N . ALA D 1 60 ? -65.06405 65.67625 10.01200 1.000 13.11194 58 ALA D N 1
ATOM 9585 C CA . ALA D 1 60 ? -65.10269 66.25680 8.67333 1.000 13.11877 58 ALA D CA 1
ATOM 9586 C C . ALA D 1 60 ? -65.97649 67.50501 8.63422 1.000 13.14089 58 ALA D C 1
ATOM 9587 O O . ALA D 1 60 ? -65.64229 68.47747 7.95095 1.000 15.18148 58 ALA D O 1
ATOM 9589 N N . LEU D 1 61 ? -67.10166 67.49552 9.35273 1.000 13.20025 59 LEU D N 1
ATOM 9590 C CA . LEU D 1 61 ? -67.95956 68.67487 9.41053 1.000 13.30607 59 LEU D CA 1
ATOM 9591 C C . LEU D 1 61 ? -67.22539 69.86135 10.02624 1.000 13.27219 59 LEU D C 1
ATOM 9592 O O . LEU D 1 61 ? -67.21846 70.95943 9.45953 1.000 13.34336 59 LEU D O 1
ATOM 9597 N N . SER D 1 62 ? -66.60158 69.65779 11.19319 1.000 13.22966 60 SER D N 1
ATOM 9598 C CA . SER D 1 62 ? -65.87101 70.74365 11.85200 1.000 13.27472 60 SER D CA 1
ATOM 9599 C C . SER D 1 62 ? -64.77125 71.30109 10.95854 1.000 13.26160 60 SER D C 1
ATOM 9600 O O . SER D 1 62 ? -64.53283 72.51329 10.93616 1.000 13.37480 60 SER D O 1
ATOM 9603 N N . ALA D 1 63 ? -64.07881 70.42360 10.22865 1.000 13.19504 61 ALA D N 1
ATOM 9604 C CA . ALA D 1 63 ? -63.00880 70.86327 9.34073 1.000 14.09361 61 ALA D CA 1
ATOM 9605 C C . ALA D 1 63 ? -63.55573 71.64422 8.15318 1.000 13.68365 61 ALA D C 1
ATOM 9606 O O . ALA D 1 63 ? -62.93805 72.62067 7.70765 1.000 13.74275 61 ALA D O 1
ATOM 9608 N N . ILE D 1 64 ? -64.70041 71.22104 7.61349 1.000 13.32369 62 ILE D N 1
ATOM 9609 C CA . ILE D 1 64 ? -65.28394 71.93075 6.47979 1.000 13.47708 62 ILE D CA 1
ATOM 9610 C C . ILE D 1 64 ? -65.88569 73.25089 6.93561 1.000 13.59926 62 ILE D C 1
ATOM 9611 O O . ILE D 1 64 ? -65.77564 74.26863 6.24362 1.000 15.63770 62 ILE D O 1
ATOM 9616 N N . VAL D 1 65 ? -66.52665 73.26004 8.10770 1.000 13.94607 63 VAL D N 1
ATOM 9617 C CA . VAL D 1 65 ? -67.05279 74.50926 8.65374 1.000 13.73660 63 VAL D CA 1
ATOM 9618 C C . VAL D 1 65 ? -65.91246 75.48230 8.93019 1.000 13.94700 63 VAL D C 1
ATOM 9619 O O . VAL D 1 65 ? -66.04927 76.69862 8.74032 1.000 14.03861 63 VAL D O 1
ATOM 9623 N N . ARG D 1 66 ? -64.75804 74.95666 9.35475 1.000 16.13302 64 ARG D N 1
ATOM 9624 C CA . ARG D 1 66 ? -63.58059 75.79346 9.55286 1.000 13.85531 64 ARG D CA 1
ATOM 9625 C C . ARG D 1 66 ? -62.94989 76.20686 8.22557 1.000 14.44262 64 ARG D C 1
ATOM 9626 O O . ARG D 1 66 ? -62.43060 77.32202 8.11130 1.000 14.27377 64 ARG D O 1
ATOM 9634 N N . LEU D 1 67 ? -62.98243 75.33711 7.21373 1.000 13.98948 65 LEU D N 1
ATOM 9635 C CA . LEU D 1 67 ? -62.47518 75.73288 5.90432 1.000 14.14893 65 LEU D CA 1
ATOM 9636 C C . LEU D 1 67 ? -63.34385 76.82685 5.29651 1.000 16.32164 65 LEU D C 1
ATOM 9637 O O . LEU D 1 67 ? -62.82894 77.76467 4.67649 1.000 16.62732 65 LEU D O 1
ATOM 9642 N N . ALA D 1 68 ? -64.66542 76.72790 5.47277 1.000 18.35840 66 ALA D N 1
ATOM 9643 C CA . ALA D 1 68 ? -65.57773 77.73882 4.94794 1.000 14.55078 66 ALA D CA 1
ATOM 9644 C C . ALA D 1 68 ? -65.28537 79.12493 5.50187 1.000 17.45783 66 ALA D C 1
ATOM 9645 O O . ALA D 1 68 ? -65.66384 80.12565 4.88157 1.000 15.81639 66 ALA D O 1
ATOM 9647 N N . THR D 1 69 ? -64.62579 79.20765 6.65495 1.000 15.56796 67 THR D N 1
ATOM 9648 C CA . THR D 1 69 ? -64.27213 80.49597 7.22859 1.000 16.18250 67 THR D CA 1
ATOM 9649 C C . THR D 1 69 ? -63.10290 81.14918 6.49777 1.000 17.24610 67 THR D C 1
ATOM 9650 O O . THR D 1 69 ? -62.97722 82.37608 6.53473 1.000 15.64592 67 THR D O 1
ATOM 9654 N N . ASP D 1 70 ? -62.26040 80.36065 5.81487 1.000 17.55283 68 ASP D N 1
ATOM 9655 C CA . ASP D 1 70 ? -61.15905 80.90523 5.02445 1.000 16.40734 68 ASP D CA 1
ATOM 9656 C C . ASP D 1 70 ? -61.58303 81.33879 3.62801 1.000 21.10856 68 ASP D C 1
ATOM 9657 O O . ASP D 1 70 ? -60.87136 82.12963 2.99877 1.000 18.85232 68 ASP D O 1
ATOM 9662 N N . VAL D 1 71 ? -62.70753 80.82838 3.12309 1.000 20.19726 69 VAL D N 1
ATOM 9663 C CA . VAL D 1 71 ? -63.10996 81.01393 1.73750 1.000 16.58846 69 VAL D CA 1
ATOM 9664 C C . VAL D 1 71 ? -64.42470 81.77296 1.60991 1.000 20.74702 69 VAL D C 1
ATOM 9665 O O . VAL D 1 71 ? -64.97944 81.85466 0.51102 1.000 21.26042 69 VAL D O 1
ATOM 9669 N N . ASN D 1 72 ? -64.95264 82.30611 2.71453 1.000 19.03716 70 ASN D N 1
ATOM 9670 C CA . ASN D 1 72 ? -66.11088 83.20139 2.67692 1.000 19.95788 70 ASN D CA 1
ATOM 9671 C C . ASN D 1 72 ? -67.36348 82.49849 2.15642 1.000 19.17544 70 ASN D C 1
ATOM 9672 O O . ASN D 1 72 ? -68.23089 83.12701 1.54602 1.000 21.47130 70 ASN D O 1
ATOM 9677 N N . LEU D 1 73 ? -67.48169 81.19182 2.40339 1.000 19.50295 71 LEU D N 1
ATOM 9678 C CA . LEU D 1 73 ? -68.49906 80.39945 1.71496 1.000 17.76391 71 LEU D CA 1
ATOM 9679 C C . LEU D 1 73 ? -69.89995 80.71914 2.22518 1.000 17.73819 71 LEU D C 1
ATOM 9680 O O . LEU D 1 73 ? -70.82878 80.92095 1.43103 1.000 19.11363 71 LEU D O 1
ATOM 9685 N N . PHE D 1 74 ? -70.07567 80.76533 3.54735 1.000 16.00425 72 PHE D N 1
ATOM 9686 C CA . PHE D 1 74 ? -71.39382 81.06323 4.09716 1.000 20.56787 72 PHE D CA 1
ATOM 9687 C C . PHE D 1 74 ? -71.85940 82.46234 3.70856 1.000 17.31339 72 PHE D C 1
ATOM 9688 O O . PHE D 1 74 ? -73.05679 82.67664 3.48370 1.000 17.82038 72 PHE D O 1
ATOM 9696 N N . GLN D 1 75 ? -70.93168 83.41940 3.60825 1.000 18.40377 73 GLN D N 1
ATOM 9697 C CA . GLN D 1 75 ? -71.29388 84.76628 3.17404 1.000 19.16963 73 GLN D CA 1
ATOM 9698 C C . GLN D 1 75 ? -71.82760 84.77029 1.74315 1.000 19.64408 73 GLN D C 1
ATOM 9699 O O . GLN D 1 75 ? -72.81406 85.45281 1.44592 1.000 20.61497 73 GLN D O 1
ATOM 9705 N N . TYR D 1 76 ? -71.18898 84.01839 0.84099 1.000 19.13217 74 TYR D N 1
ATOM 9706 C CA . TYR D 1 76 ? -71.66695 83.94945 -0.53969 1.000 20.12840 74 TYR D CA 1
ATOM 9707 C C . TYR D 1 76 ? -73.06564 83.35155 -0.61397 1.000 19.63871 74 TYR D C 1
ATOM 9708 O O . TYR D 1 76 ? -73.92413 83.84812 -1.35215 1.000 21.11672 74 TYR D O 1
ATOM 9717 N N . LEU D 1 77 ? -73.30716 82.27110 0.12857 1.000 18.60906 75 LEU D N 1
ATOM 9718 C CA . LEU D 1 77 ? -74.63319 81.66855 0.13692 1.000 18.75553 75 LEU D CA 1
ATOM 9719 C C . LEU D 1 77 ? -75.66211 82.61094 0.75090 1.000 19.76951 75 LEU D C 1
ATOM 9720 O O . LEU D 1 77 ? -76.80974 82.66527 0.29387 1.000 22.74195 75 LEU D O 1
ATOM 9725 N N . LYS D 1 78 ? -75.27054 83.36759 1.78134 1.000 20.71987 76 LYS D N 1
ATOM 9726 C CA . LYS D 1 78 ? -76.17972 84.35523 2.35755 1.000 20.81619 76 LYS D CA 1
ATOM 9727 C C . LYS D 1 78 ? -76.54754 85.42111 1.33407 1.000 22.33137 76 LYS D C 1
ATOM 9728 O O . LYS D 1 78 ? -77.71494 85.81702 1.23218 1.000 24.40816 76 LYS D O 1
ATOM 9734 N N . ASP D 1 79 ? -75.55966 85.88916 0.56164 1.000 25.13373 77 ASP D N 1
ATOM 9735 C CA . ASP D 1 79 ? -75.81386 86.85651 -0.50376 1.000 24.68051 77 ASP D CA 1
ATOM 9736 C C . ASP D 1 79 ? -76.77750 86.30170 -1.54325 1.000 27.11068 77 ASP D C 1
ATOM 9737 O O . ASP D 1 79 ? -77.61394 87.03803 -2.07780 1.000 29.82426 77 ASP D O 1
ATOM 9742 N N . ALA D 1 80 ? -76.65436 85.01004 -1.86436 1.000 24.44699 78 ALA D N 1
ATOM 9743 C CA . ALA D 1 80 ? -77.44401 84.42027 -2.93837 1.000 25.15961 78 ALA D CA 1
ATOM 9744 C C . ALA D 1 80 ? -78.93489 84.37589 -2.62521 1.000 24.90567 78 ALA D C 1
ATOM 9745 O O . ALA D 1 80 ? -79.74346 84.35089 -3.56007 1.000 27.20153 78 ALA D O 1
ATOM 9747 N N . GLN D 1 81 ? -79.31338 84.35584 -1.34792 1.000 24.57039 79 GLN D N 1
ATOM 9748 C CA . GLN D 1 81 ? -80.72071 84.38145 -0.91790 1.000 27.45653 79 GLN D CA 1
ATOM 9749 C C . GLN D 1 81 ? -81.43456 83.18664 -1.54961 1.000 29.32736 79 GLN D C 1
ATOM 9750 O O . GLN D 1 81 ? -80.97431 82.04613 -1.38340 1.000 28.99197 79 GLN D O 1
ATOM 9756 N N . GLU D 1 82 ? -82.53545 83.38542 -2.27346 1.000 29.20912 80 GLU D N 1
ATOM 9757 C CA . GLU D 1 82 ? -83.30986 82.27586 -2.80803 1.000 30.29096 80 GLU D CA 1
ATOM 9758 C C . GLU D 1 82 ? -82.82837 81.81076 -4.17765 1.000 31.44879 80 GLU D C 1
ATOM 9759 O O . GLU D 1 82 ? -83.24983 80.74055 -4.62938 1.000 32.40530 80 GLU D O 1
ATOM 9765 N N . GLU D 1 83 ? -81.96486 82.57753 -4.85008 1.000 36.31451 81 GLU D N 1
ATOM 9766 C CA . GLU D 1 83 ? -81.37546 82.09302 -6.09559 1.000 41.21035 81 GLU D CA 1
ATOM 9767 C C . GLU D 1 83 ? -80.41301 80.93665 -5.85355 1.000 39.31398 81 GLU D C 1
ATOM 9768 O O . GLU D 1 83 ? -80.30848 80.03219 -6.69102 1.000 39.56612 81 GLU D O 1
ATOM 9774 N N . GLY D 1 84 ? -79.69688 80.95310 -4.73342 1.000 27.96494 82 GLY D N 1
ATOM 9775 C CA . GLY D 1 84 ? -78.68026 79.95295 -4.51966 1.000 28.88605 82 GLY D CA 1
ATOM 9776 C C . GLY D 1 84 ? -77.52731 80.13463 -5.49935 1.000 27.45868 82 GLY D C 1
ATOM 9777 O O . GLY D 1 84 ? -77.42573 81.12093 -6.22524 1.000 25.07552 82 GLY D O 1
ATOM 9778 N N . LEU D 1 85 ? -76.64156 79.13877 -5.48875 1.000 23.06035 83 LEU D N 1
ATOM 9779 C CA . LEU D 1 85 ? -75.51305 79.07449 -6.40768 1.000 24.40836 83 LEU D CA 1
ATOM 9780 C C . LEU D 1 85 ? -75.17603 77.61257 -6.65705 1.000 22.18960 83 LEU D C 1
ATOM 9781 O O . LEU D 1 85 ? -75.31979 76.77315 -5.76516 1.000 24.87515 83 LEU D O 1
ATOM 9786 N N . ASN D 1 86 ? -74.71967 77.30834 -7.87077 1.000 20.56112 84 ASN D N 1
ATOM 9787 C CA . ASN D 1 86 ? -74.26327 75.95566 -8.14945 1.000 24.96961 84 ASN D CA 1
ATOM 9788 C C . ASN D 1 86 ? -72.77853 75.82826 -7.80387 1.000 22.57804 84 ASN D C 1
ATOM 9789 O O . ASN D 1 86 ? -72.14125 76.76559 -7.31780 1.000 20.47137 84 ASN D O 1
ATOM 9794 N N . ALA D 1 87 ? -72.22077 74.64266 -8.04620 1.000 23.81391 85 ALA D N 1
ATOM 9795 C CA . ALA D 1 87 ? -70.83525 74.39756 -7.66638 1.000 20.63855 85 ALA D CA 1
ATOM 9796 C C . ALA D 1 87 ? -69.86137 75.19064 -8.52672 1.000 20.98587 85 ALA D C 1
ATOM 9797 O O . ALA D 1 87 ? -68.79423 75.57772 -8.03961 1.000 21.60101 85 ALA D O 1
ATOM 9799 N N . GLU D 1 88 ? -70.19794 75.43924 -9.79823 1.000 26.69364 86 GLU D N 1
ATOM 9800 C CA . GLU D 1 88 ? -69.31843 76.23975 -10.64794 1.000 22.07367 86 GLU D CA 1
ATOM 9801 C C . GLU D 1 88 ? -69.21890 77.66594 -10.13406 1.000 20.10532 86 GLU D C 1
ATOM 9802 O O . GLU D 1 88 ? -68.12310 78.23003 -10.04634 1.000 19.99831 86 GLU D O 1
ATOM 9808 N N . ALA D 1 89 ? -70.36489 78.27772 -9.82428 1.000 20.38722 87 ALA D N 1
ATOM 9809 C CA . ALA D 1 89 ? -70.36136 79.63289 -9.28821 1.000 20.58195 87 ALA D CA 1
ATOM 9810 C C . ALA D 1 89 ? -69.64722 79.69031 -7.94433 1.000 20.48366 87 ALA D C 1
ATOM 9811 O O . ALA D 1 89 ? -68.85916 80.60627 -7.69245 1.000 23.64236 87 ALA D O 1
ATOM 9813 N N . LEU D 1 90 ? -69.88667 78.70302 -7.07874 1.000 21.23638 88 LEU D N 1
ATOM 9814 C CA . LEU D 1 90 ? -69.31015 78.73777 -5.73921 1.000 19.82893 88 LEU D CA 1
ATOM 9815 C C . LEU D 1 90 ? -67.81171 78.44722 -5.75528 1.000 22.00273 88 LEU D C 1
ATOM 9816 O O . LEU D 1 90 ? -67.04445 79.09581 -5.03337 1.000 19.99331 88 LEU D O 1
ATOM 9821 N N . ALA D 1 91 ? -67.37255 77.47039 -6.55623 1.000 22.53156 89 ALA D N 1
ATOM 9822 C CA . ALA D 1 91 ? -65.94033 77.20231 -6.65455 1.000 21.43400 89 ALA D CA 1
ATOM 9823 C C . ALA D 1 91 ? -65.20651 78.34816 -7.33561 1.000 26.44328 89 ALA D C 1
ATOM 9824 O O . ALA D 1 91 ? -64.01986 78.57433 -7.06715 1.000 30.07724 89 ALA D O 1
ATOM 9826 N N . SER D 1 92 ? -65.89007 79.07205 -8.22294 1.000 23.00906 90 SER D N 1
ATOM 9827 C CA . SER D 1 92 ? -65.31575 80.28569 -8.79085 1.000 22.00723 90 SER D CA 1
ATOM 9828 C C . SER D 1 92 ? -65.22073 81.38971 -7.74035 1.000 20.78125 90 SER D C 1
ATOM 9829 O O . SER D 1 92 ? -64.19675 82.07644 -7.64614 1.000 21.19602 90 SER D O 1
ATOM 9832 N N . LYS D 1 93 ? -66.26495 81.55349 -6.91926 1.000 22.88368 91 LYS D N 1
ATOM 9833 C CA . LYS D 1 93 ? -66.26285 82.61406 -5.91167 1.000 21.40519 91 LYS D CA 1
ATOM 9834 C C . LYS D 1 93 ? -65.29419 82.31359 -4.77119 1.000 24.51656 91 LYS D C 1
ATOM 9835 O O . LYS D 1 93 ? -64.61116 83.22056 -4.27863 1.000 24.03185 91 LYS D O 1
ATOM 9841 N N . THR D 1 94 ? -65.23721 81.05713 -4.31663 1.000 23.89656 92 THR D N 1
ATOM 9842 C CA . THR D 1 94 ? -64.35204 80.70315 -3.21230 1.000 24.51251 92 THR D CA 1
ATOM 9843 C C . THR D 1 94 ? -62.91466 80.48768 -3.66130 1.000 22.18652 92 THR D C 1
ATOM 9844 O O . THR D 1 94 ? -62.00837 80.49622 -2.82169 1.000 25.81658 92 THR D O 1
ATOM 9848 N N . GLY D 1 95 ? -62.68364 80.30465 -4.95599 1.000 23.30223 93 GLY D N 1
ATOM 9849 C CA . GLY D 1 95 ? -61.34417 80.03202 -5.42777 1.000 21.46669 93 GLY D CA 1
ATOM 9850 C C . GLY D 1 95 ? -60.88133 78.61353 -5.20624 1.000 25.34888 93 GLY D C 1
ATOM 9851 O O . GLY D 1 95 ? -59.67933 78.38059 -5.04159 1.000 27.67728 93 GLY D O 1
ATOM 9852 N N . MET D 1 96 ? -61.80126 77.65486 -5.18990 1.000 25.91220 94 MET D N 1
ATOM 9853 C CA . MET D 1 96 ? -61.45932 76.24866 -5.05953 1.000 22.65952 94 MET D CA 1
ATOM 9854 C C . MET D 1 96 ? -61.68099 75.52450 -6.37877 1.000 22.30698 94 MET D C 1
ATOM 9855 O O . MET D 1 96 ? -62.41876 75.98210 -7.25431 1.000 26.58050 94 MET D O 1
ATOM 9860 N N . ASP D 1 97 ? -61.01012 74.38677 -6.51750 1.000 25.27303 95 ASP D N 1
ATOM 9861 C CA . ASP D 1 97 ? -61.34185 73.47897 -7.60075 1.000 28.37136 95 ASP D CA 1
ATOM 9862 C C . ASP D 1 97 ? -62.80739 73.08546 -7.47331 1.000 24.83512 95 ASP D C 1
ATOM 9863 O O . ASP D 1 97 ? -63.32847 72.93675 -6.36544 1.000 22.43612 95 ASP D O 1
ATOM 9868 N N . VAL D 1 98 ? -63.48590 72.95688 -8.61443 1.000 20.76787 96 VAL D N 1
ATOM 9869 C CA . VAL D 1 98 ? -64.92129 72.69828 -8.58806 1.000 21.48518 96 VAL D CA 1
ATOM 9870 C C . VAL D 1 98 ? -65.20859 71.33397 -7.97745 1.000 21.26553 96 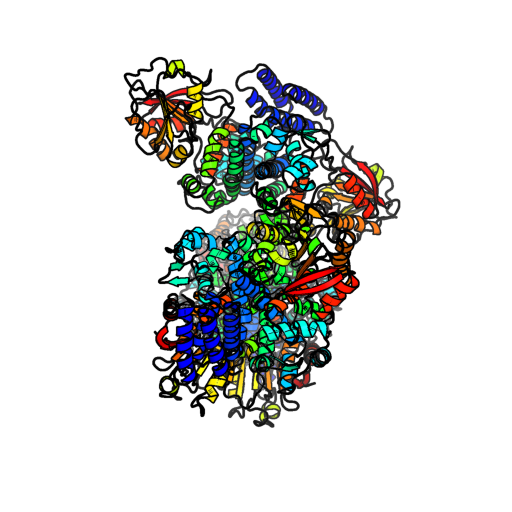VAL D C 1
ATOM 9871 O O . VAL D 1 98 ? -66.18033 71.16655 -7.22975 1.000 18.74221 96 VAL D O 1
ATOM 9875 N N . SER D 1 99 ? -64.36798 70.34108 -8.27850 1.000 22.99920 97 SER D N 1
ATOM 9876 C CA . SER D 1 99 ? -64.59414 68.99106 -7.76866 1.000 23.02947 97 SER D CA 1
ATOM 9877 C C . SER D 1 99 ? -64.40080 68.93471 -6.26049 1.000 17.95720 97 SER D C 1
ATOM 9878 O O . SER D 1 99 ? -65.22058 68.35048 -5.54092 1.000 24.28415 97 SER D O 1
ATOM 9881 N N . LEU D 1 100 ? -63.31122 69.52741 -5.76465 1.000 20.77767 98 LEU D N 1
ATOM 9882 C CA . LEU D 1 100 ? -63.07167 69.54567 -4.32661 1.000 17.02241 98 LEU D CA 1
ATOM 9883 C C . LEU D 1 100 ? -64.17337 70.29781 -3.59306 1.000 17.82773 98 LEU D C 1
ATOM 9884 O O . LEU D 1 100 ? -64.63859 69.85097 -2.53709 1.000 19.11114 98 LEU D O 1
ATOM 9889 N N . PHE D 1 101 ? -64.61196 71.43960 -4.13157 1.000 17.85410 99 PHE D N 1
ATOM 9890 C CA . PHE D 1 101 ? -65.64395 72.20033 -3.43610 1.000 15.69665 99 PHE D CA 1
ATOM 9891 C C . PHE D 1 101 ? -66.94029 71.40718 -3.31955 1.000 17.13947 99 PHE D C 1
ATOM 9892 O O . PHE D 1 101 ? -67.59805 71.43118 -2.27057 1.000 15.11500 99 PHE D O 1
ATOM 9900 N N . ALA D 1 102 ? -67.33959 70.72622 -4.39785 1.000 15.96769 100 ALA D N 1
ATOM 9901 C CA . ALA D 1 102 ? -68.64598 70.07747 -4.42166 1.000 16.55797 100 ALA D CA 1
ATOM 9902 C C . ALA D 1 102 ? -68.70180 68.90111 -3.45592 1.000 16.91855 100 ALA D C 1
ATOM 9903 O O . ALA D 1 102 ? -69.75111 68.63543 -2.85590 1.000 15.93263 100 ALA D O 1
ATOM 9905 N N . ARG D 1 103 ? -67.58695 68.17806 -3.30445 1.000 16.11109 101 ARG D N 1
ATOM 9906 C CA . ARG D 1 103 ? -67.53742 67.08004 -2.34288 1.000 18.31057 101 ARG D CA 1
ATOM 9907 C C . ARG D 1 103 ? -67.70034 67.58678 -0.91444 1.000 17.64308 101 ARG D C 1
ATOM 9908 O O . ARG D 1 103 ? -68.41297 66.97614 -0.10731 1.000 15.54330 101 ARG D O 1
ATOM 9916 N N . LEU D 1 104 ? -67.03097 68.69356 -0.57918 1.000 15.39596 102 LEU D N 1
ATOM 9917 C CA . LEU D 1 104 ? -67.16818 69.26751 0.75435 1.000 15.92268 102 LEU D CA 1
ATOM 9918 C C . LEU D 1 104 ? -68.56749 69.82089 0.96768 1.000 14.40032 102 LEU D C 1
ATOM 9919 O O . LEU D 1 104 ? -69.17281 69.60273 2.02270 1.000 16.34552 102 LEU D O 1
ATOM 9924 N N . ALA D 1 105 ? -69.09585 70.53067 -0.02947 1.000 15.21012 103 ALA D N 1
ATOM 9925 C CA . ALA D 1 105 ? -70.44525 71.07762 0.06199 1.000 16.98869 103 ALA D CA 1
ATOM 9926 C C . ALA D 1 105 ? -71.48220 69.97543 0.24137 1.000 19.11533 103 ALA D C 1
ATOM 9927 O O . ALA D 1 105 ? -72.45881 70.14401 0.98187 1.000 20.15388 103 ALA D O 1
ATOM 9929 N N . ARG D 1 106 ? -71.28793 68.83742 -0.42631 1.000 15.87655 104 ARG D N 1
ATOM 9930 C CA . ARG D 1 106 ? -72.25535 67.75217 -0.32369 1.000 17.52896 104 ARG D CA 1
ATOM 9931 C C . ARG D 1 106 ? -72.28753 67.16155 1.08065 1.000 16.64264 104 ARG D C 1
ATOM 9932 O O . ARG D 1 106 ? -73.34863 66.72774 1.54422 1.000 16.72964 104 ARG D O 1
ATOM 9940 N N . HIS D 1 107 ? -71.14618 67.13664 1.77299 1.000 16.04426 105 HIS D N 1
ATOM 9941 C CA . HIS D 1 107 ? -71.16250 66.75246 3.17852 1.000 15.12115 105 HIS D CA 1
ATOM 9942 C C . HIS D 1 107 ? -71.92461 67.77354 4.01788 1.000 15.08965 105 HIS D C 1
ATOM 9943 O O . HIS D 1 107 ? -72.65769 67.40050 4.93911 1.000 17.65592 105 HIS D O 1
ATOM 9950 N N . LEU D 1 108 ? -71.77859 69.06366 3.70895 1.000 14.32272 106 LEU D N 1
ATOM 9951 C CA . LEU D 1 108 ? -72.51726 70.08557 4.44607 1.000 14.12401 106 LEU D CA 1
ATOM 9952 C C . LEU D 1 108 ? -74.01923 69.92622 4.24883 1.000 15.22527 106 LEU D C 1
ATOM 9953 O O . LEU D 1 108 ? -74.80230 70.15405 5.17767 1.000 14.77199 106 LEU D O 1
ATOM 9958 N N . VAL D 1 109 ? -74.43711 69.52902 3.04496 1.000 15.21263 107 VAL D N 1
ATOM 9959 C CA . VAL D 1 109 ? -75.84401 69.22696 2.78961 1.000 19.06839 107 VAL D CA 1
ATOM 9960 C C . VAL D 1 109 ? -76.28726 68.01245 3.60169 1.000 21.20354 107 VAL D C 1
ATOM 9961 O O . VAL D 1 109 ? -77.35516 68.01897 4.22644 1.000 22.24102 107 VAL D O 1
ATOM 9965 N N . ALA D 1 110 ? -75.47288 66.94962 3.59868 1.000 18.56058 108 ALA D N 1
ATOM 9966 C CA . ALA D 1 110 ? -75.80559 65.73323 4.33533 1.000 21.73661 108 ALA D CA 1
ATOM 9967 C C . ALA D 1 110 ? -75.84351 65.95466 5.84604 1.000 17.65973 108 ALA D C 1
ATOM 9968 O O . ALA D 1 110 ? -76.55635 65.23481 6.55110 1.000 24.40876 108 ALA D O 1
ATOM 9970 N N . MET D 1 111 ? -75.08167 66.91646 6.36619 1.000 17.72040 109 MET D N 1
ATOM 9971 C CA . MET D 1 111 ? -75.15971 67.31758 7.76802 1.000 15.86079 109 MET D CA 1
ATOM 9972 C C . MET D 1 111 ? -76.21739 68.38330 8.02913 1.000 15.91474 109 MET D C 1
ATOM 9973 O O . MET D 1 111 ? -76.30160 68.88834 9.15239 1.000 15.86000 109 MET D O 1
ATOM 9978 N N . ASN D 1 112 ? -77.01523 68.73102 7.01879 1.000 20.41056 110 ASN D N 1
ATOM 9979 C CA . ASN D 1 112 ? -78.13170 69.66572 7.14482 1.000 17.83192 110 ASN D CA 1
ATOM 9980 C C . ASN D 1 112 ? -77.67424 71.06677 7.53530 1.000 16.03219 110 ASN D C 1
ATOM 9981 O O . ASN D 1 112 ? -78.38987 71.79360 8.22316 1.000 18.31649 110 ASN D O 1
ATOM 9986 N N . VAL D 1 113 ? -76.49024 71.46478 7.08510 1.000 15.55650 111 VAL D N 1
ATOM 9987 C CA . VAL D 1 113 ? -76.00001 72.81910 7.31390 1.000 15.16307 111 VAL D CA 1
ATOM 9988 C C . VAL D 1 113 ? -76.41112 73.75656 6.17931 1.000 15.90858 111 VAL D C 1
ATOM 9989 O O . VAL D 1 113 ? -76.71009 74.93167 6.41179 1.000 16.05153 111 VAL D O 1
ATOM 9993 N N . ILE D 1 114 ? -76.40553 73.25874 4.94256 1.000 15.89004 112 ILE D N 1
ATOM 9994 C CA . ILE D 1 114 ? -77.00290 73.93006 3.79721 1.000 16.91180 112 ILE D CA 1
ATOM 9995 C C . ILE D 1 114 ? -77.88546 72.91027 3.08864 1.000 19.47691 112 ILE D C 1
ATOM 9996 O O . ILE D 1 114 ? -77.91417 71.73083 3.44206 1.000 20.13799 112 ILE D O 1
ATOM 10001 N N . THR D 1 115 ? -78.61441 73.37589 2.08070 1.000 20.49868 113 THR D N 1
ATOM 10002 C CA . THR D 1 115 ? -79.47107 72.50633 1.28886 1.000 19.82813 113 THR D CA 1
ATOM 10003 C C . THR D 1 115 ? -79.05601 72.56152 -0.17612 1.000 19.60208 113 THR D C 1
ATOM 10004 O O . THR D 1 115 ? -78.22570 73.37731 -0.58739 1.000 22.36722 113 THR D O 1
ATOM 10008 N N . SER D 1 116 ? -79.64190 71.66342 -0.96265 1.000 21.91332 114 SER D N 1
ATOM 10009 C CA . SER D 1 116 ? -79.35294 71.57593 -2.38574 1.000 20.37010 114 SER D CA 1
ATOM 10010 C C . SER D 1 116 ? -80.57485 71.04187 -3.11339 1.000 26.10465 114 SER D C 1
ATOM 10011 O O . SER D 1 116 ? -81.19575 70.07600 -2.65973 1.000 24.37587 114 SER D O 1
ATOM 10014 N N . ARG D 1 117 ? -80.91653 71.68439 -4.23094 1.000 23.55205 115 ARG D N 1
ATOM 10015 C CA . ARG D 1 117 ? -81.93363 71.20084 -5.15379 1.000 24.43128 115 ARG D CA 1
ATOM 10016 C C . ARG D 1 117 ? -81.40788 71.39969 -6.56531 1.000 26.56571 115 ARG D C 1
ATOM 10017 O O . ARG D 1 117 ? -80.90149 72.47863 -6.88476 1.000 26.64013 115 ARG D O 1
ATOM 10025 N N . ASN D 1 118 ? -81.51361 70.36023 -7.39750 1.000 32.72192 116 ASN D N 1
ATOM 10026 C CA . ASN D 1 118 ? -81.20979 70.45802 -8.83001 1.000 30.39134 116 ASN D CA 1
ATOM 10027 C C . ASN D 1 118 ? -79.79846 70.98471 -9.08143 1.000 33.87890 116 ASN D C 1
ATOM 10028 O O . ASN D 1 118 ? -79.56097 71.74791 -10.02119 1.000 34.65155 116 ASN D O 1
ATOM 10033 N N . GLY D 1 119 ? -78.85616 70.58731 -8.23062 1.000 32.99154 117 GLY D N 1
ATOM 10034 C CA . GLY D 1 119 ? -77.48210 71.01824 -8.38035 1.000 28.74888 117 GLY D CA 1
ATOM 10035 C C . GLY D 1 119 ? -77.19244 72.43703 -7.95005 1.000 24.24417 117 GLY D C 1
ATOM 10036 O O . GLY D 1 119 ? -76.10161 72.94073 -8.23844 1.000 30.22651 117 GLY D O 1
ATOM 10037 N N . VAL D 1 120 ? -78.12628 73.10076 -7.27520 1.000 24.26150 118 VAL D N 1
ATOM 10038 C CA . VAL D 1 120 ? -77.92053 74.44186 -6.73844 1.000 27.54689 118 VAL D CA 1
ATOM 10039 C C . VAL D 1 120 ? -77.86910 74.34344 -5.21950 1.000 23.62850 118 VAL D C 1
ATOM 10040 O O . VAL D 1 120 ? -78.73769 73.71481 -4.60422 1.000 23.15684 118 VAL D O 1
ATOM 10044 N N . PHE D 1 121 ? -76.84660 74.94955 -4.61712 1.000 21.99311 119 PHE D N 1
ATOM 10045 C CA . PHE D 1 121 ? -76.72020 74.98780 -3.16703 1.000 19.47533 119 PHE D CA 1
ATOM 10046 C C . PHE D 1 121 ? -77.42128 76.22177 -2.61875 1.000 23.70848 119 PHE D C 1
ATOM 10047 O O . PHE D 1 121 ? -77.38888 77.29138 -3.23438 1.000 26.09785 119 PHE D O 1
ATOM 10055 N N . TYR D 1 122 ? -78.04388 76.07119 -1.44884 1.000 24.37229 120 TYR D N 1
ATOM 10056 C CA . TYR D 1 122 ? -78.81442 77.14022 -0.82810 1.000 19.99355 120 TYR D CA 1
ATOM 10057 C C . TYR D 1 122 ? -78.37851 77.31832 0.61499 1.000 22.37714 120 TYR D C 1
ATOM 10058 O O . TYR D 1 122 ? -78.27164 76.34007 1.35853 1.000 18.88958 120 TYR D O 1
ATOM 10067 N N . GLY D 1 123 ? -78.14410 78.56516 1.01073 1.000 22.38455 121 GLY D N 1
ATOM 10068 C CA . GLY D 1 123 ? -77.90339 78.85085 2.40848 1.000 20.42587 121 GLY D CA 1
ATOM 10069 C C . GLY D 1 123 ? -79.14458 78.60544 3.24377 1.000 21.29781 121 GLY D C 1
ATOM 10070 O O . GLY D 1 123 ? -80.27576 78.71991 2.77416 1.000 21.21277 121 GLY D O 1
ATOM 10071 N N . THR D 1 124 ? -78.92161 78.23889 4.49844 1.000 19.46542 122 THR D N 1
ATOM 10072 C CA . THR D 1 124 ? -79.98635 78.02777 5.46525 1.000 19.76809 122 THR D CA 1
ATOM 10073 C C . THR D 1 124 ? -79.91581 79.11032 6.53386 1.000 17.07454 122 THR D C 1
ATOM 10074 O O . THR D 1 124 ? -78.98428 79.91423 6.57250 1.000 17.43549 122 THR D O 1
ATOM 10078 N N . ALA D 1 125 ? -80.92646 79.13581 7.40356 1.000 17.56746 123 ALA D N 1
ATOM 10079 C CA . ALA D 1 125 ? -80.89387 80.07372 8.51921 1.000 17.43747 123 ALA D CA 1
ATOM 10080 C C . ALA D 1 125 ? -79.65595 79.85017 9.37749 1.000 20.96812 123 ALA D C 1
ATOM 10081 O O . ALA D 1 125 ? -79.05468 80.80914 9.87409 1.000 16.18691 123 ALA D O 1
ATOM 10083 N N . LEU D 1 126 ? -79.24486 78.58691 9.53165 1.000 19.43365 124 LEU D N 1
ATOM 10084 C CA . LEU D 1 126 ? -78.03683 78.25396 10.28147 1.000 15.71387 124 LEU D CA 1
ATOM 10085 C C . LEU D 1 126 ? -76.78149 78.79890 9.60504 1.000 16.42039 124 LEU D C 1
ATOM 10086 O O . LEU D 1 126 ? -76.00254 79.54161 10.21798 1.000 15.66801 124 LEU D O 1
ATOM 10091 N N . SER D 1 127 ? -76.54113 78.40146 8.34953 1.000 15.10143 125 SER D N 1
ATOM 10092 C CA . SER D 1 127 ? -75.31627 78.82819 7.68028 1.000 14.88461 125 SER D CA 1
ATOM 10093 C C . SER D 1 127 ? -75.30432 80.33303 7.44778 1.000 17.36040 125 SER D C 1
ATOM 10094 O O . SER D 1 127 ? -74.23806 80.95585 7.49682 1.000 17.12824 125 SER D O 1
ATOM 10097 N N . ASN D 1 128 ? -76.47028 80.93818 7.20600 1.000 15.74828 126 ASN D N 1
ATOM 10098 C CA . ASN D 1 128 ? -76.51894 82.39205 7.11960 1.000 16.13017 126 ASN D CA 1
ATOM 10099 C C . ASN D 1 128 ? -76.21402 83.03492 8.46337 1.000 17.52190 126 ASN D C 1
ATOM 10100 O O . ASN D 1 128 ? -75.68061 84.14891 8.50747 1.000 18.24063 126 ASN D O 1
ATOM 10105 N N . GLY D 1 129 ? -76.53768 82.35068 9.56245 1.000 15.72919 127 GLY D N 1
ATOM 10106 C CA . GLY D 1 129 ? -76.10337 82.81454 10.86670 1.000 17.48926 127 GLY D CA 1
ATOM 10107 C C . GLY D 1 129 ? -74.61240 82.65850 11.09266 1.000 14.75325 127 GLY D C 1
ATOM 10108 O O . GLY D 1 129 ? -73.99403 83.50003 11.74936 1.000 15.66720 127 GLY D O 1
ATOM 10109 N N . LEU D 1 130 ? -74.01151 81.58992 10.55761 1.000 14.88527 128 LEU D N 1
ATOM 10110 C CA . LEU D 1 130 ? -72.57965 81.36618 10.73815 1.000 14.03165 128 LEU D CA 1
ATOM 10111 C C . LEU D 1 130 ? -71.73269 82.29888 9.89123 1.000 16.14925 128 LEU D C 1
ATOM 10112 O O . LEU D 1 130 ? -70.51082 82.33087 10.07180 1.000 21.43923 128 LEU D O 1
ATOM 10117 N N . ALA D 1 131 ? -72.34660 83.03898 8.96548 1.000 15.74478 129 ALA D N 1
ATOM 10118 C CA . ALA D 1 131 ? -71.61852 84.01694 8.17050 1.000 18.49419 129 ALA D CA 1
ATOM 10119 C C . ALA D 1 131 ? -71.18177 85.22435 8.98852 1.000 15.76733 129 ALA D C 1
ATOM 10120 O O . ALA D 1 131 ? -70.21619 85.89528 8.60925 1.000 16.65475 129 ALA D O 1
ATOM 10122 N N . ALA D 1 132 ? -71.87212 85.51933 10.08652 1.000 15.87919 130 ALA D N 1
ATOM 10123 C CA . ALA D 1 132 ? -71.56019 86.69467 10.88633 1.000 17.53500 130 ALA D CA 1
ATOM 10124 C C . ALA D 1 132 ? -70.17662 86.57390 11.51144 1.000 15.46526 130 ALA D C 1
ATOM 10125 O O . ALA D 1 132 ? -69.72907 85.48420 11.87938 1.000 17.36670 130 ALA D O 1
ATOM 10127 N N . GLU D 1 133 ? -69.51053 87.72370 11.64624 1.000 15.72681 131 GLU D N 1
ATOM 10128 C CA . GLU D 1 133 ? -68.11485 87.75445 12.07702 1.000 15.79324 131 GLU D CA 1
ATOM 10129 C C . GLU D 1 133 ? -67.89667 87.02175 13.40109 1.000 19.08799 131 GLU D C 1
ATOM 10130 O O . GLU D 1 133 ? -66.93331 86.25682 13.54036 1.000 14.70422 131 GLU D O 1
ATOM 10136 N N . ASN D 1 134 ? -68.77871 87.23449 14.38815 1.000 15.51606 132 ASN D N 1
ATOM 10137 C CA . ASN D 1 134 ? -68.53959 86.63263 15.69785 1.000 14.70099 132 ASN D CA 1
ATOM 10138 C C . ASN D 1 134 ? -68.61382 85.11063 15.64379 1.000 15.80263 132 ASN D C 1
ATOM 10139 O O . ASN D 1 134 ? -67.89203 84.43654 16.38790 1.000 15.25965 132 ASN D O 1
ATOM 10144 N N . TYR D 1 135 ? -69.44963 84.54791 14.76400 1.000 14.32416 133 TYR D N 1
ATOM 10145 C CA . TYR D 1 135 ? -69.46055 83.09741 14.59868 1.000 13.91157 133 TYR D CA 1
ATOM 10146 C C . TYR D 1 135 ? -68.26066 82.62874 13.78453 1.000 13.34308 133 TYR D C 1
ATOM 10147 O O . TYR D 1 135 ? -67.69454 81.56659 14.06765 1.000 12.99605 133 TYR D O 1
ATOM 10156 N N . GLN D 1 136 ? -67.85142 83.41927 12.78751 1.000 13.69282 134 GLN D N 1
ATOM 10157 C CA . GLN D 1 136 ? -66.65386 83.10112 12.01459 1.000 13.69676 134 GLN D CA 1
ATOM 10158 C C . GLN D 1 136 ? -65.43703 82.95756 12.91678 1.000 13.77318 134 GLN D C 1
ATOM 10159 O O . GLN D 1 136 ? -64.66273 82.00522 12.78240 1.000 13.34341 134 GLN D O 1
ATOM 10165 N N . GLN D 1 137 ? -65.24617 83.90715 13.83758 1.000 13.79517 135 GLN D N 1
ATOM 10166 C CA . GLN D 1 137 ? -64.12333 83.82822 14.76613 1.000 13.77695 135 GLN D CA 1
ATOM 10167 C C . GLN D 1 137 ? -64.35494 82.77214 15.83780 1.000 13.31776 135 GLN D C 1
ATOM 10168 O O . GLN D 1 137 ? -63.39119 82.20122 16.35919 1.000 15.22955 135 GLN D O 1
ATOM 10174 N N . SER D 1 138 ? -65.61525 82.50681 16.18887 1.000 13.13656 136 SER D N 1
ATOM 10175 C CA . SER D 1 138 ? -65.90933 81.39718 17.09067 1.000 12.80449 136 SER D CA 1
ATOM 10176 C C . SER D 1 138 ? -65.46988 80.07822 16.47761 1.000 12.51759 136 SER D C 1
ATOM 10177 O O . SER D 1 138 ? -64.85506 79.24477 17.15114 1.000 14.94910 136 SER D O 1
ATOM 10180 N N . ILE D 1 139 ? -65.77513 79.87744 15.19465 1.000 12.51400 137 ILE D N 1
ATOM 10181 C CA . ILE D 1 139 ? -65.37257 78.66118 14.49634 1.000 12.35046 137 ILE D CA 1
ATOM 10182 C C . ILE D 1 139 ? -63.85430 78.54310 14.45490 1.000 12.43021 137 ILE D C 1
ATOM 10183 O O . ILE D 1 139 ? -63.29773 77.45934 14.67492 1.000 13.16995 137 ILE D O 1
ATOM 10188 N N . ARG D 1 140 ? -63.16068 79.65396 14.17162 1.000 13.99212 138 ARG D N 1
ATOM 10189 C CA . ARG D 1 140 ? -61.69755 79.63898 14.11508 1.000 13.36800 138 ARG D CA 1
ATOM 10190 C C . ARG D 1 140 ? -61.09324 79.28005 15.46409 1.000 12.89487 138 ARG D C 1
ATOM 10191 O O . ARG D 1 140 ? -60.15182 78.48557 15.54066 1.000 14.08939 138 ARG D O 1
ATOM 10199 N N . PHE D 1 141 ? -61.59734 79.88676 16.53945 1.000 14.80704 139 PHE D N 1
ATOM 10200 C CA . PHE D 1 141 ? -61.09194 79.56596 17.87055 1.000 12.89356 139 PHE D CA 1
ATOM 10201 C C . PHE D 1 141 ? -61.32397 78.09966 18.19879 1.000 12.92682 139 PHE D C 1
ATOM 10202 O O . PHE D 1 141 ? -60.42229 77.40133 18.67736 1.000 12.68400 139 PHE D O 1
ATOM 10210 N N . CYS D 1 142 ? -62.53660 77.61763 17.94730 1.000 12.58093 140 CYS D N 1
ATOM 10211 C CA . CYS D 1 142 ? -62.87534 76.25007 18.30563 1.000 13.06688 140 CYS D CA 1
ATOM 10212 C C . CYS D 1 142 ? -61.99178 75.25402 17.56891 1.000 12.21378 140 CYS D C 1
ATOM 10213 O O . CYS D 1 142 ? -61.43837 74.33329 18.17719 1.000 16.66242 140 CYS D O 1
ATOM 10216 N N . HIS D 1 143 ? -61.82158 75.43509 16.26317 1.000 12.24606 141 HIS D N 1
ATOM 10217 C CA . HIS D 1 143 ? -61.05284 74.46176 15.49527 1.000 12.35897 141 HIS D CA 1
ATOM 10218 C C . HIS D 1 143 ? -59.54790 74.61057 15.69388 1.000 14.19556 141 HIS D C 1
ATOM 10219 O O . HIS D 1 143 ? -58.82257 73.60928 15.64708 1.000 12.81467 141 HIS D O 1
ATOM 10226 N N . ASP D 1 144 ? -59.05488 75.83151 15.91302 1.000 13.63692 142 ASP D N 1
ATOM 10227 C CA . ASP D 1 144 ? -57.61970 76.03447 16.09095 1.000 15.78800 142 ASP D CA 1
ATOM 10228 C C . ASP D 1 144 ? -57.14891 75.80955 17.52066 1.000 14.69287 142 ASP D C 1
ATOM 10229 O O . ASP D 1 144 ? -56.01863 75.35036 17.72237 1.000 14.10745 142 ASP D O 1
ATOM 10234 N N . VAL D 1 145 ? -57.98118 76.11027 18.51311 1.000 13.93345 143 VAL D N 1
ATOM 10235 C CA . VAL D 1 145 ? -57.56981 76.14192 19.91221 1.000 16.62485 143 VAL D CA 1
ATOM 10236 C C . VAL D 1 145 ? -58.24662 75.03906 20.72658 1.000 13.13958 143 VAL D C 1
ATOM 10237 O O . VAL D 1 145 ? -57.57694 74.25119 21.39591 1.000 14.66187 143 VAL D O 1
ATOM 10241 N N . SER D 1 146 ? -59.58025 74.97115 20.68479 1.000 14.24832 144 SER D N 1
ATOM 10242 C CA . SER D 1 146 ? -60.28867 73.98875 21.50040 1.000 13.19612 144 SER D CA 1
ATOM 10243 C C . SER D 1 146 ? -60.08637 72.57198 20.97804 1.000 14.30503 144 SER D C 1
ATOM 10244 O O . SER D 1 146 ? -59.88934 71.63852 21.76497 1.000 13.43369 144 SER D O 1
ATOM 10247 N N . ARG D 1 147 ? -60.13607 72.38936 19.65765 1.000 14.38725 145 ARG D N 1
ATOM 10248 C CA . ARG D 1 147 ? -60.05996 71.04223 19.09314 1.000 16.22057 145 ARG D CA 1
ATOM 10249 C C . ARG D 1 147 ? -58.77050 70.31579 19.45917 1.000 14.22802 145 ARG D C 1
ATOM 10250 O O . ARG D 1 147 ? -58.84833 69.14094 19.85697 1.000 14.08326 145 ARG D O 1
ATOM 10258 N N . PRO D 1 148 ? -57.57733 70.91901 19.36602 1.000 17.25900 146 PRO D N 1
ATOM 10259 C CA . PRO D 1 148 ? -56.37398 70.18485 19.80278 1.000 16.28834 146 PRO D CA 1
ATOM 10260 C C . PRO D 1 148 ? -56.38605 69.81407 21.27776 1.000 12.49440 146 PRO D C 1
ATOM 10261 O O . PRO D 1 148 ? -55.81271 68.78088 21.64106 1.000 13.70062 146 PRO D O 1
ATOM 10265 N N . SER D 1 149 ? -57.03144 70.61787 22.13308 1.000 16.79211 147 SER D N 1
ATOM 10266 C CA . SER D 1 149 ? -57.08088 70.32449 23.56617 1.000 14.58384 147 SER D CA 1
ATOM 10267 C C . SER D 1 149 ? -57.85507 69.04111 23.85005 1.000 15.17342 147 SER D C 1
ATOM 10268 O O . SER D 1 149 ? -57.39474 68.18611 24.61495 1.000 14.75111 147 SER D O 1
ATOM 10271 N N . PHE D 1 150 ? -59.04379 68.89430 23.25800 1.000 15.81877 148 PHE D N 1
ATOM 10272 C CA . PHE D 1 150 ? -59.77975 67.63988 23.39784 1.000 14.08701 148 PHE D CA 1
ATOM 10273 C C . PHE D 1 150 ? -59.00528 66.47805 22.78574 1.000 13.84976 148 PHE D C 1
ATOM 10274 O O . PHE D 1 150 ? -59.01781 65.36288 23.31836 1.000 14.88532 148 PHE D O 1
ATOM 10282 N N . GLY D 1 151 ? -58.33099 66.71597 21.65998 1.000 15.18626 149 GLY D N 1
ATOM 10283 C CA . GLY D 1 151 ? -57.55177 65.66212 21.03832 1.000 15.26846 149 GLY D CA 1
ATOM 10284 C C . GLY D 1 151 ? -56.42568 65.15557 21.91050 1.000 17.07738 149 GLY D C 1
ATOM 10285 O O . GLY D 1 151 ? -55.95372 64.03049 21.71229 1.000 21.05930 149 GLY D O 1
ATOM 10286 N N . ALA D 1 152 ? -55.99276 65.95723 22.87979 1.000 15.01117 150 ALA D N 1
ATOM 10287 C CA . ALA D 1 152 ? -54.93088 65.58387 23.79683 1.000 13.22932 150 ALA D CA 1
ATOM 10288 C C . ALA D 1 152 ? -55.42394 64.80552 25.00643 1.000 15.98731 150 ALA D C 1
ATOM 10289 O O . ALA D 1 152 ? -54.59170 64.26239 25.74089 1.000 15.27255 150 ALA D O 1
ATOM 10291 N N . PHE D 1 153 ? -56.74758 64.73377 25.23097 1.000 16.92675 151 PHE D N 1
ATOM 10292 C CA . PHE D 1 153 ? -57.32602 64.07807 26.40570 1.000 17.39278 151 PHE D CA 1
ATOM 10293 C C . PHE D 1 153 ? -56.77990 62.66506 26.62018 1.000 16.40182 151 PHE D C 1
ATOM 10294 O O . PHE D 1 153 ? -56.25164 62.39086 27.70406 1.000 16.88975 151 PHE D O 1
ATOM 10302 N N . PRO D 1 154 ? -56.87791 61.74102 25.64633 1.000 15.13434 152 PRO D N 1
ATOM 10303 C CA . PRO D 1 154 ? -56.43907 60.35927 25.93341 1.000 16.01397 152 PRO D CA 1
ATOM 10304 C C . PRO D 1 154 ? -54.98813 60.26442 26.37226 1.000 19.71392 152 PRO D C 1
ATOM 10305 O O . PRO D 1 154 ? -54.68409 59.59391 27.36831 1.000 18.07348 152 PRO D O 1
ATOM 10309 N N . SER D 1 155 ? -54.08129 60.93269 25.66063 1.000 20.04027 153 SER D N 1
ATOM 10310 C CA . SER D 1 155 ? -52.66370 60.84384 25.98651 1.000 18.97610 153 SER D CA 1
ATOM 10311 C C . SER D 1 155 ? -52.28147 61.70234 27.18819 1.000 19.43965 153 SER D C 1
ATOM 10312 O O . SER D 1 155 ? -51.33549 61.36020 27.90647 1.000 16.26932 153 SER D O 1
ATOM 10315 N N . PHE D 1 156 ? -52.98327 62.81155 27.43048 1.000 14.94961 154 PHE D N 1
ATOM 10316 C CA . PHE D 1 156 ? -52.63432 63.63372 28.58342 1.000 17.00975 154 PHE D CA 1
ATOM 10317 C C . PHE D 1 156 ? -52.98289 62.92883 29.88779 1.000 18.11593 154 PHE D C 1
ATOM 10318 O O . PHE D 1 156 ? -52.17185 62.89221 30.81969 1.000 19.96382 154 PHE D O 1
ATOM 10326 N N . PHE D 1 157 ? -54.19061 62.36926 29.97843 1.000 16.15979 155 PHE D N 1
ATOM 10327 C CA . PHE D 1 157 ? -54.62785 61.77966 31.23499 1.000 15.39040 155 PHE D CA 1
ATOM 10328 C C . PHE D 1 157 ? -54.01314 60.41391 31.47529 1.000 16.50372 155 PHE D C 1
ATOM 10329 O O . PHE D 1 157 ? -53.88543 60.00251 32.63120 1.000 21.40101 155 PHE D O 1
ATOM 10337 N N . LYS D 1 158 ? -53.61770 59.70853 30.41626 1.000 17.76775 156 LYS D N 1
ATOM 10338 C CA . LYS D 1 158 ? -52.76454 58.54037 30.60019 1.000 19.32131 156 LYS D CA 1
ATOM 10339 C C . LYS D 1 158 ? -51.41153 58.94608 31.16968 1.000 21.33421 156 LYS D C 1
ATOM 10340 O O . LYS D 1 158 ? -50.89737 58.30208 32.09237 1.000 21.72646 156 LYS D O 1
ATOM 10346 N N . GLY D 1 159 ? -50.83247 60.02750 30.63997 1.000 18.36975 157 GLY D N 1
ATOM 10347 C CA . GLY D 1 159 ? -49.52290 60.46309 31.09419 1.000 19.11559 157 GLY D CA 1
ATOM 10348 C C . GLY D 1 159 ? -49.52977 61.01302 32.50863 1.000 23.13518 157 GLY D C 1
ATOM 10349 O O . GLY D 1 159 ? -48.59393 60.77266 33.27715 1.000 23.92790 157 GLY D O 1
ATOM 10350 N N . ASN D 1 160 ? -50.57576 61.76102 32.87524 1.000 18.41170 158 ASN D N 1
ATOM 10351 C CA . ASN D 1 160 ? -50.62378 62.35213 34.20803 1.000 21.01985 158 ASN D CA 1
ATOM 10352 C C . ASN D 1 160 ? -51.17372 61.39888 35.26682 1.000 26.13777 158 ASN D C 1
ATOM 10353 O O . ASN D 1 160 ? -51.13105 61.72914 36.45818 1.000 24.75022 158 ASN D O 1
ATOM 10358 N N . GLY D 1 161 ? -51.66353 60.22605 34.87219 1.000 22.15162 159 GLY D N 1
ATOM 10359 C CA . GLY D 1 161 ? -52.18276 59.26719 35.82471 1.000 24.31718 159 GLY D CA 1
ATOM 10360 C C . GLY D 1 161 ? -53.66639 59.36086 36.08643 1.000 22.22511 159 GLY D C 1
ATOM 10361 O O . GLY D 1 161 ? -54.11667 58.92554 37.15299 1.000 24.50761 159 GLY D O 1
ATOM 10362 N N . TYR D 1 162 ? -54.43861 59.91567 35.14847 1.000 19.38769 160 TYR D N 1
ATOM 10363 C CA . TYR D 1 162 ? -55.89656 60.01127 35.26155 1.000 22.72875 160 TYR D CA 1
ATOM 10364 C C . TYR D 1 162 ? -56.29910 60.74271 36.53815 1.000 21.60918 160 TYR D C 1
ATOM 10365 O O . TYR D 1 162 ? -57.14392 60.28726 37.31328 1.000 21.47100 160 TYR D O 1
ATOM 10374 N N . LYS D 1 163 ? -55.68043 61.89973 36.73893 1.000 21.98314 161 LYS D N 1
ATOM 10375 C CA . LYS D 1 163 ? -55.91480 62.75154 37.88872 1.000 20.61593 161 LYS D CA 1
ATOM 10376 C C . LYS D 1 163 ? -56.49847 64.08003 37.43377 1.000 19.66274 161 LYS D C 1
ATOM 10377 O O . LYS D 1 163 ? -56.23099 64.55032 36.32215 1.000 19.40569 161 LYS D O 1
ATOM 10383 N N . THR D 1 164 ? -57.30095 64.67902 38.30184 1.000 24.22779 162 THR D N 1
ATOM 10384 C CA . THR D 1 164 ? -57.72352 66.05054 38.07814 1.000 26.46918 162 THR D CA 1
ATOM 10385 C C . THR D 1 164 ? -56.49549 66.96029 38.06677 1.000 24.44976 162 THR D C 1
ATOM 10386 O O . THR D 1 164 ? -55.59840 66.79507 38.90239 1.000 23.65089 162 THR D O 1
ATOM 10390 N N . PRO D 1 165 ? -56.39529 67.89873 37.10635 1.000 24.45381 163 PRO D N 1
ATOM 10391 C CA . PRO D 1 165 ? -55.30405 68.88449 37.14625 1.000 24.95775 163 PRO D CA 1
ATOM 10392 C C . PRO D 1 165 ? -55.15848 69.53197 38.51508 1.000 26.85823 163 PRO D C 1
ATOM 10393 O O . PRO D 1 165 ? -56.07097 70.22160 38.98331 1.000 30.04101 163 PRO D O 1
ATOM 10397 N N . ALA D 1 166 ? -54.01338 69.30210 39.16490 1.000 26.68051 164 ALA D N 1
ATOM 10398 C CA . ALA D 1 166 ? -53.82325 69.75387 40.54280 1.000 29.89664 164 ALA D CA 1
ATOM 10399 C C . ALA D 1 166 ? -53.90329 71.27022 40.65000 1.000 28.96405 164 ALA D C 1
ATOM 10400 O O . ALA D 1 166 ? -54.68309 71.80749 41.44467 1.000 34.22894 164 ALA D O 1
ATOM 10402 N N . LEU D 1 167 ? -53.08677 71.98045 39.87429 1.000 27.93304 165 LEU D N 1
ATOM 10403 C CA . LEU D 1 167 ? -53.17866 73.43475 39.87005 1.000 33.49655 165 LEU D CA 1
ATOM 10404 C C . LEU D 1 167 ? -54.32681 73.91713 38.99595 1.000 36.73471 165 LEU D C 1
ATOM 10405 O O . LEU D 1 167 ? -54.87519 74.99727 39.24083 1.000 37.24584 165 LEU D O 1
ATOM 10410 N N . GLY D 1 168 ? -54.70425 73.13588 37.99128 1.000 32.22893 166 GLY D N 1
ATOM 10411 C CA . GLY D 1 168 ? -55.65984 73.58113 36.98396 1.000 26.20751 166 GLY D CA 1
ATOM 10412 C C . GLY D 1 168 ? -55.12707 74.60086 35.99651 1.000 30.23649 166 GLY D C 1
ATOM 10413 O O . GLY D 1 168 ? -55.31100 74.44672 34.78427 1.000 32.08948 166 GLY D O 1
ATOM 10414 N N . THR D 1 169 ? -54.44510 75.63660 36.49264 1.000 33.05482 167 THR D N 1
ATOM 10415 C CA . THR D 1 169 ? -54.01606 76.74099 35.63853 1.000 33.84843 167 THR D CA 1
ATOM 10416 C C . THR D 1 169 ? -52.95352 76.30755 34.63048 1.000 29.68228 167 THR D C 1
ATOM 10417 O O . THR D 1 169 ? -53.08267 76.57022 33.42865 1.000 31.16984 167 THR D O 1
ATOM 10421 N N . THR D 1 170 ? -51.89036 75.65164 35.09759 1.000 28.58684 168 THR D N 1
ATOM 10422 C CA . THR D 1 170 ? -50.73285 75.37405 34.25554 1.000 27.78529 168 THR D CA 1
ATOM 10423 C C . THR D 1 170 ? -50.48129 73.89680 33.98322 1.000 27.01241 168 THR D C 1
ATOM 10424 O O . THR D 1 170 ? -49.51708 73.57458 33.27686 1.000 28.24504 168 THR D O 1
ATOM 10428 N N . ASP D 1 171 ? -51.30722 72.99212 34.50298 1.000 28.83425 169 ASP D N 1
ATOM 10429 C CA . ASP D 1 171 ? -51.04211 71.55724 34.41936 1.000 28.93817 169 ASP D CA 1
ATOM 10430 C C . ASP D 1 171 ? -52.23733 70.81602 33.83665 1.000 21.01725 169 ASP D C 1
ATOM 10431 O O . ASP D 1 171 ? -52.65674 69.77381 34.34053 1.000 23.04716 169 ASP D O 1
ATOM 10436 N N . GLY D 1 172 ? -52.79981 71.33987 32.75109 1.000 23.63720 170 GLY D N 1
ATOM 10437 C CA . GLY D 1 172 ? -53.94087 70.71981 32.12009 1.000 16.61266 170 GLY D CA 1
ATOM 10438 C C . GLY D 1 172 ? -53.63516 70.25854 30.70889 1.000 17.01864 170 GLY D C 1
ATOM 10439 O O . GLY D 1 172 ? -52.51692 70.41540 30.21041 1.000 21.22803 170 GLY D O 1
ATOM 10440 N N . PRO D 1 173 ? -54.62979 69.67285 30.03385 1.000 14.86215 171 PRO D N 1
ATOM 10441 C CA . PRO D 1 173 ? -54.40211 69.21152 28.65400 1.000 16.04556 171 PRO D CA 1
ATOM 10442 C C . PRO D 1 173 ? -54.21209 70.34098 27.66152 1.000 13.48143 171 PRO D C 1
ATOM 10443 O O . PRO D 1 173 ? -53.65811 70.09684 26.58316 1.000 14.30716 171 PRO D O 1
ATOM 10447 N N . PHE D 1 174 ? -54.65338 71.56310 27.98083 1.000 18.22981 172 PHE D N 1
ATOM 10448 C CA . PHE D 1 174 ? -54.37637 72.69597 27.10213 1.000 16.15719 172 PHE D CA 1
ATOM 10449 C C . PHE D 1 174 ? -52.87691 72.91666 26.96161 1.000 14.60212 172 PHE D C 1
ATOM 10450 O O . PHE D 1 174 ? -52.37035 73.13610 25.85667 1.000 14.81377 172 PHE D O 1
ATOM 10458 N N . GLN D 1 175 ? -52.15339 72.87742 28.08220 1.000 17.83277 173 GLN D N 1
ATOM 10459 C CA . GLN D 1 175 ? -50.70686 73.05802 28.04087 1.000 15.20419 173 GLN D CA 1
ATOM 10460 C C . GLN D 1 175 ? -50.04064 71.95102 27.23768 1.000 17.36237 173 GLN D C 1
ATOM 10461 O O . GLN D 1 175 ? -49.08555 72.19856 26.49216 1.000 18.34848 173 GLN D O 1
ATOM 10467 N N . SER D 1 176 ? -50.53130 70.72167 27.37355 1.000 14.76476 174 SER D N 1
ATOM 10468 C CA . SER D 1 176 ? -49.94572 69.61488 26.62850 1.000 17.14636 174 SER D CA 1
ATOM 10469 C C . SER D 1 176 ? -50.26877 69.72911 25.14348 1.000 15.37825 174 SER D C 1
ATOM 10470 O O . SER D 1 176 ? -49.38424 69.58189 24.29235 1.000 17.57733 174 SER D O 1
ATOM 10473 N N . ALA D 1 177 ? -51.53057 70.02550 24.81660 1.000 15.27311 175 ALA D N 1
ATOM 10474 C CA . ALA D 1 177 ? -51.94244 70.11405 23.41884 1.000 14.33674 175 ALA D CA 1
ATOM 10475 C C . ALA D 1 177 ? -51.21031 71.23043 22.68592 1.000 13.85530 175 ALA D C 1
ATOM 10476 O O . ALA D 1 177 ? -50.88062 71.09759 21.50291 1.000 16.43901 175 ALA D O 1
ATOM 10478 N N . HIS D 1 178 ? -50.94926 72.33805 23.36323 1.000 15.25320 176 HIS D N 1
ATOM 10479 C CA . HIS D 1 178 ? -50.35754 73.49453 22.71461 1.000 17.73341 176 HIS D CA 1
ATOM 10480 C C . HIS D 1 178 ? -48.88068 73.67185 23.04099 1.000 18.18641 176 HIS D C 1
ATOM 10481 O O . HIS D 1 178 ? -48.27873 74.65002 22.58907 1.000 21.09721 176 HIS D O 1
ATOM 10488 N N . LYS D 1 179 ? -48.28893 72.74444 23.80071 1.000 17.53414 177 LYS D N 1
ATOM 10489 C CA . LYS D 1 179 ? -46.84078 72.68426 24.02596 1.000 21.82172 177 LYS D CA 1
ATOM 10490 C C . LYS D 1 179 ? -46.33001 73.92351 24.75491 1.000 23.06257 177 LYS D C 1
ATOM 10491 O O . LYS D 1 179 ? -45.26694 74.45931 24.43443 1.000 23.83454 177 LYS D O 1
ATOM 10497 N N . VAL D 1 180 ? -47.08715 74.37624 25.75253 1.000 22.13645 178 VAL D N 1
ATOM 10498 C CA . VAL D 1 180 ? -46.73721 75.54606 26.54477 1.000 20.82186 178 VAL D CA 1
ATOM 10499 C C . VAL D 1 180 ? -46.77280 75.16007 28.01903 1.000 24.60256 178 VAL D C 1
ATOM 10500 O O . VAL D 1 180 ? -47.30046 74.11499 28.40025 1.000 20.05709 178 VAL D O 1
ATOM 10504 N N . ASP D 1 181 ? -46.18873 76.02018 28.85388 1.000 21.24193 179 ASP D N 1
ATOM 10505 C CA . ASP D 1 181 ? -46.29245 75.86258 30.29942 1.000 24.41318 179 ASP D CA 1
ATOM 10506 C C . ASP D 1 181 ? -46.83830 77.12932 30.94034 1.000 22.71064 179 ASP D C 1
ATOM 10507 O O . ASP D 1 181 ? -46.54301 77.42372 32.09987 1.000 33.59462 179 ASP D O 1
ATOM 10512 N N . ILE D 1 182 ? -47.63045 77.88851 30.19191 1.000 24.10404 180 ILE D N 1
ATOM 10513 C CA . ILE D 1 182 ? -48.29941 79.06825 30.70972 1.000 19.50430 180 ILE D CA 1
ATOM 10514 C C . ILE D 1 182 ? -49.79143 78.77263 30.81491 1.000 17.99938 180 ILE D C 1
ATOM 10515 O O . ILE D 1 182 ? -50.28457 77.75191 30.33551 1.000 17.56410 180 ILE D O 1
ATOM 10520 N N . SER D 1 183 ? -50.51233 79.68126 31.45916 1.000 18.99457 181 SER D N 1
ATOM 10521 C CA . SER D 1 183 ? -51.94693 79.52223 31.60448 1.000 17.74008 181 SER D CA 1
ATOM 10522 C C . SER D 1 183 ? -52.66470 79.89104 30.30853 1.000 18.33495 181 SER D C 1
ATOM 10523 O O . SER D 1 183 ? -52.12077 80.56801 29.42994 1.000 16.64638 181 SER D O 1
ATOM 10526 N N . PHE D 1 184 ? -53.90460 79.41960 30.19891 1.000 15.39812 182 PHE D N 1
ATOM 10527 C CA . PHE D 1 184 ? -54.73417 79.76968 29.05083 1.000 17.15157 182 PHE D CA 1
ATOM 10528 C C . PHE D 1 184 ? -54.93749 81.27444 28.91569 1.000 14.32413 182 PHE D C 1
ATOM 10529 O O . PHE D 1 184 ? -54.83712 81.77691 27.78257 1.000 17.30616 182 PHE D O 1
ATOM 10537 N N . PRO D 1 185 ? -55.20846 82.04417 29.98050 1.000 16.40309 183 PRO D N 1
ATOM 10538 C CA . PRO D 1 185 ? -55.23757 83.50878 29.80822 1.000 17.83920 183 PRO D CA 1
ATOM 10539 C C . PRO D 1 185 ? -53.90992 84.08622 29.33974 1.000 17.66710 183 PRO D C 1
ATOM 10540 O O . PRO D 1 185 ? -53.89816 84.99798 28.50393 1.000 14.53766 183 PRO D O 1
ATOM 10544 N N . GLN D 1 186 ? -52.78619 83.58324 29.86008 1.000 18.40266 184 GLN D N 1
ATOM 10545 C CA . GLN D 1 186 ? -51.48470 84.00025 29.34730 1.000 16.60505 184 GLN D CA 1
ATOM 10546 C C . GLN D 1 186 ? -51.35072 83.66503 27.86929 1.000 12.91873 184 GLN D C 1
ATOM 10547 O O . GLN D 1 186 ? -50.82600 84.46529 27.08658 1.000 13.52682 184 GLN D O 1
ATOM 10553 N N . TRP D 1 187 ? -51.81815 82.47966 27.47144 1.000 15.11333 185 TRP D N 1
ATOM 10554 C CA . TRP D 1 187 ? -51.66026 82.03937 26.08905 1.000 18.04530 185 TRP D CA 1
ATOM 10555 C C . TRP D 1 187 ? -52.45627 82.91564 25.12661 1.000 15.32012 185 TRP D C 1
ATOM 10556 O O . TRP D 1 187 ? -52.00284 83.18175 24.00833 1.000 15.82071 185 TRP D O 1
ATOM 10567 N N . LEU D 1 188 ? -53.64785 83.36541 25.53613 1.000 16.38106 186 LEU D N 1
ATOM 10568 C CA . LEU D 1 188 ? -54.43545 84.25541 24.68471 1.000 15.65986 186 LEU D CA 1
ATOM 10569 C C . LEU D 1 188 ? -53.69430 85.56019 24.41645 1.000 14.42118 186 LEU D C 1
ATOM 10570 O O . LEU D 1 188 ? -53.67780 86.05166 23.28222 1.000 18.36902 186 LEU D O 1
ATOM 10575 N N . VAL D 1 189 ? -53.06942 86.13087 25.44959 1.000 14.69936 187 VAL D N 1
ATOM 10576 C CA . VAL D 1 189 ? -52.39826 87.42130 25.31208 1.000 13.81357 187 VAL D CA 1
ATOM 10577 C C . VAL D 1 189 ? -51.18927 87.30852 24.39001 1.000 17.84630 187 VAL D C 1
ATOM 10578 O O . VAL D 1 189 ? -50.89107 88.22718 23.61776 1.000 15.98457 187 VAL D O 1
ATOM 10582 N N . GLY D 1 190 ? -50.48588 86.18569 24.44107 1.000 16.22493 188 GLY D N 1
ATOM 10583 C CA . GLY D 1 190 ? -49.31290 85.98409 23.62066 1.000 18.47954 188 GLY D CA 1
ATOM 10584 C C . GLY D 1 190 ? -49.55108 85.31532 22.28517 1.000 15.72304 188 GLY D C 1
ATOM 10585 O O . GLY D 1 190 ? -48.57905 84.97589 21.60471 1.000 19.62236 188 GLY D O 1
ATOM 10586 N N . ASN D 1 191 ? -50.80519 85.12336 21.87603 1.000 17.59467 189 ASN D N 1
ATOM 10587 C CA . ASN D 1 191 ? -51.13011 84.46093 20.61077 1.000 17.07090 189 ASN D CA 1
ATOM 10588 C C . ASN D 1 191 ? -52.28873 85.16421 19.91929 1.000 16.07462 189 ASN D C 1
ATOM 10589 O O . ASN D 1 191 ? -53.39560 84.62311 19.82319 1.000 16.28338 189 ASN D O 1
ATOM 10594 N N . PRO D 1 192 ? -52.06610 86.37206 19.40507 1.000 17.00472 190 PRO D N 1
ATOM 10595 C CA . PRO D 1 192 ? -53.05900 86.96578 18.51838 1.000 15.05710 190 PRO D CA 1
ATOM 10596 C C . PRO D 1 192 ? -53.20392 86.12646 17.26750 1.000 18.96807 190 PRO D C 1
ATOM 10597 O O . PRO D 1 192 ? -52.24417 85.46392 16.82762 1.000 22.36533 190 PRO D O 1
ATOM 10601 N N . PRO D 1 193 ? -54.38902 86.11789 16.65260 1.000 16.83141 191 PRO D N 1
ATOM 10602 C CA . PRO D 1 193 ? -55.59294 86.88916 16.96936 1.000 15.85644 191 PRO D CA 1
ATOM 10603 C C . PRO D 1 193 ? -56.53289 86.19645 17.94519 1.000 15.23244 191 PRO D C 1
ATOM 10604 O O . PRO D 1 193 ? -57.71854 86.49284 17.94846 1.000 17.72747 191 PRO D O 1
ATOM 10608 N N . TYR D 1 194 ? -56.06399 85.28188 18.79170 1.000 15.16359 192 TYR D N 1
ATOM 10609 C CA . TYR D 1 194 ? -56.99562 84.39976 19.48229 1.000 14.08612 192 TYR D CA 1
ATOM 10610 C C . TYR D 1 194 ? -57.63180 85.02408 20.71482 1.000 13.46104 192 TYR D C 1
ATOM 10611 O O . TYR D 1 194 ? -58.66187 84.52246 21.17067 1.000 11.97480 192 TYR D O 1
ATOM 10620 N N . LEU D 1 195 ? -57.06762 86.10124 21.26389 1.000 16.96587 193 LEU D N 1
ATOM 10621 C CA . LEU D 1 195 ? -57.79881 86.83876 22.29144 1.000 13.98029 193 LEU D CA 1
ATOM 10622 C C . LEU D 1 195 ? -58.94969 87.62023 21.66901 1.000 10.71778 193 LEU D C 1
ATOM 10623 O O . LEU D 1 195 ? -60.07933 87.59364 22.17296 1.000 14.00525 193 LEU D O 1
ATOM 10628 N N . GLN D 1 196 ? -58.68719 88.30455 20.55582 1.000 12.77460 194 GLN D N 1
ATOM 10629 C CA . GLN D 1 196 ? -59.76401 88.96880 19.82841 1.000 11.24599 194 GLN D CA 1
ATOM 10630 C C . GLN D 1 196 ? -60.82767 87.96912 19.37808 1.000 13.42362 194 GLN D C 1
ATOM 10631 O O . GLN D 1 196 ? -62.02999 88.23851 19.49221 1.000 14.28121 194 GLN D O 1
ATOM 10637 N N . TYR D 1 197 ? -60.40231 86.80684 18.86869 1.000 12.93757 195 TYR D N 1
ATOM 10638 C CA . TYR D 1 197 ? -61.34429 85.75266 18.49164 1.000 13.91410 195 TYR D CA 1
ATOM 10639 C C . TYR D 1 197 ? -62.16582 85.30310 19.68769 1.000 14.03061 195 TYR D C 1
ATOM 10640 O O . TYR D 1 197 ? -63.38641 85.13576 19.59231 1.000 17.60105 195 TYR D O 1
ATOM 10649 N N . PHE D 1 198 ? -61.50159 85.07712 20.82210 1.000 12.89093 196 PHE D N 1
ATOM 10650 C CA . PHE D 1 198 ? -62.21383 84.67948 22.02969 1.000 14.25584 196 PHE D CA 1
ATOM 10651 C C . PHE D 1 198 ? -63.24296 85.72940 22.43840 1.000 11.66363 196 PHE D C 1
ATOM 10652 O O . PHE D 1 198 ? -64.36692 85.38497 22.81976 1.000 13.24807 196 PHE D O 1
ATOM 10660 N N . ASN D 1 199 ? -62.88569 87.01613 22.35183 1.000 12.51572 197 ASN D N 1
ATOM 10661 C CA . ASN D 1 199 ? -63.79199 88.07144 22.80863 1.000 13.12448 197 ASN D CA 1
ATOM 10662 C C . ASN D 1 199 ? -65.05157 88.14339 21.95081 1.000 10.75959 197 ASN D C 1
ATOM 10663 O O . ASN D 1 199 ? -66.15059 88.35896 22.47248 1.000 11.56945 197 ASN D O 1
ATOM 10668 N N . SER D 1 200 ? -64.91110 87.98867 20.63121 1.000 14.76202 198 SER D N 1
ATOM 10669 C CA . SER D 1 200 ? -66.08478 87.90947 19.76440 1.000 12.82003 198 SER D CA 1
ATOM 10670 C C . SER D 1 200 ? -66.87946 86.64044 20.04253 1.000 11.48130 198 SER D C 1
ATOM 10671 O O . SER D 1 200 ? -68.11445 86.64850 20.00491 1.000 13.30015 198 SER D O 1
ATOM 10674 N N . TYR D 1 201 ? -66.16795 85.54834 20.33816 1.000 14.09038 199 TYR D N 1
ATOM 10675 C CA . TYR D 1 201 ? -66.76092 84.25144 20.65735 1.000 14.78913 199 TYR D CA 1
ATOM 10676 C C . TYR D 1 201 ? -67.70035 84.31792 21.86133 1.000 11.11859 199 TYR D C 1
ATOM 10677 O O . TYR D 1 201 ? -68.64270 83.52228 21.95640 1.000 12.20429 199 TYR D O 1
ATOM 10686 N N . MET D 1 202 ? -67.49128 85.25856 22.78414 1.000 13.14441 200 MET D N 1
ATOM 10687 C CA . MET D 1 202 ? -68.38290 85.27105 23.93871 1.000 9.96412 200 MET D CA 1
ATOM 10688 C C . MET D 1 202 ? -69.71897 85.93929 23.66830 1.000 12.24443 200 MET D C 1
ATOM 10689 O O . MET D 1 202 ? -70.63590 85.77636 24.48021 1.000 13.09219 200 MET D O 1
ATOM 10694 N N . SER D 1 203 ? -69.86738 86.66629 22.56386 1.000 12.14854 201 SER D N 1
ATOM 10695 C CA . SER D 1 203 ? -71.19791 87.10444 22.16585 1.000 11.77170 201 SER D CA 1
ATOM 10696 C C . SER D 1 203 ? -71.93687 86.03090 21.38605 1.000 13.88323 201 SER D C 1
ATOM 10697 O O . SER D 1 203 ? -73.08956 86.24919 21.00005 1.000 13.74470 201 SER D O 1
ATOM 10700 N N . ALA D 1 204 ? -71.30605 84.87857 21.16408 1.000 12.53219 202 ALA D N 1
ATOM 10701 C CA . ALA D 1 204 ? -71.86886 83.82581 20.34169 1.000 12.47789 202 ALA D CA 1
ATOM 10702 C C . ALA D 1 204 ? -72.09824 82.51515 21.07434 1.000 13.51130 202 ALA D C 1
ATOM 10703 O O . ALA D 1 204 ? -73.00917 81.78499 20.69435 1.000 13.21293 202 ALA D O 1
ATOM 10705 N N . TYR D 1 205 ? -71.31524 82.19610 22.11228 1.000 12.67629 203 TYR D N 1
ATOM 10706 C CA . TYR D 1 205 ? -71.33381 80.82722 22.63191 1.000 14.77888 203 TYR D CA 1
ATOM 10707 C C . TYR D 1 205 ? -72.70143 80.43356 23.18553 1.000 15.45331 203 TYR D C 1
ATOM 10708 O O . TYR D 1 205 ? -73.06960 79.25366 23.13378 1.000 14.66494 203 TYR D O 1
ATOM 10717 N N . ARG D 1 206 ? -73.47725 81.39166 23.69839 1.000 12.99009 204 ARG D N 1
ATOM 10718 C CA . ARG D 1 206 ? -74.81964 81.08836 24.18263 1.000 15.50985 204 ARG D CA 1
ATOM 10719 C C . ARG D 1 206 ? -75.85559 82.05570 23.61854 1.000 14.50013 204 ARG D C 1
ATOM 10720 O O . ARG D 1 206 ? -76.91466 82.25612 24.21729 1.000 19.76810 204 ARG D O 1
ATOM 10728 N N . ALA D 1 207 ? -75.57372 82.64857 22.46330 1.000 14.88033 205 ALA D N 1
ATOM 10729 C CA . ALA D 1 207 ? -76.47283 83.63022 21.87212 1.000 16.01768 205 ALA D CA 1
ATOM 10730 C C . ALA D 1 207 ? -77.74340 82.96753 21.35783 1.000 16.60350 205 ALA D C 1
ATOM 10731 O O . ALA D 1 207 ? -77.73458 81.81777 20.91170 1.000 17.56226 205 ALA D O 1
ATOM 10733 N N . GLY D 1 208 ? -78.84533 83.71168 21.41468 1.000 15.55549 206 GLY D N 1
ATOM 10734 C CA . GLY D 1 208 ? -80.12031 83.19720 20.96040 1.000 18.37032 206 GLY D CA 1
ATOM 10735 C C . GLY D 1 208 ? -80.84259 82.31453 21.95136 1.000 18.61005 206 GLY D C 1
ATOM 10736 O O . GLY D 1 208 ? -81.85619 81.70473 21.59275 1.000 19.97919 206 GLY D O 1
ATOM 10737 N N . LYS D 1 209 ? -80.34339 82.20911 23.17136 1.000 23.67247 207 LYS D N 1
ATOM 10738 C CA . LYS D 1 209 ? -80.96531 81.51310 24.28166 1.000 23.46757 207 LYS D CA 1
ATOM 10739 C C . LYS D 1 209 ? -81.45508 82.53014 25.30786 1.000 18.22682 207 LYS D C 1
ATOM 10740 O O . LYS D 1 209 ? -80.89687 83.62746 25.40073 1.000 17.19414 207 LYS D O 1
ATOM 10746 N N . PRO D 1 210 ? -82.50743 82.22073 26.06709 1.000 18.97646 208 PRO D N 1
ATOM 10747 C CA . PRO D 1 210 ? -83.07848 83.22884 26.97389 1.000 17.66833 208 PRO D CA 1
ATOM 10748 C C . PRO D 1 210 ? -82.06646 83.71132 28.00421 1.000 19.89173 208 PRO D C 1
ATOM 10749 O O . PRO D 1 210 ? -81.39926 82.91627 28.67084 1.000 20.85161 208 PRO D O 1
ATOM 10753 N N . ASN D 1 211 ? -81.95509 85.03201 28.12096 1.000 16.07857 209 ASN D N 1
ATOM 10754 C CA . ASN D 1 211 ? -81.07567 85.66017 29.09068 1.000 16.00066 209 ASN D CA 1
ATOM 10755 C C . ASN D 1 211 ? -81.70552 85.64765 30.47960 1.000 15.79132 209 ASN D C 1
ATOM 10756 O O . ASN D 1 211 ? -82.92518 85.55481 30.63989 1.000 18.05935 209 ASN D O 1
ATOM 10761 N N . TRP D 1 212 ? -80.84049 85.76984 31.48882 1.000 14.10390 210 TRP D N 1
ATOM 10762 C CA . TRP D 1 212 ? -81.27429 85.82222 32.88156 1.000 13.41077 210 TRP D CA 1
ATOM 10763 C C . TRP D 1 212 ? -82.30514 86.91288 33.13462 1.000 14.70990 210 TRP D C 1
ATOM 10764 O O . TRP D 1 212 ? -83.15140 86.77058 34.02184 1.000 15.56036 210 TRP D O 1
ATOM 10775 N N . CYS D 1 213 ? -82.24793 88.00850 32.38476 1.000 15.08217 211 CYS D N 1
ATOM 10776 C CA . CYS D 1 213 ? -83.13132 89.14000 32.61998 1.000 14.98271 211 CYS D CA 1
ATOM 10777 C C . CYS D 1 213 ? -84.40184 89.09487 31.77590 1.000 18.82660 211 CYS D C 1
ATOM 10778 O O . CYS D 1 213 ? -85.20203 90.03332 31.83931 1.000 21.57562 211 CYS D O 1
ATOM 10781 N N . ASP D 1 214 ? -84.61857 88.03143 31.00555 1.000 18.49665 212 ASP D N 1
ATOM 10782 C CA . ASP D 1 214 ? -85.81019 87.93733 30.18007 1.000 17.87362 212 ASP D CA 1
ATOM 10783 C C . ASP D 1 214 ? -87.02965 87.60637 31.03919 1.000 19.09541 212 ASP D C 1
ATOM 10784 O O . ASP D 1 214 ? -86.91465 87.11064 32.16308 1.000 18.74678 212 ASP D O 1
ATOM 10789 N N . ASN D 1 215 ? -88.21135 87.89540 30.49190 1.000 23.89097 213 ASN D N 1
ATOM 10790 C CA . ASN D 1 215 ? -89.46161 87.62935 31.19729 1.000 22.86985 213 ASN D CA 1
ATOM 10791 C C . ASN D 1 215 ? -89.57634 86.15841 31.57614 1.000 22.45566 213 ASN D C 1
ATOM 10792 O O . ASN D 1 215 ? -89.31698 85.27032 30.75998 1.000 24.59200 213 ASN D O 1
ATOM 10797 N N . GLY D 1 216 ? -89.96646 85.90506 32.82713 1.000 23.70546 214 GLY D N 1
ATOM 10798 C CA . GLY D 1 216 ? -90.06564 84.55888 33.34658 1.000 22.80859 214 GLY D CA 1
ATOM 10799 C C . GLY D 1 216 ? -88.77800 83.98569 33.90102 1.000 21.27085 214 GLY D C 1
ATOM 10800 O O . GLY D 1 216 ? -88.79862 82.87526 34.45163 1.000 20.18710 214 GLY D O 1
ATOM 10801 N N . PHE D 1 217 ? -87.65867 84.69415 33.76773 1.000 18.43413 215 PHE D N 1
ATOM 10802 C CA . PHE D 1 217 ? -86.39555 84.23296 34.33161 1.000 17.49953 215 PHE D CA 1
ATOM 10803 C C . PHE D 1 217 ? -86.15529 84.94533 35.66072 1.000 17.63109 215 PHE D C 1
ATOM 10804 O O . PHE D 1 217 ? -86.90852 84.73210 36.61389 1.000 19.93186 215 PHE D O 1
ATOM 10812 N N . TYR D 1 218 ? -85.12172 85.79998 35.74726 1.000 18.29318 216 TYR D N 1
ATOM 10813 C CA . TYR D 1 218 ? -84.93361 86.54117 36.99175 1.000 16.99457 216 TYR D CA 1
ATOM 10814 C C . TYR D 1 218 ? -85.82140 87.78860 37.00186 1.000 17.99575 216 TYR D C 1
ATOM 10815 O O . TYR D 1 218 ? -85.92063 88.48890 35.99081 1.000 17.08183 216 TYR D O 1
ATOM 10824 N N . PRO D 1 219 ? -86.49532 88.07956 38.12574 1.000 17.22001 217 PRO D N 1
ATOM 10825 C CA . PRO D 1 219 ? -87.35405 89.28009 38.21474 1.000 15.68508 217 PRO D CA 1
ATOM 10826 C C . PRO D 1 219 ? -86.56748 90.56370 38.47564 1.000 14.46791 217 PRO D C 1
ATOM 10827 O O . PRO D 1 219 ? -86.44181 91.05114 39.59682 1.000 17.33689 217 PRO D O 1
ATOM 10831 N N . VAL D 1 220 ? -86.04184 91.13653 37.38954 1.000 14.08154 218 VAL D N 1
ATOM 10832 C CA . VAL D 1 220 ? -85.19299 92.32491 37.48154 1.000 13.39113 218 VAL D CA 1
ATOM 10833 C C . VAL D 1 220 ? -85.96337 93.50346 38.06641 1.000 13.67393 218 VAL D C 1
ATOM 10834 O O . VAL D 1 220 ? -85.46957 94.21067 38.95414 1.000 14.40743 218 VAL D O 1
ATOM 10838 N N . ALA D 1 221 ? -87.17322 93.75037 37.56391 1.000 14.42963 219 ALA D N 1
ATOM 10839 C CA . ALA D 1 221 ? -87.91401 94.93320 37.99446 1.000 14.77494 219 ALA D CA 1
ATOM 10840 C C . ALA D 1 221 ? -88.27391 94.85438 39.47514 1.000 14.88042 219 ALA D C 1
ATOM 10841 O O . ALA D 1 221 ? -88.05930 95.81099 40.22667 1.000 14.65856 219 ALA D O 1
ATOM 10843 N N . ASP D 1 222 ? -88.80596 93.71417 39.91790 1.000 15.31431 220 ASP D N 1
ATOM 10844 C CA . ASP D 1 222 ? -89.22333 93.58509 41.31148 1.000 15.58448 220 ASP D CA 1
ATOM 10845 C C . ASP D 1 222 ? -88.03339 93.58629 42.26522 1.000 18.74488 220 ASP D C 1
ATOM 10846 O O . ASP D 1 222 ? -88.11965 94.14040 43.36846 1.000 17.94863 220 ASP D O 1
ATOM 10851 N N . ARG D 1 223 ? -86.91910 92.96584 41.86778 1.000 17.21625 221 ARG D N 1
ATOM 10852 C CA . ARG D 1 223 ? -85.78002 92.79422 42.76506 1.000 16.17284 221 ARG D CA 1
ATOM 10853 C C . ARG D 1 223 ? -84.79090 93.94911 42.72019 1.000 14.20425 221 ARG D C 1
ATOM 10854 O O . ARG D 1 223 ? -84.17863 94.26495 43.74624 1.000 15.61709 221 ARG D O 1
ATOM 10862 N N . LEU D 1 224 ? -84.59841 94.57216 41.56083 1.000 13.44967 222 LEU D N 1
ATOM 10863 C CA . LEU D 1 224 ? -83.55377 95.57417 41.38402 1.000 12.32342 222 LEU D CA 1
ATOM 10864 C C . LEU D 1 224 ? -84.08851 96.97246 41.13756 1.000 14.29541 222 LEU D C 1
ATOM 10865 O O . LEU D 1 224 ? -83.58337 97.93046 41.72742 1.000 19.28335 222 LEU D O 1
ATOM 10870 N N . LEU D 1 225 ? -85.09304 97.11813 40.27172 1.000 14.44680 223 LEU D N 1
ATOM 10871 C CA . LEU D 1 225 ? -85.59740 98.44667 39.94368 1.000 16.90380 223 LEU D CA 1
ATOM 10872 C C . LEU D 1 225 ? -86.51499 98.98142 41.03372 1.000 16.89791 223 LEU D C 1
ATOM 10873 O O . LEU D 1 225 ? -86.45878 100.17161 41.35926 1.000 18.29862 223 LEU D O 1
ATOM 10878 N N . ASN D 1 226 ? -87.35427 98.11301 41.60450 1.000 15.05082 224 ASN D N 1
ATOM 10879 C CA . ASN D 1 226 ? -88.34208 98.50201 42.60616 1.000 18.20216 224 ASN D CA 1
ATOM 10880 C C . ASN D 1 226 ? -87.76607 99.46291 43.64329 1.000 23.48856 224 ASN D C 1
ATOM 10881 O O . ASN D 1 226 ? -88.22615 100.60337 43.77518 1.000 32.95749 224 ASN D O 1
ATOM 10886 N N . GLY D 1 227 ? -86.75562 99.02305 44.38255 1.000 20.27836 225 GLY D N 1
ATOM 10887 C CA . GLY D 1 227 ? -86.21836 99.85377 45.44151 1.000 19.91587 225 GLY D CA 1
ATOM 10888 C C . GLY D 1 227 ? -84.92025 100.55775 45.10342 1.000 18.61577 225 GLY D C 1
ATOM 10889 O O . GLY D 1 227 ? -84.10853 100.81732 45.99656 1.000 19.78378 225 GLY D O 1
ATOM 10890 N N . PHE D 1 228 ? -84.70899 100.87539 43.82586 1.000 22.29085 226 PHE D N 1
ATOM 10891 C CA . PHE D 1 228 ? -83.50734 101.59909 43.42770 1.000 18.93954 226 PHE D CA 1
ATOM 10892 C C . PHE D 1 228 ? -83.43973 102.93620 44.15559 1.000 16.06260 226 PHE D C 1
ATOM 10893 O O . PHE D 1 228 ? -84.43516 103.66029 44.23947 1.000 20.29745 226 PHE D O 1
ATOM 10901 N N . ASP D 1 229 ? -82.26419 103.25835 44.69400 1.000 14.05445 227 ASP D N 1
ATOM 10902 C CA . ASP D 1 229 ? -82.08010 104.44232 45.53521 1.000 15.20761 227 ASP D CA 1
ATOM 10903 C C . ASP D 1 229 ? -80.82675 105.17332 45.06916 1.000 13.60379 227 ASP D C 1
ATOM 10904 O O . ASP D 1 229 ? -79.70748 104.78207 45.41291 1.000 15.00456 227 ASP D O 1
ATOM 10909 N N . ALA D 1 230 ? -81.02144 106.24305 44.29525 1.000 16.20808 228 ALA D N 1
ATOM 10910 C CA . ALA D 1 230 ? -79.89815 107.04033 43.81866 1.000 14.15767 228 ALA D CA 1
ATOM 10911 C C . ALA D 1 230 ? -79.10855 107.66913 44.95958 1.000 17.06101 228 ALA D C 1
ATOM 10912 O O . ALA D 1 230 ? -77.92800 107.98601 44.77840 1.000 16.62267 228 ALA D O 1
ATOM 10914 N N . SER D 1 231 ? -79.72404 107.85132 46.12981 1.000 16.85917 229 SER D N 1
ATOM 10915 C CA . SER D 1 231 ? -79.00817 108.38194 47.28194 1.000 17.53209 229 SER D CA 1
ATOM 10916 C C . SER D 1 231 ? -78.09943 107.35201 47.94362 1.000 21.47669 229 SER D C 1
ATOM 10917 O O . SER D 1 231 ? -77.27895 107.72895 48.78851 1.000 24.77298 229 SER D O 1
ATOM 10920 N N . VAL D 1 232 ? -78.22655 106.07307 47.59661 1.000 17.81031 230 VAL D N 1
ATOM 10921 C CA . VAL D 1 232 ? -77.24836 105.06943 48.00870 1.000 14.29679 230 VAL D CA 1
ATOM 10922 C C . VAL D 1 232 ? -76.11050 104.97753 47.00448 1.000 14.91507 230 VAL D C 1
ATOM 10923 O O . VAL D 1 232 ? -74.93324 104.99324 47.37294 1.000 17.19636 230 VAL D O 1
ATOM 10927 N N . SER D 1 233 ? -76.46003 104.88764 45.72596 1.000 14.73915 231 SER D N 1
ATOM 10928 C CA . SER D 1 233 ? -75.50579 104.86860 44.62919 1.000 16.76457 231 SER D CA 1
ATOM 10929 C C . SER D 1 233 ? -76.28167 105.13885 43.34839 1.000 15.49074 231 SER D C 1
ATOM 10930 O O . SER D 1 233 ? -77.44305 104.73902 43.22346 1.000 15.59268 231 SER D O 1
ATOM 10933 N N . ASP D 1 234 ? -75.64828 105.83526 42.40608 1.000 13.08604 232 ASP D N 1
ATOM 10934 C CA . ASP D 1 234 ? -76.28322 106.08386 41.11678 1.000 14.25195 232 ASP D CA 1
ATOM 10935 C C . ASP D 1 234 ? -76.00022 104.98031 40.10449 1.000 14.28111 232 ASP D C 1
ATOM 10936 O O . ASP D 1 234 ? -76.31112 105.14340 38.92023 1.000 14.98596 232 ASP D O 1
ATOM 10941 N N . VAL D 1 235 ? -75.42904 103.86271 40.54660 1.000 14.01474 233 VAL D N 1
ATOM 10942 C CA . VAL D 1 235 ? -75.12629 102.72574 39.68514 1.000 12.27112 233 VAL D CA 1
ATOM 10943 C C . VAL D 1 235 ? -76.20432 101.67076 39.87724 1.000 14.25738 233 VAL D C 1
ATOM 10944 O O . VAL D 1 235 ? -76.50073 101.26945 41.01165 1.000 14.39656 233 VAL D O 1
ATOM 10948 N N . LEU D 1 236 ? -76.78982 101.21895 38.77086 1.000 11.84842 234 LEU D N 1
ATOM 10949 C CA . LEU D 1 236 ? -77.80206 100.17250 38.80695 1.000 11.05009 234 LEU D CA 1
ATOM 10950 C C . LEU D 1 236 ? -77.17708 98.78192 38.75110 1.000 14.42451 234 LEU D C 1
ATOM 10951 O O . LEU D 1 236 ? -77.53482 97.90102 39.54067 1.000 10.48672 234 LEU D O 1
ATOM 10956 N N . LEU D 1 237 ? -76.24041 98.56659 37.83146 1.000 11.65482 235 LEU D N 1
ATOM 10957 C CA . LEU D 1 237 ? -75.68424 97.23730 37.65421 1.000 12.33410 235 LEU D CA 1
ATOM 10958 C C . LEU D 1 237 ? -74.23441 97.34130 37.20937 1.000 11.39082 235 LEU D C 1
ATOM 10959 O O . LEU D 1 237 ? -73.88604 98.17886 36.37433 1.000 11.55405 235 LEU D O 1
ATOM 10964 N N . VAL D 1 238 ? -73.40132 96.48236 37.78829 1.000 13.24992 236 VAL D N 1
ATOM 10965 C CA . VAL D 1 238 ? -72.00748 96.31038 37.40431 1.000 12.22823 236 VAL D CA 1
ATOM 10966 C C . VAL D 1 238 ? -71.86126 94.89886 36.85185 1.000 11.77367 236 VAL D C 1
ATOM 10967 O O . VAL D 1 238 ? -72.15472 93.92379 37.55402 1.000 13.69655 236 VAL D O 1
ATOM 10971 N N . ASP D 1 239 ? -71.41877 94.78575 35.59486 1.000 13.13757 237 ASP D N 1
ATOM 10972 C CA . ASP D 1 239 ? -71.14499 93.49321 34.96136 1.000 14.06606 237 ASP D CA 1
ATOM 10973 C C . ASP D 1 239 ? -69.64768 93.21914 35.09477 1.000 12.47825 237 ASP D C 1
ATOM 10974 O O . ASP D 1 239 ? -68.83616 93.72421 34.31664 1.000 11.33589 237 ASP D O 1
ATOM 10979 N N . VAL D 1 240 ? -69.29052 92.41134 36.08815 1.000 11.86671 238 VAL D N 1
ATOM 10980 C CA . VAL D 1 240 ? -67.89775 92.10360 36.39672 1.000 10.34230 238 VAL D CA 1
ATOM 10981 C C . VAL D 1 240 ? -67.45466 90.95315 35.49587 1.000 11.67547 238 VAL D C 1
ATOM 10982 O O . VAL D 1 240 ? -67.93421 89.82643 35.63818 1.000 15.22203 238 VAL D O 1
ATOM 10986 N N . GLY D 1 241 ? -66.54257 91.23520 34.56775 1.000 10.09492 239 GLY D N 1
ATOM 10987 C CA . GLY D 1 241 ? -66.09762 90.24017 33.60568 1.000 10.25963 239 GLY D CA 1
ATOM 10988 C C . GLY D 1 241 ? -67.00171 90.08432 32.40046 1.000 12.35192 239 GLY D C 1
ATOM 10989 O O . GLY D 1 241 ? -67.17089 88.96789 31.89172 1.000 13.83736 239 GLY D O 1
ATOM 10990 N N . GLY D 1 242 ? -67.58529 91.17668 31.91751 1.000 11.80712 240 GLY D N 1
ATOM 10991 C CA . GLY D 1 242 ? -68.58309 91.08361 30.87355 1.000 14.78229 240 GLY D CA 1
ATOM 10992 C C . GLY D 1 242 ? -68.03648 91.18768 29.46656 1.000 12.49178 240 GLY D C 1
ATOM 10993 O O . GLY D 1 242 ? -68.79974 91.39459 28.51708 1.000 13.30934 240 GLY D O 1
ATOM 10994 N N . GLY D 1 243 ? -66.72326 91.04152 29.31792 1.000 13.93397 241 GLY D N 1
ATOM 10995 C CA . GLY D 1 243 ? -66.12698 91.08248 27.98983 1.000 11.10399 241 GLY D CA 1
ATOM 10996 C C . GLY D 1 243 ? -66.32513 92.43602 27.34139 1.000 12.95508 241 GLY D C 1
ATOM 10997 O O . GLY D 1 243 ? -66.06502 93.48174 27.94336 1.000 12.46416 241 GLY D O 1
ATOM 10998 N N . ARG D 1 244 ? -66.81169 92.42744 26.10291 1.000 9.59243 242 ARG D N 1
ATOM 10999 C CA . ARG D 1 244 ? -67.07262 93.65435 25.36733 1.000 10.36843 242 ARG D CA 1
ATOM 11000 C C . ARG D 1 244 ? -68.45554 94.23317 25.64754 1.000 11.25037 242 ARG D C 1
ATOM 11001 O O . ARG D 1 244 ? -68.87564 95.16170 24.94961 1.000 10.88692 242 ARG D O 1
ATOM 11009 N N . GLY D 1 245 ? -69.17870 93.69535 26.62770 1.000 14.64562 243 GLY D N 1
ATOM 11010 C CA . GLY D 1 245 ? -70.43087 94.28407 27.06543 1.000 13.97393 243 GLY D CA 1
ATOM 11011 C C . GLY D 1 245 ? -71.69144 93.83759 26.35428 1.000 13.65416 243 GLY D C 1
ATOM 11012 O O . GLY D 1 245 ? -72.68161 94.57358 26.37767 1.000 16.52717 243 GLY D O 1
ATOM 11013 N N . HIS D 1 246 ? -71.70824 92.65445 25.73782 1.000 16.53478 244 HIS D N 1
ATOM 11014 C CA . HIS D 1 246 ? -72.92700 92.21876 25.05809 1.000 14.28153 244 HIS D CA 1
ATOM 11015 C C . HIS D 1 246 ? -74.05661 91.94264 26.04901 1.000 11.85020 244 HIS D C 1
ATOM 11016 O O . HIS D 1 246 ? -75.22074 92.24577 25.76789 1.000 13.71821 244 HIS D O 1
ATOM 11023 N N . ASP D 1 247 ? -73.74256 91.37105 27.21280 1.000 16.77461 245 ASP D N 1
ATOM 11024 C CA . ASP D 1 247 ? -74.79384 91.08652 28.18604 1.000 14.84082 245 ASP D CA 1
ATOM 11025 C C . ASP D 1 247 ? -75.34480 92.36463 28.80301 1.000 13.63659 245 ASP D C 1
ATOM 11026 O O . ASP D 1 247 ? -76.55756 92.48542 29.01246 1.000 14.62470 245 ASP D O 1
ATOM 11031 N N . ILE D 1 248 ? -74.47534 93.32718 29.11095 1.000 14.54163 246 ILE D N 1
ATOM 11032 C CA . ILE D 1 248 ? -74.95477 94.54286 29.75665 1.000 13.24919 246 ILE D CA 1
ATOM 11033 C C . ILE D 1 248 ? -75.67654 95.44520 28.75818 1.000 15.95675 246 ILE D C 1
ATOM 11034 O O . ILE D 1 248 ? -76.56722 96.21107 29.14469 1.000 18.30002 246 ILE D O 1
ATOM 11039 N N . ALA D 1 249 ? -75.33596 95.36129 27.46782 1.000 16.28132 247 ALA D N 1
ATOM 11040 C CA . ALA D 1 249 ? -76.09709 96.09252 26.45910 1.000 16.97477 247 ALA D CA 1
ATOM 11041 C C . ALA D 1 249 ? -77.48600 95.49447 26.27083 1.000 18.64931 247 ALA D C 1
ATOM 11042 O O . ALA D 1 249 ? -78.44552 96.22740 25.99710 1.000 18.20349 247 ALA D O 1
ATOM 11044 N N . THR D 1 250 ? -77.61327 94.17332 26.41858 1.000 15.43040 248 THR D N 1
ATOM 11045 C CA . THR D 1 250 ? -78.92831 93.54313 26.36545 1.000 15.19470 248 THR D CA 1
ATOM 11046 C C . THR D 1 250 ? -79.78455 93.96086 27.55518 1.000 14.76046 248 THR D C 1
ATOM 11047 O O . THR D 1 250 ? -80.97767 94.24553 27.39788 1.000 17.71661 248 THR D O 1
ATOM 11051 N N . PHE D 1 251 ? -79.18689 94.01751 28.74985 1.000 14.46388 249 PHE D N 1
ATOM 11052 C CA . PHE D 1 251 ? -79.90053 94.49110 29.93394 1.000 15.58119 249 PHE D CA 1
ATOM 11053 C C . PHE D 1 251 ? -80.39357 95.92416 29.75447 1.000 16.01983 249 PHE D C 1
ATOM 11054 O O . PHE D 1 251 ? -81.53022 96.24668 30.12087 1.000 14.65457 249 PHE D O 1
ATOM 11062 N N . GLY D 1 252 ? -79.55359 96.80088 29.19891 1.000 16.37588 250 GLY D N 1
ATOM 11063 C CA . GLY D 1 252 ? -79.96774 98.18401 29.00259 1.000 14.78907 250 GLY D CA 1
ATOM 11064 C C . GLY D 1 252 ? -81.10602 98.32769 28.00786 1.000 16.64356 250 GLY D C 1
ATOM 11065 O O . GLY D 1 252 ? -82.05044 99.08998 28.23403 1.000 20.38824 250 GLY D O 1
ATOM 11066 N N . SER D 1 253 ? -81.03481 97.59926 26.89366 1.000 17.91902 251 SER D N 1
ATOM 11067 C CA . SER D 1 253 ? -82.09163 97.65850 25.89116 1.000 19.44820 251 SER D CA 1
ATOM 11068 C C . SER D 1 253 ? -83.43808 97.18972 26.43138 1.000 19.17219 251 SER D C 1
ATOM 11069 O O . SER D 1 253 ? -84.47902 97.59901 25.90408 1.000 22.86924 251 SER D O 1
ATOM 11072 N N . GLN D 1 254 ? -83.44618 96.35536 27.47261 1.000 16.11266 252 GLN D N 1
ATOM 11073 C CA . GLN D 1 254 ? -84.68211 95.78074 27.98904 1.000 17.87514 252 GLN D CA 1
ATOM 11074 C C . GLN D 1 254 ? -85.27479 96.54116 29.16727 1.000 17.69679 252 GLN D C 1
ATOM 11075 O O . GLN D 1 254 ? -86.45515 96.34320 29.47260 1.000 17.03931 252 GLN D O 1
ATOM 11081 N N . PHE D 1 255 ? -84.50373 97.39218 29.83966 1.000 15.13838 253 PHE D N 1
ATOM 11082 C CA . PHE D 1 255 ? -84.97415 98.05051 31.05274 1.000 16.68519 253 PHE D CA 1
ATOM 11083 C C . PHE D 1 255 ? -84.76953 99.55468 30.97064 1.000 16.84623 253 PHE D C 1
ATOM 11084 O O . PHE D 1 255 ? -84.50027 100.22323 31.97232 1.000 16.09173 253 PHE D O 1
ATOM 11092 N N . SER D 1 256 ? -84.92220 100.10252 29.78689 1.000 17.27949 254 SER D N 1
ATOM 11093 C CA . SER D 1 256 ? -84.82296 101.53408 29.57155 1.000 16.69418 254 SER D CA 1
ATOM 11094 C C . SER D 1 256 ? -86.20392 102.17863 29.65222 1.000 25.12393 254 SER D C 1
ATOM 11095 O O . SER D 1 256 ? -87.21459 101.53640 29.33472 1.000 23.89089 254 SER D O 1
ATOM 11098 N N . PRO D 1 257 ? -86.28631 103.45784 30.07519 1.000 22.17520 255 PRO D N 1
ATOM 11099 C CA . PRO D 1 257 ? -85.19067 104.36587 30.47574 1.000 21.70231 255 PRO D CA 1
ATOM 11100 C C . PRO D 1 257 ? -84.54842 103.94433 31.79131 1.000 22.14751 255 PRO D C 1
ATOM 11101 O O . PRO D 1 257 ? -85.24422 103.74844 32.78580 1.000 23.18952 255 PRO D O 1
ATOM 11105 N N . LEU D 1 258 ? -83.22006 103.81426 31.81832 1.000 17.53738 256 LEU D N 1
ATOM 11106 C CA . LEU D 1 258 ? -82.52078 103.24977 32.96882 1.000 17.44898 256 LEU D CA 1
ATOM 11107 C C . LEU D 1 258 ? -82.47334 104.25627 34.11567 1.000 18.82491 256 LEU D C 1
ATOM 11108 O O . LEU D 1 258 ? -82.11091 105.41777 33.89977 1.000 15.95436 256 LEU D O 1
ATOM 11113 N N . PRO D 1 259 ? -82.82777 103.85040 35.34090 1.000 16.64255 257 PRO D N 1
ATOM 11114 C CA . PRO D 1 259 ? -82.75223 104.77319 36.48154 1.000 15.50844 257 PRO D CA 1
ATOM 11115 C C . PRO D 1 259 ? -81.35339 104.94147 37.04502 1.000 15.60859 257 PRO D C 1
ATOM 11116 O O . PRO D 1 259 ? -81.13337 105.86382 37.84234 1.000 19.46389 257 PRO D O 1
ATOM 11120 N N . GLY D 1 260 ? -80.40715 104.08549 36.66248 1.000 16.12676 258 GLY D N 1
ATOM 11121 C CA . GLY D 1 260 ? -79.04740 104.17622 37.14722 1.000 17.42476 258 GLY D CA 1
ATOM 11122 C C . GLY D 1 260 ? -78.06336 103.82080 36.05204 1.000 15.70140 258 GLY D C 1
ATOM 11123 O O . GLY D 1 260 ? -78.44760 103.47592 34.93307 1.000 17.29433 258 GLY D O 1
ATOM 11124 N N . ARG D 1 261 ? -76.78445 103.90735 36.40137 1.000 15.05244 259 ARG D N 1
ATOM 11125 C CA . ARG D 1 261 ? -75.70853 103.65916 35.45507 1.000 14.42689 259 ARG D CA 1
ATOM 11126 C C . ARG D 1 261 ? -75.45349 102.16885 35.28252 1.000 12.67267 259 ARG D C 1
ATOM 11127 O O . ARG D 1 261 ? -75.66840 101.36620 36.19592 1.000 12.03372 259 ARG D O 1
ATOM 11135 N N . LEU D 1 262 ? -74.96627 101.81201 34.09753 1.000 13.78521 260 LEU D N 1
ATOM 11136 C CA . LEU D 1 262 ? -74.50577 100.46596 33.78246 1.000 15.92106 260 LEU D CA 1
ATOM 11137 C C . LEU D 1 262 ? -72.99481 100.51625 33.60723 1.000 13.60106 260 LEU D C 1
ATOM 11138 O O . LEU D 1 262 ? -72.49435 101.21775 32.72261 1.000 16.44541 260 LEU D O 1
ATOM 11143 N N . VAL D 1 263 ? -72.27193 99.78333 34.44730 1.000 16.86384 261 VAL D N 1
ATOM 11144 C CA . VAL D 1 263 ? -70.81323 99.80194 34.45367 1.000 13.58254 261 VAL D CA 1
ATOM 11145 C C . VAL D 1 263 ? -70.30988 98.42648 34.04228 1.000 11.56815 261 VAL D C 1
ATOM 11146 O O . VAL D 1 263 ? -70.57213 97.43170 34.72715 1.000 13.13261 261 VAL D O 1
ATOM 11150 N N . LEU D 1 264 ? -69.58202 98.37142 32.93094 1.000 11.35930 262 LEU D N 1
ATOM 11151 C CA . LEU D 1 264 ? -68.92360 97.14773 32.49360 1.000 12.15342 262 LEU D CA 1
ATOM 11152 C C . LEU D 1 264 ? -67.48519 97.11718 32.99635 1.000 12.87046 262 LEU D C 1
ATOM 11153 O O . LEU D 1 264 ? -66.77217 98.12325 32.92777 1.000 14.59104 262 LEU D O 1
ATOM 11158 N N . GLN D 1 265 ? -67.05970 95.95661 33.50297 1.000 10.73237 263 GLN D N 1
ATOM 11159 C CA . GLN D 1 265 ? -65.69925 95.77436 33.99517 1.000 13.27190 263 GLN D CA 1
ATOM 11160 C C . GLN D 1 265 ? -65.06401 94.55229 33.34673 1.000 12.77707 263 GLN D C 1
ATOM 11161 O O . GLN D 1 265 ? -65.65180 93.46547 33.35282 1.000 13.67307 263 GLN D O 1
ATOM 11167 N N . ASP D 1 266 ? -63.86455 94.72917 32.80225 1.000 10.12217 264 ASP D N 1
ATOM 11168 C CA . ASP D 1 266 ? -63.04681 93.61630 32.32820 1.000 10.41925 264 ASP D CA 1
ATOM 11169 C C . ASP D 1 266 ? -61.59726 94.08859 32.27071 1.000 11.40008 264 ASP D C 1
ATOM 11170 O O . ASP D 1 266 ? -61.27300 95.20115 32.69887 1.000 11.50137 264 ASP D O 1
ATOM 11175 N N . ARG D 1 267 ? -60.71748 93.23928 31.74939 1.000 9.82697 265 ARG D N 1
ATOM 11176 C CA . ARG D 1 267 ? -59.31352 93.60205 31.64719 1.000 11.43353 265 ARG D CA 1
ATOM 11177 C C . ARG D 1 267 ? -59.10412 94.66794 30.57004 1.000 12.17240 265 ARG D C 1
ATOM 11178 O O . ARG D 1 267 ? -59.88793 94.80407 29.62776 1.000 14.20942 265 ARG D O 1
ATOM 11186 N N . GLU D 1 268 ? -58.00877 95.42079 30.72297 1.000 11.83108 266 GLU D N 1
ATOM 11187 C CA . GLU D 1 268 ? -57.75354 96.58759 29.87943 1.000 12.26425 266 GLU D CA 1
ATOM 11188 C C . GLU D 1 268 ? -57.67573 96.22018 28.40169 1.000 14.60208 266 GLU D C 1
ATOM 11189 O O . GLU D 1 268 ? -58.18394 96.95460 27.54575 1.000 11.82242 266 GLU D O 1
ATOM 11195 N N . GLN D 1 269 ? -57.03205 95.09326 28.08146 1.000 12.94226 267 GLN D N 1
ATOM 11196 C CA . GLN D 1 269 ? -56.88393 94.68290 26.68796 1.000 14.21222 267 GLN D CA 1
ATOM 11197 C C . GLN D 1 269 ? -58.22565 94.30241 26.06465 1.000 14.95838 267 GLN D C 1
ATOM 11198 O O . GLN D 1 269 ? -58.42865 94.49935 24.86035 1.000 14.09999 267 GLN D O 1
ATOM 11204 N N . VAL D 1 270 ? -59.15160 93.77107 26.86520 1.000 13.92660 268 VAL D N 1
ATOM 11205 C CA . VAL D 1 270 ? -60.47771 93.42468 26.36062 1.000 11.89102 268 VAL D CA 1
ATOM 11206 C C . VAL D 1 270 ? -61.31214 94.68621 26.16271 1.000 13.56093 268 VAL D C 1
ATOM 11207 O O . VAL D 1 270 ? -61.97896 94.86003 25.13482 1.000 14.37706 268 VAL D O 1
ATOM 11211 N N . ILE D 1 271 ? -61.28261 95.58499 27.14790 1.000 10.97158 269 ILE D N 1
ATOM 11212 C CA . ILE D 1 271 ? -62.04520 96.82904 27.07004 1.000 13.49300 269 ILE D CA 1
ATOM 11213 C C . ILE D 1 271 ? -61.60155 97.66188 25.87069 1.000 15.86570 269 ILE D C 1
ATOM 11214 O O . ILE D 1 271 ? -62.42692 98.27664 25.18250 1.000 13.17894 269 ILE D O 1
ATOM 11219 N N . ASN D 1 272 ? -60.29679 97.68332 25.58747 1.000 13.69978 270 ASN D N 1
ATOM 11220 C CA . ASN D 1 272 ? -59.79230 98.50348 24.48886 1.000 13.45250 270 ASN D CA 1
ATOM 11221 C C . ASN D 1 272 ? -60.30598 98.04499 23.13200 1.000 13.91089 270 ASN D C 1
ATOM 11222 O O . ASN D 1 272 ? -60.27111 98.82415 22.17198 1.000 15.97547 270 ASN D O 1
ATOM 11227 N N . SER D 1 273 ? -60.77647 96.80625 23.03107 1.000 14.62223 271 SER D N 1
ATOM 11228 C CA . SER D 1 273 ? -61.24967 96.23471 21.77854 1.000 16.04761 271 SER D CA 1
ATOM 11229 C C . SER D 1 273 ? -62.72022 96.52346 21.49943 1.000 19.50466 271 SER D C 1
ATOM 11230 O O . SER D 1 273 ? -63.23143 96.08969 20.46126 1.000 14.63112 271 SER D O 1
ATOM 11233 N N . ILE D 1 274 ? -63.41143 97.22800 22.39315 1.000 15.05850 272 ILE D N 1
ATOM 11234 C CA . ILE D 1 274 ? -64.81450 97.57725 22.18825 1.000 15.41196 272 ILE D CA 1
ATOM 11235 C C . ILE D 1 274 ? -64.88418 98.67357 21.13277 1.000 19.24941 272 ILE D C 1
ATOM 11236 O O . ILE D 1 274 ? -64.26920 99.73719 21.30505 1.000 16.03926 272 ILE D O 1
ATOM 11241 N N . PRO D 1 275 ? -65.60304 98.46304 20.03153 1.000 24.51982 273 PRO D N 1
ATOM 11242 C CA . PRO D 1 275 ? -65.71208 99.51520 19.01441 1.000 26.55501 273 PRO D CA 1
ATOM 11243 C C . PRO D 1 275 ? -66.51274 100.69218 19.54593 1.000 25.53960 273 PRO D C 1
ATOM 11244 O O . PRO D 1 275 ? -67.39554 100.53750 20.39171 1.000 24.82328 273 PRO D O 1
ATOM 11248 N N . ALA D 1 276 ? -66.19078 101.88040 19.03743 1.000 33.26253 274 ALA D N 1
ATOM 11249 C CA . ALA D 1 276 ? -66.82485 103.10066 19.51910 1.000 33.33631 274 ALA D CA 1
ATOM 11250 C C . ALA D 1 276 ? -68.32824 103.07335 19.25984 1.000 30.79971 274 ALA D C 1
ATOM 11251 O O . ALA D 1 276 ? -68.80617 102.48979 18.28405 1.000 30.10572 274 ALA D O 1
ATOM 11253 N N . ASP D 1 277 ? -69.07652 103.70686 20.16098 1.000 33.73579 275 ASP D N 1
ATOM 11254 C CA . ASP D 1 277 ? -70.53172 103.75663 20.04694 1.000 36.54800 275 ASP D CA 1
ATOM 11255 C C . ASP D 1 277 ? -71.01944 104.83651 21.00154 1.000 37.12277 275 ASP D C 1
ATOM 11256 O O . ASP D 1 277 ? -70.94979 104.65998 22.22096 1.000 35.22933 275 ASP D O 1
ATOM 11261 N N . GLU D 1 278 ? -71.49459 105.95347 20.44934 1.000 44.20673 276 GLU D N 1
ATOM 11262 C CA . GLU D 1 278 ? -72.07637 106.99265 21.28795 1.000 48.09166 276 GLU D CA 1
ATOM 11263 C C . GLU D 1 278 ? -73.47118 106.61905 21.76976 1.000 44.38375 276 GLU D C 1
ATOM 11264 O O . GLU D 1 278 ? -73.92171 107.14419 22.79385 1.000 44.02245 276 GLU D O 1
ATOM 11270 N N . SER D 1 279 ? -74.16114 105.72894 21.05608 1.000 42.47498 277 SER D N 1
ATOM 11271 C CA . SER D 1 279 ? -75.44337 105.19219 21.49552 1.000 43.77801 277 SER D CA 1
ATOM 11272 C C . SER D 1 279 ? -75.29817 104.11455 22.56604 1.000 39.76338 277 SER D C 1
ATOM 11273 O O . SER D 1 279 ? -76.31576 103.63036 23.07475 1.000 40.09266 277 SER D O 1
ATOM 11276 N N . ARG D 1 280 ? -74.06505 103.73045 22.90276 1.000 32.10203 278 ARG D N 1
ATOM 11277 C CA . ARG D 1 280 ? -73.80504 102.77968 23.97612 1.000 24.91278 278 ARG D CA 1
ATOM 11278 C C . ARG D 1 280 ? -74.45008 103.24144 25.27573 1.000 24.17943 278 ARG D C 1
ATOM 11279 O O . ARG D 1 280 ? -74.40436 104.42254 25.62517 1.000 21.80871 278 ARG D O 1
ATOM 11287 N N . GLN D 1 281 ? -75.05824 102.29766 25.99203 1.000 24.48984 279 GLN D N 1
ATOM 11288 C CA . GLN D 1 281 ? -75.76563 102.60105 27.22783 1.000 20.79410 279 GLN D CA 1
ATOM 11289 C C . GLN D 1 281 ? -74.94542 102.31730 28.47886 1.000 20.94083 279 GLN D C 1
ATOM 11290 O O . GLN D 1 281 ? -75.38609 102.67058 29.57827 1.000 23.57956 279 GLN D O 1
ATOM 11296 N N . PHE D 1 282 ? -73.77038 101.70665 28.34475 1.000 16.21259 280 PHE D N 1
ATOM 11297 C CA . PHE D 1 282 ? -72.94448 101.35062 29.48480 1.000 13.17292 280 PHE D CA 1
ATOM 11298 C C . PHE D 1 282 ? -71.62231 102.10375 29.43517 1.000 16.11729 280 PHE D C 1
ATOM 11299 O O . PHE D 1 282 ? -71.22432 102.63734 28.39643 1.000 17.13100 280 PHE D O 1
ATOM 11307 N N . GLU D 1 283 ? -70.95091 102.15054 30.58383 1.000 14.37240 281 GLU D N 1
ATOM 11308 C CA . GLU D 1 283 ? -69.59106 102.66373 30.68406 1.000 15.92965 281 GLU D CA 1
ATOM 11309 C C . GLU D 1 283 ? -68.61613 101.49394 30.64438 1.000 15.24600 281 GLU D C 1
ATOM 11310 O O . GLU D 1 283 ? -68.74958 100.54208 31.42101 1.000 12.60066 281 GLU D O 1
ATOM 11316 N N . ALA D 1 284 ? -67.64695 101.56358 29.73749 1.000 16.00574 282 ALA D N 1
ATOM 11317 C CA . ALA D 1 284 ? -66.61080 100.54380 29.62639 1.000 16.58610 282 ALA D CA 1
ATOM 11318 C C . ALA D 1 284 ? -65.43874 100.93596 30.51893 1.000 13.41151 282 ALA D C 1
ATOM 11319 O O . ALA D 1 284 ? -64.81671 101.97961 30.30266 1.000 14.39611 282 ALA D O 1
ATOM 11321 N N . THR D 1 285 ? -65.15441 100.11671 31.53338 1.000 15.92137 283 THR D N 1
ATOM 11322 C CA . THR D 1 285 ? -64.10385 100.40766 32.50157 1.000 14.02223 283 THR D CA 1
ATOM 11323 C C . THR D 1 285 ? -63.23143 99.17613 32.71086 1.000 13.90940 283 THR D C 1
ATOM 11324 O O . THR D 1 285 ? -63.63642 98.04167 32.44463 1.000 13.74474 283 THR D O 1
ATOM 11328 N N . THR D 1 286 ? -62.02328 99.41975 33.20932 1.000 14.75558 284 THR D N 1
ATOM 11329 C CA . THR D 1 286 ? -61.04078 98.37421 33.45657 1.000 11.28951 284 THR D CA 1
ATOM 11330 C C . THR D 1 286 ? -61.09693 97.96508 34.92101 1.000 12.39372 284 THR D C 1
ATOM 11331 O O . THR D 1 286 ? -61.04475 98.82144 35.80838 1.000 14.50830 284 THR D O 1
ATOM 11335 N N . HIS D 1 287 ? -61.20233 96.66276 35.17524 1.000 12.35871 285 HIS D N 1
ATOM 11336 C CA . HIS D 1 287 ? -61.14006 96.18572 36.54872 1.000 11.88069 285 HIS D CA 1
ATOM 11337 C C . HIS D 1 287 ? -60.72292 94.72323 36.56572 1.000 11.68286 285 HIS D C 1
ATOM 11338 O O . HIS D 1 287 ? -61.20432 93.92321 35.76172 1.000 12.69856 285 HIS D O 1
ATOM 11345 N N . ASP D 1 288 ? -59.83015 94.39112 37.49530 1.000 15.35393 286 ASP D N 1
ATOM 11346 C CA . ASP D 1 288 ? -59.35095 93.03274 37.71622 1.000 12.19130 286 ASP D CA 1
ATOM 11347 C C . ASP D 1 288 ? -60.16303 92.40005 38.84152 1.000 11.49507 286 ASP D C 1
ATOM 11348 O O . ASP D 1 288 ? -60.24722 92.95934 39.93797 1.000 11.03271 286 ASP D O 1
ATOM 11353 N N . ILE D 1 289 ? -60.76546 91.23962 38.56482 1.000 10.73545 287 ILE D N 1
ATOM 11354 C CA . ILE D 1 289 ? -61.58501 90.54474 39.55647 1.000 13.46351 287 ILE D CA 1
ATOM 11355 C C . ILE D 1 289 ? -60.79935 90.05695 40.76296 1.000 12.80712 287 ILE D C 1
ATOM 11356 O O . ILE D 1 289 ? -61.40169 89.64624 41.76211 1.000 12.87757 287 ILE D O 1
ATOM 11361 N N . PHE D 1 290 ? -59.47333 90.06758 40.69862 1.000 12.22089 288 PHE D N 1
ATOM 11362 C CA . PHE D 1 290 ? -58.64792 89.71286 41.84194 1.000 14.19779 288 PHE D CA 1
ATOM 11363 C C . PHE D 1 290 ? -58.19228 90.94044 42.62478 1.000 13.70378 288 PHE D C 1
ATOM 11364 O O . PHE D 1 290 ? -57.23041 90.86133 43.39433 1.000 16.63631 288 PHE D O 1
ATOM 11372 N N . THR D 1 291 ? -58.87279 92.07065 42.44530 1.000 14.08916 289 THR D N 1
ATOM 11373 C CA . THR D 1 291 ? -58.71339 93.24502 43.28767 1.000 12.15738 289 THR D CA 1
ATOM 11374 C C . THR D 1 291 ? -60.07173 93.63167 43.86664 1.000 14.38658 289 THR D C 1
ATOM 11375 O O . THR D 1 291 ? -61.12201 93.20991 43.37007 1.000 12.19166 289 THR D O 1
ATOM 11379 N N . THR D 1 292 ? -60.04155 94.43807 44.92898 1.000 14.42183 290 THR D N 1
ATOM 11380 C CA . THR D 1 292 ? -61.27469 94.88593 45.56862 1.000 13.96452 290 THR D CA 1
ATOM 11381 C C . THR D 1 292 ? -62.16592 95.61483 44.56971 1.000 13.06970 290 THR D C 1
ATOM 11382 O O . THR D 1 292 ? -61.68894 96.39734 43.74460 1.000 12.45931 290 THR D O 1
ATOM 11386 N N . GLN D 1 293 ? -63.46711 95.35184 44.65414 1.000 10.67315 291 GLN D N 1
ATOM 11387 C CA . GLN D 1 293 ? -64.44954 95.95603 43.76330 1.000 13.72249 291 GLN D CA 1
ATOM 11388 C C . GLN D 1 293 ? -64.48895 97.46819 43.95396 1.000 14.75861 291 GLN D C 1
ATOM 11389 O O . GLN D 1 293 ? -64.86315 97.93634 45.03938 1.000 17.20585 291 GLN D O 1
ATOM 11395 N N . PRO D 1 294 ? -64.14018 98.26253 42.93606 1.000 14.61256 292 PRO D N 1
ATOM 11396 C CA . PRO D 1 294 ? -64.04408 99.71579 43.12677 1.000 13.37744 292 PRO D CA 1
ATOM 11397 C C . PRO D 1 294 ? -65.37894 100.45254 43.12999 1.000 14.64567 292 PRO D C 1
ATOM 11398 O O . PRO D 1 294 ? -65.48354 101.51203 43.75491 1.000 16.64361 292 PRO D O 1
ATOM 11402 N N . VAL D 1 295 ? -66.39725 99.93132 42.44959 1.000 14.95977 293 VAL D N 1
ATOM 11403 C CA . VAL D 1 295 ? -67.71404 100.56661 42.45537 1.000 16.24117 293 VAL D CA 1
ATOM 11404 C C . VAL D 1 295 ? -68.44114 100.17191 43.73574 1.000 15.57038 293 VAL D C 1
ATOM 11405 O O . VAL D 1 295 ? -68.70474 98.98888 43.97340 1.000 13.43163 293 VAL D O 1
ATOM 11409 N N . LYS D 1 296 ? -68.78328 101.16604 44.55113 1.000 12.27309 294 LYS D N 1
ATOM 11410 C CA . LYS D 1 296 ? -69.28330 100.94867 45.90090 1.000 14.21265 294 LYS D CA 1
ATOM 11411 C C . LYS D 1 296 ? -70.79426 101.12470 45.95116 1.000 12.11572 294 LYS D C 1
ATOM 11412 O O . LYS D 1 296 ? -71.32825 102.10938 45.42989 1.000 11.70252 294 LYS D O 1
ATOM 11418 N N . HIS D 1 297 ? -71.47175 100.15947 46.57325 1.000 13.46885 295 HIS D N 1
ATOM 11419 C CA . HIS D 1 297 ? -72.87984 100.23287 46.95555 1.000 13.97704 295 HIS D CA 1
ATOM 11420 C C . HIS D 1 297 ? -73.83666 100.20438 45.76990 1.000 14.34314 295 HIS D C 1
ATOM 11421 O O . HIS D 1 297 ? -74.98137 100.64993 45.89535 1.000 17.52046 295 HIS D O 1
ATOM 11428 N N . ALA D 1 298 ? -73.41108 99.66729 44.62641 1.000 13.09434 296 ALA D N 1
ATOM 11429 C CA . ALA D 1 298 ? -74.31036 99.51809 43.49150 1.000 10.71663 296 ALA D CA 1
ATOM 11430 C C . ALA D 1 298 ? -75.49517 98.62044 43.85256 1.000 12.84871 296 ALA D C 1
ATOM 11431 O O . ALA D 1 298 ? -75.44470 97.81789 44.78947 1.000 11.98003 296 ALA D O 1
ATOM 11433 N N . ARG D 1 299 ? -76.58174 98.77019 43.09067 1.000 10.92104 297 ARG D N 1
ATOM 11434 C CA . ARG D 1 299 ? -77.76740 97.95840 43.33750 1.000 10.86738 297 ARG D CA 1
ATOM 11435 C C . ARG D 1 299 ? -77.53206 96.49532 42.97511 1.000 13.09089 297 ARG D C 1
ATOM 11436 O O . ARG D 1 299 ? -78.04956 95.60105 43.65570 1.000 10.55820 297 ARG D O 1
ATOM 11444 N N . ALA D 1 300 ? -76.74197 96.22320 41.93359 1.000 13.60938 298 ALA D N 1
ATOM 11445 C CA . ALA D 1 300 ? -76.49362 94.84929 41.51146 1.000 10.10321 298 ALA D CA 1
ATOM 11446 C C . ALA D 1 300 ? -75.07020 94.69235 41.00410 1.000 13.38974 298 ALA D C 1
ATOM 11447 O O . ALA D 1 300 ? -74.58202 95.52874 40.23780 1.000 11.31866 298 ALA D O 1
ATOM 11449 N N . TYR D 1 301 ? -74.41163 93.62191 41.44790 1.000 13.06025 299 TYR D N 1
ATOM 11450 C CA . TYR D 1 301 ? -73.15123 93.15250 40.88568 1.000 9.25029 299 TYR D CA 1
ATOM 11451 C C . TYR D 1 301 ? -73.41221 91.80618 40.23101 1.000 8.96142 299 TYR D C 1
ATOM 11452 O O . TYR D 1 301 ? -73.84324 90.86362 40.90159 1.000 9.52447 299 TYR D O 1
ATOM 11461 N N . TYR D 1 302 ? -73.15456 91.72253 38.92831 1.000 8.96958 300 TYR D N 1
ATOM 11462 C CA . TYR D 1 302 ? -73.53780 90.58072 38.10988 1.000 10.67287 300 TYR D CA 1
ATOM 11463 C C . TYR D 1 302 ? -72.29678 89.93435 37.50982 1.000 8.87656 300 TYR D C 1
ATOM 11464 O O . TYR D 1 302 ? -71.36806 90.62628 37.08865 1.000 10.99946 300 TYR D O 1
ATOM 11473 N N . MET D 1 303 ? -72.28422 88.60490 37.47714 1.000 8.87694 301 MET D N 1
ATOM 11474 C CA . MET D 1 303 ? -71.21629 87.85091 36.84125 1.000 9.00015 301 MET D CA 1
ATOM 11475 C C . MET D 1 303 ? -71.81619 86.73853 36.00334 1.000 9.75598 301 MET D C 1
ATOM 11476 O O . MET D 1 303 ? -72.74645 86.05705 36.44250 1.000 11.44009 301 MET D O 1
ATOM 11481 N N . HIS D 1 304 ? -71.26373 86.55235 34.80617 1.000 10.78250 302 HIS D N 1
ATOM 11482 C CA . HIS D 1 304 ? -71.69699 85.51755 33.87661 1.000 11.00484 302 HIS D CA 1
ATOM 11483 C C . HIS D 1 304 ? -70.46979 84.75616 33.40468 1.000 11.35963 302 HIS D C 1
ATOM 11484 O O . HIS D 1 304 ? -69.57406 85.34686 32.79457 1.000 12.55121 302 HIS D O 1
ATOM 11491 N N . SER D 1 305 ? -70.42772 83.45337 33.68291 1.000 11.73694 303 SER D N 1
ATOM 11492 C CA . SER D 1 305 ? -69.34792 82.58369 33.21140 1.000 12.38436 303 SER D CA 1
ATOM 11493 C C . SER D 1 305 ? -67.97016 83.15280 33.55414 1.000 13.56472 303 SER D C 1
ATOM 11494 O O . SER D 1 305 ? -67.08112 83.25340 32.70479 1.000 10.83203 303 SER D O 1
ATOM 11497 N N . VAL D 1 306 ? -67.79047 83.53389 34.81436 1.000 12.81484 304 VAL D N 1
ATOM 11498 C CA . VAL D 1 306 ? -66.47579 84.00315 35.24352 1.000 12.64915 304 VAL D CA 1
ATOM 11499 C C . VAL D 1 306 ? -65.90315 83.02248 36.26864 1.000 11.84683 304 VAL D C 1
ATOM 11500 O O . VAL D 1 306 ? -64.96053 82.29715 35.91949 1.000 13.23933 304 VAL D O 1
ATOM 11504 N N . PRO D 1 307 ? -66.41701 82.90871 37.50480 1.000 13.22802 305 PRO D N 1
ATOM 11505 C CA . PRO D 1 307 ? -65.75333 82.01434 38.47284 1.000 12.84376 305 PRO D CA 1
ATOM 11506 C C . PRO D 1 307 ? -65.83581 80.53288 38.12461 1.000 15.71740 305 PRO D C 1
ATOM 11507 O O . PRO D 1 307 ? -65.17445 79.72688 38.79774 1.000 18.17137 305 PRO D O 1
ATOM 11511 N N . HIS D 1 308 ? -66.61123 80.14217 37.10660 1.000 12.43279 306 HIS D N 1
ATOM 11512 C CA . HIS D 1 308 ? -66.64828 78.74036 36.70058 1.000 13.11348 306 HIS D CA 1
ATOM 11513 C C . HIS D 1 308 ? -65.35097 78.28881 36.04466 1.000 14.66736 306 HIS D C 1
ATOM 11514 O O . HIS D 1 308 ? -65.11011 77.08039 35.94527 1.000 14.80289 306 HIS D O 1
ATOM 11521 N N . GLY D 1 309 ? -64.51394 79.22063 35.60002 1.000 15.53803 307 GLY D N 1
ATOM 11522 C CA . GLY D 1 309 ? -63.22307 78.89310 35.03888 1.000 12.49621 307 GLY D CA 1
ATOM 11523 C C . GLY D 1 309 ? -62.08484 78.84245 36.03301 1.000 15.12955 307 GLY D C 1
ATOM 11524 O O . GLY D 1 309 ? -60.92751 78.73264 35.61657 1.000 17.19371 307 GLY D O 1
ATOM 11525 N N . PHE D 1 310 ? -62.36847 78.89966 37.33423 1.000 15.12238 308 PHE D N 1
ATOM 11526 C CA . PHE D 1 310 ? -61.33392 78.97064 38.35380 1.000 14.09519 308 PHE D CA 1
ATOM 11527 C C . PHE D 1 310 ? -61.54515 77.89373 39.40916 1.000 18.40944 308 PHE D C 1
ATOM 11528 O O . PHE D 1 310 ? -62.66077 77.41127 39.62690 1.000 14.44438 308 PHE D O 1
ATOM 11536 N N . GLY D 1 311 ? -60.45038 77.52696 40.06918 1.000 15.28254 309 GLY D N 1
ATOM 11537 C CA . GLY D 1 311 ? -60.51695 76.62867 41.20016 1.000 17.22548 309 GLY D CA 1
ATOM 11538 C C . GLY D 1 311 ? -61.21190 77.27697 42.38656 1.000 18.52064 309 GLY D C 1
ATOM 11539 O O . GLY D 1 311 ? -61.61001 78.44127 42.36553 1.000 17.12109 309 GLY D O 1
ATOM 11540 N N . ASP D 1 312 ? -61.34283 76.49248 43.45793 1.000 17.67241 310 ASP D N 1
ATOM 11541 C CA . ASP D 1 312 ? -62.11557 76.93373 44.61646 1.000 19.57712 310 ASP D CA 1
ATOM 11542 C C . ASP D 1 312 ? -61.49335 78.16382 45.26940 1.000 20.75392 310 ASP D C 1
ATOM 11543 O O . ASP D 1 312 ? -62.19648 79.12591 45.59898 1.000 17.87032 310 ASP D O 1
ATOM 11548 N N . GLU D 1 313 ? -60.17193 78.15015 45.46953 1.000 18.06353 311 GLU D N 1
ATOM 11549 C CA . GLU D 1 313 ? -59.53089 79.25159 46.18122 1.000 20.97924 311 GLU D CA 1
ATOM 11550 C C . GLU D 1 313 ? -59.63601 80.55339 45.39636 1.000 17.73082 311 GLU D C 1
ATOM 11551 O O . GLU D 1 313 ? -59.85229 81.62005 45.98254 1.000 13.94231 311 GLU D O 1
ATOM 11557 N N . ASP D 1 314 ? -59.49922 80.48474 44.06864 1.000 16.33555 312 ASP D N 1
ATOM 11558 C CA . ASP D 1 314 ? -59.63940 81.68371 43.24550 1.000 16.28057 312 ASP D CA 1
ATOM 11559 C C . ASP D 1 314 ? -61.08774 82.14666 43.17593 1.000 15.51246 312 ASP D C 1
ATOM 11560 O O . ASP D 1 314 ? -61.35879 83.35103 43.21820 1.000 15.45946 312 ASP D O 1
ATOM 11565 N N . ALA D 1 315 ? -62.03080 81.20650 43.05323 1.000 13.96442 313 ALA D N 1
ATOM 11566 C CA . ALA D 1 315 ? -63.43944 81.57857 42.96714 1.000 14.22738 313 ALA D CA 1
ATOM 11567 C C . ALA D 1 315 ? -63.91277 82.25633 44.24816 1.000 14.64332 313 ALA D C 1
ATOM 11568 O O . ALA D 1 315 ? -64.70400 83.20687 44.20128 1.000 15.04467 313 ALA D O 1
ATOM 11570 N N . VAL D 1 316 ? -63.44078 81.78493 45.40412 1.000 17.21323 314 VAL D N 1
ATOM 11571 C CA . VAL D 1 316 ? -63.76610 82.45915 46.65881 1.000 13.05588 314 VAL D CA 1
ATOM 11572 C C . VAL D 1 316 ? -63.23873 83.88977 46.63663 1.000 13.82661 314 VAL D C 1
ATOM 11573 O O . VAL D 1 316 ? -63.94539 84.83948 46.99740 1.000 13.58606 314 VAL D O 1
ATOM 11577 N N . LYS D 1 317 ? -61.99137 84.06550 46.19178 1.000 15.17196 315 LYS D N 1
ATOM 11578 C CA . LYS D 1 317 ? -61.41132 85.40429 46.11694 1.000 15.02189 315 LYS D CA 1
ATOM 11579 C C . LYS D 1 317 ? -62.20291 86.29659 45.17236 1.000 13.80940 315 LYS D C 1
ATOM 11580 O O . LYS D 1 317 ? -62.40171 87.48352 45.44970 1.000 15.81545 315 LYS D O 1
ATOM 11586 N N . ILE D 1 318 ? -62.66132 85.74054 44.04964 1.000 12.84351 316 ILE D N 1
ATOM 11587 C CA . ILE D 1 318 ? -63.45995 86.50739 43.09951 1.000 12.25121 316 ILE D CA 1
ATOM 11588 C C . ILE D 1 318 ? -64.73996 87.00004 43.75694 1.000 12.07454 316 ILE D C 1
ATOM 11589 O O . ILE D 1 318 ? -65.13880 88.16002 43.59043 1.000 13.06411 316 ILE D O 1
ATOM 11594 N N . MET D 1 319 ? -65.40366 86.13125 44.51580 1.000 10.03653 317 MET D N 1
ATOM 11595 C CA . MET D 1 319 ? -66.66551 86.52867 45.11465 1.000 12.24892 317 MET D CA 1
ATOM 11596 C C . MET D 1 319 ? -66.42342 87.41611 46.33632 1.000 11.23721 317 MET D C 1
ATOM 11597 O O . MET D 1 319 ? -67.16457 88.37571 46.56884 1.000 12.79345 317 MET D O 1
ATOM 11602 N N . ALA D 1 320 ? -65.36274 87.13787 47.10230 1.000 15.52886 318 ALA D N 1
ATOM 11603 C CA . ALA D 1 320 ? -65.07221 87.91325 48.30412 1.000 12.10678 318 ALA D CA 1
ATOM 11604 C C . ALA D 1 320 ? -64.59297 89.32469 47.99526 1.000 11.35095 318 ALA D C 1
ATOM 11605 O O . ALA D 1 320 ? -64.68745 90.19942 48.86223 1.000 12.63912 318 ALA D O 1
ATOM 11607 N N . ASN D 1 321 ? -64.06421 89.56682 46.79670 1.000 11.05182 319 ASN D N 1
ATOM 11608 C CA . ASN D 1 321 ? -63.63313 90.91223 46.43757 1.000 12.12867 319 ASN D CA 1
ATOM 11609 C C . ASN D 1 321 ? -64.80964 91.84267 46.16894 1.000 12.21813 319 ASN D C 1
ATOM 11610 O O . ASN D 1 321 ? -64.61909 93.06305 46.12972 1.000 10.76450 319 ASN D O 1
ATOM 11615 N N . LEU D 1 322 ? -66.01647 91.29916 45.99318 1.000 12.98049 320 LEU D N 1
ATOM 11616 C CA . LEU D 1 322 ? -67.22090 92.11927 45.94578 1.000 13.39284 320 LEU D CA 1
ATOM 11617 C C . LEU D 1 322 ? -67.69563 92.54577 47.32662 1.000 11.49376 320 LEU D C 1
ATOM 11618 O O . LEU D 1 322 ? -68.41028 93.54740 47.43764 1.000 13.95013 320 LEU D O 1
ATOM 11623 N N . VAL D 1 323 ? -67.30513 91.81537 48.37406 1.000 12.44628 321 VAL D N 1
ATOM 11624 C CA . VAL D 1 323 ? -67.94958 91.98713 49.68170 1.000 14.63224 321 VAL D CA 1
ATOM 11625 C C . VAL D 1 323 ? -67.74022 93.37414 50.27604 1.000 13.11041 321 VAL D C 1
ATOM 11626 O O . VAL D 1 323 ? -68.71713 93.96065 50.76337 1.000 12.62306 321 VAL D O 1
ATOM 11630 N N . PRO D 1 324 ? -66.54197 93.97344 50.26066 1.000 15.97622 322 PRO D N 1
ATOM 11631 C CA . PRO D 1 324 ? -66.40532 95.32519 50.83964 1.000 13.49638 322 PRO D CA 1
ATOM 11632 C C . PRO D 1 324 ? -67.19403 96.40850 50.10866 1.000 16.10534 322 PRO D C 1
ATOM 11633 O O . PRO D 1 324 ? -67.37495 97.50071 50.66094 1.000 20.12210 322 PRO D O 1
ATOM 11637 N N . ALA D 1 325 ? -67.66394 96.15294 48.89293 1.000 13.29398 323 ALA D N 1
ATOM 11638 C CA . ALA D 1 325 ? -68.41634 97.14209 48.13543 1.000 15.74218 323 ALA D CA 1
ATOM 11639 C C . ALA D 1 325 ? -69.92277 97.03331 48.33241 1.000 11.73795 323 ALA D C 1
ATOM 11640 O O . ALA D 1 325 ? -70.65016 97.94437 47.92700 1.000 13.22631 323 ALA D O 1
ATOM 11642 N N . LEU D 1 326 ? -70.40454 95.95653 48.94622 1.000 13.01476 324 LEU D N 1
ATOM 11643 C CA . LEU D 1 326 ? -71.83711 95.71350 49.06726 1.000 11.46861 324 LEU D CA 1
ATOM 11644 C C . LEU D 1 326 ? -72.45382 96.60041 50.14387 1.000 13.86217 324 LEU D C 1
ATOM 11645 O O . LEU D 1 326 ? -71.90799 96.73027 51.24469 1.000 15.34674 324 LEU D O 1
ATOM 11650 N N . ALA D 1 327 ? -73.59286 97.20835 49.82257 1.000 13.46698 325 ALA D N 1
ATOM 11651 C CA . ALA D 1 327 ? -74.38525 97.95043 50.79423 1.000 14.97473 325 ALA D CA 1
ATOM 11652 C C . ALA D 1 327 ? -75.39051 96.99628 51.42657 1.000 13.04977 325 ALA D C 1
ATOM 11653 O O . ALA D 1 327 ? -76.20101 96.38850 50.71926 1.000 11.69136 325 ALA D O 1
ATOM 11655 N N . LYS D 1 328 ? -75.33202 96.85734 52.75086 1.000 13.56933 326 LYS D N 1
ATOM 11656 C CA . LYS D 1 328 ? -76.17545 95.88397 53.43178 1.000 15.88526 326 LYS D CA 1
ATOM 11657 C C . LYS D 1 328 ? -77.64706 96.23562 53.26240 1.000 13.15391 326 LYS D C 1
ATOM 11658 O O . LYS D 1 328 ? -78.04855 97.39298 53.43008 1.000 13.38106 326 LYS D O 1
ATOM 11664 N N . GLY D 1 329 ? -78.45102 95.22468 52.93923 1.000 13.24786 327 GLY D N 1
ATOM 11665 C CA . GLY D 1 329 ? -79.84836 95.42381 52.63411 1.000 13.58938 327 GLY D CA 1
ATOM 11666 C C . GLY D 1 329 ? -80.12711 95.98855 51.25843 1.000 13.09984 327 GLY D C 1
ATOM 11667 O O . GLY D 1 329 ? -81.29968 96.13321 50.89354 1.000 15.63885 327 GLY D O 1
ATOM 11668 N N . TYR D 1 330 ? -79.09981 96.30038 50.47212 1.000 12.42336 328 TYR D N 1
ATOM 11669 C CA . TYR D 1 330 ? -79.34272 97.00089 49.21826 1.000 12.72898 328 TYR D CA 1
ATOM 11670 C C . TYR D 1 330 ? -78.67884 96.33056 48.01966 1.000 11.53254 328 TYR D C 1
ATOM 11671 O O . TYR D 1 330 ? -79.32722 96.12572 46.98910 1.000 11.51828 328 TYR D O 1
ATOM 11680 N N . SER D 1 331 ? -77.39722 95.98968 48.13416 1.000 11.48531 329 SER D N 1
ATOM 11681 C CA . SER D 1 331 ? -76.63098 95.49303 46.99342 1.000 12.44872 329 SER D CA 1
ATOM 11682 C C . SER D 1 331 ? -76.90687 94.01066 46.76228 1.000 11.12568 329 SER D C 1
ATOM 11683 O O . SER D 1 331 ? -76.71785 93.18758 47.66363 1.000 12.28735 329 SER D O 1
ATOM 11686 N N . ARG D 1 332 ? -77.33183 93.66958 45.55195 1.000 10.75918 330 ARG D N 1
ATOM 11687 C CA . ARG D 1 332 ? -77.51674 92.28142 45.15761 1.000 10.88653 330 ARG D CA 1
ATOM 11688 C C . ARG D 1 332 ? -76.25061 91.75618 44.49209 1.000 13.33340 330 ARG D C 1
ATOM 11689 O O . ARG D 1 332 ? -75.51555 92.50186 43.83589 1.000 12.71780 330 ARG D O 1
ATOM 11697 N N . VAL D 1 333 ? -75.99141 90.46362 44.68032 1.000 10.37538 331 VAL D N 1
ATOM 11698 C CA . VAL D 1 333 ? -74.99098 89.73520 43.90701 1.000 9.98487 331 VAL D CA 1
ATOM 11699 C C . VAL D 1 333 ? -75.73772 88.73586 43.03657 1.000 11.51284 331 VAL D C 1
ATOM 11700 O O . VAL D 1 333 ? -76.54917 87.95275 43.54058 1.000 10.23994 331 VAL D O 1
ATOM 11704 N N . LEU D 1 334 ? -75.48447 88.77668 41.73270 1.000 9.91305 332 LEU D N 1
ATOM 11705 C CA . LEU D 1 334 ? -76.18637 87.93462 40.76769 1.000 9.79601 332 LEU D CA 1
ATOM 11706 C C . LEU D 1 334 ? -75.15016 87.10244 40.02531 1.000 9.90080 332 LEU D C 1
ATOM 11707 O O . LEU D 1 334 ? -74.36962 87.64000 39.23634 1.000 10.53067 332 LEU D O 1
ATOM 11712 N N . LEU D 1 335 ? -75.13385 85.79782 40.28120 1.000 11.88653 333 LEU D N 1
ATOM 11713 C CA . LEU D 1 335 ? -74.15479 84.89320 39.68478 1.000 11.29731 333 LEU D CA 1
ATOM 11714 C C . LEU D 1 335 ? -74.85606 84.05717 38.61969 1.000 10.30314 333 LEU D C 1
ATOM 11715 O O . LEU D 1 335 ? -75.71540 83.22934 38.93663 1.000 11.49813 333 LEU D O 1
ATOM 11720 N N . ASN D 1 336 ? -74.48379 84.27731 37.35936 1.000 10.22850 334 ASN D N 1
ATOM 11721 C CA . ASN D 1 336 ? -75.13039 83.63928 36.21357 1.000 12.29341 334 ASN D CA 1
ATOM 11722 C C . ASN D 1 336 ? -74.21711 82.50327 35.75960 1.000 12.13549 334 ASN D C 1
ATOM 11723 O O . ASN D 1 336 ? -73.38622 82.65249 34.86679 1.000 13.70322 334 ASN D O 1
ATOM 11728 N N . GLU D 1 337 ? -74.36916 81.34998 36.40989 1.000 14.89442 335 GLU D N 1
ATOM 11729 C CA . GLU D 1 337 ? -73.50691 80.20533 36.16215 1.000 12.31384 335 GLU D CA 1
ATOM 11730 C C . GLU D 1 337 ? -74.33698 78.93281 36.09255 1.000 15.34797 335 GLU D C 1
ATOM 11731 O O . GLU D 1 337 ? -75.44394 78.85300 36.63248 1.000 14.21421 335 GLU D O 1
ATOM 11737 N N . ILE D 1 338 ? -73.77376 77.92888 35.41412 1.000 13.14355 336 ILE D N 1
ATOM 11738 C CA . ILE D 1 338 ? -74.37305 76.60130 35.40676 1.000 18.51717 336 ILE D CA 1
ATOM 11739 C C . ILE D 1 338 ? -74.36074 76.02472 36.81705 1.000 17.25108 336 ILE D C 1
ATOM 11740 O O . ILE D 1 338 ? -73.36189 76.11931 37.54619 1.000 13.89804 336 ILE D O 1
ATOM 11745 N N . VAL D 1 339 ? -75.48945 75.44061 37.21029 1.000 18.58316 337 VAL D N 1
ATOM 11746 C CA . VAL D 1 339 ? -75.62340 74.68931 38.45172 1.000 16.32638 337 VAL D CA 1
ATOM 11747 C C . VAL D 1 339 ? -75.79680 73.22927 38.06000 1.000 16.10885 337 VAL D C 1
ATOM 11748 O O . VAL D 1 339 ? -76.84507 72.83822 37.53165 1.000 18.05537 337 VAL D O 1
ATOM 11752 N N . VAL D 1 340 ? -74.76965 72.42147 38.29470 1.000 16.39374 338 VAL D N 1
ATOM 11753 C CA . VAL D 1 340 ? -74.79287 71.03179 37.85433 1.000 17.25683 338 VAL D CA 1
ATOM 11754 C C . VAL D 1 340 ? -75.68516 70.21406 38.77583 1.000 21.68909 338 VAL D C 1
ATOM 11755 O O . VAL D 1 340 ? -75.52887 70.23787 40.00303 1.000 18.11338 338 VAL D O 1
ATOM 11759 N N . ASP D 1 341 ? -76.64344 69.51064 38.17915 1.000 24.94288 339 ASP D N 1
ATOM 11760 C CA . ASP D 1 341 ? -77.39094 68.44226 38.83447 1.000 27.61867 339 ASP D CA 1
ATOM 11761 C C . ASP D 1 341 ? -76.73302 67.15135 38.35928 1.000 29.55573 339 ASP D C 1
ATOM 11762 O O . ASP D 1 341 ? -76.97035 66.70315 37.23665 1.000 27.71090 339 ASP D O 1
ATOM 11767 N N . GLU D 1 342 ? -75.87281 66.56809 39.19595 1.000 28.90539 340 GLU D N 1
ATOM 11768 C CA . GLU D 1 342 ? -75.07540 65.44417 38.71635 1.000 32.11833 340 GLU D CA 1
ATOM 11769 C C . GLU D 1 342 ? -75.91728 64.19098 38.52441 1.000 41.66254 340 GLU D C 1
ATOM 11770 O O . GLU D 1 342 ? -75.59822 63.36209 37.66170 1.000 38.02884 340 GLU D O 1
ATOM 11776 N N . GLU D 1 343 ? -76.99210 64.03415 39.30288 1.000 34.82953 341 GLU D N 1
ATOM 11777 C CA . GLU D 1 343 ? -77.86866 62.88696 39.10830 1.000 43.21540 341 GLU D CA 1
ATOM 11778 C C . GLU D 1 343 ? -78.65377 62.98376 37.80743 1.000 37.91579 341 GLU D C 1
ATOM 11779 O O . GLU D 1 343 ? -79.06853 61.95191 37.27200 1.000 38.68011 341 GLU D O 1
ATOM 11785 N N . ARG D 1 344 ? -78.85528 64.19162 37.27753 1.000 33.77753 342 ARG D N 1
ATOM 11786 C CA . ARG D 1 344 ? -79.45972 64.38690 35.96252 1.000 39.00598 342 ARG D CA 1
ATOM 11787 C C . ARG D 1 344 ? -78.44256 65.08467 35.06544 1.000 28.69282 342 ARG D C 1
ATOM 11788 O O . ARG D 1 344 ? -78.49474 66.31140 34.88143 1.000 25.86439 342 ARG D O 1
ATOM 11796 N N . PRO D 1 345 ? -77.49365 64.33567 34.50044 1.000 25.83961 343 PRO D N 1
ATOM 11797 C CA . PRO D 1 345 ? -76.51962 64.94357 33.58151 1.000 26.32352 343 PRO D CA 1
ATOM 11798 C C . PRO D 1 345 ? -77.21133 65.43879 32.31999 1.000 22.72851 343 PRO D C 1
ATOM 11799 O O . PRO D 1 345 ? -78.03274 64.73407 31.72909 1.000 25.37597 343 PRO D O 1
ATOM 11803 N N . VAL D 1 346 ? -76.88207 66.66227 31.91649 1.000 19.77418 344 VAL D N 1
ATOM 11804 C CA . VAL D 1 346 ? -77.45148 67.26268 30.71791 1.000 24.23884 344 VAL D CA 1
ATOM 11805 C C . VAL D 1 346 ? -76.32257 67.80441 29.85614 1.000 19.67242 344 VAL D C 1
ATOM 11806 O O . VAL D 1 346 ? -75.29632 68.27183 30.36142 1.000 17.25141 344 VAL D O 1
ATOM 11810 N N . MET D 1 347 ? -76.53576 67.75373 28.53886 1.000 18.68427 345 MET D N 1
ATOM 11811 C CA . MET D 1 347 ? -75.47661 68.08508 27.59120 1.000 19.86501 345 MET D CA 1
ATOM 11812 C C . MET D 1 347 ? -75.00837 69.52692 27.75733 1.000 16.66995 345 MET D C 1
ATOM 11813 O O . MET D 1 347 ? -73.81225 69.81053 27.64752 1.000 15.67283 345 MET D O 1
ATOM 11818 N N . SER D 1 348 ? -75.92753 70.45092 28.05199 1.000 17.90522 346 SER D N 1
ATOM 11819 C CA . SER D 1 348 ? -75.51689 71.84112 28.22529 1.000 16.51233 346 SER D CA 1
ATOM 11820 C C . SER D 1 348 ? -74.57341 72.00233 29.41257 1.000 17.56931 346 SER D C 1
ATOM 11821 O O . SER D 1 348 ? -73.68869 72.86677 29.38815 1.000 17.91871 346 SER D O 1
ATOM 11824 N N . ALA D 1 349 ? -74.71989 71.16296 30.44414 1.000 16.18315 347 ALA D N 1
ATOM 11825 C CA . ALA D 1 349 ? -73.83638 71.24773 31.60175 1.000 15.22898 347 ALA D CA 1
ATOM 11826 C C . ALA D 1 349 ? -72.52102 70.50965 31.36937 1.000 14.38625 347 ALA D C 1
ATOM 11827 O O . ALA D 1 349 ? -71.45269 71.01950 31.72852 1.000 13.68924 347 ALA D O 1
ATOM 11829 N N . THR D 1 350 ? -72.57433 69.31005 30.77875 1.000 15.10698 348 THR D N 1
ATOM 11830 C CA . THR D 1 350 ? -71.34606 68.55393 30.54279 1.000 14.45919 348 THR D CA 1
ATOM 11831 C C . THR D 1 350 ? -70.49305 69.19571 29.45529 1.000 14.81668 348 THR D C 1
ATOM 11832 O O . THR D 1 350 ? -69.26219 69.08913 29.50069 1.000 13.80694 348 THR D O 1
ATOM 11836 N N . ASN D 1 351 ? -71.12554 69.86496 28.48287 1.000 13.95948 349 ASN D N 1
ATOM 11837 C CA . ASN D 1 351 ? -70.39340 70.58589 27.44191 1.000 14.84095 349 ASN D CA 1
ATOM 11838 C C . ASN D 1 351 ? -69.44308 71.61049 28.04436 1.000 13.79989 349 ASN D C 1
ATOM 11839 O O . ASN D 1 351 ? -68.23668 71.59975 27.77491 1.000 13.24371 349 ASN D O 1
ATOM 11844 N N . MET D 1 352 ? -69.98857 72.53459 28.83640 1.000 14.68510 350 MET D N 1
ATOM 11845 C CA . MET D 1 352 ? -69.18148 73.58565 29.44755 1.000 14.75666 350 MET D CA 1
ATOM 11846 C C . MET D 1 352 ? -68.18337 73.01132 30.44417 1.000 13.70147 350 MET D C 1
ATOM 11847 O O . MET D 1 352 ? -67.06194 73.51491 30.56622 1.000 14.61813 350 MET D O 1
ATOM 11852 N N . ASP D 1 353 ? -68.57541 71.96365 31.17273 1.000 16.07995 351 ASP D N 1
ATOM 11853 C CA . ASP D 1 353 ? -67.66327 71.34518 32.13019 1.000 15.23020 351 ASP D CA 1
ATOM 11854 C C . ASP D 1 353 ? -66.40782 70.82107 31.44130 1.000 13.84601 351 ASP D C 1
ATOM 11855 O O . ASP D 1 353 ? -65.30559 70.91832 31.99098 1.000 14.64664 351 ASP D O 1
ATOM 11860 N N . LEU D 1 354 ? -66.55261 70.25564 30.23996 1.000 12.63779 352 LEU D N 1
ATOM 11861 C CA . LEU D 1 354 ? -65.38842 69.73937 29.52964 1.000 12.74611 352 LEU D CA 1
ATOM 11862 C C . LEU D 1 354 ? -64.63300 70.84101 28.79459 1.000 14.52515 352 LEU D C 1
ATOM 11863 O O . LEU D 1 354 ? -63.41515 70.73280 28.61410 1.000 14.40410 352 LEU D O 1
ATOM 11868 N N . ILE D 1 355 ? -65.33164 71.89975 28.37421 1.000 12.57306 353 ILE D N 1
ATOM 11869 C CA . ILE D 1 355 ? -64.66561 73.10515 27.88338 1.000 12.78166 353 ILE D CA 1
ATOM 11870 C C . ILE D 1 355 ? -63.84288 73.75016 28.99758 1.000 12.85987 353 ILE D C 1
ATOM 11871 O O . ILE D 1 355 ? -62.73095 74.24071 28.76919 1.000 13.30369 353 ILE D O 1
ATOM 11876 N N . MET D 1 356 ? -64.37301 73.75384 30.22334 1.000 14.70634 354 MET D N 1
ATOM 11877 C CA . MET D 1 356 ? -63.61784 74.29706 31.34722 1.000 13.33547 354 MET D CA 1
ATOM 11878 C C . MET D 1 356 ? -62.35670 73.48293 31.59601 1.000 14.14053 354 MET D C 1
ATOM 11879 O O . MET D 1 356 ? -61.29201 74.03952 31.89021 1.000 13.63858 354 MET D O 1
ATOM 11884 N N . LEU D 1 357 ? -62.46654 72.15652 31.49723 1.000 16.16138 355 LEU D N 1
ATOM 11885 C CA . LEU D 1 357 ? -61.30794 71.28992 31.67367 1.000 16.94057 355 LEU D CA 1
ATOM 11886 C C . LEU D 1 357 ? -60.31028 71.48096 30.54091 1.000 14.07008 355 LEU D C 1
ATOM 11887 O O . LEU D 1 357 ? -59.09929 71.54534 30.77900 1.000 14.85303 355 LEU D O 1
ATOM 11892 N N . ALA D 1 358 ? -60.80748 71.61123 29.30679 1.000 15.71546 356 ALA D N 1
ATOM 11893 C CA . ALA D 1 358 ? -59.94637 71.71047 28.13494 1.000 14.31093 356 ALA D CA 1
ATOM 11894 C C . ALA D 1 358 ? -59.20907 73.04141 28.03847 1.000 15.76925 356 ALA D C 1
ATOM 11895 O O . ALA D 1 358 ? -58.18757 73.11533 27.34495 1.000 15.72673 356 ALA D O 1
ATOM 11897 N N . HIS D 1 359 ? -59.69161 74.09425 28.69447 1.000 14.75833 357 HIS D N 1
ATOM 11898 C CA . HIS D 1 359 ? -59.04303 75.39564 28.57769 1.000 15.57557 357 HIS D CA 1
ATOM 11899 C C . HIS D 1 359 ? -58.49725 75.91410 29.89843 1.000 16.49151 357 HIS D C 1
ATOM 11900 O O . HIS D 1 359 ? -57.33051 76.32293 29.96406 1.000 17.05725 357 HIS D O 1
ATOM 11907 N N . MET D 1 360 ? -59.30339 75.91813 30.95404 1.000 15.76476 358 MET D N 1
ATOM 11908 C CA . MET D 1 360 ? -58.89959 76.49075 32.22959 1.000 15.61902 358 MET D CA 1
ATOM 11909 C C . MET D 1 360 ? -58.49016 75.44605 33.25863 1.000 19.01882 358 MET D C 1
ATOM 11910 O O . MET D 1 360 ? -58.03016 75.81456 34.34384 1.000 18.99462 358 MET D O 1
ATOM 11915 N N . GLY D 1 361 ? -58.63264 74.16016 32.94851 1.000 20.34343 359 GLY D N 1
ATOM 11916 C CA . GLY D 1 361 ? -58.39387 73.13950 33.94802 1.000 18.58568 359 GLY D CA 1
ATOM 11917 C C . GLY D 1 361 ? -59.39153 73.14423 35.07996 1.000 17.39597 359 GLY D C 1
ATOM 11918 O O . GLY D 1 361 ? -59.12671 72.55116 36.12615 1.000 17.54115 359 GLY D O 1
ATOM 11919 N N . ALA D 1 362 ? -60.53863 73.80242 34.89721 1.000 18.54782 360 ALA D N 1
ATOM 11920 C CA . ALA D 1 362 ? -61.54981 73.99257 35.92198 1.000 16.84699 360 ALA D CA 1
ATOM 11921 C C . ALA D 1 362 ? -62.75430 73.09249 35.63511 1.000 15.67768 360 ALA D C 1
ATOM 11922 O O . ALA D 1 362 ? -62.63456 72.09140 34.91506 1.000 17.41663 360 ALA D O 1
ATOM 11924 N N . LYS D 1 363 ? -63.91484 73.45500 36.18728 1.000 17.99352 361 LYS D N 1
ATOM 11925 C CA . LYS D 1 363 ? -65.08205 72.58058 36.16266 1.000 17.40531 361 LYS D CA 1
ATOM 11926 C C . LYS D 1 363 ? -66.33631 73.37308 36.50902 1.000 19.93703 361 LYS D C 1
ATOM 11927 O O . LYS D 1 363 ? -66.27145 74.43317 37.13720 1.000 17.98702 361 LYS D O 1
ATOM 11933 N N . GLU D 1 364 ? -67.48481 72.83706 36.09581 1.000 14.94651 362 GLU D N 1
ATOM 11934 C CA . GLU D 1 364 ? -68.75798 73.38235 36.54393 1.000 16.76968 362 GLU D CA 1
ATOM 11935 C C . GLU D 1 364 ? -69.09272 72.85337 37.93770 1.000 15.13676 362 GLU D C 1
ATOM 11936 O O . GLU D 1 364 ? -68.54969 71.84608 38.39884 1.000 13.92573 362 GLU D O 1
ATOM 11942 N N . ARG D 1 365 ? -70.01059 73.53931 38.60972 1.000 15.07376 363 ARG D N 1
ATOM 11943 C CA . ARG D 1 365 ? -70.25840 73.29109 40.01998 1.000 17.17085 363 ARG D CA 1
ATOM 11944 C C . ARG D 1 365 ? -71.71965 72.95943 40.28053 1.000 15.38450 363 ARG D C 1
ATOM 11945 O O . ARG D 1 365 ? -72.61601 73.40711 39.56149 1.000 14.32967 363 ARG D O 1
ATOM 11953 N N . THR D 1 366 ? -71.94403 72.16283 41.32361 1.000 15.75862 364 THR D N 1
ATOM 11954 C CA . THR D 1 366 ? -73.28789 71.86429 41.79037 1.000 16.62411 364 THR D CA 1
ATOM 11955 C C . THR D 1 366 ? -73.82056 73.02284 42.63001 1.000 17.79593 364 THR D C 1
ATOM 11956 O O . THR D 1 366 ? -73.14423 74.03079 42.85352 1.000 21.62851 364 THR D O 1
ATOM 11960 N N . GLU D 1 367 ? -75.05658 72.87855 43.11024 1.000 16.98002 365 GLU D N 1
ATOM 11961 C CA . GLU D 1 367 ? -75.59087 73.86956 44.03592 1.000 17.71440 365 GLU D CA 1
ATOM 11962 C C . GLU D 1 367 ? -74.82426 73.85122 45.35236 1.000 17.13827 365 GLU D C 1
ATOM 11963 O O . GLU D 1 367 ? -74.57794 74.90463 45.95046 1.000 19.08259 365 GLU D O 1
ATOM 11969 N N . ALA D 1 368 ? -74.41947 72.66456 45.80840 1.000 20.58920 366 ALA D N 1
ATOM 11970 C CA . ALA D 1 368 ? -73.66552 72.56616 47.05506 1.000 18.11091 366 ALA D CA 1
ATOM 11971 C C . ALA D 1 368 ? -72.24999 73.11372 46.89830 1.000 18.68574 366 ALA D C 1
ATOM 11972 O O . ALA D 1 368 ? -71.72247 73.74495 47.82392 1.000 20.12820 366 ALA D O 1
ATOM 11974 N N . ASP D 1 369 ? -71.61075 72.87460 45.74605 1.000 16.37309 367 ASP D N 1
ATOM 11975 C CA . ASP D 1 369 ? -70.31886 73.50461 45.48016 1.000 18.31401 367 ASP D CA 1
ATOM 11976 C C . ASP D 1 369 ? -70.43333 75.01915 45.54765 1.000 15.47856 367 ASP D C 1
ATOM 11977 O O . ASP D 1 369 ? -69.63358 75.69095 46.20602 1.000 16.89663 367 ASP D O 1
ATOM 11982 N N . TRP D 1 370 ? -71.42213 75.57256 44.85054 1.000 17.13565 368 TRP D N 1
ATOM 11983 C CA . TRP D 1 370 ? -71.57568 77.01893 44.78738 1.000 14.16990 368 TRP D CA 1
ATOM 11984 C C . TRP D 1 370 ? -71.85852 77.60364 46.16166 1.000 15.84358 368 TRP D C 1
ATOM 11985 O O . TRP D 1 370 ? -71.25052 78.60373 46.55653 1.000 15.20002 368 TRP D O 1
ATOM 11996 N N . ARG D 1 371 ? -72.78982 76.99466 46.90406 1.000 16.76831 369 ARG D N 1
ATOM 11997 C CA . ARG D 1 371 ? -73.12027 77.49851 48.23258 1.000 15.77554 369 ARG D CA 1
ATOM 11998 C C . ARG D 1 371 ? -71.89237 77.51097 49.13111 1.000 17.56607 369 ARG D C 1
ATOM 11999 O O . ARG D 1 371 ? -71.67941 78.45990 49.89443 1.000 19.93192 369 ARG D O 1
ATOM 12007 N N . SER D 1 372 ? -71.06547 76.46899 49.04019 1.000 16.00350 370 SER D N 1
ATOM 12008 C CA . SER D 1 372 ? -69.84848 76.41082 49.83603 1.000 16.21125 370 SER D CA 1
ATOM 12009 C C . SER D 1 372 ? -68.89891 77.54839 49.47839 1.000 15.53016 370 SER D C 1
ATOM 12010 O O . SER D 1 372 ? -68.26155 78.13023 50.36119 1.000 15.81091 370 SER D O 1
ATOM 12013 N N . ILE D 1 373 ? -68.78430 77.87817 48.18757 1.000 15.79129 371 ILE D N 1
ATOM 12014 C CA . ILE D 1 373 ? -67.87714 78.95117 47.77959 1.000 14.96572 371 ILE D CA 1
ATOM 12015 C C . ILE D 1 373 ? -68.42943 80.31164 48.18532 1.000 18.01266 371 ILE D C 1
ATOM 12016 O O . ILE D 1 373 ? -67.68381 81.18369 48.65398 1.000 15.85741 371 ILE D O 1
ATOM 12021 N N . LEU D 1 374 ? -69.73965 80.51490 48.03116 1.000 14.31378 372 LEU D N 1
ATOM 12022 C CA . LEU D 1 374 ? -70.32630 81.78855 48.43387 1.000 14.41857 372 LEU D CA 1
ATOM 12023 C C . LEU D 1 374 ? -70.26693 81.97870 49.94471 1.000 15.61948 372 LEU D C 1
ATOM 12024 O O . LEU D 1 374 ? -70.09142 83.10659 50.42243 1.000 15.05126 372 LEU D O 1
ATOM 12029 N N . THR D 1 375 ? -70.40403 80.89652 50.71316 1.000 15.41892 373 THR D N 1
ATOM 12030 C CA . THR D 1 375 ? -70.28936 81.01593 52.16099 1.000 15.92142 373 THR D CA 1
ATOM 12031 C C . THR D 1 375 ? -68.87528 81.41766 52.56464 1.000 16.07409 373 THR D C 1
ATOM 12032 O O . THR D 1 375 ? -68.68923 82.33278 53.37524 1.000 17.56826 373 THR D O 1
ATOM 12036 N N . ARG D 1 376 ? -67.86225 80.75726 51.99212 1.000 16.03279 374 ARG D N 1
ATOM 12037 C CA . ARG D 1 376 ? -66.47780 81.07444 52.33288 1.000 18.28759 374 ARG D CA 1
ATOM 12038 C C . ARG D 1 376 ? -66.09157 82.49100 51.92878 1.000 16.30181 374 ARG D C 1
ATOM 12039 O O . ARG D 1 376 ? -65.17665 83.06386 52.52765 1.000 16.93972 374 ARG D O 1
ATOM 12047 N N . ALA D 1 377 ? -66.77032 83.07209 50.94061 1.000 14.80643 375 ALA D N 1
ATOM 12048 C CA . ALA D 1 377 ? -66.53531 84.45416 50.54652 1.000 13.95379 375 ALA D CA 1
ATOM 12049 C C . ALA D 1 377 ? -67.35458 85.45126 51.35465 1.000 14.71132 375 ALA D C 1
ATOM 12050 O O . ALA D 1 377 ? -67.30701 86.64850 51.05938 1.000 17.78490 375 ALA D O 1
ATOM 12052 N N . GLY D 1 378 ? -68.11320 84.99521 52.34809 1.000 14.83887 376 GLY D N 1
ATOM 12053 C CA . GLY D 1 378 ? -68.90861 85.90641 53.14652 1.000 16.53159 376 GLY D CA 1
ATOM 12054 C C . GLY D 1 378 ? -70.24273 86.27813 52.54163 1.000 17.52929 376 GLY D C 1
ATOM 12055 O O . GLY D 1 378 ? -70.76188 87.36582 52.81672 1.000 16.91250 376 GLY D O 1
ATOM 12056 N N . LEU D 1 379 ? -70.81866 85.40349 51.72456 1.000 17.65105 377 LEU D N 1
ATOM 12057 C CA . LEU D 1 379 ? -72.10281 85.64157 51.09044 1.000 15.29063 377 LEU D CA 1
ATOM 12058 C C . LEU D 1 379 ? -73.06322 84.52122 51.46629 1.000 18.29337 377 LEU D C 1
ATOM 12059 O O . LEU D 1 379 ? -72.65241 83.45736 51.93861 1.000 20.18993 377 LEU D O 1
ATOM 12064 N N . LYS D 1 380 ? -74.35606 84.77584 51.27642 1.000 15.82864 378 LYS D N 1
ATOM 12065 C CA . LYS D 1 380 ? -75.36659 83.74634 51.46876 1.000 18.23610 378 LYS D CA 1
ATOM 12066 C C . LYS D 1 380 ? -76.36691 83.79512 50.32387 1.000 17.12547 378 LYS D C 1
ATOM 12067 O O . LYS D 1 380 ? -76.74505 84.87356 49.85827 1.000 18.43659 378 LYS D O 1
ATOM 12073 N N . VAL D 1 381 ? -76.77224 82.61287 49.86301 1.000 18.09331 379 VAL D N 1
ATOM 12074 C CA . VAL D 1 381 ? -77.67272 82.50960 48.72298 1.000 17.20801 379 VAL D CA 1
ATOM 12075 C C . VAL D 1 381 ? -79.07304 82.92073 49.15031 1.000 17.65184 379 VAL D C 1
ATOM 12076 O O . VAL D 1 381 ? -79.57685 82.47397 50.18956 1.000 18.87527 379 VAL D O 1
ATOM 12080 N N . VAL D 1 382 ? -79.70271 83.78131 48.35270 1.000 21.62872 380 VAL D N 1
ATOM 12081 C CA . VAL D 1 382 ? -81.06054 84.24974 48.62325 1.000 17.25875 380 VAL D CA 1
ATOM 12082 C C . VAL D 1 382 ? -82.08431 83.41749 47.87312 1.000 17.84409 380 VAL D C 1
ATOM 12083 O O . VAL D 1 382 ? -83.08955 82.98422 48.44254 1.000 18.52104 380 VAL D O 1
ATOM 12087 N N . ASN D 1 383 ? -81.83932 83.20078 46.58297 1.000 20.87840 381 ASN D N 1
ATOM 12088 C CA . ASN D 1 383 ? -82.72051 82.43289 45.71694 1.000 19.02883 381 ASN D CA 1
ATOM 12089 C C . ASN D 1 383 ? -81.94044 82.02343 44.47807 1.000 16.89678 381 ASN D C 1
ATOM 12090 O O . ASN D 1 383 ? -81.06423 82.75407 44.01306 1.000 18.23272 381 ASN D O 1
ATOM 12095 N N . ILE D 1 384 ? -82.26157 80.84345 43.95569 1.000 19.32158 382 ILE D N 1
ATOM 12096 C CA . ILE D 1 384 ? -81.69250 80.34955 42.70774 1.000 18.91673 382 ILE D CA 1
ATOM 12097 C C . ILE D 1 384 ? -82.81181 80.24162 41.68336 1.000 16.69937 382 ILE D C 1
ATOM 12098 O O . ILE D 1 384 ? -83.84089 79.60668 41.94259 1.000 19.02094 382 ILE D O 1
ATOM 12103 N N . TYR D 1 385 ? -82.61336 80.87390 40.53041 1.000 15.35979 383 TYR D N 1
ATOM 12104 C CA . TYR D 1 385 ? -83.57350 80.88093 39.44137 1.000 15.50890 383 TYR D CA 1
ATOM 12105 C C . TYR D 1 385 ? -83.02564 80.09014 38.26297 1.000 15.65801 383 TYR D C 1
ATOM 12106 O O . TYR D 1 385 ? -81.81361 80.02844 38.04090 1.000 16.77005 383 TYR D O 1
ATOM 12115 N N . SER D 1 386 ? -83.93349 79.48448 37.50779 1.000 15.58654 384 SER D N 1
ATOM 12116 C CA . SER D 1 386 ? -83.57512 78.71207 36.33010 1.000 19.60275 384 SER D CA 1
ATOM 12117 C C . SER D 1 386 ? -84.63774 78.94412 35.26681 1.000 18.51559 384 SER D C 1
ATOM 12118 O O . SER D 1 386 ? -85.61311 79.67432 35.47583 1.000 18.86685 384 SER D O 1
ATOM 12121 N N . TYR D 1 387 ? -84.44378 78.32014 34.10905 1.000 20.66333 385 TYR D N 1
ATOM 12122 C CA . TYR D 1 387 ? -85.35863 78.52564 33.02134 1.000 16.08636 385 TYR D CA 1
ATOM 12123 C C . TYR D 1 387 ? -85.28562 77.29524 32.12876 1.000 16.44088 385 TYR D C 1
ATOM 12124 O O . TYR D 1 387 ? -84.17172 76.84274 31.81301 1.000 16.09970 385 TYR D O 1
ATOM 12133 N N . PRO D 1 388 ? -86.42809 76.73197 31.73092 1.000 21.39670 386 PRO D N 1
ATOM 12134 C CA . PRO D 1 388 ? -86.41872 75.50699 30.91237 1.000 19.34800 386 PRO D CA 1
ATOM 12135 C C . PRO D 1 388 ? -85.62441 75.68602 29.62750 1.000 17.56470 386 PRO D C 1
ATOM 12136 O O . PRO D 1 388 ? -85.93257 76.54263 28.79728 1.000 23.07414 386 PRO D O 1
ATOM 12140 N N . GLY D 1 389 ? -84.58624 74.86886 29.47358 1.000 17.34912 387 GLY D N 1
ATOM 12141 C CA . GLY D 1 389 ? -83.77026 74.86341 28.28062 1.000 20.57824 387 GLY D CA 1
ATOM 12142 C C . GLY D 1 389 ? -82.51930 75.71224 28.34847 1.000 19.40651 387 GLY D C 1
ATOM 12143 O O . GLY D 1 389 ? -81.69579 75.64035 27.42650 1.000 19.98587 387 GLY D O 1
ATOM 12144 N N . VAL D 1 390 ? -82.34900 76.50769 29.40220 1.000 17.06123 388 VAL D N 1
ATOM 12145 C CA . VAL D 1 390 ? -81.21528 77.41582 29.53697 1.000 15.69273 388 VAL D CA 1
ATOM 12146 C C . VAL D 1 390 ? -80.14890 76.73303 30.37962 1.000 16.62649 388 VAL D C 1
ATOM 12147 O O . VAL D 1 390 ? -80.45590 76.14787 31.42588 1.000 19.31279 388 VAL D O 1
ATOM 12151 N N . ALA D 1 391 ? -78.89320 76.81055 29.92858 1.000 15.43316 389 ALA D N 1
ATOM 12152 C CA . ALA D 1 391 ? -77.81307 76.10783 30.61632 1.000 17.34331 389 ALA D CA 1
ATOM 12153 C C . ALA D 1 391 ? -77.55497 76.68672 32.00274 1.000 15.86296 389 ALA D C 1
ATOM 12154 O O . ALA D 1 391 ? -77.39138 75.93547 32.97217 1.000 15.01742 389 ALA D O 1
ATOM 12156 N N . GLU D 1 392 ? -77.51714 78.01200 32.11770 1.000 14.49388 390 GLU D N 1
ATOM 12157 C CA . GLU D 1 392 ? -77.13857 78.67799 33.35529 1.000 14.07283 390 GLU D CA 1
ATOM 12158 C C . GLU D 1 392 ? -78.34016 78.89538 34.26734 1.000 16.17236 390 GLU D C 1
ATOM 12159 O O . GLU D 1 392 ? -79.47981 79.03098 33.81490 1.000 14.28471 390 GLU D O 1
ATOM 12165 N N . SER D 1 393 ? -78.06812 78.92274 35.56648 1.000 18.15509 391 SER D N 1
ATOM 12166 C CA . SER D 1 393 ? -78.99538 79.45623 36.54996 1.000 17.83731 391 SER D CA 1
ATOM 12167 C C . SER D 1 393 ? -78.58621 80.88269 36.91653 1.000 15.08118 391 SER D C 1
ATOM 12168 O O . SER D 1 393 ? -77.55927 81.40117 36.46913 1.000 14.06709 391 SER D O 1
ATOM 12171 N N . LEU D 1 394 ? -79.41830 81.52848 37.72618 1.000 14.04397 392 LEU D N 1
ATOM 12172 C CA . LEU D 1 394 ? -79.10684 82.84391 38.27695 1.000 16.97083 392 LEU D CA 1
ATOM 12173 C C . LEU D 1 394 ? -79.19538 82.72937 39.79343 1.000 16.21035 392 LEU D C 1
ATOM 12174 O O . LEU D 1 394 ? -80.28880 82.57157 40.34890 1.000 16.12025 392 LEU D O 1
ATOM 12179 N N . ILE D 1 395 ? -78.04324 82.79582 40.45184 1.000 13.56187 393 ILE D N 1
ATOM 12180 C CA . ILE D 1 395 ? -77.96030 82.73970 41.90407 1.000 13.61817 393 ILE D CA 1
ATOM 12181 C C . ILE D 1 395 ? -77.93417 84.17008 42.42551 1.000 13.43034 393 ILE D C 1
ATOM 12182 O O . ILE D 1 395 ? -77.02735 84.94147 42.09709 1.000 13.04251 393 ILE D O 1
ATOM 12187 N N . GLU D 1 396 ? -78.93254 84.53961 43.22245 1.000 15.11973 394 GLU D N 1
ATOM 12188 C CA . GLU D 1 396 ? -78.90408 85.81228 43.92798 1.000 13.92407 394 GLU D CA 1
ATOM 12189 C C . GLU D 1 396 ? -78.36309 85.56418 45.32884 1.000 15.71040 394 GLU D C 1
ATOM 12190 O O . GLU D 1 396 ? -78.93698 84.78051 46.09437 1.000 15.10767 394 GLU D O 1
ATOM 12196 N N . ALA D 1 397 ? -77.24617 86.20662 45.64698 1.000 15.48334 395 ALA D N 1
ATOM 12197 C CA . ALA D 1 397 ? -76.63747 86.12356 46.96073 1.000 14.07738 395 ALA D CA 1
ATOM 12198 C C . ALA D 1 397 ? -76.57357 87.51613 47.57123 1.000 14.05890 395 ALA D C 1
ATOM 12199 O O . ALA D 1 397 ? -76.79043 88.52844 46.89929 1.000 13.73420 395 ALA D O 1
ATOM 12201 N N . GLU D 1 398 ? -76.28333 87.55402 48.86788 1.000 14.52594 396 GLU D N 1
ATOM 12202 C CA . GLU D 1 398 ? -76.19014 88.80314 49.60805 1.000 14.64771 396 GLU D CA 1
ATOM 12203 C C . GLU D 1 398 ? -75.15408 88.62463 50.70750 1.000 15.20254 396 GLU D C 1
ATOM 12204 O O . GLU D 1 398 ? -74.66552 87.51776 50.95108 1.000 18.45437 396 GLU D O 1
ATOM 12210 N N . LEU D 1 399 ? -74.82614 89.73103 51.37539 1.000 14.85712 397 LEU D N 1
ATOM 12211 C CA . LEU D 1 399 ? -73.94055 89.69206 52.53343 1.000 15.16509 397 LEU D CA 1
ATOM 12212 C C . LEU D 1 399 ? -74.45538 88.71045 53.57870 1.000 18.48939 397 LEU D C 1
ATOM 12213 O O . LEU D 1 399 ? -75.63029 88.74387 53.95464 1.000 19.36884 397 LEU D O 1
ATOM 12218 N N . ALA D 1 400 ? -73.56553 87.85020 54.06052 1.000 19.36572 398 ALA D N 1
ATOM 12219 C CA . ALA D 1 400 ? -73.93262 86.84759 55.05410 1.000 21.07320 398 ALA D CA 1
ATOM 12220 C C . ALA D 1 400 ? -74.26491 87.47600 56.40774 1.000 28.77391 398 ALA D C 1
ATOM 12221 O O . ALA D 1 400 ? -73.82017 88.57965 56.72786 1.000 30.18769 398 ALA D O 1
ATOM 12224 N N . ALA E 1 6 ? -87.26848 73.03509 5.03009 1.000 43.66733 4 ALA E N 1
ATOM 12225 C CA . ALA E 1 6 ? -88.64510 72.77633 5.43268 1.000 41.42448 4 ALA E CA 1
ATOM 12226 C C . ALA E 1 6 ? -88.86205 73.11812 6.90355 1.000 41.39803 4 ALA E C 1
ATOM 12227 O O . ALA E 1 6 ? -87.90704 73.30483 7.65977 1.000 48.67701 4 ALA E O 1
ATOM 12229 N N . SER E 1 7 ? -90.12826 73.18101 7.30065 1.000 43.43502 5 SER E N 1
ATOM 12230 C CA . SER E 1 7 ? -90.51755 73.60966 8.63381 1.000 38.25282 5 SER E CA 1
ATOM 12231 C C . SER E 1 7 ? -90.35950 72.48814 9.65709 1.000 38.68190 5 SER E C 1
ATOM 12232 O O . SER E 1 7 ? -90.37703 71.30473 9.30701 1.000 40.56727 5 SER E O 1
ATOM 12235 N N . PRO E 1 8 ? -90.19405 72.84051 10.93941 1.000 39.26282 6 PRO E N 1
ATOM 12236 C CA . PRO E 1 8 ? -90.16084 71.79986 11.98190 1.000 34.27636 6 PRO E CA 1
ATOM 12237 C C . PRO E 1 8 ? -91.43231 70.96865 12.05447 1.000 34.04900 6 PRO E C 1
ATOM 12238 O O . PRO E 1 8 ? -91.35553 69.74754 12.23686 1.000 36.57563 6 PRO E O 1
ATOM 12242 N N . ALA E 1 9 ? -92.60499 71.59581 11.91920 1.000 37.53793 7 ALA E N 1
ATOM 12243 C CA . ALA E 1 9 ? -93.85349 70.83803 11.93076 1.000 37.30561 7 ALA E CA 1
ATOM 12244 C C . ALA E 1 9 ? -93.90938 69.85010 10.77267 1.000 37.89838 7 ALA E C 1
ATOM 12245 O O . ALA E 1 9 ? -94.45054 68.74567 10.91146 1.000 34.59202 7 ALA E O 1
ATOM 12247 N N . SER E 1 10 ? -93.35374 70.23333 9.62055 1.000 37.71565 8 SER E N 1
ATOM 12248 C CA . SER E 1 10 ? -93.31344 69.33260 8.47393 1.000 34.81306 8 SER E CA 1
ATOM 12249 C C . SER E 1 10 ? -92.46307 68.10235 8.76782 1.000 32.61599 8 SER E C 1
ATOM 12250 O O . SER E 1 10 ? -92.85010 66.97683 8.43173 1.000 35.96595 8 SER E O 1
ATOM 12253 N N . ILE E 1 11 ? -91.30488 68.29662 9.40433 1.000 34.44659 9 ILE E N 1
ATOM 12254 C CA . ILE E 1 11 ? -90.41323 67.17858 9.70253 1.000 32.01632 9 ILE E CA 1
ATOM 12255 C C . ILE E 1 11 ? -91.01768 66.27471 10.76852 1.000 31.62400 9 ILE E C 1
ATOM 12256 O O . ILE E 1 11 ? -90.86738 65.04781 10.71711 1.000 31.66361 9 ILE E O 1
ATOM 12261 N N . ILE E 1 12 ? -91.69322 66.86400 11.75847 1.000 32.67315 10 ILE E N 1
ATOM 12262 C CA . ILE E 1 12 ? -92.36300 66.07145 12.78710 1.000 31.13005 10 ILE E CA 1
ATOM 12263 C C . ILE E 1 12 ? -93.34641 65.09958 12.14837 1.000 35.88346 10 ILE E C 1
ATOM 12264 O O . ILE E 1 12 ? -93.43424 63.92852 12.54155 1.000 33.10416 10 ILE E O 1
ATOM 12269 N N . GLN E 1 13 ? -94.08579 65.56562 11.13740 1.000 34.77616 11 GLN E N 1
ATOM 12270 C CA . GLN E 1 13 ? -95.02803 64.69833 10.44017 1.000 31.74996 11 GLN E CA 1
ATOM 12271 C C . GLN E 1 13 ? -94.29885 63.63370 9.63041 1.000 31.35782 11 GLN E C 1
ATOM 12272 O O . GLN E 1 13 ? -94.71895 62.47140 9.60244 1.000 41.10653 11 GLN E O 1
ATOM 12278 N N . GLU E 1 14 ? -93.20531 64.01328 8.96317 1.000 30.61887 12 GLU E N 1
ATOM 12279 C CA . GLU E 1 14 ? -92.40572 63.04113 8.22330 1.000 32.24815 12 GLU E CA 1
ATOM 12280 C C . GLU E 1 14 ? -91.80128 61.99801 9.15611 1.000 30.56081 12 GLU E C 1
ATOM 12281 O O . GLU E 1 14 ? -91.73730 60.81024 8.81611 1.000 30.97051 12 GLU E O 1
ATOM 12287 N N . LEU E 1 15 ? -91.36171 62.42331 10.34202 1.000 34.48770 13 LEU E N 1
ATOM 12288 C CA . LEU E 1 15 ? -90.74142 61.49869 11.28532 1.000 35.34669 13 LEU E CA 1
ATOM 12289 C C . LEU E 1 15 ? -91.75546 60.48771 11.81152 1.000 30.29624 13 LEU E C 1
ATOM 12290 O O . LEU E 1 15 ? -91.46839 59.28674 11.87708 1.000 30.45185 13 LEU E O 1
ATOM 12295 N N . ALA E 1 16 ? -92.94745 60.95429 12.19626 1.000 29.50196 14 ALA E N 1
ATOM 12296 C CA . ALA E 1 16 ? -93.98087 60.03346 12.66209 1.000 30.82034 14 ALA E CA 1
ATOM 12297 C C . ALA E 1 16 ? -94.39184 59.05253 11.57108 1.000 30.90323 14 ALA E C 1
ATOM 12298 O O . ALA E 1 16 ? -94.81883 57.93252 11.87294 1.000 37.45674 14 ALA E O 1
ATOM 12300 N N . SER E 1 17 ? -94.27196 59.45062 10.30247 1.000 31.22771 15 SER E N 1
ATOM 12301 C CA . SER E 1 17 ? -94.53677 58.52119 9.20895 1.000 32.22763 15 SER E CA 1
ATOM 12302 C C . SER E 1 17 ? -93.43491 57.47384 9.09805 1.000 28.56111 15 SER E C 1
ATOM 12303 O O . SER E 1 17 ? -93.71894 56.28208 8.93830 1.000 34.87573 15 SER E O 1
ATOM 12306 N N . ALA E 1 18 ? -92.17115 57.89659 9.18381 1.000 32.18851 16 ALA E N 1
ATOM 12307 C CA . ALA E 1 18 ? -91.07433 56.93507 9.19718 1.000 31.15301 16 ALA E CA 1
ATOM 12308 C C . ALA E 1 18 ? -91.14075 56.03323 10.42268 1.000 33.04514 16 ALA E C 1
ATOM 12309 O O . ALA E 1 18 ? -90.66547 54.89218 10.37965 1.000 33.13490 16 ALA E O 1
ATOM 12311 N N . ALA E 1 19 ? -91.73052 56.52194 11.51851 1.000 33.32677 17 ALA E N 1
ATOM 12312 C CA . ALA E 1 19 ? -91.90306 55.68986 12.70521 1.000 31.72309 17 ALA E CA 1
ATOM 12313 C C . ALA E 1 19 ? -92.86138 54.53845 12.43576 1.000 35.73087 17 ALA E C 1
ATOM 12314 O O . ALA E 1 19 ? -92.61994 53.40797 12.87437 1.000 39.46601 17 ALA E O 1
ATOM 12316 N N . LYS E 1 20 ? -93.95714 54.80642 11.71986 1.000 40.51998 18 LYS E N 1
ATOM 12317 C CA . LYS E 1 20 ? -94.88635 53.73851 11.36558 1.000 37.71818 18 LYS E CA 1
ATOM 12318 C C . LYS E 1 20 ? -94.21704 52.71298 10.46154 1.000 37.27962 18 LYS E C 1
ATOM 12319 O O . LYS E 1 20 ? -94.37231 51.50232 10.65917 1.000 40.45990 18 LYS E O 1
ATOM 12325 N N . GLN E 1 21 ? -93.46421 53.18247 9.46497 1.000 37.33936 19 GLN E N 1
ATOM 12326 C CA . GLN E 1 21 ? -92.73013 52.27544 8.58977 1.000 36.58144 19 GLN E CA 1
ATOM 12327 C C . GLN E 1 21 ? -91.69188 51.48140 9.37153 1.000 38.46287 19 GLN E C 1
ATOM 12328 O O . GLN E 1 21 ? -91.47724 50.29237 9.10729 1.000 38.69405 19 GLN E O 1
ATOM 12334 N N . TYR E 1 22 ? -91.03782 52.12570 10.34130 1.000 35.29786 20 TYR E N 1
ATOM 12335 C CA . TYR E 1 22 ? -90.06726 51.42785 11.17673 1.000 35.47280 20 TYR E CA 1
ATOM 12336 C C . TYR E 1 22 ? -90.73739 50.35515 12.02332 1.000 38.01512 20 TYR E C 1
ATOM 12337 O O . TYR E 1 22 ? -90.19895 49.25350 12.18342 1.000 44.46063 20 TYR E O 1
ATOM 12346 N N . GLU E 1 23 ? -91.91081 50.65489 12.57266 1.000 40.81862 21 GLU E N 1
ATOM 12347 C CA . GLU E 1 23 ? -92.62225 49.68067 13.38494 1.000 37.14101 21 GLU E CA 1
ATOM 12348 C C . GLU E 1 23 ? -93.35642 48.64946 12.53775 1.000 41.10199 21 GLU E C 1
ATOM 12349 O O . GLU E 1 23 ? -93.88018 47.67402 13.08630 1.000 40.85044 21 GLU E O 1
ATOM 12355 N N . ASN E 1 24 ? -93.38782 48.83655 11.21950 1.000 42.95551 22 ASN E N 1
ATOM 12356 C CA . ASN E 1 24 ? -93.84589 47.82711 10.27573 1.000 44.68324 22 ASN E CA 1
ATOM 12357 C C . ASN E 1 24 ? -92.71172 46.94054 9.77942 1.000 41.79687 22 ASN E C 1
ATOM 12358 O O . ASN E 1 24 ? -92.94530 46.09398 8.91111 1.000 47.00098 22 ASN E O 1
ATOM 12363 N N . ASN E 1 25 ? -91.49298 47.13801 10.29185 1.000 41.00128 23 ASN E N 1
ATOM 12364 C CA . ASN E 1 25 ? -90.31857 46.32988 9.94692 1.000 44.09987 23 ASN E CA 1
ATOM 12365 C C . ASN E 1 25 ? -89.92877 46.47453 8.47733 1.000 37.14793 23 ASN E C 1
ATOM 12366 O O . ASN E 1 25 ? -89.34805 45.56103 7.88757 1.000 43.68397 23 ASN E O 1
ATOM 12371 N N . GLU E 1 26 ? -90.22301 47.62566 7.87961 1.000 40.19065 24 GLU E N 1
ATOM 12372 C CA . GLU E 1 26 ? -89.93843 47.84247 6.46867 1.000 35.85052 24 GLU E CA 1
ATOM 12373 C C . GLU E 1 26 ? -88.46349 48.15960 6.24755 1.000 33.88577 24 GLU E C 1
ATOM 12374 O O . GLU E 1 26 ? -87.78638 48.71989 7.11476 1.000 31.72934 24 GLU E O 1
ATOM 12380 N N . SER E 1 27 ? -87.97192 47.79109 5.06551 1.000 36.10999 25 SER E N 1
ATOM 12381 C CA . SER E 1 27 ? -86.55456 47.93328 4.75380 1.000 31.70545 25 SER E CA 1
ATOM 12382 C C . SER E 1 27 ? -86.13260 49.39578 4.77353 1.000 30.16114 25 SER E C 1
ATOM 12383 O O . SER E 1 27 ? -86.78281 50.25191 4.16683 1.000 30.29062 25 SER E O 1
ATOM 12386 N N . GLY E 1 28 ? -85.03421 49.67540 5.47422 1.000 29.03230 26 GLY E N 1
ATOM 12387 C CA . GLY E 1 28 ? -84.44379 50.99594 5.50105 1.000 27.87504 26 GLY E CA 1
ATOM 12388 C C . GLY E 1 28 ? -85.18025 52.02798 6.32224 1.000 26.84009 26 GLY E C 1
ATOM 12389 O O . GLY E 1 28 ? -84.76983 53.19307 6.32374 1.000 25.86787 26 GLY E O 1
ATOM 12390 N N . ALA E 1 29 ? -86.24877 51.64586 7.02562 1.000 31.57931 27 ALA E N 1
ATOM 12391 C CA . ALA E 1 29 ? -87.03388 52.62117 7.77383 1.000 25.92607 27 ALA E CA 1
ATOM 12392 C C . ALA E 1 29 ? -86.33912 53.05925 9.05754 1.000 29.08749 27 ALA E C 1
ATOM 12393 O O . ALA E 1 29 ? -86.52124 54.20117 9.49392 1.000 28.42802 27 ALA E O 1
ATOM 12395 N N . ARG E 1 30 ? -85.55772 52.17348 9.67978 1.000 28.89406 28 ARG E N 1
ATOM 12396 C CA . ARG E 1 30 ? -84.73789 52.58045 10.81597 1.000 26.23499 28 ARG E CA 1
ATOM 12397 C C . ARG E 1 30 ? -83.81615 53.72889 10.43018 1.000 26.38202 28 ARG E C 1
ATOM 12398 O O . ARG E 1 30 ? -83.75746 54.75661 11.11484 1.000 24.88781 28 ARG E O 1
ATOM 12406 N N . GLU E 1 31 ? -83.09572 53.57030 9.31982 1.000 27.52610 29 GLU E N 1
ATOM 12407 C CA . GLU E 1 31 ? -82.19371 54.61668 8.85209 1.000 27.12350 29 GLU E CA 1
ATOM 12408 C C . GLU E 1 31 ? -82.95656 55.87453 8.45425 1.000 24.67400 29 GLU E C 1
ATOM 12409 O O . GLU E 1 31 ? -82.46650 56.99347 8.64988 1.000 27.18000 29 GLU E O 1
ATOM 12415 N N . ALA E 1 32 ? -84.15750 55.71266 7.89313 1.000 24.97420 30 ALA E N 1
ATOM 12416 C CA . ALA E 1 32 ? -84.96133 56.87362 7.52586 1.000 26.58900 30 ALA E CA 1
ATOM 12417 C C . ALA E 1 32 ? -85.44948 57.62879 8.75399 1.000 26.08700 30 ALA E C 1
ATOM 12418 O O . ALA E 1 32 ? -85.55145 58.85998 8.72281 1.000 27.07972 30 ALA E O 1
ATOM 12420 N N . LEU E 1 33 ? -85.75558 56.91093 9.83753 1.000 25.06960 31 LEU E N 1
ATOM 12421 C CA . LEU E 1 33 ? -86.13910 57.55999 11.08566 1.000 21.64347 31 LEU E CA 1
ATOM 12422 C C . LEU E 1 33 ? -84.96926 58.31459 11.70628 1.000 23.64134 31 LEU E C 1
ATOM 12423 O O . LEU E 1 33 ? -85.17680 59.33072 12.37911 1.000 26.51845 31 LEU E O 1
ATOM 12428 N N . ILE E 1 34 ? -83.73928 57.83671 11.49163 1.000 24.25771 32 ILE E N 1
ATOM 12429 C CA . ILE E 1 34 ? -82.56020 58.53078 12.00294 1.000 21.84398 32 ILE E CA 1
ATOM 12430 C C . ILE E 1 34 ? -82.30377 59.80651 11.21042 1.000 24.22562 32 ILE E C 1
ATOM 12431 O O . ILE E 1 34 ? -81.92671 60.84158 11.77581 1.000 22.40304 32 ILE E O 1
ATOM 12436 N N . ALA E 1 35 ? -82.50340 59.75626 9.89282 1.000 21.61399 33 ALA E N 1
ATOM 12437 C CA . ALA E 1 35 ? -82.30676 60.94409 9.06967 1.000 23.07001 33 ALA E CA 1
ATOM 12438 C C . ALA E 1 35 ? -83.37835 61.99472 9.34054 1.000 23.40139 33 ALA E C 1
ATOM 12439 O O . ALA E 1 35 ? -83.08665 63.19609 9.34884 1.000 25.37005 33 ALA E O 1
ATOM 12441 N N . GLN E 1 36 ? -84.62638 61.56593 9.54946 1.000 25.26590 34 GLN E N 1
ATOM 12442 C CA . GLN E 1 36 ? -85.68920 62.51555 9.87105 1.000 27.48243 34 GLN E CA 1
ATOM 12443 C C . GLN E 1 36 ? -85.43426 63.19380 11.21114 1.000 27.76254 34 GLN E C 1
ATOM 12444 O O . GLN E 1 36 ? -85.76003 64.37359 11.39250 1.000 26.87397 34 GLN E O 1
ATOM 12450 N N . SER E 1 37 ? -84.85681 62.46031 12.16572 1.000 27.48762 35 SER E N 1
ATOM 12451 C CA . SER E 1 37 ? -84.54844 63.04737 13.46414 1.000 24.53853 35 SER E CA 1
ATOM 12452 C C . SER E 1 37 ? -83.43503 64.07894 13.34887 1.000 24.13543 35 SER E C 1
ATOM 12453 O O . SER E 1 37 ? -83.51641 65.15734 13.94899 1.000 23.99276 35 SER E O 1
ATOM 12456 N N . ARG E 1 38 ? -82.38711 63.76535 12.58153 1.000 23.93151 36 ARG E N 1
ATOM 12457 C CA . ARG E 1 38 ? -81.29423 64.71431 12.39748 1.000 22.25414 36 ARG E CA 1
ATOM 12458 C C . ARG E 1 38 ? -81.77383 65.96488 11.67092 1.000 24.14315 36 ARG E C 1
ATOM 12459 O O . ARG E 1 38 ? -81.38458 67.08512 12.02134 1.000 23.92535 36 ARG E O 1
ATOM 12467 N N . ALA E 1 39 ? -82.62654 65.79374 10.65823 1.000 24.65003 37 ALA E N 1
ATOM 12468 C CA . ALA E 1 39 ? -83.22785 66.94771 9.99925 1.000 25.15707 37 ALA E CA 1
ATOM 12469 C C . ALA E 1 39 ? -84.04568 67.77513 10.98213 1.000 26.24231 37 ALA E C 1
ATOM 12470 O O . ALA E 1 39 ? -84.06596 69.00789 10.89730 1.000 26.59821 37 ALA E O 1
ATOM 12472 N N . LEU E 1 40 ? -84.72233 67.11548 11.92779 1.000 24.04941 38 LEU E N 1
ATOM 12473 C CA . LEU E 1 40 ? -85.49563 67.84805 12.92595 1.000 24.88662 38 LEU E CA 1
ATOM 12474 C C . LEU E 1 40 ? -84.58985 68.65777 13.84634 1.000 25.95999 38 LEU E C 1
ATOM 12475 O O . LEU E 1 40 ? -84.89322 69.81371 14.16143 1.000 26.78357 38 LEU E O 1
ATOM 12480 N N . ILE E 1 41 ? -83.47530 68.06804 14.28419 1.000 23.17736 39 ILE E N 1
ATOM 12481 C CA . ILE E 1 41 ? -82.54990 68.76678 15.17402 1.000 25.61915 39 ILE E CA 1
ATOM 12482 C C . ILE E 1 41 ? -82.00868 70.02522 14.50558 1.000 23.29602 39 ILE E C 1
ATOM 12483 O O . ILE E 1 41 ? -82.02073 71.11362 15.09265 1.000 27.24208 39 ILE E O 1
ATOM 12488 N N . ALA E 1 42 ? -81.52445 69.89432 13.26618 1.000 25.59341 40 ALA E N 1
ATOM 12489 C CA . ALA E 1 42 ? -80.96344 71.04564 12.56363 1.000 26.42606 40 ALA E CA 1
ATOM 12490 C C . ALA E 1 42 ? -82.00159 72.14487 12.38855 1.000 26.18042 40 ALA E C 1
ATOM 12491 O O . ALA E 1 42 ? -81.68564 73.33419 12.51215 1.000 27.50643 40 ALA E O 1
ATOM 12493 N N . SER E 1 43 ? -83.25219 71.76368 12.11760 1.000 25.60024 41 SER E N 1
ATOM 12494 C CA . SER E 1 43 ? -84.32253 72.73866 11.94547 1.000 27.50582 41 SER E CA 1
ATOM 12495 C C . SER E 1 43 ? -84.63495 73.50539 13.22592 1.000 27.80932 41 SER E C 1
ATOM 12496 O O . SER E 1 43 ? -85.16531 74.61975 13.14787 1.000 27.66219 41 SER E O 1
ATOM 12499 N N . LEU E 1 44 ? -84.31631 72.94376 14.39379 1.000 25.21256 42 LEU E N 1
ATOM 12500 C CA . LEU E 1 44 ? -84.68113 73.54082 15.67272 1.000 25.30097 42 LEU E CA 1
ATOM 12501 C C . LEU E 1 44 ? -83.53382 74.27169 16.35253 1.000 26.05908 42 LEU E C 1
ATOM 12502 O O . LEU E 1 44 ? -83.77528 75.27290 17.03532 1.000 27.72892 42 LEU E O 1
ATOM 12507 N N . GLU E 1 45 ? -82.30052 73.79776 16.18470 1.000 21.82065 43 GLU E N 1
ATOM 12508 C CA . GLU E 1 45 ? -81.16064 74.40084 16.86241 1.000 22.11331 43 GLU E CA 1
ATOM 12509 C C . GLU E 1 45 ? -80.96040 75.84835 16.44101 1.000 21.61828 43 GLU E C 1
ATOM 12510 O O . GLU E 1 45 ? -81.23194 76.23581 15.30148 1.000 23.48033 43 GLU E O 1
ATOM 12516 N N . VAL E 1 46 ? -80.45461 76.64110 17.37968 1.000 19.98573 44 VAL E N 1
ATOM 12517 C CA . VAL E 1 46 ? -79.92473 77.96843 17.09455 1.000 18.27851 44 VAL E CA 1
ATOM 12518 C C . VAL E 1 46 ? -78.43965 77.79812 16.79856 1.000 18.54127 44 VAL E C 1
ATOM 12519 O O . VAL E 1 46 ? -77.83852 76.80666 17.24050 1.000 16.16957 44 VAL E O 1
ATOM 12523 N N . PRO E 1 47 ? -77.82035 78.71497 16.04065 1.000 19.50790 45 PRO E N 1
ATOM 12524 C CA . PRO E 1 47 ? -76.37967 78.59281 15.74894 1.000 16.42609 45 PRO E CA 1
ATOM 12525 C C . PRO E 1 47 ? -75.48458 78.32991 16.95974 1.000 15.33574 45 PRO E C 1
ATOM 12526 O O . PRO E 1 47 ? -74.52903 77.55408 16.83739 1.000 16.35390 45 PRO E O 1
ATOM 12530 N N . SER E 1 48 ? -75.74151 78.95189 18.11525 1.000 13.80477 46 SER E N 1
ATOM 12531 C CA . SER E 1 48 ? -74.87706 78.70582 19.26958 1.000 13.73655 46 SER E CA 1
ATOM 12532 C C . SER E 1 48 ? -74.93415 77.24472 19.69717 1.000 14.96022 46 SER E C 1
ATOM 12533 O O . SER E 1 48 ? -73.91003 76.66009 20.07095 1.000 12.87299 46 SER E O 1
ATOM 12536 N N . GLU E 1 49 ? -76.12520 76.63473 19.63839 1.000 16.93497 47 GLU E N 1
ATOM 12537 C CA . GLU E 1 49 ? -76.25188 75.21652 19.96247 1.000 17.04806 47 GLU E CA 1
ATOM 12538 C C . GLU E 1 49 ? -75.56643 74.33947 18.92288 1.000 14.47069 47 GLU E C 1
ATOM 12539 O O . GLU E 1 49 ? -75.11044 73.23850 19.24945 1.000 17.47450 47 GLU E O 1
ATOM 12545 N N . PHE E 1 50 ? -75.49325 74.79870 17.67035 1.000 13.26065 48 PHE E N 1
ATOM 12546 C CA . PHE E 1 50 ? -74.75915 74.04783 16.66143 1.000 14.85682 48 PHE E CA 1
ATOM 12547 C C . PHE E 1 50 ? -73.26085 74.11876 16.91630 1.000 13.82606 48 PHE E C 1
ATOM 12548 O O . PHE E 1 50 ? -72.55869 73.10784 16.80052 1.000 13.20565 48 PHE E O 1
ATOM 12556 N N . ILE E 1 51 ? -72.75417 75.30408 17.26210 1.000 13.19596 49 ILE E N 1
ATOM 12557 C CA . ILE E 1 51 ? -71.33778 75.44343 17.59266 1.000 14.39413 49 ILE E CA 1
ATOM 12558 C C . ILE E 1 51 ? -70.96942 74.53346 18.75813 1.000 13.75854 49 ILE E C 1
ATOM 12559 O O . ILE E 1 51 ? -69.96830 73.80642 18.70913 1.000 13.94429 49 ILE E O 1
ATOM 12564 N N . GLN E 1 52 ? -71.76546 74.56810 19.83005 1.000 12.75806 50 GLN E N 1
ATOM 12565 C CA . GLN E 1 52 ? -71.45632 73.74432 20.99520 1.000 13.25820 50 GLN E CA 1
ATOM 12566 C C . GLN E 1 52 ? -71.44395 72.26380 20.63241 1.000 11.73136 50 GLN E C 1
ATOM 12567 O O . GLN E 1 52 ? -70.51369 71.53800 20.99129 1.000 11.56268 50 GLN E O 1
ATOM 12573 N N . HIS E 1 53 ? -72.45384 71.79728 19.89702 1.000 11.78217 51 HIS E N 1
ATOM 12574 C CA . HIS E 1 53 ? -72.50381 70.37129 19.58550 1.000 12.69601 51 HIS E CA 1
ATOM 12575 C C . HIS E 1 53 ? -71.37014 69.96669 18.65191 1.000 13.23956 51 HIS E C 1
ATOM 12576 O O . HIS E 1 53 ? -70.74888 68.91640 18.84489 1.000 13.54297 51 HIS E O 1
ATOM 12583 N N . THR E 1 54 ? -71.08216 70.78777 17.63929 1.000 14.88797 52 THR E N 1
ATOM 12584 C CA . THR E 1 54 ? -70.07626 70.41810 16.64489 1.000 14.29258 52 THR E CA 1
ATOM 12585 C C . THR E 1 54 ? -68.66616 70.53026 17.21175 1.000 12.00515 52 THR E C 1
ATOM 12586 O O . THR E 1 54 ? -67.82025 69.66077 16.96576 1.000 13.57291 52 THR E O 1
ATOM 12590 N N . PHE E 1 55 ? -68.40073 71.57974 17.99252 1.000 12.84853 53 PHE E N 1
ATOM 12591 C CA . PHE E 1 55 ? -67.04797 71.90791 18.41765 1.000 12.24788 53 PHE E CA 1
ATOM 12592 C C . PHE E 1 55 ? -66.74954 71.59373 19.87449 1.000 11.46132 53 PHE E C 1
ATOM 12593 O O . PHE E 1 55 ? -65.57427 71.57097 20.24668 1.000 12.07089 53 PHE E O 1
ATOM 12601 N N . TRP E 1 56 ? -67.76814 71.35504 20.70313 1.000 13.71366 54 TRP E N 1
ATOM 12602 C CA . TRP E 1 56 ? -67.57146 70.94779 22.09011 1.000 11.65070 54 TRP E CA 1
ATOM 12603 C C . TRP E 1 56 ? -67.99188 69.49907 22.30489 1.000 12.29246 54 TRP E C 1
ATOM 12604 O O . TRP E 1 56 ? -67.15613 68.64916 22.62067 1.000 12.63539 54 TRP E O 1
ATOM 12615 N N . SER E 1 57 ? -69.28293 69.19734 22.12835 1.000 11.39580 55 SER E N 1
ATOM 12616 C CA . SER E 1 57 ? -69.80958 67.88569 22.49216 1.000 13.37859 55 SER E CA 1
ATOM 12617 C C . SER E 1 57 ? -69.13089 66.77041 21.71248 1.000 13.50156 55 SER E C 1
ATOM 12618 O O . SER E 1 57 ? -68.77723 65.73002 22.28032 1.000 12.09424 55 SER E O 1
ATOM 12621 N N . GLN E 1 58 ? -68.94938 66.96396 20.40787 1.000 12.04698 56 GLN E N 1
ATOM 12622 C CA . GLN E 1 58 ? -68.42928 65.87576 19.58346 1.000 11.63607 56 GLN E CA 1
ATOM 12623 C C . GLN E 1 58 ? -66.93652 65.64691 19.79064 1.000 11.92592 56 GLN E C 1
ATOM 12624 O O . GLN E 1 58 ? -66.53913 64.48717 20.00284 1.000 15.05522 56 GLN E O 1
ATOM 12630 N N . PRO E 1 59 ? -66.06495 66.66236 19.76196 1.000 14.30820 57 PRO E N 1
ATOM 12631 C CA . PRO E 1 59 ? -64.64622 66.38581 20.03999 1.000 14.07143 57 PRO E CA 1
ATOM 12632 C C . PRO E 1 59 ? -64.40452 65.83384 21.43569 1.000 13.70332 57 PRO E C 1
ATOM 12633 O O . PRO E 1 59 ? -63.47200 65.04272 21.62740 1.000 14.13570 57 PRO E O 1
ATOM 12637 N N . ALA E 1 60 ? -65.21781 66.22984 22.41922 1.000 12.05204 58 ALA E N 1
ATOM 12638 C CA . ALA E 1 60 ? -65.10025 65.65937 23.75606 1.000 11.57477 58 ALA E CA 1
ATOM 12639 C C . ALA E 1 60 ? -65.58495 64.21658 23.78570 1.000 12.99010 58 ALA E C 1
ATOM 12640 O O . ALA E 1 60 ? -64.97686 63.36620 24.44592 1.000 11.81117 58 ALA E O 1
ATOM 12642 N N . LEU E 1 61 ? -66.67973 63.92306 23.07885 1.000 14.34581 59 LEU E N 1
ATOM 12643 C CA . LEU E 1 61 ? -67.17420 62.55309 22.99907 1.000 11.50905 59 LEU E CA 1
ATOM 12644 C C . LEU E 1 61 ? -66.13528 61.62616 22.37719 1.000 12.74640 59 LEU E C 1
ATOM 12645 O O . LEU E 1 61 ? -65.87129 60.53394 22.89595 1.000 13.32561 59 LEU E O 1
ATOM 12650 N N . SER E 1 62 ? -65.53629 62.04303 21.25778 1.000 12.42291 60 SER E N 1
ATOM 12651 C CA . SER E 1 62 ? -64.52671 61.21075 20.60412 1.000 14.39301 60 SER E CA 1
ATOM 12652 C C . SER E 1 62 ? -63.31619 61.00806 21.49893 1.000 12.58673 60 SER E C 1
ATOM 12653 O O . SER E 1 62 ? -62.71216 59.93157 21.49849 1.000 11.75030 60 SER E O 1
ATOM 12656 N N . ALA E 1 63 ? -62.95000 62.03131 22.27291 1.000 11.64623 61 ALA E N 1
ATOM 12657 C CA . ALA E 1 63 ? -61.79841 61.91559 23.16256 1.000 14.86656 61 ALA E CA 1
ATOM 12658 C C . ALA E 1 63 ? -62.08061 60.98055 24.33628 1.000 14.95724 61 ALA E C 1
ATOM 12659 O O . ALA E 1 63 ? -61.19938 60.22354 24.75773 1.000 14.75111 61 ALA E O 1
ATOM 12661 N N . ILE E 1 64 ? -63.29078 61.03746 24.89882 1.000 12.88636 62 ILE E N 1
ATOM 12662 C CA . ILE E 1 64 ? -63.62456 60.15456 26.01267 1.000 16.41037 62 ILE E CA 1
ATOM 12663 C C . ILE E 1 64 ? -63.78891 58.71807 25.52933 1.000 12.67967 62 ILE E C 1
ATOM 12664 O O . ILE E 1 64 ? -63.35663 57.77397 26.20055 1.000 13.07181 62 ILE E O 1
ATOM 12669 N N . VAL E 1 65 ? -64.39510 58.52805 24.35392 1.000 14.38555 63 VAL E N 1
ATOM 12670 C CA . VAL E 1 65 ? -64.51546 57.18465 23.78827 1.000 13.18864 63 VAL E CA 1
ATOM 12671 C C . VAL E 1 65 ? -63.13594 56.58578 23.53195 1.000 14.31416 63 VAL E C 1
ATOM 12672 O O . VAL E 1 65 ? -62.89473 55.40875 23.82039 1.000 13.25673 63 VAL E O 1
ATOM 12676 N N . ARG E 1 66 ? -62.20475 57.38773 23.00172 1.000 12.61242 64 ARG E N 1
ATOM 12677 C CA . ARG E 1 66 ? -60.82976 56.92087 22.82719 1.000 13.17133 64 ARG E CA 1
ATOM 12678 C C . ARG E 1 66 ? -60.17648 56.59658 24.16576 1.000 14.47914 64 ARG E C 1
ATOM 12679 O O . ARG E 1 66 ? -59.47767 55.58385 24.29387 1.000 15.30203 64 ARG E O 1
ATOM 12687 N N . LEU E 1 67 ? -60.39395 57.44268 25.17802 1.000 14.29541 65 LEU E N 1
ATOM 12688 C CA . LEU E 1 67 ? -59.80843 57.18830 26.49139 1.000 13.88245 65 LEU E CA 1
ATOM 12689 C C . LEU E 1 67 ? -60.39712 55.93677 27.13018 1.000 14.19882 65 LEU E C 1
ATOM 12690 O O . LEU E 1 67 ? -59.69757 55.22805 27.86268 1.000 20.51138 65 LEU E O 1
ATOM 12695 N N . ALA E 1 68 ? -61.67424 55.65279 26.86615 1.000 14.85178 66 ALA E N 1
ATOM 12696 C CA . ALA E 1 68 ? -62.31251 54.46438 27.41909 1.000 14.28735 66 ALA E CA 1
ATOM 12697 C C . ALA E 1 68 ? -61.64304 53.18490 26.93743 1.000 16.77541 66 ALA E C 1
ATOM 12698 O O . ALA E 1 68 ? -61.66045 52.17265 27.64836 1.000 18.17678 66 ALA E O 1
ATOM 12700 N N . THR E 1 69 ? -61.05538 53.20172 25.73677 1.000 16.80943 67 THR E N 1
ATOM 12701 C CA . THR E 1 69 ? -60.33151 52.03013 25.25051 1.000 16.09463 67 THR E CA 1
ATOM 12702 C C . THR E 1 69 ? -59.00513 51.83143 25.97242 1.000 18.77356 67 THR E C 1
ATOM 12703 O O . THR E 1 69 ? -58.41857 50.74668 25.87722 1.000 19.16811 67 THR E O 1
ATOM 12707 N N . ASP E 1 70 ? -58.52097 52.85192 26.68634 1.000 17.85884 68 ASP E N 1
ATOM 12708 C CA . ASP E 1 70 ? -57.29113 52.74747 27.46130 1.000 17.40997 68 ASP E CA 1
ATOM 12709 C C . ASP E 1 70 ? -57.51664 52.22463 28.87123 1.000 16.49549 68 ASP E C 1
ATOM 12710 O O . ASP E 1 70 ? -56.56437 51.74514 29.49742 1.000 17.19539 68 ASP E O 1
ATOM 12715 N N . VAL E 1 71 ? -58.74088 52.31904 29.39177 1.000 17.68009 69 VAL E N 1
ATOM 12716 C CA . VAL E 1 71 ? -59.02498 51.99511 30.78178 1.000 17.05234 69 VAL E CA 1
ATOM 12717 C C . VAL E 1 71 ? -60.06790 50.89303 30.91732 1.000 17.06792 69 VAL E C 1
ATOM 12718 O O . VAL E 1 71 ? -60.50436 50.59709 32.02980 1.000 20.79007 69 VAL E O 1
ATOM 12722 N N . ASN E 1 72 ? -60.48280 50.28398 29.80491 1.000 16.70775 70 ASN E N 1
ATOM 12723 C CA . ASN E 1 72 ? -61.38004 49.12912 29.81192 1.000 17.82535 70 ASN E CA 1
ATOM 12724 C C . ASN E 1 72 ? -62.77339 49.48108 30.33705 1.000 18.74221 70 ASN E C 1
ATOM 12725 O O . ASN E 1 72 ? -63.45789 48.63309 30.91412 1.000 19.02574 70 ASN E O 1
ATOM 12730 N N . LEU E 1 73 ? -63.21670 50.72251 30.11019 1.000 17.74234 71 LEU E N 1
ATOM 12731 C CA . LEU E 1 73 ? -64.47178 51.19510 30.69449 1.000 17.86285 71 LEU E CA 1
ATOM 12732 C C . LEU E 1 73 ? -65.67160 50.42235 30.15756 1.000 16.29190 71 LEU E C 1
ATOM 12733 O O . LEU E 1 73 ? -66.51998 49.96126 30.92781 1.000 18.39208 71 LEU E O 1
ATOM 12738 N N . PHE E 1 74 ? -65.77302 50.29070 28.83291 1.000 18.50347 72 PHE E N 1
ATOM 12739 C CA . PHE E 1 74 ? -66.93780 49.63194 28.25136 1.000 18.18105 72 PHE E CA 1
ATOM 12740 C C . PHE E 1 74 ? -67.01213 48.16533 28.65725 1.000 19.83504 72 PHE E C 1
ATOM 12741 O O . PHE E 1 74 ? -68.10886 47.62733 28.85058 1.000 22.22914 72 PHE E O 1
ATOM 12749 N N . GLN E 1 75 ? -65.86353 47.50441 28.79855 1.000 18.60865 73 GLN E N 1
ATOM 12750 C CA . GLN E 1 75 ? -65.86172 46.11417 29.24062 1.000 20.89075 73 GLN E CA 1
ATOM 12751 C C . GLN E 1 75 ? -66.37437 45.98272 30.67553 1.000 21.55033 73 GLN E C 1
ATOM 12752 O O . GLN E 1 75 ? -67.18987 45.10213 30.97191 1.000 22.33579 73 GLN E O 1
ATOM 12758 N N . TYR E 1 76 ? -65.91346 46.85241 31.58170 1.000 19.18215 74 TYR E N 1
ATOM 12759 C CA . TYR E 1 76 ? -66.38835 46.80470 32.96472 1.000 18.84446 74 TYR E CA 1
ATOM 12760 C C . TYR E 1 76 ? -67.90113 46.97145 33.03932 1.000 19.44318 74 TYR E C 1
ATOM 12761 O O . TYR E 1 76 ? -68.57669 46.25540 33.78776 1.000 23.67470 74 TYR E O 1
ATOM 12770 N N . LEU E 1 77 ? -68.44956 47.93002 32.28775 1.000 18.12916 75 LEU E N 1
ATOM 12771 C CA . LEU E 1 77 ? -69.89210 48.14142 32.30101 1.000 18.29540 75 LEU E CA 1
ATOM 12772 C C . LEU E 1 77 ? -70.63095 46.98219 31.64852 1.000 20.27904 75 LEU E C 1
ATOM 12773 O O . LEU E 1 77 ? -71.76640 46.67723 32.02949 1.000 19.58124 75 LEU E O 1
ATOM 12778 N N . LYS E 1 78 ? -70.00510 46.32488 30.67345 1.000 18.27758 76 LYS E N 1
ATOM 12779 C CA . LYS E 1 78 ? -70.63489 45.17487 30.03996 1.000 21.77140 76 LYS E CA 1
ATOM 12780 C C . LYS E 1 78 ? -70.70347 43.99594 31.00106 1.000 23.09380 76 LYS E C 1
ATOM 12781 O O . LYS E 1 78 ? -71.72949 43.30966 31.08266 1.000 22.77468 76 LYS E O 1
ATOM 12787 N N . ASP E 1 79 ? -69.62487 43.75535 31.74776 1.000 24.35525 77 ASP E N 1
ATOM 12788 C CA . ASP E 1 79 ? -69.60872 42.64540 32.69428 1.000 24.60136 77 ASP E CA 1
ATOM 12789 C C . ASP E 1 79 ? -70.48976 42.92531 33.90398 1.000 24.59205 77 ASP E C 1
ATOM 12790 O O . ASP E 1 79 ? -70.97290 41.98756 34.54924 1.000 28.46931 77 ASP E O 1
ATOM 12795 N N . ALA E 1 80 ? -70.70349 44.20022 34.23278 1.000 21.79895 78 ALA E N 1
ATOM 12796 C CA . ALA E 1 80 ? -71.56449 44.53989 35.35583 1.000 22.61942 78 ALA E CA 1
ATOM 12797 C C . ALA E 1 80 ? -73.03102 44.29884 35.04068 1.000 22.93778 78 ALA E C 1
ATOM 12798 O O . ALA E 1 80 ? -73.83251 44.16126 35.96854 1.000 27.15836 78 ALA E O 1
ATOM 12800 N N . GLN E 1 81 ? -73.39078 44.25333 33.75713 1.000 26.55182 79 GLN E N 1
ATOM 12801 C CA . GLN E 1 81 ? -74.74480 43.95821 33.29562 1.000 26.50330 79 GLN E CA 1
ATOM 12802 C C . GLN E 1 81 ? -75.80219 44.84465 33.94513 1.000 24.01721 79 GLN E C 1
ATOM 12803 O O . GLN E 1 81 ? -75.74287 46.07607 33.84748 1.000 25.34983 79 GLN E O 1
ATOM 12809 N N . GLU E 1 82 ? -76.78538 44.22331 34.59620 1.000 22.75789 80 GLU E N 1
ATOM 12810 C CA . GLU E 1 82 ? -77.88686 44.97564 35.18070 1.000 28.06088 80 GLU E CA 1
ATOM 12811 C C . GLU E 1 82 ? -77.54684 45.56604 36.54496 1.000 25.95598 80 GLU E C 1
ATOM 12812 O O . GLU E 1 82 ? -78.19822 46.52802 36.96392 1.000 26.85989 80 GLU E O 1
ATOM 12818 N N . GLU E 1 83 ? -76.54586 45.02448 37.24376 1.000 25.19613 81 GLU E N 1
ATOM 12819 C CA . GLU E 1 83 ? -76.12147 45.63689 38.49837 1.000 23.96475 81 GLU E CA 1
ATOM 12820 C C . GLU E 1 83 ? -75.54080 47.02515 38.27405 1.000 25.45749 81 GLU E C 1
ATOM 12821 O O . GLU E 1 83 ? -75.72140 47.91332 39.11467 1.000 23.74170 81 GLU E O 1
ATOM 12827 N N . GLY E 1 84 ? -74.85693 47.23504 37.14771 1.000 23.87240 82 GLY E N 1
ATOM 12828 C CA . GLY E 1 84 ? -74.17932 48.48933 36.89926 1.000 23.52734 82 GLY E CA 1
ATOM 12829 C C . GLY E 1 84 ? -73.05232 48.71803 37.89697 1.000 25.59803 82 GLY E C 1
ATOM 12830 O O . GLY E 1 84 ? -72.67500 47.84355 38.68218 1.000 23.92175 82 GLY E O 1
ATOM 12831 N N . LEU E 1 85 ? -72.51555 49.93550 37.85114 1.000 20.76664 83 LEU E N 1
ATOM 12832 C CA . LEU E 1 85 ? -71.45779 50.35337 38.75852 1.000 22.49822 83 LEU E CA 1
ATOM 12833 C C . LEU E 1 85 ? -71.57151 51.85403 38.97990 1.000 21.71567 83 LEU E C 1
ATOM 12834 O O . LEU E 1 85 ? -71.87916 52.60101 38.04837 1.000 19.81825 83 LEU E O 1
ATOM 12839 N N . ASN E 1 86 ? -71.33073 52.29081 40.21243 1.000 21.18326 84 ASN E N 1
ATOM 12840 C CA . ASN E 1 86 ? -71.31770 53.71777 40.48366 1.000 21.73898 84 ASN E CA 1
ATOM 12841 C C . ASN E 1 86 ? -69.95597 54.30365 40.10460 1.000 24.24718 84 ASN E C 1
ATOM 12842 O O . ASN E 1 86 ? -69.05882 53.60183 39.62692 1.000 20.52157 84 ASN E O 1
ATOM 12847 N N . ALA E 1 87 ? -69.80273 55.61588 40.30632 1.000 21.93879 85 ALA E N 1
ATOM 12848 C CA . ALA E 1 87 ? -68.55761 56.28220 39.93195 1.000 23.51422 85 ALA E CA 1
ATOM 12849 C C . ALA E 1 87 ? -67.38723 55.79471 40.77675 1.000 20.27611 85 ALA E C 1
ATOM 12850 O O . ALA E 1 87 ? -66.26129 55.67638 40.28021 1.000 21.49747 85 ALA E O 1
ATOM 12852 N N . GLU E 1 88 ? -67.63210 55.50473 42.05262 1.000 21.22737 86 GLU E N 1
ATOM 12853 C CA . GLU E 1 88 ? -66.55186 55.07163 42.93004 1.000 22.00056 86 GLU E CA 1
ATOM 12854 C C . GLU E 1 88 ? -66.01970 53.70052 42.52220 1.000 22.11852 86 GLU E C 1
ATOM 12855 O O . GLU E 1 88 ? -64.80200 53.49328 42.46354 1.000 22.23395 86 GLU E O 1
ATOM 12861 N N . ALA E 1 89 ? -66.91515 52.75147 42.23185 1.000 23.35191 87 ALA E N 1
ATOM 12862 C CA . ALA E 1 89 ? -66.47784 51.42249 41.81514 1.000 22.32125 87 ALA E CA 1
ATOM 12863 C C . ALA E 1 89 ? -65.84967 51.45248 40.42760 1.000 21.37842 87 ALA E C 1
ATOM 12864 O O . ALA E 1 89 ? -64.89075 50.71882 40.15854 1.000 22.42540 87 ALA E O 1
ATOM 12866 N N . LEU E 1 90 ? -66.37073 52.29502 39.53394 1.000 20.48583 88 LEU E N 1
ATOM 12867 C CA . LEU E 1 90 ? -65.82107 52.36742 38.18279 1.000 22.86334 88 LEU E CA 1
ATOM 12868 C C . LEU E 1 90 ? -64.46739 53.06730 38.16508 1.000 23.48059 88 LEU E C 1
ATOM 12869 O O . LEU E 1 90 ? -63.56897 52.66997 37.41396 1.000 24.93382 88 LEU E O 1
ATOM 12874 N N . ALA E 1 91 ? -64.30339 54.11669 38.97456 1.000 21.75646 89 ALA E N 1
ATOM 12875 C CA . ALA E 1 91 ? -63.01079 54.78744 39.04832 1.000 23.08168 89 ALA E CA 1
ATOM 12876 C C . ALA E 1 91 ? -61.96508 53.90525 39.71087 1.000 23.18875 89 ALA E C 1
ATOM 12877 O O . ALA E 1 91 ? -60.77614 53.99965 39.38272 1.000 25.64044 89 ALA E O 1
ATOM 12879 N N . SER E 1 92 ? -62.38748 53.04356 40.63835 1.000 24.61130 90 SER E N 1
ATOM 12880 C CA . SER E 1 92 ? -61.45874 52.11306 41.26985 1.000 24.06809 90 SER E CA 1
ATOM 12881 C C . SER E 1 92 ? -60.98709 51.05117 40.28323 1.000 22.07791 90 SER E C 1
ATOM 12882 O O . SER E 1 92 ? -59.80280 50.69720 40.26309 1.000 24.42242 90 SER E O 1
ATOM 12885 N N . LYS E 1 93 ? -61.89949 50.53758 39.45531 1.000 25.15236 91 LYS E N 1
ATOM 12886 C CA . LYS E 1 93 ? -61.53943 49.53357 38.45663 1.000 24.82305 91 LYS E CA 1
ATOM 12887 C C . LYS E 1 93 ? -60.65885 50.12677 37.36010 1.000 26.69309 91 LYS E C 1
ATOM 12888 O O . LYS E 1 93 ? -59.66565 49.51455 36.94921 1.000 30.92803 91 LYS E O 1
ATOM 12894 N N . THR E 1 94 ? -61.02039 51.30964 36.85407 1.000 26.22405 92 THR E N 1
ATOM 12895 C CA . THR E 1 94 ? -60.26329 51.93649 35.77758 1.000 21.38343 92 THR E CA 1
ATOM 12896 C C . THR E 1 94 ? -59.00998 52.64274 36.26837 1.000 24.85326 92 THR E C 1
ATOM 12897 O O . THR E 1 94 ? -58.17834 53.03472 35.44098 1.000 26.17633 92 THR E O 1
ATOM 12901 N N . GLY E 1 95 ? -58.86110 52.82085 37.57790 1.000 21.28622 93 GLY E N 1
ATOM 12902 C CA . GLY E 1 95 ? -57.68424 53.46799 38.11942 1.000 24.51985 93 GLY E CA 1
ATOM 12903 C C . GLY E 1 95 ? -57.63720 54.96119 37.90296 1.000 26.35749 93 GLY E C 1
ATOM 12904 O O . GLY E 1 95 ? -56.54690 55.53855 37.84957 1.000 30.54032 93 GLY E O 1
ATOM 12905 N N . MET E 1 96 ? -58.78935 55.60745 37.77607 1.000 24.19033 94 MET E N 1
ATOM 12906 C CA . MET E 1 96 ? -58.84552 57.04410 37.56562 1.000 24.37792 94 MET E CA 1
ATOM 12907 C C . MET E 1 96 ? -59.37106 57.72674 38.81927 1.000 27.11666 94 MET E C 1
ATOM 12908 O O . MET E 1 96 ? -60.05107 57.11486 39.64918 1.000 24.72920 94 MET E O 1
ATOM 12913 N N . ASP E 1 97 ? -59.04487 59.01068 38.94572 1.000 23.10233 95 ASP E N 1
ATOM 12914 C CA . ASP E 1 97 ? -59.60439 59.81335 40.02084 1.000 23.45406 95 ASP E CA 1
ATOM 12915 C C . ASP E 1 97 ? -61.12400 59.85573 39.88596 1.000 22.53212 95 ASP E C 1
ATOM 12916 O O . ASP E 1 97 ? -61.66258 59.99980 38.78387 1.000 19.08525 95 ASP E O 1
ATOM 12921 N N . VAL E 1 98 ? -61.81348 59.67840 41.01831 1.000 22.22431 96 VAL E N 1
ATOM 12922 C CA . VAL E 1 98 ? -63.27161 59.54648 41.01008 1.000 21.81382 96 VAL E CA 1
ATOM 12923 C C . VAL E 1 98 ? -63.91932 60.77983 40.39700 1.000 20.98355 96 VAL E C 1
ATOM 12924 O O . VAL E 1 98 ? -64.84513 60.67770 39.58413 1.000 23.01804 96 VAL E O 1
ATOM 12928 N N . SER E 1 99 ? -63.45045 61.96530 40.79402 1.000 21.71312 97 SER E N 1
ATOM 12929 C CA . SER E 1 99 ? -64.02066 63.20540 40.28057 1.000 20.54551 97 SER E CA 1
ATOM 12930 C C . SER E 1 99 ? -63.83035 63.31745 38.77206 1.000 23.86106 97 SER E C 1
ATOM 12931 O O . SER E 1 99 ? -64.76186 63.69036 38.04764 1.000 20.88368 97 SER E O 1
ATOM 12934 N N . LEU E 1 100 ? -62.63058 62.99101 38.27955 1.000 22.97114 98 LEU E N 1
ATOM 12935 C CA . LEU E 1 100 ? -62.39611 62.98330 36.83900 1.000 18.90161 98 LEU E CA 1
ATOM 12936 C C . LEU E 1 100 ? -63.25639 61.93649 36.14383 1.000 17.07112 98 LEU E C 1
ATOM 12937 O O . LEU E 1 100 ? -63.83830 62.20547 35.08681 1.000 16.02024 98 LEU E O 1
ATOM 12942 N N . PHE E 1 101 ? -63.35829 60.73588 36.71821 1.000 17.14355 99 PHE E N 1
ATOM 12943 C CA . PHE E 1 101 ? -64.17224 59.71701 36.06811 1.000 18.92092 99 PHE E CA 1
ATOM 12944 C C . PHE E 1 101 ? -65.62855 60.15272 35.96293 1.000 18.79134 99 PHE E C 1
ATOM 12945 O O . PHE E 1 101 ? -66.27965 59.91691 34.93877 1.000 16.01277 99 PHE E O 1
ATOM 12953 N N . ALA E 1 102 ? -66.16508 60.76618 37.02027 1.000 18.83543 100 ALA E N 1
ATOM 12954 C CA . ALA E 1 102 ? -67.57504 61.13989 37.01220 1.000 17.19909 100 ALA E CA 1
ATOM 12955 C C . ALA E 1 102 ? -67.87546 62.16366 35.92375 1.000 16.96334 100 ALA E C 1
ATOM 12956 O O . ALA E 1 102 ? -68.90029 62.06573 35.24005 1.000 19.47399 100 ALA E O 1
ATOM 12958 N N . ARG E 1 103 ? -66.99246 63.15101 35.74291 1.000 20.91330 101 ARG E N 1
ATOM 12959 C CA . ARG E 1 103 ? -67.24145 64.19259 34.74968 1.000 17.66738 101 ARG E CA 1
ATOM 12960 C C . ARG E 1 103 ? -67.25015 63.62596 33.33764 1.000 18.97513 101 ARG E C 1
ATOM 12961 O O . ARG E 1 103 ? -68.06605 64.03546 32.50267 1.000 15.11349 101 ARG E O 1
ATOM 12969 N N . LEU E 1 104 ? -66.33574 62.69732 33.04313 1.000 14.75379 102 LEU E N 1
ATOM 12970 C CA . LEU E 1 104 ? -66.27812 62.12565 31.70181 1.000 14.21905 102 LEU E CA 1
ATOM 12971 C C . LEU E 1 104 ? -67.43788 61.16808 31.46399 1.000 14.20581 102 LEU E C 1
ATOM 12972 O O . LEU E 1 104 ? -68.02243 61.15010 30.37529 1.000 14.92418 102 LEU E O 1
ATOM 12977 N N . ALA E 1 105 ? -67.79830 60.37550 32.47422 1.000 15.82139 103 ALA E N 1
ATOM 12978 C CA . ALA E 1 105 ? -68.93951 59.48017 32.32508 1.000 14.86185 103 ALA E CA 1
ATOM 12979 C C . ALA E 1 105 ? -70.24794 60.25403 32.21739 1.000 14.79872 103 ALA E C 1
ATOM 12980 O O . ALA E 1 105 ? -71.15918 59.83256 31.49768 1.000 16.09142 103 ALA E O 1
ATOM 12982 N N . ARG E 1 106 ? -70.35928 61.38602 32.91384 1.000 18.42385 104 ARG E N 1
ATOM 12983 C CA . ARG E 1 106 ? -71.58271 62.17824 32.84368 1.000 17.28136 104 ARG E CA 1
ATOM 12984 C C . ARG E 1 106 ? -71.79891 62.76739 31.45074 1.000 17.60156 104 ARG E C 1
ATOM 12985 O O . ARG E 1 106 ? -72.94704 62.98367 31.04653 1.000 18.01029 104 ARG E O 1
ATOM 12993 N N . HIS E 1 107 ? -70.72227 63.02822 30.70061 1.000 13.90180 105 HIS E N 1
ATOM 12994 C CA . HIS E 1 107 ? -70.88472 63.39996 29.29585 1.000 15.05264 105 HIS E CA 1
ATOM 12995 C C . HIS E 1 107 ? -71.34106 62.21086 28.45750 1.000 14.76429 105 HIS E C 1
ATOM 12996 O O . HIS E 1 107 ? -72.18554 62.36169 27.56549 1.000 16.39736 105 HIS E O 1
ATOM 13003 N N . LEU E 1 108 ? -70.79272 61.02121 28.72605 1.000 16.02010 106 LEU E N 1
ATOM 13004 C CA . LEU E 1 108 ? -71.22213 59.82525 28.00442 1.000 16.51127 106 LEU E CA 1
ATOM 13005 C C . LEU E 1 108 ? -72.71581 59.59378 28.17085 1.000 13.77578 106 LEU E C 1
ATOM 13006 O O . LEU E 1 108 ? -73.40101 59.20543 27.21828 1.000 13.70262 106 LEU E O 1
ATOM 13011 N N . VAL E 1 109 ? -73.23433 59.82114 29.37949 1.000 14.24494 107 VAL E N 1
ATOM 13012 C CA . VAL E 1 109 ? -74.67118 59.73499 29.61007 1.000 14.68448 107 VAL E CA 1
ATOM 13013 C C . VAL E 1 109 ? -75.39730 60.82318 28.82991 1.000 19.16725 107 VAL E C 1
ATOM 13014 O O . VAL E 1 109 ? -76.46299 60.58425 28.24752 1.000 19.96247 107 VAL E O 1
ATOM 13018 N N . ALA E 1 110 ? -74.82877 62.03406 28.79939 1.000 14.35025 108 ALA E N 1
ATOM 13019 C CA . ALA E 1 110 ? -75.44880 63.13702 28.07005 1.000 17.15400 108 ALA E CA 1
ATOM 13020 C C . ALA E 1 110 ? -75.45258 62.89272 26.56578 1.000 18.10641 108 ALA E C 1
ATOM 13021 O O . ALA E 1 110 ? -76.36365 63.35090 25.86752 1.000 19.65406 108 ALA E O 1
ATOM 13023 N N . MET E 1 111 ? -74.45674 62.17696 26.04869 1.000 17.79708 109 MET E N 1
ATOM 13024 C CA . MET E 1 111 ? -74.39859 61.84647 24.63305 1.000 18.18280 109 MET E CA 1
ATOM 13025 C C . MET E 1 111 ? -75.06388 60.50735 24.32623 1.000 18.92192 109 MET E C 1
ATOM 13026 O O . MET E 1 111 ? -74.88422 59.97765 23.22486 1.000 24.36599 109 MET E O 1
ATOM 13031 N N . ASN E 1 112 ? -75.79324 59.94012 25.29105 1.000 20.30175 110 ASN E N 1
ATOM 13032 C CA . ASN E 1 112 ? -76.60983 58.73517 25.10207 1.000 22.17738 110 ASN E CA 1
ATOM 13033 C C . ASN E 1 112 ? -75.77590 57.51130 24.72639 1.000 21.22312 110 ASN E C 1
ATOM 13034 O O . ASN E 1 112 ? -76.24387 56.63784 23.99483 1.000 20.28181 110 ASN E O 1
ATOM 13039 N N . VAL E 1 113 ? -74.54739 57.42564 25.23357 1.000 16.93903 111 VAL E N 1
ATOM 13040 C CA . VAL E 1 113 ? -73.71200 56.24568 25.01280 1.000 16.41910 111 VAL E CA 1
ATOM 13041 C C . VAL E 1 113 ? -73.87216 55.23049 26.14245 1.000 15.97239 111 VAL E C 1
ATOM 13042 O O . VAL E 1 113 ? -73.97076 54.02572 25.88906 1.000 14.66422 111 VAL E O 1
ATOM 13046 N N . ILE E 1 114 ? -73.89102 55.70104 27.39244 1.000 17.34035 112 ILE E N 1
ATOM 13047 C CA . ILE E 1 114 ? -74.24202 54.89577 28.55593 1.000 15.96655 112 ILE E CA 1
ATOM 13048 C C . ILE E 1 114 ? -75.41375 55.58084 29.26213 1.000 16.74182 112 ILE E C 1
ATOM 13049 O O . ILE E 1 114 ? -75.83775 56.66977 28.87975 1.000 18.42401 112 ILE E O 1
ATOM 13054 N N . THR E 1 115 ? -75.95508 54.92247 30.28970 1.000 18.33567 113 THR E N 1
ATOM 13055 C CA . THR E 1 115 ? -77.03938 55.50247 31.07575 1.000 18.67673 113 THR E CA 1
ATOM 13056 C C . THR E 1 115 ? -76.63524 55.61813 32.54029 1.000 17.87153 113 THR E C 1
ATOM 13057 O O . THR E 1 115 ? -75.66726 55.00177 32.99157 1.000 21.81338 113 THR E O 1
ATOM 13061 N N . SER E 1 116 ? -77.39585 56.42714 33.27882 1.000 20.17935 114 SER E N 1
ATOM 13062 C CA . SER E 1 116 ? -77.12309 56.70658 34.68396 1.000 21.26109 114 SER E CA 1
ATOM 13063 C C . SER E 1 116 ? -78.43016 56.82132 35.45275 1.000 27.13899 114 SER E C 1
ATOM 13064 O O . SER E 1 116 ? -79.33198 57.55479 35.03516 1.000 31.76689 114 SER E O 1
ATOM 13067 N N . ARG E 1 117 ? -78.53026 56.09430 36.56911 1.000 24.00676 115 ARG E N 1
ATOM 13068 C CA . ARG E 1 117 ? -79.67483 56.16927 37.47127 1.000 27.31097 115 ARG E CA 1
ATOM 13069 C C . ARG E 1 117 ? -79.19407 56.00216 38.90312 1.000 27.15137 115 ARG E C 1
ATOM 13070 O O . ARG E 1 117 ? -78.46760 55.05124 39.20471 1.000 30.59664 115 ARG E O 1
ATOM 13078 N N . ASN E 1 118 ? -79.60897 56.91880 39.77890 1.000 29.81180 116 ASN E N 1
ATOM 13079 C CA . ASN E 1 118 ? -79.36168 56.82007 41.22104 1.000 30.88901 116 ASN E CA 1
ATOM 13080 C C . ASN E 1 118 ? -77.87365 56.76340 41.55187 1.000 30.07234 116 ASN E C 1
ATOM 13081 O O . ASN E 1 118 ? -77.47010 56.13253 42.53289 1.000 30.61028 116 ASN E O 1
ATOM 13086 N N . GLY E 1 119 ? -77.04733 57.42053 40.74383 1.000 27.71279 117 GLY E N 1
ATOM 13087 C CA . GLY E 1 119 ? -75.61450 57.36163 40.92247 1.000 28.37535 117 GLY E CA 1
ATOM 13088 C C . GLY E 1 119 ? -74.93881 56.14333 40.33472 1.000 25.45995 117 GLY E C 1
ATOM 13089 O O . GLY E 1 119 ? -73.70707 56.05339 40.39663 1.000 26.44566 117 GLY E O 1
ATOM 13090 N N . VAL E 1 120 ? -75.69625 55.20514 39.76765 1.000 26.80238 118 VAL E N 1
ATOM 13091 C CA . VAL E 1 120 ? -75.14496 54.00707 39.14543 1.000 24.11824 118 VAL E CA 1
ATOM 13092 C C . VAL E 1 120 ? -75.11494 54.21123 37.63736 1.000 21.39561 118 VAL E C 1
ATOM 13093 O O . VAL E 1 120 ? -76.04976 54.77455 37.05486 1.000 20.50405 118 VAL E O 1
ATOM 13097 N N . PHE E 1 121 ? -74.02782 53.77796 37.00550 1.000 21.99933 119 PHE E N 1
ATOM 13098 C CA . PHE E 1 121 ? -73.87900 53.83698 35.55691 1.000 20.26046 119 PHE E CA 1
ATOM 13099 C C . PHE E 1 121 ? -74.12585 52.45686 34.96324 1.000 19.04330 119 PHE E C 1
ATOM 13100 O O . PHE E 1 121 ? -73.72842 51.44285 35.54236 1.000 19.73527 119 PHE E O 1
ATOM 13108 N N . TYR E 1 122 ? -74.77781 52.42117 33.80371 1.000 19.41348 120 TYR E N 1
ATOM 13109 C CA . TYR E 1 122 ? -75.15909 51.16608 33.17577 1.000 20.10930 120 TYR E CA 1
ATOM 13110 C C . TYR E 1 122 ? -74.72701 51.14381 31.72167 1.000 21.73185 120 TYR E C 1
ATOM 13111 O O . TYR E 1 122 ? -74.86022 52.14040 31.00445 1.000 17.16593 120 TYR E O 1
ATOM 13120 N N . GLY E 1 123 ? -74.21778 49.99068 31.29565 1.000 24.01361 121 GLY E N 1
ATOM 13121 C CA . GLY E 1 123 ? -73.93624 49.78647 29.89220 1.000 17.33464 121 GLY E CA 1
ATOM 13122 C C . GLY E 1 123 ? -75.19657 49.81814 29.05168 1.000 17.37438 121 GLY E C 1
ATOM 13123 O O . GLY E 1 123 ? -76.32146 49.66234 29.53508 1.000 17.97505 121 GLY E O 1
ATOM 13124 N N . THR E 1 124 ? -74.99292 50.05369 27.76490 1.000 19.68237 122 THR E N 1
ATOM 13125 C CA . THR E 1 124 ? -76.05864 50.06871 26.78296 1.000 17.52225 122 THR E CA 1
ATOM 13126 C C . THR E 1 124 ? -75.73435 49.06365 25.68986 1.000 18.62794 122 THR E C 1
ATOM 13127 O O . THR E 1 124 ? -74.63484 48.50880 25.63444 1.000 16.68186 122 THR E O 1
ATOM 13131 N N . ALA E 1 125 ? -76.71451 48.82467 24.81523 1.000 18.19808 123 ALA E N 1
ATOM 13132 C CA . ALA E 1 125 ? -76.44635 48.02381 23.62759 1.000 18.62195 123 ALA E CA 1
ATOM 13133 C C . ALA E 1 125 ? -75.27738 48.60227 22.84538 1.000 16.49475 123 ALA E C 1
ATOM 13134 O O . ALA E 1 125 ? -74.43355 47.85985 22.33167 1.000 19.52385 123 ALA E O 1
ATOM 13136 N N . LEU E 1 126 ? -75.19599 49.93204 22.77199 1.000 15.68405 124 LEU E N 1
ATOM 13137 C CA . LEU E 1 126 ? -74.06918 50.58144 22.11291 1.000 15.75068 124 LEU E CA 1
ATOM 13138 C C . LEU E 1 126 ? -72.75783 50.29433 22.83866 1.000 15.60792 124 LEU E C 1
ATOM 13139 O O . LEU E 1 126 ? -71.82526 49.72401 22.26005 1.000 14.75424 124 LEU E O 1
ATOM 13144 N N . SER E 1 127 ? -72.66153 50.69636 24.11325 1.000 17.13304 125 SER E N 1
ATOM 13145 C CA . SER E 1 127 ? -71.37681 50.61940 24.80521 1.000 14.87754 125 SER E CA 1
ATOM 13146 C C . SER E 1 127 ? -70.92119 49.17766 24.98568 1.000 15.36253 125 SER E C 1
ATOM 13147 O O . SER E 1 127 ? -69.71782 48.90180 24.93083 1.000 15.26629 125 SER E O 1
ATOM 13150 N N . ASN E 1 128 ? -71.85926 48.24554 25.18206 1.000 18.78584 126 ASN E N 1
ATOM 13151 C CA . ASN E 1 128 ? -71.49065 46.83299 25.23190 1.000 23.38961 126 ASN E CA 1
ATOM 13152 C C . ASN E 1 128 ? -70.94427 46.36310 23.89077 1.000 21.36362 126 ASN E C 1
ATOM 13153 O O . ASN E 1 128 ? -70.03378 45.52562 23.84182 1.000 20.21440 126 ASN E O 1
ATOM 13158 N N . GLY E 1 129 ? -71.49490 46.88855 22.79164 1.000 19.62551 127 GLY E N 1
ATOM 13159 C CA . GLY E 1 129 ? -70.95398 46.57604 21.48045 1.000 20.08296 127 GLY E CA 1
ATOM 13160 C C . GLY E 1 129 ? -69.55975 47.13840 21.27779 1.000 19.34306 127 GLY E C 1
ATOM 13161 O O . GLY E 1 129 ? -68.68956 46.47209 20.70968 1.000 20.60874 127 GLY E O 1
ATOM 13162 N N . LEU E 1 130 ? -69.32390 48.36727 21.74656 1.000 18.58492 128 LEU E N 1
ATOM 13163 C CA . LEU E 1 130 ? -68.00626 48.98640 21.63817 1.000 16.10789 128 LEU E CA 1
ATOM 13164 C C . LEU E 1 130 ? -66.96292 48.31334 22.51981 1.000 16.51596 128 LEU E C 1
ATOM 13165 O O . LEU E 1 130 ? -65.78674 48.68665 22.44877 1.000 17.79435 128 LEU E O 1
ATOM 13170 N N . ALA E 1 131 ? -67.36231 47.34374 23.34801 1.000 20.44708 129 ALA E N 1
ATOM 13171 C CA . ALA E 1 131 ? -66.40718 46.63876 24.19590 1.000 20.81917 129 ALA E CA 1
ATOM 13172 C C . ALA E 1 131 ? -65.56340 45.65230 23.40106 1.000 18.24033 129 ALA E C 1
ATOM 13173 O O . ALA E 1 131 ? -64.42805 45.35701 23.79291 1.000 20.86527 129 ALA E O 1
ATOM 13175 N N . ALA E 1 132 ? -66.09547 45.13536 22.29537 1.000 16.05481 130 ALA E N 1
ATOM 13176 C CA . ALA E 1 132 ? -65.41225 44.10118 21.52987 1.000 18.16297 130 ALA E CA 1
ATOM 13177 C C . ALA E 1 132 ? -64.12207 44.63256 20.91048 1.000 19.98453 130 ALA E C 1
ATOM 13178 O O . ALA E 1 132 ? -63.99948 45.81761 20.58739 1.000 18.63054 130 ALA E O 1
ATOM 13180 N N . GLU E 1 133 ? -63.16070 43.72385 20.71822 1.000 19.17617 131 GLU E N 1
ATOM 13181 C CA . GLU E 1 133 ? -61.80874 44.13381 20.34387 1.000 20.81965 131 GLU E CA 1
ATOM 13182 C C . GLU E 1 133 ? -61.75534 44.81940 18.98105 1.000 21.02250 131 GLU E C 1
ATOM 13183 O O . GLU E 1 133 ? -60.91968 45.70733 18.77230 1.000 23.14833 131 GLU E O 1
ATOM 13189 N N . ASN E 1 134 ? -62.61577 44.42952 18.03590 1.000 19.40588 132 ASN E N 1
ATOM 13190 C CA . ASN E 1 134 ? -62.56770 45.08616 16.73355 1.000 15.31532 132 ASN E CA 1
ATOM 13191 C C . ASN E 1 134 ? -63.04168 46.53005 16.82071 1.000 16.13974 132 ASN E C 1
ATOM 13192 O O . ASN E 1 134 ? -62.51726 47.39502 16.11199 1.000 16.50449 132 ASN E O 1
ATOM 13197 N N . TYR E 1 135 ? -64.00230 46.82087 17.69843 1.000 15.33694 133 TYR E N 1
ATOM 13198 C CA . TYR E 1 135 ? -64.45758 48.19633 17.84566 1.000 15.14296 133 TYR E CA 1
ATOM 13199 C C . TYR E 1 135 ? -63.49174 49.01708 18.68201 1.000 15.32326 133 TYR E C 1
ATOM 13200 O O . TYR E 1 135 ? -63.33183 50.21606 18.43392 1.000 15.33219 133 TYR E O 1
ATOM 13209 N N . GLN E 1 136 ? -62.84439 48.38645 19.66484 1.000 17.40339 134 GLN E N 1
ATOM 13210 C CA . GLN E 1 136 ? -61.80253 49.05441 20.43772 1.000 14.53421 134 GLN E CA 1
ATOM 13211 C C . GLN E 1 136 ? -60.67223 49.53626 19.54030 1.000 14.59099 134 GLN E C 1
ATOM 13212 O O . GLN E 1 136 ? -60.18217 50.66195 19.68903 1.000 15.80520 134 GLN E O 1
ATOM 13218 N N . GLN E 1 137 ? -60.23613 48.69129 18.61054 1.000 15.92221 135 GLN E N 1
ATOM 13219 C CA . GLN E 1 137 ? -59.15576 49.05656 17.70932 1.000 14.63321 135 GLN E CA 1
ATOM 13220 C C . GLN E 1 137 ? -59.62537 49.98172 16.59456 1.000 17.30879 135 GLN E C 1
ATOM 13221 O O . GLN E 1 137 ? -58.80616 50.72564 16.03780 1.000 13.78643 135 GLN E O 1
ATOM 13227 N N . SER E 1 138 ? -60.92546 49.95852 16.27133 1.000 14.57922 136 SER E N 1
ATOM 13228 C CA . SER E 1 138 ? -61.50328 50.95887 15.37606 1.000 13.22197 136 SER E CA 1
ATOM 13229 C C . SER E 1 138 ? -61.47458 52.34309 16.01038 1.000 14.05378 136 SER E C 1
ATOM 13230 O O . SER E 1 138 ? -61.11556 53.33306 15.35912 1.000 12.62379 136 SER E O 1
ATOM 13233 N N . ILE E 1 139 ? -61.87690 52.43216 17.28019 1.000 18.13925 137 ILE E N 1
ATOM 13234 C CA . ILE E 1 139 ? -61.83780 53.70565 17.98927 1.000 14.10043 137 ILE E CA 1
ATOM 13235 C C . ILE E 1 139 ? -60.41327 54.23506 18.04681 1.000 15.77150 137 ILE E C 1
ATOM 13236 O O . ILE E 1 139 ? -60.16953 55.43175 17.84996 1.000 12.43504 137 ILE E O 1
ATOM 13241 N N . ARG E 1 140 ? -59.44965 53.35297 18.31692 1.000 13.09566 138 ARG E N 1
ATOM 13242 C CA . ARG E 1 140 ? -58.05786 53.78095 18.37995 1.000 13.71067 138 ARG E CA 1
ATOM 13243 C C . ARG E 1 140 ? -57.55401 54.24265 17.01958 1.000 13.24074 138 ARG E C 1
ATOM 13244 O O . ARG E 1 140 ? -56.88867 55.27768 16.92036 1.000 13.20973 138 ARG E O 1
ATOM 13252 N N . PHE E 1 141 ? -57.85396 53.48882 15.96160 1.000 13.64770 139 PHE E N 1
ATOM 13253 C CA . PHE E 1 141 ? -57.42709 53.90007 14.62921 1.000 13.68648 139 PHE E CA 1
ATOM 13254 C C . PHE E 1 141 ? -58.04355 55.23774 14.23716 1.000 12.81063 139 PHE E C 1
ATOM 13255 O O . PHE E 1 141 ? -57.35952 56.10349 13.68172 1.000 15.04168 139 PHE E O 1
ATOM 13263 N N . CYS E 1 142 ? -59.33528 55.42522 14.51286 1.000 15.78857 140 CYS E N 1
ATOM 13264 C CA . CYS E 1 142 ? -60.00431 56.66040 14.11437 1.000 12.11162 140 CYS E CA 1
ATOM 13265 C C . CYS E 1 142 ? -59.43456 57.86375 14.85168 1.000 15.19276 140 CYS E C 1
ATOM 13266 O O . CYS E 1 142 ? -59.16166 58.90413 14.24246 1.000 13.95203 140 CYS E O 1
ATOM 13269 N N . HIS E 1 143 ? -59.23931 57.74060 16.16643 1.000 14.60971 141 HIS E N 1
ATOM 13270 C CA . HIS E 1 143 ? -58.76646 58.88218 16.93792 1.000 13.80105 141 HIS E CA 1
ATOM 13271 C C . HIS E 1 143 ? -57.27857 59.14212 16.72313 1.000 13.18613 141 HIS E C 1
ATOM 13272 O O . HIS E 1 143 ? -56.85038 60.30200 16.67816 1.000 18.85977 141 HIS E O 1
ATOM 13279 N N . ASP E 1 144 ? -56.47256 58.08773 16.59830 1.000 14.22130 142 ASP E N 1
ATOM 13280 C CA . ASP E 1 144 ? -55.03260 58.27866 16.45368 1.000 16.10590 142 ASP E CA 1
ATOM 13281 C C . ASP E 1 144 ? -54.63306 58.67189 15.03723 1.000 14.06738 142 ASP E C 1
ATOM 13282 O O . ASP E 1 144 ? -53.66823 59.42309 14.85677 1.000 13.67326 142 ASP E O 1
ATOM 13287 N N . VAL E 1 145 ? -55.34049 58.16884 14.02955 1.000 13.27813 143 VAL E N 1
ATOM 13288 C CA . VAL E 1 145 ? -54.91861 58.27223 12.63446 1.000 13.33822 143 VAL E CA 1
ATOM 13289 C C . VAL E 1 145 ? -55.84863 59.18211 11.83397 1.000 12.95467 143 VAL E C 1
ATOM 13290 O O . VAL E 1 145 ? -55.40337 60.15267 11.21749 1.000 16.68822 143 VAL E O 1
ATOM 13294 N N . SER E 1 146 ? -57.14875 58.88716 11.83665 1.000 14.70009 144 SER E N 1
ATOM 13295 C CA . SER E 1 146 ? -58.06686 59.61730 10.96942 1.000 13.15982 144 SER E CA 1
ATOM 13296 C C . SER E 1 146 ? -58.28528 61.04352 11.45763 1.000 14.68219 144 SER E C 1
ATOM 13297 O O . SER E 1 146 ? -58.33698 61.97475 10.64986 1.000 16.46819 144 SER E O 1
ATOM 13300 N N . ARG E 1 147 ? -58.41872 61.23488 12.76989 1.000 14.01935 145 ARG E N 1
ATOM 13301 C CA . ARG E 1 147 ? -58.75959 62.55648 13.29010 1.000 13.68579 145 ARG E CA 1
ATOM 13302 C C . ARG E 1 147 ? -57.74251 63.64002 12.94118 1.000 17.01537 145 ARG E C 1
ATOM 13303 O O . ARG E 1 147 ? -58.17346 64.74753 12.57226 1.000 14.39229 145 ARG E O 1
ATOM 13311 N N . PRO E 1 148 ? -56.42367 63.42011 13.02898 1.000 16.99691 146 PRO E N 1
ATOM 13312 C CA . PRO E 1 148 ? -55.49717 64.46930 12.57820 1.000 14.86034 146 PRO E CA 1
ATOM 13313 C C . PRO E 1 148 ? -55.63230 64.80184 11.10115 1.000 17.05877 146 PRO E C 1
ATOM 13314 O O . PRO E 1 148 ? -55.35753 65.94071 10.70410 1.000 19.68918 146 PRO E O 1
ATOM 13318 N N . SER E 1 149 ? -56.04732 63.84751 10.26955 1.000 16.37693 147 SER E N 1
ATOM 13319 C CA . SER E 1 149 ? -56.19402 64.13987 8.84915 1.000 16.63006 147 SER E CA 1
ATOM 13320 C C . SER E 1 149 ? -57.30796 65.15090 8.61499 1.000 14.45786 147 SER E C 1
ATOM 13321 O O . SER E 1 149 ? -57.12399 66.12667 7.88153 1.000 18.91210 147 SER E O 1
ATOM 13324 N N . PHE E 1 150 ? -58.47249 64.93742 9.23536 1.000 15.36461 148 PHE E N 1
ATOM 13325 C CA . PHE E 1 150 ? -59.55767 65.90720 9.11093 1.000 15.62452 148 PHE E CA 1
ATOM 13326 C C . PHE E 1 150 ? -59.14941 67.26622 9.66783 1.000 18.17883 148 PHE E C 1
ATOM 13327 O O . PHE E 1 150 ? -59.43013 68.30349 9.05551 1.000 14.31222 148 PHE E O 1
ATOM 13335 N N . GLY E 1 151 ? -58.47956 67.28332 10.82523 1.000 14.57995 149 GLY E N 1
ATOM 13336 C CA . GLY E 1 151 ? -57.99922 68.54419 11.36604 1.000 15.32519 149 GLY E CA 1
ATOM 13337 C C . GLY E 1 151 ? -57.09415 69.29595 10.40900 1.000 17.54420 149 GLY E C 1
ATOM 13338 O O . GLY E 1 151 ? -57.10129 70.52932 10.38065 1.000 17.03724 149 GLY E O 1
ATOM 13339 N N . ALA E 1 152 ? -56.32640 68.56872 9.59403 1.000 15.41131 150 ALA E N 1
ATOM 13340 C CA . ALA E 1 152 ? -55.42404 69.19378 8.63971 1.000 15.00688 150 ALA E CA 1
ATOM 13341 C C . ALA E 1 152 ? -56.13737 69.76625 7.42536 1.000 16.61552 150 ALA E C 1
ATOM 13342 O O . ALA E 1 152 ? -55.51452 70.52900 6.68318 1.000 17.19868 150 ALA E O 1
ATOM 13344 N N . PHE E 1 153 ? -57.41161 69.42990 7.20942 1.000 16.53485 151 PHE E N 1
ATOM 13345 C CA . PHE E 1 153 ? -58.13815 69.89719 6.02640 1.000 17.53082 151 PHE E CA 1
ATOM 13346 C C . PHE E 1 153 ? -58.05941 71.40731 5.81087 1.000 16.80762 151 PHE E C 1
ATOM 13347 O O . PHE E 1 153 ? -57.68563 71.82649 4.70226 1.000 17.36977 151 PHE E O 1
ATOM 13355 N N . PRO E 1 154 ? -58.39683 72.26881 6.78234 1.000 15.15611 152 PRO E N 1
ATOM 13356 C CA . PRO E 1 154 ? -58.30888 73.71680 6.50953 1.000 18.50084 152 PRO E CA 1
ATOM 13357 C C . PRO E 1 154 ? -56.90669 74.18539 6.14731 1.000 20.15456 152 PRO E C 1
ATOM 13358 O O . PRO E 1 154 ? -56.73736 74.90689 5.15464 1.000 15.97646 152 PRO E O 1
ATOM 13362 N N . SER E 1 155 ? -55.89023 73.77862 6.91513 1.000 17.18824 153 SER E N 1
ATOM 13363 C CA . SER E 1 155 ? -54.52531 74.21677 6.63289 1.000 17.85976 153 SER E CA 1
ATOM 13364 C C . SER E 1 155 ? -53.97767 73.58277 5.35781 1.000 18.20386 153 SER E C 1
ATOM 13365 O O . SER E 1 155 ? -53.26497 74.24146 4.59224 1.000 17.79034 153 SER E O 1
ATOM 13368 N N . PHE E 1 156 ? -54.28542 72.30718 5.10719 1.000 17.47762 154 PHE E N 1
ATOM 13369 C CA . PHE E 1 156 ? -53.71911 71.65770 3.92779 1.000 20.79878 154 PHE E CA 1
ATOM 13370 C C . PHE E 1 156 ? -54.26730 72.26778 2.64231 1.000 18.10303 154 PHE E C 1
ATOM 13371 O O . PHE E 1 156 ? -53.50823 72.57987 1.71625 1.000 18.53534 154 PHE E O 1
ATOM 13379 N N . PHE E 1 157 ? -55.58423 72.45449 2.56686 1.000 18.72721 155 PHE E N 1
ATOM 13380 C CA . PHE E 1 157 ? -56.17767 72.93997 1.33066 1.000 21.11267 155 PHE E CA 1
ATOM 13381 C C . PHE E 1 157 ? -55.97721 74.43249 1.12168 1.000 18.86254 155 PHE E C 1
ATOM 13382 O O . PHE E 1 157 ? -56.05384 74.89688 -0.02012 1.000 22.64995 155 PHE E O 1
ATOM 13390 N N . LYS E 1 158 ? -55.71338 75.19027 2.18553 1.000 16.24370 156 LYS E N 1
ATOM 13391 C CA . LYS E 1 158 ? -55.21802 76.54918 2.00690 1.000 16.85342 156 LYS E CA 1
ATOM 13392 C C . LYS E 1 158 ? -53.84576 76.53554 1.34950 1.000 17.63113 156 LYS E C 1
ATOM 13393 O O . LYS E 1 158 ? -53.60451 77.24189 0.36301 1.000 22.89235 156 LYS E O 1
ATOM 13399 N N . GLY E 1 159 ? -52.93927 75.70974 1.87075 1.000 19.23897 157 GLY E N 1
ATOM 13400 C CA . GLY E 1 159 ? -51.57022 75.64678 1.39198 1.000 19.01427 157 GLY E CA 1
ATOM 13401 C C . GLY E 1 159 ? -51.38254 74.96860 0.04718 1.000 23.45919 157 GLY E C 1
ATOM 13402 O O . GLY E 1 159 ? -50.28725 75.06396 -0.51512 1.000 26.52852 157 GLY E O 1
ATOM 13403 N N . ASN E 1 160 ? -52.39627 74.28247 -0.47993 1.000 20.36978 158 ASN E N 1
ATOM 13404 C CA . ASN E 1 160 ? -52.29027 73.70510 -1.81322 1.000 18.85496 158 ASN E CA 1
ATOM 13405 C C . ASN E 1 160 ? -53.19276 74.40976 -2.82203 1.000 21.14008 158 ASN E C 1
ATOM 13406 O O . ASN E 1 160 ? -53.37760 73.90984 -3.93592 1.000 22.59001 158 ASN E O 1
ATOM 13411 N N . GLY E 1 161 ? -53.73784 75.57093 -2.46726 1.000 22.45159 159 GLY E N 1
ATOM 13412 C CA . GLY E 1 161 ? -54.57179 76.31675 -3.38822 1.000 22.02305 159 GLY E CA 1
ATOM 13413 C C . GLY E 1 161 ? -55.94120 75.72491 -3.61088 1.000 24.67721 159 GLY E C 1
ATOM 13414 O O . GLY E 1 161 ? -56.57052 76.00733 -4.63695 1.000 25.71082 159 GLY E O 1
ATOM 13415 N N . TYR E 1 162 ? -56.41823 74.90370 -2.67549 1.000 19.15556 160 TYR E N 1
ATOM 13416 C CA . TYR E 1 162 ? -57.73872 74.27879 -2.76077 1.000 25.21859 160 TYR E CA 1
ATOM 13417 C C . TYR E 1 162 ? -57.86512 73.42820 -4.02437 1.000 21.41342 160 TYR E C 1
ATOM 13418 O O . TYR E 1 162 ? -58.79036 73.58483 -4.82517 1.000 20.65346 160 TYR E O 1
ATOM 13427 N N . LYS E 1 163 ? -56.91566 72.51308 -4.19285 1.000 25.11764 161 LYS E N 1
ATOM 13428 C CA . LYS E 1 163 ? -56.88136 71.59761 -5.32257 1.000 23.54992 161 LYS E CA 1
ATOM 13429 C C . LYS E 1 163 ? -57.20451 70.18529 -4.85369 1.000 26.04643 161 LYS E C 1
ATOM 13430 O O . LYS E 1 163 ? -56.77056 69.76555 -3.77529 1.000 23.81968 161 LYS E O 1
ATOM 13436 N N . THR E 1 164 ? -57.97436 69.46036 -5.65627 1.000 27.87748 162 THR E N 1
ATOM 13437 C CA . THR E 1 164 ? -58.04378 68.01717 -5.48667 1.000 27.67895 162 THR E CA 1
ATOM 13438 C C . THR E 1 164 ? -56.62699 67.44527 -5.51792 1.000 25.10239 162 THR E C 1
ATOM 13439 O O . THR E 1 164 ? -55.80034 67.89733 -6.32182 1.000 27.38622 162 THR E O 1
ATOM 13443 N N . PRO E 1 165 ? -56.29125 66.50167 -4.63691 1.000 29.53546 163 PRO E N 1
ATOM 13444 C CA . PRO E 1 165 ? -54.93372 65.93526 -4.65064 1.000 31.66883 163 PRO E CA 1
ATOM 13445 C C . PRO E 1 165 ? -54.58507 65.35986 -6.01783 1.000 31.95602 163 PRO E C 1
ATOM 13446 O O . PRO E 1 165 ? -55.31403 64.52896 -6.56618 1.000 35.99899 163 PRO E O 1
ATOM 13450 N N . ALA E 1 166 ? -53.45375 65.81714 -6.56508 1.000 34.59653 164 ALA E N 1
ATOM 13451 C CA . ALA E 1 166 ? -53.08322 65.48142 -7.93827 1.000 34.63793 164 ALA E CA 1
ATOM 13452 C C . ALA E 1 166 ? -52.79831 63.99278 -8.09229 1.000 40.72378 164 ALA E C 1
ATOM 13453 O O . ALA E 1 166 ? -53.42804 63.30791 -8.90705 1.000 41.51698 164 ALA E O 1
ATOM 13455 N N . LEU E 1 167 ? -51.83536 63.47681 -7.32870 1.000 49.26036 165 LEU E N 1
ATOM 13456 C CA . LEU E 1 167 ? -51.51340 62.05572 -7.35719 1.000 51.60331 165 LEU E CA 1
ATOM 13457 C C . LEU E 1 167 ? -52.34303 61.23913 -6.37680 1.000 50.74698 165 LEU E C 1
ATOM 13458 O O . LEU E 1 167 ? -52.43652 60.01542 -6.53336 1.000 50.18342 165 LEU E O 1
ATOM 13463 N N . GLY E 1 168 ? -52.94133 61.88029 -5.38151 1.000 42.05285 166 GLY E N 1
ATOM 13464 C CA . GLY E 1 168 ? -53.71007 61.17331 -4.36302 1.000 33.14359 166 GLY E CA 1
ATOM 13465 C C . GLY E 1 168 ? -52.89015 60.44715 -3.31922 1.000 37.47489 166 GLY E C 1
ATOM 13466 O O . GLY E 1 168 ? -53.09286 60.65268 -2.11872 1.000 37.98578 166 GLY E O 1
ATOM 13467 N N . THR E 1 169 ? -51.93885 59.61554 -3.75264 1.000 42.00349 167 THR E N 1
ATOM 13468 C CA . THR E 1 169 ? -51.24792 58.71890 -2.82978 1.000 40.08281 167 THR E CA 1
ATOM 13469 C C . THR E 1 169 ? -50.30825 59.45731 -1.87868 1.000 38.56155 167 THR E C 1
ATOM 13470 O O . THR E 1 169 ? -50.12683 59.02091 -0.73727 1.000 38.76869 167 THR E O 1
ATOM 13474 N N . THR E 1 170 ? -49.70534 60.56673 -2.31080 1.000 38.17586 168 THR E N 1
ATOM 13475 C CA . THR E 1 170 ? -48.65795 61.20234 -1.52311 1.000 32.21645 168 THR E CA 1
ATOM 13476 C C . THR E 1 170 ? -48.80864 62.70895 -1.34714 1.000 35.21609 168 THR E C 1
ATOM 13477 O O . THR E 1 170 ? -47.98504 63.31597 -0.65209 1.000 36.09610 168 THR E O 1
ATOM 13481 N N . ASP E 1 171 ? -49.82795 63.32712 -1.93115 1.000 32.48008 169 ASP E N 1
ATOM 13482 C CA . ASP E 1 171 ? -49.97703 64.77631 -1.91741 1.000 32.24982 169 ASP E CA 1
ATOM 13483 C C . ASP E 1 171 ? -51.30540 65.18888 -1.29797 1.000 31.33003 169 ASP E C 1
ATOM 13484 O O . ASP E 1 171 ? -51.98321 66.09487 -1.78481 1.000 33.69049 169 ASP E O 1
ATOM 13489 N N . GLY E 1 172 ? -51.69698 64.52901 -0.21419 1.000 28.09347 170 GLY E N 1
ATOM 13490 C CA . GLY E 1 172 ? -52.98317 64.77870 0.38890 1.000 23.16042 170 GLY E CA 1
ATOM 13491 C C . GLY E 1 172 ? -52.86548 65.26659 1.81611 1.000 20.15215 170 GLY E C 1
ATOM 13492 O O . GLY E 1 172 ? -51.76549 65.46004 2.34203 1.000 22.23699 170 GLY E O 1
ATOM 13493 N N . PRO E 1 173 ? -54.00653 65.47786 2.47704 1.000 18.72816 171 PRO E N 1
ATOM 13494 C CA . PRO E 1 173 ? -53.96096 65.91140 3.88134 1.000 19.58912 171 PRO E CA 1
ATOM 13495 C C . PRO E 1 173 ? -53.38917 64.86353 4.81742 1.000 17.39568 171 PRO E C 1
ATOM 13496 O O . PRO E 1 173 ? -52.92229 65.22497 5.90455 1.000 19.26313 171 PRO E O 1
ATOM 13500 N N . PHE E 1 174 ? -53.41413 63.58178 4.44070 1.000 19.94022 172 PHE E N 1
ATOM 13501 C CA . PHE E 1 174 ? -52.83806 62.54977 5.29977 1.000 23.91394 172 PHE E CA 1
ATOM 13502 C C . PHE E 1 174 ? -51.34829 62.78415 5.51212 1.000 22.16885 172 PHE E C 1
ATOM 13503 O O . PHE E 1 174 ? -50.86526 62.79643 6.65015 1.000 20.20655 172 PHE E O 1
ATOM 13511 N N . GLN E 1 175 ? -50.60480 62.96570 4.41748 1.000 22.53730 173 GLN E N 1
ATOM 13512 C CA . GLN E 1 175 ? -49.16993 63.21621 4.51149 1.000 23.27576 173 GLN E CA 1
ATOM 13513 C C . GLN E 1 175 ? -48.87754 64.47338 5.32067 1.000 22.48485 173 GLN E C 1
ATOM 13514 O O . GLN E 1 175 ? -47.93880 64.49910 6.12505 1.000 20.74840 173 GLN E O 1
ATOM 13520 N N . SER E 1 176 ? -49.68076 65.52112 5.13701 1.000 22.85812 174 SER E N 1
ATOM 13521 C CA . SER E 1 176 ? -49.49486 66.73566 5.92393 1.000 23.89507 174 SER E CA 1
ATOM 13522 C C . SER E 1 176 ? -49.71874 66.47087 7.40845 1.000 22.22750 174 SER E C 1
ATOM 13523 O O . SER E 1 176 ? -48.89158 66.84014 8.24972 1.000 25.22126 174 SER E O 1
ATOM 13526 N N . ALA E 1 177 ? -50.82994 65.81398 7.74694 1.000 23.63889 175 ALA E N 1
ATOM 13527 C CA . ALA E 1 177 ? -51.18710 65.62885 9.14924 1.000 23.28789 175 ALA E CA 1
ATOM 13528 C C . ALA E 1 177 ? -50.19093 64.74085 9.88362 1.000 25.73961 175 ALA E C 1
ATOM 13529 O O . ALA E 1 177 ? -49.95167 64.93414 11.08126 1.000 24.55773 175 ALA E O 1
ATOM 13531 N N . HIS E 1 178 ? -49.60378 63.76472 9.19965 1.000 24.61133 176 HIS E N 1
ATOM 13532 C CA . HIS E 1 178 ? -48.74261 62.79836 9.86273 1.000 24.08650 176 HIS E CA 1
ATOM 13533 C C . HIS E 1 178 ? -47.26379 63.04007 9.59485 1.000 24.84469 176 HIS E C 1
ATOM 13534 O O . HIS E 1 178 ? -46.43610 62.19725 9.95491 1.000 25.48300 176 HIS E O 1
ATOM 13541 N N . LYS E 1 179 ? -46.91448 64.17466 8.98643 1.000 20.80429 177 LYS E N 1
ATOM 13542 C CA . LYS E 1 179 ? -45.51891 64.58910 8.83030 1.000 28.65481 177 LYS E CA 1
ATOM 13543 C C . LYS E 1 179 ? -44.69566 63.55854 8.06110 1.000 24.62748 177 LYS E C 1
ATOM 13544 O O . LYS E 1 179 ? -43.50252 63.38378 8.31771 1.000 25.44085 177 LYS E O 1
ATOM 13550 N N . VAL E 1 180 ? -45.32436 62.86746 7.11392 1.000 25.29168 178 VAL E N 1
ATOM 13551 C CA . VAL E 1 180 ? -44.64728 61.90228 6.26348 1.000 23.53904 178 VAL E CA 1
ATOM 13552 C C . VAL E 1 180 ? -44.88958 62.29664 4.81047 1.000 28.45445 178 VAL E C 1
ATOM 13553 O O . VAL E 1 180 ? -45.72756 63.14332 4.50441 1.000 30.03515 178 VAL E O 1
ATOM 13557 N N . ASP E 1 181 ? -44.12528 61.67636 3.91083 1.000 28.77979 179 ASP E N 1
ATOM 13558 C CA . ASP E 1 181 ? -44.32248 61.84442 2.47584 1.000 23.11247 179 ASP E CA 1
ATOM 13559 C C . ASP E 1 181 ? -44.55548 60.50779 1.78165 1.000 26.52107 179 ASP E C 1
ATOM 13560 O O . ASP E 1 181 ? -44.43239 60.41099 0.55769 1.000 31.10082 179 ASP E O 1
ATOM 13565 N N . ILE E 1 182 ? -44.89513 59.47793 2.54376 1.000 25.77529 180 ILE E N 1
ATOM 13566 C CA . ILE E 1 182 ? -45.20371 58.17812 1.99964 1.000 23.42566 180 ILE E CA 1
ATOM 13567 C C . ILE E 1 182 ? -46.71870 58.04733 1.89928 1.000 23.56301 180 ILE E C 1
ATOM 13568 O O . ILE E 1 182 ? -47.47030 58.81491 2.49495 1.000 28.27644 180 ILE E O 1
ATOM 13573 N N . SER E 1 183 ? -47.18172 57.06036 1.13782 1.000 20.17256 181 SER E N 1
ATOM 13574 C CA . SER E 1 183 ? -48.61991 56.88242 1.00507 1.000 22.90239 181 SER E CA 1
ATOM 13575 C C . SER E 1 183 ? -49.20252 56.25706 2.27345 1.000 21.50564 181 SER E C 1
ATOM 13576 O O . SER E 1 183 ? -48.48805 55.87902 3.20526 1.000 18.11642 181 SER E O 1
ATOM 13579 N N . PHE E 1 184 ? -50.53031 56.17255 2.30583 1.000 19.54681 182 PHE E N 1
ATOM 13580 C CA . PHE E 1 184 ? -51.21313 55.60308 3.46434 1.000 19.00485 182 PHE E CA 1
ATOM 13581 C C . PHE E 1 184 ? -50.90451 54.12478 3.66354 1.000 21.07087 182 PHE E C 1
ATOM 13582 O O . PHE E 1 184 ? -50.64760 53.72945 4.81501 1.000 15.17743 182 PHE E O 1
ATOM 13590 N N . PRO E 1 185 ? -50.90885 53.26943 2.63282 1.000 16.31596 183 PRO E N 1
ATOM 13591 C CA . PRO E 1 185 ? -50.54728 51.86330 2.86840 1.000 16.37547 183 PRO E CA 1
ATOM 13592 C C . PRO E 1 185 ? -49.11426 51.67473 3.33296 1.000 21.01456 183 PRO E C 1
ATOM 13593 O O . PRO E 1 185 ? -48.85758 50.77456 4.14315 1.000 20.92774 183 PRO E O 1
ATOM 13597 N N . GLN E 1 186 ? -48.16703 52.48628 2.84681 1.000 19.88918 184 GLN E N 1
ATOM 13598 C CA . GLN E 1 186 ? -46.80371 52.39087 3.36285 1.000 21.51289 184 GLN E CA 1
ATOM 13599 C C . GLN E 1 186 ? -46.70047 52.93068 4.78321 1.000 19.62765 184 GLN E C 1
ATOM 13600 O O . GLN E 1 186 ? -45.80748 52.52147 5.53268 1.000 24.40329 184 GLN E O 1
ATOM 13606 N N . TRP E 1 187 ? -47.58576 53.85181 5.17135 1.000 18.26091 185 TRP E N 1
ATOM 13607 C CA . TRP E 1 187 ? -47.56471 54.34088 6.54636 1.000 19.87529 185 TRP E CA 1
ATOM 13608 C C . TRP E 1 187 ? -48.04473 53.26868 7.51335 1.000 19.04991 185 TRP E C 1
ATOM 13609 O O . TRP E 1 187 ? -47.48103 53.11293 8.60229 1.000 22.27176 185 TRP E O 1
ATOM 13620 N N . LEU E 1 188 ? -49.08384 52.52001 7.13085 1.000 16.79948 186 LEU E N 1
ATOM 13621 C CA . LEU E 1 188 ? -49.60947 51.47201 8.00206 1.000 19.90019 186 LEU E CA 1
ATOM 13622 C C . LEU E 1 188 ? -48.55809 50.40270 8.27000 1.000 17.73155 186 LEU E C 1
ATOM 13623 O O . LEU E 1 188 ? -48.39067 49.95519 9.41072 1.000 19.59900 186 LEU E O 1
ATOM 13628 N N . VAL E 1 189 ? -47.83195 49.98940 7.22917 1.000 20.52982 187 VAL E N 1
ATOM 13629 C CA . VAL E 1 189 ? -46.80738 48.96170 7.38714 1.000 22.61667 187 VAL E CA 1
ATOM 13630 C C . VAL E 1 189 ? -45.65560 49.46721 8.24825 1.000 23.49382 187 VAL E C 1
ATOM 13631 O O . VAL E 1 189 ? -45.06070 48.70014 9.01764 1.000 20.54450 187 VAL E O 1
ATOM 13635 N N . GLY E 1 190 ? -45.33522 50.75589 8.15935 1.000 20.62117 188 GLY E N 1
ATOM 13636 C CA . GLY E 1 190 ? -44.25306 51.30028 8.95470 1.000 21.85898 188 GLY E CA 1
ATOM 13637 C C . GLY E 1 190 ? -44.62569 51.71040 10.36218 1.000 24.07406 188 GLY E C 1
ATOM 13638 O O . GLY E 1 190 ? -43.73122 51.98980 11.16671 1.000 22.77803 188 GLY E O 1
ATOM 13639 N N . ASN E 1 191 ? -45.91750 51.74082 10.68837 1.000 21.65839 189 ASN E N 1
ATOM 13640 C CA . ASN E 1 191 ? -46.39834 52.26010 11.96690 1.000 19.69225 189 ASN E CA 1
ATOM 13641 C C . ASN E 1 191 ? -47.27642 51.22606 12.65573 1.000 21.97674 189 ASN E C 1
ATOM 13642 O O . ASN E 1 191 ? -48.51070 51.34235 12.65362 1.000 23.42295 189 ASN E O 1
ATOM 13647 N N . PRO E 1 192 ? -46.67609 50.19491 13.25494 1.000 21.71375 190 PRO E N 1
ATOM 13648 C CA . PRO E 1 192 ? -47.46159 49.28693 14.08524 1.000 20.84527 190 PRO E CA 1
ATOM 13649 C C . PRO E 1 192 ? -47.95332 50.00516 15.32722 1.000 20.67519 190 PRO E C 1
ATOM 13650 O O . PRO E 1 192 ? -47.30739 50.95145 15.81015 1.000 21.55566 190 PRO E O 1
ATOM 13654 N N . PRO E 1 193 ? -49.09926 49.59520 15.88494 1.000 22.66718 191 PRO E N 1
ATOM 13655 C CA . PRO E 1 193 ? -49.95730 48.47225 15.50110 1.000 19.66177 191 PRO E CA 1
ATOM 13656 C C . PRO E 1 193 ? -51.09477 48.88854 14.58064 1.000 19.26365 191 PRO E C 1
ATOM 13657 O O . PRO E 1 193 ? -52.13147 48.23351 14.53128 1.000 21.41855 191 PRO E O 1
ATOM 13661 N N . TYR E 1 194 ? -50.94036 49.97315 13.82596 1.000 16.78761 192 TYR E N 1
ATOM 13662 C CA . TYR E 1 194 ? -52.08726 50.54716 13.14025 1.000 17.89026 192 TYR E CA 1
ATOM 13663 C C . TYR E 1 194 ? -52.48829 49.77832 11.88617 1.000 15.23149 192 TYR E C 1
ATOM 13664 O O . TYR E 1 194 ? -53.60909 49.96179 11.40787 1.000 17.31380 192 TYR E O 1
ATOM 13673 N N . LEU E 1 195 ? -51.62363 48.91124 11.35266 1.000 16.07618 193 LEU E N 1
ATOM 13674 C CA . LEU E 1 195 ? -52.08252 47.98598 10.32082 1.000 17.58863 193 LEU E CA 1
ATOM 13675 C C . LEU E 1 195 ? -52.95182 46.89311 10.92640 1.000 16.23774 193 LEU E C 1
ATOM 13676 O O . LEU E 1 195 ? -53.94431 46.47262 10.32125 1.000 18.29929 193 LEU E O 1
ATOM 13681 N N . GLN E 1 196 ? -52.58770 46.41995 12.11833 1.000 17.36097 194 GLN E N 1
ATOM 13682 C CA . GLN E 1 196 ? -53.42037 45.46131 12.83434 1.000 15.31899 194 GLN E CA 1
ATOM 13683 C C . GLN E 1 196 ? -54.76485 46.07597 13.20579 1.000 17.14039 194 GLN E C 1
ATOM 13684 O O . GLN E 1 196 ? -55.81633 45.44676 13.03759 1.000 14.00680 194 GLN E O 1
ATOM 13690 N N . TYR E 1 197 ? -54.74857 47.31039 13.72321 1.000 20.18075 195 TYR E N 1
ATOM 13691 C CA . TYR E 1 197 ? -55.99829 47.99312 14.04708 1.000 14.93668 195 TYR E CA 1
ATOM 13692 C C . TYR E 1 197 ? -56.85607 48.17502 12.80339 1.000 13.80035 195 TYR E C 1
ATOM 13693 O O . TYR E 1 197 ? -58.07254 47.96948 12.84912 1.000 15.40085 195 TYR E O 1
ATOM 13702 N N . PHE E 1 198 ? -56.23328 48.54815 11.67888 1.000 16.23876 196 PHE E N 1
ATOM 13703 C CA . PHE E 1 198 ? -56.96722 48.73164 10.42718 1.000 13.73189 196 PHE E CA 1
ATOM 13704 C C . PHE E 1 198 ? -57.58273 47.41922 9.94860 1.000 14.49838 196 PHE E C 1
ATOM 13705 O O . PHE E 1 198 ? -58.74685 47.38170 9.53721 1.000 12.75130 196 PHE E O 1
ATOM 13713 N N . ASN E 1 199 ? -56.80764 46.33003 9.98500 1.000 17.42074 197 ASN E N 1
ATOM 13714 C CA . ASN E 1 199 ? -57.34217 45.01930 9.62114 1.000 16.13033 197 ASN E CA 1
ATOM 13715 C C . ASN E 1 199 ? -58.50170 44.61526 10.53095 1.000 15.98763 197 ASN E C 1
ATOM 13716 O O . ASN E 1 199 ? -59.50316 44.06571 10.05951 1.000 13.58970 197 ASN E O 1
ATOM 13721 N N . SER E 1 200 ? -58.38095 44.86905 11.84026 1.000 14.49054 198 SER E N 1
ATOM 13722 C CA . SER E 1 200 ? -59.50363 44.64020 12.74944 1.000 14.79348 198 SER E CA 1
ATOM 13723 C C . SER E 1 200 ? -60.66909 45.56177 12.41808 1.000 15.33949 198 SER E C 1
ATOM 13724 O O . SER E 1 200 ? -61.83900 45.17088 12.50985 1.000 18.49509 198 SER E O 1
ATOM 13727 N N . TYR E 1 201 ? -60.35348 46.79583 12.03591 1.000 18.73697 199 TYR E N 1
ATOM 13728 C CA . TYR E 1 201 ? -61.32376 47.84881 11.77872 1.000 13.18893 199 TYR E CA 1
ATOM 13729 C C . TYR E 1 201 ? -62.18195 47.55535 10.55588 1.000 15.11386 199 TYR E C 1
ATOM 13730 O O . TYR E 1 201 ? -63.30704 48.05712 10.46225 1.000 13.19533 199 TYR E O 1
ATOM 13739 N N . MET E 1 202 ? -61.70245 46.72646 9.62765 1.000 14.46162 200 MET E N 1
ATOM 13740 C CA . MET E 1 202 ? -62.50302 46.47363 8.44022 1.000 13.00758 200 MET E CA 1
ATOM 13741 C C . MET E 1 202 ? -63.63207 45.49562 8.72067 1.000 14.09352 200 MET E C 1
ATOM 13742 O O . MET E 1 202 ? -64.57464 45.41314 7.92710 1.000 15.64190 200 MET E O 1
ATOM 13747 N N . SER E 1 203 ? -63.57498 44.78525 9.84721 1.000 13.27279 201 SER E N 1
ATOM 13748 C CA . SER E 1 203 ? -64.69981 43.98870 10.31272 1.000 13.01402 201 SER E CA 1
ATOM 13749 C C . SER E 1 203 ? -65.74083 44.81586 11.06091 1.000 13.99823 201 SER E C 1
ATOM 13750 O O . SER E 1 203 ? -66.78649 44.27457 11.42937 1.000 14.29569 201 SER E O 1
ATOM 13753 N N . ALA E 1 204 ? -65.50038 46.11426 11.27651 1.000 17.87525 202 ALA E N 1
ATOM 13754 C CA . ALA E 1 204 ? -66.39408 46.92891 12.09025 1.000 17.27223 202 ALA E CA 1
ATOM 13755 C C . ALA E 1 204 ? -66.99648 48.14122 11.38467 1.000 14.42742 202 ALA E C 1
ATOM 13756 O O . ALA E 1 204 ? -68.01083 48.65416 11.86697 1.000 14.10590 202 ALA E O 1
ATOM 13758 N N . TYR E 1 205 ? -66.42577 48.60846 10.26438 1.000 12.58994 203 TYR E N 1
ATOM 13759 C CA . TYR E 1 205 ? -66.81957 49.91947 9.74188 1.000 12.76245 203 TYR E CA 1
ATOM 13760 C C . TYR E 1 205 ? -68.24387 49.92909 9.18846 1.000 13.09331 203 TYR E C 1
ATOM 13761 O O . TYR E 1 205 ? -68.91989 50.95856 9.26434 1.000 14.63143 203 TYR E O 1
ATOM 13770 N N . ARG E 1 206 ? -68.72400 48.81292 8.62949 1.000 15.67305 204 ARG E N 1
ATOM 13771 C CA . ARG E 1 206 ? -70.09915 48.74296 8.13865 1.000 15.00902 204 ARG E CA 1
ATOM 13772 C C . ARG E 1 206 ? -70.85723 47.56209 8.74120 1.000 14.17246 204 ARG E C 1
ATOM 13773 O O . ARG E 1 206 ? -71.89274 47.15544 8.20331 1.000 14.89850 204 ARG E O 1
ATOM 13781 N N . ALA E 1 207 ? -70.38157 47.03572 9.86820 1.000 15.21580 205 ALA E N 1
ATOM 13782 C CA . ALA E 1 207 ? -70.98447 45.86981 10.50059 1.000 17.67312 205 ALA E CA 1
ATOM 13783 C C . ALA E 1 207 ? -72.39118 46.17263 11.00247 1.000 18.13160 205 ALA E C 1
ATOM 13784 O O . ALA E 1 207 ? -72.70519 47.29197 11.41869 1.000 20.04929 205 ALA E O 1
ATOM 13786 N N . GLY E 1 208 ? -73.24089 45.14784 10.97910 1.000 16.30365 206 GLY E N 1
ATOM 13787 C CA . GLY E 1 208 ? -74.61398 45.28576 11.40703 1.000 17.10883 206 GLY E CA 1
ATOM 13788 C C . GLY E 1 208 ? -75.56405 45.77267 10.33608 1.000 20.52253 206 GLY E C 1
ATOM 13789 O O . GLY E 1 208 ? -76.78247 45.74909 10.55402 1.000 22.09476 206 GLY E O 1
ATOM 13790 N N . LYS E 1 209 ? -75.04169 46.22604 9.17937 1.000 22.64298 207 LYS E N 1
ATOM 13791 C CA . LYS E 1 209 ? -75.81732 46.63447 8.02096 1.000 22.30582 207 LYS E CA 1
ATOM 13792 C C . LYS E 1 209 ? -75.98859 45.45476 7.07084 1.000 18.63272 207 LYS E C 1
ATOM 13793 O O . LYS E 1 209 ? -75.10915 44.58982 6.98540 1.000 16.05345 207 LYS E O 1
ATOM 13799 N N . PRO E 1 210 ? -77.11890 45.38695 6.36347 1.000 20.94469 208 PRO E N 1
ATOM 13800 C CA . PRO E 1 210 ? -77.36472 44.24354 5.47294 1.000 20.87274 208 PRO E CA 1
ATOM 13801 C C . PRO E 1 210 ? -76.24078 44.05160 4.46337 1.000 18.21104 208 PRO E C 1
ATOM 13802 O O . PRO E 1 210 ? -75.72791 45.01355 3.88514 1.000 17.25369 208 PRO E O 1
ATOM 13806 N N . ASN E 1 211 ? -75.85022 42.78992 4.27695 1.000 13.61647 209 ASN E N 1
ATOM 13807 C CA . ASN E 1 211 ? -74.81555 42.41483 3.32846 1.000 12.67361 209 ASN E CA 1
ATOM 13808 C C . ASN E 1 211 ? -75.38598 42.33648 1.91832 1.000 13.64232 209 ASN E C 1
ATOM 13809 O O . ASN E 1 211 ? -76.58425 42.13116 1.71693 1.000 13.22502 209 ASN E O 1
ATOM 13814 N N . TRP E 1 212 ? -74.49031 42.47461 0.93375 1.000 14.10725 210 TRP E N 1
ATOM 13815 C CA . TRP E 1 212 ? -74.87806 42.36158 -0.46976 1.000 13.20632 210 TRP E CA 1
ATOM 13816 C C . TRP E 1 212 ? -75.58213 41.04581 -0.76273 1.000 13.88449 210 TRP E C 1
ATOM 13817 O O . TRP E 1 212 ? -76.45961 40.98515 -1.63165 1.000 15.06899 210 TRP E O 1
ATOM 13828 N N . CYS E 1 213 ? -75.20846 39.98447 -0.05954 1.000 12.44710 211 CYS E N 1
ATOM 13829 C CA . CYS E 1 213 ? -75.71680 38.64949 -0.31767 1.000 13.72358 211 CYS E CA 1
ATOM 13830 C C . CYS E 1 213 ? -76.89172 38.28909 0.58448 1.000 19.18440 211 CYS E C 1
ATOM 13831 O O . CYS E 1 213 ? -77.35006 37.14227 0.55885 1.000 21.93546 211 CYS E O 1
ATOM 13834 N N . ASP E 1 214 ? -77.38554 39.24209 1.37514 1.000 18.42873 212 ASP E N 1
ATOM 13835 C CA . ASP E 1 214 ? -78.57766 39.03514 2.18045 1.000 21.17474 212 ASP E CA 1
ATOM 13836 C C . ASP E 1 214 ? -79.82126 39.04897 1.29971 1.000 21.88843 212 ASP E C 1
ATOM 13837 O O . ASP E 1 214 ? -79.82503 39.59282 0.19398 1.000 20.76436 212 ASP E O 1
ATOM 13842 N N . ASN E 1 215 ? -80.89340 38.44956 1.81495 1.000 28.77649 213 ASN E N 1
ATOM 13843 C CA . ASN E 1 215 ? -82.12167 38.32699 1.04108 1.000 30.33250 213 ASN E CA 1
ATOM 13844 C C . ASN E 1 215 ? -82.68715 39.69966 0.71095 1.000 25.26048 213 ASN E C 1
ATOM 13845 O O . ASN E 1 215 ? -82.69604 40.60411 1.54935 1.000 23.43352 213 ASN E O 1
ATOM 13850 N N . GLY E 1 216 ? -83.15792 39.84978 -0.52888 1.000 25.73603 214 GLY E N 1
ATOM 13851 C CA . GLY E 1 216 ? -83.66481 41.11218 -1.01814 1.000 24.56964 214 GLY E CA 1
ATOM 13852 C C . GLY E 1 216 ? -82.61629 42.04034 -1.58785 1.000 21.29750 214 GLY E C 1
ATOM 13853 O O . GLY E 1 216 ? -82.97234 43.10094 -2.11822 1.000 23.06825 214 GLY E O 1
ATOM 13854 N N . PHE E 1 217 ? -81.33659 41.68429 -1.48739 1.000 22.72665 215 PHE E N 1
ATOM 13855 C CA . PHE E 1 217 ? -80.26289 42.48849 -2.05577 1.000 18.47126 215 PHE E CA 1
ATOM 13856 C C . PHE E 1 217 ? -79.82277 41.86091 -3.37810 1.000 18.78474 215 PHE E C 1
ATOM 13857 O O . PHE E 1 217 ? -80.56591 41.91124 -4.36285 1.000 19.90289 215 PHE E O 1
ATOM 13865 N N . TYR E 1 218 ? -78.64579 41.25655 -3.42022 1.000 13.98534 216 TYR E N 1
ATOM 13866 C CA . TYR E 1 218 ? -78.20384 40.64767 -4.67520 1.000 13.44393 216 TYR E CA 1
ATOM 13867 C C . TYR E 1 218 ? -78.62349 39.18163 -4.72781 1.000 17.42370 216 TYR E C 1
ATOM 13868 O O . TYR E 1 218 ? -78.37898 38.44017 -3.76870 1.000 16.34325 216 TYR E O 1
ATOM 13877 N N . PRO E 1 219 ? -79.24696 38.72372 -5.82494 1.000 15.13613 217 PRO E N 1
ATOM 13878 C CA . PRO E 1 219 ? -79.67272 37.31933 -5.90356 1.000 15.01360 217 PRO E CA 1
ATOM 13879 C C . PRO E 1 219 ? -78.51086 36.35467 -6.09491 1.000 15.41333 217 PRO E C 1
ATOM 13880 O O . PRO E 1 219 ? -78.15342 36.01912 -7.22700 1.000 16.89538 217 PRO E O 1
ATOM 13884 N N . VAL E 1 220 ? -77.92169 35.89009 -4.99280 1.000 14.02072 218 VAL E N 1
ATOM 13885 C CA . VAL E 1 220 ? -76.77155 34.99138 -5.08391 1.000 12.17786 218 VAL E CA 1
ATOM 13886 C C . VAL E 1 220 ? -77.17784 33.65714 -5.70205 1.000 14.70171 218 VAL E C 1
ATOM 13887 O O . VAL E 1 220 ? -76.55346 33.17959 -6.65623 1.000 14.37948 218 VAL E O 1
ATOM 13891 N N . ALA E 1 221 ? -78.23078 33.03631 -5.16541 1.000 14.55780 219 ALA E N 1
ATOM 13892 C CA . ALA E 1 221 ? -78.61347 31.70091 -5.61118 1.000 14.84265 219 ALA E CA 1
ATOM 13893 C C . ALA E 1 221 ? -79.03055 31.70058 -7.07530 1.000 15.11235 219 ALA E C 1
ATOM 13894 O O . ALA E 1 221 ? -78.74349 30.74831 -7.80827 1.000 15.62520 219 ALA E O 1
ATOM 13896 N N . ASP E 1 222 ? -79.69458 32.76494 -7.52667 1.000 16.27691 220 ASP E N 1
ATOM 13897 C CA . ASP E 1 222 ? -80.15518 32.80377 -8.91018 1.000 14.13172 220 ASP E CA 1
ATOM 13898 C C . ASP E 1 222 ? -78.99774 33.02373 -9.87944 1.000 17.32563 220 ASP E C 1
ATOM 13899 O O . ASP E 1 222 ? -78.89540 32.33608 -10.90194 1.000 19.14199 220 ASP E O 1
ATOM 13904 N N . ARG E 1 223 ? -78.11028 33.97135 -9.57738 1.000 17.15788 221 ARG E N 1
ATOM 13905 C CA . ARG E 1 223 ? -77.05390 34.33089 -10.51956 1.000 18.03183 221 ARG E CA 1
ATOM 13906 C C . ARG E 1 223 ? -75.79187 33.48893 -10.36918 1.000 17.23372 221 ARG E C 1
ATOM 13907 O O . ARG E 1 223 ? -75.06505 33.30378 -11.35424 1.000 18.30482 221 ARG E O 1
ATOM 13915 N N . LEU E 1 224 ? -75.50419 32.98262 -9.16688 1.000 18.40384 222 LEU E N 1
ATOM 13916 C CA . LEU E 1 224 ? -74.25153 32.28556 -8.89321 1.000 14.43731 222 LEU E CA 1
ATOM 13917 C C . LEU E 1 224 ? -74.44220 30.78217 -8.73364 1.000 18.39050 222 LEU E C 1
ATOM 13918 O O . LEU E 1 224 ? -73.78899 29.99911 -9.42881 1.000 14.05554 222 LEU E O 1
ATOM 13923 N N . LEU E 1 225 ? -75.32362 30.35093 -7.82628 1.000 18.05996 223 LEU E N 1
ATOM 13924 C CA . LEU E 1 225 ? -75.45801 28.92231 -7.55313 1.000 15.82981 223 LEU E CA 1
ATOM 13925 C C . LEU E 1 225 ? -76.15407 28.19466 -8.69783 1.000 14.55833 223 LEU E C 1
ATOM 13926 O O . LEU E 1 225 ? -75.77228 27.07092 -9.03909 1.000 17.02062 223 LEU E O 1
ATOM 13931 N N . ASN E 1 226 ? -77.15145 28.83488 -9.32003 1.000 15.70932 224 ASN E N 1
ATOM 13932 C CA . ASN E 1 226 ? -78.03223 28.16097 -10.27437 1.000 16.86468 224 ASN E CA 1
ATOM 13933 C C . ASN E 1 226 ? -77.24812 27.43722 -11.36623 1.000 23.01890 224 ASN E C 1
ATOM 13934 O O . ASN E 1 226 ? -77.45425 26.24036 -11.60579 1.000 30.17950 224 ASN E O 1
ATOM 13939 N N . GLY E 1 227 ? -76.34932 28.14234 -12.04375 1.000 23.62088 225 GLY E N 1
ATOM 13940 C CA . GLY E 1 227 ? -75.60418 27.51123 -13.11575 1.000 17.44376 225 GLY E CA 1
ATOM 13941 C C . GLY E 1 227 ? -74.16712 27.18058 -12.76672 1.000 16.16068 225 GLY E C 1
ATOM 13942 O O . GLY E 1 227 ? -73.31041 27.14011 -13.65516 1.000 19.84752 225 GLY E O 1
ATOM 13943 N N . PHE E 1 228 ? -73.88124 26.94803 -11.48685 1.000 14.28727 226 PHE E N 1
ATOM 13944 C CA . PHE E 1 228 ? -72.51680 26.62817 -11.08602 1.000 19.63729 226 PHE E CA 1
ATOM 13945 C C . PHE E 1 228 ? -72.05579 25.35158 -11.78254 1.000 18.36793 226 PHE E C 1
ATOM 13946 O O . PHE E 1 228 ? -72.80670 24.38001 -11.89414 1.000 15.50984 226 PHE E O 1
ATOM 13954 N N . ASP E 1 229 ? -70.81546 25.36568 -12.27325 1.000 18.09065 227 ASP E N 1
ATOM 13955 C CA . ASP E 1 229 ? -70.28935 24.27353 -13.09354 1.000 17.37442 227 ASP E CA 1
ATOM 13956 C C . ASP E 1 229 ? -68.88583 23.94224 -12.60063 1.000 16.74695 227 ASP E C 1
ATOM 13957 O O . ASP E 1 229 ? -67.92350 24.61665 -12.97291 1.000 19.94564 227 ASP E O 1
ATOM 13962 N N . ALA E 1 230 ? -68.77193 22.89047 -11.78374 1.000 21.12699 228 ALA E N 1
ATOM 13963 C CA . ALA E 1 230 ? -67.46765 22.46265 -11.28657 1.000 19.59643 228 ALA E CA 1
ATOM 13964 C C . ALA E 1 230 ? -66.51749 22.07466 -12.40966 1.000 18.71060 228 ALA E C 1
ATOM 13965 O O . ALA E 1 230 ? -65.29747 22.10905 -12.21320 1.000 22.45856 228 ALA E O 1
ATOM 13967 N N . SER E 1 231 ? -67.04134 21.70807 -13.57849 1.000 19.50074 229 SER E N 1
ATOM 13968 C CA . SER E 1 231 ? -66.19018 21.37763 -14.71344 1.000 20.40798 229 SER E CA 1
ATOM 13969 C C . SER E 1 231 ? -65.65000 22.61429 -15.42129 1.000 20.26699 229 SER E C 1
ATOM 13970 O O . SER E 1 231 ? -64.75943 22.48335 -16.26713 1.000 21.65419 229 SER E O 1
ATOM 13973 N N . VAL E 1 232 ? -66.17100 23.79984 -15.10612 1.000 19.11220 230 VAL E N 1
ATOM 13974 C CA . VAL E 1 232 ? -65.52567 25.04266 -15.51682 1.000 18.99235 230 VAL E CA 1
ATOM 13975 C C . VAL E 1 232 ? -64.44560 25.42723 -14.51341 1.000 18.71779 230 VAL E C 1
ATOM 13976 O O . VAL E 1 232 ? -63.32157 25.78133 -14.88630 1.000 19.37452 230 VAL E O 1
ATOM 13980 N N . SER E 1 233 ? -64.77084 25.34079 -13.22644 1.000 19.26808 231 SER E N 1
ATOM 13981 C CA . SER E 1 233 ? -63.85861 25.59889 -12.12168 1.000 18.60919 231 SER E CA 1
ATOM 13982 C C . SER E 1 233 ? -64.56633 25.19175 -10.83940 1.000 19.59423 231 SER E C 1
ATOM 13983 O O . SER E 1 233 ? -65.76952 25.42616 -10.69720 1.000 17.60374 231 SER E O 1
ATOM 13986 N N . ASP E 1 234 ? -63.82756 24.57260 -9.91755 1.000 19.02629 232 ASP E N 1
ATOM 13987 C CA . ASP E 1 234 ? -64.39712 24.23042 -8.61810 1.000 17.20150 232 ASP E CA 1
ATOM 13988 C C . ASP E 1 234 ? -64.37693 25.40198 -7.63437 1.000 18.10064 232 ASP E C 1
ATOM 13989 O O . ASP E 1 234 ? -64.52240 25.19423 -6.42497 1.000 16.62570 232 ASP E O 1
ATOM 13994 N N . VAL E 1 235 ? -64.21261 26.62500 -8.12859 1.000 15.53076 233 VAL E N 1
ATOM 13995 C CA . VAL E 1 235 ? -64.18693 27.82348 -7.30102 1.000 15.06430 233 VAL E CA 1
ATOM 13996 C C . VAL E 1 235 ? -65.51338 28.55022 -7.47582 1.000 17.42775 233 VAL E C 1
ATOM 13997 O O . VAL E 1 235 ? -65.90224 28.89335 -8.60026 1.000 14.64669 233 VAL E O 1
ATOM 14001 N N . LEU E 1 236 ? -66.20735 28.77480 -6.35742 1.000 14.13762 234 LEU E N 1
ATOM 14002 C CA . LEU E 1 236 ? -67.47514 29.49547 -6.36390 1.000 13.90510 234 LEU E CA 1
ATOM 14003 C C . LEU E 1 236 ? -67.26574 31.00449 -6.30753 1.000 14.14146 234 LEU E C 1
ATOM 14004 O O . LEU E 1 236 ? -67.83433 31.74413 -7.11685 1.000 13.84786 234 LEU E O 1
ATOM 14009 N N . LEU E 1 237 ? -66.45606 31.48431 -5.36448 1.000 15.40513 235 LEU E N 1
ATOM 14010 C CA . LEU E 1 237 ? -66.31333 32.92178 -5.18601 1.000 16.57797 235 LEU E CA 1
ATOM 14011 C C . LEU E 1 237 ? -64.89863 33.26554 -4.73472 1.000 13.33806 235 LEU E C 1
ATOM 14012 O O . LEU E 1 237 ? -64.30405 32.55887 -3.91686 1.000 12.89947 235 LEU E O 1
ATOM 14017 N N . VAL E 1 238 ? -64.36632 34.34941 -5.29628 1.000 14.35295 236 VAL E N 1
ATOM 14018 C CA . VAL E 1 238 ? -63.07778 34.91687 -4.91967 1.000 14.12733 236 VAL E CA 1
ATOM 14019 C C . VAL E 1 238 ? -63.34289 36.29327 -4.33475 1.000 15.31473 236 VAL E C 1
ATOM 14020 O O . VAL E 1 238 ? -63.99275 37.12479 -4.97920 1.000 16.91404 236 VAL E O 1
ATOM 14024 N N . ASP E 1 239 ? -62.86076 36.52811 -3.11095 1.000 15.77032 237 ASP E N 1
ATOM 14025 C CA . ASP E 1 239 ? -62.94105 37.84306 -2.47965 1.000 17.18242 237 ASP E CA 1
ATOM 14026 C C . ASP E 1 239 ? -61.59520 38.53587 -2.67424 1.000 16.75115 237 ASP E C 1
ATOM 14027 O O . ASP E 1 239 ? -60.60707 38.18611 -2.01726 1.000 11.37753 237 ASP E O 1
ATOM 14032 N N . VAL E 1 240 ? -61.56846 39.51129 -3.58104 1.000 11.93668 238 VAL E N 1
ATOM 14033 C CA . VAL E 1 240 ? -60.35057 40.21648 -3.96790 1.000 11.85424 238 VAL E CA 1
ATOM 14034 C C . VAL E 1 240 ? -60.15328 41.38343 -3.00425 1.000 15.16835 238 VAL E C 1
ATOM 14035 O O . VAL E 1 240 ? -60.93811 42.33533 -3.00190 1.000 14.00319 238 VAL E O 1
ATOM 14039 N N . GLY E 1 241 ? -59.09883 41.32050 -2.19658 1.000 16.44961 239 GLY E N 1
ATOM 14040 C CA . GLY E 1 241 ? -58.87585 42.32527 -1.16699 1.000 10.68502 239 GLY E CA 1
ATOM 14041 C C . GLY E 1 241 ? -59.83562 42.23397 -0.00052 1.000 10.46456 239 GLY E C 1
ATOM 14042 O O . GLY E 1 241 ? -60.22864 43.26613 0.55151 1.000 12.09094 239 GLY E O 1
ATOM 14043 N N . GLY E 1 242 ? -60.22093 41.02069 0.39293 1.000 11.77499 240 GLY E N 1
ATOM 14044 C CA . GLY E 1 242 ? -61.23294 40.78492 1.40460 1.000 12.58666 240 GLY E CA 1
ATOM 14045 C C . GLY E 1 242 ? -60.77331 40.87110 2.84318 1.000 16.79449 240 GLY E C 1
ATOM 14046 O O . GLY E 1 242 ? -61.52097 40.48756 3.74936 1.000 14.66972 240 GLY E O 1
ATOM 14047 N N . GLY E 1 243 ? -59.56059 41.36668 3.08233 1.000 15.90709 241 GLY E N 1
ATOM 14048 C CA . GLY E 1 243 ? -59.09682 41.54588 4.44575 1.000 14.38046 241 GLY E CA 1
ATOM 14049 C C . GLY E 1 243 ? -58.81249 40.21642 5.11576 1.000 18.05043 241 GLY E C 1
ATOM 14050 O O . GLY E 1 243 ? -58.20037 39.31069 4.53559 1.000 18.88646 241 GLY E O 1
ATOM 14051 N N . ARG E 1 244 ? -59.25884 40.09577 6.36088 1.000 17.10732 242 ARG E N 1
ATOM 14052 C CA . ARG E 1 244 ? -59.13021 38.85327 7.10673 1.000 14.01203 242 ARG E CA 1
ATOM 14053 C C . ARG E 1 244 ? -60.26899 37.87968 6.83213 1.000 11.97996 242 ARG E C 1
ATOM 14054 O O . ARG E 1 244 ? -60.30363 36.80651 7.43951 1.000 14.22435 242 ARG E O 1
ATOM 14062 N N . GLY E 1 245 ? -61.20043 38.22501 5.94890 1.000 16.14881 243 GLY E N 1
ATOM 14063 C CA . GLY E 1 245 ? -62.19073 37.27913 5.47362 1.000 17.96346 243 GLY E CA 1
ATOM 14064 C C . GLY E 1 245 ? -63.55774 37.34136 6.11931 1.000 17.24445 243 GLY E C 1
ATOM 14065 O O . GLY E 1 245 ? -64.36644 36.43349 5.89187 1.000 18.91484 243 GLY E O 1
ATOM 14066 N N . HIS E 1 246 ? -63.84571 38.38055 6.90611 1.000 14.36978 244 HIS E N 1
ATOM 14067 C CA . HIS E 1 246 ? -65.15204 38.49800 7.54751 1.000 13.46679 244 HIS E CA 1
ATOM 14068 C C . HIS E 1 246 ? -66.29330 38.47661 6.53543 1.000 16.06104 244 HIS E C 1
ATOM 14069 O O . HIS E 1 246 ? -67.37257 37.95425 6.83553 1.000 16.47863 244 HIS E O 1
ATOM 14076 N N . ASP E 1 247 ? -66.08154 39.04125 5.34101 1.000 13.69521 245 ASP E N 1
ATOM 14077 C CA . ASP E 1 247 ? -67.13756 39.06612 4.33044 1.000 12.25523 245 ASP E CA 1
ATOM 14078 C C . ASP E 1 247 ? -67.34560 37.68772 3.71126 1.000 18.52976 245 ASP E C 1
ATOM 14079 O O . ASP E 1 247 ? -68.47938 37.20151 3.62160 1.000 17.60349 245 ASP E O 1
ATOM 14084 N N . ILE E 1 248 ? -66.26406 37.04489 3.26041 1.000 18.07677 246 ILE E N 1
ATOM 14085 C CA . ILE E 1 248 ? -66.40769 35.74333 2.62111 1.000 15.29737 246 ILE E CA 1
ATOM 14086 C C . ILE E 1 248 ? -66.80273 34.67277 3.62952 1.000 14.94270 246 ILE E C 1
ATOM 14087 O O . ILE E 1 248 ? -67.37824 33.64900 3.24511 1.000 15.51689 246 ILE E O 1
ATOM 14092 N N . ALA E 1 249 ? -66.52200 34.88783 4.91775 1.000 16.20746 247 ALA E N 1
ATOM 14093 C CA . ALA E 1 249 ? -67.02359 33.98046 5.94448 1.000 16.19771 247 ALA E CA 1
ATOM 14094 C C . ALA E 1 249 ? -68.54017 34.07496 6.06388 1.000 16.99906 247 ALA E C 1
ATOM 14095 O O . ALA E 1 249 ? -69.22098 33.05383 6.22221 1.000 17.73591 247 ALA E O 1
ATOM 14097 N N . THR E 1 250 ? -69.08384 35.29365 5.99243 1.000 18.29939 248 THR E N 1
ATOM 14098 C CA . THR E 1 250 ? -70.53376 35.47378 5.98333 1.000 15.25778 248 THR E CA 1
ATOM 14099 C C . THR E 1 250 ? -71.16381 34.75497 4.79522 1.000 18.10550 248 THR E C 1
ATOM 14100 O O . THR E 1 250 ? -72.14737 34.01940 4.94936 1.000 18.74872 248 THR E O 1
ATOM 14104 N N . PHE E 1 251 ? -70.59988 34.95345 3.59836 1.000 16.80622 249 PHE E N 1
ATOM 14105 C CA . PHE E 1 251 ? -71.12803 34.30811 2.39697 1.000 16.33935 249 PHE E CA 1
ATOM 14106 C C . PHE E 1 251 ? -71.15955 32.79114 2.54993 1.000 18.12789 249 PHE E C 1
ATOM 14107 O O . PHE E 1 251 ? -72.15727 32.14624 2.20659 1.000 19.68744 249 PHE E O 1
ATOM 14115 N N . GLY E 1 252 ? -70.08124 32.20468 3.07302 1.000 15.30988 250 GLY E N 1
ATOM 14116 C CA . GLY E 1 252 ? -70.06762 30.77310 3.31300 1.000 16.27302 250 GLY E CA 1
ATOM 14117 C C . GLY E 1 252 ? -71.07894 30.32078 4.34638 1.000 19.12611 250 GLY E C 1
ATOM 14118 O O . GLY E 1 252 ? -71.65414 29.23701 4.21922 1.000 17.16040 250 GLY E O 1
ATOM 14119 N N . SER E 1 253 ? -71.31382 31.13135 5.37973 1.000 16.39865 251 SER E N 1
ATOM 14120 C CA . SER E 1 253 ? -72.28491 30.75240 6.39777 1.000 20.44868 251 SER E CA 1
ATOM 14121 C C . SER E 1 253 ? -73.72086 30.88857 5.90532 1.000 17.31121 251 SER E C 1
ATOM 14122 O O . SER E 1 253 ? -74.63214 30.33137 6.52505 1.000 21.53920 251 SER E O 1
ATOM 14125 N N . GLN E 1 254 ? -73.94010 31.60338 4.80447 1.000 17.53534 252 GLN E N 1
ATOM 14126 C CA . GLN E 1 254 ? -75.27738 31.84144 4.27998 1.000 19.11595 252 GLN E CA 1
ATOM 14127 C C . GLN E 1 254 ? -75.67813 30.89144 3.15917 1.000 17.31699 252 GLN E C 1
ATOM 14128 O O . GLN E 1 254 ? -76.87578 30.74954 2.89234 1.000 16.44581 252 GLN E O 1
ATOM 14134 N N . PHE E 1 255 ? -74.72352 30.25185 2.48901 1.000 18.50218 253 PHE E N 1
ATOM 14135 C CA . PHE E 1 255 ? -75.02322 29.43829 1.31604 1.000 22.49405 253 PHE E CA 1
ATOM 14136 C C . PHE E 1 255 ? -74.39878 28.05646 1.43155 1.000 17.42118 253 PHE E C 1
ATOM 14137 O O . PHE E 1 255 ? -73.96340 27.46207 0.44140 1.000 19.06287 253 PHE E O 1
ATOM 14145 N N . SER E 1 256 ? -74.36495 27.53181 2.61911 1.000 17.58682 254 SER E N 1
ATOM 14146 C CA . SER E 1 256 ? -73.89329 26.18094 2.86740 1.000 19.98318 254 SER E CA 1
ATOM 14147 C C . SER E 1 256 ? -75.03150 25.18305 2.68514 1.000 22.70960 254 SER E C 1
ATOM 14148 O O . SER E 1 256 ? -76.19624 25.51075 2.93717 1.000 21.25707 254 SER E O 1
ATOM 14151 N N . PRO E 1 257 ? -74.73073 23.95384 2.22484 1.000 25.41698 255 PRO E N 1
ATOM 14152 C CA . PRO E 1 257 ? -73.41442 23.45216 1.78728 1.000 18.51236 255 PRO E CA 1
ATOM 14153 C C . PRO E 1 257 ? -72.95219 24.12165 0.49761 1.000 20.61554 255 PRO E C 1
ATOM 14154 O O . PRO E 1 257 ? -73.71738 24.28240 -0.45028 1.000 22.39740 255 PRO E O 1
ATOM 14158 N N . LEU E 1 258 ? -71.68932 24.52178 0.45537 1.000 20.47536 256 LEU E N 1
ATOM 14159 C CA . LEU E 1 258 ? -71.15202 25.28170 -0.66703 1.000 18.58071 256 LEU E CA 1
ATOM 14160 C C . LEU E 1 258 ? -70.87444 24.35824 -1.84665 1.000 16.93254 256 LEU E C 1
ATOM 14161 O O . LEU E 1 258 ? -70.21993 23.32589 -1.67427 1.000 17.24170 256 LEU E O 1
ATOM 14166 N N . PRO E 1 259 ? -71.35359 24.68727 -3.05083 1.000 15.46807 257 PRO E N 1
ATOM 14167 C CA . PRO E 1 259 ? -71.05410 23.83294 -4.20880 1.000 15.28770 257 PRO E CA 1
ATOM 14168 C C . PRO E 1 259 ? -69.62744 23.97183 -4.70589 1.000 16.66571 257 PRO E C 1
ATOM 14169 O O . PRO E 1 259 ? -69.13699 23.06565 -5.39178 1.000 15.80157 257 PRO E O 1
ATOM 14173 N N . GLY E 1 260 ? -68.94303 25.06732 -4.37506 1.000 15.28502 258 GLY E N 1
ATOM 14174 C CA . GLY E 1 260 ? -67.57425 25.27142 -4.79572 1.000 15.43576 258 GLY E CA 1
ATOM 14175 C C . GLY E 1 260 ? -66.76334 25.93777 -3.70339 1.000 17.04731 258 GLY E C 1
ATOM 14176 O O . GLY E 1 260 ? -67.27264 26.25101 -2.62476 1.000 18.41103 258 GLY E O 1
ATOM 14177 N N . ARG E 1 261 ? -65.48979 26.15576 -4.01237 1.000 18.75390 259 ARG E N 1
ATOM 14178 C CA . ARG E 1 261 ? -64.54026 26.71398 -3.06680 1.000 14.63678 259 ARG E CA 1
ATOM 14179 C C . ARG E 1 261 ? -64.70486 28.22165 -2.93581 1.000 15.48206 259 ARG E C 1
ATOM 14180 O O . ARG E 1 261 ? -65.19379 28.90743 -3.83874 1.000 14.98953 259 ARG E O 1
ATOM 14188 N N . LEU E 1 262 ? -64.26692 28.73202 -1.78501 1.000 17.31982 260 LEU E N 1
ATOM 14189 C CA . LEU E 1 262 ? -64.22110 30.15872 -1.49171 1.000 13.34050 260 LEU E CA 1
ATOM 14190 C C . LEU E 1 262 ? -62.76748 30.54093 -1.25068 1.000 15.77696 260 LEU E C 1
ATOM 14191 O O . LEU E 1 262 ? -62.11052 29.96615 -0.37509 1.000 13.68157 260 LEU E O 1
ATOM 14196 N N . VAL E 1 263 ? -62.26796 31.50586 -2.02045 1.000 15.63649 261 VAL E N 1
ATOM 14197 C CA . VAL E 1 263 ? -60.85910 31.88171 -2.00431 1.000 14.21573 261 VAL E CA 1
ATOM 14198 C C . VAL E 1 263 ? -60.75118 33.33661 -1.57335 1.000 17.12311 261 VAL E C 1
ATOM 14199 O O . VAL E 1 263 ? -61.27404 34.23219 -2.25012 1.000 18.53572 261 VAL E O 1
ATOM 14203 N N . LEU E 1 264 ? -60.07305 33.56967 -0.45122 1.000 17.41707 262 LEU E N 1
ATOM 14204 C CA . LEU E 1 264 ? -59.77010 34.91453 0.01736 1.000 17.97614 262 LEU E CA 1
ATOM 14205 C C . LEU E 1 264 ? -58.40405 35.33901 -0.50447 1.000 16.37494 262 LEU E C 1
ATOM 14206 O O . LEU E 1 264 ? -57.43125 34.58594 -0.39544 1.000 20.28680 262 LEU E O 1
ATOM 14211 N N . GLN E 1 265 ? -58.33404 36.53998 -1.06984 1.000 18.15695 263 GLN E N 1
ATOM 14212 C CA . GLN E 1 265 ? -57.07950 37.12580 -1.52363 1.000 16.15906 263 GLN E CA 1
ATOM 14213 C C . GLN E 1 265 ? -56.88069 38.47721 -0.85724 1.000 17.95544 263 GLN E C 1
ATOM 14214 O O . GLN E 1 265 ? -57.79824 39.30563 -0.82927 1.000 13.54359 263 GLN E O 1
ATOM 14220 N N . ASP E 1 266 ? -55.68716 38.69621 -0.32523 1.000 18.83436 264 ASP E N 1
ATOM 14221 C CA . ASP E 1 266 ? -55.29478 40.00603 0.17173 1.000 15.59114 264 ASP E CA 1
ATOM 14222 C C . ASP E 1 266 ? -53.77590 40.03348 0.25492 1.000 17.77053 264 ASP E C 1
ATOM 14223 O O . ASP E 1 266 ? -53.09646 39.11412 -0.21315 1.000 18.63353 264 ASP E O 1
ATOM 14228 N N . ARG E 1 267 ? -53.24051 41.09248 0.85219 1.000 17.37833 265 ARG E N 1
ATOM 14229 C CA . ARG E 1 267 ? -51.80603 41.17410 1.05270 1.000 21.50874 265 ARG E CA 1
ATOM 14230 C C . ARG E 1 267 ? -51.36383 40.20158 2.14232 1.000 19.71414 265 ARG E C 1
ATOM 14231 O O . ARG E 1 267 ? -52.14535 39.79130 3.00465 1.000 20.56294 265 ARG E O 1
ATOM 14239 N N . GLU E 1 268 ? -50.07501 39.85168 2.09835 1.000 23.48263 266 GLU E N 1
ATOM 14240 C CA . GLU E 1 268 ? -49.53684 38.82889 2.98988 1.000 21.64586 266 GLU E CA 1
ATOM 14241 C C . GLU E 1 268 ? -49.62718 39.24299 4.45151 1.000 22.10185 266 GLU E C 1
ATOM 14242 O O . GLU E 1 268 ? -49.99884 38.43274 5.30962 1.000 24.29005 266 GLU E O 1
ATOM 14248 N N . GLN E 1 269 ? -49.26462 40.49058 4.75932 1.000 20.76681 267 GLN E N 1
ATOM 14249 C CA . GLN E 1 269 ? -49.31198 40.95921 6.14162 1.000 23.34548 267 GLN E CA 1
ATOM 14250 C C . GLN E 1 269 ? -50.72598 40.88458 6.71008 1.000 21.44621 267 GLN E C 1
ATOM 14251 O O . GLN E 1 269 ? -50.90149 40.64375 7.90936 1.000 21.79315 267 GLN E O 1
ATOM 14257 N N . VAL E 1 270 ? -51.74166 41.07396 5.86762 1.000 22.90054 268 VAL E N 1
ATOM 14258 C CA . VAL E 1 270 ? -53.12478 40.90991 6.30498 1.000 16.88582 268 VAL E CA 1
ATOM 14259 C C . VAL E 1 270 ? -53.48444 39.43198 6.40551 1.000 21.59447 268 VAL E C 1
ATOM 14260 O O . VAL E 1 270 ? -54.04203 38.97918 7.41351 1.000 17.98981 268 VAL E O 1
ATOM 14264 N N . ILE E 1 271 ? -53.15923 38.66222 5.36127 1.000 19.01137 269 ILE E N 1
ATOM 14265 C CA . ILE E 1 271 ? -53.50120 37.24020 5.31716 1.000 21.83240 269 ILE E CA 1
ATOM 14266 C C . ILE E 1 271 ? -52.88091 36.49497 6.49462 1.000 22.62553 269 ILE E C 1
ATOM 14267 O O . ILE E 1 271 ? -53.53829 35.67638 7.14982 1.000 21.84571 269 ILE E O 1
ATOM 14272 N N . ASN E 1 272 ? -51.60408 36.76263 6.77876 1.000 24.34475 270 ASN E N 1
ATOM 14273 C CA . ASN E 1 272 ? -50.90898 36.07136 7.85933 1.000 24.48724 270 ASN E CA 1
ATOM 14274 C C . ASN E 1 272 ? -51.38255 36.49344 9.24514 1.000 23.31418 270 ASN E C 1
ATOM 14275 O O . ASN E 1 272 ? -50.94119 35.89935 10.23421 1.000 22.40107 270 ASN E O 1
ATOM 14280 N N . SER E 1 273 ? -52.26227 37.48699 9.34423 1.000 22.94154 271 SER E N 1
ATOM 14281 C CA . SER E 1 273 ? -52.81580 37.91535 10.62153 1.000 21.17169 271 SER E CA 1
ATOM 14282 C C . SER E 1 273 ? -54.14398 37.24352 10.94812 1.000 23.55121 271 SER E C 1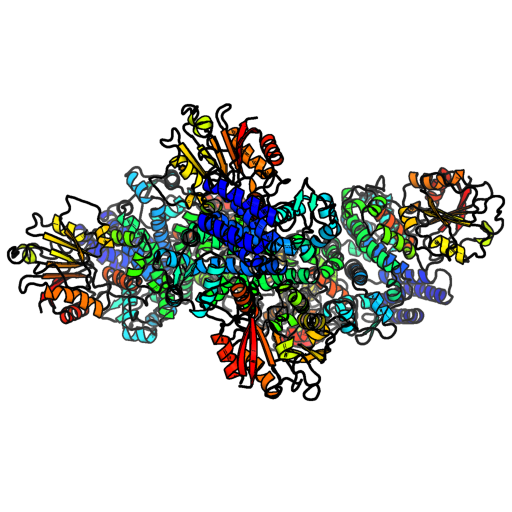
ATOM 14283 O O . SER E 1 273 ? -54.69179 37.47494 12.03222 1.000 22.80575 271 SER E O 1
ATOM 14286 N N . ILE E 1 274 ? -54.67480 36.42921 10.04251 1.000 21.76160 272 ILE E N 1
ATOM 14287 C CA . ILE E 1 274 ? -55.92326 35.70797 10.27664 1.000 24.96670 272 ILE E CA 1
ATOM 14288 C C . ILE E 1 274 ? -55.67837 34.60824 11.30292 1.000 25.41751 272 ILE E C 1
ATOM 14289 O O . ILE E 1 274 ? -54.81409 33.74500 11.09033 1.000 23.61120 272 ILE E O 1
ATOM 14294 N N . PRO E 1 275 ? -56.39931 34.60359 12.42366 1.000 24.47572 273 PRO E N 1
ATOM 14295 C CA . PRO E 1 275 ? -56.22184 33.52742 13.40710 1.000 28.11702 273 PRO E CA 1
ATOM 14296 C C . PRO E 1 275 ? -56.67131 32.18939 12.84014 1.000 34.59807 273 PRO E C 1
ATOM 14297 O O . PRO E 1 275 ? -57.67593 32.10030 12.12923 1.000 32.62231 273 PRO E O 1
ATOM 14301 N N . ALA E 1 276 ? -55.91109 31.14414 13.16130 1.000 35.09691 274 ALA E N 1
ATOM 14302 C CA . ALA E 1 276 ? -56.17809 29.82688 12.59835 1.000 37.31779 274 ALA E CA 1
ATOM 14303 C C . ALA E 1 276 ? -57.53101 29.29592 13.06057 1.000 41.38786 274 ALA E C 1
ATOM 14304 O O . ALA E 1 276 ? -57.92451 29.46028 14.21932 1.000 39.91851 274 ALA E O 1
ATOM 14306 N N . ASP E 1 277 ? -58.24450 28.65666 12.13629 1.000 39.25553 275 ASP E N 1
ATOM 14307 C CA . ASP E 1 277 ? -59.56588 28.10113 12.41022 1.000 41.21553 275 ASP E CA 1
ATOM 14308 C C . ASP E 1 277 ? -59.75746 26.89628 11.50315 1.000 49.16232 275 ASP E C 1
ATOM 14309 O O . ASP E 1 277 ? -59.75560 27.03986 10.27667 1.000 43.82635 275 ASP E O 1
ATOM 14314 N N . GLU E 1 278 ? -59.91236 25.71247 12.09783 1.000 55.29828 276 GLU E N 1
ATOM 14315 C CA . GLU E 1 278 ? -60.12384 24.50712 11.30713 1.000 55.91843 276 GLU E CA 1
ATOM 14316 C C . GLU E 1 278 ? -61.54711 24.39138 10.77463 1.000 51.05678 276 GLU E C 1
ATOM 14317 O O . GLU E 1 278 ? -61.78694 23.58381 9.87073 1.000 52.67869 276 GLU E O 1
ATOM 14323 N N . SER E 1 279 ? -62.48618 25.17174 11.30899 1.000 44.09464 277 SER E N 1
ATOM 14324 C CA . SER E 1 279 ? -63.83844 25.27358 10.77548 1.000 43.59086 277 SER E CA 1
ATOM 14325 C C . SER E 1 279 ? -63.96008 26.33173 9.68432 1.000 38.36387 277 SER E C 1
ATOM 14326 O O . SER E 1 279 ? -65.05427 26.52280 9.14158 1.000 37.55725 277 SER E O 1
ATOM 14329 N N . ARG E 1 280 ? -62.86554 27.01662 9.35871 1.000 31.70283 278 ARG E N 1
ATOM 14330 C CA . ARG E 1 280 ? -62.87713 28.03246 8.31689 1.000 34.17153 278 ARG E CA 1
ATOM 14331 C C . ARG E 1 280 ? -63.32102 27.43515 6.98682 1.000 27.71353 278 ARG E C 1
ATOM 14332 O O . ARG E 1 280 ? -62.89234 26.34417 6.60027 1.000 24.80826 278 ARG E O 1
ATOM 14340 N N . GLN E 1 281 ? -64.19446 28.15830 6.28776 1.000 24.08387 279 GLN E N 1
ATOM 14341 C CA . GLN E 1 281 ? -64.75673 27.69873 5.02554 1.000 24.65509 279 GLN E CA 1
ATOM 14342 C C . GLN E 1 281 ? -64.10532 28.33923 3.80857 1.000 20.12767 279 GLN E C 1
ATOM 14343 O O . GLN E 1 281 ? -64.58046 28.13053 2.68838 1.000 20.60665 279 GLN E O 1
ATOM 14349 N N . PHE E 1 282 ? -63.04894 29.12508 3.99283 1.000 21.31316 280 PHE E N 1
ATOM 14350 C CA . PHE E 1 282 ? -62.36467 29.75053 2.87262 1.000 21.23660 280 PHE E CA 1
ATOM 14351 C C . PHE E 1 282 ? -60.87418 29.45400 2.94743 1.000 23.28171 280 PHE E C 1
ATOM 14352 O O . PHE E 1 282 ? -60.34010 29.06792 3.99183 1.000 18.86864 280 PHE E O 1
ATOM 14360 N N . GLU E 1 283 ? -60.20873 29.64134 1.81406 1.000 21.56915 281 GLU E N 1
ATOM 14361 C CA . GLU E 1 283 ? -58.76450 29.50292 1.71604 1.000 19.36041 281 GLU E CA 1
ATOM 14362 C C . GLU E 1 283 ? -58.14972 30.89492 1.67806 1.000 19.81189 281 GLU E C 1
ATOM 14363 O O . GLU E 1 283 ? -58.45058 31.68485 0.77735 1.000 18.74041 281 GLU E O 1
ATOM 14369 N N . ALA E 1 284 ? -57.30682 31.19673 2.65851 1.000 18.68516 282 ALA E N 1
ATOM 14370 C CA . ALA E 1 284 ? -56.63941 32.48999 2.74081 1.000 20.26449 282 ALA E CA 1
ATOM 14371 C C . ALA E 1 284 ? -55.36871 32.45574 1.89491 1.000 23.08919 282 ALA E C 1
ATOM 14372 O O . ALA E 1 284 ? -54.46495 31.65462 2.15832 1.000 22.34685 282 ALA E O 1
ATOM 14374 N N . THR E 1 285 ? -55.30549 33.31016 0.87156 1.000 20.57670 283 THR E N 1
ATOM 14375 C CA . THR E 1 285 ? -54.18870 33.32606 -0.06540 1.000 20.73533 283 THR E CA 1
ATOM 14376 C C . THR E 1 285 ? -53.67877 34.75009 -0.25122 1.000 17.97102 283 THR E C 1
ATOM 14377 O O . THR E 1 285 ? -54.40090 35.72555 -0.04196 1.000 20.66951 283 THR E O 1
ATOM 14381 N N . THR E 1 286 ? -52.41633 34.85364 -0.65530 1.000 16.41880 284 THR E N 1
ATOM 14382 C CA . THR E 1 286 ? -51.76078 36.13095 -0.90819 1.000 19.93690 284 THR E CA 1
ATOM 14383 C C . THR E 1 286 ? -51.82865 36.44340 -2.39866 1.000 21.16236 284 THR E C 1
ATOM 14384 O O . THR E 1 286 ? -51.37264 35.64420 -3.22317 1.000 21.89586 284 THR E O 1
ATOM 14388 N N . HIS E 1 287 ? -52.38724 37.60329 -2.74081 1.000 20.40906 285 HIS E N 1
ATOM 14389 C CA . HIS E 1 287 ? -52.45797 38.03572 -4.13109 1.000 19.37520 285 HIS E CA 1
ATOM 14390 C C . HIS E 1 287 ? -52.47553 39.55732 -4.18793 1.000 19.09283 285 HIS E C 1
ATOM 14391 O O . HIS E 1 287 ? -53.24151 40.20077 -3.46536 1.000 19.49673 285 HIS E O 1
ATOM 14398 N N . ASP E 1 288 ? -51.63127 40.11725 -5.05082 1.000 17.20746 286 ASP E N 1
ATOM 14399 C CA . ASP E 1 288 ? -51.56442 41.55314 -5.29055 1.000 16.96283 286 ASP E CA 1
ATOM 14400 C C . ASP E 1 288 ? -52.53502 41.91892 -6.40887 1.000 15.98207 286 ASP E C 1
ATOM 14401 O O . ASP E 1 288 ? -52.38767 41.44263 -7.53956 1.000 17.67869 286 ASP E O 1
ATOM 14406 N N . ILE E 1 289 ? -53.50819 42.78211 -6.10083 1.000 15.41480 287 ILE E N 1
ATOM 14407 C CA . ILE E 1 289 ? -54.53206 43.17054 -7.06679 1.000 14.94449 287 ILE E CA 1
ATOM 14408 C C . ILE E 1 289 ? -53.96057 43.91865 -8.26312 1.000 19.43477 287 ILE E C 1
ATOM 14409 O O . ILE E 1 289 ? -54.68053 44.15103 -9.24028 1.000 19.37996 287 ILE E O 1
ATOM 14414 N N . PHE E 1 290 ? -52.69076 44.31801 -8.20765 1.000 15.69930 288 PHE E N 1
ATOM 14415 C CA . PHE E 1 290 ? -52.03072 44.97224 -9.32539 1.000 19.77892 288 PHE E CA 1
ATOM 14416 C C . PHE E 1 290 ? -51.30991 43.98014 -10.22556 1.000 19.06725 288 PHE E C 1
ATOM 14417 O O . PHE E 1 290 ? -50.46606 44.37854 -11.03555 1.000 18.50127 288 PHE E O 1
ATOM 14425 N N . THR E 1 291 ? -51.63756 42.69810 -10.10411 1.000 20.01883 289 THR E N 1
ATOM 14426 C CA . THR E 1 291 ? -51.17544 41.66875 -11.01777 1.000 18.19836 289 THR E CA 1
ATOM 14427 C C . THR E 1 291 ? -52.38613 40.91943 -11.55866 1.000 16.01091 289 THR E C 1
ATOM 14428 O O . THR E 1 291 ? -53.48152 40.98793 -10.99962 1.000 15.50557 289 THR E O 1
ATOM 14432 N N . THR E 1 292 ? -52.17729 40.22270 -12.67330 1.000 18.60599 290 THR E N 1
ATOM 14433 C CA . THR E 1 292 ? -53.21446 39.39086 -13.27001 1.000 15.86538 290 THR E CA 1
ATOM 14434 C C . THR E 1 292 ? -53.77031 38.39788 -12.25273 1.000 17.21518 290 THR E C 1
ATOM 14435 O O . THR E 1 292 ? -53.02418 37.80638 -11.46853 1.000 19.97600 290 THR E O 1
ATOM 14439 N N . GLN E 1 293 ? -55.09295 38.21527 -12.27835 1.000 16.41747 291 GLN E N 1
ATOM 14440 C CA . GLN E 1 293 ? -55.76632 37.31562 -11.33793 1.000 17.86379 291 GLN E CA 1
ATOM 14441 C C . GLN E 1 293 ? -55.34558 35.86829 -11.58427 1.000 18.89033 291 GLN E C 1
ATOM 14442 O O . GLN E 1 293 ? -55.44157 35.38822 -12.72003 1.000 15.59905 291 GLN E O 1
ATOM 14448 N N . PRO E 1 294 ? -54.88600 35.14164 -10.55762 1.000 20.81116 292 PRO E N 1
ATOM 14449 C CA . PRO E 1 294 ? -54.41954 33.76263 -10.76300 1.000 20.46848 292 PRO E CA 1
ATOM 14450 C C . PRO E 1 294 ? -55.46428 32.66308 -10.62126 1.000 18.34040 292 PRO E C 1
ATOM 14451 O O . PRO E 1 294 ? -55.12840 31.49910 -10.87501 1.000 19.42945 292 PRO E O 1
ATOM 14455 N N . VAL E 1 295 ? -56.69578 32.96531 -10.22258 1.000 19.90926 293 VAL E N 1
ATOM 14456 C CA . VAL E 1 295 ? -57.75452 31.96491 -10.15011 1.000 15.48043 293 VAL E CA 1
ATOM 14457 C C . VAL E 1 295 ? -58.57771 32.09069 -11.42293 1.000 16.19284 293 VAL E C 1
ATOM 14458 O O . VAL E 1 295 ? -59.24027 33.10731 -11.64756 1.000 17.43589 293 VAL E O 1
ATOM 14462 N N . LYS E 1 296 ? -58.53752 31.05909 -12.26054 1.000 17.99126 294 LYS E N 1
ATOM 14463 C CA . LYS E 1 296 ? -59.11230 31.11182 -13.59648 1.000 16.44380 294 LYS E CA 1
ATOM 14464 C C . LYS E 1 296 ? -60.52928 30.55302 -13.61157 1.000 15.45744 294 LYS E C 1
ATOM 14465 O O . LYS E 1 296 ? -60.81346 29.53071 -12.98254 1.000 18.22672 294 LYS E O 1
ATOM 14471 N N . HIS E 1 297 ? -61.41321 31.24373 -14.33254 1.000 15.09253 295 HIS E N 1
ATOM 14472 C CA . HIS E 1 297 ? -62.74783 30.75020 -14.67386 1.000 15.77932 295 HIS E CA 1
ATOM 14473 C C . HIS E 1 297 ? -63.61691 30.48582 -13.44505 1.000 15.06682 295 HIS E C 1
ATOM 14474 O O . HIS E 1 297 ? -64.48857 29.61492 -13.46920 1.000 16.80741 295 HIS E O 1
ATOM 14481 N N . ALA E 1 298 ? -63.41430 31.24612 -12.37441 1.000 14.81616 296 ALA E N 1
ATOM 14482 C CA . ALA E 1 298 ? -64.26468 31.11218 -11.20233 1.000 14.79276 296 ALA E CA 1
ATOM 14483 C C . ALA E 1 298 ? -65.66927 31.63345 -11.50125 1.000 14.65880 296 ALA E C 1
ATOM 14484 O O . ALA E 1 298 ? -65.88801 32.41869 -12.42925 1.000 14.50534 296 ALA E O 1
ATOM 14486 N N . ARG E 1 299 ? -66.63577 31.17768 -10.69612 1.000 14.81190 297 ARG E N 1
ATOM 14487 C CA . ARG E 1 299 ? -68.01894 31.58697 -10.91899 1.000 16.09133 297 ARG E CA 1
ATOM 14488 C C . ARG E 1 299 ? -68.20605 33.07550 -10.66030 1.000 14.44405 297 ARG E C 1
ATOM 14489 O O . ARG E 1 299 ? -68.95228 33.74514 -11.38425 1.000 15.23024 297 ARG E O 1
ATOM 14497 N N . ALA E 1 300 ? -67.53662 33.61255 -9.64517 1.000 14.22936 298 ALA E N 1
ATOM 14498 C CA . ALA E 1 300 ? -67.72273 35.00893 -9.28643 1.000 13.92918 298 ALA E CA 1
ATOM 14499 C C . ALA E 1 300 ? -66.43847 35.57066 -8.70116 1.000 15.40807 298 ALA E C 1
ATOM 14500 O O . ALA E 1 300 ? -65.73538 34.89144 -7.94754 1.000 13.86241 298 ALA E O 1
ATOM 14502 N N . TYR E 1 301 ? -66.14788 36.81829 -9.05527 1.000 15.77411 299 TYR E N 1
ATOM 14503 C CA . TYR E 1 301 ? -65.06344 37.58948 -8.46744 1.000 14.62968 299 TYR E CA 1
ATOM 14504 C C . TYR E 1 301 ? -65.67927 38.80045 -7.78275 1.000 14.15186 299 TYR E C 1
ATOM 14505 O O . TYR E 1 301 ? -66.43123 39.55065 -8.41130 1.000 13.45200 299 TYR E O 1
ATOM 14514 N N . TYR E 1 302 ? -65.38243 38.97599 -6.49748 1.000 13.16737 300 TYR E N 1
ATOM 14515 C CA . TYR E 1 302 ? -66.05607 39.96378 -5.66639 1.000 13.07116 300 TYR E CA 1
ATOM 14516 C C . TYR E 1 302 ? -65.04115 40.89807 -5.02544 1.000 12.99823 300 TYR E C 1
ATOM 14517 O O . TYR E 1 302 ? -63.99961 40.45436 -4.53280 1.000 13.66548 300 TYR E O 1
ATOM 14526 N N . MET E 1 303 ? -65.35334 42.19273 -5.03242 1.000 12.87350 301 MET E N 1
ATOM 14527 C CA . MET E 1 303 ? -64.55061 43.21011 -4.36689 1.000 13.28857 301 MET E CA 1
ATOM 14528 C C . MET E 1 303 ? -65.46856 44.10991 -3.55775 1.000 14.90760 301 MET E C 1
ATOM 14529 O O . MET E 1 303 ? -66.53615 44.51112 -4.03451 1.000 17.43730 301 MET E O 1
ATOM 14534 N N . HIS E 1 304 ? -65.03464 44.45435 -2.35111 1.000 13.20078 302 HIS E N 1
ATOM 14535 C CA . HIS E 1 304 ? -65.77540 45.35013 -1.47456 1.000 12.95972 302 HIS E CA 1
ATOM 14536 C C . HIS E 1 304 ? -64.81868 46.40036 -0.94059 1.000 14.27990 302 HIS E C 1
ATOM 14537 O O . HIS E 1 304 ? -63.85235 46.05990 -0.24932 1.000 13.15523 302 HIS E O 1
ATOM 14544 N N . SER E 1 305 ? -65.09264 47.66684 -1.26208 1.000 12.96352 303 SER E N 1
ATOM 14545 C CA . SER E 1 305 ? -64.32579 48.81055 -0.76463 1.000 13.08532 303 SER E CA 1
ATOM 14546 C C . SER E 1 305 ? -62.83582 48.67705 -1.07707 1.000 13.19344 303 SER E C 1
ATOM 14547 O O . SER E 1 305 ? -61.98188 48.89316 -0.21760 1.000 13.40771 303 SER E O 1
ATOM 14550 N N . VAL E 1 306 ? -62.51897 48.33128 -2.32284 1.000 13.80685 304 VAL E N 1
ATOM 14551 C CA . VAL E 1 306 ? -61.11712 48.22576 -2.72872 1.000 13.30324 304 VAL E CA 1
ATOM 14552 C C . VAL E 1 306 ? -60.79089 49.29072 -3.77759 1.000 17.03693 304 VAL E C 1
ATOM 14553 O O . VAL E 1 306 ? -59.98475 50.18566 -3.47681 1.000 18.04446 304 VAL E O 1
ATOM 14557 N N . PRO E 1 307 ? -61.36666 49.27876 -4.99342 1.000 15.43738 305 PRO E N 1
ATOM 14558 C CA . PRO E 1 307 ? -60.98850 50.31285 -5.97290 1.000 15.60408 305 PRO E CA 1
ATOM 14559 C C . PRO E 1 307 ? -61.48536 51.71039 -5.63000 1.000 18.79419 305 PRO E C 1
ATOM 14560 O O . PRO E 1 307 ? -60.99356 52.67793 -6.22676 1.000 17.25354 305 PRO E O 1
ATOM 14564 N N . HIS E 1 308 ? -62.42905 51.86179 -4.69541 1.000 15.93944 306 HIS E N 1
ATOM 14565 C CA . HIS E 1 308 ? -62.82850 53.20519 -4.29122 1.000 16.27422 306 HIS E CA 1
ATOM 14566 C C . HIS E 1 308 ? -61.68344 53.97487 -3.64767 1.000 15.71529 306 HIS E C 1
ATOM 14567 O O . HIS E 1 308 ? -61.77279 55.19847 -3.51944 1.000 14.08689 306 HIS E O 1
ATOM 14574 N N . GLY E 1 309 ? -60.61206 53.29360 -3.25114 1.000 14.94765 307 GLY E N 1
ATOM 14575 C CA . GLY E 1 309 ? -59.46244 53.94847 -2.67051 1.000 17.24797 307 GLY E CA 1
ATOM 14576 C C . GLY E 1 309 ? -58.39295 54.38395 -3.64147 1.000 17.41854 307 GLY E C 1
ATOM 14577 O O . GLY E 1 309 ? -57.39717 54.98049 -3.22028 1.000 20.39061 307 GLY E O 1
ATOM 14578 N N . PHE E 1 310 ? -58.57061 54.14328 -4.93654 1.000 17.62412 308 PHE E N 1
ATOM 14579 C CA . PHE E 1 310 ? -57.52416 54.38645 -5.91574 1.000 18.26408 308 PHE E CA 1
ATOM 14580 C C . PHE E 1 310 ? -57.97576 55.38802 -6.97465 1.000 19.43139 308 PHE E C 1
ATOM 14581 O O . PHE E 1 310 ? -59.17311 55.56242 -7.23311 1.000 15.57401 308 PHE E O 1
ATOM 14589 N N . GLY E 1 311 ? -56.99250 56.05662 -7.57485 1.000 15.64998 309 GLY E N 1
ATOM 14590 C CA . GLY E 1 311 ? -57.25347 56.93236 -8.70342 1.000 16.29934 309 GLY E CA 1
ATOM 14591 C C . GLY E 1 311 ? -57.76457 56.16223 -9.91215 1.000 18.27341 309 GLY E C 1
ATOM 14592 O O . GLY E 1 311 ? -57.77506 54.93421 -9.95503 1.000 16.04835 309 GLY E O 1
ATOM 14593 N N . ASP E 1 312 ? -58.19382 56.91747 -10.92754 1.000 21.01442 310 ASP E N 1
ATOM 14594 C CA . ASP E 1 312 ? -58.88081 56.30581 -12.06439 1.000 18.20860 310 ASP E CA 1
ATOM 14595 C C . ASP E 1 312 ? -58.00367 55.27486 -12.76486 1.000 20.19972 310 ASP E C 1
ATOM 14596 O O . ASP E 1 312 ? -58.46124 54.17052 -13.07948 1.000 17.10537 310 ASP E O 1
ATOM 14601 N N . GLU E 1 313 ? -56.73555 55.61181 -13.01469 1.000 22.32615 311 GLU E N 1
ATOM 14602 C CA . GLU E 1 313 ? -55.87427 54.68220 -13.74002 1.000 20.97828 311 GLU E CA 1
ATOM 14603 C C . GLU E 1 313 ? -55.63301 53.40859 -12.93726 1.000 18.50860 311 GLU E C 1
ATOM 14604 O O . GLU E 1 313 ? -55.60914 52.31226 -13.50357 1.000 18.81029 311 GLU E O 1
ATOM 14610 N N . ASP E 1 314 ? -55.46433 53.53042 -11.61701 1.000 20.41898 312 ASP E N 1
ATOM 14611 C CA . ASP E 1 314 ? -55.24245 52.35172 -10.78199 1.000 17.03939 312 ASP E CA 1
ATOM 14612 C C . ASP E 1 314 ? -56.49683 51.49330 -10.67697 1.000 15.44190 312 ASP E C 1
ATOM 14613 O O . ASP E 1 314 ? -56.40801 50.26206 -10.64283 1.000 16.85121 312 ASP E O 1
ATOM 14618 N N . ALA E 1 315 ? -57.67298 52.12133 -10.59194 1.000 16.11847 313 ALA E N 1
ATOM 14619 C CA . ALA E 1 315 ? -58.91337 51.35189 -10.53892 1.000 14.88774 313 ALA E CA 1
ATOM 14620 C C . ALA E 1 315 ? -59.18561 50.64029 -11.85976 1.000 19.09102 313 ALA E C 1
ATOM 14621 O O . ALA E 1 315 ? -59.73486 49.53046 -11.86573 1.000 14.14763 313 ALA E O 1
ATOM 14623 N N . VAL E 1 316 ? -58.80918 51.25437 -12.98402 1.000 14.84775 314 VAL E N 1
ATOM 14624 C CA . VAL E 1 316 ? -58.90695 50.56080 -14.26405 1.000 18.97120 314 VAL E CA 1
ATOM 14625 C C . VAL E 1 316 ? -57.99067 49.34220 -14.28047 1.000 15.44019 314 VAL E C 1
ATOM 14626 O O . VAL E 1 316 ? -58.36628 48.27269 -14.77102 1.000 17.22445 314 VAL E O 1
ATOM 14630 N N . LYS E 1 317 ? -56.78618 49.47394 -13.72220 1.000 19.12774 315 LYS E N 1
ATOM 14631 C CA . LYS E 1 317 ? -55.87517 48.33359 -13.65887 1.000 22.45815 315 LYS E CA 1
ATOM 14632 C C . LYS E 1 317 ? -56.41543 47.23518 -12.74767 1.000 17.01563 315 LYS E C 1
ATOM 14633 O O . LYS E 1 317 ? -56.31394 46.04829 -13.07354 1.000 19.62979 315 LYS E O 1
ATOM 14639 N N . ILE E 1 318 ? -56.99500 47.60939 -11.60397 1.000 19.21331 316 ILE E N 1
ATOM 14640 C CA . ILE E 1 318 ? -57.49610 46.61657 -10.65214 1.000 14.18023 316 ILE E CA 1
ATOM 14641 C C . ILE E 1 318 ? -58.59204 45.76050 -11.28059 1.000 14.66058 316 ILE E C 1
ATOM 14642 O O . ILE E 1 318 ? -58.60964 44.53319 -11.11592 1.000 14.84423 316 ILE E O 1
ATOM 14647 N N . MET E 1 319 ? -59.52301 46.38786 -12.00983 1.000 16.84054 317 MET E N 1
ATOM 14648 C CA . MET E 1 319 ? -60.58749 45.64215 -12.68279 1.000 13.73980 317 MET E CA 1
ATOM 14649 C C . MET E 1 319 ? -60.14852 44.99593 -13.99319 1.000 15.66569 317 MET E C 1
ATOM 14650 O O . MET E 1 319 ? -60.66574 43.93173 -14.34740 1.000 13.86572 317 MET E O 1
ATOM 14655 N N . ALA E 1 320 ? -59.22881 45.61159 -14.73823 1.000 19.23440 318 ALA E N 1
ATOM 14656 C CA . ALA E 1 320 ? -58.72560 44.95846 -15.94182 1.000 15.85029 318 ALA E CA 1
ATOM 14657 C C . ALA E 1 320 ? -57.85753 43.75278 -15.61656 1.000 17.33191 318 ALA E C 1
ATOM 14658 O O . ALA E 1 320 ? -57.72421 42.85050 -16.45104 1.000 18.22542 318 ALA E O 1
ATOM 14660 N N . ASN E 1 321 ? -57.27901 43.70750 -14.41778 1.000 18.02658 319 ASN E N 1
ATOM 14661 C CA . ASN E 1 321 ? -56.45553 42.57296 -14.03274 1.000 15.91201 319 ASN E CA 1
ATOM 14662 C C . ASN E 1 321 ? -57.28640 41.31521 -13.80064 1.000 14.45547 319 ASN E C 1
ATOM 14663 O O . ASN E 1 321 ? -56.72973 40.21473 -13.78982 1.000 14.66889 319 ASN E O 1
ATOM 14668 N N . LEU E 1 322 ? -58.60384 41.45295 -13.62260 1.000 16.44789 320 LEU E N 1
ATOM 14669 C CA . LEU E 1 322 ? -59.49463 40.29990 -13.54087 1.000 14.18900 320 LEU E CA 1
ATOM 14670 C C . LEU E 1 322 ? -59.84853 39.72935 -14.90523 1.000 18.11330 320 LEU E C 1
ATOM 14671 O O . LEU E 1 322 ? -60.23687 38.55785 -14.98731 1.000 15.51503 320 LEU E O 1
ATOM 14676 N N . VAL E 1 323 ? -59.73164 40.52967 -15.97023 1.000 17.68460 321 VAL E N 1
ATOM 14677 C CA . VAL E 1 323 ? -60.29195 40.12655 -17.26267 1.000 15.72912 321 VAL E CA 1
ATOM 14678 C C . VAL E 1 323 ? -59.64735 38.86146 -17.81001 1.000 16.92661 321 VAL E C 1
ATOM 14679 O O . VAL E 1 323 ? -60.38067 37.98644 -18.29427 1.000 18.24409 321 VAL E O 1
ATOM 14683 N N . PRO E 1 324 ? -58.32027 38.68350 -17.78645 1.000 19.62513 322 PRO E N 1
ATOM 14684 C CA . PRO E 1 324 ? -57.75519 37.41972 -18.29844 1.000 17.90288 322 PRO E CA 1
ATOM 14685 C C . PRO E 1 324 ? -58.26810 36.17253 -17.59054 1.000 20.67016 322 PRO E C 1
ATOM 14686 O O . PRO E 1 324 ? -58.15193 35.07449 -18.15063 1.000 22.13533 322 PRO E O 1
ATOM 14690 N N . ALA E 1 325 ? -58.84269 36.29975 -16.39377 1.000 18.76600 323 ALA E N 1
ATOM 14691 C CA . ALA E 1 325 ? -59.32475 35.14740 -15.64205 1.000 15.93800 323 ALA E CA 1
ATOM 14692 C C . ALA E 1 325 ? -60.80330 34.84891 -15.86098 1.000 15.72802 323 ALA E C 1
ATOM 14693 O O . ALA E 1 325 ? -61.27569 33.79352 -15.42446 1.000 17.92654 323 ALA E O 1
ATOM 14695 N N . LEU E 1 326 ? -61.53959 35.73436 -16.52370 1.000 16.08180 324 LEU E N 1
ATOM 14696 C CA . LEU E 1 326 ? -62.97793 35.56765 -16.67731 1.000 16.70297 324 LEU E CA 1
ATOM 14697 C C . LEU E 1 326 ? -63.29661 34.54783 -17.76426 1.000 19.20434 324 LEU E C 1
ATOM 14698 O O . LEU E 1 326 ? -62.78559 34.63995 -18.88567 1.000 18.01785 324 LEU E O 1
ATOM 14703 N N . ALA E 1 327 ? -64.14246 33.57378 -17.42877 1.000 19.19615 325 ALA E N 1
ATOM 14704 C CA . ALA E 1 327 ? -64.65677 32.62236 -18.40529 1.000 20.26929 325 ALA E CA 1
ATOM 14705 C C . ALA E 1 327 ? -65.90039 33.21781 -19.05478 1.000 20.15391 325 ALA E C 1
ATOM 14706 O O . ALA E 1 327 ? -66.84799 33.59576 -18.35926 1.000 15.93521 325 ALA E O 1
ATOM 14708 N N . LYS E 1 328 ? -65.89010 33.30856 -20.38260 1.000 24.42945 326 LYS E N 1
ATOM 14709 C CA . LYS E 1 328 ? -66.96505 33.98554 -21.09479 1.000 23.79829 326 LYS E CA 1
ATOM 14710 C C . LYS E 1 328 ? -68.28437 33.25231 -20.89468 1.000 19.63794 326 LYS E C 1
ATOM 14711 O O . LYS E 1 328 ? -68.37144 32.03730 -21.09190 1.000 19.69729 326 LYS E O 1
ATOM 14717 N N . GLY E 1 329 ? -69.31024 33.99899 -20.49235 1.000 20.10049 327 GLY E N 1
ATOM 14718 C CA . GLY E 1 329 ? -70.62682 33.45028 -20.25457 1.000 20.26421 327 GLY E CA 1
ATOM 14719 C C . GLY E 1 329 ? -70.82975 32.82101 -18.89467 1.000 20.81218 327 GLY E C 1
ATOM 14720 O O . GLY E 1 329 ? -71.91400 32.28210 -18.63804 1.000 20.88001 327 GLY E O 1
ATOM 14721 N N . TYR E 1 330 ? -69.83751 32.88027 -18.00919 1.000 16.45831 328 TYR E N 1
ATOM 14722 C CA . TYR E 1 330 ? -69.91328 32.15448 -16.74752 1.000 15.53321 328 TYR E CA 1
ATOM 14723 C C . TYR E 1 330 ? -69.44271 33.00241 -15.57084 1.000 15.40276 328 TYR E C 1
ATOM 14724 O O . TYR E 1 330 ? -70.16660 33.15948 -14.58098 1.000 18.43240 328 TYR E O 1
ATOM 14733 N N . SER E 1 331 ? -68.23422 33.55221 -15.66500 1.000 15.01756 329 SER E N 1
ATOM 14734 C CA . SER E 1 331 ? -67.66562 34.30865 -14.55825 1.000 14.72749 329 SER E CA 1
ATOM 14735 C C . SER E 1 331 ? -68.40517 35.62599 -14.36894 1.000 14.27142 329 SER E C 1
ATOM 14736 O O . SER E 1 331 ? -68.57210 36.39743 -15.31842 1.000 22.94425 329 SER E O 1
ATOM 14739 N N . ARG E 1 332 ? -68.84997 35.88223 -13.14331 1.000 14.13789 330 ARG E N 1
ATOM 14740 C CA . ARG E 1 332 ? -69.41017 37.17411 -12.76654 1.000 13.99093 330 ARG E CA 1
ATOM 14741 C C . ARG E 1 332 ? -68.34192 38.00546 -12.06971 1.000 14.53876 330 ARG E C 1
ATOM 14742 O O . ARG E 1 332 ? -67.50393 37.46876 -11.34006 1.000 13.57554 330 ARG E O 1
ATOM 14750 N N . VAL E 1 333 ? -68.36148 39.31407 -12.32036 1.000 16.03518 331 VAL E N 1
ATOM 14751 C CA . VAL E 1 333 ? -67.62602 40.29486 -11.52976 1.000 13.31331 331 VAL E CA 1
ATOM 14752 C C . VAL E 1 333 ? -68.65026 41.06178 -10.70566 1.000 15.58708 331 VAL E C 1
ATOM 14753 O O . VAL E 1 333 ? -69.62585 41.58915 -11.25590 1.000 13.46011 331 VAL E O 1
ATOM 14757 N N . LEU E 1 334 ? -68.44448 41.10533 -9.38958 1.000 13.15690 332 LEU E N 1
ATOM 14758 C CA . LEU E 1 334 ? -69.38467 41.71737 -8.45641 1.000 13.18148 332 LEU E CA 1
ATOM 14759 C C . LEU E 1 334 ? -68.64583 42.81316 -7.69842 1.000 13.95015 332 LEU E C 1
ATOM 14760 O O . LEU E 1 334 ? -67.75279 42.52179 -6.89821 1.000 13.99512 332 LEU E O 1
ATOM 14765 N N . LEU E 1 335 ? -69.00751 44.06941 -7.94770 1.000 13.60991 333 LEU E N 1
ATOM 14766 C CA . LEU E 1 335 ? -68.30822 45.21762 -7.37470 1.000 14.43226 333 LEU E CA 1
ATOM 14767 C C . LEU E 1 335 ? -69.19413 45.82973 -6.29518 1.000 12.96752 333 LEU E C 1
ATOM 14768 O O . LEU E 1 335 ? -70.22826 46.43208 -6.60109 1.000 14.52279 333 LEU E O 1
ATOM 14773 N N . ASN E 1 336 ? -68.78769 45.67425 -5.03611 1.000 12.89948 334 ASN E N 1
ATOM 14774 C CA . ASN E 1 336 ? -69.55619 46.15445 -3.88582 1.000 13.00239 334 ASN E CA 1
ATOM 14775 C C . ASN E 1 336 ? -68.98060 47.50438 -3.46138 1.000 14.64842 334 ASN E C 1
ATOM 14776 O O . ASN E 1 336 ? -68.09759 47.58820 -2.60720 1.000 13.65678 334 ASN E O 1
ATOM 14781 N N . GLU E 1 337 ? -69.49200 48.57528 -4.06661 1.000 13.06822 335 GLU E N 1
ATOM 14782 C CA . GLU E 1 337 ? -69.00640 49.91299 -3.78121 1.000 14.00283 335 GLU E CA 1
ATOM 14783 C C . GLU E 1 337 ? -70.17855 50.87693 -3.69824 1.000 16.85774 335 GLU E C 1
ATOM 14784 O O . GLU E 1 337 ? -71.26955 50.61368 -4.21480 1.000 15.69570 335 GLU E O 1
ATOM 14790 N N . ILE E 1 338 ? -69.92649 52.00480 -3.02770 1.000 16.12728 336 ILE E N 1
ATOM 14791 C CA . ILE E 1 338 ? -70.86657 53.11794 -3.02566 1.000 16.75484 336 ILE E CA 1
ATOM 14792 C C . ILE E 1 338 ? -71.03666 53.64364 -4.44246 1.000 15.52299 336 ILE E C 1
ATOM 14793 O O . ILE E 1 338 ? -70.06844 53.75567 -5.20653 1.000 17.48471 336 ILE E O 1
ATOM 14798 N N . VAL E 1 339 ? -72.27701 53.95974 -4.80385 1.000 16.97840 337 VAL E N 1
ATOM 14799 C CA . VAL E 1 339 ? -72.59513 54.65123 -6.04781 1.000 18.60976 337 VAL E CA 1
ATOM 14800 C C . VAL E 1 339 ? -73.20144 55.98989 -5.64815 1.000 15.41333 337 VAL E C 1
ATOM 14801 O O . VAL E 1 339 ? -74.29599 56.03423 -5.07328 1.000 21.43274 337 VAL E O 1
ATOM 14805 N N . VAL E 1 340 ? -72.48996 57.07730 -5.93513 1.000 16.93389 338 VAL E N 1
ATOM 14806 C CA . VAL E 1 340 ? -72.88214 58.40295 -5.46496 1.000 17.17652 338 VAL E CA 1
ATOM 14807 C C . VAL E 1 340 ? -73.94097 58.98653 -6.38975 1.000 21.90191 338 VAL E C 1
ATOM 14808 O O . VAL E 1 340 ? -73.80069 58.95504 -7.61784 1.000 21.43486 338 VAL E O 1
ATOM 14812 N N . ASP E 1 341 ? -75.01108 59.51335 -5.79739 1.000 21.85719 339 ASP E N 1
ATOM 14813 C CA . ASP E 1 341 ? -75.93940 60.41557 -6.47541 1.000 22.86753 339 ASP E CA 1
ATOM 14814 C C . ASP E 1 341 ? -75.60296 61.80661 -5.94554 1.000 30.33637 339 ASP E C 1
ATOM 14815 O O . ASP E 1 341 ? -76.09787 62.23252 -4.90057 1.000 30.40718 339 ASP E O 1
ATOM 14820 N N . GLU E 1 342 ? -74.73063 62.51571 -6.66304 1.000 30.35453 340 GLU E N 1
ATOM 14821 C CA . GLU E 1 342 ? -74.29855 63.82448 -6.18744 1.000 33.56083 340 GLU E CA 1
ATOM 14822 C C . GLU E 1 342 ? -75.43860 64.83543 -6.15807 1.000 31.57233 340 GLU E C 1
ATOM 14823 O O . GLU E 1 342 ? -75.35078 65.82575 -5.42486 1.000 28.66879 340 GLU E O 1
ATOM 14829 N N . GLU E 1 343 ? -76.50993 64.60121 -6.92078 1.000 32.35775 341 GLU E N 1
ATOM 14830 C CA . GLU E 1 343 ? -77.68109 65.46742 -6.83150 1.000 35.13161 341 GLU E CA 1
ATOM 14831 C C . GLU E 1 343 ? -78.36158 65.34199 -5.47310 1.000 33.63750 341 GLU E C 1
ATOM 14832 O O . GLU E 1 343 ? -78.88042 66.32946 -4.93994 1.000 34.38406 341 GLU E O 1
ATOM 14838 N N . ARG E 1 344 ? -78.36586 64.13618 -4.89782 1.000 30.76941 342 ARG E N 1
ATOM 14839 C CA . ARG E 1 344 ? -79.03885 63.83966 -3.63512 1.000 33.65722 342 ARG E CA 1
ATOM 14840 C C . ARG E 1 344 ? -77.98901 63.33830 -2.64839 1.000 30.09745 342 ARG E C 1
ATOM 14841 O O . ARG E 1 344 ? -77.83668 62.12404 -2.44456 1.000 24.93565 342 ARG E O 1
ATOM 14849 N N . PRO E 1 345 ? -77.24140 64.24402 -2.02246 1.000 26.21037 343 PRO E N 1
ATOM 14850 C CA . PRO E 1 345 ? -76.20914 63.81416 -1.07223 1.000 23.19056 343 PRO E CA 1
ATOM 14851 C C . PRO E 1 345 ? -76.81507 63.09855 0.12648 1.000 26.38198 343 PRO E C 1
ATOM 14852 O O . PRO E 1 345 ? -77.83198 63.52439 0.68099 1.000 27.28410 343 PRO E O 1
ATOM 14856 N N . VAL E 1 346 ? -76.17776 61.99399 0.51954 1.000 21.54090 344 VAL E N 1
ATOM 14857 C CA . VAL E 1 346 ? -76.52570 61.27071 1.73458 1.000 19.25719 344 VAL E CA 1
ATOM 14858 C C . VAL E 1 346 ? -75.25209 61.01745 2.52623 1.000 20.98516 344 VAL E C 1
ATOM 14859 O O . VAL E 1 346 ? -74.16716 60.85013 1.95998 1.000 18.81482 344 VAL E O 1
ATOM 14863 N N . MET E 1 347 ? -75.39831 60.97463 3.85407 1.000 23.04440 345 MET E N 1
ATOM 14864 C CA . MET E 1 347 ? -74.23579 60.97896 4.73622 1.000 19.64471 345 MET E CA 1
ATOM 14865 C C . MET E 1 347 ? -73.38296 59.72870 4.56450 1.000 18.16778 345 MET E C 1
ATOM 14866 O O . MET E 1 347 ? -72.15909 59.80486 4.68633 1.000 21.58795 345 MET E O 1
ATOM 14871 N N . SER E 1 348 ? -73.99140 58.57666 4.25955 1.000 17.99195 346 SER E N 1
ATOM 14872 C CA . SER E 1 348 ? -73.19142 57.36190 4.11776 1.000 22.15666 346 SER E CA 1
ATOM 14873 C C . SER E 1 348 ? -72.28247 57.43743 2.89766 1.000 21.83457 346 SER E C 1
ATOM 14874 O O . SER E 1 348 ? -71.22045 56.80143 2.87584 1.000 17.52311 346 SER E O 1
ATOM 14877 N N . ALA E 1 349 ? -72.67004 58.22690 1.89001 1.000 22.43732 347 ALA E N 1
ATOM 14878 C CA . ALA E 1 349 ? -71.82722 58.42694 0.71652 1.000 17.44322 347 ALA E CA 1
ATOM 14879 C C . ALA E 1 349 ? -70.72277 59.43829 0.98716 1.000 17.07876 347 ALA E C 1
ATOM 14880 O O . ALA E 1 349 ? -69.56717 59.20558 0.61946 1.000 17.41656 347 ALA E O 1
ATOM 14882 N N . THR E 1 350 ? -71.05775 60.55998 1.63332 1.000 15.58435 348 THR E N 1
ATOM 14883 C CA . THR E 1 350 ? -70.07464 61.61625 1.84681 1.000 16.77417 348 THR E CA 1
ATOM 14884 C C . THR E 1 350 ? -69.13008 61.30162 2.99769 1.000 15.51607 348 THR E C 1
ATOM 14885 O O . THR E 1 350 ? -67.99095 61.77750 2.99428 1.000 15.59395 348 THR E O 1
ATOM 14889 N N . ASN E 1 351 ? -69.57869 60.51275 3.97817 1.000 16.64340 349 ASN E N 1
ATOM 14890 C CA . ASN E 1 351 ? -68.69312 60.04259 5.04279 1.000 15.33242 349 ASN E CA 1
ATOM 14891 C C . ASN E 1 351 ? -67.48895 59.30990 4.46869 1.000 15.03840 349 ASN E C 1
ATOM 14892 O O . ASN E 1 351 ? -66.33749 59.64893 4.76380 1.000 15.46393 349 ASN E O 1
ATOM 14897 N N . MET E 1 352 ? -67.74680 58.27997 3.65506 1.000 14.71305 350 MET E N 1
ATOM 14898 C CA . MET E 1 352 ? -66.67167 57.48195 3.07225 1.000 14.73477 350 MET E CA 1
ATOM 14899 C C . MET E 1 352 ? -65.88052 58.28062 2.04300 1.000 14.56637 350 MET E C 1
ATOM 14900 O O . MET E 1 352 ? -64.66449 58.09993 1.90901 1.000 15.39123 350 MET E O 1
ATOM 14905 N N . ASP E 1 353 ? -66.55610 59.15634 1.29460 1.000 17.69319 351 ASP E N 1
ATOM 14906 C CA . ASP E 1 353 ? -65.86300 59.97821 0.30792 1.000 14.92976 351 ASP E CA 1
ATOM 14907 C C . ASP E 1 353 ? -64.81371 60.86780 0.96266 1.000 15.26267 351 ASP E C 1
ATOM 14908 O O . ASP E 1 353 ? -63.71376 61.03870 0.42599 1.000 17.28113 351 ASP E O 1
ATOM 14913 N N . LEU E 1 354 ? -65.13121 61.44785 2.12295 1.000 17.06266 352 LEU E N 1
ATOM 14914 C CA . LEU E 1 354 ? -64.15075 62.26274 2.83205 1.000 16.16445 352 LEU E CA 1
ATOM 14915 C C . LEU E 1 354 ? -63.18014 61.41857 3.64372 1.000 15.77102 352 LEU E C 1
ATOM 14916 O O . LEU E 1 354 ? -62.07955 61.88537 3.95637 1.000 17.05263 352 LEU E O 1
ATOM 14921 N N . ILE E 1 355 ? -63.56343 60.18755 3.98289 1.000 15.71964 353 ILE E N 1
ATOM 14922 C CA . ILE E 1 355 ? -62.61603 59.23931 4.55035 1.000 18.30753 353 ILE E CA 1
ATOM 14923 C C . ILE E 1 355 ? -61.62102 58.79978 3.48519 1.000 15.83880 353 ILE E C 1
ATOM 14924 O O . ILE E 1 355 ? -60.44319 58.55768 3.78249 1.000 15.52540 353 ILE E O 1
ATOM 14929 N N . MET E 1 356 ? -62.06058 58.72367 2.22621 1.000 17.11860 354 MET E N 1
ATOM 14930 C CA . MET E 1 356 ? -61.13621 58.37241 1.15761 1.000 15.15531 354 MET E CA 1
ATOM 14931 C C . MET E 1 356 ? -60.15947 59.51027 0.90635 1.000 18.78121 354 MET E C 1
ATOM 14932 O O . MET E 1 356 ? -58.97633 59.27732 0.63426 1.000 19.59936 354 MET E O 1
ATOM 14937 N N . LEU E 1 357 ? -60.64420 60.74975 1.01067 1.000 17.23283 355 LEU E N 1
ATOM 14938 C CA . LEU E 1 357 ? -59.79723 61.92094 0.83268 1.000 17.22780 355 LEU E CA 1
ATOM 14939 C C . LEU E 1 357 ? -58.77897 62.04435 1.95834 1.000 16.75053 355 LEU E C 1
ATOM 14940 O O . LEU E 1 357 ? -57.61521 62.38411 1.71632 1.000 21.21141 355 LEU E O 1
ATOM 14945 N N . ALA E 1 358 ? -59.20070 61.77789 3.19600 1.000 18.08680 356 ALA E N 1
ATOM 14946 C CA . ALA E 1 358 ? -58.34339 61.95319 4.35916 1.000 17.08689 356 ALA E CA 1
ATOM 14947 C C . ALA E 1 358 ? -57.27730 60.87642 4.48849 1.000 17.64944 356 ALA E C 1
ATOM 14948 O O . ALA E 1 358 ? -56.26405 61.11237 5.15269 1.000 20.98880 356 ALA E O 1
ATOM 14950 N N . HIS E 1 359 ? -57.48106 59.70135 3.89704 1.000 16.90970 357 HIS E N 1
ATOM 14951 C CA . HIS E 1 359 ? -56.53106 58.60132 4.02813 1.000 19.77251 357 HIS E CA 1
ATOM 14952 C C . HIS E 1 359 ? -55.82798 58.24596 2.73449 1.000 21.01260 357 HIS E C 1
ATOM 14953 O O . HIS E 1 359 ? -54.61565 58.04805 2.73918 1.000 21.07999 357 HIS E O 1
ATOM 14960 N N . MET E 1 360 ? -56.54330 58.17761 1.61648 1.000 19.93608 358 MET E N 1
ATOM 14961 C CA . MET E 1 360 ? -55.92345 57.70460 0.39934 1.000 21.30902 358 MET E CA 1
ATOM 14962 C C . MET E 1 360 ? -55.84752 58.79394 -0.66577 1.000 22.48901 358 MET E C 1
ATOM 14963 O O . MET E 1 360 ? -55.16620 58.60328 -1.67964 1.000 17.04270 358 MET E O 1
ATOM 14968 N N . GLY E 1 361 ? -56.49781 59.94132 -0.45005 1.000 19.02773 359 GLY E N 1
ATOM 14969 C CA . GLY E 1 361 ? -56.56314 60.98764 -1.45349 1.000 17.42908 359 GLY E CA 1
ATOM 14970 C C . GLY E 1 361 ? -57.50336 60.69262 -2.59458 1.000 22.11647 359 GLY E C 1
ATOM 14971 O O . GLY E 1 361 ? -57.41762 61.34370 -3.64010 1.000 25.70030 359 GLY E O 1
ATOM 14972 N N . ALA E 1 362 ? -58.40395 59.73063 -2.42092 1.000 18.17136 360 ALA E N 1
ATOM 14973 C CA . ALA E 1 362 ? -59.28886 59.24472 -3.46227 1.000 18.92936 360 ALA E CA 1
ATOM 14974 C C . ALA E 1 362 ? 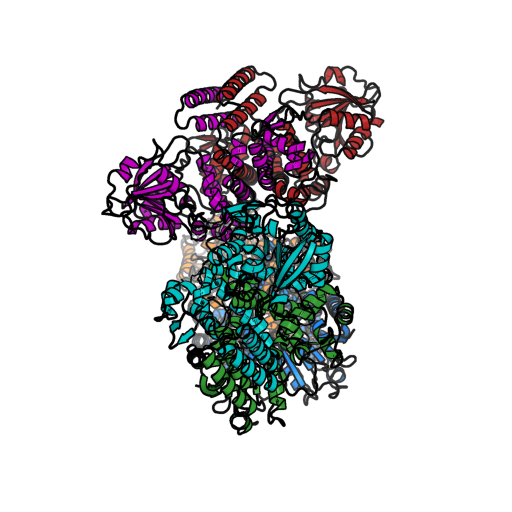-60.70682 59.78570 -3.24547 1.000 18.91524 360 ALA E C 1
ATOM 14975 O O . ALA E 1 362 ? -60.91038 60.76637 -2.51902 1.000 19.11869 360 ALA E O 1
ATOM 14977 N N . LYS E 1 363 ? -61.69587 59.14970 -3.87122 1.000 18.80560 361 LYS E N 1
ATOM 14978 C CA . LYS E 1 363 ? -63.07250 59.60999 -3.76481 1.000 22.51724 361 LYS E CA 1
ATOM 14979 C C . LYS E 1 363 ? -64.02155 58.46560 -4.09631 1.000 17.21316 361 LYS E C 1
ATOM 14980 O O . LYS E 1 363 ? -63.62821 57.45640 -4.68657 1.000 15.62008 361 LYS E O 1
ATOM 14986 N N . GLU E 1 364 ? -65.27779 58.63357 -3.69185 1.000 17.92321 362 GLU E N 1
ATOM 14987 C CA . GLU E 1 364 ? -66.33948 57.72945 -4.11047 1.000 15.81922 362 GLU E CA 1
ATOM 14988 C C . GLU E 1 364 ? -66.88287 58.16851 -5.46696 1.000 14.84849 362 GLU E C 1
ATOM 14989 O O . GLU E 1 364 ? -66.81031 59.34611 -5.83239 1.000 15.91409 362 GLU E O 1
ATOM 14995 N N . ARG E 1 365 ? -67.45203 57.21168 -6.20572 1.000 17.29692 363 ARG E N 1
ATOM 14996 C CA . ARG E 1 365 ? -67.79296 57.39766 -7.61169 1.000 18.44066 363 ARG E CA 1
ATOM 14997 C C . ARG E 1 365 ? -69.28807 57.26466 -7.87433 1.000 15.91429 363 ARG E C 1
ATOM 14998 O O . ARG E 1 365 ? -69.98539 56.46725 -7.24368 1.000 16.08274 363 ARG E O 1
ATOM 15006 N N . THR E 1 366 ? -69.75660 58.02965 -8.85408 1.000 15.35589 364 THR E N 1
ATOM 15007 C CA . THR E 1 366 ? -71.11116 57.92885 -9.36772 1.000 16.80764 364 THR E CA 1
ATOM 15008 C C . THR E 1 366 ? -71.23768 56.73030 -10.30623 1.000 19.37252 364 THR E C 1
ATOM 15009 O O . THR E 1 366 ? -70.24830 56.10549 -10.70040 1.000 18.13490 364 THR E O 1
ATOM 15013 N N . GLU E 1 367 ? -72.48210 56.42781 -10.68672 1.000 17.34168 365 GLU E N 1
ATOM 15014 C CA . GLU E 1 367 ? -72.72136 55.34800 -11.63910 1.000 17.32673 365 GLU E CA 1
ATOM 15015 C C . GLU E 1 367 ? -71.99007 55.59156 -12.95337 1.000 18.70076 365 GLU E C 1
ATOM 15016 O O . GLU E 1 367 ? -71.37343 54.67385 -13.50840 1.000 20.28058 365 GLU E O 1
ATOM 15022 N N . ALA E 1 368 ? -72.04314 56.82332 -13.46347 1.000 16.55251 366 ALA E N 1
ATOM 15023 C CA . ALA E 1 368 ? -71.32835 57.15017 -14.69299 1.000 17.35602 366 ALA E CA 1
ATOM 15024 C C . ALA E 1 368 ? -69.82005 56.97401 -14.53261 1.000 19.07553 366 ALA E C 1
ATOM 15025 O O . ALA E 1 368 ? -69.15198 56.45187 -15.43615 1.000 16.49616 366 ALA E O 1
ATOM 15027 N N . ASP E 1 369 ? -69.26144 57.41308 -13.39624 1.000 16.19294 367 ASP E N 1
ATOM 15028 C CA . ASP E 1 369 ? -67.83324 57.20923 -13.14902 1.000 18.23684 367 ASP E CA 1
ATOM 15029 C C . ASP E 1 369 ? -67.48029 55.72918 -13.13456 1.000 17.81356 367 ASP E C 1
ATOM 15030 O O . ASP E 1 369 ? -66.45872 55.32238 -13.69843 1.000 19.05988 367 ASP E O 1
ATOM 15035 N N . TRP E 1 370 ? -68.30476 54.91215 -12.47470 1.000 15.05291 368 TRP E N 1
ATOM 15036 C CA . TRP E 1 370 ? -68.03015 53.48238 -12.39581 1.000 14.75625 368 TRP E CA 1
ATOM 15037 C C . TRP E 1 370 ? -68.11754 52.82305 -13.76683 1.000 18.76568 368 TRP E C 1
ATOM 15038 O O . TRP E 1 370 ? -67.26602 52.00003 -14.12085 1.000 14.65254 368 TRP E O 1
ATOM 15049 N N . ARG E 1 371 ? -69.13982 53.17775 -14.55091 1.000 18.73042 369 ARG E N 1
ATOM 15050 C CA . ARG E 1 371 ? -69.30888 52.59648 -15.87809 1.000 17.62745 369 ARG E CA 1
ATOM 15051 C C . ARG E 1 371 ? -68.12254 52.89835 -16.78292 1.000 16.52203 369 ARG E C 1
ATOM 15052 O O . ARG E 1 371 ? -67.80570 52.10635 -17.67772 1.000 17.70790 369 ARG E O 1
ATOM 15060 N N . SER E 1 372 ? -67.45720 54.03209 -16.56742 1.000 16.78741 370 SER E N 1
ATOM 15061 C CA . SER E 1 372 ? -66.32917 54.41748 -17.40659 1.000 17.59709 370 SER E CA 1
ATOM 15062 C C . SER E 1 372 ? -65.08525 53.59208 -17.08558 1.000 18.62215 370 SER E C 1
ATOM 15063 O O . SER E 1 372 ? -64.40521 53.10982 -17.99710 1.000 20.92850 370 SER E O 1
ATOM 15066 N N . ILE E 1 373 ? -64.77127 53.42352 -15.79501 1.000 17.31833 371 ILE E N 1
ATOM 15067 C CA . ILE E 1 373 ? -63.63537 52.58658 -15.39482 1.000 20.32961 371 ILE E CA 1
ATOM 15068 C C . ILE E 1 373 ? -63.83629 51.14590 -15.84154 1.000 17.32663 371 ILE E C 1
ATOM 15069 O O . ILE E 1 373 ? -62.89797 50.49583 -16.31971 1.000 21.63641 371 ILE E O 1
ATOM 15074 N N . LEU E 1 374 ? -65.05475 50.62228 -15.69630 1.000 17.07430 372 LEU E N 1
ATOM 15075 C CA . LEU E 1 374 ? -65.31015 49.23929 -16.09130 1.000 17.85799 372 LEU E CA 1
ATOM 15076 C C . LEU E 1 374 ? -65.21780 49.07276 -17.60473 1.000 16.42162 372 LEU E C 1
ATOM 15077 O O . LEU E 1 374 ? -64.66757 48.08056 -18.09468 1.000 15.74867 372 LEU E O 1
ATOM 15082 N N . THR E 1 375 ? -65.73000 50.04132 -18.36241 1.000 17.31240 373 THR E N 1
ATOM 15083 C CA . THR E 1 375 ? -65.61343 49.96321 -19.81378 1.000 17.08209 373 THR E CA 1
ATOM 15084 C C . THR E 1 375 ? -64.15669 50.04451 -20.25060 1.000 18.07313 373 THR E C 1
ATOM 15085 O O . THR E 1 375 ? -63.72357 49.29685 -21.13550 1.000 20.56894 373 THR E O 1
ATOM 15089 N N . ARG E 1 376 ? -63.38029 50.93747 -19.63163 1.000 16.97560 374 ARG E N 1
ATOM 15090 C CA . ARG E 1 376 ? -61.96213 51.04042 -19.96332 1.000 21.13159 374 ARG E CA 1
ATOM 15091 C C . ARG E 1 376 ? -61.20830 49.77127 -19.58287 1.000 18.09826 374 ARG E C 1
ATOM 15092 O O . ARG E 1 376 ? -60.23070 49.40341 -20.24449 1.000 19.23813 374 ARG E O 1
ATOM 15100 N N . ALA E 1 377 ? -61.65052 49.08911 -18.53255 1.000 17.41518 375 ALA E N 1
ATOM 15101 C CA . ALA E 1 377 ? -61.01898 47.85686 -18.08578 1.000 18.03466 375 ALA E CA 1
ATOM 15102 C C . ALA E 1 377 ? -61.44179 46.64457 -18.90400 1.000 15.59041 375 ALA E C 1
ATOM 15103 O O . ALA E 1 377 ? -60.91889 45.55023 -18.67047 1.000 20.52696 375 ALA E O 1
ATOM 15105 N N . GLY E 1 378 ? -62.36679 46.81139 -19.84534 1.000 15.48731 376 GLY E N 1
ATOM 15106 C CA . GLY E 1 378 ? -62.83815 45.71360 -20.66201 1.000 19.70137 376 GLY E CA 1
ATOM 15107 C C . GLY E 1 378 ? -64.07051 45.01220 -20.14381 1.000 17.38030 376 GLY E C 1
ATOM 15108 O O . GLY E 1 378 ? -64.28023 43.83743 -20.46765 1.000 18.13186 376 GLY E O 1
ATOM 15109 N N . LEU E 1 379 ? -64.89501 45.69001 -19.35829 1.000 15.24543 377 LEU E N 1
ATOM 15110 C CA . LEU E 1 379 ? -66.07292 45.09659 -18.75341 1.000 18.10704 377 LEU E CA 1
ATOM 15111 C C . LEU E 1 379 ? -67.31292 45.86776 -19.18382 1.000 22.23171 377 LEU E C 1
ATOM 15112 O O . LEU E 1 379 ? -67.23241 46.94885 -19.77494 1.000 25.27372 377 LEU E O 1
ATOM 15117 N N . LYS E 1 380 ? -68.47554 45.28622 -18.90654 1.000 21.59207 378 LYS E N 1
ATOM 15118 C CA . LYS E 1 380 ? -69.73329 45.97817 -19.12831 1.000 18.90626 378 LYS E CA 1
ATOM 15119 C C . LYS E 1 380 ? -70.69117 45.62635 -18.00339 1.000 21.25454 378 LYS E C 1
ATOM 15120 O O . LYS E 1 380 ? -70.68496 44.50015 -17.49889 1.000 19.88973 378 LYS E O 1
ATOM 15126 N N . VAL E 1 381 ? -71.49163 46.61090 -17.59659 1.000 18.65402 379 VAL E N 1
ATOM 15127 C CA . VAL E 1 381 ? -72.41803 46.42202 -16.49226 1.000 16.68932 379 VAL E CA 1
ATOM 15128 C C . VAL E 1 381 ? -73.55838 45.52397 -16.94459 1.000 17.55328 379 VAL E C 1
ATOM 15129 O O . VAL E 1 381 ? -74.02512 45.60875 -18.08722 1.000 18.35422 379 VAL E O 1
ATOM 15133 N N . VAL E 1 382 ? -73.98795 44.63316 -16.05810 1.000 19.72553 380 VAL E N 1
ATOM 15134 C CA . VAL E 1 382 ? -75.17017 43.81076 -16.27585 1.000 15.91718 380 VAL E CA 1
ATOM 15135 C C . VAL E 1 382 ? -76.37480 44.37991 -15.54631 1.000 18.98154 380 VAL E C 1
ATOM 15136 O O . VAL E 1 382 ? -77.42290 44.60432 -16.14860 1.000 18.66751 380 VAL E O 1
ATOM 15140 N N . ASN E 1 383 ? -76.23223 44.61930 -14.24239 1.000 21.04681 381 ASN E N 1
ATOM 15141 C CA . ASN E 1 383 ? -77.26133 45.24028 -13.41922 1.000 22.74526 381 ASN E CA 1
ATOM 15142 C C . ASN E 1 383 ? -76.59089 45.79924 -12.17173 1.000 19.11696 381 ASN E C 1
ATOM 15143 O O . ASN E 1 383 ? -75.50883 45.35772 -11.77687 1.000 17.49141 381 ASN E O 1
ATOM 15148 N N . ILE E 1 384 ? -77.24779 46.77684 -11.55403 1.000 26.76141 382 ILE E N 1
ATOM 15149 C CA . ILE E 1 384 ? -76.76600 47.40485 -10.32879 1.000 20.77047 382 ILE E CA 1
ATOM 15150 C C . ILE E 1 384 ? -77.82450 47.21956 -9.25022 1.000 20.96314 382 ILE E C 1
ATOM 15151 O O . ILE E 1 384 ? -78.99546 47.56080 -9.45456 1.000 18.36183 382 ILE E O 1
ATOM 15156 N N . TYR E 1 385 ? -77.41397 46.67809 -8.10812 1.000 21.62934 383 TYR E N 1
ATOM 15157 C CA . TYR E 1 385 ? -78.32542 46.35327 -7.02271 1.000 19.18949 383 TYR E CA 1
ATOM 15158 C C . TYR E 1 385 ? -78.07677 47.27802 -5.84232 1.000 17.22438 383 TYR E C 1
ATOM 15159 O O . TYR E 1 385 ? -76.92845 47.57211 -5.50249 1.000 16.76942 383 TYR E O 1
ATOM 15168 N N . SER E 1 386 ? -79.15710 47.71840 -5.20903 1.000 19.71522 384 SER E N 1
ATOM 15169 C CA . SER E 1 386 ? -79.07424 48.53162 -4.00847 1.000 18.73071 384 SER E CA 1
ATOM 15170 C C . SER E 1 386 ? -80.05127 47.99162 -2.97064 1.000 19.33381 384 SER E C 1
ATOM 15171 O O . SER E 1 386 ? -80.84496 47.08599 -3.23712 1.000 19.48912 384 SER E O 1
ATOM 15174 N N . TYR E 1 387 ? -79.98723 48.56246 -1.76858 1.000 21.67743 385 TYR E N 1
ATOM 15175 C CA . TYR E 1 387 ? -80.83693 48.14610 -0.67268 1.000 18.39068 385 TYR E CA 1
ATOM 15176 C C . TYR E 1 387 ? -81.13033 49.37671 0.17272 1.000 19.52752 385 TYR E C 1
ATOM 15177 O O . TYR E 1 387 ? -80.23050 50.20377 0.37382 1.000 21.28930 385 TYR E O 1
ATOM 15186 N N . PRO E 1 388 ? -82.36171 49.54085 0.65599 1.000 22.54620 386 PRO E N 1
ATOM 15187 C CA . PRO E 1 388 ? -82.69023 50.72647 1.46651 1.000 20.64281 386 PRO E CA 1
ATOM 15188 C C . PRO E 1 388 ? -81.85535 50.78489 2.73581 1.000 19.00203 386 PRO E C 1
ATOM 15189 O O . PRO E 1 388 ? -81.89188 49.87596 3.56847 1.000 23.79962 386 PRO E O 1
ATOM 15193 N N . GLY E 1 389 ? -81.08845 51.86278 2.87482 1.000 19.96315 387 GLY E N 1
ATOM 15194 C CA . GLY E 1 389 ? -80.33080 52.12231 4.07831 1.000 20.82104 387 GLY E CA 1
ATOM 15195 C C . GLY E 1 389 ? -78.86515 51.73731 4.03159 1.000 21.10225 387 GLY E C 1
ATOM 15196 O O . GLY E 1 389 ? -78.10875 52.15289 4.91860 1.000 21.60859 387 GLY E O 1
ATOM 15197 N N . VAL E 1 390 ? -78.43564 50.96004 3.04626 1.000 18.26903 388 VAL E N 1
ATOM 15198 C CA . VAL E 1 390 ? -77.04863 50.52122 2.97693 1.000 19.24627 388 VAL E CA 1
ATOM 15199 C C . VAL E 1 390 ? -76.27741 51.46107 2.06286 1.000 15.54618 388 VAL E C 1
ATOM 15200 O O . VAL E 1 390 ? -76.80478 51.94894 1.05565 1.000 18.69833 388 VAL E O 1
ATOM 15204 N N . ALA E 1 391 ? -75.02565 51.73569 2.43272 1.000 19.48481 389 ALA E N 1
ATOM 15205 C CA . ALA E 1 391 ? -74.22527 52.70393 1.69353 1.000 14.57676 389 ALA E CA 1
ATOM 15206 C C . ALA E 1 391 ? -73.85032 52.18583 0.31221 1.000 15.35902 389 ALA E C 1
ATOM 15207 O O . ALA E 1 391 ? -73.93856 52.92098 -0.67844 1.000 15.79750 389 ALA E O 1
ATOM 15209 N N . GLU E 1 392 ? -73.43062 50.92925 0.22383 1.000 17.74926 390 GLU E N 1
ATOM 15210 C CA . GLU E 1 392 ? -72.86790 50.40028 -1.00617 1.000 15.08675 390 GLU E CA 1
ATOM 15211 C C . GLU E 1 392 ? -73.94190 49.77843 -1.88925 1.000 14.36020 390 GLU E C 1
ATOM 15212 O O . GLU E 1 392 ? -74.99578 49.33967 -1.42295 1.000 15.19340 390 GLU E O 1
ATOM 15218 N N . SER E 1 393 ? -73.66736 49.76606 -3.18234 1.000 18.15881 391 SER E N 1
ATOM 15219 C CA . SER E 1 393 ? -74.45258 49.00682 -4.13585 1.000 15.22173 391 SER E CA 1
ATOM 15220 C C . SER E 1 393 ? -73.66848 47.76117 -4.52409 1.000 17.42814 391 SER E C 1
ATOM 15221 O O . SER E 1 393 ? -72.52054 47.57292 -4.11876 1.000 16.17072 391 SER E O 1
ATOM 15224 N N . LEU E 1 394 ? -74.30416 46.89938 -5.30873 1.000 14.20544 392 LEU E N 1
ATOM 15225 C CA . LEU E 1 394 ? -73.63588 45.74811 -5.90317 1.000 15.54313 392 LEU E CA 1
ATOM 15226 C C . LEU E 1 394 ? -73.75628 45.88779 -7.41246 1.000 13.97169 392 LEU E C 1
ATOM 15227 O O . LEU E 1 394 ? -74.86219 45.82567 -7.96133 1.000 14.35883 392 LEU E O 1
ATOM 15232 N N . ILE E 1 395 ? -72.62643 46.08368 -8.07751 1.000 13.72596 393 ILE E N 1
ATOM 15233 C CA . ILE E 1 395 ? -72.58299 46.19583 -9.52935 1.000 15.79084 393 ILE E CA 1
ATOM 15234 C C . ILE E 1 395 ? -72.13872 44.84742 -10.06880 1.000 13.78468 393 ILE E C 1
ATOM 15235 O O . ILE E 1 395 ? -71.01146 44.41536 -9.81498 1.000 16.16670 393 ILE E O 1
ATOM 15240 N N . GLU E 1 396 ? -73.01439 44.16376 -10.80176 1.000 17.02294 394 GLU E N 1
ATOM 15241 C CA . GLU E 1 396 ? -72.58346 43.00477 -11.56902 1.000 15.63216 394 GLU E CA 1
ATOM 15242 C C . GLU E 1 396 ? -72.08276 43.46778 -12.92824 1.000 15.83874 394 GLU E C 1
ATOM 15243 O O . GLU E 1 396 ? -72.78717 44.18099 -13.65160 1.000 16.10457 394 GLU E O 1
ATOM 15249 N N . ALA E 1 397 ? -70.86085 43.07155 -13.26017 1.000 16.14172 395 ALA E N 1
ATOM 15250 C CA . ALA E 1 397 ? -70.27102 43.32479 -14.56091 1.000 15.15390 395 ALA E CA 1
ATOM 15251 C C . ALA E 1 397 ? -69.93492 41.99503 -15.21988 1.000 14.57425 395 ALA E C 1
ATOM 15252 O O . ALA E 1 397 ? -69.97728 40.93016 -14.59353 1.000 15.07553 395 ALA E O 1
ATOM 15254 N N . GLU E 1 398 ? -69.60904 42.06998 -16.50660 1.000 17.34046 396 GLU E N 1
ATOM 15255 C CA . GLU E 1 398 ? -69.20015 40.90169 -17.26982 1.000 20.36732 396 GLU E CA 1
ATOM 15256 C C . GLU E 1 398 ? -68.26744 41.35665 -18.38130 1.000 19.20643 396 GLU E C 1
ATOM 15257 O O . GLU E 1 398 ? -68.20465 42.54409 -18.71522 1.000 20.28079 396 GLU E O 1
ATOM 15263 N N . LEU E 1 399 ? -67.53962 40.39402 -18.94727 1.000 19.33083 397 LEU E N 1
ATOM 15264 C CA . LEU E 1 399 ? -66.71362 40.65036 -20.12174 1.000 21.07224 397 LEU E CA 1
ATOM 15265 C C . LEU E 1 399 ? -67.50090 41.39135 -21.19378 1.000 19.72742 397 LEU E C 1
ATOM 15266 O O . LEU E 1 399 ? -68.56572 40.94411 -21.62060 1.000 22.23158 397 LEU E O 1
ATOM 15271 N N . ALA E 1 400 ? -66.96371 42.52067 -21.63738 1.000 23.98237 398 ALA E N 1
ATOM 15272 C CA . ALA E 1 400 ? -67.59541 43.29652 -22.69461 1.000 21.80117 398 ALA E CA 1
ATOM 15273 C C . ALA E 1 400 ? -67.61235 42.50793 -24.00085 1.000 29.81366 398 ALA E C 1
ATOM 15274 O O . ALA E 1 400 ? -67.09916 41.38867 -24.07453 1.000 31.31764 398 ALA E O 1
ATOM 15277 N N . ALA F 1 6 ? -3.74605 21.48240 34.33374 1.000 45.69430 4 ALA F N 1
ATOM 15278 C CA . ALA F 1 6 ? -3.18420 20.17532 34.01587 1.000 46.36271 4 ALA F CA 1
ATOM 15279 C C . ALA F 1 6 ? -2.65310 20.14267 32.58185 1.000 46.16851 4 ALA F C 1
ATOM 15280 O O . ALA F 1 6 ? -3.12838 20.87304 31.70788 1.000 41.16245 4 ALA F O 1
ATOM 15282 N N . SER F 1 7 ? -1.66427 19.28299 32.35470 1.000 45.31963 5 SER F N 1
ATOM 15283 C CA . SER F 1 7 ? -1.01046 19.20158 31.06063 1.000 42.45079 5 SER F CA 1
ATOM 15284 C C . SER F 1 7 ? -1.91907 18.54086 30.02457 1.000 41.28361 5 SER F C 1
ATOM 15285 O O . SER F 1 7 ? -2.77259 17.71724 30.36787 1.000 40.63275 5 SER F O 1
ATOM 15288 N N . PRO F 1 8 ? -1.75979 18.89576 28.74438 1.000 39.30124 6 PRO F N 1
ATOM 15289 C CA . PRO F 1 8 ? -2.44157 18.12640 27.69082 1.000 35.97114 6 PRO F CA 1
ATOM 15290 C C . PRO F 1 8 ? -2.03370 16.66476 27.68016 1.000 38.05023 6 PRO F C 1
ATOM 15291 O O . PRO F 1 8 ? -2.87302 15.78809 27.43659 1.000 34.78498 6 PRO F O 1
ATOM 15295 N N . ALA F 1 9 ? -0.75684 16.38017 27.95198 1.000 38.93127 7 ALA F N 1
ATOM 15296 C CA . ALA F 1 9 ? -0.30113 14.99612 28.02424 1.000 37.95656 7 ALA F CA 1
ATOM 15297 C C . ALA F 1 9 ? -1.00902 14.23870 29.14086 1.000 39.67994 7 ALA F C 1
ATOM 15298 O O . ALA F 1 9 ? -1.29979 13.04580 29.00346 1.000 38.39261 7 ALA F O 1
ATOM 15300 N N . SER F 1 10 ? -1.30448 14.91793 30.25123 1.000 37.18662 8 SER F N 1
ATOM 15301 C CA . SER F 1 10 ? -1.99940 14.26581 31.35590 1.000 36.36965 8 SER F CA 1
ATOM 15302 C C . SER F 1 10 ? -3.44597 13.94419 30.99678 1.000 36.62343 8 SER F C 1
ATOM 15303 O O . SER F 1 10 ? -3.94090 12.85523 31.31270 1.000 40.52783 8 SER F O 1
ATOM 15306 N N . ILE F 1 11 ? -4.14206 14.87723 30.34222 1.000 34.93381 9 ILE F N 1
ATOM 15307 C CA . ILE F 1 11 ? -5.54437 14.65164 30.00315 1.000 34.17921 9 ILE F CA 1
ATOM 15308 C C . ILE F 1 11 ? -5.67699 13.61820 28.89115 1.000 35.52103 9 ILE F C 1
ATOM 15309 O O . ILE F 1 11 ? -6.63801 12.83760 28.87219 1.000 38.03495 9 ILE F O 1
ATOM 15314 N N . ILE F 1 12 ? -4.72647 13.59152 27.95212 1.000 36.82058 10 ILE F N 1
ATOM 15315 C CA . ILE F 1 12 ? -4.72158 12.55816 26.91792 1.000 34.55708 10 ILE F CA 1
ATOM 15316 C C . ILE F 1 12 ? -4.72817 11.17050 27.55075 1.000 34.07323 10 ILE F C 1
ATOM 15317 O O . ILE F 1 12 ? -5.45635 10.27287 27.10941 1.000 35.79893 10 ILE F O 1
ATOM 15322 N N . GLN F 1 13 ? -3.93367 10.97911 28.60753 1.000 38.54200 11 GLN F N 1
ATOM 15323 C CA . GLN F 1 13 ? -3.89134 9.68628 29.28717 1.000 34.09243 11 GLN F CA 1
ATOM 15324 C C . GLN F 1 13 ? -5.17110 9.42698 30.06960 1.000 36.73367 11 GLN F C 1
ATOM 15325 O O . GLN F 1 13 ? -5.65847 8.29064 30.11501 1.000 35.46113 11 GLN F O 1
ATOM 15331 N N . GLU F 1 14 ? -5.71711 10.46067 30.71318 1.000 35.19918 12 GLU F N 1
ATOM 15332 C CA . GLU F 1 14 ? -6.97231 10.28751 31.43482 1.000 39.25103 12 GLU F CA 1
ATOM 15333 C C . GLU F 1 14 ? -8.11965 10.00812 30.47323 1.000 34.71972 12 GLU F C 1
ATOM 15334 O O . GLU F 1 14 ? -9.01266 9.20932 30.77866 1.000 37.00009 12 GLU F O 1
ATOM 15340 N N . LEU F 1 15 ? -8.10646 10.65033 29.30270 1.000 34.21530 13 LEU F N 1
ATOM 15341 C CA . LEU F 1 15 ? -9.13253 10.38500 28.30065 1.000 32.61134 13 LEU F CA 1
ATOM 15342 C C . LEU F 1 15 ? -9.05402 8.94466 27.80784 1.000 34.34992 13 LEU F C 1
ATOM 15343 O O . LEU F 1 15 ? -10.08033 8.26748 27.67636 1.000 35.47578 13 LEU F O 1
ATOM 15348 N N . ALA F 1 16 ? -7.84199 8.45812 27.52975 1.000 34.19751 14 ALA F N 1
ATOM 15349 C CA . ALA F 1 16 ? -7.68310 7.06895 27.11500 1.000 33.86982 14 ALA F CA 1
ATOM 15350 C C . ALA F 1 16 ? -8.06385 6.10194 28.22936 1.000 39.78292 14 ALA F C 1
ATOM 15351 O O . ALA F 1 16 ? -8.58251 5.01433 27.95170 1.000 40.32550 14 ALA F O 1
ATOM 15353 N N . SER F 1 17 ? -7.81129 6.47366 29.48730 1.000 39.13559 15 SER F N 1
ATOM 15354 C CA . SER F 1 17 ? -8.27396 5.66509 30.61113 1.000 33.39325 15 SER F CA 1
ATOM 15355 C C . SER F 1 17 ? -9.79506 5.60152 30.64344 1.000 35.70194 15 SER F C 1
ATOM 15356 O O . SER F 1 17 ? -10.38450 4.51471 30.69030 1.000 31.70433 15 SER F O 1
ATOM 15359 N N . ALA F 1 18 ? -10.44702 6.76795 30.61377 1.000 35.10195 16 ALA F N 1
ATOM 15360 C CA . ALA F 1 18 ? -11.90535 6.81919 30.61453 1.000 32.87767 16 ALA F CA 1
ATOM 15361 C C . ALA F 1 18 ? -12.49677 6.18406 29.36298 1.000 31.25706 16 ALA F C 1
ATOM 15362 O O . ALA F 1 18 ? -13.64723 5.73140 29.38287 1.000 31.72734 16 ALA F O 1
ATOM 15364 N N . ALA F 1 19 ? -11.74017 6.15617 28.26287 1.000 33.73417 17 ALA F N 1
ATOM 15365 C CA . ALA F 1 19 ? -12.21701 5.47411 27.06482 1.000 33.22903 17 ALA F CA 1
ATOM 15366 C C . ALA F 1 19 ? -12.31499 3.97346 27.29633 1.000 32.64451 17 ALA F C 1
ATOM 15367 O O . ALA F 1 19 ? -13.28401 3.33608 26.87082 1.000 37.27158 17 ALA F O 1
ATOM 15369 N N . LYS F 1 20 ? -11.32457 3.39569 27.97921 1.000 37.54047 18 LYS F N 1
ATOM 15370 C CA . LYS F 1 20 ? -11.36953 1.97219 28.29797 1.000 39.24952 18 LYS F CA 1
ATOM 15371 C C . LYS F 1 20 ? -12.56806 1.63788 29.17460 1.000 38.82261 18 LYS F C 1
ATOM 15372 O O . LYS F 1 20 ? -13.21091 0.59775 28.99003 1.000 42.09320 18 LYS F O 1
ATOM 15378 N N . GLN F 1 21 ? -12.87473 2.50272 30.14387 1.000 35.65990 19 GLN F N 1
ATOM 15379 C CA . GLN F 1 21 ? -14.02094 2.26721 31.01636 1.000 37.03459 19 GLN F CA 1
ATOM 15380 C C . GLN F 1 21 ? -15.32789 2.36085 30.24375 1.000 39.24136 19 GLN F C 1
ATOM 15381 O O . GLN F 1 21 ? -16.25491 1.57740 30.48106 1.000 39.64205 19 GLN F O 1
ATOM 15387 N N . TYR F 1 22 ? -15.42075 3.32363 29.32395 1.000 34.95396 20 TYR F N 1
ATOM 15388 C CA . TYR F 1 22 ? -16.61453 3.45474 28.49848 1.000 33.62566 20 TYR F CA 1
ATOM 15389 C C . TYR F 1 22 ? -16.80142 2.23601 27.60611 1.000 40.21205 20 TYR F C 1
ATOM 15390 O O . TYR F 1 22 ? -17.91617 1.71400 27.47738 1.000 40.77784 20 TYR F O 1
ATOM 15399 N N . GLU F 1 23 ? -15.71846 1.76367 26.98554 1.000 37.59863 21 GLU F N 1
ATOM 15400 C CA . GLU F 1 23 ? -15.79333 0.59328 26.12359 1.000 35.91776 21 GLU F CA 1
ATOM 15401 C C . GLU F 1 23 ? -15.96613 -0.69834 26.91082 1.000 40.74550 21 GLU F C 1
ATOM 15402 O O . GLU F 1 23 ? -16.25273 -1.73775 26.30763 1.000 47.18134 21 GLU F O 1
ATOM 15408 N N . ASN F 1 24 ? -15.79807 -0.65909 28.23267 1.000 46.20713 22 ASN F N 1
ATOM 15409 C CA . ASN F 1 24 ? -16.15191 -1.76568 29.11100 1.000 40.44751 22 ASN F CA 1
ATOM 15410 C C . ASN F 1 24 ? -17.52816 -1.57907 29.73542 1.000 43.54287 22 ASN F C 1
ATOM 15411 O O . ASN F 1 24 ? -17.88110 -2.31202 30.66498 1.000 44.78887 22 ASN F O 1
ATOM 15416 N N . ASN F 1 25 ? -18.29889 -0.59895 29.25344 1.000 45.88380 23 ASN F N 1
ATOM 15417 C CA . ASN F 1 25 ? -19.67648 -0.35296 29.68772 1.000 41.60485 23 ASN F CA 1
ATOM 15418 C C . ASN F 1 25 ? -19.77144 -0.04103 31.17887 1.000 38.14799 23 ASN F C 1
ATOM 15419 O O . ASN F 1 25 ? -20.77341 -0.35495 31.82651 1.000 35.25966 23 ASN F O 1
ATOM 15424 N N . GLU F 1 26 ? -18.74479 0.58968 31.73826 1.000 35.86735 24 GLU F N 1
ATOM 15425 C CA . GLU F 1 26 ? -18.77036 0.94507 33.14845 1.000 33.64999 24 GLU F CA 1
ATOM 15426 C C . GLU F 1 26 ? -19.64132 2.17547 33.36990 1.000 35.75367 24 GLU F C 1
ATOM 15427 O O . GLU F 1 26 ? -19.65123 3.10343 32.55698 1.000 30.35383 24 GLU F O 1
ATOM 15433 N N . SER F 1 27 ? -20.38474 2.16806 34.47515 1.000 35.99352 25 SER F N 1
ATOM 15434 C CA . SER F 1 27 ? -21.32474 3.24393 34.75646 1.000 30.50243 25 SER F CA 1
ATOM 15435 C C . SER F 1 27 ? -20.58787 4.55994 34.97200 1.000 29.35703 25 SER F C 1
ATOM 15436 O O . SER F 1 27 ? -19.54325 4.60853 35.62901 1.000 29.90527 25 SER F O 1
ATOM 15439 N N . GLY F 1 28 ? -21.14237 5.63299 34.40863 1.000 29.99733 26 GLY F N 1
ATOM 15440 C CA . GLY F 1 28 ? -20.55315 6.95314 34.49449 1.000 27.07634 26 GLY F CA 1
ATOM 15441 C C . GLY F 1 28 ? -19.41118 7.22341 33.53791 1.000 29.08089 26 GLY F C 1
ATOM 15442 O O . GLY F 1 28 ? -18.89523 8.34686 33.52067 1.000 25.25953 26 GLY F O 1
ATOM 15443 N N . ALA F 1 29 ? -18.99872 6.24192 32.73610 1.000 27.96264 27 ALA F N 1
ATOM 15444 C CA . ALA F 1 29 ? -17.81181 6.43151 31.91289 1.000 27.16409 27 ALA F CA 1
ATOM 15445 C C . ALA F 1 29 ? -18.10647 7.22470 30.64600 1.000 29.36002 27 ALA F C 1
ATOM 15446 O O . ALA F 1 29 ? -17.23231 7.95755 30.16880 1.000 26.94646 27 ALA F O 1
ATOM 15448 N N . ARG F 1 30 ? -19.31376 7.09500 30.08589 1.000 27.99765 28 ARG F N 1
ATOM 15449 C CA . ARG F 1 30 ? -19.68879 7.92289 28.94214 1.000 24.59484 28 ARG F CA 1
ATOM 15450 C C . ARG F 1 30 ? -19.56082 9.40120 29.28053 1.000 26.65674 28 ARG F C 1
ATOM 15451 O O . ARG F 1 30 ? -18.99952 10.18389 28.50493 1.000 27.58217 28 ARG F O 1
ATOM 15459 N N . GLU F 1 31 ? -20.06795 9.79736 30.45067 1.000 25.50608 29 GLU F N 1
ATOM 15460 C CA . GLU F 1 31 ? -19.98068 11.18984 30.87206 1.000 26.97571 29 GLU F CA 1
ATOM 15461 C C . GLU F 1 31 ? -18.56150 11.57066 31.27766 1.000 25.50979 29 GLU F C 1
ATOM 15462 O O . GLU F 1 31 ? -18.14941 12.71846 31.07556 1.000 27.86515 29 GLU F O 1
ATOM 15468 N N . ALA F 1 32 ? -17.80438 10.63226 31.85182 1.000 25.84331 30 ALA F N 1
ATOM 15469 C CA . ALA F 1 32 ? -16.41752 10.91931 32.20947 1.000 29.64455 30 ALA F CA 1
ATOM 15470 C C . ALA F 1 32 ? -15.55388 11.10417 30.96700 1.000 27.56826 30 ALA F C 1
ATOM 15471 O O . ALA F 1 32 ? -14.62713 11.92387 30.96444 1.000 32.87952 30 ALA F O 1
ATOM 15473 N N . LEU F 1 33 ? -15.83875 10.34950 29.90279 1.000 25.69118 31 LEU F N 1
ATOM 15474 C CA . LEU F 1 33 ? -15.14301 10.56102 28.63654 1.000 23.83231 31 LEU F CA 1
ATOM 15475 C C . LEU F 1 33 ? -15.46738 11.92793 28.04838 1.000 25.90326 31 LEU F C 1
ATOM 15476 O O . LEU F 1 33 ? -14.58627 12.59293 27.49009 1.000 25.85180 31 LEU F O 1
ATOM 15481 N N . ILE F 1 34 ? -16.72828 12.35988 28.15611 1.000 26.24274 32 ILE F N 1
ATOM 15482 C CA . ILE F 1 34 ? -17.11611 13.67404 27.64666 1.000 23.27435 32 ILE F CA 1
ATOM 15483 C C . ILE F 1 34 ? -16.42106 14.77490 28.43489 1.000 26.53699 32 ILE F C 1
ATOM 15484 O O . ILE F 1 34 ? -15.95062 15.76884 27.86429 1.000 26.81589 32 ILE F O 1
ATOM 15489 N N . ALA F 1 35 ? -16.33901 14.61212 29.75729 1.000 23.01932 33 ALA F N 1
ATOM 15490 C CA . ALA F 1 35 ? -15.70658 15.62374 30.59557 1.000 25.42886 33 ALA F CA 1
ATOM 15491 C C . ALA F 1 35 ? -14.20323 15.67624 30.37265 1.000 25.42688 33 ALA F C 1
ATOM 15492 O O . ALA F 1 35 ? -13.59453 16.74252 30.52131 1.000 26.59766 33 ALA F O 1
ATOM 15494 N N . GLN F 1 36 ? -13.59114 14.54070 30.02499 1.000 24.15360 34 GLN F N 1
ATOM 15495 C CA . GLN F 1 36 ? -12.16564 14.52627 29.70689 1.000 29.54002 34 GLN F CA 1
ATOM 15496 C C . GLN F 1 36 ? -11.88699 15.24688 28.39381 1.000 25.11388 34 GLN F C 1
ATOM 15497 O O . GLN F 1 36 ? -10.89863 15.98234 28.27897 1.000 23.19264 34 GLN F O 1
ATOM 15503 N N . SER F 1 37 ? -12.74505 15.04310 27.39245 1.000 24.41131 35 SER F N 1
ATOM 15504 C CA . SER F 1 37 ? -12.55427 15.69648 26.10330 1.000 21.83215 35 SER F CA 1
ATOM 15505 C C . SER F 1 37 ? -12.62731 17.21165 26.24159 1.000 23.91532 35 SER F C 1
ATOM 15506 O O . SER F 1 37 ? -11.78588 17.93648 25.69705 1.000 21.45959 35 SER F O 1
ATOM 15509 N N . ARG F 1 38 ? -13.62933 17.71074 26.97487 1.000 23.71195 36 ARG F N 1
ATOM 15510 C CA . ARG F 1 38 ? -13.74852 19.15158 27.16824 1.000 22.61598 36 ARG F CA 1
ATOM 15511 C C . ARG F 1 38 ? -12.57075 19.69623 27.96116 1.000 23.98504 36 ARG F C 1
ATOM 15512 O O . ARG F 1 38 ? -12.15760 20.84222 27.75149 1.000 26.63233 36 ARG F O 1
ATOM 15520 N N . ALA F 1 39 ? -12.02143 18.89064 28.87344 1.000 24.15957 37 ALA F N 1
ATOM 15521 C CA . ALA F 1 39 ? -10.83576 19.30610 29.61073 1.000 23.40078 37 ALA F CA 1
ATOM 15522 C C . ALA F 1 39 ? -9.62895 19.40070 28.69055 1.000 22.02447 37 ALA F C 1
ATOM 15523 O O . ALA F 1 39 ? -8.81029 20.31491 28.82835 1.000 26.83154 37 ALA F O 1
ATOM 15525 N N . LEU F 1 40 ? -9.50511 18.46744 27.74349 1.000 19.92635 38 LEU F N 1
ATOM 15526 C CA . LEU F 1 40 ? -8.40823 18.52605 26.78431 1.000 24.03722 38 LEU F CA 1
ATOM 15527 C C . LEU F 1 40 ? -8.48896 19.78182 25.92668 1.000 23.18003 38 LEU F C 1
ATOM 15528 O O . LEU F 1 40 ? -7.47010 20.43874 25.68124 1.000 23.26159 38 LEU F O 1
ATOM 15533 N N . ILE F 1 41 ? -9.69371 20.13071 25.46504 1.000 23.00537 39 ILE F N 1
ATOM 15534 C CA . ILE F 1 41 ? -9.85689 21.27236 24.56739 1.000 22.84267 39 ILE F CA 1
ATOM 15535 C C . ILE F 1 41 ? -9.46205 22.56384 25.26813 1.000 22.24915 39 ILE F C 1
ATOM 15536 O O . ILE F 1 41 ? -8.77079 23.41432 24.69425 1.000 23.86489 39 ILE F O 1
ATOM 15541 N N . ALA F 1 42 ? -9.89925 22.73644 26.51641 1.000 20.76801 40 ALA F N 1
ATOM 15542 C CA . ALA F 1 42 ? -9.53124 23.93281 27.26184 1.000 21.90132 40 ALA F CA 1
ATOM 15543 C C . ALA F 1 42 ? -8.02526 24.03302 27.44630 1.000 25.98158 40 ALA F C 1
ATOM 15544 O O . ALA F 1 42 ? -7.47497 25.13851 27.46169 1.000 29.02285 40 ALA F O 1
ATOM 15546 N N . SER F 1 43 ? -7.34209 22.89395 27.57968 1.000 27.07197 41 SER F N 1
ATOM 15547 C CA . SER F 1 43 ? -5.89387 22.90451 27.73186 1.000 22.78031 41 SER F CA 1
ATOM 15548 C C . SER F 1 43 ? -5.17917 23.20139 26.42199 1.000 29.01642 41 SER F C 1
ATOM 15549 O O . SER F 1 43 ? -4.04094 23.68342 26.44638 1.000 33.75169 41 SER F O 1
ATOM 15552 N N . LEU F 1 44 ? -5.82215 22.94670 25.28412 1.000 26.28322 42 LEU F N 1
ATOM 15553 C CA . LEU F 1 44 ? -5.20136 23.15515 23.98207 1.000 24.01452 42 LEU F CA 1
ATOM 15554 C C . LEU F 1 44 ? -5.56502 24.48507 23.34512 1.000 24.85751 42 LEU F C 1
ATOM 15555 O O . LEU F 1 44 ? -4.74537 25.05197 22.61842 1.000 24.85268 42 LEU F O 1
ATOM 15560 N N . GLU F 1 45 ? -6.76950 24.98897 23.59483 1.000 23.60442 43 GLU F N 1
ATOM 15561 C CA . GLU F 1 45 ? -7.22926 26.20333 22.93942 1.000 21.10223 43 GLU F CA 1
ATOM 15562 C C . GLU F 1 45 ? -6.36407 27.39481 23.32324 1.000 20.00245 43 GLU F C 1
ATOM 15563 O O . GLU F 1 45 ? -5.84052 27.48142 24.43603 1.000 23.64101 43 GLU F O 1
ATOM 15569 N N . VAL F 1 46 ? -6.21869 28.32102 22.38298 1.000 20.99853 44 VAL F N 1
ATOM 15570 C CA . VAL F 1 46 ? -5.61818 29.61979 22.66725 1.000 17.01131 44 VAL F CA 1
ATOM 15571 C C . VAL F 1 46 ? -6.78002 30.57562 22.91739 1.000 15.86729 44 VAL F C 1
ATOM 15572 O O . VAL F 1 46 ? -7.89884 30.31120 22.45558 1.000 17.40412 44 VAL F O 1
ATOM 15576 N N . PRO F 1 47 ? -6.58406 31.66255 23.66641 1.000 16.71068 45 PRO F N 1
ATOM 15577 C CA . PRO F 1 47 ? -7.72547 32.52660 24.01581 1.000 14.99068 45 PRO F CA 1
ATOM 15578 C C . PRO F 1 47 ? -8.50857 33.08094 22.82774 1.000 16.27071 45 PRO F C 1
ATOM 15579 O O . PRO F 1 47 ? -9.71117 33.33809 22.97412 1.000 14.24962 45 PRO F O 1
ATOM 15583 N N . SER F 1 48 ? -7.88781 33.27525 21.65895 1.000 14.44894 46 SER F N 1
ATOM 15584 C CA . SER F 1 48 ? -8.67016 33.73378 20.51367 1.000 14.63528 46 SER F CA 1
ATOM 15585 C C . SER F 1 48 ? -9.63516 32.66005 20.03739 1.000 14.25366 46 SER F C 1
ATOM 15586 O O . SER F 1 48 ? -10.73339 32.98156 19.57247 1.000 16.60484 46 SER F O 1
ATOM 15589 N N . GLU F 1 49 ? -9.25538 31.38430 20.16154 1.000 16.63041 47 GLU F N 1
ATOM 15590 C CA . GLU F 1 49 ? -10.15805 30.30002 19.78514 1.000 15.04453 47 GLU F CA 1
ATOM 15591 C C . GLU F 1 49 ? -11.28772 30.13829 20.79638 1.000 14.54248 47 GLU F C 1
ATOM 15592 O O . GLU F 1 49 ? -12.42196 29.82401 20.41867 1.000 14.14549 47 GLU F O 1
ATOM 15598 N N . PHE F 1 50 ? -10.99316 30.32857 22.08603 1.000 14.24576 48 PHE F N 1
ATOM 15599 C CA . PHE F 1 50 ? -12.04516 30.32003 23.09856 1.000 15.37720 48 PHE F CA 1
ATOM 15600 C C . PHE F 1 50 ? -13.06250 31.42327 22.83707 1.000 15.79490 48 PHE F C 1
ATOM 15601 O O . PHE F 1 50 ? -14.27322 31.19875 22.94037 1.000 14.74546 48 PHE F O 1
ATOM 15609 N N . ILE F 1 51 ? -12.58523 32.62519 22.50741 1.000 13.99664 49 ILE F N 1
ATOM 15610 C CA . ILE F 1 51 ? -13.48013 33.74185 22.21101 1.000 15.21227 49 ILE F CA 1
ATOM 15611 C C . ILE F 1 51 ? -14.39277 33.39507 21.03898 1.000 16.13713 49 ILE F C 1
ATOM 15612 O O . ILE F 1 51 ? -15.61310 33.59172 21.09697 1.000 14.44475 49 ILE F O 1
ATOM 15617 N N . GLN F 1 52 ? -13.81417 32.86181 19.95949 1.000 13.96957 50 GLN F N 1
ATOM 15618 C CA . GLN F 1 52 ? -14.61426 32.50228 18.79216 1.000 14.00764 50 GLN F CA 1
ATOM 15619 C C . GLN F 1 52 ? -15.63832 31.42381 19.13562 1.000 16.63326 50 GLN F C 1
ATOM 15620 O O . GLN F 1 52 ? -16.81849 31.54708 18.79744 1.000 15.80927 50 GLN F O 1
ATOM 15626 N N . HIS F 1 53 ? -15.21660 30.35978 19.81815 1.000 13.92743 51 HIS F N 1
ATOM 15627 C CA . HIS F 1 53 ? -16.17435 29.31009 20.15221 1.000 16.18099 51 HIS F CA 1
ATOM 15628 C C . HIS F 1 53 ? -17.25423 29.83512 21.09237 1.000 13.87699 51 HIS F C 1
ATOM 15629 O O . HIS F 1 53 ? -18.45046 29.63380 20.85905 1.000 13.86163 51 HIS F O 1
ATOM 15636 N N . THR F 1 54 ? -16.84766 30.53154 22.15294 1.000 13.90991 52 THR F N 1
ATOM 15637 C CA . THR F 1 54 ? -17.80273 31.00132 23.15047 1.000 13.80333 52 THR F CA 1
ATOM 15638 C C . THR F 1 54 ? -18.76985 32.02681 22.57001 1.000 13.72860 52 THR F C 1
ATOM 15639 O O . THR F 1 54 ? -19.98685 31.92240 22.75696 1.000 13.72370 52 THR F O 1
ATOM 15643 N N . PHE F 1 55 ? -18.25157 33.02600 21.86377 1.000 14.57668 53 PHE F N 1
ATOM 15644 C CA . PHE F 1 55 ? -19.06011 34.17203 21.48288 1.000 13.68189 53 PHE F CA 1
ATOM 15645 C C . PHE F 1 55 ? -19.52212 34.14468 20.02746 1.000 13.84354 53 PHE F C 1
ATOM 15646 O O . PHE F 1 55 ? -20.38855 34.94555 19.65889 1.000 13.81987 53 PHE F O 1
ATOM 15654 N N . TRP F 1 56 ? -18.98775 33.24426 19.19679 1.000 13.66957 54 TRP F N 1
ATOM 15655 C CA . TRP F 1 56 ? -19.42798 33.10596 17.81170 1.000 13.68049 54 TRP F CA 1
ATOM 15656 C C . TRP F 1 56 ? -20.12123 31.77148 17.56692 1.000 13.74166 54 TRP F C 1
ATOM 15657 O O . TRP F 1 56 ? -21.30349 31.74113 17.21890 1.000 13.75676 54 TRP F O 1
ATOM 15668 N N . SER F 1 57 ? -19.40481 30.66003 17.74936 1.000 13.80493 55 SER F N 1
ATOM 15669 C CA . SER F 1 57 ? -19.91284 29.34887 17.34578 1.000 14.22032 55 SER F CA 1
ATOM 15670 C C . SER F 1 57 ? -21.18747 28.97961 18.09006 1.000 14.05110 55 SER F C 1
ATOM 15671 O O . SER F 1 57 ? -22.14314 28.47341 17.49318 1.000 16.23837 55 SER F O 1
ATOM 15674 N N . GLN F 1 58 ? -21.21218 29.19881 19.39569 1.000 14.39737 56 GLN F N 1
ATOM 15675 C CA . GLN F 1 58 ? -22.33812 28.74804 20.20359 1.000 13.93840 56 GLN F CA 1
ATOM 15676 C C . GLN F 1 58 ? -23.56932 29.63551 20.02945 1.000 13.90944 56 GLN F C 1
ATOM 15677 O O . GLN F 1 58 ? -24.68002 29.10551 19.90260 1.000 13.99474 56 GLN F O 1
ATOM 15683 N N . PRO F 1 59 ? -23.44440 30.97046 20.03672 1.000 13.82057 57 PRO F N 1
ATOM 15684 C CA . PRO F 1 59 ? -24.63044 31.79004 19.73144 1.000 13.82705 57 PRO F CA 1
ATOM 15685 C C . PRO F 1 59 ? -25.16429 31.57611 18.32489 1.000 14.87346 57 PRO F C 1
ATOM 15686 O O . PRO F 1 59 ? -26.38446 31.59147 18.12267 1.000 14.64999 57 PRO F O 1
ATOM 15690 N N . ALA F 1 60 ? -24.28540 31.39026 17.33793 1.000 13.85998 58 ALA F N 1
ATOM 15691 C CA . ALA F 1 60 ? -24.75661 31.04710 16.00112 1.000 13.92909 58 ALA F CA 1
ATOM 15692 C C . ALA F 1 60 ? -25.45034 29.68846 15.99683 1.000 14.05877 58 ALA F C 1
ATOM 15693 O O . ALA F 1 60 ? -26.49914 29.51908 15.36409 1.000 14.15469 58 ALA F O 1
ATOM 15695 N N . LEU F 1 61 ? -24.88914 28.71381 16.71683 1.000 17.40424 59 LEU F N 1
ATOM 15696 C CA . LEU F 1 61 ? -25.47600 27.37609 16.76131 1.000 15.54197 59 LEU F CA 1
ATOM 15697 C C . LEU F 1 61 ? -26.87613 27.40299 17.36611 1.000 14.31153 59 LEU F C 1
ATOM 15698 O O . LEU F 1 61 ? -27.80737 26.79888 16.82521 1.000 14.45610 59 LEU F O 1
ATOM 15703 N N . SER F 1 62 ? -27.04157 28.09388 18.49823 1.000 14.44180 60 SER F N 1
ATOM 15704 C CA . SER F 1 62 ? -28.34585 28.14416 19.15613 1.000 14.82584 60 SER F CA 1
ATOM 15705 C C . SER F 1 62 ? -29.39187 28.80176 18.26560 1.000 14.37963 60 SER F C 1
ATOM 15706 O O . SER F 1 62 ? -30.55729 28.39327 18.25853 1.000 14.53292 60 SER F O 1
ATOM 15709 N N . ALA F 1 63 ? -28.99067 29.82231 17.50346 1.000 15.01911 61 ALA F N 1
ATOM 15710 C CA . ALA F 1 63 ? -29.92367 30.50655 16.61269 1.000 14.34346 61 ALA F CA 1
ATOM 15711 C C . ALA F 1 63 ? -30.33543 29.62150 15.44385 1.000 14.48207 61 ALA F C 1
ATOM 15712 O O . ALA F 1 63 ? -31.49894 29.64442 15.02532 1.000 15.19915 61 ALA F O 1
ATOM 15714 N N . ILE F 1 64 ? -29.39620 28.85099 14.88882 1.000 14.46547 62 ILE F N 1
ATOM 15715 C CA . ILE F 1 64 ? -29.73083 27.98551 13.75935 1.000 14.61889 62 ILE F CA 1
ATOM 15716 C C . ILE F 1 64 ? -30.58799 26.81376 14.22097 1.000 14.81028 62 ILE F C 1
ATOM 15717 O O . ILE F 1 64 ? -31.52045 26.39640 13.52391 1.000 15.07241 62 ILE F O 1
ATOM 15722 N N . VAL F 1 65 ? -30.28248 26.25843 15.39603 1.000 14.79219 63 VAL F N 1
ATOM 15723 C CA . VAL F 1 65 ? -31.11884 25.20191 15.96111 1.000 14.98693 63 VAL F CA 1
ATOM 15724 C C . VAL F 1 65 ? -32.52397 25.72781 16.22537 1.000 15.08869 63 VAL F C 1
ATOM 15725 O O . VAL F 1 65 ? -33.51985 25.03322 15.99051 1.000 15.31377 63 VAL F O 1
ATOM 15729 N N . ARG F 1 66 ? -32.62696 26.96887 16.70652 1.000 14.95249 64 ARG F N 1
ATOM 15730 C CA . ARG F 1 66 ? -33.93779 27.57900 16.90152 1.000 15.55111 64 ARG F CA 1
ATOM 15731 C C . ARG F 1 66 ? -34.60836 27.87229 15.56602 1.000 15.31681 64 ARG F C 1
ATOM 15732 O O . ARG F 1 66 ? -35.81803 27.66107 15.41411 1.000 19.86172 64 ARG F O 1
ATOM 15740 N N . LEU F 1 67 ? -33.84108 28.36047 14.58634 1.000 17.04525 65 LEU F N 1
ATOM 15741 C CA . LEU F 1 67 ? -34.39688 28.57567 13.25326 1.000 15.17616 65 LEU F CA 1
ATOM 15742 C C . LEU F 1 67 ? -34.89784 27.26987 12.64644 1.000 16.30741 65 LEU F C 1
ATOM 15743 O O . LEU F 1 67 ? -35.92770 27.25084 11.96257 1.000 19.10871 65 LEU F O 1
ATOM 15748 N N . ALA F 1 68 ? -34.17772 26.16879 12.88346 1.000 15.45541 66 ALA F N 1
ATOM 15749 C CA . ALA F 1 68 ? -34.58102 24.86778 12.35781 1.000 15.65653 66 ALA F CA 1
ATOM 15750 C C . ALA F 1 68 ? -35.98439 24.46866 12.80501 1.000 20.08735 66 ALA F C 1
ATOM 15751 O O . ALA F 1 68 ? -36.70861 23.81350 12.04809 1.000 20.75397 66 ALA F O 1
ATOM 15753 N N . THR F 1 69 ? -36.38969 24.83536 14.02426 1.000 18.58393 67 THR F N 1
ATOM 15754 C CA . THR F 1 69 ? -37.73553 24.48511 14.46938 1.000 18.95052 67 THR F CA 1
ATOM 15755 C C . THR F 1 69 ? -38.82125 25.30025 13.77333 1.000 20.95085 67 THR F C 1
ATOM 15756 O O . THR F 1 69 ? -40.00234 24.95920 13.89718 1.000 21.79341 67 THR F O 1
ATOM 15760 N N . ASP F 1 70 ? -38.46153 26.35838 13.04949 1.000 21.42397 68 ASP F N 1
ATOM 15761 C CA . ASP F 1 70 ? -39.43366 27.10808 12.26824 1.000 20.07827 68 ASP F CA 1
ATOM 15762 C C . ASP F 1 70 ? -39.59345 26.58191 10.85149 1.000 23.98184 68 ASP F C 1
ATOM 15763 O O . ASP F 1 70 ? -40.53514 26.99339 10.16358 1.000 20.98052 68 ASP F O 1
ATOM 15768 N N . VAL F 1 71 ? -38.70647 25.69162 10.39627 1.000 23.28553 69 VAL F N 1
ATOM 15769 C CA . VAL F 1 71 ? -38.71098 25.26193 8.99956 1.000 22.61111 69 VAL F CA 1
ATOM 15770 C C . VAL F 1 71 ? -38.67483 23.74189 8.86807 1.000 20.67851 69 VAL F C 1
ATOM 15771 O O . VAL F 1 71 ? -38.51432 23.21812 7.75894 1.000 20.38872 69 VAL F O 1
ATOM 15775 N N . ASN F 1 72 ? -38.80760 23.02553 9.98919 1.000 20.57111 70 ASN F N 1
ATOM 15776 C CA . ASN F 1 72 ? -38.93167 21.55971 9.98921 1.000 22.86294 70 ASN F CA 1
ATOM 15777 C C . ASN F 1 72 ? -37.66997 20.85896 9.47224 1.000 21.13970 70 ASN F C 1
ATOM 15778 O O . ASN F 1 72 ? -37.74954 19.76641 8.89789 1.000 20.85220 70 ASN F O 1
ATOM 15783 N N . LEU F 1 73 ? -36.49511 21.46182 9.69353 1.000 18.26324 71 LEU F N 1
ATOM 15784 C CA . LEU F 1 73 ? -35.26307 20.94864 9.09266 1.000 20.10842 71 LEU F CA 1
ATOM 15785 C C . LEU F 1 73 ? -34.92235 19.55737 9.61246 1.000 17.86400 71 LEU F C 1
ATOM 15786 O O . LEU F 1 73 ? -34.63399 18.64297 8.83169 1.000 19.63773 71 LEU F O 1
ATOM 15791 N N . PHE F 1 74 ? -34.93735 19.38319 10.93439 1.000 20.57220 72 PHE F N 1
ATOM 15792 C CA . PHE F 1 74 ? -34.52243 18.11251 11.51838 1.000 19.90534 72 PHE F CA 1
ATOM 15793 C C . PHE F 1 74 ? -35.45159 16.97679 11.10693 1.000 17.27102 72 PHE F C 1
ATOM 15794 O O . PHE F 1 74 ? -34.99675 15.85370 10.85884 1.000 17.49643 72 PHE F O 1
ATOM 15802 N N . GLN F 1 75 ? -36.75503 17.24766 11.02658 1.000 17.52549 73 GLN F N 1
ATOM 15803 C CA . GLN F 1 75 ? -37.69658 16.21130 10.61437 1.000 18.08443 73 GLN F CA 1
ATOM 15804 C C . GLN F 1 75 ? -37.46423 15.79400 9.16834 1.000 18.81946 73 GLN F C 1
ATOM 15805 O O . GLN F 1 75 ? -37.49634 14.60007 8.84840 1.000 18.78433 73 GLN F O 1
ATOM 15811 N N . TYR F 1 76 ? -37.22799 16.76451 8.28201 1.000 19.36328 74 TYR F N 1
ATOM 15812 C CA . TYR F 1 76 ? -36.91555 16.44232 6.89506 1.000 18.51629 74 TYR F CA 1
ATOM 15813 C C . TYR F 1 76 ? -35.71247 15.51068 6.79758 1.000 21.73884 74 TYR F C 1
ATOM 15814 O O . TYR F 1 76 ? -35.72497 14.55016 6.02037 1.000 22.49553 74 TYR F O 1
ATOM 15823 N N . LEU F 1 77 ? -34.66028 15.77906 7.57528 1.000 21.93937 75 LEU F N 1
ATOM 15824 C CA . LEU F 1 77 ? -33.47295 14.93355 7.51838 1.000 18.12084 75 LEU F CA 1
ATOM 15825 C C . LEU F 1 77 ? -33.72329 13.57176 8.15433 1.000 20.93309 75 LEU F C 1
ATOM 15826 O O . LEU F 1 77 ? -33.13108 12.57367 7.72991 1.000 24.55677 75 LEU F O 1
ATOM 15831 N N . LYS F 1 78 ? -34.58441 13.50550 9.17155 1.000 21.45269 76 LYS F N 1
ATOM 15832 C CA . LYS F 1 78 ? -34.95947 12.20575 9.71919 1.000 19.67435 76 LYS F CA 1
ATOM 15833 C C . LYS F 1 78 ? -35.74945 11.38971 8.70288 1.000 21.68271 76 LYS F C 1
ATOM 15834 O O . LYS F 1 78 ? -35.52374 10.18248 8.56095 1.000 24.22881 76 LYS F O 1
ATOM 15840 N N . ASP F 1 79 ? -36.67962 12.03109 7.98562 1.000 24.78202 77 ASP F N 1
ATOM 15841 C CA . ASP F 1 79 ? -37.39971 11.34765 6.91141 1.000 20.30009 77 ASP F CA 1
ATOM 15842 C C . ASP F 1 79 ? -36.44984 10.85398 5.83115 1.000 20.53150 77 ASP F C 1
ATOM 15843 O O . ASP F 1 79 ? -36.70942 9.82772 5.19106 1.000 21.19264 77 ASP F O 1
ATOM 15848 N N . ALA F 1 80 ? -35.34819 11.57358 5.61423 1.000 20.81273 78 ALA F N 1
ATOM 15849 C CA . ALA F 1 80 ? -34.40759 11.20099 4.56790 1.000 22.85918 78 ALA F CA 1
ATOM 15850 C C . ALA F 1 80 ? -33.70796 9.88807 4.87738 1.000 21.67701 78 ALA F C 1
ATOM 15851 O O . ALA F 1 80 ? -33.36971 9.14531 3.95552 1.000 27.67971 78 ALA F O 1
ATOM 15853 N N . GLN F 1 81 ? -33.48950 9.57688 6.15337 1.000 24.02230 79 GLN F N 1
ATOM 15854 C CA . GLN F 1 81 ? -32.82386 8.33540 6.56681 1.000 25.43132 79 GLN F CA 1
ATOM 15855 C C . GLN F 1 81 ? -31.44652 8.30883 5.91630 1.000 20.95189 79 GLN F C 1
ATOM 15856 O O . GLN F 1 81 ? -30.67396 9.26401 6.10581 1.000 28.67224 79 GLN F O 1
ATOM 15862 N N . GLU F 1 82 ? -31.09945 7.28614 5.14667 1.000 22.35849 80 GLU F N 1
ATOM 15863 C CA . GLU F 1 82 ? -29.75579 7.14926 4.60873 1.000 26.62151 80 GLU F CA 1
ATOM 15864 C C . GLU F 1 82 ? -29.55787 7.83757 3.26024 1.000 27.53714 80 GLU F C 1
ATOM 15865 O O . GLU F 1 82 ? -28.40743 8.01341 2.84443 1.000 25.27915 80 GLU F O 1
ATOM 15871 N N . GLU F 1 83 ? -30.63122 8.24538 2.57103 1.000 24.38915 81 GLU F N 1
ATOM 15872 C CA . GLU F 1 83 ? -30.45072 8.95876 1.30690 1.000 32.05212 81 GLU F CA 1
ATOM 15873 C C . GLU F 1 83 ? -30.01068 10.40143 1.52146 1.000 29.56052 81 GLU F C 1
ATOM 15874 O O . GLU F 1 83 ? -29.36862 10.98192 0.63963 1.000 28.41611 81 GLU F O 1
ATOM 15880 N N . GLY F 1 84 ? -30.32985 10.98840 2.67316 1.000 24.96023 82 GLY F N 1
ATOM 15881 C CA . GLY F 1 84 ? -30.00820 12.38335 2.89476 1.000 24.34227 82 GLY F CA 1
ATOM 15882 C C . GLY F 1 84 ? -30.67874 13.29491 1.87221 1.000 24.39709 82 GLY F C 1
ATOM 15883 O O . GLY F 1 84 ? -31.51600 12.88778 1.07032 1.000 26.12629 82 GLY F O 1
ATOM 15884 N N . LEU F 1 85 ? -30.27790 14.56404 1.92653 1.000 23.65455 83 LEU F N 1
ATOM 15885 C CA . LEU F 1 85 ? -30.76187 15.57677 0.99728 1.000 23.82997 83 LEU F CA 1
ATOM 15886 C C . LEU F 1 85 ? -29.66593 16.61001 0.76892 1.000 24.56981 83 LEU F C 1
ATOM 15887 O O . LEU F 1 85 ? -28.92013 16.94616 1.69379 1.000 22.85442 83 LEU F O 1
ATOM 15892 N N . ASN F 1 86 ? -29.57627 17.11711 -0.45876 1.000 21.42696 84 ASN F N 1
ATOM 15893 C CA . ASN F 1 86 ? -28.60345 18.15262 -0.76204 1.000 21.22273 84 ASN F CA 1
ATOM 15894 C C . ASN F 1 86 ? -29.17936 19.52568 -0.41704 1.000 23.31099 84 ASN F C 1
ATOM 15895 O O . ASN F 1 86 ? -30.32717 19.65752 0.01624 1.000 21.06889 84 ASN F O 1
ATOM 15900 N N . ALA F 1 87 ? -28.36259 20.56535 -0.61136 1.000 20.60462 85 ALA F N 1
ATOM 15901 C CA . ALA F 1 87 ? -28.78192 21.91894 -0.25930 1.000 20.60876 85 ALA F CA 1
ATOM 15902 C C . ALA F 1 87 ? -29.98635 22.35799 -1.07848 1.000 18.54836 85 ALA F C 1
ATOM 15903 O O . ALA F 1 87 ? -30.86175 23.06843 -0.57532 1.000 18.35725 85 ALA F O 1
ATOM 15905 N N . GLU F 1 88 ? -30.04838 21.94031 -2.34348 1.000 20.19763 86 GLU F N 1
ATOM 15906 C CA . GLU F 1 88 ? -31.13488 22.36532 -3.21769 1.000 19.36818 86 GLU F CA 1
ATOM 15907 C C . GLU F 1 88 ? -32.46377 21.73310 -2.81737 1.000 23.02433 86 GLU F C 1
ATOM 15908 O O . GLU F 1 88 ? -33.51179 22.39066 -2.86236 1.000 19.50027 86 GLU F O 1
ATOM 15914 N N . ALA F 1 89 ? -32.44666 20.45467 -2.43977 1.000 19.50505 87 ALA F N 1
ATOM 15915 C CA . ALA F 1 89 ? -33.68380 19.80137 -2.03237 1.000 19.64202 87 ALA F CA 1
ATOM 15916 C C . ALA F 1 89 ? -34.16727 20.33166 -0.69084 1.000 21.08940 87 ALA F C 1
ATOM 15917 O O . ALA F 1 89 ? -35.37205 20.51952 -0.48984 1.000 19.28738 87 ALA F O 1
ATOM 15919 N N . LEU F 1 90 ? -33.23712 20.60217 0.23028 1.000 20.84460 88 LEU F N 1
ATOM 15920 C CA . LEU F 1 90 ? -33.61584 21.05592 1.56475 1.000 22.19401 88 LEU F CA 1
ATOM 15921 C C . LEU F 1 90 ? -34.04676 22.51502 1.55316 1.000 19.60480 88 LEU F C 1
ATOM 15922 O O . LEU F 1 90 ? -34.99417 22.89162 2.25129 1.000 21.41049 88 LEU F O 1
ATOM 15927 N N . ALA F 1 91 ? -33.35061 23.35433 0.78176 1.000 20.79209 89 ALA F N 1
ATOM 15928 C CA . ALA F 1 91 ? -33.82318 24.71571 0.54612 1.000 22.23222 89 ALA F CA 1
ATOM 15929 C C . ALA F 1 91 ? -35.24908 24.70925 0.02403 1.000 20.02961 89 ALA F C 1
ATOM 15930 O O . ALA F 1 91 ? -36.09313 25.49017 0.47479 1.000 21.54577 89 ALA F O 1
ATOM 15932 N N . SER F 1 92 ? -35.53580 23.81560 -0.92149 1.000 26.13579 90 SER F N 1
ATOM 15933 C CA . SER F 1 92 ? -36.88875 23.67917 -1.44226 1.000 21.63337 90 SER F CA 1
ATOM 15934 C C . SER F 1 92 ? -37.86387 23.26037 -0.34334 1.000 23.61114 90 SER F C 1
ATOM 15935 O O . SER F 1 92 ? -38.94266 23.84884 -0.19804 1.000 20.40933 90 SER F O 1
ATOM 15938 N N . LYS F 1 93 ? -37.49364 22.24803 0.45049 1.000 19.24131 91 LYS F N 1
ATOM 15939 C CA . LYS F 1 93 ? -38.40829 21.71339 1.45977 1.000 21.95806 91 LYS F CA 1
ATOM 15940 C C . LYS F 1 93 ? -38.62230 22.68845 2.61238 1.000 18.90690 91 LYS F C 1
ATOM 15941 O O . LYS F 1 93 ? -39.71799 22.75377 3.18065 1.000 21.54077 91 LYS F O 1
ATOM 15947 N N . THR F 1 94 ? -37.58837 23.42648 2.99554 1.000 21.33757 92 THR F N 1
ATOM 15948 C CA . THR F 1 94 ? -37.68673 24.34258 4.12280 1.000 21.26954 92 THR F CA 1
ATOM 15949 C C . THR F 1 94 ? -38.18284 25.72754 3.72722 1.000 23.09472 92 THR F C 1
ATOM 15950 O O . THR F 1 94 ? -38.52792 26.51930 4.61163 1.000 27.21669 92 THR F O 1
ATOM 15954 N N . GLY F 1 95 ? -38.22919 26.03505 2.43323 1.000 22.77809 93 GLY F N 1
ATOM 15955 C CA . GLY F 1 95 ? -38.69240 27.33146 1.98444 1.000 20.81636 93 GLY F CA 1
ATOM 15956 C C . GLY F 1 95 ? -37.69554 28.45541 2.14732 1.000 24.99587 93 GLY F C 1
ATOM 15957 O O . GLY F 1 95 ? -38.10185 29.61004 2.31894 1.000 23.55199 93 GLY F O 1
ATOM 15958 N N . MET F 1 96 ? -36.39698 28.15683 2.09825 1.000 21.61012 94 MET F N 1
ATOM 15959 C CA . MET F 1 96 ? -35.36422 29.17064 2.23273 1.000 18.13383 94 MET F CA 1
ATOM 15960 C C . MET F 1 96 ? -34.55002 29.27307 0.94947 1.000 23.37431 94 MET F C 1
ATOM 15961 O O . MET F 1 96 ? -34.56380 28.37474 0.10340 1.000 26.14596 94 MET F O 1
ATOM 15966 N N . ASP F 1 97 ? -33.84588 30.39559 0.81134 1.000 22.41169 95 ASP F N 1
ATOM 15967 C CA . ASP F 1 97 ? -32.92568 30.57627 -0.30370 1.000 22.43090 95 ASP F CA 1
ATOM 15968 C C . ASP F 1 97 ? -31.77286 29.58697 -0.18620 1.000 24.05018 95 ASP F C 1
ATOM 15969 O O . ASP F 1 97 ? -31.22880 29.37944 0.90214 1.000 20.44433 95 ASP F O 1
ATOM 15974 N N . VAL F 1 98 ? -31.40325 28.97521 -1.31913 1.000 19.34603 96 VAL F N 1
ATOM 15975 C CA . VAL F 1 98 ? -30.45111 27.86246 -1.30380 1.000 20.08321 96 VAL F CA 1
ATOM 15976 C C . VAL F 1 98 ? -29.12238 28.28775 -0.68872 1.000 19.00531 96 VAL F C 1
ATOM 15977 O O . VAL F 1 98 ? -28.48320 27.51929 0.04033 1.000 18.79733 96 VAL F O 1
ATOM 15981 N N . SER F 1 99 ? -28.67914 29.50889 -0.98335 1.000 19.83114 97 SER F N 1
ATOM 15982 C CA . SER F 1 99 ? -27.39449 29.97383 -0.47379 1.000 22.15474 97 SER F CA 1
ATOM 15983 C C . SER F 1 99 ? -27.45376 30.24099 1.02603 1.000 22.73166 97 SER F C 1
ATOM 15984 O O . SER F 1 99 ? -26.49406 29.95427 1.75576 1.000 20.38228 97 SER F O 1
ATOM 15987 N N . LEU F 1 100 ? -28.56781 30.79667 1.50357 1.000 23.12309 98 LEU F N 1
ATOM 15988 C CA . LEU F 1 100 ? -28.71584 31.04214 2.93294 1.000 19.71897 98 LEU F CA 1
ATOM 15989 C C . LEU F 1 100 ? -28.81299 29.73357 3.70435 1.000 20.00167 98 LEU F C 1
ATOM 15990 O O . LEU F 1 100 ? -28.16123 29.56336 4.74166 1.000 19.25781 98 LEU F O 1
ATOM 15995 N N . PHE F 1 101 ? -29.62955 28.79734 3.21447 1.000 21.50993 99 PHE F N 1
ATOM 15996 C CA . PHE F 1 101 ? -29.75651 27.51066 3.88744 1.000 17.80772 99 PHE F CA 1
ATOM 15997 C C . PHE F 1 101 ? -28.41209 26.80777 3.99521 1.000 16.74800 99 PHE F C 1
ATOM 15998 O O . PHE F 1 101 ? -28.09230 26.22292 5.03521 1.000 16.48854 99 PHE F O 1
ATOM 16006 N N . ALA F 1 102 ? -27.62048 26.83681 2.91978 1.000 17.01616 100 ALA F N 1
ATOM 16007 C CA . ALA F 1 102 ? -26.39194 26.05032 2.87624 1.000 18.21759 100 ALA F CA 1
ATOM 16008 C C . ALA F 1 102 ? -25.34946 26.57691 3.85827 1.000 17.80745 100 ALA F C 1
ATOM 16009 O O . ALA F 1 102 ? -24.60175 25.79285 4.45353 1.000 19.49069 100 ALA F O 1
ATOM 16011 N N . ARG F 1 103 ? -25.28445 27.89623 4.04286 1.000 16.81407 101 ARG F N 1
ATOM 16012 C CA . ARG F 1 103 ? -24.33800 28.46495 4.99818 1.000 16.67113 101 ARG F CA 1
ATOM 16013 C C . ARG F 1 103 ? -24.66134 28.04583 6.42486 1.000 16.30227 101 ARG F C 1
ATOM 16014 O O . ARG F 1 103 ? -23.75964 27.71945 7.20525 1.000 16.19990 101 ARG F O 1
ATOM 16022 N N . LEU F 1 104 ? -25.93861 28.09512 6.79968 1.000 16.15565 102 LEU F N 1
ATOM 16023 C CA . LEU F 1 104 ? -26.32065 27.69734 8.14968 1.000 18.57902 102 LEU F CA 1
ATOM 16024 C C . LEU F 1 104 ? -26.08795 26.20553 8.36252 1.000 18.00375 102 LEU F C 1
ATOM 16025 O O . LEU F 1 104 ? -25.62089 25.79156 9.43019 1.000 17.52646 102 LEU F O 1
ATOM 16030 N N . ALA F 1 105 ? -26.38008 25.38798 7.34160 1.000 16.00123 103 ALA F N 1
ATOM 16031 C CA . ALA F 1 105 ? -26.20983 23.94397 7.45607 1.000 16.04922 103 ALA F CA 1
ATOM 16032 C C . ALA F 1 105 ? -24.74411 23.55058 7.60168 1.000 18.43320 103 ALA F C 1
ATOM 16033 O O . ALA F 1 105 ? -24.43709 22.58270 8.30776 1.000 17.01111 103 ALA F O 1
ATOM 16035 N N . ARG F 1 106 ? -23.83112 24.27821 6.94560 1.000 16.29723 104 ARG F N 1
ATOM 16036 C CA . ARG F 1 106 ? -22.40561 23.99919 7.09643 1.000 16.45346 104 ARG F CA 1
ATOM 16037 C C . ARG F 1 106 ? -21.92668 24.28207 8.51990 1.000 18.33561 104 ARG F C 1
ATOM 16038 O O . ARG F 1 106 ? -20.98864 23.63259 8.99628 1.000 16.94778 104 ARG F O 1
ATOM 16046 N N . HIS F 1 107 ? -22.54650 25.24784 9.20843 1.000 16.24060 105 HIS F N 1
ATOM 16047 C CA . HIS F 1 107 ? -22.25553 25.44891 10.62675 1.000 15.72363 105 HIS F CA 1
ATOM 16048 C C . HIS F 1 107 ? -22.74506 24.26865 11.45666 1.000 15.57334 105 HIS F C 1
ATOM 16049 O O . HIS F 1 107 ? -22.05399 23.82228 12.37763 1.000 15.55252 105 HIS F O 1
ATOM 16056 N N . LEU F 1 108 ? -23.92935 23.74084 11.13700 1.000 15.52944 106 LEU F N 1
ATOM 16057 C CA . LEU F 1 108 ? -24.42900 22.55441 11.82728 1.000 15.47781 106 LEU F CA 1
ATOM 16058 C C . LEU F 1 108 ? -23.53715 21.34314 11.58500 1.000 18.14652 106 LEU F C 1
ATOM 16059 O O . LEU F 1 108 ? -23.44767 20.45920 12.44114 1.000 18.39035 106 LEU F O 1
ATOM 16064 N N . VAL F 1 109 ? -22.89776 21.26780 10.41737 1.000 18.83178 107 VAL F N 1
ATOM 16065 C CA . VAL F 1 109 ? -21.92977 20.20589 10.16715 1.000 20.42813 107 VAL F CA 1
ATOM 16066 C C . VAL F 1 109 ? -20.64078 20.47756 10.93194 1.000 19.43385 107 VAL F C 1
ATOM 16067 O O . VAL F 1 109 ? -20.05557 19.56876 11.53448 1.000 17.04361 107 VAL F O 1
ATOM 16071 N N . ALA F 1 110 ? -20.17915 21.73272 10.92609 1.000 17.08373 108 ALA F N 1
ATOM 16072 C CA . ALA F 1 110 ? -18.95277 22.07455 11.64494 1.000 16.39563 108 ALA F CA 1
ATOM 16073 C C . ALA F 1 110 ? -19.10982 21.89200 13.15144 1.000 17.10578 108 ALA F C 1
ATOM 16074 O O . ALA F 1 110 ? -18.12695 21.61625 13.84804 1.000 20.16923 108 ALA F O 1
ATOM 16076 N N . MET F 1 111 ? -20.32613 22.04608 13.67169 1.000 17.41245 109 MET F N 1
ATOM 16077 C CA . MET F 1 111 ? -20.63847 21.80036 15.07557 1.000 18.82871 109 MET F CA 1
ATOM 16078 C C . MET F 1 111 ? -21.03518 20.35548 15.35960 1.000 21.23141 109 MET F C 1
ATOM 16079 O O . MET F 1 111 ? -21.50061 20.06403 16.46845 1.000 23.60610 109 MET F O 1
ATOM 16084 N N . ASN F 1 112 ? -20.88037 19.45629 14.38383 1.000 20.33792 110 ASN F N 1
ATOM 16085 C CA . ASN F 1 112 ? -21.15103 18.02524 14.55887 1.000 19.22737 110 ASN F CA 1
ATOM 16086 C C . ASN F 1 112 ? -22.59520 17.75525 14.98027 1.000 21.50888 110 ASN F C 1
ATOM 16087 O O . ASN F 1 112 ? -22.87029 16.84057 15.76152 1.000 22.06006 110 ASN F O 1
ATOM 16092 N N . VAL F 1 113 ? -23.52993 18.54732 14.46287 1.000 16.64644 111 VAL F N 1
ATOM 16093 C CA . VAL F 1 113 ? -24.94857 18.29346 14.71202 1.000 19.76212 111 VAL F CA 1
ATOM 16094 C C . VAL F 1 113 ? -25.53697 17.39679 13.63380 1.000 19.64386 111 VAL F C 1
ATOM 16095 O O . VAL F 1 113 ? -26.23797 16.42150 13.92285 1.000 16.17029 111 VAL F O 1
ATOM 16099 N N . ILE F 1 114 ? -25.25108 17.71914 12.37699 1.000 17.07133 112 ILE F N 1
ATOM 16100 C CA . ILE F 1 114 ? -25.57328 16.86867 11.24425 1.000 17.45619 112 ILE F CA 1
ATOM 16101 C C . ILE F 1 114 ? -24.26683 16.57794 10.50778 1.000 19.12228 112 ILE F C 1
ATOM 16102 O O . ILE F 1 114 ? -23.20952 17.10052 10.85638 1.000 20.53745 112 ILE F O 1
ATOM 16107 N N . THR F 1 115 ? -24.33800 15.71353 9.49966 1.000 18.12609 113 THR F N 1
ATOM 16108 C CA . THR F 1 115 ? -23.15920 15.40068 8.70533 1.000 18.06415 113 THR F CA 1
ATOM 16109 C C . THR F 1 115 ? -23.41757 15.72655 7.24142 1.000 22.60127 113 THR F C 1
ATOM 16110 O O . THR F 1 115 ? -24.54433 16.01275 6.82410 1.000 23.13084 113 THR F O 1
ATOM 16114 N N . SER F 1 116 ? -22.34585 15.68302 6.45690 1.000 21.06830 114 SER F N 1
ATOM 16115 C CA . SER F 1 116 ? -22.45071 15.99837 5.04181 1.000 21.52968 114 SER F CA 1
ATOM 16116 C C . SER F 1 116 ? -21.31455 15.31802 4.29561 1.000 25.59973 114 SER F C 1
ATOM 16117 O O . SER F 1 116 ? -20.15013 15.43191 4.68978 1.000 27.51465 114 SER F O 1
ATOM 16120 N N . ARG F 1 117 ? -21.66611 14.59176 3.23966 1.000 25.86945 115 ARG F N 1
ATOM 16121 C CA . ARG F 1 117 ? -20.71302 13.97247 2.33402 1.000 29.24790 115 ARG F CA 1
ATOM 16122 C C . ARG F 1 117 ? -21.13626 14.28320 0.90865 1.000 30.82520 115 ARG F C 1
ATOM 16123 O O . ARG F 1 117 ? -22.32895 14.24092 0.58908 1.000 29.07498 115 ARG F O 1
ATOM 16131 N N . ASN F 1 118 ? -20.15538 14.60820 0.06362 1.000 32.00410 116 ASN F N 1
ATOM 16132 C CA . ASN F 1 118 ? -20.37885 14.80792 -1.36932 1.000 36.48560 116 ASN F CA 1
ATOM 16133 C C . ASN F 1 118 ? -21.50572 15.80428 -1.62719 1.000 32.83002 116 ASN F C 1
ATOM 16134 O O . ASN F 1 118 ? -22.29919 15.65044 -2.55865 1.000 30.02973 116 ASN F O 1
ATOM 16139 N N . GLY F 1 119 ? -21.58291 16.83085 -0.78328 1.000 30.64117 117 GLY F N 1
ATOM 16140 C CA . GLY F 1 119 ? -22.63167 17.82030 -0.91967 1.000 29.54501 117 GLY F CA 1
ATOM 16141 C C . GLY F 1 119 ? -24.02305 17.33118 -0.59073 1.000 30.89079 117 GLY F C 1
ATOM 16142 O O . GLY F 1 119 ? -25.00134 17.91102 -1.07099 1.000 29.07054 117 GLY F O 1
ATOM 16143 N N . VAL F 1 120 ? -24.14396 16.27354 0.20906 1.000 27.62856 118 VAL F N 1
ATOM 16144 C CA . VAL F 1 120 ? -25.43026 15.78128 0.68503 1.000 25.99336 118 VAL F CA 1
ATOM 16145 C C . VAL F 1 120 ? -25.41362 15.82058 2.20459 1.000 21.52232 118 VAL F C 1
ATOM 16146 O O . VAL F 1 120 ? -24.46115 15.34689 2.83035 1.000 23.57535 118 VAL F O 1
ATOM 16150 N N . PHE F 1 121 ? -26.45563 16.39458 2.79299 1.000 22.79578 119 PHE F N 1
ATOM 16151 C CA . PHE F 1 121 ? -26.57730 16.47175 4.23972 1.000 19.36656 119 PHE F CA 1
ATOM 16152 C C . PHE F 1 121 ? -27.29870 15.24241 4.77515 1.000 20.46423 119 PHE F C 1
ATOM 16153 O O . PHE F 1 121 ? -28.25855 14.75840 4.17271 1.000 18.60949 119 PHE F O 1
ATOM 16161 N N . TYR F 1 122 ? -26.82971 14.74128 5.91472 1.000 19.32261 120 TYR F N 1
ATOM 16162 C CA . TYR F 1 122 ? -27.37832 13.53767 6.52184 1.000 18.41720 120 TYR F CA 1
ATOM 16163 C C . TYR F 1 122 ? -27.77688 13.83857 7.95865 1.000 17.96852 120 TYR F C 1
ATOM 16164 O O . TYR F 1 122 ? -27.01990 14.47955 8.69393 1.000 17.87777 120 TYR F O 1
ATOM 16173 N N . GLY F 1 123 ? -28.96627 13.38920 8.35061 1.000 21.06832 121 GLY F N 1
ATOM 16174 C CA . GLY F 1 123 ? -29.35420 13.46848 9.74121 1.000 19.97213 121 GLY F CA 1
ATOM 16175 C C . GLY F 1 123 ? -28.50964 12.56047 10.61191 1.000 17.88314 121 GLY F C 1
ATOM 16176 O O . GLY F 1 123 ? -27.93568 11.57058 10.16048 1.000 18.34527 121 GLY F O 1
ATOM 16177 N N . THR F 1 124 ? -28.42054 12.91924 11.88745 1.000 19.59904 122 THR F N 1
ATOM 16178 C CA . THR F 1 124 ? -27.65789 12.16272 12.86591 1.000 17.64320 122 THR F CA 1
ATOM 16179 C C . THR F 1 124 ? -28.58383 11.68573 13.97257 1.000 17.67274 122 THR F C 1
ATOM 16180 O O . THR F 1 124 ? -29.75361 12.06533 14.04217 1.000 17.56626 122 THR F O 1
ATOM 16184 N N . ALA F 1 125 ? -28.03914 10.83865 14.84737 1.000 17.88399 123 ALA F N 1
ATOM 16185 C CA . ALA F 1 125 ? -28.78178 10.43214 16.03386 1.000 20.35838 123 ALA F CA 1
ATOM 16186 C C . ALA F 1 125 ? -29.26647 11.64432 16.81446 1.000 20.50762 123 ALA F C 1
ATOM 16187 O O . ALA F 1 125 ? -30.42646 11.69470 17.24092 1.000 17.40449 123 ALA F O 1
ATOM 16189 N N . LEU F 1 126 ? -28.39271 12.64010 16.99252 1.000 17.92754 124 LEU F N 1
ATOM 16190 C CA . LEU F 1 126 ? -28.77486 13.87033 17.67751 1.000 18.13680 124 LEU F CA 1
ATOM 16191 C C . LEU F 1 126 ? -29.91871 14.57450 16.95533 1.000 18.07009 124 LEU F C 1
ATOM 16192 O O . LEU F 1 126 ? -30.98310 14.81025 17.53780 1.000 18.75367 124 LEU F O 1
ATOM 16197 N N . SER F 1 127 ? -29.71458 14.92486 15.67812 1.000 16.46591 125 SER F N 1
ATOM 16198 C CA . SER F 1 127 ? -30.69455 15.75748 14.98401 1.000 16.61736 125 SER F CA 1
ATOM 16199 C C . SER F 1 127 ? -32.01838 15.03159 14.78816 1.000 17.68437 125 SER F C 1
ATOM 16200 O O . SER F 1 127 ? -33.07953 15.66746 14.82566 1.000 20.50591 125 SER F O 1
ATOM 16203 N N . ASN F 1 128 ? -31.98474 13.70983 14.58640 1.000 17.48632 126 ASN F N 1
ATOM 16204 C CA . ASN F 1 128 ? -33.23118 12.95424 14.52528 1.000 17.77748 126 ASN F CA 1
ATOM 16205 C C . ASN F 1 128 ? -33.97533 13.01411 15.85213 1.000 19.09163 126 ASN F C 1
ATOM 16206 O O . ASN F 1 128 ? -35.21118 13.03655 15.87069 1.000 18.77559 126 ASN F O 1
ATOM 16211 N N . GLY F 1 129 ? -33.24430 13.03755 16.96927 1.000 19.12533 127 GLY F N 1
ATOM 16212 C CA . GLY F 1 129 ? -33.89326 13.13792 18.26333 1.000 17.93086 127 GLY F CA 1
ATOM 16213 C C . GLY F 1 129 ? -34.43513 14.52225 18.54384 1.000 17.72338 127 GLY F C 1
ATOM 16214 O O . GLY F 1 129 ? -35.42623 14.66849 19.26607 1.000 18.61089 127 GLY F O 1
ATOM 16215 N N . LEU F 1 130 ? -33.79686 15.55310 17.98109 1.000 21.62607 128 LEU F N 1
ATOM 16216 C CA . LEU F 1 130 ? -34.24974 16.92866 18.13752 1.000 16.32287 128 LEU F CA 1
ATOM 16217 C C . LEU F 1 130 ? -35.47574 17.24122 17.28994 1.000 20.58376 128 LEU F C 1
ATOM 16218 O O . LEU F 1 130 ? -36.15116 18.24371 17.55000 1.000 20.16024 128 LEU F O 1
ATOM 16223 N N . ALA F 1 131 ? -35.77497 16.41165 16.28396 1.000 21.67206 129 ALA F N 1
ATOM 16224 C CA . ALA F 1 131 ? -36.98876 16.58983 15.49373 1.000 19.62679 129 ALA F CA 1
ATOM 16225 C C . ALA F 1 131 ? -38.25061 16.29077 16.29306 1.000 21.99810 129 ALA F C 1
ATOM 16226 O O . ALA F 1 131 ? -39.33425 16.74941 15.90922 1.000 21.80115 129 ALA F O 1
ATOM 16228 N N . ALA F 1 132 ? -38.13321 15.53401 17.38427 1.000 19.82494 130 ALA F N 1
ATOM 16229 C CA . ALA F 1 132 ? -39.28143 15.19923 18.21407 1.000 19.60259 130 ALA F CA 1
ATOM 16230 C C . ALA F 1 132 ? -39.86542 16.44804 18.86405 1.000 19.85342 130 ALA F C 1
ATOM 16231 O O . ALA F 1 132 ? -39.14808 17.39420 19.20103 1.000 17.48564 130 ALA F O 1
ATOM 16233 N N . GLU F 1 133 ? -41.18705 16.42100 19.06825 1.000 20.62404 131 GLU F N 1
ATOM 16234 C CA . GLU F 1 133 ? -41.91725 17.62278 19.46864 1.000 22.05594 131 GLU F CA 1
ATOM 16235 C C . GLU F 1 133 ? -41.44926 18.16345 20.81860 1.000 20.46222 131 GLU F C 1
ATOM 16236 O O . GLU F 1 133 ? -41.34910 19.38297 20.99917 1.000 21.10734 131 GLU F O 1
ATOM 16242 N N . ASN F 1 134 ? -41.17201 17.28534 21.78787 1.000 18.24052 132 ASN F N 1
ATOM 16243 C CA . ASN F 1 134 ? -40.78183 17.79481 23.09935 1.000 18.03625 132 ASN F CA 1
ATOM 16244 C C . ASN F 1 134 ? -39.43675 18.50827 23.02859 1.000 19.04899 132 ASN F C 1
ATOM 16245 O O . ASN F 1 134 ? -39.24219 19.53713 23.68521 1.000 19.14035 132 ASN F O 1
ATOM 16250 N N . TYR F 1 135 ? -38.51008 18.00624 22.20789 1.000 18.32251 133 TYR F N 1
ATOM 16251 C CA . TYR F 1 135 ? -37.25965 18.72940 22.00374 1.000 16.65921 133 TYR F CA 1
ATOM 16252 C C . TYR F 1 135 ? -37.46546 19.96165 21.13877 1.000 16.53574 133 TYR F C 1
ATOM 16253 O O . TYR F 1 135 ? -36.77449 20.96681 21.32850 1.000 16.72969 133 TYR F O 1
ATOM 16262 N N . GLN F 1 136 ? -38.40106 19.90587 20.18795 1.000 16.82672 134 GLN F N 1
ATOM 16263 C CA . GLN F 1 136 ? -38.70611 21.08847 19.38778 1.000 19.12871 134 GLN F CA 1
ATOM 16264 C C . GLN F 1 136 ? -39.19627 22.23085 20.26592 1.000 16.87720 134 GLN F C 1
ATOM 16265 O O . GLN F 1 136 ? -38.76801 23.37811 20.10450 1.000 16.68040 134 GLN F O 1
ATOM 16271 N N . GLN F 1 137 ? -40.09664 21.93273 21.20301 1.000 18.75985 135 GLN F N 1
ATOM 16272 C CA . GLN F 1 137 ? -40.60016 22.95591 22.11122 1.000 18.49247 135 GLN F CA 1
ATOM 16273 C C . GLN F 1 137 ? -39.56379 23.32213 23.16607 1.000 17.04991 135 GLN F C 1
ATOM 16274 O O . GLN F 1 137 ? -39.53263 24.46703 23.63222 1.000 17.06068 135 GLN F O 1
ATOM 16280 N N . SER F 1 138 ? -38.71086 22.36672 23.54669 1.000 17.48795 136 SER F N 1
ATOM 16281 C CA . SER F 1 138 ? -37.58387 22.67233 24.42287 1.000 16.47901 136 SER F CA 1
ATOM 16282 C C . SER F 1 138 ? -36.65236 23.69615 23.78560 1.000 16.13539 136 SER F C 1
ATOM 16283 O O . SER F 1 138 ? -36.19151 24.62937 24.45138 1.000 16.04853 136 SER F O 1
ATOM 16286 N N . ILE F 1 139 ? -36.34628 23.52253 22.49882 1.000 17.98383 137 ILE F N 1
ATOM 16287 C CA . ILE F 1 139 ? -35.49475 24.47739 21.79297 1.000 15.73552 137 ILE F CA 1
ATOM 16288 C C . ILE F 1 139 ? -36.13505 25.85852 21.79607 1.000 15.93043 137 ILE F C 1
ATOM 16289 O O . ILE F 1 139 ? -35.47055 26.86855 22.06387 1.000 15.96629 137 ILE F O 1
ATOM 16294 N N . ARG F 1 140 ? -37.43837 25.92153 21.50905 1.000 16.29907 138 ARG F N 1
ATOM 16295 C CA . ARG F 1 140 ? -38.13819 27.20109 21.45185 1.000 16.59715 138 ARG F CA 1
ATOM 16296 C C . ARG F 1 140 ? -38.12330 27.90315 22.80341 1.000 16.71796 138 ARG F C 1
ATOM 16297 O O . ARG F 1 140 ? -37.78947 29.08928 22.89204 1.000 17.13155 138 ARG F O 1
ATOM 16305 N N . PHE F 1 141 ? -38.49140 27.18674 23.86927 1.000 16.84244 139 PHE F N 1
ATOM 16306 C CA . PHE F 1 141 ? -38.48194 27.78247 25.20212 1.000 17.00646 139 PHE F CA 1
ATOM 16307 C C . PHE F 1 141 ? -37.09949 28.31623 25.55599 1.000 16.64918 139 PHE F C 1
ATOM 16308 O O . PHE F 1 141 ? -36.96348 29.44127 26.04928 1.000 16.81017 139 PHE F O 1
ATOM 16316 N N . CYS F 1 142 ? -36.05823 27.52132 25.30339 1.000 16.23544 140 CYS F N 1
ATOM 16317 C CA . CYS F 1 142 ? -34.70923 27.92121 25.68930 1.000 16.06473 140 CYS F CA 1
ATOM 16318 C C . CYS F 1 142 ? -34.27781 29.19276 24.96902 1.000 15.94768 140 CYS F C 1
ATOM 16319 O O . CYS F 1 142 ? -33.72434 30.11082 25.58467 1.000 16.32169 140 CYS F O 1
ATOM 16322 N N . HIS F 1 143 ? -34.52776 29.27021 23.66382 1.000 16.03477 141 HIS F N 1
ATOM 16323 C CA . HIS F 1 143 ? -34.07483 30.43089 22.90510 1.000 17.15048 141 HIS F CA 1
ATOM 16324 C C . HIS F 1 143 ? -34.97322 31.64280 23.12883 1.000 17.85230 141 HIS F C 1
ATOM 16325 O O . HIS F 1 143 ? -34.48151 32.77598 23.21242 1.000 19.32744 141 HIS F O 1
ATOM 16332 N N . ASP F 1 144 ? -36.28628 31.43327 23.22803 1.000 16.70923 142 ASP F N 1
ATOM 16333 C CA . ASP F 1 144 ? -37.19278 32.56837 23.37585 1.000 17.23575 142 ASP F CA 1
ATOM 16334 C C . ASP F 1 144 ? -37.23406 33.09976 24.80327 1.000 17.50088 142 ASP F C 1
ATOM 16335 O O . ASP F 1 144 ? -37.37217 34.31051 25.00689 1.000 17.88939 142 ASP F O 1
ATOM 16340 N N . VAL F 1 145 ? -37.14013 32.22465 25.79985 1.000 17.36630 143 VAL F N 1
ATOM 16341 C CA . VAL F 1 145 ? -37.37218 32.58845 27.19344 1.000 17.69686 143 VAL F CA 1
ATOM 16342 C C . VAL F 1 145 ? -36.07903 32.57635 28.00462 1.000 17.40662 143 VAL F C 1
ATOM 16343 O O . VAL F 1 145 ? -35.78655 33.52595 28.73287 1.000 17.67363 143 VAL F O 1
ATOM 16347 N N . SER F 1 146 ? -35.29583 31.49837 27.89915 1.000 17.34112 144 SER F N 1
ATOM 16348 C CA . SER F 1 146 ? -34.12670 31.34679 28.75971 1.000 15.35296 144 SER F CA 1
ATOM 16349 C C . SER F 1 146 ? -32.95787 32.20212 28.29545 1.000 17.77946 144 SER F C 1
ATOM 16350 O O . SER F 1 146 ? -32.29066 32.83827 29.11661 1.000 18.30271 144 SER F O 1
ATOM 16353 N N . ARG F 1 147 ? -32.69654 32.22593 26.99175 1.000 19.58394 145 ARG F N 1
ATOM 16354 C CA . ARG F 1 147 ? -31.55925 32.98093 26.47268 1.000 17.31089 145 ARG F CA 1
ATOM 16355 C C . ARG F 1 147 ? -31.58879 34.46677 26.82204 1.000 18.62893 145 ARG F C 1
ATOM 16356 O O . ARG F 1 147 ? -30.52534 35.00189 27.18442 1.000 17.92529 145 ARG F O 1
ATOM 16364 N N . PRO F 1 148 ? -32.71419 35.18873 26.72654 1.000 17.63709 146 PRO F N 1
ATOM 16365 C CA . PRO F 1 148 ? -32.69502 36.59905 27.15670 1.000 18.21878 146 PRO F CA 1
ATOM 16366 C C . PRO F 1 148 ? -32.39094 36.79027 28.63881 1.000 17.28149 146 PRO F C 1
ATOM 16367 O O . PRO F 1 148 ? -31.81794 37.82218 29.01353 1.000 19.01202 146 PRO F O 1
ATOM 16371 N N . SER F 1 149 ? -32.74615 35.83166 29.49520 1.000 16.78865 147 SER F N 1
ATOM 16372 C CA . SER F 1 149 ? -32.47448 35.97892 30.92471 1.000 19.49499 147 SER F CA 1
ATOM 16373 C C . SER F 1 149 ? -30.98346 35.85730 31.22487 1.000 16.92504 147 SER F C 1
ATOM 16374 O O . SER F 1 149 ? -30.43184 36.63956 32.00841 1.000 18.13174 147 SER F O 1
ATOM 16377 N N . PHE F 1 150 ? -30.31969 34.86243 30.63262 1.000 14.93661 148 PHE F N 1
ATOM 16378 C CA . PHE F 1 150 ? -28.86395 34.79725 30.71304 1.000 14.93013 148 PHE F CA 1
ATOM 16379 C C . PHE F 1 150 ? -28.22527 36.06460 30.15250 1.000 14.88189 148 PHE F C 1
ATOM 16380 O O . PHE F 1 150 ? -27.29715 36.61711 30.75033 1.000 15.02552 148 PHE F O 1
ATOM 16388 N N . GLY F 1 151 ? -28.71223 36.54259 29.00420 1.000 15.46087 149 GLY F N 1
ATOM 16389 C CA . GLY F 1 151 ? -28.17240 37.75556 28.40742 1.000 16.82528 149 GLY F CA 1
ATOM 16390 C C . GLY F 1 151 ? -28.27916 38.97652 29.29688 1.000 17.96418 149 GLY F C 1
ATOM 16391 O O . GLY F 1 151 ? -27.51452 39.93414 29.12391 1.000 16.09275 149 GLY F O 1
ATOM 16392 N N . ALA F 1 152 ? -29.20492 38.95931 30.25562 1.000 17.92358 150 ALA F N 1
ATOM 16393 C CA . ALA F 1 152 ? -29.41710 40.09123 31.14376 1.000 16.90820 150 ALA F CA 1
ATOM 16394 C C . ALA F 1 152 ? -28.45501 40.11367 32.31933 1.000 16.00153 150 ALA F C 1
ATOM 16395 O O . ALA F 1 152 ? -28.29142 41.17246 32.93105 1.000 18.44066 150 ALA F O 1
ATOM 16397 N N . PHE F 1 153 ? -27.82451 38.98008 32.64248 1.000 17.63720 151 PHE F N 1
ATOM 16398 C CA . PHE F 1 153 ? -26.98715 38.86610 33.83950 1.000 17.98824 151 PHE F CA 1
ATOM 16399 C C . PHE F 1 153 ? -26.02294 40.03150 34.03475 1.000 15.47759 151 PHE F C 1
ATOM 16400 O O . PHE F 1 153 ? -26.00544 40.60109 35.13659 1.000 15.65927 151 PHE F O 1
ATOM 16408 N N . PRO F 1 154 ? -25.21155 40.44042 33.04795 1.000 16.78030 152 PRO F N 1
ATOM 16409 C CA . PRO F 1 154 ? -24.27587 41.55140 33.31223 1.000 16.11515 152 PRO F CA 1
ATOM 16410 C C . PRO F 1 154 ? -24.96118 42.84314 33.73455 1.000 22.06869 152 PRO F C 1
ATOM 16411 O O . PRO F 1 154 ? -24.60910 43.41671 34.77635 1.000 20.68182 152 PRO F O 1
ATOM 16415 N N . SER F 1 155 ? -25.93977 43.31972 32.96013 1.000 20.03001 153 SER F N 1
ATOM 16416 C CA . SER F 1 155 ? -26.55880 44.60076 33.28635 1.000 24.14073 153 SER F CA 1
ATOM 16417 C C . SER F 1 155 ? -27.48223 44.50028 34.49772 1.000 18.60709 153 SER F C 1
ATOM 16418 O O . SER F 1 155 ? -27.69834 45.50137 35.19173 1.000 21.25918 153 SER F O 1
ATOM 16421 N N . PHE F 1 156 ? -28.02534 43.31696 34.78479 1.000 19.63660 154 PHE F N 1
ATOM 16422 C CA . PHE F 1 156 ? -28.90897 43.19737 35.94226 1.000 21.17601 154 PHE F CA 1
ATOM 16423 C C . PHE F 1 156 ? -28.12073 43.20816 37.24724 1.000 18.93368 154 PHE F C 1
ATOM 16424 O O . PHE F 1 156 ? -28.47260 43.92427 38.19098 1.000 20.32104 154 PHE F O 1
ATOM 16432 N N . PHE F 1 157 ? -27.05845 42.40937 37.32727 1.000 16.56818 155 PHE F N 1
ATOM 16433 C CA . PHE F 1 157 ? -26.29152 42.34781 38.56399 1.000 16.84204 155 PHE F CA 1
ATOM 16434 C C . PHE F 1 157 ? -25.40078 43.57048 38.75593 1.000 19.90324 155 PHE F C 1
ATOM 16435 O O . PHE F 1 157 ? -25.07450 43.91349 39.89801 1.000 20.63573 155 PHE F O 1
ATOM 16443 N N . LYS F 1 158 ? -25.00375 44.24976 37.67592 1.000 21.21407 156 LYS F N 1
ATOM 16444 C CA . LYS F 1 158 ? -24.43586 45.58379 37.84353 1.000 17.98297 156 LYS F CA 1
ATOM 16445 C C . LYS F 1 158 ? -25.46853 46.53342 38.43446 1.000 18.42205 156 LYS F C 1
ATOM 16446 O O . LYS F 1 158 ? -25.17880 47.28137 39.37398 1.000 22.73252 156 LYS F O 1
ATOM 16452 N N . GLY F 1 159 ? -26.69335 46.49695 37.90603 1.000 20.12969 157 GLY F N 1
ATOM 16453 C CA . GLY F 1 159 ? -27.72646 47.40753 38.36622 1.000 19.50389 157 GLY F CA 1
ATOM 16454 C C . GLY F 1 159 ? -28.21278 47.13674 39.77656 1.000 21.16161 157 GLY F C 1
ATOM 16455 O O . GLY F 1 159 ? -28.58859 48.07029 40.49006 1.000 21.00311 157 GLY F O 1
ATOM 16456 N N . ASN F 1 160 ? -28.22207 45.87422 40.20231 1.000 19.35777 158 ASN F N 1
ATOM 16457 C CA . ASN F 1 160 ? -28.71933 45.54091 41.53387 1.000 20.05685 158 ASN F CA 1
ATOM 16458 C C . ASN F 1 160 ? -27.62217 45.51775 42.59256 1.000 23.60683 158 ASN F C 1
ATOM 16459 O O . ASN F 1 160 ? -27.92441 45.30886 43.77356 1.000 21.73066 158 ASN F O 1
ATOM 16464 N N . GLY F 1 161 ? -26.36766 45.73863 42.20642 1.000 20.33600 159 GLY F N 1
ATOM 16465 C CA . GLY F 1 161 ? -25.27730 45.76052 43.15931 1.000 23.12787 159 GLY F CA 1
ATOM 16466 C C . GLY F 1 161 ? -24.58657 44.43593 43.38119 1.000 25.38414 159 GLY F C 1
ATOM 16467 O O . GLY F 1 161 ? -23.89969 44.27991 44.39753 1.000 21.19810 159 GLY F O 1
ATOM 16468 N N . TYR F 1 162 ? -24.74153 43.47931 42.46013 1.000 26.43533 160 TYR F N 1
ATOM 16469 C CA . TYR F 1 162 ? -24.11861 42.15819 42.56344 1.000 20.01807 160 TYR F CA 1
ATOM 16470 C C . TYR F 1 162 ? -24.57134 41.44049 43.83685 1.000 20.50792 160 TYR F C 1
ATOM 16471 O O . TYR F 1 162 ? -23.76953 40.88918 44.59577 1.000 19.92287 160 TYR F O 1
ATOM 16480 N N . LYS F 1 163 ? -25.88309 41.44599 44.05845 1.000 21.49064 161 LYS F N 1
ATOM 16481 C CA . LYS F 1 163 ? -26.50491 40.78798 45.19533 1.000 22.04742 161 LYS F CA 1
ATOM 16482 C C . LYS F 1 163 ? -27.33469 39.59398 44.74009 1.000 22.66180 161 LYS F C 1
ATOM 16483 O O . LYS F 1 163 ? -27.84421 39.55961 43.61616 1.000 21.80574 161 LYS F O 1
ATOM 16489 N N . THR F 1 164 ? -27.44828 38.60955 45.62416 1.000 21.81486 162 THR F N 1
ATOM 16490 C CA . THR F 1 164 ? -28.44777 37.57040 45.45324 1.000 23.73229 162 THR F CA 1
ATOM 16491 C C . THR F 1 164 ? -29.83340 38.20779 45.39928 1.000 29.54797 162 THR F C 1
ATOM 16492 O O . THR F 1 164 ? -30.12987 39.10476 46.19645 1.000 29.97067 162 THR F O 1
ATOM 16496 N N . PRO F 1 165 ? -30.69785 37.79303 44.46327 1.000 29.85819 163 PRO F N 1
ATOM 16497 C CA . PRO F 1 165 ? -32.08945 38.27759 44.47791 1.000 36.39070 163 PRO F CA 1
ATOM 16498 C C . PRO F 1 165 ? -32.76464 38.06139 45.82709 1.000 28.92736 163 PRO F C 1
ATOM 16499 O O . PRO F 1 165 ? -32.92380 36.92031 46.27103 1.000 33.33883 163 PRO F O 1
ATOM 16503 N N . ALA F 1 166 ? -33.15860 39.15630 46.48666 1.000 35.24353 164 ALA F N 1
ATOM 16504 C CA . ALA F 1 166 ? -33.62444 39.07708 47.87144 1.000 37.34022 164 ALA F CA 1
ATOM 16505 C C . ALA F 1 166 ? -34.92531 38.29141 47.97969 1.000 37.46518 164 ALA F C 1
ATOM 16506 O O . ALA F 1 166 ? -35.03392 37.35675 48.78329 1.000 39.00979 164 ALA F O 1
ATOM 16508 N N . LEU F 1 167 ? -35.93149 38.66435 47.19080 1.000 39.32478 165 LEU F N 1
ATOM 16509 C CA . LEU F 1 167 ? -37.15029 37.87223 47.13378 1.000 38.49061 165 LEU F CA 1
ATOM 16510 C C . LEU F 1 167 ? -37.00563 36.65359 46.23410 1.000 43.85810 165 LEU F C 1
ATOM 16511 O O . LEU F 1 167 ? -37.71433 35.66148 46.44019 1.000 43.57245 165 LEU F O 1
ATOM 16516 N N . GLY F 1 168 ? -36.10438 36.70075 45.25333 1.000 32.70112 166 GLY F N 1
ATOM 16517 C CA . GLY F 1 168 ? -35.92461 35.59533 44.33025 1.000 42.02416 166 GLY F CA 1
ATOM 16518 C C . GLY F 1 168 ? -37.01554 35.51908 43.28145 1.000 37.49705 166 GLY F C 1
ATOM 16519 O O . GLY F 1 168 ? -36.73891 35.54325 42.07800 1.000 33.21714 166 GLY F O 1
ATOM 16520 N N . THR F 1 169 ? -38.26723 35.45694 43.74186 1.000 46.11802 167 THR F N 1
ATOM 16521 C CA . THR F 1 169 ? -39.39987 35.26263 42.84158 1.000 44.08694 167 THR F CA 1
ATOM 16522 C C . THR F 1 169 ? -39.53450 36.41029 41.84343 1.000 47.99113 167 THR F C 1
ATOM 16523 O O . THR F 1 169 ? -39.57660 36.18447 40.62795 1.000 46.70471 167 THR F O 1
ATOM 16527 N N . THR F 1 170 ? -39.59833 37.65259 42.33479 1.000 42.19591 168 THR F N 1
ATOM 16528 C CA . THR F 1 170 ? -39.93712 38.79530 41.49253 1.000 40.19170 168 THR F CA 1
ATOM 16529 C C . THR F 1 170 ? -38.81908 39.81699 41.32857 1.000 35.01801 168 THR F C 1
ATOM 16530 O O . THR F 1 170 ? -39.03353 40.83877 40.66362 1.000 32.18988 168 THR F O 1
ATOM 16534 N N . ASP F 1 171 ? -37.64088 39.58450 41.90459 1.000 33.41788 169 ASP F N 1
ATOM 16535 C CA . ASP F 1 171 ? -36.53813 40.52614 41.74903 1.000 29.80946 169 ASP F CA 1
ATOM 16536 C C . ASP F 1 171 ? -35.31574 39.84244 41.15260 1.000 31.41823 169 ASP F C 1
ATOM 16537 O O . ASP F 1 171 ? -34.24523 39.83245 41.76750 1.000 31.47300 169 ASP F O 1
ATOM 16542 N N . GLY F 1 172 ? -35.46079 39.26879 39.96036 1.000 24.46822 170 GLY F N 1
ATOM 16543 C CA . GLY F 1 172 ? -34.37941 38.54189 39.34245 1.000 20.89232 170 GLY F CA 1
ATOM 16544 C C . GLY F 1 172 ? -34.09940 38.98323 37.92000 1.000 20.23195 170 GLY F C 1
ATOM 16545 O O . GLY F 1 172 ? -34.75859 39.87335 37.37372 1.000 19.50701 170 GLY F O 1
ATOM 16546 N N . PRO F 1 173 ? -33.09261 38.36844 37.29556 1.000 20.13142 171 PRO F N 1
ATOM 16547 C CA . PRO F 1 173 ? -32.78946 38.69635 35.89387 1.000 18.70428 171 PRO F CA 1
ATOM 16548 C C . PRO F 1 173 ? -33.89853 38.32193 34.92514 1.000 20.44853 171 PRO F C 1
ATOM 16549 O O . PRO F 1 173 ? -33.95450 38.89593 33.82961 1.000 17.89312 171 PRO F O 1
ATOM 16553 N N . PHE F 1 174 ? -34.77155 37.37058 35.27842 1.000 19.37629 172 PHE F N 1
ATOM 16554 C CA . PHE F 1 174 ? -35.89949 37.05640 34.40614 1.000 20.19711 172 PHE F CA 1
ATOM 16555 C C . PHE F 1 174 ? -36.82472 38.25593 34.25909 1.000 20.31531 172 PHE F C 1
ATOM 16556 O O . PHE F 1 174 ? -37.26123 38.58111 33.14858 1.000 20.48098 172 PHE F O 1
ATOM 16564 N N . GLN F 1 175 ? -37.13668 38.92216 35.37373 1.000 22.02086 173 GLN F N 1
ATOM 16565 C CA . GLN F 1 175 ? -37.98740 40.10711 35.32717 1.000 22.51874 173 GLN F CA 1
ATOM 16566 C C . GLN F 1 175 ? -37.33626 41.21739 34.51354 1.000 21.74035 173 GLN F C 1
ATOM 16567 O O . GLN F 1 175 ? -38.00224 41.88887 33.71619 1.000 25.10914 173 GLN F O 1
ATOM 16573 N N . SER F 1 176 ? -36.03118 41.41903 34.69618 1.000 20.32473 174 SER F N 1
ATOM 16574 C CA . SER F 1 176 ? -35.31760 42.42725 33.92029 1.000 22.04115 174 SER F CA 1
ATOM 16575 C C . SER F 1 176 ? -35.33406 42.09489 32.43257 1.000 23.45479 174 SER F C 1
ATOM 16576 O O . SER F 1 176 ? -35.66763 42.94458 31.60159 1.000 26.72051 174 SER F O 1
ATOM 16579 N N . ALA F 1 177 ? -34.98918 40.85365 32.07857 1.000 21.55172 175 ALA F N 1
ATOM 16580 C CA . ALA F 1 177 ? -34.84265 40.49137 30.67111 1.000 18.95467 175 ALA F CA 1
ATOM 16581 C C . ALA F 1 177 ? -36.16689 40.51365 29.91848 1.000 20.98113 175 ALA F C 1
ATOM 16582 O O . ALA F 1 177 ? -36.18062 40.72934 28.70181 1.000 21.87978 175 ALA F O 1
ATOM 16584 N N . HIS F 1 178 ? -37.28070 40.27874 30.60431 1.000 24.07235 176 HIS F N 1
ATOM 16585 C CA . HIS F 1 178 ? -38.58337 40.22465 29.95849 1.000 20.28282 176 HIS F CA 1
ATOM 16586 C C . HIS F 1 178 ? -39.45832 41.42759 30.28370 1.000 24.39407 176 HIS F C 1
ATOM 16587 O O . HIS F 1 178 ? -40.61765 41.46629 29.85568 1.000 25.18410 176 HIS F O 1
ATOM 16594 N N . LYS F 1 179 ? -38.92582 42.41396 31.01219 1.000 26.00142 177 LYS F N 1
ATOM 16595 C CA . LYS F 1 179 ? -39.60052 43.69453 31.25321 1.000 26.38263 177 LYS F CA 1
ATOM 16596 C C . LYS F 1 179 ? -40.92039 43.50983 31.99926 1.000 27.22664 177 LYS F C 1
ATOM 16597 O O . LYS F 1 179 ? -41.93077 44.13384 31.66938 1.000 27.67688 177 LYS F O 1
ATOM 16603 N N . VAL F 1 180 ? -40.91877 42.64649 33.01376 1.000 27.92054 178 VAL F N 1
ATOM 16604 C CA . VAL F 1 180 ? -42.10840 42.37501 33.80735 1.000 27.75417 178 VAL F CA 1
ATOM 16605 C C . VAL F 1 180 ? -41.74735 42.48483 35.28340 1.000 30.74202 178 VAL F C 1
ATOM 16606 O O . VAL F 1 180 ? -40.57590 42.52989 35.66158 1.000 31.14467 178 VAL F O 1
ATOM 16610 N N . ASP F 1 181 ? -42.78462 42.54553 36.11927 1.000 36.17709 179 ASP F N 1
ATOM 16611 C CA . ASP F 1 181 ? -42.62683 42.55423 37.56913 1.000 35.75975 179 ASP F CA 1
ATOM 16612 C C . ASP F 1 181 ? -43.30520 41.36767 38.24135 1.000 34.61626 179 ASP F C 1
ATOM 16613 O O . ASP F 1 181 ? -43.44818 41.36158 39.46978 1.000 37.33244 179 ASP F O 1
ATOM 16618 N N . ILE F 1 182 ? -43.72824 40.37267 37.47381 1.000 30.72114 180 ILE F N 1
ATOM 16619 C CA . ILE F 1 182 ? -44.40299 39.21485 38.01369 1.000 34.70864 180 ILE F CA 1
ATOM 16620 C C . ILE F 1 182 ? -43.41045 38.06401 38.11189 1.000 26.30291 180 ILE F C 1
ATOM 16621 O O . ILE F 1 182 ? -42.31379 38.11011 37.56070 1.000 27.14480 180 ILE F O 1
ATOM 16626 N N . SER F 1 183 ? -43.80545 37.00750 38.81704 1.000 25.90243 181 SER F N 1
ATOM 16627 C CA . SER F 1 183 ? -42.93969 35.85102 38.96979 1.000 26.72994 181 SER F CA 1
ATOM 16628 C C . SER F 1 183 ? -42.89851 35.03798 37.67390 1.000 25.39350 181 SER F C 1
ATOM 16629 O O . SER F 1 183 ? -43.70276 35.22421 36.75647 1.000 25.60749 181 SER F O 1
ATOM 16632 N N . PHE F 1 184 ? -41.93205 34.12597 37.60676 1.000 19.80139 182 PHE F N 1
ATOM 16633 C CA . PHE F 1 184 ? -41.82305 33.25211 36.44340 1.000 19.79377 182 PHE F CA 1
ATOM 16634 C C . PHE F 1 184 ? -43.03066 32.33118 36.27415 1.000 19.73987 182 PHE F C 1
ATOM 16635 O O . PHE F 1 184 ? -43.51927 32.21030 35.13634 1.000 20.31817 182 PHE F O 1
ATOM 16643 N N . PRO F 1 185 ? -43.56071 31.67040 37.31472 1.000 20.52752 183 PRO F N 1
ATOM 16644 C CA . PRO F 1 185 ? -44.81058 30.91356 37.11298 1.000 21.21911 183 PRO F CA 1
ATOM 16645 C C . PRO F 1 185 ? -45.97199 31.78368 36.66321 1.000 22.94381 183 PRO F C 1
ATOM 16646 O O . PRO F 1 185 ? -46.75903 31.36149 35.80793 1.000 24.13307 183 PRO F O 1
ATOM 16650 N N . GLN F 1 186 ? -46.10201 32.99276 37.21762 1.000 23.80455 184 GLN F N 1
ATOM 16651 C CA . GLN F 1 186 ? -47.11870 33.92317 36.73340 1.000 26.28264 184 GLN F CA 1
ATOM 16652 C C . GLN F 1 186 ? -46.90547 34.25369 35.26170 1.000 21.91508 184 GLN F C 1
ATOM 16653 O O . GLN F 1 186 ? -47.87149 34.43703 34.51199 1.000 18.81508 184 GLN F O 1
ATOM 16659 N N . TRP F 1 187 ? -45.64235 34.33683 34.83330 1.000 23.13259 185 TRP F N 1
ATOM 16660 C CA . TRP F 1 187 ? -45.34061 34.71451 33.45706 1.000 19.40720 185 TRP F CA 1
ATOM 16661 C C . TRP F 1 187 ? -45.73291 33.61393 32.47909 1.000 23.15601 185 TRP F C 1
ATOM 16662 O O . TRP F 1 187 ? -46.27769 33.89858 31.40500 1.000 19.43305 185 TRP F O 1
ATOM 16673 N N . LEU F 1 188 ? -45.45925 32.35235 32.83046 1.000 20.69583 186 LEU F N 1
ATOM 16674 C CA . LEU F 1 188 ? -45.81380 31.24187 31.95053 1.000 19.83456 186 LEU F CA 1
ATOM 16675 C C . LEU F 1 188 ? -47.30812 31.22773 31.65769 1.000 21.21905 186 LEU F C 1
ATOM 16676 O O . LEU F 1 188 ? -47.72588 30.98533 30.51742 1.000 21.45885 186 LEU F O 1
ATOM 16681 N N . VAL F 1 189 ? -48.12807 31.50101 32.67442 1.000 19.57493 187 VAL F N 1
ATOM 16682 C CA . VAL F 1 189 ? -49.57557 31.47418 32.49670 1.000 21.13896 187 VAL F CA 1
ATOM 16683 C C . VAL F 1 189 ? -50.02652 32.61918 31.59933 1.000 20.71697 187 VAL F C 1
ATOM 16684 O O . VAL F 1 189 ? -50.91684 32.45519 30.75879 1.000 28.70709 187 VAL F O 1
ATOM 16688 N N . GLY F 1 190 ? -49.41374 33.78397 31.74451 1.000 22.54869 188 GLY F N 1
ATOM 16689 C CA . GLY F 1 190 ? -49.78095 34.93626 30.95384 1.000 22.68125 188 GLY F CA 1
ATOM 16690 C C . GLY F 1 190 ? -49.17216 35.02506 29.57405 1.000 22.72447 188 GLY F C 1
ATOM 16691 O O . GLY F 1 190 ? -49.53599 35.92555 28.81323 1.000 26.49060 188 GLY F O 1
ATOM 16692 N N . ASN F 1 191 ? -48.26197 34.12470 29.20710 1.000 25.64844 189 ASN F N 1
ATOM 16693 C CA . ASN F 1 191 ? -47.57482 34.18536 27.91651 1.000 23.37578 189 ASN F CA 1
ATOM 16694 C C . ASN F 1 191 ? -47.58441 32.81948 27.24193 1.000 20.36775 189 ASN F C 1
ATOM 16695 O O . ASN F 1 191 ? -46.55226 32.14325 27.16711 1.000 22.93554 189 ASN F O 1
ATOM 16700 N N . PRO F 1 192 ? -48.73740 32.38665 26.72446 1.000 16.77997 190 PRO F N 1
ATOM 16701 C CA . PRO F 1 192 ? -48.75043 31.18542 25.89592 1.000 22.44040 190 PRO F CA 1
ATOM 16702 C C . PRO F 1 192 ? -47.97691 31.42106 24.61419 1.000 20.36547 190 PRO F C 1
ATOM 16703 O O . PRO F 1 192 ? -47.85546 32.56758 24.14765 1.000 24.52415 190 PRO F O 1
ATOM 16707 N N . PRO F 1 193 ? -47.44081 30.36478 23.99537 1.000 18.13345 191 PRO F N 1
ATOM 16708 C CA . PRO F 1 193 ? -47.54296 28.95023 24.36402 1.000 17.74508 191 PRO F CA 1
ATOM 16709 C C . PRO F 1 193 ? -46.38396 28.46004 25.22361 1.000 18.07607 191 PRO F C 1
ATOM 16710 O O . PRO F 1 193 ? -45.98829 27.30158 25.12877 1.000 18.02695 191 PRO F O 1
ATOM 16714 N N . TYR F 1 194 ? -45.80930 29.30001 26.07763 1.000 16.51656 192 TYR F N 1
ATOM 16715 C CA . TYR F 1 194 ? -44.57717 28.92050 26.75155 1.000 18.80546 192 TYR F CA 1
ATOM 16716 C C . TYR F 1 194 ? -44.80527 28.10638 28.01772 1.000 17.20257 192 TYR F C 1
ATOM 16717 O O . TYR F 1 194 ? -43.87300 27.43705 28.47513 1.000 18.90307 192 TYR F O 1
ATOM 16726 N N . LEU F 1 195 ? -46.01650 28.10881 28.57762 1.000 15.48155 193 LEU F N 1
ATOM 16727 C CA . LEU F 1 195 ? -46.32766 27.12281 29.60884 1.000 18.96804 193 LEU F CA 1
ATOM 16728 C C . LEU F 1 195 ? -46.43874 25.72904 29.00398 1.000 18.67497 193 LEU F C 1
ATOM 16729 O O . LEU F 1 195 ? -45.88799 24.76137 29.54248 1.000 17.80926 193 LEU F O 1
ATOM 16734 N N . GLN F 1 196 ? -47.15253 25.60770 27.88059 1.000 17.95636 194 GLN F N 1
ATOM 16735 C CA . GLN F 1 196 ? -47.22417 24.32615 27.18890 1.000 18.35831 194 GLN F CA 1
ATOM 16736 C C . GLN F 1 196 ? -45.84407 23.88276 26.72781 1.000 17.76473 194 GLN F C 1
ATOM 16737 O O . GLN F 1 196 ? -45.48337 22.70803 26.86668 1.000 19.37106 194 GLN F O 1
ATOM 16743 N N . TYR F 1 197 ? -45.06251 24.81363 26.16883 1.000 17.62580 195 TYR F N 1
ATOM 16744 C CA . TYR F 1 197 ? -43.68066 24.51860 25.80305 1.000 14.76267 195 TYR F CA 1
ATOM 16745 C C . TYR F 1 197 ? -42.89429 24.01557 27.00436 1.000 17.57883 195 TYR F C 1
ATOM 16746 O O . TYR F 1 197 ? -42.12339 23.05497 26.89481 1.000 16.54591 195 TYR F O 1
ATOM 16755 N N . PHE F 1 198 ? -43.07718 24.66096 28.16097 1.000 17.42987 196 PHE F N 1
ATOM 16756 C CA . PHE F 1 198 ? -42.36532 24.26094 29.37194 1.000 18.20089 196 PHE F CA 1
ATOM 16757 C C . PHE F 1 198 ? -42.75041 22.84937 29.80201 1.000 16.09406 196 PHE F C 1
ATOM 16758 O O . PHE F 1 198 ? -41.89111 22.07091 30.22554 1.000 14.80572 196 PHE F O 1
ATOM 16766 N N . ASN F 1 199 ? -44.03619 22.49733 29.68758 1.000 16.64556 197 ASN F N 1
ATOM 16767 C CA . ASN F 1 199 ? -44.49139 21.18355 30.13570 1.000 16.54827 197 ASN F CA 1
ATOM 16768 C C . ASN F 1 199 ? -43.95407 20.07210 29.24298 1.000 16.81137 197 ASN F C 1
ATOM 16769 O O . ASN F 1 199 ? -43.62877 18.98229 29.73037 1.000 13.81209 197 ASN F O 1
ATOM 16774 N N . SER F 1 200 ? -43.87679 20.31546 27.93037 1.000 17.65033 198 SER F N 1
ATOM 16775 C CA . SER F 1 200 ? -43.19126 19.37246 27.05215 1.000 15.34724 198 SER F CA 1
ATOM 16776 C C . SER F 1 200 ? -41.70150 19.34023 27.36164 1.000 16.84279 198 SER F C 1
ATOM 16777 O O . SER F 1 200 ? -41.08916 18.26673 27.41301 1.000 19.70282 198 SER F O 1
ATOM 16780 N N . TYR F 1 201 ? -41.11594 20.51950 27.58289 1.000 14.09139 199 TYR F N 1
ATOM 16781 C CA . TYR F 1 201 ? -39.70760 20.66004 27.93675 1.000 17.14492 199 TYR F CA 1
ATOM 16782 C C . TYR F 1 201 ? -39.31734 19.77170 29.11419 1.000 17.69498 199 TYR F C 1
ATOM 16783 O O . TYR F 1 201 ? -38.17194 19.30883 29.19469 1.000 17.62369 199 TYR F O 1
ATOM 16792 N N . MET F 1 202 ? -40.25311 19.48948 30.02168 1.000 17.13046 200 MET F N 1
ATOM 16793 C CA . MET F 1 202 ? -39.84872 18.79873 31.23601 1.000 16.97170 200 MET F CA 1
ATOM 16794 C C . MET F 1 202 ? -39.64494 17.31121 31.00689 1.000 16.62368 200 MET F C 1
ATOM 16795 O O . MET F 1 202 ? -38.97827 16.65875 31.81685 1.000 16.08098 200 MET F O 1
ATOM 16800 N N . SER F 1 203 ? -40.19824 16.76621 29.92566 1.000 15.15824 201 SER F N 1
ATOM 16801 C CA . SER F 1 203 ? -39.91149 15.39774 29.51938 1.000 15.18356 201 SER F CA 1
ATOM 16802 C C . SER F 1 203 ? -38.61218 15.27635 28.73598 1.000 15.86602 201 SER F C 1
ATOM 16803 O O . SER F 1 203 ? -38.24009 14.16426 28.35938 1.000 15.03050 201 SER F O 1
ATOM 16806 N N . ALA F 1 204 ? -37.90492 16.37775 28.49691 1.000 15.23339 202 ALA F N 1
ATOM 16807 C CA . ALA F 1 204 ? -36.70214 16.35598 27.68077 1.000 14.52856 202 ALA F CA 1
ATOM 16808 C C . ALA F 1 204 ? -35.44404 16.81646 28.40004 1.000 17.11356 202 ALA F C 1
ATOM 16809 O O . ALA F 1 204 ? -34.35577 16.37628 28.03131 1.000 15.71877 202 ALA F O 1
ATOM 16811 N N . TYR F 1 205 ? -35.55542 17.67639 29.41672 1.000 14.47846 203 TYR F N 1
ATOM 16812 C CA . TYR F 1 205 ? -34.36956 18.37348 29.91452 1.000 17.04552 203 TYR F CA 1
ATOM 16813 C C . TYR F 1 205 ? -33.32001 17.41645 30.47031 1.000 17.72058 203 TYR F C 1
ATOM 16814 O O . TYR F 1 205 ? -32.12060 17.70417 30.39369 1.000 14.68574 203 TYR F O 1
ATOM 16823 N N . ARG F 1 206 ? -33.73929 16.27642 31.02273 1.000 17.82709 204 ARG F N 1
ATOM 16824 C CA . ARG F 1 206 ? -32.79526 15.28944 31.53185 1.000 17.50947 204 ARG F CA 1
ATOM 16825 C C . ARG F 1 206 ? -33.08119 13.90074 30.97112 1.000 17.72157 204 ARG F C 1
ATOM 16826 O O . ARG F 1 206 ? -32.59908 12.90660 31.51891 1.000 18.75087 204 ARG F O 1
ATOM 16834 N N . ALA F 1 207 ? -33.83504 13.82187 29.87592 1.000 17.34733 205 ALA F N 1
ATOM 16835 C CA . ALA F 1 207 ? -34.19808 12.54254 29.28540 1.000 15.08157 205 ALA F CA 1
ATOM 16836 C C . ALA F 1 207 ? -32.96613 11.81208 28.76781 1.000 20.14835 205 ALA F C 1
ATOM 16837 O O . ALA F 1 207 ? -31.96113 12.42404 28.39236 1.000 19.66717 205 ALA F O 1
ATOM 16839 N N . GLY F 1 208 ? -33.05879 10.48363 28.73319 1.000 17.93417 206 GLY F N 1
ATOM 16840 C CA . GLY F 1 208 ? -31.96506 9.66274 28.26212 1.000 17.10286 206 GLY F CA 1
ATOM 16841 C C . GLY F 1 208 ? -30.90453 9.37596 29.29471 1.000 17.09083 206 GLY F C 1
ATOM 16842 O O . GLY F 1 208 ? -29.91886 8.69726 28.97653 1.000 21.69924 206 GLY F O 1
ATOM 16843 N N . LYS F 1 209 ? -31.07218 9.86656 30.51158 1.000 19.51978 207 LYS F N 1
ATOM 16844 C CA . LYS F 1 209 ? -30.17072 9.64759 31.62190 1.000 18.94256 207 LYS F CA 1
ATOM 16845 C C . LYS F 1 209 ? -30.82489 8.74112 32.65762 1.000 19.07338 207 LYS F C 1
ATOM 16846 O O . LYS F 1 209 ? -32.05474 8.72556 32.78382 1.000 16.21936 207 LYS F O 1
ATOM 16852 N N . PRO F 1 210 ? -30.03287 7.96352 33.39844 1.000 22.50961 208 PRO F N 1
ATOM 16853 C CA . PRO F 1 210 ? -30.61107 6.96834 34.31589 1.000 16.00082 208 PRO F CA 1
ATOM 16854 C C . PRO F 1 210 ? -31.54425 7.59786 35.34070 1.000 14.97346 208 PRO F C 1
ATOM 16855 O O . PRO F 1 210 ? -31.19867 8.57392 36.00696 1.000 18.50849 208 PRO F O 1
ATOM 16859 N N . ASN F 1 211 ? -32.73327 7.01629 35.46725 1.000 18.50205 209 ASN F N 1
ATOM 16860 C CA . ASN F 1 211 ? -33.73477 7.48444 36.41164 1.000 18.19882 209 ASN F CA 1
ATOM 16861 C C . ASN F 1 211 ? -33.41716 7.00222 37.82309 1.000 15.93764 209 ASN F C 1
ATOM 16862 O O . ASN F 1 211 ? -32.67321 6.04019 38.03031 1.000 14.22939 209 ASN F O 1
ATOM 16867 N N . TRP F 1 212 ? -34.01723 7.68367 38.80116 1.000 14.43744 210 TRP F N 1
ATOM 16868 C CA . TRP F 1 212 ? -33.82232 7.32266 40.20111 1.000 16.26433 210 TRP F CA 1
ATOM 16869 C C . TRP F 1 212 ? -34.19920 5.87137 40.47068 1.000 14.52709 210 TRP F C 1
ATOM 16870 O O . TRP F 1 212 ? -33.60238 5.22727 41.33821 1.000 16.38871 210 TRP F O 1
ATOM 16881 N N . CYS F 1 213 ? -35.17403 5.33804 39.74026 1.000 17.19738 211 CYS F N 1
ATOM 16882 C CA . CYS F 1 213 ? -35.67276 3.99216 39.97926 1.000 16.75709 211 CYS F CA 1
ATOM 16883 C C . CYS F 1 213 ? -34.98002 2.94646 39.11628 1.000 18.04614 211 CYS F C 1
ATOM 16884 O O . CYS F 1 213 ? -35.38490 1.78114 39.13595 1.000 20.72207 211 CYS F O 1
ATOM 16887 N N . ASP F 1 214 ? -33.95357 3.33132 38.36291 1.000 20.24494 212 ASP F N 1
ATOM 16888 C CA . ASP F 1 214 ? -33.24932 2.37209 37.52839 1.000 20.79005 212 ASP F CA 1
ATOM 16889 C C . ASP F 1 214 ? -32.39149 1.44908 38.38925 1.000 20.76815 212 ASP F C 1
ATOM 16890 O O . ASP F 1 214 ? -32.00588 1.78412 39.51292 1.000 17.54827 212 ASP F O 1
ATOM 16895 N N . ASN F 1 215 ? -32.10495 0.26698 37.84270 1.000 22.39730 213 ASN F N 1
ATOM 16896 C CA . ASN F 1 215 ? -31.26414 -0.71454 38.51923 1.000 24.23158 213 ASN F CA 1
ATOM 16897 C C . ASN F 1 215 ? -29.92806 -0.10290 38.91897 1.000 22.62503 213 ASN F C 1
ATOM 16898 O O . ASN F 1 215 ? -29.26640 0.55439 38.11129 1.000 23.05377 213 ASN F O 1
ATOM 16903 N N . GLY F 1 216 ? -29.53294 -0.32666 40.17349 1.000 21.68057 214 GLY F N 1
ATOM 16904 C CA . GLY F 1 216 ? -28.29582 0.21197 40.69797 1.000 18.65430 214 GLY F CA 1
ATOM 16905 C C . GLY F 1 216 ? -28.38543 1.61260 41.26428 1.000 21.85240 214 GLY F C 1
ATOM 16906 O O . GLY F 1 216 ? -27.38657 2.11292 41.79742 1.000 24.14993 214 GLY F O 1
ATOM 16907 N N . PHE F 1 217 ? -29.54116 2.26507 41.16523 1.000 20.31703 215 PHE F N 1
ATOM 16908 C CA . PHE F 1 217 ? -29.71867 3.59514 41.73199 1.000 19.52647 215 PHE F CA 1
ATOM 16909 C C . PHE F 1 217 ? -30.47511 3.46852 43.05114 1.000 22.85096 215 PHE F C 1
ATOM 16910 O O . PHE F 1 217 ? -29.91742 2.98737 44.04376 1.000 22.27717 215 PHE F O 1
ATOM 16918 N N . TYR F 1 218 ? -31.74346 3.87973 43.07523 1.000 19.51095 216 TYR F N 1
ATOM 16919 C CA . TYR F 1 218 ? -32.46363 3.67090 44.32806 1.000 16.54831 216 TYR F CA 1
ATOM 16920 C C . TYR F 1 218 ? -33.06464 2.26663 44.35840 1.000 15.50606 216 TYR F C 1
ATOM 16921 O O . TYR F 1 218 ? -33.55210 1.77907 43.33404 1.000 15.96738 216 TYR F O 1
ATOM 16930 N N . PRO F 1 219 ? -33.02456 1.58103 45.50980 1.000 17.59849 217 PRO F N 1
ATOM 16931 C CA . PRO F 1 219 ? -33.62370 0.23438 45.61278 1.000 14.35530 217 PRO F CA 1
ATOM 16932 C C . PRO F 1 219 ? -35.13213 0.27515 45.86235 1.000 17.17017 217 PRO F C 1
ATOM 16933 O O . PRO F 1 219 ? -35.63043 0.13770 46.98095 1.000 19.01911 217 PRO F O 1
ATOM 16937 N N . VAL F 1 220 ? -35.88068 0.45192 44.76864 1.000 15.78165 218 VAL F N 1
ATOM 16938 C CA . VAL F 1 220 ? -37.33626 0.59236 44.84261 1.000 12.91798 218 VAL F CA 1
ATOM 16939 C C . VAL F 1 220 ? -37.97358 -0.65978 45.43402 1.000 14.28038 218 VAL F C 1
ATOM 16940 O O . VAL F 1 220 ? -38.85381 -0.58042 46.29827 1.000 12.91666 218 VAL F O 1
ATOM 16944 N N . ALA F 1 221 ? -37.55600 -1.83531 44.96156 1.000 13.48035 219 ALA F N 1
ATOM 16945 C CA . ALA F 1 221 ? -38.21482 -3.06718 45.38318 1.000 15.45094 219 ALA F CA 1
ATOM 16946 C C . ALA F 1 221 ? -37.99992 -3.32881 46.86895 1.000 15.46130 219 ALA F C 1
ATOM 16947 O O . ALA F 1 221 ? -38.95121 -3.62489 47.60189 1.000 14.68732 219 ALA F O 1
ATOM 16949 N N . ASP F 1 222 ? -36.75944 -3.20300 47.33975 1.000 14.32568 220 ASP F N 1
ATOM 16950 C CA . ASP F 1 222 ? -36.48216 -3.52723 48.73408 1.000 17.04227 220 ASP F CA 1
ATOM 16951 C C . ASP F 1 222 ? -37.02680 -2.47362 49.69424 1.000 15.38331 220 ASP F C 1
ATOM 16952 O O . ASP F 1 222 ? -37.41133 -2.80983 50.81827 1.000 16.28833 220 ASP F O 1
ATOM 16957 N N . ARG F 1 223 ? -37.06353 -1.20400 49.28657 1.000 20.35813 221 ARG F N 1
ATOM 16958 C CA . ARG F 1 223 ? -37.50387 -0.14175 50.18721 1.000 15.41758 221 ARG F CA 1
ATOM 16959 C C . ARG F 1 223 ? -38.99548 0.14627 50.09388 1.000 13.45068 221 ARG F C 1
ATOM 16960 O O . ARG F 1 223 ? -39.60483 0.53044 51.09733 1.000 13.34590 221 ARG F O 1
ATOM 16968 N N . LEU F 1 224 ? -39.60158 -0.02942 48.92074 1.000 15.28136 222 LEU F N 1
ATOM 16969 C CA . LEU F 1 224 ? -40.99538 0.33637 48.70197 1.000 13.16353 222 LEU F CA 1
ATOM 16970 C C . LEU F 1 224 ? -41.91052 -0.86385 48.50874 1.000 15.08199 222 LEU F C 1
ATOM 16971 O O . LEU F 1 224 ? -42.92982 -0.97679 49.19445 1.000 16.35929 222 LEU F O 1
ATOM 16976 N N . LEU F 1 225 ? -41.57696 -1.77143 47.58616 1.000 17.49111 223 LEU F N 1
ATOM 16977 C CA . LEU F 1 225 ? -42.47879 -2.87982 47.28122 1.000 15.60247 223 LEU F CA 1
ATOM 16978 C C . LEU F 1 225 ? -42.50582 -3.90566 48.40852 1.000 18.36887 223 LEU F C 1
ATOM 16979 O O . LEU F 1 225 ? -43.56825 -4.45502 48.72643 1.000 19.56874 223 LEU F O 1
ATOM 16984 N N . ASN F 1 226 ? -41.34946 -4.16257 49.02704 1.000 17.48515 224 ASN F N 1
ATOM 16985 C CA . ASN F 1 226 ? -41.20843 -5.22191 50.02485 1.000 21.05030 224 ASN F CA 1
ATOM 16986 C C . ASN F 1 226 ? -42.33331 -5.18673 51.05749 1.000 25.10483 224 ASN F C 1
ATOM 16987 O O . ASN F 1 226 ? -43.11778 -6.13727 51.17727 1.000 33.71006 224 ASN F O 1
ATOM 16992 N N . GLY F 1 227 ? -42.42740 -4.09860 51.81308 1.000 21.00318 225 GLY F N 1
ATOM 16993 C CA . GLY F 1 227 ? -43.40307 -4.03656 52.88532 1.000 18.68049 225 GLY F CA 1
ATOM 16994 C C . GLY F 1 227 ? -44.64775 -3.24901 52.53866 1.000 21.28357 225 GLY F C 1
ATOM 16995 O O . GLY F 1 227 ? -45.26193 -2.64107 53.42072 1.000 18.66628 225 GLY F O 1
ATOM 16996 N N . PHE F 1 228 ? -45.02296 -3.24095 51.25790 1.000 21.24372 226 PHE F N 1
ATOM 16997 C CA . PHE F 1 228 ? -46.25191 -2.57722 50.84656 1.000 19.76714 226 PHE F CA 1
ATOM 16998 C C . PHE F 1 228 ? -47.44011 -3.20232 51.56751 1.000 21.94751 226 PHE F C 1
ATOM 16999 O O . PHE F 1 228 ? -47.54788 -4.42642 51.67368 1.000 23.78268 226 PHE F O 1
ATOM 17007 N N . ASP F 1 229 ? -48.33617 -2.35274 52.06848 1.000 22.79540 227 ASP F N 1
ATOM 17008 C CA . ASP F 1 229 ? -49.43926 -2.79641 52.92174 1.000 17.14822 227 ASP F CA 1
ATOM 17009 C C . ASP F 1 229 ? -50.70775 -2.07737 52.47379 1.000 18.26970 227 ASP F C 1
ATOM 17010 O O . ASP F 1 229 ? -50.91807 -0.90993 52.81279 1.000 18.99441 227 ASP F O 1
ATOM 17015 N N . ALA F 1 230 ? -51.55982 -2.78657 51.73046 1.000 19.60563 228 ALA F N 1
ATOM 17016 C CA . ALA F 1 230 ? -52.79138 -2.19091 51.22884 1.000 20.59636 228 ALA F CA 1
ATOM 17017 C C . ALA F 1 230 ? -53.76653 -1.83617 52.34364 1.000 20.87636 228 ALA F C 1
ATOM 17018 O O . ALA F 1 230 ? -54.64305 -0.99081 52.13427 1.000 24.24238 228 ALA F O 1
ATOM 17020 N N . SER F 1 231 ? -53.63991 -2.45986 53.51708 1.000 22.27063 229 SER F N 1
ATOM 17021 C CA . SER F 1 231 ? -54.47811 -2.08809 54.65058 1.000 18.84860 229 SER F CA 1
ATOM 17022 C C . SER F 1 231 ? -54.06269 -0.75703 55.26611 1.000 21.07875 229 SER F C 1
ATOM 17023 O O . SER F 1 231 ? -54.87826 -0.11703 55.93787 1.000 23.84556 229 SER F O 1
ATOM 17026 N N . VAL F 1 232 ? -52.81794 -0.32917 55.06571 1.000 18.65976 230 VAL F N 1
ATOM 17027 C CA . VAL F 1 232 ? -52.43226 1.02095 55.45663 1.000 17.40059 230 VAL F CA 1
ATOM 17028 C C . VAL F 1 232 ? -52.92048 2.02846 54.42720 1.000 17.90028 230 VAL F C 1
ATOM 17029 O O . VAL F 1 232 ? -53.48154 3.07181 54.77533 1.000 22.29614 230 VAL F O 1
ATOM 17033 N N . SER F 1 233 ? -52.72610 1.72253 53.14696 1.000 20.24182 231 SER F N 1
ATOM 17034 C CA . SER F 1 233 ? -53.16688 2.56583 52.04534 1.000 19.15187 231 SER F CA 1
ATOM 17035 C C . SER F 1 233 ? -52.96799 1.79568 50.74874 1.000 20.26964 231 SER F C 1
ATOM 17036 O O . SER F 1 233 ? -52.04519 0.98141 50.63730 1.000 19.87571 231 SER F O 1
ATOM 17039 N N . ASP F 1 234 ? -53.83989 2.05402 49.77426 1.000 16.93169 232 ASP F N 1
ATOM 17040 C CA . ASP F 1 234 ? -53.73262 1.41250 48.47161 1.000 17.38741 232 ASP F CA 1
ATOM 17041 C C . ASP F 1 234 ? -52.91500 2.22488 47.47493 1.000 16.90856 232 ASP F C 1
ATOM 17042 O O . ASP F 1 234 ? -52.89914 1.88674 46.28801 1.000 17.48480 232 ASP F O 1
ATOM 17047 N N . VAL F 1 235 ? -52.23167 3.27578 47.92694 1.000 18.32686 233 VAL F N 1
ATOM 17048 C CA . VAL F 1 235 ? -51.39180 4.10345 47.06843 1.000 16.36222 233 VAL F CA 1
ATOM 17049 C C . VAL F 1 235 ? -49.93922 3.68714 47.25013 1.000 16.76823 233 VAL F C 1
ATOM 17050 O O . VAL F 1 235 ? -49.42602 3.66258 48.37706 1.000 16.64357 233 VAL F O 1
ATOM 17054 N N . LEU F 1 236 ? -49.27213 3.37149 46.13756 1.000 16.57297 234 LEU F N 1
ATOM 17055 C CA . LEU F 1 236 ? -47.85448 3.02889 46.17834 1.000 14.04539 234 LEU F CA 1
ATOM 17056 C C . LEU F 1 236 ? -46.97718 4.27454 46.13302 1.000 16.09624 234 LEU F C 1
ATOM 17057 O O . LEU F 1 236 ? -46.04538 4.41410 46.93406 1.000 16.33640 234 LEU F O 1
ATOM 17062 N N . LEU F 1 237 ? -47.25844 5.19487 45.21222 1.000 19.07220 235 LEU F N 1
ATOM 17063 C CA . LEU F 1 237 ? -46.39566 6.35301 45.03201 1.000 14.16351 235 LEU F CA 1
ATOM 17064 C C . LEU F 1 237 ? -47.20720 7.55348 44.56688 1.000 15.15231 235 LEU F C 1
ATOM 17065 O O . LEU F 1 237 ? -48.05024 7.44134 43.67301 1.000 14.44939 235 LEU F O 1
ATOM 17070 N N . VAL F 1 238 ? -46.92986 8.70298 45.17290 1.000 17.89628 236 VAL F N 1
ATOM 17071 C CA . VAL F 1 238 ? -47.48903 9.98537 44.76293 1.000 19.07870 236 VAL F CA 1
ATOM 17072 C C . VAL F 1 238 ? -46.35163 10.81789 44.18773 1.000 16.27403 236 VAL F C 1
ATOM 17073 O O . VAL F 1 238 ? -45.38455 11.12273 44.89650 1.000 20.02938 236 VAL F O 1
ATOM 17077 N N . ASP F 1 239 ? -46.45390 11.17861 42.90670 1.000 16.01594 237 ASP F N 1
ATOM 17078 C CA . ASP F 1 239 ? -45.47588 12.06910 42.27411 1.000 15.20755 237 ASP F CA 1
ATOM 17079 C C . ASP F 1 239 ? -45.99557 13.49644 42.39271 1.000 14.64181 237 ASP F C 1
ATOM 17080 O O . ASP F 1 239 ? -46.88205 13.91340 41.64463 1.000 15.18497 237 ASP F O 1
ATOM 17085 N N . VAL F 1 240 ? -45.43039 14.24796 43.33138 1.000 18.74294 238 VAL F N 1
ATOM 17086 C CA . VAL F 1 240 ? -45.90238 15.58586 43.66673 1.000 12.93436 238 VAL F CA 1
ATOM 17087 C C . VAL F 1 240 ? -45.12620 16.58544 42.81601 1.000 15.06063 238 VAL F C 1
ATOM 17088 O O . VAL F 1 240 ? -43.91282 16.73866 42.97715 1.000 16.16893 238 VAL F O 1
ATOM 17092 N N . GLY F 1 241 ? -45.82515 17.26906 41.91369 1.000 17.51937 239 GLY F N 1
ATOM 17093 C CA . GLY F 1 241 ? -45.16890 18.16012 40.97341 1.000 15.72149 239 GLY F CA 1
ATOM 17094 C C . GLY F 1 241 ? -44.53287 17.45082 39.79824 1.000 15.88667 239 GLY F C 1
ATOM 17095 O O . GLY F 1 241 ? -43.46620 17.86662 39.32999 1.000 15.28677 239 GLY F O 1
ATOM 17096 N N . GLY F 1 242 ? -45.16167 16.38808 39.30097 1.000 13.32991 240 GLY F N 1
ATOM 17097 C CA . GLY F 1 242 ? -44.57622 15.58772 38.24185 1.000 14.79419 240 GLY F CA 1
ATOM 17098 C C . GLY F 1 242 ? -44.98646 15.98100 36.83686 1.000 12.29062 240 GLY F C 1
ATOM 17099 O O . GLY F 1 242 ? -44.89390 15.16966 35.90865 1.000 13.23429 240 GLY F O 1
ATOM 17100 N N . GLY F 1 243 ? -45.44262 17.21989 36.67092 1.000 12.57633 241 GLY F N 1
ATOM 17101 C CA . GLY F 1 243 ? -45.75544 17.72335 35.34346 1.000 12.69358 241 GLY F CA 1
ATOM 17102 C C . GLY F 1 243 ? -46.84217 16.90508 34.67351 1.000 15.94978 241 GLY F C 1
ATOM 17103 O O . GLY F 1 243 ? -47.91133 16.65721 35.24525 1.000 13.44964 241 GLY F O 1
ATOM 17104 N N . ARG F 1 244 ? -46.57070 16.47766 33.44201 1.000 13.35765 242 ARG F N 1
ATOM 17105 C CA . ARG F 1 244 ? -47.49794 15.64287 32.68909 1.000 13.93932 242 ARG F CA 1
ATOM 17106 C C . ARG F 1 244 ? -47.32914 14.15464 32.96838 1.000 13.94430 242 ARG F C 1
ATOM 17107 O O . ARG F 1 244 ? -47.99195 13.33827 32.31948 1.000 14.50403 242 ARG F O 1
ATOM 17115 N N . GLY F 1 245 ? -46.45068 13.77891 33.89023 1.000 14.08633 243 GLY F N 1
ATOM 17116 C CA . GLY F 1 245 ? -46.38971 12.40771 34.35221 1.000 13.44198 243 GLY F CA 1
ATOM 17117 C C . GLY F 1 245 ? -45.40663 11.50444 33.64740 1.000 14.38003 243 GLY F C 1
ATOM 17118 O O . GLY F 1 245 ? -45.59224 10.28309 33.67294 1.000 16.17099 243 GLY F O 1
ATOM 17119 N N . HIS F 1 246 ? -44.35666 12.05147 33.03286 1.000 13.36414 244 HIS F N 1
ATOM 17120 C CA . HIS F 1 246 ? -43.36966 11.19171 32.38495 1.000 14.81681 244 HIS F CA 1
ATOM 17121 C C . HIS F 1 246 ? -42.62418 10.33210 33.40299 1.000 13.98132 244 HIS F C 1
ATOM 17122 O O . HIS F 1 246 ? -42.41647 9.13562 33.17337 1.000 16.28132 244 HIS F O 1
ATOM 17129 N N . ASP F 1 247 ? -42.22439 10.91583 34.53697 1.000 14.87509 245 ASP F N 1
ATOM 17130 C CA . ASP F 1 247 ? -41.49293 10.15468 35.55103 1.000 16.41639 245 ASP F CA 1
ATOM 17131 C C . ASP F 1 247 ? -42.35326 9.04990 36.15288 1.000 14.91400 245 ASP F C 1
ATOM 17132 O O . ASP F 1 247 ? -41.88883 7.91891 36.33930 1.000 12.73921 245 ASP F O 1
ATOM 17137 N N . ILE F 1 248 ? -43.60278 9.36519 36.49655 1.000 13.89222 246 ILE F N 1
ATOM 17138 C CA . ILE F 1 248 ? -44.44009 8.36763 37.15158 1.000 13.98876 246 ILE F CA 1
ATOM 17139 C C . ILE F 1 248 ? -44.85220 7.28208 36.16787 1.000 13.38556 246 ILE F C 1
ATOM 17140 O O . ILE F 1 248 ? -45.10605 6.14026 36.56732 1.000 16.07469 246 ILE F O 1
ATOM 17145 N N . ALA F 1 249 ? -44.90685 7.60103 34.87285 1.000 14.17811 247 ALA F N 1
ATOM 17146 C CA . ALA F 1 249 ? -45.16995 6.56946 33.87620 1.000 15.05503 247 ALA F CA 1
ATOM 17147 C C . ALA F 1 249 ? -43.96770 5.65256 33.70290 1.000 16.04561 247 ALA F C 1
ATOM 17148 O O . ALA F 1 249 ? -44.13113 4.44923 33.47395 1.000 18.64580 247 ALA F O 1
ATOM 17150 N N . THR F 1 250 ? -42.75747 6.19916 33.81324 1.000 14.49486 248 THR F N 1
ATOM 17151 C CA . THR F 1 250 ? -41.56629 5.35988 33.79182 1.000 17.55292 248 THR F CA 1
ATOM 17152 C C . THR F 1 250 ? -41.53791 4.42359 34.99111 1.000 15.13732 248 THR F C 1
ATOM 17153 O O . THR F 1 250 ? -41.18380 3.24603 34.86170 1.000 18.59793 248 THR F O 1
ATOM 17157 N N . PHE F 1 251 ? -41.91855 4.92914 36.16533 1.000 17.67309 249 PHE F N 1
ATOM 17158 C CA . PHE F 1 251 ? -41.99039 4.08995 37.35865 1.000 18.90239 249 PHE F CA 1
ATOM 17159 C C . PHE F 1 251 ? -42.97438 2.93866 37.16774 1.000 18.21685 249 PHE F C 1
ATOM 17160 O O . PHE F 1 251 ? -42.67538 1.78598 37.50525 1.000 17.18285 249 PHE F O 1
ATOM 17168 N N . GLY F 1 252 ? -44.15793 3.23399 36.62553 1.000 15.24062 250 GLY F N 1
ATOM 17169 C CA . GLY F 1 252 ? -45.14690 2.18976 36.41706 1.000 15.53665 250 GLY F CA 1
ATOM 17170 C C . GLY F 1 252 ? -44.67392 1.09572 35.47569 1.000 19.27064 250 GLY F C 1
ATOM 17171 O O . GLY F 1 252 ? -44.88417 -0.09220 35.73397 1.000 20.00727 250 GLY F O 1
ATOM 17172 N N . SER F 1 253 ? -44.02869 1.47593 34.37230 1.000 19.69641 251 SER F N 1
ATOM 17173 C CA . SER F 1 253 ? -43.60378 0.48312 33.39360 1.000 19.40621 251 SER F CA 1
ATOM 17174 C C . SER F 1 253 ? -42.40729 -0.33888 33.86006 1.000 21.72749 251 SER F C 1
ATOM 17175 O O . SER F 1 253 ? -42.13465 -1.38711 33.26613 1.000 22.70510 251 SER F O 1
ATOM 17178 N N . GLN F 1 254 ? -41.70415 0.08924 34.91165 1.000 24.84245 252 GLN F N 1
ATOM 17179 C CA . GLN F 1 254 ? -40.56487 -0.66253 35.42304 1.000 20.38438 252 GLN F CA 1
ATOM 17180 C C . GLN F 1 254 ? -40.92216 -1.61122 36.55781 1.000 20.16865 252 GLN F C 1
ATOM 17181 O O . GLN F 1 254 ? -40.16564 -2.55482 36.81469 1.000 23.26328 252 GLN F O 1
ATOM 17187 N N . PHE F 1 255 ? -42.04072 -1.39496 37.24254 1.000 17.87152 253 PHE F N 1
ATOM 17188 C CA . PHE F 1 255 ? -42.36616 -2.16298 38.43740 1.000 17.46597 253 PHE F CA 1
ATOM 17189 C C . PHE F 1 255 ? -43.78279 -2.70999 38.37248 1.000 18.94983 253 PHE F C 1
ATOM 17190 O O . PHE F 1 255 ? -44.47554 -2.81259 39.38799 1.000 16.71020 253 PHE F O 1
ATOM 17198 N N . SER F 1 256 ? -44.23398 -3.10462 37.14826 1.000 20.12931 254 SER F N 1
ATOM 17199 C CA . SER F 1 256 ? -45.53136 -3.72072 36.90585 1.000 19.82268 254 SER F CA 1
ATOM 17200 C C . SER F 1 256 ? -45.43802 -5.23948 37.04616 1.000 21.84522 254 SER F C 1
ATOM 17201 O O . SER F 1 256 ? -44.38768 -5.82878 36.76670 1.000 23.95193 254 SER F O 1
ATOM 17204 N N . PRO F 1 257 ? -46.51617 -5.92402 37.48909 1.000 19.67475 255 PRO F N 1
ATOM 17205 C CA . PRO F 1 257 ? -47.83081 -5.40587 37.91537 1.000 19.00978 255 PRO F CA 1
ATOM 17206 C C . PRO F 1 257 ? -47.75860 -4.62455 39.22500 1.000 19.85676 255 PRO F C 1
ATOM 17207 O O . PRO F 1 257 ? -47.26336 -5.13142 40.23339 1.000 21.76831 255 PRO F O 1
ATOM 17211 N N . LEU F 1 258 ? -48.26393 -3.39270 39.23103 1.000 20.75685 256 LEU F N 1
ATOM 17212 C CA . LEU F 1 258 ? -48.11478 -2.51528 40.38936 1.000 19.44206 256 LEU F CA 1
ATOM 17213 C C . LEU F 1 258 ? -49.00067 -2.99342 41.53428 1.000 20.86175 256 LEU F C 1
ATOM 17214 O O . LEU F 1 258 ? -50.17950 -3.29943 41.31287 1.000 19.91561 256 LEU F O 1
ATOM 17219 N N . PRO F 1 259 ? -48.48292 -3.06355 42.76724 1.000 17.29926 257 PRO F N 1
ATOM 17220 C CA . PRO F 1 259 ? -49.32313 -3.51240 43.88666 1.000 18.14456 257 PRO F CA 1
ATOM 17221 C C . PRO F 1 259 ? -50.26833 -2.44705 44.40807 1.000 18.38570 257 PRO F C 1
ATOM 17222 O O . PRO F 1 259 ? -51.22165 -2.78779 45.12309 1.000 21.07922 257 PRO F O 1
ATOM 17226 N N . GLY F 1 260 ? -50.03917 -1.17915 44.07696 1.000 18.27287 258 GLY F N 1
ATOM 17227 C CA . GLY F 1 260 ? -50.89535 -0.09756 44.50933 1.000 17.47576 258 GLY F CA 1
ATOM 17228 C C . GLY F 1 260 ? -50.96225 0.97919 43.44675 1.000 18.02379 258 GLY F C 1
ATOM 17229 O O . GLY F 1 260 ? -50.39165 0.85056 42.36103 1.000 15.88407 258 GLY F O 1
ATOM 17230 N N . ARG F 1 261 ? -51.66036 2.05979 43.78208 1.000 20.53192 259 ARG F N 1
ATOM 17231 C CA . ARG F 1 261 ? -51.94595 3.11937 42.82595 1.000 21.77103 259 ARG F CA 1
ATOM 17232 C C . ARG F 1 261 ? -50.77960 4.08766 42.69011 1.000 16.20870 259 ARG F C 1
ATOM 17233 O O . ARG F 1 261 ? -50.01998 4.32231 43.63537 1.000 14.34392 259 ARG F O 1
ATOM 17241 N N . LEU F 1 262 ? -50.66565 4.66861 41.49676 1.000 18.59410 260 LEU F N 1
ATOM 17242 C CA . LEU F 1 262 ? -49.76314 5.77693 41.21032 1.000 16.12299 260 LEU F CA 1
ATOM 17243 C C . LEU F 1 262 ? -50.59496 7.04018 41.03816 1.000 17.12263 260 LEU F C 1
ATOM 17244 O O . LEU F 1 262 ? -51.46361 7.09798 40.16116 1.000 20.13190 260 LEU F O 1
ATOM 17249 N N . VAL F 1 263 ? -50.33262 8.04504 41.86856 1.000 17.01874 261 VAL F N 1
ATOM 17250 C CA . VAL F 1 263 ? -51.07029 9.30488 41.84381 1.000 19.00811 261 VAL F CA 1
ATOM 17251 C C . VAL F 1 263 ? -50.11584 10.41378 41.42013 1.000 16.86782 261 VAL F C 1
ATOM 17252 O O . VAL F 1 263 ? -49.07446 10.62209 42.05440 1.000 17.29859 261 VAL F O 1
ATOM 17256 N N . LEU F 1 264 ? -50.46897 11.12374 40.34953 1.000 15.91334 262 LEU F N 1
ATOM 17257 C CA . LEU F 1 264 ? -49.71933 12.28575 39.89224 1.000 14.46934 262 LEU F CA 1
ATOM 17258 C C . LEU F 1 264 ? -50.41844 13.55432 40.36559 1.000 16.16187 262 LEU F C 1
ATOM 17259 O O . LEU F 1 264 ? -51.64176 13.67242 40.24876 1.000 17.21333 262 LEU F O 1
ATOM 17264 N N . GLN F 1 265 ? -49.64281 14.49874 40.89601 1.000 14.28873 263 GLN F N 1
ATOM 17265 C CA . GLN F 1 265 ? -50.17112 15.77530 41.36007 1.000 15.74462 263 GLN F CA 1
ATOM 17266 C C . GLN F 1 265 ? -49.41912 16.91792 40.69257 1.000 15.53265 263 GLN F C 1
ATOM 17267 O O . GLN F 1 265 ? -48.18471 16.93766 40.69961 1.000 15.13271 263 GLN F O 1
ATOM 17273 N N . ASP F 1 266 ? -50.16347 17.86212 40.12087 1.000 15.31185 264 ASP F N 1
ATOM 17274 C CA . ASP F 1 266 ? -49.59538 19.10566 39.61446 1.000 16.51221 264 ASP F CA 1
ATOM 17275 C C . ASP F 1 266 ? -50.71453 20.13827 39.51158 1.000 17.75212 264 ASP F C 1
ATOM 17276 O O . ASP F 1 266 ? -51.85577 19.88485 39.90593 1.000 17.40085 264 ASP F O 1
ATOM 17281 N N . ARG F 1 267 ? -50.37661 21.31638 38.98902 1.000 19.17265 265 ARG F N 1
ATOM 17282 C CA . ARG F 1 267 ? -51.36887 22.37178 38.83970 1.000 20.86127 265 ARG F CA 1
ATOM 17283 C C . ARG F 1 267 ? -52.42226 21.98619 37.80418 1.000 21.93228 265 ARG F C 1
ATOM 17284 O O . ARG F 1 267 ? -52.19565 21.15030 36.92501 1.000 22.84709 265 ARG F O 1
ATOM 17292 N N . GLU F 1 268 ? -53.58374 22.63981 37.90794 1.000 21.52292 266 GLU F N 1
ATOM 17293 C CA . GLU F 1 268 ? -54.72481 22.30203 37.05959 1.000 22.60393 266 GLU F CA 1
ATOM 17294 C C . GLU F 1 268 ? -54.40284 22.48911 35.58040 1.000 23.27305 266 GLU F C 1
ATOM 17295 O O . GLU F 1 268 ? -54.68999 21.61065 34.75851 1.000 24.84783 266 GLU F O 1
ATOM 17301 N N . GLN F 1 269 ? -53.81214 23.63463 35.21981 1.000 22.66652 267 GLN F N 1
ATOM 17302 C CA . GLN F 1 269 ? -53.46964 23.89019 33.82081 1.000 23.43709 267 GLN F CA 1
ATOM 17303 C C . GLN F 1 269 ? -52.50640 22.84687 33.26554 1.000 21.25973 267 GLN F C 1
ATOM 17304 O O . GLN F 1 269 ? -52.56665 22.52094 32.07496 1.000 24.03161 267 GLN F O 1
ATOM 17310 N N . VAL F 1 270 ? -51.61314 22.31917 34.10179 1.000 22.83077 268 VAL F N 1
ATOM 17311 C CA . VAL F 1 270 ? -50.65254 21.31901 33.64519 1.000 19.99591 268 VAL F CA 1
ATOM 17312 C C . VAL F 1 270 ? -51.33118 19.96692 33.47056 1.000 19.18123 268 VAL F C 1
ATOM 17313 O O . VAL F 1 270 ? -51.13007 19.27623 32.46356 1.000 21.41054 268 VAL F O 1
ATOM 17317 N N . ILE F 1 271 ? -52.15362 19.58117 34.44964 1.000 20.66323 269 ILE F N 1
ATOM 17318 C CA . ILE F 1 271 ? -52.83451 18.28992 34.41668 1.000 20.74447 269 ILE F CA 1
ATOM 17319 C C . ILE F 1 271 ? -53.80120 18.22066 33.24204 1.000 20.67529 269 ILE F C 1
ATOM 17320 O O . ILE F 1 271 ? -53.92710 17.18265 32.58112 1.000 22.00286 269 ILE F O 1
ATOM 17325 N N . ASN F 1 272 ? -54.49787 19.32337 32.96114 1.000 22.89310 270 ASN F N 1
ATOM 17326 C CA . ASN F 1 272 ? -55.47673 19.34994 31.88280 1.000 20.92964 270 ASN F CA 1
ATOM 17327 C C . ASN F 1 272 ? -54.84108 19.23762 30.50495 1.000 20.12537 270 ASN F C 1
ATOM 17328 O O . ASN F 1 272 ? -55.56038 19.00814 29.52771 1.000 23.02652 270 ASN F O 1
ATOM 17333 N N . SER F 1 273 ? -53.52470 19.39040 30.40181 1.000 20.89326 271 SER F N 1
ATOM 17334 C CA . SER F 1 273 ? -52.83761 19.28521 29.12464 1.000 22.74532 271 SER F CA 1
ATOM 17335 C C . SER F 1 273 ? -52.35212 17.87451 28.82335 1.000 22.97961 271 SER F C 1
ATOM 17336 O O . SER F 1 273 ? -51.87843 17.62515 27.70968 1.000 24.24379 271 SER F O 1
ATOM 17339 N N . ILE F 1 274 ? -52.46038 16.95118 29.77333 1.000 23.94366 272 ILE F N 1
ATOM 17340 C CA . ILE F 1 274 ? -52.07537 15.56183 29.54114 1.000 23.84276 272 ILE F CA 1
ATOM 17341 C C . ILE F 1 274 ? -53.03700 14.97257 28.51665 1.000 26.55065 272 ILE F C 1
ATOM 17342 O O . ILE F 1 274 ? -54.25911 15.01430 28.72297 1.000 25.55196 272 ILE F O 1
ATOM 17347 N N . PRO F 1 275 ? -52.54271 14.44191 27.39869 1.000 24.64124 273 PRO F N 1
ATOM 17348 C CA . PRO F 1 275 ? -53.44552 13.86025 26.40035 1.000 26.66872 273 PRO F CA 1
ATOM 17349 C C . PRO F 1 275 ? -54.04052 12.55250 26.89423 1.000 26.07353 273 PRO F C 1
ATOM 17350 O O . PRO F 1 275 ? -53.41817 11.80358 27.65289 1.000 26.99497 273 PRO F O 1
ATOM 17354 N N . ALA F 1 276 ? -55.26812 12.29048 26.45250 1.000 23.54544 274 ALA F N 1
ATOM 17355 C CA . ALA F 1 276 ? -55.99410 11.11205 26.90066 1.000 29.29256 274 ALA F CA 1
ATOM 17356 C C . ALA F 1 276 ? -55.23283 9.84137 26.54753 1.000 30.09442 274 ALA F C 1
ATOM 17357 O O . ALA F 1 276 ? -54.54139 9.76089 25.52711 1.000 29.26274 274 ALA F O 1
ATOM 17359 N N . ASP F 1 277 ? -55.36469 8.84374 27.41775 1.000 29.52891 275 ASP F N 1
ATOM 17360 C CA . ASP F 1 277 ? -54.69830 7.56156 27.24438 1.000 36.69044 275 ASP F CA 1
ATOM 17361 C C . ASP F 1 277 ? -55.32744 6.55285 28.19433 1.000 37.79115 275 ASP F C 1
ATOM 17362 O O . ASP F 1 277 ? -55.20126 6.68237 29.41482 1.000 35.62644 275 ASP F O 1
ATOM 17367 N N . GLU F 1 278 ? -56.02813 5.56063 27.64520 1.000 46.22891 276 GLU F N 1
ATOM 17368 C CA . GLU F 1 278 ? -56.64213 4.52595 28.46593 1.000 46.28609 276 GLU F CA 1
ATOM 17369 C C . GLU F 1 278 ? -55.62526 3.53614 29.02065 1.000 46.13324 276 GLU F C 1
ATOM 17370 O O . GLU F 1 278 ? -55.88111 2.93357 30.06909 1.000 50.57202 276 GLU F O 1
ATOM 17376 N N . SER F 1 279 ? -54.48288 3.36105 28.34759 1.000 43.40629 277 SER F N 1
ATOM 17377 C CA . SER F 1 279 ? -53.36992 2.55067 28.83504 1.000 40.91807 277 SER F CA 1
ATOM 17378 C C . SER F 1 279 ? -52.55682 3.24063 29.92751 1.000 34.76390 277 SER F C 1
ATOM 17379 O O . SER F 1 279 ? -51.59502 2.64750 30.42907 1.000 32.89007 277 SER F O 1
ATOM 17382 N N . ARG F 1 280 ? -52.91376 4.47074 30.29407 1.000 32.36604 278 ARG F N 1
ATOM 17383 C CA . ARG F 1 280 ? -52.21970 5.19630 31.35030 1.000 27.82838 278 ARG F CA 1
ATOM 17384 C C . ARG F 1 280 ? -52.28972 4.42564 32.66591 1.000 24.15476 278 ARG F C 1
ATOM 17385 O O . ARG F 1 280 ? -53.32745 3.85844 33.01672 1.000 22.97534 278 ARG F O 1
ATOM 17393 N N . GLN F 1 281 ? -51.17034 4.39644 33.39222 1.000 22.20191 279 GLN F N 1
ATOM 17394 C CA . GLN F 1 281 ? -51.04600 3.61253 34.61650 1.000 20.84011 279 GLN F CA 1
ATOM 17395 C C . GLN F 1 281 ? -51.14542 4.45044 35.88453 1.000 24.54802 279 GLN F C 1
ATOM 17396 O O . GLN F 1 281 ? -51.09269 3.89302 36.98543 1.000 26.01695 279 GLN F O 1
ATOM 17402 N N . PHE F 1 282 ? -51.27406 5.76573 35.76294 1.000 23.56254 280 PHE F N 1
ATOM 17403 C CA . PHE F 1 282 ? -51.33469 6.66158 36.90461 1.000 18.64977 280 PHE F CA 1
ATOM 17404 C C . PHE F 1 282 ? -52.64097 7.44389 36.87240 1.000 21.22224 280 PHE F C 1
ATOM 17405 O O . PHE F 1 282 ? -53.28904 7.56673 35.83053 1.000 18.77695 280 PHE F O 1
ATOM 17413 N N . GLU F 1 283 ? -53.02695 7.97313 38.02949 1.000 20.03804 281 GLU F N 1
ATOM 17414 C CA . GLU F 1 283 ? -54.16187 8.87973 38.12787 1.000 19.50921 281 GLU F CA 1
ATOM 17415 C C . GLU F 1 283 ? -53.65419 10.31274 38.07712 1.000 18.37482 281 GLU F C 1
ATOM 17416 O O . GLU F 1 283 ? -52.72418 10.67218 38.80498 1.000 15.23922 281 GLU F O 1
ATOM 17422 N N . ALA F 1 284 ? -54.25521 11.11950 37.20534 1.000 17.95244 282 ALA F N 1
ATOM 17423 C CA . ALA F 1 284 ? -53.87189 12.51333 37.02191 1.000 17.46624 282 ALA F CA 1
ATOM 17424 C C . ALA F 1 284 ? -54.78637 13.37943 37.88182 1.000 18.02827 282 ALA F C 1
ATOM 17425 O O . ALA F 1 284 ? -55.98287 13.49776 37.60070 1.000 17.68851 282 ALA F O 1
ATOM 17427 N N . THR F 1 285 ? -54.22688 13.97616 38.93355 1.000 17.77651 283 THR F N 1
ATOM 17428 C CA . THR F 1 285 ? -54.99314 14.79098 39.86513 1.000 17.68780 283 THR F CA 1
ATOM 17429 C C . THR F 1 285 ? -54.31673 16.14017 40.06044 1.000 15.84853 283 THR F C 1
ATOM 17430 O O . THR F 1 285 ? -53.10542 16.28990 39.88434 1.000 17.48609 283 THR F O 1
ATOM 17434 N N . THR F 1 286 ? -55.12695 17.12060 40.44382 1.000 19.45280 284 THR F N 1
ATOM 17435 C CA . THR F 1 286 ? -54.65276 18.46399 40.74064 1.000 20.33874 284 THR F CA 1
ATOM 17436 C C . THR F 1 286 ? -54.33053 18.58293 42.22475 1.000 20.07871 284 THR F C 1
ATOM 17437 O O . THR F 1 286 ? -55.12536 18.16649 43.07513 1.000 19.67672 284 THR F O 1
ATOM 17441 N N . HIS F 1 287 ? -53.16675 19.15129 42.53152 1.000 19.76650 285 HIS F N 1
ATOM 17442 C CA . HIS F 1 287 ? -52.81355 19.44756 43.91116 1.000 17.34998 285 HIS F CA 1
ATOM 17443 C C . HIS F 1 287 ? -51.80244 20.58159 43.92275 1.000 18.20881 285 HIS F C 1
ATOM 17444 O O . HIS F 1 287 ? -50.92279 20.64393 43.06200 1.000 19.64679 285 HIS F O 1
ATOM 17451 N N . ASP F 1 288 ? -51.94260 21.46944 44.90106 1.000 19.00162 286 ASP F N 1
ATOM 17452 C CA . ASP F 1 288 ? -51.03828 22.59352 45.10771 1.000 21.77454 286 ASP F CA 1
ATOM 17453 C C . ASP F 1 288 ? -50.05564 22.22701 46.21674 1.000 18.48158 286 ASP F C 1
ATOM 17454 O O . ASP F 1 288 ? -50.47212 21.91885 47.33864 1.000 20.94418 286 ASP F O 1
ATOM 17459 N N . ILE F 1 289 ? -48.75638 22.26582 45.90752 1.000 17.94649 287 ILE F N 1
ATOM 17460 C CA . ILE F 1 289 ? -47.73089 21.87540 46.86914 1.000 16.46138 287 ILE F CA 1
ATOM 17461 C C . ILE F 1 289 ? -47.69054 22.77754 48.09223 1.000 21.70964 287 ILE F C 1
ATOM 17462 O O . ILE F 1 289 ? -47.06148 22.42002 49.09374 1.000 18.87622 287 ILE F O 1
ATOM 17467 N N . PHE F 1 290 ? -48.32548 23.94767 48.03384 1.000 21.67526 288 PHE F N 1
ATOM 17468 C CA . PHE F 1 290 ? -48.42007 24.82994 49.18615 1.000 24.72741 288 PHE F CA 1
ATOM 17469 C C . PHE F 1 290 ? -49.70499 24.61053 49.97733 1.000 20.74333 288 PHE F C 1
ATOM 17470 O O . PHE F 1 290 ? -50.12571 25.49888 50.72594 1.000 25.11325 288 PHE F O 1
ATOM 17478 N N . THR F 1 291 ? -50.32765 23.44386 49.82342 1.000 20.23755 289 THR F N 1
ATOM 17479 C CA . THR F 1 291 ? -51.42783 22.99777 50.66357 1.000 19.17724 289 THR F CA 1
ATOM 17480 C C . THR F 1 291 ? -51.07073 21.63527 51.23999 1.000 19.83285 289 THR F C 1
ATOM 17481 O O . THR F 1 291 ? -50.17319 20.94899 50.74200 1.000 17.37968 289 THR F O 1
ATOM 17485 N N . THR F 1 292 ? -51.77570 21.25238 52.30517 1.000 18.18405 290 THR F N 1
ATOM 17486 C CA . THR F 1 292 ? -51.51164 19.97034 52.94740 1.000 22.79327 290 THR F CA 1
ATOM 17487 C C . THR F 1 292 ? -51.77577 18.82710 51.97606 1.000 18.80723 290 THR F C 1
ATOM 17488 O O . THR F 1 292 ? -52.75492 18.84215 51.22890 1.000 18.93289 290 THR F O 1
ATOM 17492 N N . GLN F 1 293 ? -50.88387 17.83947 51.98927 1.000 20.10645 291 GLN F N 1
ATOM 17493 C CA . GLN F 1 293 ? -50.98396 16.67398 51.11688 1.000 18.64579 291 GLN F CA 1
ATOM 17494 C C . GLN F 1 293 ? -52.28921 15.91995 51.35508 1.000 18.04130 291 GLN F C 1
ATOM 17495 O O . GLN F 1 293 ? -52.50119 15.40318 52.46114 1.000 20.33555 291 GLN F O 1
ATOM 17501 N N . PRO F 1 294 ? -53.17178 15.81512 50.36020 1.000 16.96359 292 PRO F N 1
ATOM 17502 C CA . PRO F 1 294 ? -54.47397 15.17456 50.58925 1.000 19.13750 292 PRO F CA 1
ATOM 17503 C C . PRO F 1 294 ? -54.41094 13.65457 50.63302 1.000 19.31973 292 PRO F C 1
ATOM 17504 O O . PRO F 1 294 ? -55.24790 13.02308 51.28337 1.000 22.08977 292 PRO F O 1
ATOM 17508 N N . VAL F 1 295 ? -53.44051 13.05475 49.94793 1.000 20.05865 293 VAL F N 1
ATOM 17509 C CA . VAL F 1 295 ? -53.32295 11.60028 49.89931 1.000 15.88299 293 VAL F CA 1
ATOM 17510 C C . VAL F 1 295 ? -52.60463 11.11845 51.15527 1.000 18.86425 293 VAL F C 1
ATOM 17511 O O . VAL F 1 295 ? -51.43313 11.44078 51.37995 1.000 17.83382 293 VAL F O 1
ATOM 17515 N N . LYS F 1 296 ? -53.30267 10.33020 51.96673 1.000 20.83786 294 LYS F N 1
ATOM 17516 C CA . LYS F 1 296 ? -52.85442 9.97193 53.30359 1.000 19.50944 294 LYS F CA 1
ATOM 17517 C C . LYS F 1 296 ? -52.23548 8.57996 53.32620 1.000 19.15363 294 LYS F C 1
ATOM 17518 O O . LYS F 1 296 ? -52.75527 7.64222 52.71182 1.000 16.03269 294 LYS F O 1
ATOM 17524 N N . HIS F 1 297 ? -51.11749 8.46108 54.04421 1.000 20.30351 295 HIS F N 1
ATOM 17525 C CA . HIS F 1 297 ? -50.48969 7.19436 54.40912 1.000 16.67196 295 HIS F CA 1
ATOM 17526 C C . HIS F 1 297 ? -49.98337 6.39431 53.21323 1.000 16.46129 295 HIS F C 1
ATOM 17527 O O . HIS F 1 297 ? -49.85178 5.16743 53.30522 1.000 17.22650 295 HIS F O 1
ATOM 17534 N N . ALA F 1 298 ? -49.67677 7.04977 52.09668 1.000 14.81955 296 ALA F N 1
ATOM 17535 C CA . ALA F 1 298 ? -49.12416 6.34293 50.94937 1.000 16.75502 296 ALA F CA 1
ATOM 17536 C C . ALA F 1 298 ? -47.74323 5.77492 51.27503 1.000 17.30203 296 ALA F C 1
ATOM 17537 O O . ALA F 1 298 ? -47.07576 6.18827 52.22941 1.000 14.36432 296 ALA F O 1
ATOM 17539 N N . ARG F 1 299 ? -47.30680 4.81777 50.45166 1.000 14.44053 297 ARG F N 1
ATOM 17540 C CA . ARG F 1 299 ? -45.99843 4.21080 50.67593 1.000 14.21403 297 ARG F CA 1
ATOM 17541 C C . ARG F 1 299 ? -44.86997 5.17592 50.32175 1.000 13.87831 297 ARG F C 1
ATOM 17542 O O . ARG F 1 299 ? -43.84948 5.22781 51.01944 1.000 14.17291 297 ARG F O 1
ATOM 17550 N N . ALA F 1 300 ? -45.04409 5.97854 49.27258 1.000 14.11585 298 ALA F N 1
ATOM 17551 C CA . ALA F 1 300 ? -43.99161 6.88452 48.83780 1.000 14.02782 298 ALA F CA 1
ATOM 17552 C C . ALA F 1 300 ? -44.56942 8.21915 48.39210 1.000 17.18968 298 ALA F C 1
ATOM 17553 O O . ALA F 1 300 ? -45.59959 8.26834 47.71262 1.000 16.67096 298 ALA F O 1
ATOM 17555 N N . TYR F 1 301 ? -43.89285 9.29580 48.79065 1.000 13.29902 299 TYR F N 1
ATOM 17556 C CA . TYR F 1 301 ? -44.10824 10.63485 48.25901 1.000 15.48630 299 TYR F CA 1
ATOM 17557 C C . TYR F 1 301 ? -42.81119 11.08811 47.61082 1.000 12.34314 299 TYR F C 1
ATOM 17558 O O . TYR F 1 301 ? -41.78170 11.19612 48.28435 1.000 16.51818 299 TYR F O 1
ATOM 17567 N N . TYR F 1 302 ? -42.86006 11.33657 46.30818 1.000 13.99843 300 TYR F N 1
ATOM 17568 C CA . TYR F 1 302 ? -41.67735 11.59826 45.50085 1.000 14.32291 300 TYR F CA 1
ATOM 17569 C C . TYR F 1 302 ? -41.78269 12.98545 44.87927 1.000 15.13945 300 TYR F C 1
ATOM 17570 O O . TYR F 1 302 ? -42.84990 13.37225 44.39436 1.000 15.58783 300 TYR F O 1
ATOM 17579 N N . MET F 1 303 ? -40.68372 13.74666 44.91192 1.000 14.21953 301 MET F N 1
ATOM 17580 C CA . MET F 1 303 ? -40.59997 14.99854 44.16886 1.000 14.68704 301 MET F CA 1
ATOM 17581 C C . MET F 1 303 ? -39.33019 15.00492 43.33840 1.000 12.28225 301 MET F C 1
ATOM 17582 O O . MET F 1 303 ? -38.29191 14.49122 43.76765 1.000 14.19139 301 MET F O 1
ATOM 17587 N N . HIS F 1 304 ? -39.42352 15.59959 42.15181 1.000 12.36464 302 HIS F N 1
ATOM 17588 C CA . HIS F 1 304 ? -38.31194 15.70339 41.21516 1.000 13.82804 302 HIS F CA 1
ATOM 17589 C C . HIS F 1 304 ? -38.22704 17.14489 40.73853 1.000 14.81347 302 HIS F C 1
ATOM 17590 O O . HIS F 1 304 ? -39.17611 17.65454 40.13210 1.000 14.34586 302 HIS F O 1
ATOM 17597 N N . SER F 1 305 ? -37.09991 17.79791 41.01868 1.000 12.96738 303 SER F N 1
ATOM 17598 C CA . SER F 1 305 ? -36.84630 19.16702 40.57103 1.000 17.25589 303 SER F CA 1
ATOM 17599 C C . SER F 1 305 ? -38.01564 20.09051 40.91381 1.000 15.35622 303 SER F C 1
ATOM 17600 O O . SER F 1 305 ? -38.50394 20.85588 40.08062 1.000 13.88723 303 SER F O 1
ATOM 17603 N N . VAL F 1 306 ? -38.47861 20.00939 42.15716 1.000 17.10098 304 VAL F N 1
ATOM 17604 C CA . VAL F 1 306 ? -39.58550 20.86465 42.57824 1.000 15.00029 304 VAL F CA 1
ATOM 17605 C C . VAL F 1 306 ? -39.08168 21.85830 43.62673 1.000 16.72138 304 VAL F C 1
ATOM 17606 O O . VAL F 1 306 ? -38.99370 23.05536 43.30951 1.000 21.71503 304 VAL F O 1
ATOM 17610 N N . PRO F 1 307 ? -38.69818 21.46020 44.84957 1.000 19.20590 305 PRO F N 1
ATOM 17611 C CA . PRO F 1 307 ? -38.29175 22.48152 45.82982 1.000 16.84329 305 PRO F CA 1
ATOM 17612 C C . PRO F 1 307 ? -36.97724 23.17611 45.50589 1.000 16.46328 305 PRO F C 1
ATOM 17613 O O . PRO F 1 307 ? -36.58857 24.08726 46.24366 1.000 22.32667 305 PRO F O 1
ATOM 17617 N N . HIS F 1 308 ? -36.27788 22.79171 44.43700 1.000 17.51672 306 HIS F N 1
ATOM 17618 C CA . HIS F 1 308 ? -35.04132 23.46886 44.06741 1.000 18.80042 306 HIS F CA 1
ATOM 17619 C C . HIS F 1 308 ? -35.28202 24.82485 43.42342 1.000 17.21619 306 HIS F C 1
ATOM 17620 O O . HIS F 1 308 ? -34.33520 25.60844 43.29397 1.000 19.21337 306 HIS F O 1
ATOM 17627 N N . GLY F 1 309 ? -36.50906 25.11101 43.00777 1.000 20.98941 307 GLY F N 1
ATOM 17628 C CA . GLY F 1 309 ? -36.85770 26.38846 42.43198 1.000 21.30319 307 GLY F CA 1
ATOM 17629 C C . GLY F 1 309 ? -37.37659 27.39742 43.42680 1.000 18.33405 307 GLY F C 1
ATOM 17630 O O . GLY F 1 309 ? -37.84486 28.46586 43.02138 1.000 17.71234 307 GLY F O 1
ATOM 17631 N N . PHE F 1 310 ? -37.29206 27.10220 44.72027 1.000 18.47325 308 PHE F N 1
ATOM 17632 C CA . PHE F 1 310 ? -37.89390 27.93820 45.74294 1.000 18.79845 308 PHE F CA 1
ATOM 17633 C C . PHE F 1 310 ? -36.85943 28.32060 46.79233 1.000 24.42435 308 PHE F C 1
ATOM 17634 O O . PHE F 1 310 ? -35.89299 27.58853 47.03885 1.000 19.61702 308 PHE F O 1
ATOM 17642 N N . GLY F 1 311 ? -37.06794 29.49205 47.39529 1.000 21.61992 309 GLY F N 1
ATOM 17643 C CA . GLY F 1 311 ? -36.25621 29.91467 48.51653 1.000 21.32749 309 GLY F CA 1
ATOM 17644 C C . GLY F 1 311 ? -36.47398 29.02264 49.72219 1.000 21.40742 309 GLY F C 1
ATOM 17645 O O . GLY F 1 311 ? -37.39173 28.20598 49.76954 1.000 19.44081 309 GLY F O 1
ATOM 17646 N N . ASP F 1 312 ? -35.60621 29.19992 50.72188 1.000 23.92513 310 ASP F N 1
ATOM 17647 C CA . ASP F 1 312 ? -35.60135 28.31521 51.88622 1.000 29.41698 310 ASP F CA 1
ATOM 17648 C C . ASP F 1 312 ? -36.97785 28.21301 52.53342 1.000 21.37320 310 ASP F C 1
ATOM 17649 O O . ASP F 1 312 ? -37.45756 27.11322 52.82690 1.000 21.52748 310 ASP F O 1
ATOM 17654 N N . GLU F 1 313 ? -37.62699 29.35571 52.76693 1.000 27.30167 311 GLU F N 1
ATOM 17655 C CA . GLU F 1 313 ? -38.86962 29.35696 53.53542 1.000 22.62927 311 GLU F CA 1
ATOM 17656 C C . GLU F 1 313 ? -40.00066 28.67486 52.77386 1.000 23.66753 311 GLU F C 1
ATOM 17657 O O . GLU F 1 313 ? -40.84816 28.00871 53.38185 1.000 18.90232 311 GLU F O 1
ATOM 17663 N N . ASP F 1 314 ? -40.02769 28.82612 51.44392 1.000 23.25209 312 ASP F N 1
ATOM 17664 C CA . ASP F 1 314 ? -41.01201 28.12056 50.62459 1.000 18.11067 312 ASP F CA 1
ATOM 17665 C C . ASP F 1 314 ? -40.71135 26.62884 50.55129 1.000 21.80481 312 ASP F C 1
ATOM 17666 O O . ASP F 1 314 ? -41.63050 25.80089 50.57323 1.000 22.95244 312 ASP F O 1
ATOM 17671 N N . ALA F 1 315 ? -39.43098 26.26819 50.43824 1.000 19.69364 313 ALA F N 1
ATOM 17672 C CA . ALA F 1 315 ? -39.06332 24.86155 50.32770 1.000 21.18528 313 ALA F CA 1
ATOM 17673 C C . ALA F 1 315 ? -39.40864 24.09819 51.60021 1.000 18.10841 313 ALA F C 1
ATOM 17674 O O . ALA F 1 315 ? -39.81992 22.93360 51.53958 1.000 15.31206 313 ALA F O 1
ATOM 17676 N N . VAL F 1 316 ? -39.24949 24.73455 52.76266 1.000 18.28725 314 VAL F N 1
ATOM 17677 C CA . VAL F 1 316 ? -39.66716 24.09389 54.00738 1.000 19.37171 314 VAL F CA 1
ATOM 17678 C C . VAL F 1 316 ? -41.17486 23.86846 54.00483 1.000 20.45861 314 VAL F C 1
ATOM 17679 O O . VAL F 1 316 ? -41.66029 22.82698 54.46163 1.000 20.70836 314 VAL F O 1
ATOM 17683 N N . LYS F 1 317 ? -41.93799 24.83577 53.48108 1.000 19.67393 315 LYS F N 1
ATOM 17684 C CA . LYS F 1 317 ? -43.38493 24.66984 53.36383 1.000 16.62094 315 LYS F CA 1
ATOM 17685 C C . LYS F 1 317 ? -43.73558 23.48851 52.47242 1.000 19.36606 315 LYS F C 1
ATOM 17686 O O . LYS F 1 317 ? -44.65168 22.71694 52.77930 1.000 21.67450 315 LYS F O 1
ATOM 17692 N N . ILE F 1 318 ? -43.02972 23.34881 51.35036 1.000 16.00892 316 ILE F N 1
ATOM 17693 C CA . ILE F 1 318 ? -43.28894 22.25187 50.42345 1.000 15.52446 316 ILE F CA 1
ATOM 17694 C C . ILE F 1 318 ? -43.08383 20.91319 51.12067 1.000 16.42647 316 ILE F C 1
ATOM 17695 O O . ILE F 1 318 ? -43.93319 20.01629 51.05585 1.000 16.71189 316 ILE F O 1
ATOM 17700 N N . MET F 1 319 ? -41.95961 20.76998 51.81984 1.000 15.31461 317 MET F N 1
ATOM 17701 C CA . MET F 1 319 ? -41.64454 19.50248 52.46534 1.000 17.57222 317 MET F CA 1
ATOM 17702 C C . MET F 1 319 ? -42.55296 19.25156 53.66713 1.000 17.78703 317 MET F C 1
ATOM 17703 O O . MET F 1 319 ? -42.97787 18.11523 53.90517 1.000 15.64495 317 MET F O 1
ATOM 17708 N N . ALA F 1 320 ? -42.87149 20.30447 54.42803 1.000 18.77810 318 ALA F N 1
ATOM 17709 C CA . ALA F 1 320 ? -43.67334 20.14618 55.63749 1.000 16.95343 318 ALA F CA 1
ATOM 17710 C C . ALA F 1 320 ? -45.12421 19.79998 55.32780 1.000 19.88337 318 ALA F C 1
ATOM 17711 O O . ALA F 1 320 ? -45.77695 19.11901 56.12579 1.000 21.49908 318 ALA F O 1
ATOM 17713 N N . ASN F 1 321 ? -45.65505 20.25963 54.19342 1.000 19.71374 319 ASN F N 1
ATOM 17714 C CA . ASN F 1 321 ? -47.04500 19.95679 53.86723 1.000 19.10156 319 ASN F CA 1
ATOM 17715 C C . ASN F 1 321 ? -47.27864 18.47381 53.59443 1.000 19.55968 319 ASN F C 1
ATOM 17716 O O . ASN F 1 321 ? -48.43758 18.05082 53.52190 1.000 18.04428 319 ASN F O 1
ATOM 17721 N N . LEU F 1 322 ? -46.21173 17.68361 53.44062 1.000 17.96614 320 LEU F N 1
ATOM 17722 C CA . LEU F 1 322 ? -46.31996 16.23191 53.34658 1.000 18.10727 320 LEU F CA 1
ATOM 17723 C C . LEU F 1 322 ? -46.37864 15.55987 54.71210 1.000 19.15628 320 LEU F C 1
ATOM 17724 O O . LEU F 1 322 ? -46.86497 14.42766 54.81026 1.000 21.21670 320 LEU F O 1
ATOM 17729 N N . VAL F 1 323 ? -45.89617 16.23525 55.75922 1.000 17.35029 321 VAL F N 1
ATOM 17730 C CA . VAL F 1 323 ? -45.73106 15.58117 57.05957 1.000 18.50317 321 VAL F CA 1
ATOM 17731 C C . VAL F 1 323 ? -47.04277 15.04705 57.62592 1.000 20.63337 321 VAL F C 1
ATOM 17732 O O . VAL F 1 323 ? -47.06766 13.88764 58.07093 1.000 19.52351 321 VAL F O 1
ATOM 17736 N N . PRO F 1 324 ? -48.14571 15.80714 57.65629 1.000 20.26420 322 PRO F N 1
ATOM 17737 C CA . PRO F 1 324 ? -49.37600 15.26423 58.26095 1.000 16.94501 322 PRO F CA 1
ATOM 17738 C C . PRO F 1 324 ? -49.94570 14.06800 57.51880 1.000 19.04028 322 PRO F C 1
ATOM 17739 O O . PRO F 1 324 ? -50.73068 13.31262 58.10434 1.000 21.13340 322 PRO F O 1
ATOM 17743 N N . ALA F 1 325 ? -49.58512 13.87284 56.25241 1.000 16.24885 323 ALA F N 1
ATOM 17744 C CA . ALA F 1 325 ? -50.04580 12.72658 55.48080 1.000 19.70071 323 ALA F CA 1
ATOM 17745 C C . ALA F 1 325 ? -49.17187 11.48734 55.65271 1.000 16.63521 323 ALA F C 1
ATOM 17746 O O . ALA F 1 325 ? -49.57592 10.40239 55.22161 1.000 16.39207 323 ALA F O 1
ATOM 17748 N N . LEU F 1 326 ? -47.99661 11.61476 56.26533 1.000 18.17319 324 LEU F N 1
ATOM 17749 C CA . LEU F 1 326 ? -47.06958 10.49482 56.37659 1.000 19.46603 324 LEU F CA 1
ATOM 17750 C C . LEU F 1 326 ? -47.50378 9.52530 57.46756 1.000 18.66211 324 LEU F C 1
ATOM 17751 O O . LEU F 1 326 ? -47.90389 9.93594 58.56186 1.000 20.30991 324 LEU F O 1
ATOM 17756 N N . ALA F 1 327 ? -47.40679 8.23058 57.16514 1.000 18.68110 325 ALA F N 1
ATOM 17757 C CA . ALA F 1 327 ? -47.69346 7.17391 58.12882 1.000 18.50757 325 ALA F CA 1
ATOM 17758 C C . ALA F 1 327 ? -46.39128 6.75164 58.79825 1.000 17.08784 325 ALA F C 1
ATOM 17759 O O . ALA F 1 327 ? -45.45361 6.32375 58.11674 1.000 17.42885 325 ALA F O 1
ATOM 17761 N N . LYS F 1 328 ? -46.33463 6.86064 60.12572 1.000 16.60375 326 LYS F N 1
ATOM 17762 C CA . LYS F 1 328 ? -45.08247 6.62248 60.83571 1.000 18.44005 326 LYS F CA 1
ATOM 17763 C C . LYS F 1 328 ? -44.63718 5.16951 60.69353 1.000 15.63040 326 LYS F C 1
ATOM 17764 O O . LYS F 1 328 ? -45.42094 4.23776 60.89967 1.000 16.25216 326 LYS F O 1
ATOM 17770 N N . GLY F 1 329 ? -43.36588 4.98131 60.35372 1.000 15.42908 327 GLY F N 1
ATOM 17771 C CA . GLY F 1 329 ? -42.85864 3.66262 60.04983 1.000 15.60159 327 GLY F CA 1
ATOM 17772 C C . GLY F 1 329 ? -43.27121 3.10787 58.70436 1.000 15.36453 327 GLY F C 1
ATOM 17773 O O . GLY F 1 329 ? -42.97809 1.94363 58.41630 1.000 16.05643 327 GLY F O 1
ATOM 17774 N N . TYR F 1 330 ? -43.93278 3.89780 57.86022 1.000 14.98501 328 TYR F N 1
ATOM 17775 C CA . TYR F 1 330 ? -44.45557 3.34488 56.61812 1.000 15.57423 328 TYR F CA 1
ATOM 17776 C C . TYR F 1 330 ? -44.20847 4.23706 55.40682 1.000 15.13464 328 TYR F C 1
ATOM 17777 O O . TYR F 1 330 ? -43.70523 3.76216 54.38318 1.000 16.34149 328 TYR F O 1
ATOM 17786 N N . SER F 1 331 ? -44.57308 5.51552 55.49719 1.000 15.04510 329 SER F N 1
ATOM 17787 C CA . SER F 1 331 ? -44.47071 6.41709 54.35594 1.000 15.57014 329 SER F CA 1
ATOM 17788 C C . SER F 1 331 ? -43.03798 6.89518 54.17164 1.000 16.05746 329 SER F C 1
ATOM 17789 O O . SER F 1 331 ? -42.38978 7.33052 55.12874 1.000 17.04445 329 SER F O 1
ATOM 17792 N N . ARG F 1 332 ? -42.55321 6.82274 52.93566 1.000 16.46198 330 ARG F N 1
ATOM 17793 C CA . ARG F 1 332 ? -41.25073 7.34851 52.56024 1.000 14.35585 330 ARG F CA 1
ATOM 17794 C C . ARG F 1 332 ? -41.41547 8.69485 51.86555 1.000 16.60042 330 ARG F C 1
ATOM 17795 O O . ARG F 1 332 ? -42.40874 8.94344 51.17640 1.000 14.24518 330 ARG F O 1
ATOM 17803 N N . VAL F 1 333 ? -40.43288 9.56892 52.06703 1.000 14.54089 331 VAL F N 1
ATOM 17804 C CA . VAL F 1 333 ? -40.28980 10.79703 51.29639 1.000 12.35447 331 VAL F CA 1
ATOM 17805 C C . VAL F 1 333 ? -39.04438 10.62941 50.44422 1.000 12.94128 331 VAL F C 1
ATOM 17806 O O . VAL F 1 333 ? -37.96135 10.34901 50.96999 1.000 15.05489 331 VAL F O 1
ATOM 17810 N N . LEU F 1 334 ? -39.19763 10.77285 49.13364 1.000 14.85574 332 LEU F N 1
ATOM 17811 C CA . LEU F 1 334 ? -38.10070 10.59571 48.18693 1.000 15.79285 332 LEU F CA 1
ATOM 17812 C C . LEU F 1 334 ? -37.89870 11.90739 47.44011 1.000 13.27531 332 LEU F C 1
ATOM 17813 O O . LEU F 1 334 ? -38.73200 12.28411 46.61218 1.000 12.99032 332 LEU F O 1
ATOM 17818 N N . LEU F 1 335 ? -36.79929 12.60339 47.73145 1.000 12.18545 333 LEU F N 1
ATOM 17819 C CA . LEU F 1 335 ? -36.49238 13.88959 47.10789 1.000 14.41131 333 LEU F CA 1
ATOM 17820 C C . LEU F 1 335 ? -35.40804 13.68557 46.05352 1.000 11.96441 333 LEU F C 1
ATOM 17821 O O . LEU F 1 335 ? -34.25274 13.40887 46.38705 1.000 12.04892 333 LEU F O 1
ATOM 17826 N N . ASN F 1 336 ? -35.78960 13.82819 44.78504 1.000 11.89911 334 ASN F N 1
ATOM 17827 C CA . ASN F 1 336 ? -34.90800 13.62770 43.63312 1.000 12.85797 334 ASN F CA 1
ATOM 17828 C C . ASN F 1 336 ? -34.44381 15.00551 43.17546 1.000 13.62105 334 ASN F C 1
ATOM 17829 O O . ASN F 1 336 ? -35.05001 15.62348 42.30230 1.000 12.19554 334 ASN F O 1
ATOM 17834 N N . GLU F 1 337 ? -33.36546 15.49431 43.78751 1.000 12.94361 335 GLU F N 1
ATOM 17835 C CA . GLU F 1 337 ? -32.81795 16.80673 43.47653 1.000 16.47615 335 GLU F CA 1
ATOM 17836 C C . GLU F 1 337 ? -31.30403 16.71489 43.37512 1.000 14.44427 335 GLU F C 1
ATOM 17837 O O . GLU F 1 337 ? -30.68815 15.74061 43.81534 1.000 15.49384 335 GLU F O 1
ATOM 17843 N N . ILE F 1 338 ? -30.71095 17.75695 42.78975 1.000 15.04583 336 ILE F N 1
ATOM 17844 C CA . ILE F 1 338 ? -29.26021 17.89409 42.78075 1.000 13.99849 336 ILE F CA 1
ATOM 17845 C C . ILE F 1 338 ? -28.76022 18.15268 44.19380 1.000 15.69802 336 ILE F C 1
ATOM 17846 O O . ILE F 1 338 ? -29.35910 18.92677 44.95689 1.000 16.36925 336 ILE F O 1
ATOM 17851 N N . VAL F 1 339 ? -27.65374 17.50514 44.55009 1.000 15.99447 337 VAL F N 1
ATOM 17852 C CA . VAL F 1 339 ? -26.95896 17.75524 45.80525 1.000 15.38867 337 VAL F CA 1
ATOM 17853 C C . VAL F 1 339 ? -25.60102 18.34438 45.45131 1.000 15.81904 337 VAL F C 1
ATOM 17854 O O . VAL F 1 339 ? -24.72932 17.64495 44.91933 1.000 19.32209 337 VAL F O 1
ATOM 17858 N N . VAL F 1 340 ? -25.42400 19.63609 45.73681 1.000 15.78574 338 VAL F N 1
ATOM 17859 C CA . VAL F 1 340 ? -24.21402 20.34211 45.33233 1.000 19.03914 338 VAL F CA 1
ATOM 17860 C C . VAL F 1 340 ? -23.04836 19.94000 46.22439 1.000 19.63752 338 VAL F C 1
ATOM 17861 O O . VAL F 1 340 ? -23.14064 19.97903 47.45816 1.000 17.36172 338 VAL F O 1
ATOM 17865 N N . ASP F 1 341 ? -21.94417 19.54867 45.59731 1.000 20.95462 339 ASP F N 1
ATOM 17866 C CA . ASP F 1 341 ? -20.65981 19.35108 46.25896 1.000 24.36009 339 ASP F CA 1
ATOM 17867 C C . ASP F 1 341 ? -19.80745 20.54437 45.84509 1.000 29.08399 339 ASP F C 1
ATOM 17868 O O . ASP F 1 341 ? -19.20146 20.54026 44.77095 1.000 27.14370 339 ASP F O 1
ATOM 17873 N N . GLU F 1 342 ? -19.77188 21.57637 46.68783 1.000 32.35447 340 GLU F N 1
ATOM 17874 C CA . GLU F 1 342 ? -19.11950 22.81439 46.27436 1.000 38.32766 340 GLU F CA 1
ATOM 17875 C C . GLU F 1 342 ? -17.60679 22.68325 46.17889 1.000 42.84477 340 GLU F C 1
ATOM 17876 O O . GLU F 1 342 ? -16.95722 23.60371 45.66999 1.000 42.83167 340 GLU F O 1
ATOM 17882 N N . GLU F 1 343 ? -17.03839 21.56524 46.63278 1.000 50.24870 341 GLU F N 1
ATOM 17883 C CA . GLU F 1 343 ? -15.61733 21.29505 46.45644 1.000 45.10565 341 GLU F CA 1
ATOM 17884 C C . GLU F 1 343 ? -15.30528 20.63772 45.11860 1.000 39.46202 341 GLU F C 1
ATOM 17885 O O . GLU F 1 343 ? -14.17888 20.76196 44.62556 1.000 47.70319 341 GLU F O 1
ATOM 17891 N N . ARG F 1 344 ? -16.27187 19.92961 44.52899 1.000 28.38500 342 ARG F N 1
ATOM 17892 C CA . ARG F 1 344 ? -16.15166 19.33412 43.19811 1.000 33.83539 342 ARG F CA 1
ATOM 17893 C C . ARG F 1 344 ? -17.23691 19.93177 42.31042 1.000 24.77352 342 ARG F C 1
ATOM 17894 O O . ARG F 1 344 ? -18.28182 19.30247 42.08504 1.000 22.47872 342 ARG F O 1
ATOM 17902 N N . PRO F 1 345 ? -17.03059 21.14463 41.79496 1.000 23.97918 343 PRO F N 1
ATOM 17903 C CA . PRO F 1 345 ? -18.04940 21.76460 40.93285 1.000 23.76937 343 PRO F CA 1
ATOM 17904 C C . PRO F 1 345 ? -18.16857 21.01742 39.61096 1.000 20.21948 343 PRO F C 1
ATOM 17905 O O . PRO F 1 345 ? -17.17484 20.80766 38.91053 1.000 28.01087 343 PRO F O 1
ATOM 17909 N N . VAL F 1 346 ? -19.39246 20.62105 39.26650 1.000 18.82436 344 VAL F N 1
ATOM 17910 C CA . VAL F 1 346 ? -19.64544 19.84744 38.05715 1.000 19.50340 344 VAL F CA 1
ATOM 17911 C C . VAL F 1 346 ? -20.67843 20.55859 37.19194 1.000 17.83252 344 VAL F C 1
ATOM 17912 O O . VAL F 1 346 ? -21.64557 21.14083 37.69771 1.000 17.45834 344 VAL F O 1
ATOM 17916 N N . MET F 1 347 ? -20.44343 20.50770 35.87925 1.000 18.06151 345 MET F N 1
ATOM 17917 C CA . MET F 1 347 ? -21.35432 21.02538 34.86462 1.000 18.24020 345 MET F CA 1
ATOM 17918 C C . MET F 1 347 ? -22.81732 20.73299 35.17733 1.000 18.27878 345 MET F C 1
ATOM 17919 O O . MET F 1 347 ? -23.66543 21.63266 35.15777 1.000 17.34075 345 MET F O 1
ATOM 17924 N N . SER F 1 348 ? -23.12811 19.46677 35.46164 1.000 16.88524 346 SER F N 1
ATOM 17925 C CA . SER F 1 348 ? -24.50878 19.08786 35.73070 1.000 20.39117 346 SER F CA 1
ATOM 17926 C C . SER F 1 348 ? -25.08472 19.88306 36.89177 1.000 17.31324 346 SER F C 1
ATOM 17927 O O . SER F 1 348 ? -26.27522 20.21829 36.88370 1.000 18.89633 346 SER F O 1
ATOM 17930 N N . ALA F 1 349 ? -24.24855 20.22175 37.87756 1.000 18.14510 347 ALA F N 1
ATOM 17931 C CA . ALA F 1 349 ? -24.70824 20.96144 39.04784 1.000 16.33441 347 ALA F CA 1
ATOM 17932 C C . ALA F 1 349 ? -24.78551 22.45940 38.77853 1.000 16.99854 347 ALA F C 1
ATOM 17933 O O . ALA F 1 349 ? -25.74054 23.11833 39.20601 1.000 16.32160 347 ALA F O 1
ATOM 17935 N N . THR F 1 350 ? -23.79386 23.01470 38.07836 1.000 15.91086 348 THR F N 1
ATOM 17936 C CA . THR F 1 350 ? -23.78655 24.45255 37.83523 1.000 15.96464 348 THR F CA 1
ATOM 17937 C C . THR F 1 350 ? -24.73641 24.84831 36.71232 1.000 15.85288 348 THR F C 1
ATOM 17938 O O . THR F 1 350 ? -25.24135 25.97435 36.71791 1.000 19.52639 348 THR F O 1
ATOM 17942 N N . ASN F 1 351 ? -24.99560 23.94982 35.75560 1.000 15.60487 349 ASN F N 1
ATOM 17943 C CA . ASN F 1 351 ? -25.97410 24.23476 34.70603 1.000 16.28759 349 ASN F CA 1
ATOM 17944 C C . ASN F 1 351 ? -27.34189 24.55988 35.29574 1.000 19.63658 349 ASN F C 1
ATOM 17945 O O . ASN F 1 351 ? -27.93878 25.59602 34.97873 1.000 18.51143 349 ASN F O 1
ATOM 17950 N N . MET F 1 352 ? -27.85505 23.67338 36.15722 1.000 17.94741 350 MET F N 1
ATOM 17951 C CA . MET F 1 352 ? -29.19468 23.83930 36.71115 1.000 14.81956 350 MET F CA 1
ATOM 17952 C C . MET F 1 352 ? -29.23233 24.93020 37.77221 1.000 17.98612 350 MET F C 1
ATOM 17953 O O . MET F 1 352 ? -30.27294 25.57030 37.96588 1.000 17.31077 350 MET F O 1
ATOM 17958 N N . ASP F 1 353 ? -28.11914 25.13877 38.48194 1.000 18.34294 351 ASP F N 1
ATOM 17959 C CA . ASP F 1 353 ? -28.05711 26.20256 39.47732 1.000 18.70354 351 ASP F CA 1
ATOM 17960 C C . ASP F 1 353 ? -28.26208 27.56277 38.82730 1.000 21.40790 351 ASP F C 1
ATOM 17961 O O . ASP F 1 353 ? -28.95848 28.42751 39.37418 1.000 20.87307 351 ASP F O 1
ATOM 17966 N N . LEU F 1 354 ? -27.67313 27.76170 37.64643 1.000 19.82495 352 LEU F N 1
ATOM 17967 C CA . LEU F 1 354 ? -27.78690 29.02524 36.93559 1.000 18.56926 352 LEU F CA 1
ATOM 17968 C C . LEU F 1 354 ? -29.05528 29.11221 36.09548 1.000 17.08782 352 LEU F C 1
ATOM 17969 O O . LEU F 1 354 ? -29.49541 30.22352 35.77870 1.000 17.42514 352 LEU F O 1
ATOM 17974 N N . ILE F 1 355 ? -29.64665 27.97154 35.72751 1.000 16.49024 353 ILE F N 1
ATOM 17975 C CA . ILE F 1 355 ? -31.00864 27.97790 35.20510 1.000 15.67058 353 ILE F CA 1
ATOM 17976 C C . ILE F 1 355 ? -31.98020 28.35901 36.31372 1.000 17.29497 353 ILE F C 1
ATOM 17977 O O . ILE F 1 355 ? -32.91950 29.13556 36.10026 1.000 17.02188 353 ILE F O 1
ATOM 17982 N N . MET F 1 356 ? -31.74385 27.84086 37.52472 1.000 19.40565 354 MET F N 1
ATOM 17983 C CA . MET F 1 356 ? -32.58072 28.17798 38.67021 1.000 18.37350 354 MET F CA 1
ATOM 17984 C C . MET F 1 356 ? -32.53002 29.67472 38.94822 1.000 20.97756 354 MET F C 1
ATOM 17985 O O . MET F 1 356 ? -33.55616 30.29828 39.24726 1.000 16.61324 354 MET F O 1
ATOM 17990 N N . LEU F 1 357 ? -31.33333 30.26486 38.84457 1.000 16.30015 355 LEU F N 1
ATOM 17991 C CA . LEU F 1 357 ? -31.16855 31.70143 39.02137 1.000 18.34882 355 LEU F CA 1
ATOM 17992 C C . LEU F 1 357 ? -31.87150 32.48562 37.91989 1.000 18.42548 355 LEU F C 1
ATOM 17993 O O . LEU F 1 357 ? -32.54634 33.48576 38.19645 1.000 19.74312 355 LEU F O 1
ATOM 17998 N N . ALA F 1 358 ? -31.72495 32.04787 36.66577 1.000 21.30663 356 ALA F N 1
ATOM 17999 C CA . ALA F 1 358 ? -32.18903 32.82404 35.52020 1.000 20.13339 356 ALA F CA 1
ATOM 18000 C C . ALA F 1 358 ? -33.70208 32.79970 35.34572 1.000 21.57667 356 ALA F C 1
ATOM 18001 O O . ALA F 1 358 ? -34.23692 33.64297 34.61511 1.000 23.01426 356 ALA F O 1
ATOM 18003 N N . HIS F 1 359 ? -34.40090 31.86448 35.98810 1.000 17.89834 357 HIS F N 1
ATOM 18004 C CA . HIS F 1 359 ? -35.85251 31.76510 35.87762 1.000 20.25692 357 HIS F CA 1
ATOM 18005 C C . HIS F 1 359 ? -36.55346 31.96777 37.21002 1.000 20.73929 357 HIS F C 1
ATOM 18006 O O . HIS F 1 359 ? -37.46226 32.80293 37.30993 1.000 19.62622 357 HIS F O 1
ATOM 18013 N N . MET F 1 360 ? -36.14581 31.22400 38.23903 1.000 23.71959 358 MET F N 1
ATOM 18014 C CA . MET F 1 360 ? -36.82194 31.17514 39.52866 1.000 20.23784 358 MET F CA 1
ATOM 18015 C C . MET F 1 360 ? -36.22231 32.11400 40.56479 1.000 18.45769 358 MET F C 1
ATOM 18016 O O . MET F 1 360 ? -36.86464 32.36794 41.58893 1.000 20.27779 358 MET F O 1
ATOM 18021 N N . GLY F 1 361 ? -35.01490 32.62455 40.33008 1.000 20.96253 359 GLY F N 1
ATOM 18022 C CA . GLY F 1 361 ? -34.30481 33.39346 41.33293 1.000 21.26146 359 GLY F CA 1
ATOM 18023 C C . GLY F 1 361 ? -33.75524 32.57223 42.47740 1.000 24.71037 359 GLY F C 1
ATOM 18024 O O . GLY F 1 361 ? -33.28865 33.14549 43.47058 1.000 20.58560 359 GLY F O 1
ATOM 18025 N N . ALA F 1 362 ? -33.79361 31.24419 42.36577 1.000 24.96155 360 ALA F N 1
ATOM 18026 C CA . ALA F 1 362 ? -33.39098 30.31867 43.40647 1.000 18.46562 360 ALA F CA 1
ATOM 18027 C C . ALA F 1 362 ? -32.02657 29.70972 43.06709 1.000 18.32357 360 ALA F C 1
ATOM 18028 O O . ALA F 1 362 ? -31.25522 30.27741 42.27889 1.000 16.95974 360 ALA F O 1
ATOM 18030 N N . LYS F 1 363 ? -31.73478 28.55374 43.65742 1.000 19.90111 361 LYS F N 1
ATOM 18031 C CA . LYS F 1 363 ? -30.39433 27.99024 43.60726 1.000 21.54661 361 LYS F CA 1
ATOM 18032 C C . LYS F 1 363 ? -30.45853 26.50909 43.94028 1.000 22.23950 361 LYS F C 1
ATOM 18033 O O . LYS F 1 363 ? -31.41830 26.03037 44.54814 1.000 21.43015 361 LYS F O 1
ATOM 18039 N N . GLU F 1 364 ? -29.42295 25.78801 43.52450 1.000 22.46794 362 GLU F N 1
ATOM 18040 C CA . GLU F 1 364 ? -29.28951 24.40529 43.94205 1.000 21.07722 362 GLU F CA 1
ATOM 18041 C C . GLU F 1 364 ? -28.67387 24.35591 45.33834 1.000 21.24724 362 GLU F C 1
ATOM 18042 O O . GLU F 1 364 ? -28.11057 25.33854 45.83060 1.000 23.58266 362 GLU F O 1
ATOM 18048 N N . ARG F 1 365 ? -28.78874 23.19526 45.98141 1.000 18.24860 363 ARG F N 1
ATOM 18049 C CA . ARG F 1 365 ? -28.47977 23.07667 47.39745 1.000 16.22546 363 ARG F CA 1
ATOM 18050 C C . ARG F 1 365 ? -27.46520 21.97678 47.66137 1.000 16.83853 363 ARG F C 1
ATOM 18051 O O . ARG F 1 365 ? -27.43856 20.94839 46.98040 1.000 18.53068 363 ARG F O 1
ATOM 18059 N N . THR F 1 366 ? -26.64040 22.21214 48.67691 1.000 15.88236 364 THR F N 1
ATOM 18060 C CA . THR F 1 366 ? -25.72275 21.22635 49.21682 1.000 16.86656 364 THR F CA 1
ATOM 18061 C C . THR F 1 366 ? -26.46850 20.25381 50.13409 1.000 16.76763 364 THR F C 1
ATOM 18062 O O . THR F 1 366 ? -27.61208 20.48493 50.53683 1.000 16.64307 364 THR F O 1
ATOM 18066 N N . GLU F 1 367 ? -25.79633 19.15278 50.47968 1.000 16.80553 365 GLU F N 1
ATOM 18067 C CA . GLU F 1 367 ? -26.39285 18.19206 51.40370 1.000 16.62307 365 GLU F CA 1
ATOM 18068 C C . GLU F 1 367 ? -26.69395 18.83371 52.74984 1.000 16.85625 365 GLU F C 1
ATOM 18069 O O . GLU F 1 367 ? -27.73578 18.56249 53.35528 1.000 18.55059 365 GLU F O 1
ATOM 18075 N N . ALA F 1 368 ? -25.79309 19.68641 53.23982 1.000 22.84674 366 ALA F N 1
ATOM 18076 C CA . ALA F 1 368 ? -26.08301 20.42914 54.46194 1.000 18.04197 366 ALA F CA 1
ATOM 18077 C C . ALA F 1 368 ? -27.26799 21.37150 54.26395 1.000 17.32067 366 ALA F C 1
ATOM 18078 O O . ALA F 1 368 ? -28.10410 21.52470 55.16174 1.000 17.77181 366 ALA F O 1
ATOM 18080 N N . ASP F 1 369 ? -27.35947 22.00884 53.09211 1.000 19.08557 367 ASP F N 1
ATOM 18081 C CA . ASP F 1 369 ? -28.52891 22.82724 52.77814 1.000 17.59820 367 ASP F CA 1
ATOM 18082 C C . ASP F 1 369 ? -29.81115 22.00774 52.84964 1.000 16.50153 367 ASP F C 1
ATOM 18083 O O . ASP F 1 369 ? -30.77660 22.40502 53.51137 1.000 17.86408 367 ASP F O 1
ATOM 18088 N N . TRP F 1 370 ? -29.84283 20.86041 52.16235 1.000 15.56122 368 TRP F N 1
ATOM 18089 C CA . TRP F 1 370 ? -31.05749 20.04624 52.13663 1.000 15.19781 368 TRP F CA 1
ATOM 18090 C C . TRP F 1 370 ? -31.42658 19.55189 53.52897 1.000 15.47092 368 TRP F C 1
ATOM 18091 O O . TRP F 1 370 ? -32.60241 19.56729 53.90946 1.000 17.80325 368 TRP F O 1
ATOM 18102 N N . ARG F 1 371 ? -30.43277 19.11790 54.30740 1.000 16.00379 369 ARG F N 1
ATOM 18103 C CA . ARG F 1 371 ? -30.71044 18.53633 55.61588 1.000 16.48288 369 ARG F CA 1
ATOM 18104 C C . ARG F 1 371 ? -31.33377 19.55196 56.56219 1.000 16.50671 369 ARG F C 1
ATOM 18105 O O . ARG F 1 371 ? -32.15546 19.18721 57.40935 1.000 17.02858 369 ARG F O 1
ATOM 18113 N N . SER F 1 372 ? -30.95431 20.82527 56.43626 1.000 18.96866 370 SER F N 1
ATOM 18114 C CA . SER F 1 372 ? -31.51486 21.86197 57.29849 1.000 21.66002 370 SER F CA 1
ATOM 18115 C C . SER F 1 372 ? -32.96495 22.16070 56.93721 1.000 16.92990 370 SER F C 1
ATOM 18116 O O . SER F 1 372 ? -33.79509 22.39762 57.82166 1.000 20.73166 370 SER F O 1
ATOM 18119 N N . ILE F 1 373 ? -33.28665 22.15302 55.64131 1.000 21.57830 371 ILE F N 1
ATOM 18120 C CA . ILE F 1 373 ? -34.66339 22.37147 55.20155 1.000 20.72946 371 ILE F CA 1
ATOM 18121 C C . ILE F 1 373 ? -35.56002 21.20960 55.60484 1.000 19.54869 371 ILE F C 1
ATOM 18122 O O . ILE F 1 373 ? -36.70192 21.41404 56.03732 1.000 21.52307 371 ILE F O 1
ATOM 18127 N N . LEU F 1 374 ? -35.07008 19.97590 55.46682 1.000 15.75642 372 LEU F N 1
ATOM 18128 C CA . LEU F 1 374 ? -35.87898 18.82663 55.85891 1.000 15.77693 372 LEU F CA 1
ATOM 18129 C C . LEU F 1 374 ? -36.04831 18.77206 57.37125 1.000 18.10517 372 LEU F C 1
ATOM 18130 O O . LEU F 1 374 ? -37.12451 18.41983 57.86986 1.000 20.53019 372 LEU F O 1
ATOM 18135 N N . THR F 1 375 ? -35.00037 19.13298 58.11738 1.000 19.03064 373 THR F N 1
ATOM 18136 C CA . THR F 1 375 ? -35.10800 19.18205 59.57309 1.000 17.59772 373 THR F CA 1
ATOM 18137 C C . THR F 1 375 ? -36.14218 20.20964 60.01475 1.000 17.44737 373 THR F C 1
ATOM 18138 O O . THR F 1 375 ? -36.94513 19.94425 60.91678 1.000 20.74838 373 THR F O 1
ATOM 18142 N N . ARG F 1 376 ? -36.14066 21.38916 59.38737 1.000 17.48093 374 ARG F N 1
ATOM 18143 C CA . ARG F 1 376 ? -37.10965 22.41814 59.73660 1.000 18.01869 374 ARG F CA 1
ATOM 18144 C C . ARG F 1 376 ? -38.52462 22.05423 59.30596 1.000 17.92534 374 ARG F C 1
ATOM 18145 O O . ARG F 1 376 ? -39.48398 22.61261 59.84428 1.000 18.67783 374 ARG F O 1
ATOM 18153 N N . ALA F 1 377 ? -38.68003 21.12869 58.36430 1.000 17.33740 375 ALA F N 1
ATOM 18154 C CA . ALA F 1 377 ? -39.99980 20.68514 57.93588 1.000 17.43657 375 ALA F CA 1
ATOM 18155 C C . ALA F 1 377 ? -40.52837 19.52130 58.75865 1.000 17.60662 375 ALA F C 1
ATOM 18156 O O . ALA F 1 377 ? -41.69612 19.15574 58.60364 1.000 18.60208 375 ALA F O 1
ATOM 18158 N N . GLY F 1 378 ? -39.70871 18.93751 59.62234 1.000 18.16487 376 GLY F N 1
ATOM 18159 C CA . GLY F 1 378 ? -40.10497 17.79840 60.41437 1.000 18.18735 376 GLY F CA 1
ATOM 18160 C C . GLY F 1 378 ? -39.64559 16.45956 59.88472 1.000 17.27858 376 GLY F C 1
ATOM 18161 O O . GLY F 1 378 ? -40.30361 15.44902 60.15159 1.000 17.02807 376 GLY F O 1
ATOM 18162 N N . LEU F 1 379 ? -38.54384 16.41644 59.14511 1.000 16.89617 377 LEU F N 1
ATOM 18163 C CA . LEU F 1 379 ? -38.08495 15.19678 58.50499 1.000 18.64095 377 LEU F CA 1
ATOM 18164 C C . LEU F 1 379 ? -36.62732 14.93739 58.86382 1.000 19.02752 377 LEU F C 1
ATOM 18165 O O . LEU F 1 379 ? -35.90269 15.83515 59.29996 1.000 19.87640 377 LEU F O 1
ATOM 18170 N N . LYS F 1 380 ? -36.20954 13.68199 58.69964 1.000 18.58272 378 LYS F N 1
ATOM 18171 C CA . LYS F 1 380 ? -34.81358 13.30110 58.85179 1.000 19.27707 378 LYS F CA 1
ATOM 18172 C C . LYS F 1 380 ? -34.40077 12.42883 57.67636 1.000 15.87535 378 LYS F C 1
ATOM 18173 O O . LYS F 1 380 ? -35.16522 11.57176 57.22889 1.000 15.15257 378 LYS F O 1
ATOM 18179 N N . VAL F 1 381 ? -33.18630 12.66077 57.17634 1.000 17.06484 379 VAL F N 1
ATOM 18180 C CA . VAL F 1 381 ? -32.67149 11.90009 56.04435 1.000 17.67438 379 VAL F CA 1
ATOM 18181 C C . VAL F 1 381 ? -32.32837 10.48987 56.50293 1.000 17.36796 379 VAL F C 1
ATOM 18182 O O . VAL F 1 381 ? -31.65831 10.29657 57.52484 1.000 19.91672 379 VAL F O 1
ATOM 18186 N N . VAL F 1 382 ? -32.80202 9.49725 55.75694 1.000 21.26156 380 VAL F N 1
ATOM 18187 C CA . VAL F 1 382 ? -32.45953 8.10120 56.01180 1.000 16.34626 380 VAL F CA 1
ATOM 18188 C C . VAL F 1 382 ? -31.19429 7.70559 55.26437 1.000 17.56262 380 VAL F C 1
ATOM 18189 O O . VAL F 1 382 ? -30.26782 7.13018 55.83949 1.000 18.09035 380 VAL F O 1
ATOM 18193 N N . ASN F 1 383 ? -31.14222 8.02010 53.97364 1.000 18.89661 381 ASN F N 1
ATOM 18194 C CA . ASN F 1 383 ? -29.99217 7.73247 53.13192 1.000 17.88352 381 ASN F CA 1
ATOM 18195 C C . ASN F 1 383 ? -30.05483 8.66505 51.93520 1.000 15.11333 381 ASN F C 1
ATOM 18196 O O . ASN F 1 383 ? -31.12640 9.13911 51.55558 1.000 16.97785 381 ASN F O 1
ATOM 18201 N N . ILE F 1 384 ? -28.89627 8.92352 51.34123 1.000 17.03902 382 ILE F N 1
ATOM 18202 C CA . ILE F 1 384 ? -28.81113 9.67874 50.09848 1.000 14.48792 382 ILE F CA 1
ATOM 18203 C C . ILE F 1 384 ? -28.17357 8.78617 49.04225 1.000 16.47113 382 ILE F C 1
ATOM 18204 O O . ILE F 1 384 ? -27.09537 8.22160 49.26374 1.000 15.95889 382 ILE F O 1
ATOM 18209 N N . TYR F 1 385 ? -28.85628 8.63573 47.91053 1.000 14.88473 383 TYR F N 1
ATOM 18210 C CA . TYR F 1 385 ? -28.41900 7.76231 46.83307 1.000 16.32621 383 TYR F CA 1
ATOM 18211 C C . TYR F 1 385 ? -28.01513 8.59848 45.62968 1.000 15.02167 383 TYR F C 1
ATOM 18212 O O . TYR F 1 385 ? -28.70019 9.56116 45.27419 1.000 15.89062 383 TYR F O 1
ATOM 18221 N N . SER F 1 386 ? -26.90310 8.22900 45.00497 1.000 15.13631 384 SER F N 1
ATOM 18222 C CA . SER F 1 386 ? -26.44955 8.87375 43.78404 1.000 19.89840 384 SER F CA 1
ATOM 18223 C C . SER F 1 386 ? -26.12897 7.80278 42.74638 1.000 20.10761 384 SER F C 1
ATOM 18224 O O . SER F 1 386 ? -26.28166 6.60151 42.98748 1.000 19.12402 384 SER F O 1
ATOM 18227 N N . TYR F 1 387 ? -25.67858 8.24984 41.57482 1.000 17.00780 385 TYR F N 1
ATOM 18228 C CA . TYR F 1 387 ? -25.40258 7.36448 40.47308 1.000 17.04232 385 TYR F CA 1
ATOM 18229 C C . TYR F 1 387 ? -24.34323 8.04440 39.61562 1.000 21.86354 385 TYR F C 1
ATOM 18230 O O . TYR F 1 387 ? -24.46506 9.25302 39.34721 1.000 16.26612 385 TYR F O 1
ATOM 18239 N N . PRO F 1 388 ? -23.31030 7.31961 39.18518 1.000 18.49846 386 PRO F N 1
ATOM 18240 C CA . PRO F 1 388 ? -22.23312 7.94896 38.40286 1.000 24.24631 386 PRO F CA 1
ATOM 18241 C C . PRO F 1 388 ? -22.76391 8.58886 37.12938 1.000 21.04345 386 PRO F C 1
ATOM 18242 O O . PRO F 1 388 ? -23.41221 7.93652 36.30828 1.000 22.15599 386 PRO F O 1
ATOM 18246 N N . GLY F 1 389 ? -22.49029 9.88542 36.97674 1.000 18.14287 387 GLY F N 1
ATOM 18247 C CA . GLY F 1 389 ? -22.86150 10.62232 35.78906 1.000 17.71883 387 GLY F CA 1
ATOM 18248 C C . GLY F 1 389 ? -24.24750 11.23239 35.79350 1.000 23.20180 387 GLY F C 1
ATOM 18249 O O . GLY F 1 389 ? -24.60815 11.90665 34.81755 1.000 20.56609 387 GLY F O 1
ATOM 18250 N N . VAL F 1 390 ? -25.03776 11.02191 36.84941 1.000 20.44672 388 VAL F N 1
ATOM 18251 C CA . VAL F 1 390 ? -26.39835 11.54696 36.94414 1.000 21.02341 388 VAL F CA 1
ATOM 18252 C C . VAL F 1 390 ? -26.38987 12.78281 37.83436 1.000 20.12934 388 VAL F C 1
ATOM 18253 O O . VAL F 1 390 ? -25.74337 12.79836 38.88991 1.000 16.21097 388 VAL F O 1
ATOM 18257 N N . ALA F 1 391 ? -27.11699 13.82234 37.40994 1.000 16.08783 389 ALA F N 1
ATOM 18258 C CA . ALA F 1 391 ? -27.04167 15.11409 38.08702 1.000 17.93066 389 ALA F CA 1
ATOM 18259 C C . ALA F 1 391 ? -27.72303 15.08296 39.44956 1.000 17.66694 389 ALA F C 1
ATOM 18260 O O . ALA F 1 391 ? -27.20727 15.65191 40.41858 1.000 16.24604 389 ALA F O 1
ATOM 18262 N N . GLU F 1 392 ? -28.88240 14.44014 39.54278 1.000 15.51710 390 GLU F N 1
ATOM 18263 C CA . GLU F 1 392 ? -29.66053 14.43768 40.77049 1.000 15.23620 390 GLU F CA 1
ATOM 18264 C C . GLU F 1 392 ? -29.25567 13.28084 41.67740 1.000 17.02773 390 GLU F C 1
ATOM 18265 O O . GLU F 1 392 ? -28.83191 12.21452 41.21788 1.000 16.00750 390 GLU F O 1
ATOM 18271 N N . SER F 1 393 ? -29.37677 13.51030 42.98075 1.000 19.83258 391 SER F N 1
ATOM 18272 C CA . SER F 1 393 ? -29.35520 12.43621 43.95630 1.000 17.46940 391 SER F CA 1
ATOM 18273 C C . SER F 1 393 ? -30.79251 12.04548 44.28179 1.000 14.59905 391 SER F C 1
ATOM 18274 O O . SER F 1 393 ? -31.75427 12.64097 43.79207 1.000 12.15570 391 SER F O 1
ATOM 18277 N N . LEU F 1 394 ? -30.93925 11.01889 45.10967 1.000 14.00100 392 LEU F N 1
ATOM 18278 C CA . LEU F 1 394 ? -32.23665 10.63546 45.65058 1.000 14.44162 392 LEU F CA 1
ATOM 18279 C C . LEU F 1 394 ? -32.09892 10.62348 47.16474 1.000 14.10897 392 LEU F C 1
ATOM 18280 O O . LEU F 1 394 ? -31.45941 9.72777 47.72433 1.000 13.78626 392 LEU F O 1
ATOM 18285 N N . ILE F 1 395 ? -32.66770 11.63052 47.81867 1.000 14.01105 393 ILE F N 1
ATOM 18286 C CA . ILE F 1 395 ? -32.68547 11.70739 49.27450 1.000 13.50722 393 ILE F CA 1
ATOM 18287 C C . ILE F 1 395 ? -33.95559 11.02581 49.76562 1.000 15.78058 393 ILE F C 1
ATOM 18288 O O . ILE F 1 395 ? -35.06584 11.44898 49.42563 1.000 14.72323 393 ILE F O 1
ATOM 18293 N N . GLU F 1 396 ? -33.80088 9.96485 50.55174 1.000 14.65444 394 GLU F N 1
ATOM 18294 C CA . GLU F 1 396 ? -34.92809 9.34719 51.23317 1.000 15.24208 394 GLU F CA 1
ATOM 18295 C C . GLU F 1 396 ? -35.01514 9.90763 52.64330 1.000 13.11747 394 GLU F C 1
ATOM 18296 O O . GLU F 1 396 ? -34.03590 9.86390 53.39279 1.000 16.90619 394 GLU F O 1
ATOM 18302 N N . ALA F 1 397 ? -36.18238 10.43730 52.99617 1.000 14.76317 395 ALA F N 1
ATOM 18303 C CA . ALA F 1 397 ? -36.41465 11.01493 54.30804 1.000 14.55474 395 ALA F CA 1
ATOM 18304 C C . ALA F 1 397 ? -37.63561 10.36082 54.94438 1.000 14.01980 395 ALA F C 1
ATOM 18305 O O . ALA F 1 397 ? -38.39850 9.63775 54.29819 1.000 16.19199 395 ALA F O 1
ATOM 18307 N N . GLU F 1 398 ? -37.80857 10.61067 56.23731 1.000 15.84151 396 GLU F N 1
ATOM 18308 C CA . GLU F 1 398 ? -38.93145 10.06201 56.98037 1.000 16.62803 396 GLU F CA 1
ATOM 18309 C C . GLU F 1 398 ? -39.31914 11.06780 58.05209 1.000 14.69156 396 GLU F C 1
ATOM 18310 O O . GLU F 1 398 ? -38.68418 12.11236 58.20489 1.000 18.49131 396 GLU F O 1
ATOM 18316 N N . LEU F 1 399 ? -40.36454 10.73673 58.80286 1.000 16.28248 397 LEU F N 1
ATOM 18317 C CA . LEU F 1 399 ? -40.78780 11.56220 59.92452 1.000 17.04056 397 LEU F CA 1
ATOM 18318 C C . LEU F 1 399 ? -39.68400 11.65727 60.96892 1.000 19.39703 397 LEU F C 1
ATOM 18319 O O . LEU F 1 399 ? -39.11308 10.64390 61.37647 1.000 23.44987 397 LEU F O 1
ATOM 18324 N N . ALA F 1 400 ? -39.39424 12.87860 61.41121 1.000 20.56808 398 ALA F N 1
ATOM 18325 C CA . ALA F 1 400 ? -38.36392 13.10394 62.41889 1.000 18.70698 398 ALA F CA 1
ATOM 18326 C C . ALA F 1 400 ? -38.72842 12.43909 63.74529 1.000 26.95695 398 ALA F C 1
ATOM 18327 O O . ALA F 1 400 ? -39.87129 12.02260 63.95068 1.000 30.76597 398 ALA F O 1
#

Foldseek 3Di:
DALVVLVVVLVVLVVCVVVVHFQSVVVNVVSVVVNCVNPDDVVRVCCCVPPLVVLVLVLLLVCLQQLQLVVLLVCAPVAAALVRSCVSSVHDSVVSVVSVVSCCVVPQWHDDPRGIHGDPNSNVCSDVLNSLLSVCCVPQLVLLVVQVVVLCVVVVVDQQPQQFQRASSCVSVVHRGGLVVVPVVDPPNVVSVLSPVCPVQPPDDDCPDPPWDPCCVQQVNVFDCVQPQAREEEAACFLCPNVQVVPVVDPPDSGAYEYEDAPVRLVPHPDDPPGRHHYDYDDLLAADPAAAYQEYEYEPDLQLHDLVVSLSSLLSPQVRHDAPGYKYKYWFAADDVVDDDCLQVVVQVVSCSRRSGGGHHPVSVQVSQVSSQKHWPDWTDTRNDRIIITIIGGD/DALVVLVVVLVVLVVVVVVVDFQSVVVNVVSVVVNCVNPDDVVVVCCVPPPLVVLVLVLLLVCLVQLQLVVQLVCAPNAAALVRSCVSSVHDSVVSVVSVVSCCVVVQWHDDPRGIHGDPNSNVCSDPLNSLLSNCCSVQLVLLVVQVVVLCVVVVVDQQDQLQFRASRCVSVVHRGGQVVVCVVDPPNVVSVLSPVLPPQPPHDDCPDPPHDPCCVQQVVPFDCVQPQAREEEAACFLCNNVQVVPVVDPPDSHAYEYEHAPVRLVPHDDDPVGRHHYDYDDLLAADPAAAHQEYEYAPDLQLGDLVVLLSSLLSPQVRHDAPGYKYKYWFAADPPVDDDCLQVVVQVSSRSHRSGGGHHPVSVQVSQVSSQKHWDDWTDTHNHRIIITIIGGD/DALVVLVVVLVVLVVCVVVVHFQSVVVNVVSVVVSCVNPDDVVVVCCVVPPLVVLLLVLLLVCLVQLQLVVLLVCAPVAAALVVSCVSSVHDSVVSVVSVVSCCVVVQWHDDPRGIHGDPNSNVCSDPLNSLLSNLCVVQQVLLVVQVVVLCVVVVNDQQDQLQFRASSCVSVVHRGGLVVVCVVDPPNVVSVLSPVLPVQPPDDDCPDPPHDPCCVQQVVPDDCVQPQAREEEAACFLCSVVQVVPVVDPPDSHAYEYEHAPVRLVVRDDDPPRRHHRDYDDLLAADDRAAHQEYEYAPDLQLHDLVVLLSSLLSDVVRHDAPGYKYKYWFAADPPVDDDCLQVVVQVSSRSRRSGGGHHPVSVQVSQVSSQKHWDDWTDTRNHGIIITIIGGD/DALVVLVVVLVVLVVCVVVVHFQSVVSNVVSVVVSCVNPDDVVRVCCCVPPLVVLLLVLLLVCLQQLQLVVLLVCAVVAAALVVRCVSSVHDSVVSVVSVVSCCVVVQWHDDPRGIHGDPNSNVCSDPLNSLLSVCCVVQLVLLVVQVVVLCVVVVVDQQPQLFQRASSCVSVVHRGGLVVVPVVDPPNVVSVLSPVCPPQPPDDDCPDPPHPPCCVQQVVPDDVVQPQAREEEAACQLCPNVQVVDVVDPPDSHAYEYEDAPVRLVPRDDDPPRRHHRDYDDLLAADPAAAHQEYEYAPDLQLHDLVVSLSSLLSPAVRHDAPGYKYKYWFAADPPVDDDCLQVVVQVVSRSHRSGGGHHPVSVQVSQVSSQKHWDDWTDTRNHRTIITIIGGD/DALVVLVVVLVVLVVCVVVVHFQSVVVNVVSVVVNCVNPDDVVVVCCVVPPLVVLLLVLLLVCLVQLQLVVQLVCAPVAAALVRSCVSSVHDSVVSVVSVVSCCVVVQWHDDPRGIHGDPNSNVCSDPLNSLLSVLCVVQLVLLVVQVVVLCVVVVNDQQDQLQFRASRCVSVVHRGGQVVVPVVDPPNVVNVLSNVCPPQPPDDDCPDPPWPPCCVQQVVPDDVVQPLAREEEAQCFLCSNVQVVPVVDPPDSHAYEYEHAPVRLVPRDDDPPRRHHRDYDDLLAADPAAAHQEYEYAPDLQLHDLVVSLSSLLSDVVRHDAPGYKYKYWFAADPVVDDDCLQVVVQVVSRSRRSGGGHHPVSVQVSQVSSQKHWDDWTDTRNHRIIITIIHGD/DALVVLVVVLVVLVVCVVVVHFQSVVVNVVSVVVNCVNPDDVVVVCCCVVPLVVLLLVLLLVCLVQLQLVVQLVCAPVAAALVVSCVSRVHDSVVSVVSVVSCCVVVQWHDDPRGIHHDPNSNVCSDPLNSLLSVLCVVQVVLLVVQVVVLCVVVVVDQQPQLFQRASSCVSVVHRGGLVVVCVVDPPNVVSVLSPVCPPQPPDDDCPDPPWDPCCVQQVVPDDVVQPQAREEEAACQLCPNVQVVDVVDPPDSHAYEYEDAPVRLVPNDDDPPRRHHRDYDDLLAADPAAAHQEYEYAPDLQLHDLVVSLSSLLSDAVRHDAPGYKYKYWFAADDPVDDDPLQVVVQVSSRSRRSGGGHHPVSVQVSQVSSQKHWPDWTDTRNHRTIITIIHGD

Organism: Penicillium brevicompactum (NCBI:txid5074)

Sequence (2370 aa):
ASPASIIQELASAAKQYENNESGAREALIAQSRALIASLEVPSEFIQHTFWSQPALSAIVRLATDVNLFQYLKDAQEEGLNAEALASKTGMDVSLFARLARHLVAMNVITSRNGVFYGTALSNGLAAENYQQSIRFCHDVSRPSFGAFPSFFKGNGYKTPALGTTDGPFQSAHKVDISFPQWLVGNPPYLQYFNSYMSAYRAGKPNWCDNGFYPVADRLLNGFDASVSDVLLVDVGGGRGHDIATFGSQFSPLPGRLVLQDREQVINSIPADESRQFEATTHDIFTTQPVKHARAYYMHSVPHGFGDEDAVKIMANLVPALAKGYSRVLLNEIVVDEERPVMSATNMDLIMLAHMGAKERTEADWRSILTRAGLKVVNIYSYPGVAESLIEAELAASPASIIQELASAAKQYENNESGAREALIAQSRALIASLEVPSEFIQHTFWSQPALSAIVRLATDVNLFQYLKDAQEEGLNAEALASKTGMDVSLFARLARRHLVAMNVITSRNGVFYGTALSNGLAAENYQQSIRFCHDVSRPSFGAFPSFFKGNGYKTPALGTTDGPFQSAHKVDISFPQWLVGNPPYLQYFNSYMSAYRAGKPNWCDNGFYPVADRLLNGFDASVSDVLLVDVGGGRGHDIATFGSQFSPLPGRLVLQDREQVINSIPADESRQFEATTHDIFTTQPVKHARAYYMHSVPHGFGDEDAVKIMANLVPALAKGYSRVLLNEIVVDEERPVMSATNMDLIMLAHMGAKERTEADWRSILTRAGLKVVNIYSYPGVAESLIEAELAASPASIIQELASAAKQYENNESGAREALIAQSRALIASLEVPSEFIQHTFWSQPALSAIVRLATDVNLFQYLKDAQEEGLNAEALASKTGMDVSLFARLARHLVAMNVITSRNGVFYGTALSNGLAAENYQQSIRFCHDVSRPSFGAFPSFFKGNGYKTPALGTTDGPFQSAHKVDISFPQWLVGNPPYLQYFNSYMSAYRAGKPNWCDNGFYPVADRLLNGFDASVSDVLLVDVGGGRGHDIATFGSQFSPLPGRLVLQDREQVINSIPADESRQFEATTHDIFTTQPVKHARAYYMHSVPHGFGDEDAVKIMANLVPALAKGYSRVLLNEIVVDEERPVMSATNMDLIMLAHMGAKERTEADWRSILTRAGLKVVNIYSYPGVAESLIEAELAASPASIIQELASAAKQYENNESGAREALIAQSRALIASLEVPSEFIQHTFWSQPALSAIVRLATDVNLFQYLKDAQEEGLNAEALASKTGMDVSLFARLARHLVAMNVITSRNGVFYGTALSNGLAAENYQQSIRFCHDVSRPSFGAFPSFFKGNGYKTPALGTTDGPFQSAHKVDISFPQWLVGNPPYLQYFNSYMSAYRAGKPNWCDNGFYPVADRLLNGFDASVSDVLLVDVGGGRGHDIATFGSQFSPLPGRLVLQDREQVINSIPADESRQFEATTHDIFTTQPVKHARAYYMHSVPHGFGDEDAVKIMANLVPALAKGYSRVLLNEIVVDEERPVMSATNMDLIMLAHMGAKERTEADWRSILTRAGLKVVNIYSYPGVAESLIEAELAASPASIIQELASAAKQYENNESGAREALIAQSRALIASLEVPSEFIQHTFWSQPALSAIVRLATDVNLFQYLKDAQEEGLNAEALASKTGMDVSLFARLARHLVAMNVITSRNGVFYGTALSNGLAAENYQQSIRFCHDVSRPSFGAFPSFFKGNGYKTPALGTTDGPFQSAHKVDISFPQWLVGNPPYLQYFNSYMSAYRAGKPNWCDNGFYPVADRLLNGFDASVSDVLLVDVGGGRGHDIATFGSQFSPLPGRLVLQDREQVINSIPADESRQFEATTHDIFTTQPVKHARAYYMHSVPHGFGDEDAVKIMANLVPALAKGYSRVLLNEIVVDEERPVMSATNMDLIMLAHMGAKERTEADWRSILTRAGLKVVNIYSYPGVAESLIEAELAASPASIIQELASAAKQYENNESGAREALIAQSRALIASLEVPSEFIQHTFWSQPALSAIVRLATDVNLFQYLKDAQEEGLNAEALASKTGMDVSLFARLARHLVAMNVITSRNGVFYGTALSNGLAAENYQQSIRFCHDVSRPSFGAFPSFFKGNGYKTPALGTTDGPFQSAHKVDISFPQWLVGNPPYLQYFNSYMSAYRAGKPNWCDNGFYPVADRLLNGFDASVSDVLLVDVGGGRGHDIATFGSQFSPLPGRLVLQDREQVINSIPADESRQFEATTHDIFTTQPVKHARAYYMHSVPHGFGDEDAVKIMANLVPALAKGYSRVLLNEIVVDEERPVMSATNMDLIMLAHMGAKERTEADWRSILTRAGLKVVNIYSYPGVAESLIEAELA

Solvent-accessible surface area: 90930 Å² total; per-residue (Å²): 120,57,30,59,60,11,21,133,71,3,54,42,1,3,150,64,51,96,107,138,77,73,16,4,48,35,41,0,15,56,43,0,46,21,0,16,35,40,8,21,35,32,2,19,20,1,27,29,1,3,4,1,7,23,0,5,7,0,3,0,22,4,0,13,39,12,54,6,0,38,55,1,106,107,12,134,163,147,7,28,72,20,123,32,0,6,90,100,14,50,12,43,54,49,0,5,13,12,4,2,34,0,0,18,22,31,51,0,1,51,29,135,143,44,36,10,33,21,32,93,17,0,51,23,0,9,47,105,42,18,5,30,0,0,52,1,0,4,36,0,0,65,32,0,0,14,13,0,10,78,32,0,103,68,46,33,13,122,47,7,101,137,8,41,62,46,2,0,1,12,47,26,37,183,51,122,62,17,9,56,110,18,10,92,54,51,109,64,42,27,60,40,49,8,7,9,44,36,1,14,22,33,64,27,36,32,8,5,33,147,72,14,4,54,3,57,92,59,0,52,92,47,36,56,65,106,57,15,73,3,0,2,0,0,1,20,7,12,57,1,53,22,1,42,44,1,0,79,84,35,56,135,43,65,15,97,2,2,0,2,20,143,13,64,11,20,72,29,26,100,107,80,193,91,77,79,21,66,35,46,28,7,34,29,80,20,50,0,47,31,103,78,0,12,0,0,2,2,15,30,15,0,10,4,37,45,57,135,51,0,20,117,1,0,31,29,2,40,86,0,10,13,159,73,20,7,37,1,0,1,3,2,7,32,18,77,88,133,153,26,45,42,40,8,8,6,15,11,0,13,17,1,0,11,24,11,9,68,9,1,24,74,71,47,2,104,49,1,1,95,131,7,27,2,102,26,53,78,56,47,83,43,68,34,16,32,9,11,0,2,1,1,65,34,84,116,60,29,47,46,9,20,129,97,3,60,55,6,3,136,70,60,102,94,130,76,60,16,5,44,24,43,0,5,52,54,0,49,25,0,10,34,41,9,28,29,32,1,27,19,0,28,12,1,3,5,0,7,25,1,2,6,0,2,0,29,4,0,10,37,12,54,6,0,39,55,1,99,106,11,111,138,115,9,30,71,19,116,32,0,3,91,104,13,52,12,55,57,57,0,4,12,10,4,1,33,0,0,22,18,24,53,0,1,60,36,146,122,40,36,10,30,22,30,91,17,0,49,23,0,11,48,107,44,19,8,30,0,0,60,1,0,3,35,0,0,58,31,0,1,12,12,0,8,76,32,0,125,68,44,40,23,116,49,7,94,129,6,53,54,53,2,0,1,10,58,24,35,185,38,132,62,17,10,59,112,18,10,82,53,49,105,63,41,25,64,29,51,8,10,9,44,38,2,13,27,36,65,26,38,36,9,4,36,143,64,14,4,52,4,55,93,66,0,50,98,50,34,57,67,105,56,15,74,5,0,2,0,1,1,21,8,11,54,1,57,25,2,42,49,1,0,82,76,33,58,134,44,66,14,97,2,2,0,2,19,130,99,78,14,20,113,31,24,101,103,81,188,91,79,80,22,66,34,46,80,15,45,24,81,71,66,1,74,30,98,77,0,12,0,1,3,2,16,27,17,0,11,6,42,43,62,112,40,0,16,100,1,0,32,28,3,38,83,0,12,15,132,71,18,7,33,1,1,0,4,2,6,35,18,47,102,129,128,23,61,58,24,10,9,4,15,10,0,13,17,1,0,11,24,12,9,75,9,3,22,71,69,49,1,106,46,1,1,91,130,6,27,0,78,27,48,79,58,49,85,50,75,28,16,33,8,12,0,1,2,0,57,36,93,123,57,29,34,52,15,22,131,91,3,50,48,4,5,136,77,58,99,94,133,85,62,15,6,47,34,45,0,10,58,44,0,47,22,0,15,30,43,7,26,31,32,1,27,14,2,28,26,1,2,4,0,11,23,1,7,5,0,4,0,22,5,0,10,38,11,56,6,0,38,56,1,101,111,20,130,154,112,0,12,67,21,115,34,0,3,95,98,14,50,13,38,65,52,1,5,9,7,4,1,33,0,0,22,16,26,52,0,0,66,33,161,110,39,35,8,37,24,28,95,17,0,49,23,0,8,46,114,40,22,11,15,0,0,59,1,0,4,40,0,0,58,37,0,2,12,12,0,9,81,28,0,116,66,50,38,21,128,55,8,100,134,11,71,49,43,2,0,2,13,57,30,34,181,43,122,61,18,10,64,108,19,9,98,52,50,107,53,43,35,90,22,54,10,12,7,45,36,1,13,27,35,63,28,41,38,9,6,37,148,71,13,5,46,3,56,93,65,0,48,116,39,38,58,65,103,56,16,74,2,0,2,0,1,1,21,8,12,49,1,53,29,2,43,44,1,0,84,71,36,62,133,42,69,11,98,2,4,0,1,18,139,12,88,13,15,58,44,24,100,102,73,180,87,73,80,23,72,35,49,28,6,30,26,77,16,51,0,63,30,103,78,0,11,0,0,3,2,16,28,19,0,10,6,42,45,74,118,40,0,19,97,1,0,34,28,3,38,86,0,13,13,162,75,19,7,32,0,0,0,4,1,6,37,7,75,89,110,182,21,85,37,41,5,0,3,17,2,0,11,18,1,0,10,36,11,10,65,4,4,24,68,73,49,2,102,56,4,0,93,135,6,30,1,96,30,52,78,57,47,80,50,72,32,18,32,10,11,0,2,2,0,65,35,87,117,55,30,47,43,13,22,125,92,4,54,52,6,4,154,80,52,91,105,142,78,69,15,5,48,34,41,0,12,55,44,0,39,22,0,15,28,39,6,27,31,32,1,20,12,0,27,28,1,4,5,1,8,25,2,4,7,0,2,0,23,4,0,13,49,10,57,6,0,42,57,0,110,104,14,122,138,145,6,30,53,15,113,34,0,2,89,97,15,50,12,56,67,58,0,3,10,12,4,0,31,0,0,21,21,28,54,0,1,58,26,140,131,36,35,9,26,20,30,96,18,0,44,22,0,7,50,111,36,20,10,9,0,0,57,2,0,5,39,0,0,57,35,0,0,14,12,0,8,75,30,0,114,68,50,38,25,129,37,7,100,129,9,65,51,45,2,0,2,12,53,29,35,184,42,122,57,17,11,62,100,19,9,88,56,46,107,52,44,23,83,25,52,10,11,9,45,38,1,15,21,34,65,26,37,36,8,4,34,141,71,12,5,51,4,56,95,64,0,44,116,36,38,55,68,105,58,15,73,2,0,2,0,1,1,21,9,13,51,1,51,29,2,42,42,1,0,82,77,36,57,135,42,69,13,99,2,3,0,2,23,145,109,98,14,19,113,44,25,103,103,72,184,96,69,83,21,70,33,49,78,15,45,26,82,67,72,0,72,29,100,78,0,12,0,1,2,2,16,30,17,0,11,6,37,39,72,113,44,0,18,117,1,0,34,31,3,38,88,0,12,13,162,73,21,6,32,1,0,1,4,2,7,35,16,76,74,125,139,19,73,39,44,7,9,7,17,12,0,13,16,1,0,11,35,5,4,61,11,6,23,75,73,63,1,101,56,3,1,93,116,5,29,1,95,25,54,80,56,46,81,43,73,33,18,30,10,12,0,1,2,1,65,37,84,123,57,32,34,55,18,26,126,94,4,52,53,5,6,148,77,57,96,97,140,84,64,17,6,47,26,42,0,6,50,45,0,51,24,0,13,28,40,7,24,29,31,1,28,14,1,27,21,1,3,4,0,8,28,1,3,7,0,3,0,19,5,0,10,37,12,54,7,0,37,61,1,98,111,19,121,153,160,7,28,67,18,115,34,0,2,91,102,14,52,12,56,58,62,0,4,11,10,4,1,30,0,0,22,13,24,51,1,1,47,11,122,140,40,35,9,31,21,29,97,18,0,48,24,0,7,51,110,39,21,10,12,0,0,60,2,1,5,40,0,0,57,33,0,1,10,12,0,8,76,33,0,140,73,43,41,23,129,52,10,99,133,10,67,49,42,2,0,3,13,49,29,33,183,45,118,59,14,10,63,102,19,10,96,53,48,108,50,43,33,89,23,50,9,13,8,47,37,1,14,29,33,68,26,40,38,10,5,33,145,72,12,5,47,4,56,95,67,0,46,118,39,37,58,65,106,55,16,68,3,0,1,0,1,2,20,7,12,52,1,54,28,2,44,43,1,0,86,70,37,60,134,42,66,12,98,2,6,0,2,18,136,88,108,13,15,115,41,24,103,103,77,188,90,77,84,20,74,33,47,76,16,44,25,80,69,69,1,78,27,99,80,0,9,0,1,4,3,17,26,19,0,10,6,44,47,64,112,45,0,21,118,1,1,34,30,4,38,84,0,12,14,160,77,20,8,32,1,1,0,5,1,5,38,20,80,90,110,175,21,62,63,24,7,8,7,18,11,0,12,17,1,0,10,34,10,10,84,8,5,21,72,73,54,1,101,51,3,0,92,119,6,30,1,98,29,44,82,55,48,81,44,72,31,17,32,11,11,0,0,2,0,66,37,89,116,55,31,43,46,14,25,125,97,3,49,59,7,4,159,76,54,100,106,143,77,71,18,4,49,35,41,0,11,56,43,0,46,22,0,12,30,40,6,27,29,31,2,30,13,1,28,22,2,3,6,0,8,22,1,5,7,0,3,0,25,5,1,9,34,12,83,8,1,68,60,1,98,90,6,129,141,116,4,16,65,22,113,33,0,3,90,90,13,54,14,53,54,56,0,6,25,19,4,1,11,0,0,21,16,23,55,0,1,58,23,138,134,37,35,13,29,20,30,93,18,0,48,23,0,9,50,113,38,21,23,12,0,0,55,2,0,5,37,0,0,62,36,0,1,13,10,0,8,76,32,0,100,68,52,37,23,108,33,8,98,129,9,56,48,44,2,0,2,12,37,22,38,170,49,119,56,17,10,63,104,19,10,87,54,49,105,55,43,35,82,30,49,9,10,9,46,37,0,14,22,34,67,26,37,37,8,4,34,151,74,13,6,50,3,54,95,65,0,46,112,37,40,56,67,106,56,15,71,3,0,2,0,0,0,20,7,12,52,2,55,23,1,42,42,1,0,84,77,38,58,136,42,66,14,97,2,4,0,2,21,135,104,99,12,17,113,44,23,100,104,72,183,91,72,81,22,70,32,46,77,15,46,26,77,67,69,0,71,30,101,79,0,11,0,0,2,1,16,26,18,0,11,5,40,40,63,124,45,0,22,114,1,0,33,32,4,39,89,0,11,12,158,75,19,6,33,0,0,1,4,1,6,34,21,79,85,107,170,24,76,42,41,8,8,3,18,12,0,13,16,1,0,12,26,6,6,71,10,6,26,72,75,63,0,98,51,3,1,93,138,7,26,2,88,23,56,79,54,46,82,41,76,34,18,33,10,12,0,0,2,0,62,31,85

GO terms:
  GO:0008171 O-methyltransferase activity (F, IDA)
  GO:0140722 mycophenolic acid biosynthetic process (P, IDA)
  GO:0008168 methyltransferase activity (F, IDA)
  GO:0005829 cytosol (C, IDA)

InterPro domains:
  IPR001077 O-methyltransferase, C-terminal domain [PF00891] (220-377)
  IPR016461 O-methyltransferase-like [PIRSF005739] (57-388)
  IPR016461 O-methyltransferase-like [PS51683] (51-397)
  IPR029063 S-adenosyl-L-methionine-dependent methyltransferase superfamily [G3DSA:3.40.50.150] (153-396)
  IPR029063 S-adenosyl-L-methionine-dependent methyltransferase superfamily [SSF53335] (138-394)
  IPR036388 Winged helix-like DNA-binding domain superfamily [G3DSA:1.10.10.10] (51-142)
  IPR036390 Winged helix DNA-binding domain superfamily [SSF46785] (51-129)

B-factor: mean 21.64, std 8.9, range [3.98, 100.88]

Secondary structure (DSSP, 8-state):
--HHHHHHHHHHHHHHHHTT-TTHHHHHHHHHHHHHHHH--HHHHHHIIIIIHHHHHHHHHHHHHTTHHHHHHHTGGG-EEHHHHHHHHT--HHHHHHHHHHHHHTTSSEEETTEEE--HHHHHHTSHHHHHHHHHIIIIIHHHHHTHHHHHHHHTS---SSSSSSSHHHHHTT--S-HHHHHHHSTTHHHHHHHHTTTTTTTS--TTSTTSS-HIIIIITT--TTT-SEEEEEET-TTSHHHHHHHHHTPSPSSEEEEEE-HHHHTTSPP-TT--SEEEE--TTS---S-S-SEEEEESSGGGS-HHHHHHHHHTTGGG--TTT-EEEEEEEEE-TTS--HHHHHHHHHHHHHTS---EEHHHHHHHHHHTTEEEEEEE--TT-SEEEEEEEE-/--HHHHHHHHHHHHHHHHTT-TTHHHHHHHHHHHHHHTT--HHHHHHIIIIIHHHHHHHHHHHHHHTHHHHHHHHGGG-EEHHHHHHHHT--HHHHHHHHHHHHHTTSSEEETTEEE--HHHHHHTSHHHHHHHHHIIIIIHHHHHTHHHHHHHTTS---SSSSSSSHHHHHTT-SS-HHHHHHHSTTHHHHHHHHHTTTTTTS--TTSTTSS-HIIIIITT--TTT-SEEEEEET-TTTHHHHHHHHHTPSPSSEEEEEE-HHHHTTSPP-TT--SEEEE--TTS---S-S-SEEEEESSGGGS-HHHHHHHHHTTGGGPPTTT-EEEEEEEEE-TTS--HHHHHHHHHHHHHTS---EEHHHHHHHHHHHTEEEEEEE--TT-SEEEEEEEE-/--HHHHHHHHHHHHHHHHTT-TTHHHHHHHHHHHHHHHH--HHHHHHIIIIIHHHHHHHHHHHHHHTHHHHHHHHGGG-EEHHHHHHHHT--HHHHHHHHHHHHHTTSSEEETTEEE--HHHHHHTSHHHHHHHHHIIIIIHHHHHTHHHHHHHTTS---SSSSSSSHHHHHHT--S-HHHHHHHSTTHHHHHHHHTTTSSTTSPPTTSTTSS-HIIIIITT--TTT-SEEEEEET-TTSHHHHHHHHHSPSPSSEEEEEE-HHHHTTSPP-TT--SEEEE--TTS---S-S-SEEEEESSGGGS-HHHHHHHHHTTGGGPPTTTPEEEEEEEEE-TTS--HHHHHHHHHHHHHTS---EEHHHHHHHHHHTTEEEEEEE--TT-SEEEEEEEE-/--HHHHHHHHHHHHHHHHTT-TTHHHHHHHHHHHHHHHH--HHHHHHIIIIIHHHHHHHHHHHHHTTHHHHHHHHTTT-EEHHHHHHHHT--HHHHHHHHHHHHHTTSSEEETTEEE--HHHHHHTSHHHHHHHHHIIIIIHHHHHTHHHHHHHHTS---SSSSSSSHHHHHHT--S-HHHHHHTSTTHHHHHHHHTTTTTTTS--TTSTTSS-HIIIIITT--TTT-SEEEEEET-TTTHHHHHHHHHSPSPSSEEEEEE-HHHHTTSPP-TT--SEEEE--TTS---S-S-SEEEEESSGGGS-HHHHHHHHHTTGGGPPTTT-EEEEEEEEE-TTS--HHHHHHHHHHHHHTS---EEHHHHHHHHHHTTEEEEEEE--TT-SEEEEEEEE-/--HHHHHHHHHHHHHHHHTT-TTHHHHHHHHHHHHHHHH--HHHHHHIIIIIHHHHHHHHHHHHHHTHHHHHHHHTTT-EEHHHHHHHHT--HHHHHHHHHHHHHTTSSEEETTEEE--HHHHHTTSHHHHHHHHHIIIIIHHHHHHHHHHHHHTTS---SSSSSSSHHHHHHT--S-HHHHHHHSTTHHHHHHHHTTTTTTTSPPTTSTTSS-HIIIIITT--TTT-SEEEEEET-TTSHHHHHHHHHSPSPSSEEEEEE-HHHHTTSPP-TT--SEEEE--TTS---S-S-SEEEEESSGGGS-HHHHHHHHHTTGGGPPTTT-EEEEEEEEE-TTS--HHHHHHHHHHHHHTS---EEHHHHHHHHHHTTEEEEEEE--TT-SEEEEEEEE-/--HHHHHHHHHHHHHHHHTT-TTHHHHHHHHHHHHHHHH--HHHHHHIIIIIHHHHHHHHHHHHHHTHHHHHHHHTTS-EEHHHHHHHHTS-HHHHHHHHHHHHHTTSSEEETTEEE--HHHHHHTSHHHHHHHHHIIIIIHHHHHHHHHHHHHHTS---SSSSSSSHHHHHHT--S-HHHHHHHSTTHHHHHHHHTTTTTTTS--TTSTTSS-HIIIIITT--TTT-SEEEEEET-TTSHHHHHHHHHSPSPSSEEEEEE-HHHHTTSPP-TT--SEEEE--TTS---S-S-SEEEEESSGGGS-HHHHHHHHHTTGGGPPTTT-EEEEEEEEE-TTS--HHHHHHHHHHHHHTS---EEHHHHHHHHHHHTEEEEEEE--TT-SEEEEEEEE-

Nearest PDB structures (foldseek):
  8xte-assembly3_D  TM=1.002E+00  e=2.044E-74  Penicillium brevicompactum
  8xtg-assembly3_F  TM=1.002E+00  e=1.383E-71  Penicillium brevicompactum
  6inw-assembly1_A  TM=9.042E-01  e=1.425E-30  Aspergillus flavus NRRL3357
  6ix3-assembly1_A  TM=9.020E-01  e=5.803E-30  Aspergillus flavus NRRL3357
  6ix3-assembly1_B-2  TM=9.000E-01  e=1.205E-28  Aspergillus flavus NRRL3357